Protein 2HFQ (pdb70)

InterPro domains:
  IPR018592 Protein of unknown function DUF2024 [PF09630] (1-81)
  IPR023122 NE1680-like superfamily [G3DSA:3.10.510.10] (1-85)
  IPR023122 NE1680-like superfamily [SSF160766] (1-85)

Foldseek 3Di:
DWWFWWFFWFDDPPLFIFTWTKTAPDDDQVVSLVLVLVVCCVVPVNDTDTDCVGTDGDDIDDDDPVLVVVCVPSVIDTGGDPSGD

Secondary structure (DSSP, 8-state):
-EEEEEEEEE--SSS--EEEEEEES---HHHHHHHHHHHHHHHT---S---TTTB---EEEE--HHHHHHHHHHSEEEE--SS--

Nearest PDB structures (foldseek):
  2hfq-assembly1_A  TM=9.223E-01  e=8.300E-12  Nitrosomonas europaea
  6p5j-assembly1_AS  TM=4.724E-01  e=3.957E+00  Oryctolagus cuniculus
  2hfq-assembly1_A  TM=9.350E-01  e=4.585E-13  Nitrosomonas europaea
  7z4k-assembly1_B  TM=2.691E-01  e=2.960E+00  Streptococcus pyogenes
  6k4s-assembly1_B  TM=2.774E-01  e=6.949E+00  Streptococcus pyogenes serotype M1

Structure (mmCIF, N/CA/C/O backbone):
data_2HFQ
#
_entry.id   2HFQ
#
_cell.length_a   1.000
_cell.length_b   1.000
_cell.length_c   1.000
_cell.angle_alpha   90.00
_cell.angle_beta   90.00
_cell.angle_gamma   90.00
#
_symmetry.space_group_name_H-M   'P 1'
#
loop_
_atom_site.group_PDB
_atom_site.id
_atom_site.type_symbol
_atom_site.label_atom_id
_atom_site.label_alt_id
_atom_site.label_comp_id
_atom_site.label_asym_id
_atom_site.label_entity_id
_atom_site.label_seq_id
_atom_site.pdbx_PDB_ins_code
_atom_site.Cartn_x
_atom_site.Cartn_y
_atom_site.Cartn_z
_atom_site.occupancy
_atom_site.B_iso_or_equiv
_atom_site.auth_seq_id
_atom_site.auth_comp_id
_atom_site.auth_asym_id
_atom_site.auth_atom_id
_atom_site.pdbx_PDB_model_num
ATOM 1 N N . MET A 1 23 ? 14.322 -0.371 -9.745 1.00 0.00 1 MET A N 1
ATOM 2 C CA . MET A 1 23 ? 12.866 -0.201 -9.543 1.00 0.00 1 MET A CA 1
ATOM 3 C C . MET A 1 23 ? 12.616 0.700 -8.341 1.00 0.00 1 MET A C 1
ATOM 4 O O . MET A 1 23 ? 13.230 0.524 -7.289 1.00 0.00 1 MET A O 1
ATOM 18 N N . GLN A 1 24 ? 11.730 1.672 -8.499 1.00 0.00 2 GLN A N 1
ATOM 19 C CA . GLN A 1 24 ? 11.443 2.613 -7.428 1.00 0.00 2 GLN A CA 1
ATOM 20 C C . GLN A 1 24 ? 10.139 2.242 -6.729 1.00 0.00 2 GLN A C 1
ATOM 21 O O . GLN A 1 24 ? 9.069 2.242 -7.338 1.00 0.00 2 GLN A O 1
ATOM 35 N N . ILE A 1 25 ? 10.233 1.907 -5.456 1.00 0.00 3 ILE A N 1
ATOM 36 C CA . ILE A 1 25 ? 9.050 1.568 -4.686 1.00 0.00 3 ILE A CA 1
ATOM 37 C C . ILE A 1 25 ? 8.351 2.825 -4.199 1.00 0.00 3 ILE A C 1
ATOM 38 O O . ILE A 1 25 ? 8.959 3.681 -3.549 1.00 0.00 3 ILE A O 1
ATOM 54 N N . HIS A 1 26 ? 7.082 2.946 -4.542 1.00 0.00 4 HIS A N 1
ATOM 55 C CA . HIS A 1 26 ? 6.283 4.074 -4.102 1.00 0.00 4 HIS A CA 1
ATOM 56 C C . HIS A 1 26 ? 5.635 3.727 -2.777 1.00 0.00 4 HIS A C 1
ATOM 57 O O . HIS A 1 26 ? 4.770 2.852 -2.715 1.00 0.00 4 HIS A O 1
ATOM 72 N N . VAL A 1 27 ? 6.082 4.386 -1.721 1.00 0.00 5 VAL A N 1
ATOM 73 C CA . VAL A 1 27 ? 5.603 4.100 -0.380 1.00 0.00 5 VAL A CA 1
ATOM 74 C C . VAL A 1 27 ? 4.322 4.875 -0.090 1.00 0.00 5 VAL A C 1
ATOM 75 O O . VAL A 1 27 ? 4.355 6.093 0.122 1.00 0.00 5 VAL A O 1
ATOM 88 N N . TYR A 1 28 ? 3.198 4.174 -0.112 1.00 0.00 6 TYR A N 1
ATOM 89 C CA . TYR A 1 28 ? 1.916 4.785 0.199 1.00 0.00 6 TYR A CA 1
ATOM 90 C C . TYR A 1 28 ? 1.485 4.458 1.622 1.00 0.00 6 TYR A C 1
ATOM 91 O O . TYR A 1 28 ? 0.972 3.373 1.897 1.00 0.00 6 TYR A O 1
ATOM 109 N N . ASP A 1 29 ? 1.721 5.406 2.515 1.00 0.00 7 ASP A N 1
ATOM 110 C CA . ASP A 1 29 ? 1.336 5.286 3.915 1.00 0.00 7 ASP A CA 1
ATOM 111 C C . ASP A 1 29 ? -0.185 5.300 4.033 1.00 0.00 7 ASP A C 1
ATOM 112 O O . ASP A 1 29 ? -0.824 6.308 3.757 1.00 0.00 7 ASP A O 1
ATOM 121 N N . THR A 1 30 ? -0.767 4.179 4.416 1.00 0.00 8 THR A N 1
ATOM 122 C CA . THR A 1 30 ? -2.214 4.051 4.423 1.00 0.00 8 THR A CA 1
ATOM 123 C C . THR A 1 30 ? -2.771 4.006 5.845 1.00 0.00 8 THR A C 1
ATOM 124 O O . THR A 1 30 ? -2.298 3.242 6.692 1.00 0.00 8 THR A O 1
ATOM 135 N N . TYR A 1 31 ? -3.766 4.846 6.102 1.00 0.00 9 TYR A N 1
ATOM 136 C CA . TYR A 1 31 ? -4.465 4.848 7.376 1.00 0.00 9 TYR A CA 1
ATOM 137 C C . TYR A 1 31 ? -5.790 4.103 7.258 1.00 0.00 9 TYR A C 1
ATOM 138 O O . TYR A 1 31 ? -6.700 4.547 6.565 1.00 0.00 9 TYR A O 1
ATOM 156 N N . VAL A 1 32 ? -5.879 2.960 7.915 1.00 0.00 10 VAL A N 1
ATOM 157 C CA . VAL A 1 32 ? -7.127 2.217 7.973 1.00 0.00 10 VAL A CA 1
ATOM 158 C C . VAL A 1 32 ? -7.580 2.093 9.424 1.00 0.00 10 VAL A C 1
ATOM 159 O O . VAL A 1 32 ? -6.973 1.388 10.221 1.00 0.00 10 VAL A O 1
ATOM 172 N N . LYS A 1 33 ? -8.645 2.795 9.765 1.00 0.00 11 LYS A N 1
ATOM 173 C CA . LYS A 1 33 ? -9.099 2.866 11.145 1.00 0.00 11 LYS A CA 1
ATOM 174 C C . LYS A 1 33 ? -9.989 1.685 11.508 1.00 0.00 11 LYS A C 1
ATOM 175 O O . LYS A 1 33 ? -11.149 1.619 11.098 1.00 0.00 11 LYS A O 1
ATOM 194 N N . ALA A 1 34 ? -9.434 0.748 12.262 1.00 0.00 12 ALA A N 1
ATOM 195 C CA . ALA A 1 34 ? -10.225 -0.317 12.854 1.00 0.00 12 ALA A CA 1
ATOM 196 C C . ALA A 1 34 ? -10.865 0.203 14.135 1.00 0.00 12 ALA A C 1
ATOM 197 O O . ALA A 1 34 ? -10.346 1.139 14.750 1.00 0.00 12 ALA A O 1
ATOM 204 N N . LYS A 1 35 ? -11.981 -0.384 14.534 1.00 0.00 13 LYS A N 1
ATOM 205 C CA . LYS A 1 35 ? -12.726 0.127 15.674 1.00 0.00 13 LYS A CA 1
ATOM 206 C C . LYS A 1 35 ? -11.975 -0.102 16.984 1.00 0.00 13 LYS A C 1
ATOM 207 O O . LYS A 1 35 ? -11.517 0.850 17.615 1.00 0.00 13 LYS A O 1
ATOM 226 N N . ASP A 1 36 ? -11.829 -1.358 17.379 1.00 0.00 14 ASP A N 1
ATOM 227 C CA . ASP A 1 36 ? -11.223 -1.674 18.670 1.00 0.00 14 ASP A CA 1
ATOM 228 C C . ASP A 1 36 ? -9.957 -2.500 18.504 1.00 0.00 14 ASP A C 1
ATOM 229 O O . ASP A 1 36 ? -9.207 -2.686 19.459 1.00 0.00 14 ASP A O 1
ATOM 238 N N . GLY A 1 37 ? -9.728 -3.004 17.298 1.00 0.00 15 GLY A N 1
ATOM 239 C CA . GLY A 1 37 ? -8.523 -3.769 17.037 1.00 0.00 15 GLY A CA 1
ATOM 240 C C . GLY A 1 37 ? -7.283 -2.906 17.149 1.00 0.00 15 GLY A C 1
ATOM 241 O O . GLY A 1 37 ? -6.567 -2.963 18.149 1.00 0.00 15 GLY A O 1
ATOM 245 N N . HIS A 1 38 ? -7.042 -2.109 16.116 1.00 0.00 16 HIS A N 1
ATOM 246 C CA . HIS A 1 38 ? -5.944 -1.146 16.099 1.00 0.00 16 HIS A CA 1
ATOM 247 C C . HIS A 1 38 ? -5.972 -0.359 14.798 1.00 0.00 16 HIS A C 1
ATOM 248 O O . HIS A 1 38 ? -6.366 -0.890 13.761 1.00 0.00 16 HIS A O 1
ATOM 263 N N . VAL A 1 39 ? -5.596 0.911 14.861 1.00 0.00 17 VAL A N 1
ATOM 264 C CA . VAL A 1 39 ? -5.421 1.703 13.658 1.00 0.00 17 VAL A CA 1
ATOM 265 C C . VAL A 1 39 ? -4.396 1.031 12.758 1.00 0.00 17 VAL A C 1
ATOM 266 O O . VAL A 1 39 ? -3.222 0.906 13.110 1.00 0.00 17 VAL A O 1
ATOM 279 N N . MET A 1 40 ? -4.856 0.585 11.607 1.00 0.00 18 MET A N 1
ATOM 280 C CA . MET A 1 40 ? -4.016 -0.123 10.670 1.00 0.00 18 MET A CA 1
ATOM 281 C C . MET A 1 40 ? -3.171 0.862 9.891 1.00 0.00 18 MET A C 1
ATOM 282 O O . MET A 1 40 ? -3.593 1.395 8.865 1.00 0.00 18 MET A O 1
ATOM 296 N N . HIS A 1 41 ? -1.997 1.138 10.421 1.00 0.00 19 HIS A N 1
ATOM 297 C CA . HIS A 1 41 ? -1.067 2.039 9.781 1.00 0.00 19 HIS A CA 1
ATOM 298 C C . HIS A 1 41 ? -0.028 1.225 9.033 1.00 0.00 19 HIS A C 1
ATOM 299 O O . HIS A 1 41 ? 0.948 0.757 9.618 1.00 0.00 19 HIS A O 1
ATOM 314 N N . PHE A 1 42 ? -0.266 1.024 7.755 1.00 0.00 20 PHE A N 1
ATOM 315 C CA . PHE A 1 42 ? 0.614 0.210 6.939 1.00 0.00 20 PHE A CA 1
ATOM 316 C C . PHE A 1 42 ? 0.950 0.941 5.654 1.00 0.00 20 PHE A C 1
ATOM 317 O O . PHE A 1 42 ? 0.162 1.752 5.175 1.00 0.00 20 PHE A O 1
ATOM 334 N N . ASP A 1 43 ? 2.119 0.671 5.108 1.00 0.00 21 ASP A N 1
ATOM 335 C CA . ASP A 1 43 ? 2.527 1.297 3.867 1.00 0.00 21 ASP A CA 1
ATOM 336 C C . ASP A 1 43 ? 2.435 0.306 2.717 1.00 0.00 21 ASP A C 1
ATOM 337 O O . ASP A 1 43 ? 2.796 -0.868 2.847 1.00 0.00 21 ASP A O 1
ATOM 346 N N . VAL A 1 44 ? 1.900 0.778 1.604 1.00 0.00 22 VAL A N 1
ATOM 347 C CA . VAL A 1 44 ? 1.733 -0.046 0.422 1.00 0.00 22 VAL A CA 1
ATOM 348 C C . VAL A 1 44 ? 2.877 0.191 -0.550 1.00 0.00 22 VAL A C 1
ATOM 349 O O . VAL A 1 44 ? 3.039 1.294 -1.070 1.00 0.00 22 VAL A O 1
ATOM 362 N N . PHE A 1 45 ? 3.683 -0.837 -0.771 1.00 0.00 23 PHE A N 1
ATOM 363 C CA . PHE A 1 45 ? 4.745 -0.769 -1.757 1.00 0.00 23 PHE A CA 1
ATOM 364 C C . PHE A 1 45 ? 4.185 -1.098 -3.129 1.00 0.00 23 PHE A C 1
ATOM 365 O O . PHE A 1 45 ? 3.772 -2.233 -3.383 1.00 0.00 23 PHE A O 1
ATOM 382 N N . THR A 1 46 ? 4.142 -0.116 -4.008 1.00 0.00 24 THR A N 1
ATOM 383 C CA . THR A 1 46 ? 3.669 -0.355 -5.355 1.00 0.00 24 THR A CA 1
ATOM 384 C C . THR A 1 46 ? 4.508 0.403 -6.376 1.00 0.00 24 THR A C 1
ATOM 385 O O . THR A 1 46 ? 5.233 1.343 -6.038 1.00 0.00 24 THR A O 1
ATOM 396 N N . ASP A 1 47 ? 4.415 -0.038 -7.618 1.00 0.00 25 ASP A N 1
ATOM 397 C CA . ASP A 1 47 ? 5.119 0.588 -8.727 1.00 0.00 25 ASP A CA 1
ATOM 398 C C . ASP A 1 47 ? 4.219 1.625 -9.392 1.00 0.00 25 ASP A C 1
ATOM 399 O O . ASP A 1 47 ? 4.682 2.496 -10.126 1.00 0.00 25 ASP A O 1
ATOM 408 N N . VAL A 1 48 ? 2.927 1.540 -9.099 1.00 0.00 26 VAL A N 1
ATOM 409 C CA . VAL A 1 48 ? 1.944 2.456 -9.662 1.00 0.00 26 VAL A CA 1
ATOM 410 C C . VAL A 1 48 ? 2.041 3.820 -8.975 1.00 0.00 26 VAL A C 1
ATOM 411 O O . VAL A 1 48 ? 2.314 3.899 -7.777 1.00 0.00 26 VAL A O 1
ATOM 424 N N . ARG A 1 49 ? 1.852 4.889 -9.736 1.00 0.00 27 ARG A N 1
ATOM 425 C CA . ARG A 1 49 ? 1.951 6.240 -9.192 1.00 0.00 27 ARG A CA 1
ATOM 426 C C . ARG A 1 49 ? 0.573 6.859 -8.989 1.00 0.00 27 ARG A C 1
ATOM 427 O O . ARG A 1 49 ? 0.431 8.082 -8.905 1.00 0.00 27 ARG A O 1
ATOM 448 N N . ASP A 1 50 ? -0.431 6.012 -8.875 1.00 0.00 28 ASP A N 1
ATOM 449 C CA . ASP A 1 50 ? -1.802 6.483 -8.751 1.00 0.00 28 ASP A CA 1
ATOM 450 C C . ASP A 1 50 ? -2.299 6.353 -7.320 1.00 0.00 28 ASP A C 1
ATOM 451 O O . ASP A 1 50 ? -2.307 5.263 -6.744 1.00 0.00 28 ASP A O 1
ATOM 460 N N . ASP A 1 51 ? -2.716 7.478 -6.759 1.00 0.00 29 ASP A N 1
ATOM 461 C CA . ASP A 1 51 ? -3.246 7.529 -5.399 1.00 0.00 29 ASP A CA 1
ATOM 462 C C . ASP A 1 51 ? -4.551 6.749 -5.285 1.00 0.00 29 ASP A C 1
ATOM 463 O O . ASP A 1 51 ? -4.812 6.105 -4.268 1.00 0.00 29 ASP A O 1
ATOM 472 N N . LYS A 1 52 ? -5.363 6.799 -6.333 1.00 0.00 30 LYS A N 1
ATOM 473 C CA . LYS A 1 52 ? -6.604 6.037 -6.373 1.00 0.00 30 LYS A CA 1
ATOM 474 C C . LYS A 1 52 ? -6.307 4.542 -6.340 1.00 0.00 30 LYS A C 1
ATOM 475 O O . LYS A 1 52 ? -6.961 3.785 -5.625 1.00 0.00 30 LYS A O 1
ATOM 494 N N . LYS A 1 53 ? -5.317 4.127 -7.122 1.00 0.00 31 LYS A N 1
ATOM 495 C CA . LYS A 1 53 ? -4.864 2.744 -7.124 1.00 0.00 31 LYS A CA 1
ATOM 496 C C . LYS A 1 53 ? -4.353 2.331 -5.753 1.00 0.00 31 LYS A C 1
ATOM 497 O O . LYS A 1 53 ? -4.583 1.208 -5.317 1.00 0.00 31 LYS A O 1
ATOM 516 N N . ALA A 1 54 ? -3.669 3.243 -5.073 1.00 0.00 32 ALA A N 1
ATOM 517 C CA . ALA A 1 54 ? -3.210 2.991 -3.712 1.00 0.00 32 ALA A CA 1
ATOM 518 C C . ALA A 1 54 ? -4.393 2.671 -2.806 1.00 0.00 32 ALA A C 1
ATOM 519 O O . ALA A 1 54 ? -4.353 1.717 -2.028 1.00 0.00 32 ALA A O 1
ATOM 526 N N . ILE A 1 55 ? -5.450 3.469 -2.926 1.00 0.00 33 ILE A N 1
ATOM 527 C CA . ILE A 1 55 ? -6.687 3.225 -2.193 1.00 0.00 33 ILE A CA 1
ATOM 528 C C . ILE A 1 55 ? -7.291 1.885 -2.600 1.00 0.00 33 ILE A C 1
ATOM 529 O O . ILE A 1 55 ? -7.639 1.060 -1.753 1.00 0.00 33 ILE A O 1
ATOM 545 N N . GLU A 1 56 ? -7.395 1.675 -3.905 1.00 0.00 34 GLU A N 1
ATOM 546 C CA . GLU A 1 56 ? -8.013 0.478 -4.457 1.00 0.00 34 GLU A CA 1
ATOM 547 C C . GLU A 1 56 ? -7.289 -0.787 -3.999 1.00 0.00 34 GLU A C 1
ATOM 548 O O . GLU A 1 56 ? -7.924 -1.728 -3.521 1.00 0.00 34 GLU A O 1
ATOM 560 N N . PHE A 1 57 ? -5.961 -0.796 -4.110 1.00 0.00 35 PHE A N 1
ATOM 561 C CA . PHE A 1 57 ? -5.172 -1.964 -3.731 1.00 0.00 35 PHE A CA 1
ATOM 562 C C . PHE A 1 57 ? -5.321 -2.256 -2.245 1.00 0.00 35 PHE A C 1
ATOM 563 O O . PHE A 1 57 ? -5.408 -3.414 -1.836 1.00 0.00 35 PHE A O 1
ATOM 580 N N . ALA A 1 58 ? -5.361 -1.198 -1.442 1.00 0.00 36 ALA A N 1
ATOM 581 C CA . ALA A 1 58 ? -5.528 -1.339 -0.003 1.00 0.00 36 ALA A CA 1
ATOM 582 C C . ALA A 1 58 ? -6.889 -1.941 0.324 1.00 0.00 36 ALA A C 1
ATOM 583 O O . ALA A 1 58 ? -6.995 -2.833 1.162 1.00 0.00 36 ALA A O 1
ATOM 590 N N . LYS A 1 59 ? -7.925 -1.465 -0.359 1.00 0.00 37 LYS A N 1
ATOM 591 C CA . LYS A 1 59 ? -9.282 -1.947 -0.121 1.00 0.00 37 LYS A CA 1
ATOM 592 C C . LYS A 1 59 ? -9.432 -3.403 -0.545 1.00 0.00 37 LYS A C 1
ATOM 593 O O . LYS A 1 59 ? -10.052 -4.195 0.164 1.00 0.00 37 LYS A O 1
ATOM 612 N N . GLN A 1 60 ? -8.854 -3.758 -1.691 1.00 0.00 38 GLN A N 1
ATOM 613 C CA . GLN A 1 60 ? -8.869 -5.145 -2.152 1.00 0.00 38 GLN A CA 1
ATOM 614 C C . GLN A 1 60 ? -8.170 -6.040 -1.135 1.00 0.00 38 GLN A C 1
ATOM 615 O O . GLN A 1 60 ? -8.612 -7.159 -0.860 1.00 0.00 38 GLN A O 1
ATOM 629 N N . TRP A 1 61 ? -7.080 -5.528 -0.577 1.00 0.00 39 TRP A N 1
ATOM 630 C CA . TRP A 1 61 ? -6.312 -6.245 0.428 1.00 0.00 39 TRP A CA 1
ATOM 631 C C . TRP A 1 61 ? -7.114 -6.391 1.722 1.00 0.00 39 TRP A C 1
ATOM 632 O O . TRP A 1 61 ? -7.135 -7.462 2.331 1.00 0.00 39 TRP A O 1
ATOM 653 N N . LEU A 1 62 ? -7.782 -5.315 2.130 1.00 0.00 40 LEU A N 1
ATOM 654 C CA . LEU A 1 62 ? -8.621 -5.336 3.326 1.00 0.00 40 LEU A CA 1
ATOM 655 C C . LEU A 1 62 ? -9.725 -6.379 3.200 1.00 0.00 40 LEU A C 1
ATOM 656 O O . LEU A 1 62 ? -9.949 -7.172 4.115 1.00 0.00 40 LEU A O 1
ATOM 672 N N . SER A 1 63 ? -10.404 -6.379 2.058 1.00 0.00 41 SER A N 1
ATOM 673 C CA . SER A 1 63 ? -11.454 -7.354 1.789 1.00 0.00 41 SER A CA 1
ATOM 674 C C . SER A 1 63 ? -10.886 -8.771 1.753 1.00 0.00 41 SER A C 1
ATOM 675 O O . SER A 1 63 ? -11.573 -9.737 2.088 1.00 0.00 41 SER A O 1
ATOM 683 N N . SER A 1 64 ? -9.623 -8.882 1.361 1.00 0.00 42 SER A N 1
ATOM 684 C CA . SER A 1 64 ? -8.952 -10.168 1.271 1.00 0.00 42 SER A CA 1
ATOM 685 C C . SER A 1 64 ? -8.679 -10.732 2.667 1.00 0.00 42 SER A C 1
ATOM 686 O O . SER A 1 64 ? -9.039 -11.871 2.965 1.00 0.00 42 SER A O 1
ATOM 694 N N . ILE A 1 65 ? -8.065 -9.922 3.527 1.00 0.00 43 ILE A N 1
ATOM 695 C CA . ILE A 1 65 ? -7.687 -10.374 4.864 1.00 0.00 43 ILE A CA 1
ATOM 696 C C . ILE A 1 65 ? -8.884 -10.412 5.818 1.00 0.00 43 ILE A C 1
ATOM 697 O O . ILE A 1 65 ? -8.890 -11.182 6.780 1.00 0.00 43 ILE A O 1
ATOM 713 N N . GLY A 1 66 ? -9.890 -9.583 5.556 1.00 0.00 44 GLY A N 1
ATOM 714 C CA . GLY A 1 66 ? -11.092 -9.598 6.374 1.00 0.00 44 GLY A CA 1
ATOM 715 C C . GLY A 1 66 ? -11.289 -8.317 7.164 1.00 0.00 44 GLY A C 1
ATOM 716 O O . GLY A 1 66 ? -12.266 -8.174 7.897 1.00 0.00 44 GLY A O 1
ATOM 720 N N . GLU A 1 67 ? -10.372 -7.377 7.007 1.00 0.00 45 GLU A N 1
ATOM 721 C CA . GLU A 1 67 ? -10.449 -6.106 7.717 1.00 0.00 45 GLU A CA 1
ATOM 722 C C . GLU A 1 67 ? -11.020 -5.028 6.797 1.00 0.00 45 GLU A C 1
ATOM 723 O O . GLU A 1 67 ? -10.522 -3.907 6.737 1.00 0.00 45 GLU A O 1
ATOM 735 N N . GLU A 1 68 ? -12.097 -5.385 6.107 1.00 0.00 46 GLU A N 1
ATOM 736 C CA . GLU A 1 68 ? -12.737 -4.507 5.131 1.00 0.00 46 GLU A CA 1
ATOM 737 C C . GLU A 1 68 ? -13.553 -3.409 5.819 1.00 0.00 46 GLU A C 1
ATOM 738 O O . GLU A 1 68 ? -13.965 -2.436 5.187 1.00 0.00 46 GLU A O 1
ATOM 750 N N . GLY A 1 69 ? -13.772 -3.562 7.119 1.00 0.00 47 GLY A N 1
ATOM 751 C CA . GLY A 1 69 ? -14.619 -2.633 7.847 1.00 0.00 47 GLY A CA 1
ATOM 752 C C . GLY A 1 69 ? -13.933 -1.323 8.179 1.00 0.00 47 GLY A C 1
ATOM 753 O O . GLY A 1 69 ? -13.716 -1.009 9.351 1.00 0.00 47 GLY A O 1
ATOM 757 N N . ALA A 1 70 ? -13.598 -0.566 7.149 1.00 0.00 48 ALA A N 1
ATOM 758 C CA . ALA A 1 70 ? -13.001 0.750 7.309 1.00 0.00 48 ALA A CA 1
ATOM 759 C C . ALA A 1 70 ? -13.236 1.594 6.064 1.00 0.00 48 ALA A C 1
ATOM 760 O O . ALA A 1 70 ? -13.419 1.061 4.968 1.00 0.00 48 ALA A O 1
ATOM 767 N N . THR A 1 71 ? -13.240 2.903 6.239 1.00 0.00 49 THR A N 1
ATOM 768 C CA . THR A 1 71 ? -13.440 3.821 5.131 1.00 0.00 49 THR A CA 1
ATOM 769 C C . THR A 1 71 ? -12.117 4.462 4.727 1.00 0.00 49 THR A C 1
ATOM 770 O O . THR A 1 71 ? -11.458 5.107 5.544 1.00 0.00 49 THR A O 1
ATOM 781 N N . VAL A 1 72 ? -11.723 4.267 3.476 1.00 0.00 50 VAL A N 1
ATOM 782 C CA . VAL A 1 72 ? -10.474 4.826 2.976 1.00 0.00 50 VAL A CA 1
ATOM 783 C C . VAL A 1 72 ? -10.750 5.992 2.035 1.00 0.00 50 VAL A C 1
ATOM 784 O O . VAL A 1 72 ? -11.269 5.808 0.932 1.00 0.00 50 VAL A O 1
ATOM 797 N N . THR A 1 73 ? -10.422 7.190 2.488 1.00 0.00 51 THR A N 1
ATOM 798 C CA . THR A 1 73 ? -10.609 8.392 1.695 1.00 0.00 51 THR A CA 1
ATOM 799 C C . THR A 1 73 ? -9.261 8.940 1.237 1.00 0.00 51 THR A C 1
ATOM 800 O O . THR A 1 73 ? -8.220 8.320 1.473 1.00 0.00 51 THR A O 1
ATOM 811 N N . SER A 1 74 ? -9.279 10.108 0.604 1.00 0.00 52 SER A N 1
ATOM 812 C CA . SER A 1 74 ? -8.052 10.777 0.194 1.00 0.00 52 SER A CA 1
ATOM 813 C C . SER A 1 74 ? -7.236 11.198 1.412 1.00 0.00 52 SER A C 1
ATOM 814 O O . SER A 1 74 ? -6.035 11.454 1.315 1.00 0.00 52 SER A O 1
ATOM 822 N N . GLU A 1 75 ? -7.896 11.264 2.559 1.00 0.00 53 GLU A N 1
ATOM 823 C CA . GLU A 1 75 ? -7.242 11.613 3.805 1.00 0.00 53 GLU A CA 1
ATOM 824 C C . GLU A 1 75 ? -6.550 10.403 4.407 1.00 0.00 53 GLU A C 1
ATOM 825 O O . GLU A 1 75 ? -5.527 10.533 5.083 1.00 0.00 53 GLU A O 1
ATOM 837 N N . GLU A 1 76 ? -7.105 9.230 4.137 1.00 0.00 54 GLU A N 1
ATOM 838 C CA . GLU A 1 76 ? -6.569 7.989 4.671 1.00 0.00 54 GLU A CA 1
ATOM 839 C C . GLU A 1 76 ? -5.405 7.501 3.817 1.00 0.00 54 GLU A C 1
ATOM 840 O O . GLU A 1 76 ? -4.469 6.881 4.318 1.00 0.00 54 GLU A O 1
ATOM 852 N N . CYS A 1 77 ? -5.470 7.777 2.521 1.00 0.00 55 CYS A N 1
ATOM 853 C CA . CYS A 1 77 ? -4.381 7.431 1.625 1.00 0.00 55 CYS A CA 1
ATOM 854 C C . CYS A 1 77 ? -3.332 8.535 1.641 1.00 0.00 55 CYS A C 1
ATOM 855 O O . CYS A 1 77 ? -3.657 9.718 1.526 1.00 0.00 55 CYS A O 1
ATOM 863 N N . ARG A 1 78 ? -2.082 8.149 1.800 1.00 0.00 56 ARG A N 1
ATOM 864 C CA . ARG A 1 78 ? -0.995 9.101 1.937 1.00 0.00 56 ARG A CA 1
ATOM 865 C C . ARG A 1 78 ? 0.219 8.620 1.153 1.00 0.00 56 ARG A C 1
ATOM 866 O O . ARG A 1 78 ? 0.476 7.425 1.073 1.00 0.00 56 ARG A O 1
ATOM 887 N N . PHE A 1 79 ? 0.945 9.544 0.550 1.00 0.00 57 PHE A N 1
ATOM 888 C CA . PHE A 1 79 ? 2.160 9.197 -0.168 1.00 0.00 57 PHE A CA 1
ATOM 889 C C . PHE A 1 79 ? 3.374 9.729 0.578 1.00 0.00 57 PHE A C 1
ATOM 890 O O . PHE A 1 79 ? 3.477 10.929 0.831 1.00 0.00 57 PHE A O 1
ATOM 907 N N . CYS A 1 80 ? 4.281 8.837 0.941 1.00 0.00 58 CYS A N 1
ATOM 908 C CA . CYS A 1 80 ? 5.491 9.235 1.641 1.00 0.00 58 CYS A CA 1
ATOM 909 C C . CYS A 1 80 ? 6.557 9.684 0.651 1.00 0.00 58 CYS A C 1
ATOM 910 O O . CYS A 1 80 ? 6.903 10.865 0.589 1.00 0.00 58 CYS A O 1
ATOM 918 N N . HIS A 1 81 ? 7.057 8.737 -0.136 1.00 0.00 59 HIS A N 1
ATOM 919 C CA . HIS A 1 81 ? 8.145 9.004 -1.067 1.00 0.00 59 HIS A CA 1
ATOM 920 C C . HIS A 1 81 ? 8.464 7.762 -1.882 1.00 0.00 59 HIS A C 1
ATOM 921 O O . HIS A 1 81 ? 7.832 6.717 -1.715 1.00 0.00 59 HIS A O 1
ATOM 936 N N . SER A 1 82 ? 9.452 7.889 -2.748 1.00 0.00 60 SER A N 1
ATOM 937 C CA . SER A 1 82 ? 9.966 6.759 -3.502 1.00 0.00 60 SER A CA 1
ATOM 938 C C . SER A 1 82 ? 11.432 6.539 -3.147 1.00 0.00 60 SER A C 1
ATOM 939 O O . SER A 1 82 ? 12.220 7.485 -3.144 1.00 0.00 60 SER A O 1
ATOM 947 N N . GLU A 1 83 ? 11.792 5.305 -2.827 1.00 0.00 61 GLU A N 1
ATOM 948 C CA . GLU A 1 83 ? 13.149 5.002 -2.394 1.00 0.00 61 GLU A CA 1
ATOM 949 C C . GLU A 1 83 ? 13.681 3.755 -3.093 1.00 0.00 61 GLU A C 1
ATOM 950 O O . GLU A 1 83 ? 12.978 3.142 -3.902 1.00 0.00 61 GLU A O 1
ATOM 962 N N . LYS A 1 84 ? 14.926 3.401 -2.786 1.00 0.00 62 LYS A N 1
ATOM 963 C CA . LYS A 1 84 ? 15.544 2.198 -3.333 1.00 0.00 62 LYS A CA 1
ATOM 964 C C . LYS A 1 84 ? 14.814 0.956 -2.848 1.00 0.00 62 LYS A C 1
ATOM 965 O O . LYS A 1 84 ? 14.295 0.924 -1.732 1.00 0.00 62 LYS A O 1
ATOM 984 N N . ALA A 1 85 ? 14.793 -0.069 -3.677 1.00 0.00 63 ALA A N 1
ATOM 985 C CA . ALA A 1 85 ? 14.009 -1.253 -3.390 1.00 0.00 63 ALA A CA 1
ATOM 986 C C . ALA A 1 85 ? 14.883 -2.493 -3.252 1.00 0.00 63 ALA A C 1
ATOM 987 O O . ALA A 1 85 ? 15.671 -2.812 -4.144 1.00 0.00 63 ALA A O 1
ATOM 994 N N . PRO A 1 86 ? 14.769 -3.192 -2.112 1.00 0.00 64 PRO A N 1
ATOM 995 C CA . PRO A 1 86 ? 15.434 -4.480 -1.897 1.00 0.00 64 PRO A CA 1
ATOM 996 C C . PRO A 1 86 ? 14.877 -5.561 -2.823 1.00 0.00 64 PRO A C 1
ATOM 997 O O . PRO A 1 86 ? 13.729 -5.472 -3.266 1.00 0.00 64 PRO A O 1
ATOM 1008 N N . ASP A 1 87 ? 15.685 -6.584 -3.090 1.00 0.00 65 ASP A N 1
ATOM 1009 C CA . ASP A 1 87 ? 15.327 -7.655 -4.019 1.00 0.00 65 ASP A CA 1
ATOM 1010 C C . ASP A 1 87 ? 13.980 -8.279 -3.666 1.00 0.00 65 ASP A C 1
ATOM 1011 O O . ASP A 1 87 ? 13.203 -8.643 -4.550 1.00 0.00 65 ASP A O 1
ATOM 1020 N N . GLU A 1 88 ? 13.723 -8.394 -2.370 1.00 0.00 66 GLU A N 1
ATOM 1021 C CA . GLU A 1 88 ? 12.490 -8.983 -1.858 1.00 0.00 66 GLU A CA 1
ATOM 1022 C C . GLU A 1 88 ? 11.247 -8.299 -2.432 1.00 0.00 66 GLU A C 1
ATOM 1023 O O . GLU A 1 88 ? 10.386 -8.953 -3.025 1.00 0.00 66 GLU A O 1
ATOM 1035 N N . VAL A 1 89 ? 11.161 -6.983 -2.275 1.00 0.00 67 VAL A N 1
ATOM 1036 C CA . VAL A 1 89 ? 9.974 -6.251 -2.705 1.00 0.00 67 VAL A CA 1
ATOM 1037 C C . VAL A 1 89 ? 9.891 -6.178 -4.225 1.00 0.00 67 VAL A C 1
ATOM 1038 O O . VAL A 1 89 ? 8.804 -6.039 -4.783 1.00 0.00 67 VAL A O 1
ATOM 1051 N N . ILE A 1 90 ? 11.043 -6.284 -4.888 1.00 0.00 68 ILE A N 1
ATOM 1052 C CA . ILE A 1 90 ? 11.087 -6.308 -6.347 1.00 0.00 68 ILE A CA 1
ATOM 1053 C C . ILE A 1 90 ? 10.236 -7.456 -6.871 1.00 0.00 68 ILE A C 1
ATOM 1054 O O . ILE A 1 90 ? 9.376 -7.271 -7.731 1.00 0.00 68 ILE A O 1
ATOM 1070 N N . GLU A 1 91 ? 10.470 -8.637 -6.317 1.00 0.00 69 GLU A N 1
ATOM 1071 C CA . GLU A 1 91 ? 9.745 -9.831 -6.717 1.00 0.00 69 GLU A CA 1
ATOM 1072 C C . GLU A 1 91 ? 8.267 -9.698 -6.372 1.00 0.00 69 GLU A C 1
ATOM 1073 O O . GLU A 1 91 ? 7.400 -9.977 -7.198 1.00 0.00 69 GLU A O 1
ATOM 1085 N N . ALA A 1 92 ? 7.994 -9.243 -5.154 1.00 0.00 70 ALA A N 1
ATOM 1086 C CA . ALA A 1 92 ? 6.629 -9.123 -4.658 1.00 0.00 70 ALA A CA 1
ATOM 1087 C C . ALA A 1 92 ? 5.769 -8.237 -5.559 1.00 0.00 70 ALA A C 1
ATOM 1088 O O . ALA A 1 92 ? 4.702 -8.653 -6.015 1.00 0.00 70 ALA A O 1
ATOM 1095 N N . ILE A 1 93 ? 6.244 -7.025 -5.830 1.00 0.00 71 ILE A N 1
ATOM 1096 C CA . ILE A 1 93 ? 5.480 -6.063 -6.619 1.00 0.00 71 ILE A CA 1
ATOM 1097 C C . ILE A 1 93 ? 5.415 -6.484 -8.088 1.00 0.00 71 ILE A C 1
ATOM 1098 O O . ILE A 1 93 ? 4.434 -6.218 -8.779 1.00 0.00 71 ILE A O 1
ATOM 1114 N N . LYS A 1 94 ? 6.458 -7.151 -8.555 1.00 0.00 72 LYS A N 1
ATOM 1115 C CA . LYS A 1 94 ? 6.506 -7.634 -9.932 1.00 0.00 72 LYS A CA 1
ATOM 1116 C C . LYS A 1 94 ? 5.484 -8.749 -10.164 1.00 0.00 72 LYS A C 1
ATOM 1117 O O . LYS A 1 94 ? 4.897 -8.857 -11.242 1.00 0.00 72 LYS A O 1
ATOM 1136 N N . GLN A 1 95 ? 5.266 -9.564 -9.141 1.00 0.00 73 GLN A N 1
ATOM 1137 C CA . GLN A 1 95 ? 4.381 -10.715 -9.257 1.00 0.00 73 GLN A CA 1
ATOM 1138 C C . GLN A 1 95 ? 2.940 -10.376 -8.872 1.00 0.00 73 GLN A C 1
ATOM 1139 O O . GLN A 1 95 ? 2.005 -10.737 -9.584 1.00 0.00 73 GLN A O 1
ATOM 1153 N N . ASN A 1 96 ? 2.759 -9.680 -7.753 1.00 0.00 74 ASN A N 1
ATOM 1154 C CA . ASN A 1 96 ? 1.413 -9.404 -7.240 1.00 0.00 74 ASN A CA 1
ATOM 1155 C C . ASN A 1 96 ? 0.908 -8.029 -7.664 1.00 0.00 74 ASN A C 1
ATOM 1156 O O . ASN A 1 96 ? -0.293 -7.753 -7.601 1.00 0.00 74 ASN A O 1
ATOM 1167 N N . GLY A 1 97 ? 1.818 -7.165 -8.083 1.00 0.00 75 GLY A N 1
ATOM 1168 C CA . GLY A 1 97 ? 1.440 -5.816 -8.462 1.00 0.00 75 GLY A CA 1
ATOM 1169 C C . GLY A 1 97 ? 1.625 -4.830 -7.325 1.00 0.00 75 GLY A C 1
ATOM 1170 O O . GLY A 1 97 ? 1.884 -3.645 -7.548 1.00 0.00 75 GLY A O 1
ATOM 1174 N N . TYR A 1 98 ? 1.499 -5.323 -6.101 1.00 0.00 76 TYR A N 1
ATOM 1175 C CA . TYR A 1 98 ? 1.649 -4.490 -4.918 1.00 0.00 76 TYR A CA 1
ATOM 1176 C C . TYR A 1 98 ? 2.004 -5.349 -3.711 1.00 0.00 76 TYR A C 1
ATOM 1177 O O . TYR A 1 98 ? 1.757 -6.556 -3.705 1.00 0.00 76 TYR A O 1
ATOM 1195 N N . PHE A 1 99 ? 2.595 -4.728 -2.701 1.00 0.00 77 PHE A N 1
ATOM 1196 C CA . PHE A 1 99 ? 2.951 -5.423 -1.473 1.00 0.00 77 PHE A CA 1
ATOM 1197 C C . PHE A 1 99 ? 2.658 -4.546 -0.263 1.00 0.00 77 PHE A C 1
ATOM 1198 O O . PHE A 1 99 ? 3.154 -3.427 -0.165 1.00 0.00 77 PHE A O 1
ATOM 1215 N N . ILE A 1 100 ? 1.836 -5.048 0.644 1.00 0.00 78 ILE A N 1
ATOM 1216 C CA . ILE A 1 100 ? 1.514 -4.321 1.864 1.00 0.00 78 ILE A CA 1
ATOM 1217 C C . ILE A 1 100 ? 2.389 -4.808 3.014 1.00 0.00 78 ILE A C 1
ATOM 1218 O O . ILE A 1 100 ? 2.511 -6.012 3.243 1.00 0.00 78 ILE A O 1
ATOM 1234 N N . TYR A 1 101 ? 3.005 -3.873 3.720 1.00 0.00 79 TYR A N 1
ATOM 1235 C CA . TYR A 1 101 ? 3.798 -4.207 4.891 1.00 0.00 79 TYR A CA 1
ATOM 1236 C C . TYR A 1 101 ? 3.081 -3.752 6.158 1.00 0.00 79 TYR A C 1
ATOM 1237 O O . TYR A 1 101 ? 2.582 -2.629 6.228 1.00 0.00 79 TYR A O 1
ATOM 1255 N N . LYS A 1 102 ? 3.016 -4.627 7.155 1.00 0.00 80 LYS A N 1
ATOM 1256 C CA . LYS A 1 102 ? 2.410 -4.277 8.434 1.00 0.00 80 LYS A CA 1
ATOM 1257 C C . LYS A 1 102 ? 3.360 -3.399 9.242 1.00 0.00 80 LYS A C 1
ATOM 1258 O O . LYS A 1 102 ? 4.175 -3.901 10.018 1.00 0.00 80 LYS A O 1
ATOM 1277 N N . MET A 1 103 ? 3.277 -2.093 9.024 1.00 0.00 81 MET A N 1
ATOM 1278 C CA . MET A 1 103 ? 4.107 -1.143 9.751 1.00 0.00 81 MET A CA 1
ATOM 1279 C C . MET A 1 103 ? 3.712 -1.116 11.223 1.00 0.00 81 MET A C 1
ATOM 1280 O O . MET A 1 103 ? 4.492 -1.504 12.096 1.00 0.00 81 MET A O 1
ATOM 1294 N N . GLU A 1 104 ? 2.496 -0.666 11.493 1.00 0.00 82 GLU A N 1
ATOM 1295 C CA . GLU A 1 104 ? 1.981 -0.645 12.849 1.00 0.00 82 GLU A CA 1
ATOM 1296 C C . GLU A 1 104 ? 1.069 -1.843 13.071 1.00 0.00 82 GLU A C 1
ATOM 1297 O O . GLU A 1 104 ? 0.495 -2.381 12.121 1.00 0.00 82 GLU A O 1
ATOM 1309 N N . GLY A 1 105 ? 0.942 -2.256 14.321 1.00 0.00 83 GLY A N 1
ATOM 1310 C CA . GLY A 1 105 ? 0.162 -3.435 14.634 1.00 0.00 83 GLY A CA 1
ATOM 1311 C C . GLY A 1 105 ? 1.002 -4.688 14.556 1.00 0.00 83 GLY A C 1
ATOM 1312 O O . GLY A 1 105 ? 0.483 -5.803 14.566 1.00 0.00 83 GLY A O 1
ATOM 1316 N N . CYS A 1 106 ? 2.312 -4.495 14.473 1.00 0.00 84 CYS A N 1
ATOM 1317 C CA . CYS A 1 106 ? 3.249 -5.601 14.375 1.00 0.00 84 CYS A CA 1
ATOM 1318 C C . CYS A 1 106 ? 3.559 -6.176 15.752 1.00 0.00 84 CYS A C 1
ATOM 1319 O O . CYS A 1 106 ? 3.602 -7.394 15.927 1.00 0.00 84 CYS A O 1
ATOM 1327 N N . ASN A 1 107 ? 3.766 -5.298 16.725 1.00 0.00 85 ASN A N 1
ATOM 1328 C CA . ASN A 1 107 ? 4.045 -5.716 18.092 1.00 0.00 85 ASN A CA 1
ATOM 1329 C C . ASN A 1 107 ? 3.854 -4.548 19.044 1.00 0.00 85 ASN A C 1
ATOM 1330 O O . ASN A 1 107 ? 3.717 -3.405 18.557 1.00 0.00 85 ASN A O 1
ATOM 1341 N N . MET A 1 23 ? 14.313 1.584 -10.800 1.00 0.00 1 MET A N 2
ATOM 1342 C CA . MET A 1 23 ? 13.115 1.088 -10.091 1.00 0.00 1 MET A CA 2
ATOM 1343 C C . MET A 1 23 ? 13.227 1.405 -8.609 1.00 0.00 1 MET A C 2
ATOM 1344 O O . MET A 1 23 ? 14.150 0.954 -7.929 1.00 0.00 1 MET A O 2
ATOM 1358 N N . GLN A 1 24 ? 12.292 2.201 -8.126 1.00 0.00 2 GLN A N 2
ATOM 1359 C CA . GLN A 1 24 ? 12.221 2.557 -6.725 1.00 0.00 2 GLN A CA 2
ATOM 1360 C C . GLN A 1 24 ? 10.779 2.435 -6.256 1.00 0.00 2 GLN A C 2
ATOM 1361 O O . GLN A 1 24 ? 9.848 2.695 -7.020 1.00 0.00 2 GLN A O 2
ATOM 1375 N N . ILE A 1 25 ? 10.589 2.025 -5.013 1.00 0.00 3 ILE A N 2
ATOM 1376 C CA . ILE A 1 25 ? 9.253 1.762 -4.511 1.00 0.00 3 ILE A CA 2
ATOM 1377 C C . ILE A 1 25 ? 8.544 3.040 -4.114 1.00 0.00 3 ILE A C 2
ATOM 1378 O O . ILE A 1 25 ? 9.096 3.895 -3.415 1.00 0.00 3 ILE A O 2
ATOM 1394 N N . HIS A 1 26 ? 7.320 3.166 -4.583 1.00 0.00 4 HIS A N 2
ATOM 1395 C CA . HIS A 1 26 ? 6.483 4.290 -4.234 1.00 0.00 4 HIS A CA 2
ATOM 1396 C C . HIS A 1 26 ? 5.711 3.916 -2.981 1.00 0.00 4 HIS A C 2
ATOM 1397 O O . HIS A 1 26 ? 4.810 3.074 -3.024 1.00 0.00 4 HIS A O 2
ATOM 1412 N N . VAL A 1 27 ? 6.116 4.502 -1.863 1.00 0.00 5 VAL A N 2
ATOM 1413 C CA . VAL A 1 27 ? 5.596 4.124 -0.556 1.00 0.00 5 VAL A CA 2
ATOM 1414 C C . VAL A 1 27 ? 4.322 4.886 -0.231 1.00 0.00 5 VAL A C 2
ATOM 1415 O O . VAL A 1 27 ? 4.321 6.118 -0.183 1.00 0.00 5 VAL A O 2
ATOM 1428 N N . TYR A 1 28 ? 3.242 4.156 -0.013 1.00 0.00 6 TYR A N 2
ATOM 1429 C CA . TYR A 1 28 ? 1.984 4.768 0.373 1.00 0.00 6 TYR A CA 2
ATOM 1430 C C . TYR A 1 28 ? 1.685 4.510 1.840 1.00 0.00 6 TYR A C 2
ATOM 1431 O O . TYR A 1 28 ? 1.490 3.371 2.268 1.00 0.00 6 TYR A O 2
ATOM 1449 N N . ASP A 1 29 ? 1.663 5.592 2.595 1.00 0.00 7 ASP A N 2
ATOM 1450 C CA . ASP A 1 29 ? 1.378 5.561 4.016 1.00 0.00 7 ASP A CA 2
ATOM 1451 C C . ASP A 1 29 ? -0.123 5.450 4.227 1.00 0.00 7 ASP A C 2
ATOM 1452 O O . ASP A 1 29 ? -0.854 6.428 4.060 1.00 0.00 7 ASP A O 2
ATOM 1461 N N . THR A 1 30 ? -0.582 4.254 4.553 1.00 0.00 8 THR A N 2
ATOM 1462 C CA . THR A 1 30 ? -2.007 3.992 4.637 1.00 0.00 8 THR A CA 2
ATOM 1463 C C . THR A 1 30 ? -2.460 3.820 6.085 1.00 0.00 8 THR A C 2
ATOM 1464 O O . THR A 1 30 ? -2.016 2.908 6.785 1.00 0.00 8 THR A O 2
ATOM 1475 N N . TYR A 1 31 ? -3.334 4.715 6.525 1.00 0.00 9 TYR A N 2
ATOM 1476 C CA . TYR A 1 31 ? -3.946 4.621 7.841 1.00 0.00 9 TYR A CA 2
ATOM 1477 C C . TYR A 1 31 ? -5.359 4.073 7.732 1.00 0.00 9 TYR A C 2
ATOM 1478 O O . TYR A 1 31 ? -6.263 4.752 7.248 1.00 0.00 9 TYR A O 2
ATOM 1496 N N . VAL A 1 32 ? -5.547 2.839 8.165 1.00 0.00 10 VAL A N 2
ATOM 1497 C CA . VAL A 1 32 ? -6.863 2.225 8.170 1.00 0.00 10 VAL A CA 2
ATOM 1498 C C . VAL A 1 32 ? -7.377 2.123 9.594 1.00 0.00 10 VAL A C 2
ATOM 1499 O O . VAL A 1 32 ? -6.874 1.335 10.391 1.00 0.00 10 VAL A O 2
ATOM 1512 N N . LYS A 1 33 ? -8.372 2.922 9.914 1.00 0.00 11 LYS A N 2
ATOM 1513 C CA . LYS A 1 33 ? -8.916 2.946 11.257 1.00 0.00 11 LYS A CA 2
ATOM 1514 C C . LYS A 1 33 ? -10.038 1.927 11.389 1.00 0.00 11 LYS A C 2
ATOM 1515 O O . LYS A 1 33 ? -11.181 2.197 11.028 1.00 0.00 11 LYS A O 2
ATOM 1534 N N . ALA A 1 34 ? -9.691 0.747 11.875 1.00 0.00 12 ALA A N 2
ATOM 1535 C CA . ALA A 1 34 ? -10.658 -0.327 12.050 1.00 0.00 12 ALA A CA 2
ATOM 1536 C C . ALA A 1 34 ? -11.406 -0.157 13.366 1.00 0.00 12 ALA A C 2
ATOM 1537 O O . ALA A 1 34 ? -10.875 0.437 14.306 1.00 0.00 12 ALA A O 2
ATOM 1544 N N . LYS A 1 35 ? -12.630 -0.680 13.430 1.00 0.00 13 LYS A N 2
ATOM 1545 C CA . LYS A 1 35 ? -13.465 -0.563 14.626 1.00 0.00 13 LYS A CA 2
ATOM 1546 C C . LYS A 1 35 ? -12.724 -1.044 15.867 1.00 0.00 13 LYS A C 2
ATOM 1547 O O . LYS A 1 35 ? -12.392 -0.259 16.758 1.00 0.00 13 LYS A O 2
ATOM 1566 N N . ASP A 1 36 ? -12.455 -2.339 15.903 1.00 0.00 14 ASP A N 2
ATOM 1567 C CA . ASP A 1 36 ? -11.847 -2.967 17.065 1.00 0.00 14 ASP A CA 2
ATOM 1568 C C . ASP A 1 36 ? -10.581 -3.694 16.649 1.00 0.00 14 ASP A C 2
ATOM 1569 O O . ASP A 1 36 ? -10.009 -4.465 17.419 1.00 0.00 14 ASP A O 2
ATOM 1578 N N . GLY A 1 37 ? -10.159 -3.442 15.421 1.00 0.00 15 GLY A N 2
ATOM 1579 C CA . GLY A 1 37 ? -8.975 -4.082 14.897 1.00 0.00 15 GLY A CA 2
ATOM 1580 C C . GLY A 1 37 ? -7.772 -3.172 14.944 1.00 0.00 15 GLY A C 2
ATOM 1581 O O . GLY A 1 37 ? -6.766 -3.447 14.289 1.00 0.00 15 GLY A O 2
ATOM 1585 N N . HIS A 1 38 ? -7.892 -2.083 15.715 1.00 0.00 16 HIS A N 2
ATOM 1586 C CA . HIS A 1 38 ? -6.798 -1.126 15.914 1.00 0.00 16 HIS A CA 2
ATOM 1587 C C . HIS A 1 38 ? -6.589 -0.268 14.663 1.00 0.00 16 HIS A C 2
ATOM 1588 O O . HIS A 1 38 ? -6.914 -0.684 13.550 1.00 0.00 16 HIS A O 2
ATOM 1603 N N . VAL A 1 39 ? -6.085 0.947 14.849 1.00 0.00 17 VAL A N 2
ATOM 1604 C CA . VAL A 1 39 ? -5.732 1.796 13.720 1.00 0.00 17 VAL A CA 2
ATOM 1605 C C . VAL A 1 39 ? -4.517 1.215 13.009 1.00 0.00 17 VAL A C 2
ATOM 1606 O O . VAL A 1 39 ? -3.385 1.320 13.485 1.00 0.00 17 VAL A O 2
ATOM 1619 N N . MET A 1 40 ? -4.772 0.585 11.881 1.00 0.00 18 MET A N 2
ATOM 1620 C CA . MET A 1 40 ? -3.757 -0.134 11.137 1.00 0.00 18 MET A CA 2
ATOM 1621 C C . MET A 1 40 ? -3.076 0.785 10.137 1.00 0.00 18 MET A C 2
ATOM 1622 O O . MET A 1 40 ? -3.664 1.153 9.124 1.00 0.00 18 MET A O 2
ATOM 1636 N N . HIS A 1 41 ? -1.846 1.174 10.430 1.00 0.00 19 HIS A N 2
ATOM 1637 C CA . HIS A 1 41 ? -1.075 1.974 9.491 1.00 0.00 19 HIS A CA 2
ATOM 1638 C C . HIS A 1 41 ? 0.122 1.186 8.992 1.00 0.00 19 HIS A C 2
ATOM 1639 O O . HIS A 1 41 ? 0.922 0.674 9.781 1.00 0.00 19 HIS A O 2
ATOM 1654 N N . PHE A 1 42 ? 0.224 1.079 7.677 1.00 0.00 20 PHE A N 2
ATOM 1655 C CA . PHE A 1 42 ? 1.235 0.249 7.044 1.00 0.00 20 PHE A CA 2
ATOM 1656 C C . PHE A 1 42 ? 1.753 0.897 5.764 1.00 0.00 20 PHE A C 2
ATOM 1657 O O . PHE A 1 42 ? 1.209 1.904 5.305 1.00 0.00 20 PHE A O 2
ATOM 1674 N N . ASP A 1 43 ? 2.800 0.310 5.199 1.00 0.00 21 ASP A N 2
ATOM 1675 C CA . ASP A 1 43 ? 3.436 0.842 4.003 1.00 0.00 21 ASP A CA 2
ATOM 1676 C C . ASP A 1 43 ? 3.040 0.024 2.785 1.00 0.00 21 ASP A C 2
ATOM 1677 O O . ASP A 1 43 ? 3.359 -1.162 2.695 1.00 0.00 21 ASP A O 2
ATOM 1686 N N . VAL A 1 44 ? 2.336 0.643 1.856 1.00 0.00 22 VAL A N 2
ATOM 1687 C CA . VAL A 1 44 ? 2.008 -0.018 0.604 1.00 0.00 22 VAL A CA 2
ATOM 1688 C C . VAL A 1 44 ? 3.078 0.287 -0.435 1.00 0.00 22 VAL A C 2
ATOM 1689 O O . VAL A 1 44 ? 3.230 1.430 -0.865 1.00 0.00 22 VAL A O 2
ATOM 1702 N N . PHE A 1 45 ? 3.835 -0.731 -0.810 1.00 0.00 23 PHE A N 2
ATOM 1703 C CA . PHE A 1 45 ? 4.884 -0.569 -1.803 1.00 0.00 23 PHE A CA 2
ATOM 1704 C C . PHE A 1 45 ? 4.375 -0.967 -3.179 1.00 0.00 23 PHE A C 2
ATOM 1705 O O . PHE A 1 45 ? 3.971 -2.113 -3.392 1.00 0.00 23 PHE A O 2
ATOM 1722 N N . THR A 1 46 ? 4.377 -0.023 -4.107 1.00 0.00 24 THR A N 2
ATOM 1723 C CA . THR A 1 46 ? 4.005 -0.322 -5.478 1.00 0.00 24 THR A CA 2
ATOM 1724 C C . THR A 1 46 ? 4.718 0.620 -6.444 1.00 0.00 24 THR A C 2
ATOM 1725 O O . THR A 1 46 ? 5.419 1.541 -6.021 1.00 0.00 24 THR A O 2
ATOM 1736 N N . ASP A 1 47 ? 4.550 0.370 -7.733 1.00 0.00 25 ASP A N 2
ATOM 1737 C CA . ASP A 1 47 ? 5.187 1.174 -8.768 1.00 0.00 25 ASP A CA 2
ATOM 1738 C C . ASP A 1 47 ? 4.220 2.232 -9.283 1.00 0.00 25 ASP A C 2
ATOM 1739 O O . ASP A 1 47 ? 4.624 3.326 -9.680 1.00 0.00 25 ASP A O 2
ATOM 1748 N N . VAL A 1 48 ? 2.936 1.904 -9.245 1.00 0.00 26 VAL A N 2
ATOM 1749 C CA . VAL A 1 48 ? 1.901 2.778 -9.777 1.00 0.00 26 VAL A CA 2
ATOM 1750 C C . VAL A 1 48 ? 1.740 4.024 -8.910 1.00 0.00 26 VAL A C 2
ATOM 1751 O O . VAL A 1 48 ? 1.464 3.933 -7.712 1.00 0.00 26 VAL A O 2
ATOM 1764 N N . ARG A 1 49 ? 1.913 5.187 -9.519 1.00 0.00 27 ARG A N 2
ATOM 1765 C CA . ARG A 1 49 ? 1.749 6.448 -8.814 1.00 0.00 27 ARG A CA 2
ATOM 1766 C C . ARG A 1 49 ? 0.399 7.066 -9.155 1.00 0.00 27 ARG A C 2
ATOM 1767 O O . ARG A 1 49 ? 0.313 8.144 -9.748 1.00 0.00 27 ARG A O 2
ATOM 1788 N N . ASP A 1 50 ? -0.655 6.353 -8.784 1.00 0.00 28 ASP A N 2
ATOM 1789 C CA . ASP A 1 50 ? -2.020 6.791 -9.035 1.00 0.00 28 ASP A CA 2
ATOM 1790 C C . ASP A 1 50 ? -2.793 6.846 -7.727 1.00 0.00 28 ASP A C 2
ATOM 1791 O O . ASP A 1 50 ? -2.750 5.898 -6.939 1.00 0.00 28 ASP A O 2
ATOM 1800 N N . ASP A 1 51 ? -3.486 7.957 -7.509 1.00 0.00 29 ASP A N 2
ATOM 1801 C CA . ASP A 1 51 ? -4.241 8.193 -6.278 1.00 0.00 29 ASP A CA 2
ATOM 1802 C C . ASP A 1 51 ? -5.157 7.021 -5.928 1.00 0.00 29 ASP A C 2
ATOM 1803 O O . ASP A 1 51 ? -4.954 6.344 -4.921 1.00 0.00 29 ASP A O 2
ATOM 1812 N N . LYS A 1 52 ? -6.140 6.766 -6.777 1.00 0.00 30 LYS A N 2
ATOM 1813 C CA . LYS A 1 52 ? -7.181 5.798 -6.465 1.00 0.00 30 LYS A CA 2
ATOM 1814 C C . LYS A 1 52 ? -6.683 4.364 -6.611 1.00 0.00 30 LYS A C 2
ATOM 1815 O O . LYS A 1 52 ? -7.078 3.485 -5.842 1.00 0.00 30 LYS A O 2
ATOM 1834 N N . LYS A 1 53 ? -5.807 4.136 -7.581 1.00 0.00 31 LYS A N 2
ATOM 1835 C CA . LYS A 1 53 ? -5.310 2.794 -7.857 1.00 0.00 31 LYS A CA 2
ATOM 1836 C C . LYS A 1 53 ? -4.583 2.218 -6.643 1.00 0.00 31 LYS A C 2
ATOM 1837 O O . LYS A 1 53 ? -4.796 1.064 -6.276 1.00 0.00 31 LYS A O 2
ATOM 1856 N N . ALA A 1 54 ? -3.740 3.033 -6.017 1.00 0.00 32 ALA A N 2
ATOM 1857 C CA . ALA A 1 54 ? -2.979 2.597 -4.853 1.00 0.00 32 ALA A CA 2
ATOM 1858 C C . ALA A 1 54 ? -3.904 2.281 -3.682 1.00 0.00 32 ALA A C 2
ATOM 1859 O O . ALA A 1 54 ? -3.720 1.287 -2.975 1.00 0.00 32 ALA A O 2
ATOM 1866 N N . ILE A 1 55 ? -4.911 3.125 -3.496 1.00 0.00 33 ILE A N 2
ATOM 1867 C CA . ILE A 1 55 ? -5.873 2.943 -2.418 1.00 0.00 33 ILE A CA 2
ATOM 1868 C C . ILE A 1 55 ? -6.664 1.654 -2.621 1.00 0.00 33 ILE A C 2
ATOM 1869 O O . ILE A 1 55 ? -6.965 0.937 -1.667 1.00 0.00 33 ILE A O 2
ATOM 1885 N N . GLU A 1 56 ? -6.979 1.358 -3.876 1.00 0.00 34 GLU A N 2
ATOM 1886 C CA . GLU A 1 56 ? -7.731 0.159 -4.214 1.00 0.00 34 GLU A CA 2
ATOM 1887 C C . GLU A 1 56 ? -6.921 -1.092 -3.877 1.00 0.00 34 GLU A C 2
ATOM 1888 O O . GLU A 1 56 ? -7.477 -2.106 -3.452 1.00 0.00 34 GLU A O 2
ATOM 1900 N N . PHE A 1 57 ? -5.602 -1.011 -4.055 1.00 0.00 35 PHE A N 2
ATOM 1901 C CA . PHE A 1 57 ? -4.713 -2.112 -3.693 1.00 0.00 35 PHE A CA 2
ATOM 1902 C C . PHE A 1 57 ? -4.790 -2.388 -2.196 1.00 0.00 35 PHE A C 2
ATOM 1903 O O . PHE A 1 57 ? -4.840 -3.541 -1.766 1.00 0.00 35 PHE A O 2
ATOM 1920 N N . ALA A 1 58 ? -4.813 -1.318 -1.409 1.00 0.00 36 ALA A N 2
ATOM 1921 C CA . ALA A 1 58 ? -4.887 -1.434 0.042 1.00 0.00 36 ALA A CA 2
ATOM 1922 C C . ALA A 1 58 ? -6.199 -2.084 0.473 1.00 0.00 36 ALA A C 2
ATOM 1923 O O . ALA A 1 58 ? -6.227 -2.902 1.393 1.00 0.00 36 ALA A O 2
ATOM 1930 N N . LYS A 1 59 ? -7.284 -1.732 -0.210 1.00 0.00 37 LYS A N 2
ATOM 1931 C CA . LYS A 1 59 ? -8.597 -2.288 0.104 1.00 0.00 37 LYS A CA 2
ATOM 1932 C C . LYS A 1 59 ? -8.633 -3.788 -0.152 1.00 0.00 37 LYS A C 2
ATOM 1933 O O . LYS A 1 59 ? -9.315 -4.527 0.555 1.00 0.00 37 LYS A O 2
ATOM 1952 N N . GLN A 1 60 ? -7.898 -4.234 -1.165 1.00 0.00 38 GLN A N 2
ATOM 1953 C CA . GLN A 1 60 ? -7.809 -5.660 -1.473 1.00 0.00 38 GLN A CA 2
ATOM 1954 C C . GLN A 1 60 ? -7.266 -6.430 -0.272 1.00 0.00 38 GLN A C 2
ATOM 1955 O O . GLN A 1 60 ? -7.749 -7.515 0.060 1.00 0.00 38 GLN A O 2
ATOM 1969 N N . TRP A 1 61 ? -6.271 -5.849 0.384 1.00 0.00 39 TRP A N 2
ATOM 1970 C CA . TRP A 1 61 ? -5.678 -6.450 1.569 1.00 0.00 39 TRP A CA 2
ATOM 1971 C C . TRP A 1 61 ? -6.671 -6.409 2.728 1.00 0.00 39 TRP A C 2
ATOM 1972 O O . TRP A 1 61 ? -6.868 -7.401 3.429 1.00 0.00 39 TRP A O 2
ATOM 1993 N N . LEU A 1 62 ? -7.319 -5.261 2.896 1.00 0.00 40 LEU A N 2
ATOM 1994 C CA . LEU A 1 62 ? -8.318 -5.078 3.948 1.00 0.00 40 LEU A CA 2
ATOM 1995 C C . LEU A 1 62 ? -9.485 -6.043 3.775 1.00 0.00 40 LEU A C 2
ATOM 1996 O O . LEU A 1 62 ? -10.003 -6.590 4.746 1.00 0.00 40 LEU A O 2
ATOM 2012 N N . SER A 1 63 ? -9.893 -6.246 2.533 1.00 0.00 41 SER A N 2
ATOM 2013 C CA . SER A 1 63 ? -10.989 -7.149 2.222 1.00 0.00 41 SER A CA 2
ATOM 2014 C C . SER A 1 63 ? -10.602 -8.585 2.566 1.00 0.00 41 SER A C 2
ATOM 2015 O O . SER A 1 63 ? -11.437 -9.384 2.990 1.00 0.00 41 SER A O 2
ATOM 2023 N N . SER A 1 64 ? -9.320 -8.893 2.416 1.00 0.00 42 SER A N 2
ATOM 2024 C CA . SER A 1 64 ? -8.816 -10.232 2.682 1.00 0.00 42 SER A CA 2
ATOM 2025 C C . SER A 1 64 ? -8.745 -10.510 4.185 1.00 0.00 42 SER A C 2
ATOM 2026 O O . SER A 1 64 ? -8.845 -11.660 4.616 1.00 0.00 42 SER A O 2
ATOM 2034 N N . ILE A 1 65 ? -8.579 -9.457 4.980 1.00 0.00 43 ILE A N 2
ATOM 2035 C CA . ILE A 1 65 ? -8.522 -9.605 6.431 1.00 0.00 43 ILE A CA 2
ATOM 2036 C C . ILE A 1 65 ? -9.876 -9.298 7.068 1.00 0.00 43 ILE A C 2
ATOM 2037 O O . ILE A 1 65 ? -10.027 -9.354 8.287 1.00 0.00 43 ILE A O 2
ATOM 2053 N N . GLY A 1 66 ? -10.851 -8.951 6.235 1.00 0.00 44 GLY A N 2
ATOM 2054 C CA . GLY A 1 66 ? -12.208 -8.752 6.713 1.00 0.00 44 GLY A CA 2
ATOM 2055 C C . GLY A 1 66 ? -12.518 -7.311 7.075 1.00 0.00 44 GLY A C 2
ATOM 2056 O O . GLY A 1 66 ? -13.680 -6.905 7.074 1.00 0.00 44 GLY A O 2
ATOM 2060 N N . GLU A 1 67 ? -11.484 -6.525 7.346 1.00 0.00 45 GLU A N 2
ATOM 2061 C CA . GLU A 1 67 ? -11.658 -5.166 7.855 1.00 0.00 45 GLU A CA 2
ATOM 2062 C C . GLU A 1 67 ? -11.947 -4.152 6.746 1.00 0.00 45 GLU A C 2
ATOM 2063 O O . GLU A 1 67 ? -11.647 -2.965 6.886 1.00 0.00 45 GLU A O 2
ATOM 2075 N N . GLU A 1 68 ? -12.553 -4.602 5.654 1.00 0.00 46 GLU A N 2
ATOM 2076 C CA . GLU A 1 68 ? -12.982 -3.687 4.608 1.00 0.00 46 GLU A CA 2
ATOM 2077 C C . GLU A 1 68 ? -14.319 -3.058 4.997 1.00 0.00 46 GLU A C 2
ATOM 2078 O O . GLU A 1 68 ? -15.376 -3.439 4.488 1.00 0.00 46 GLU A O 2
ATOM 2090 N N . GLY A 1 69 ? -14.264 -2.138 5.948 1.00 0.00 47 GLY A N 2
ATOM 2091 C CA . GLY A 1 69 ? -15.455 -1.440 6.383 1.00 0.00 47 GLY A CA 2
ATOM 2092 C C . GLY A 1 69 ? -15.151 -0.022 6.814 1.00 0.00 47 GLY A C 2
ATOM 2093 O O . GLY A 1 69 ? -15.966 0.633 7.466 1.00 0.00 47 GLY A O 2
ATOM 2097 N N . ALA A 1 70 ? -13.971 0.449 6.446 1.00 0.00 48 ALA A N 2
ATOM 2098 C CA . ALA A 1 70 ? -13.540 1.793 6.785 1.00 0.00 48 ALA A CA 2
ATOM 2099 C C . ALA A 1 70 ? -13.465 2.648 5.531 1.00 0.00 48 ALA A C 2
ATOM 2100 O O . ALA A 1 70 ? -13.247 2.129 4.435 1.00 0.00 48 ALA A O 2
ATOM 2107 N N . THR A 1 71 ? -13.649 3.948 5.688 1.00 0.00 49 THR A N 2
ATOM 2108 C CA . THR A 1 71 ? -13.587 4.863 4.563 1.00 0.00 49 THR A CA 2
ATOM 2109 C C . THR A 1 71 ? -12.134 5.217 4.255 1.00 0.00 49 THR A C 2
ATOM 2110 O O . THR A 1 71 ? -11.577 6.144 4.840 1.00 0.00 49 THR A O 2
ATOM 2121 N N . VAL A 1 72 ? -11.516 4.461 3.357 1.00 0.00 50 VAL A N 2
ATOM 2122 C CA . VAL A 1 72 ? -10.117 4.673 3.023 1.00 0.00 50 VAL A CA 2
ATOM 2123 C C . VAL A 1 72 ? -9.998 5.500 1.750 1.00 0.00 50 VAL A C 2
ATOM 2124 O O . VAL A 1 72 ? -10.235 5.002 0.649 1.00 0.00 50 VAL A O 2
ATOM 2137 N N . THR A 1 73 ? -9.660 6.769 1.907 1.00 0.00 51 THR A N 2
ATOM 2138 C CA . THR A 1 73 ? -9.510 7.666 0.775 1.00 0.00 51 THR A CA 2
ATOM 2139 C C . THR A 1 73 ? -8.098 8.264 0.767 1.00 0.00 51 THR A C 2
ATOM 2140 O O . THR A 1 73 ? -7.197 7.732 1.417 1.00 0.00 51 THR A O 2
ATOM 2151 N N . SER A 1 74 ? -7.907 9.363 0.042 1.00 0.00 52 SER A N 2
ATOM 2152 C CA . SER A 1 74 ? -6.596 9.991 -0.096 1.00 0.00 52 SER A CA 2
ATOM 2153 C C . SER A 1 74 ? -6.070 10.518 1.243 1.00 0.00 52 SER A C 2
ATOM 2154 O O . SER A 1 74 ? -4.867 10.718 1.412 1.00 0.00 52 SER A O 2
ATOM 2162 N N . GLU A 1 75 ? -6.969 10.741 2.190 1.00 0.00 53 GLU A N 2
ATOM 2163 C CA . GLU A 1 75 ? -6.580 11.252 3.498 1.00 0.00 53 GLU A CA 2
ATOM 2164 C C . GLU A 1 75 ? -6.154 10.102 4.408 1.00 0.00 53 GLU A C 2
ATOM 2165 O O . GLU A 1 75 ? -5.499 10.304 5.430 1.00 0.00 53 GLU A O 2
ATOM 2177 N N . GLU A 1 76 ? -6.538 8.894 4.025 1.00 0.00 54 GLU A N 2
ATOM 2178 C CA . GLU A 1 76 ? -6.146 7.697 4.751 1.00 0.00 54 GLU A CA 2
ATOM 2179 C C . GLU A 1 76 ? -4.903 7.095 4.111 1.00 0.00 54 GLU A C 2
ATOM 2180 O O . GLU A 1 76 ? -3.952 6.728 4.795 1.00 0.00 54 GLU A O 2
ATOM 2192 N N . CYS A 1 77 ? -4.920 7.009 2.790 1.00 0.00 55 CYS A N 2
ATOM 2193 C CA . CYS A 1 77 ? -3.776 6.526 2.038 1.00 0.00 55 CYS A CA 2
ATOM 2194 C C . CYS A 1 77 ? -3.026 7.704 1.432 1.00 0.00 55 CYS A C 2
ATOM 2195 O O . CYS A 1 77 ? -3.480 8.316 0.462 1.00 0.00 55 CYS A O 2
ATOM 2203 N N . ARG A 1 78 ? -1.891 8.039 2.022 1.00 0.00 56 ARG A N 2
ATOM 2204 C CA . ARG A 1 78 ? -1.108 9.180 1.575 1.00 0.00 56 ARG A CA 2
ATOM 2205 C C . ARG A 1 78 ? 0.176 8.718 0.911 1.00 0.00 56 ARG A C 2
ATOM 2206 O O . ARG A 1 78 ? 0.750 7.709 1.303 1.00 0.00 56 ARG A O 2
ATOM 2227 N N . PHE A 1 79 ? 0.633 9.447 -0.094 1.00 0.00 57 PHE A N 2
ATOM 2228 C CA . PHE A 1 79 ? 1.927 9.158 -0.681 1.00 0.00 57 PHE A CA 2
ATOM 2229 C C . PHE A 1 79 ? 3.014 9.583 0.294 1.00 0.00 57 PHE A C 2
ATOM 2230 O O . PHE A 1 79 ? 3.191 10.772 0.556 1.00 0.00 57 PHE A O 2
ATOM 2247 N N . CYS A 1 80 ? 3.714 8.610 0.850 1.00 0.00 58 CYS A N 2
ATOM 2248 C CA . CYS A 1 80 ? 4.719 8.883 1.861 1.00 0.00 58 CYS A CA 2
ATOM 2249 C C . CYS A 1 80 ? 5.969 9.467 1.211 1.00 0.00 58 CYS A C 2
ATOM 2250 O O . CYS A 1 80 ? 6.330 10.614 1.467 1.00 0.00 58 CYS A O 2
ATOM 2258 N N . HIS A 1 81 ? 6.609 8.675 0.353 1.00 0.00 59 HIS A N 2
ATOM 2259 C CA . HIS A 1 81 ? 7.808 9.102 -0.366 1.00 0.00 59 HIS A CA 2
ATOM 2260 C C . HIS A 1 81 ? 8.300 7.988 -1.276 1.00 0.00 59 HIS A C 2
ATOM 2261 O O . HIS A 1 81 ? 7.731 6.895 -1.295 1.00 0.00 59 HIS A O 2
ATOM 2276 N N . SER A 1 82 ? 9.350 8.272 -2.023 1.00 0.00 60 SER A N 2
ATOM 2277 C CA . SER A 1 82 ? 9.982 7.274 -2.869 1.00 0.00 60 SER A CA 2
ATOM 2278 C C . SER A 1 82 ? 11.159 6.663 -2.120 1.00 0.00 60 SER A C 2
ATOM 2279 O O . SER A 1 82 ? 11.928 7.382 -1.480 1.00 0.00 60 SER A O 2
ATOM 2287 N N . GLU A 1 83 ? 11.295 5.348 -2.173 1.00 0.00 61 GLU A N 2
ATOM 2288 C CA . GLU A 1 83 ? 12.328 4.679 -1.402 1.00 0.00 61 GLU A CA 2
ATOM 2289 C C . GLU A 1 83 ? 13.045 3.627 -2.243 1.00 0.00 61 GLU A C 2
ATOM 2290 O O . GLU A 1 83 ? 12.525 3.165 -3.259 1.00 0.00 61 GLU A O 2
ATOM 2302 N N . LYS A 1 84 ? 14.250 3.281 -1.816 1.00 0.00 62 LYS A N 2
ATOM 2303 C CA . LYS A 1 84 ? 15.028 2.226 -2.441 1.00 0.00 62 LYS A CA 2
ATOM 2304 C C . LYS A 1 84 ? 14.266 0.907 -2.367 1.00 0.00 62 LYS A C 2
ATOM 2305 O O . LYS A 1 84 ? 13.768 0.525 -1.304 1.00 0.00 62 LYS A O 2
ATOM 2324 N N . ALA A 1 85 ? 14.170 0.224 -3.496 1.00 0.00 63 ALA A N 2
ATOM 2325 C CA . ALA A 1 85 ? 13.350 -0.973 -3.600 1.00 0.00 63 ALA A CA 2
ATOM 2326 C C . ALA A 1 85 ? 14.153 -2.239 -3.325 1.00 0.00 63 ALA A C 2
ATOM 2327 O O . ALA A 1 85 ? 15.095 -2.553 -4.052 1.00 0.00 63 ALA A O 2
ATOM 2334 N N . PRO A 1 86 ? 13.796 -2.974 -2.264 1.00 0.00 64 PRO A N 2
ATOM 2335 C CA . PRO A 1 86 ? 14.395 -4.271 -1.960 1.00 0.00 64 PRO A CA 2
ATOM 2336 C C . PRO A 1 86 ? 13.924 -5.344 -2.938 1.00 0.00 64 PRO A C 2
ATOM 2337 O O . PRO A 1 86 ? 12.790 -5.299 -3.419 1.00 0.00 64 PRO A O 2
ATOM 2348 N N . ASP A 1 87 ? 14.788 -6.313 -3.217 1.00 0.00 65 ASP A N 2
ATOM 2349 C CA . ASP A 1 87 ? 14.474 -7.393 -4.147 1.00 0.00 65 ASP A CA 2
ATOM 2350 C C . ASP A 1 87 ? 13.220 -8.155 -3.715 1.00 0.00 65 ASP A C 2
ATOM 2351 O O . ASP A 1 87 ? 12.495 -8.694 -4.551 1.00 0.00 65 ASP A O 2
ATOM 2360 N N . GLU A 1 88 ? 12.966 -8.165 -2.409 1.00 0.00 66 GLU A N 2
ATOM 2361 C CA . GLU A 1 88 ? 11.788 -8.819 -1.839 1.00 0.00 66 GLU A CA 2
ATOM 2362 C C . GLU A 1 88 ? 10.501 -8.332 -2.494 1.00 0.00 66 GLU A C 2
ATOM 2363 O O . GLU A 1 88 ? 9.581 -9.110 -2.740 1.00 0.00 66 GLU A O 2
ATOM 2375 N N . VAL A 1 89 ? 10.445 -7.041 -2.778 1.00 0.00 67 VAL A N 2
ATOM 2376 C CA . VAL A 1 89 ? 9.213 -6.427 -3.239 1.00 0.00 67 VAL A CA 2
ATOM 2377 C C . VAL A 1 89 ? 9.183 -6.305 -4.759 1.00 0.00 67 VAL A C 2
ATOM 2378 O O . VAL A 1 89 ? 8.123 -6.103 -5.348 1.00 0.00 67 VAL A O 2
ATOM 2391 N N . ILE A 1 90 ? 10.344 -6.450 -5.389 1.00 0.00 68 ILE A N 2
ATOM 2392 C CA . ILE A 1 90 ? 10.445 -6.325 -6.838 1.00 0.00 68 ILE A CA 2
ATOM 2393 C C . ILE A 1 90 ? 9.653 -7.426 -7.538 1.00 0.00 68 ILE A C 2
ATOM 2394 O O . ILE A 1 90 ? 8.805 -7.149 -8.388 1.00 0.00 68 ILE A O 2
ATOM 2410 N N . GLU A 1 91 ? 9.906 -8.674 -7.162 1.00 0.00 69 GLU A N 2
ATOM 2411 C CA . GLU A 1 91 ? 9.227 -9.798 -7.793 1.00 0.00 69 GLU A CA 2
ATOM 2412 C C . GLU A 1 91 ? 7.799 -9.923 -7.263 1.00 0.00 69 GLU A C 2
ATOM 2413 O O . GLU A 1 91 ? 6.943 -10.550 -7.891 1.00 0.00 69 GLU A O 2
ATOM 2425 N N . ALA A 1 92 ? 7.548 -9.300 -6.116 1.00 0.00 70 ALA A N 2
ATOM 2426 C CA . ALA A 1 92 ? 6.213 -9.260 -5.536 1.00 0.00 70 ALA A CA 2
ATOM 2427 C C . ALA A 1 92 ? 5.306 -8.364 -6.369 1.00 0.00 70 ALA A C 2
ATOM 2428 O O . ALA A 1 92 ? 4.218 -8.770 -6.768 1.00 0.00 70 ALA A O 2
ATOM 2435 N N . ILE A 1 93 ? 5.775 -7.152 -6.654 1.00 0.00 71 ILE A N 2
ATOM 2436 C CA . ILE A 1 93 ? 5.030 -6.216 -7.493 1.00 0.00 71 ILE A CA 2
ATOM 2437 C C . ILE A 1 93 ? 4.936 -6.751 -8.924 1.00 0.00 71 ILE A C 2
ATOM 2438 O O . ILE A 1 93 ? 4.018 -6.420 -9.674 1.00 0.00 71 ILE A O 2
ATOM 2454 N N . LYS A 1 94 ? 5.887 -7.596 -9.288 1.00 0.00 72 LYS A N 2
ATOM 2455 C CA . LYS A 1 94 ? 5.867 -8.265 -10.583 1.00 0.00 72 LYS A CA 2
ATOM 2456 C C . LYS A 1 94 ? 4.762 -9.323 -10.616 1.00 0.00 72 LYS A C 2
ATOM 2457 O O . LYS A 1 94 ? 4.243 -9.672 -11.678 1.00 0.00 72 LYS A O 2
ATOM 2476 N N . GLN A 1 95 ? 4.407 -9.823 -9.443 1.00 0.00 73 GLN A N 2
ATOM 2477 C CA . GLN A 1 95 ? 3.391 -10.856 -9.317 1.00 0.00 73 GLN A CA 2
ATOM 2478 C C . GLN A 1 95 ? 2.010 -10.243 -9.082 1.00 0.00 73 GLN A C 2
ATOM 2479 O O . GLN A 1 95 ? 1.111 -10.375 -9.912 1.00 0.00 73 GLN A O 2
ATOM 2493 N N . ASN A 1 96 ? 1.852 -9.567 -7.950 1.00 0.00 74 ASN A N 2
ATOM 2494 C CA . ASN A 1 96 ? 0.557 -9.016 -7.568 1.00 0.00 74 ASN A CA 2
ATOM 2495 C C . ASN A 1 96 ? 0.458 -7.529 -7.903 1.00 0.00 74 ASN A C 2
ATOM 2496 O O . ASN A 1 96 ? -0.598 -7.045 -8.313 1.00 0.00 74 ASN A O 2
ATOM 2507 N N . GLY A 1 97 ? 1.558 -6.811 -7.741 1.00 0.00 75 GLY A N 2
ATOM 2508 C CA . GLY A 1 97 ? 1.580 -5.400 -8.071 1.00 0.00 75 GLY A CA 2
ATOM 2509 C C . GLY A 1 97 ? 1.461 -4.506 -6.852 1.00 0.00 75 GLY A C 2
ATOM 2510 O O . GLY A 1 97 ? 1.465 -3.281 -6.975 1.00 0.00 75 GLY A O 2
ATOM 2514 N N . TYR A 1 98 ? 1.369 -5.111 -5.674 1.00 0.00 76 TYR A N 2
ATOM 2515 C CA . TYR A 1 98 ? 1.194 -4.357 -4.439 1.00 0.00 76 TYR A CA 2
ATOM 2516 C C . TYR A 1 98 ? 1.710 -5.148 -3.239 1.00 0.00 76 TYR A C 2
ATOM 2517 O O . TYR A 1 98 ? 1.202 -6.222 -2.919 1.00 0.00 76 TYR A O 2
ATOM 2535 N N . PHE A 1 99 ? 2.734 -4.620 -2.587 1.00 0.00 77 PHE A N 2
ATOM 2536 C CA . PHE A 1 99 ? 3.305 -5.270 -1.419 1.00 0.00 77 PHE A CA 2
ATOM 2537 C C . PHE A 1 99 ? 2.958 -4.489 -0.159 1.00 0.00 77 PHE A C 2
ATOM 2538 O O . PHE A 1 99 ? 3.356 -3.334 -0.005 1.00 0.00 77 PHE A O 2
ATOM 2555 N N . ILE A 1 100 ? 2.205 -5.115 0.730 1.00 0.00 78 ILE A N 2
ATOM 2556 C CA . ILE A 1 100 ? 1.834 -4.482 1.985 1.00 0.00 78 ILE A CA 2
ATOM 2557 C C . ILE A 1 100 ? 2.869 -4.793 3.059 1.00 0.00 78 ILE A C 2
ATOM 2558 O O . ILE A 1 100 ? 2.995 -5.932 3.511 1.00 0.00 78 ILE A O 2
ATOM 2574 N N . TYR A 1 101 ? 3.627 -3.781 3.436 1.00 0.00 79 TYR A N 2
ATOM 2575 C CA . TYR A 1 101 ? 4.577 -3.898 4.525 1.00 0.00 79 TYR A CA 2
ATOM 2576 C C . TYR A 1 101 ? 3.924 -3.431 5.813 1.00 0.00 79 TYR A C 2
ATOM 2577 O O . TYR A 1 101 ? 3.432 -2.306 5.897 1.00 0.00 79 TYR A O 2
ATOM 2595 N N . LYS A 1 102 ? 3.902 -4.298 6.810 1.00 0.00 80 LYS A N 2
ATOM 2596 C CA . LYS A 1 102 ? 3.270 -3.970 8.074 1.00 0.00 80 LYS A CA 2
ATOM 2597 C C . LYS A 1 102 ? 4.153 -3.027 8.880 1.00 0.00 80 LYS A C 2
ATOM 2598 O O . LYS A 1 102 ? 5.065 -3.459 9.586 1.00 0.00 80 LYS A O 2
ATOM 2617 N N . MET A 1 103 ? 3.897 -1.733 8.714 1.00 0.00 81 MET A N 2
ATOM 2618 C CA . MET A 1 103 ? 4.609 -0.687 9.439 1.00 0.00 81 MET A CA 2
ATOM 2619 C C . MET A 1 103 ? 4.538 -0.939 10.938 1.00 0.00 81 MET A C 2
ATOM 2620 O O . MET A 1 103 ? 5.525 -1.314 11.563 1.00 0.00 81 MET A O 2
ATOM 2634 N N . GLU A 1 104 ? 3.359 -0.737 11.501 1.00 0.00 82 GLU A N 2
ATOM 2635 C CA . GLU A 1 104 ? 3.124 -1.030 12.903 1.00 0.00 82 GLU A CA 2
ATOM 2636 C C . GLU A 1 104 ? 1.761 -1.703 13.039 1.00 0.00 82 GLU A C 2
ATOM 2637 O O . GLU A 1 104 ? 1.276 -1.965 14.141 1.00 0.00 82 GLU A O 2
ATOM 2649 N N . GLY A 1 105 ? 1.161 -1.994 11.890 1.00 0.00 83 GLY A N 2
ATOM 2650 C CA . GLY A 1 105 ? -0.161 -2.576 11.858 1.00 0.00 83 GLY A CA 2
ATOM 2651 C C . GLY A 1 105 ? -0.121 -4.075 11.674 1.00 0.00 83 GLY A C 2
ATOM 2652 O O . GLY A 1 105 ? -0.151 -4.573 10.549 1.00 0.00 83 GLY A O 2
ATOM 2656 N N . CYS A 1 106 ? -0.028 -4.786 12.780 1.00 0.00 84 CYS A N 2
ATOM 2657 C CA . CYS A 1 106 ? -0.049 -6.238 12.771 1.00 0.00 84 CYS A CA 2
ATOM 2658 C C . CYS A 1 106 ? -0.804 -6.743 13.992 1.00 0.00 84 CYS A C 2
ATOM 2659 O O . CYS A 1 106 ? -0.488 -7.794 14.550 1.00 0.00 84 CYS A O 2
ATOM 2667 N N . ASN A 1 107 ? -1.815 -5.982 14.389 1.00 0.00 85 ASN A N 2
ATOM 2668 C CA . ASN A 1 107 ? -2.587 -6.288 15.583 1.00 0.00 85 ASN A CA 2
ATOM 2669 C C . ASN A 1 107 ? -3.586 -7.402 15.293 1.00 0.00 85 ASN A C 2
ATOM 2670 O O . ASN A 1 107 ? -3.426 -8.506 15.849 1.00 0.00 85 ASN A O 2
ATOM 2681 N N . MET A 1 23 ? 12.292 -0.188 -11.235 1.00 0.00 1 MET A N 3
ATOM 2682 C CA . MET A 1 23 ? 11.016 0.174 -10.583 1.00 0.00 1 MET A CA 3
ATOM 2683 C C . MET A 1 23 ? 11.279 0.860 -9.252 1.00 0.00 1 MET A C 3
ATOM 2684 O O . MET A 1 23 ? 12.026 0.351 -8.417 1.00 0.00 1 MET A O 3
ATOM 2698 N N . GLN A 1 24 ? 10.667 2.014 -9.059 1.00 0.00 2 GLN A N 3
ATOM 2699 C CA . GLN A 1 24 ? 10.807 2.755 -7.817 1.00 0.00 2 GLN A CA 3
ATOM 2700 C C . GLN A 1 24 ? 9.554 2.579 -6.975 1.00 0.00 2 GLN A C 3
ATOM 2701 O O . GLN A 1 24 ? 8.440 2.721 -7.475 1.00 0.00 2 GLN A O 3
ATOM 2715 N N . ILE A 1 25 ? 9.738 2.257 -5.704 1.00 0.00 3 ILE A N 3
ATOM 2716 C CA . ILE A 1 25 ? 8.611 1.975 -4.831 1.00 0.00 3 ILE A CA 3
ATOM 2717 C C . ILE A 1 25 ? 7.981 3.247 -4.294 1.00 0.00 3 ILE A C 3
ATOM 2718 O O . ILE A 1 25 ? 8.660 4.121 -3.748 1.00 0.00 3 ILE A O 3
ATOM 2734 N N . HIS A 1 26 ? 6.678 3.346 -4.474 1.00 0.00 4 HIS A N 3
ATOM 2735 C CA . HIS A 1 26 ? 5.912 4.456 -3.948 1.00 0.00 4 HIS A CA 3
ATOM 2736 C C . HIS A 1 26 ? 5.423 4.098 -2.557 1.00 0.00 4 HIS A C 3
ATOM 2737 O O . HIS A 1 26 ? 4.694 3.118 -2.382 1.00 0.00 4 HIS A O 3
ATOM 2752 N N . VAL A 1 27 ? 5.846 4.874 -1.571 1.00 0.00 5 VAL A N 3
ATOM 2753 C CA . VAL A 1 27 ? 5.506 4.596 -0.186 1.00 0.00 5 VAL A CA 3
ATOM 2754 C C . VAL A 1 27 ? 4.219 5.306 0.212 1.00 0.00 5 VAL A C 3
ATOM 2755 O O . VAL A 1 27 ? 4.193 6.531 0.370 1.00 0.00 5 VAL A O 3
ATOM 2768 N N . TYR A 1 28 ? 3.151 4.536 0.341 1.00 0.00 6 TYR A N 3
ATOM 2769 C CA . TYR A 1 28 ? 1.880 5.067 0.802 1.00 0.00 6 TYR A CA 3
ATOM 2770 C C . TYR A 1 28 ? 1.626 4.638 2.242 1.00 0.00 6 TYR A C 3
ATOM 2771 O O . TYR A 1 28 ? 1.155 3.524 2.493 1.00 0.00 6 TYR A O 3
ATOM 2789 N N . ASP A 1 29 ? 1.976 5.506 3.182 1.00 0.00 7 ASP A N 3
ATOM 2790 C CA . ASP A 1 29 ? 1.699 5.272 4.589 1.00 0.00 7 ASP A CA 3
ATOM 2791 C C . ASP A 1 29 ? 0.201 5.177 4.800 1.00 0.00 7 ASP A C 3
ATOM 2792 O O . ASP A 1 29 ? -0.506 6.180 4.716 1.00 0.00 7 ASP A O 3
ATOM 2801 N N . THR A 1 30 ? -0.286 3.976 5.050 1.00 0.00 8 THR A N 3
ATOM 2802 C CA . THR A 1 30 ? -1.712 3.747 5.143 1.00 0.00 8 THR A CA 3
ATOM 2803 C C . THR A 1 30 ? -2.141 3.539 6.593 1.00 0.00 8 THR A C 3
ATOM 2804 O O . THR A 1 30 ? -1.668 2.627 7.272 1.00 0.00 8 THR A O 3
ATOM 2815 N N . TYR A 1 31 ? -3.022 4.412 7.062 1.00 0.00 9 TYR A N 3
ATOM 2816 C CA . TYR A 1 31 ? -3.524 4.347 8.425 1.00 0.00 9 TYR A CA 3
ATOM 2817 C C . TYR A 1 31 ? -5.002 3.980 8.425 1.00 0.00 9 TYR A C 3
ATOM 2818 O O . TYR A 1 31 ? -5.864 4.853 8.545 1.00 0.00 9 TYR A O 3
ATOM 2836 N N . VAL A 1 32 ? -5.294 2.696 8.271 1.00 0.00 10 VAL A N 3
ATOM 2837 C CA . VAL A 1 32 ? -6.677 2.235 8.234 1.00 0.00 10 VAL A CA 3
ATOM 2838 C C . VAL A 1 32 ? -7.244 2.173 9.645 1.00 0.00 10 VAL A C 3
ATOM 2839 O O . VAL A 1 32 ? -6.738 1.447 10.501 1.00 0.00 10 VAL A O 3
ATOM 2852 N N . LYS A 1 33 ? -8.284 2.948 9.889 1.00 0.00 11 LYS A N 3
ATOM 2853 C CA . LYS A 1 33 ? -8.865 3.033 11.215 1.00 0.00 11 LYS A CA 3
ATOM 2854 C C . LYS A 1 33 ? -10.002 2.027 11.361 1.00 0.00 11 LYS A C 3
ATOM 2855 O O . LYS A 1 33 ? -11.146 2.307 11.003 1.00 0.00 11 LYS A O 3
ATOM 2874 N N . ALA A 1 34 ? -9.667 0.842 11.851 1.00 0.00 12 ALA A N 3
ATOM 2875 C CA . ALA A 1 34 ? -10.647 -0.214 12.037 1.00 0.00 12 ALA A CA 3
ATOM 2876 C C . ALA A 1 34 ? -11.504 0.062 13.265 1.00 0.00 12 ALA A C 3
ATOM 2877 O O . ALA A 1 34 ? -10.979 0.347 14.343 1.00 0.00 12 ALA A O 3
ATOM 2884 N N . LYS A 1 35 ? -12.819 -0.029 13.086 1.00 0.00 13 LYS A N 3
ATOM 2885 C CA . LYS A 1 35 ? -13.778 0.282 14.144 1.00 0.00 13 LYS A CA 3
ATOM 2886 C C . LYS A 1 35 ? -13.517 -0.553 15.390 1.00 0.00 13 LYS A C 3
ATOM 2887 O O . LYS A 1 35 ? -13.158 -0.027 16.445 1.00 0.00 13 LYS A O 3
ATOM 2906 N N . ASP A 1 36 ? -13.690 -1.858 15.263 1.00 0.00 14 ASP A N 3
ATOM 2907 C CA . ASP A 1 36 ? -13.474 -2.762 16.380 1.00 0.00 14 ASP A CA 3
ATOM 2908 C C . ASP A 1 36 ? -12.191 -3.544 16.174 1.00 0.00 14 ASP A C 3
ATOM 2909 O O . ASP A 1 36 ? -12.180 -4.778 16.174 1.00 0.00 14 ASP A O 3
ATOM 2918 N N . GLY A 1 37 ? -11.114 -2.807 15.969 1.00 0.00 15 GLY A N 3
ATOM 2919 C CA . GLY A 1 37 ? -9.815 -3.415 15.816 1.00 0.00 15 GLY A CA 3
ATOM 2920 C C . GLY A 1 37 ? -8.717 -2.519 16.337 1.00 0.00 15 GLY A C 3
ATOM 2921 O O . GLY A 1 37 ? -8.466 -2.467 17.540 1.00 0.00 15 GLY A O 3
ATOM 2925 N N . HIS A 1 38 ? -8.072 -1.808 15.431 1.00 0.00 16 HIS A N 3
ATOM 2926 C CA . HIS A 1 38 ? -6.986 -0.899 15.776 1.00 0.00 16 HIS A CA 3
ATOM 2927 C C . HIS A 1 38 ? -6.621 -0.068 14.560 1.00 0.00 16 HIS A C 3
ATOM 2928 O O . HIS A 1 38 ? -7.085 -0.352 13.455 1.00 0.00 16 HIS A O 3
ATOM 2943 N N . VAL A 1 39 ? -5.803 0.953 14.752 1.00 0.00 17 VAL A N 3
ATOM 2944 C CA . VAL A 1 39 ? -5.313 1.733 13.628 1.00 0.00 17 VAL A CA 3
ATOM 2945 C C . VAL A 1 39 ? -4.229 0.953 12.904 1.00 0.00 17 VAL A C 3
ATOM 2946 O O . VAL A 1 39 ? -3.099 0.833 13.385 1.00 0.00 17 VAL A O 3
ATOM 2959 N N . MET A 1 40 ? -4.597 0.400 11.766 1.00 0.00 18 MET A N 3
ATOM 2960 C CA . MET A 1 40 ? -3.704 -0.427 10.981 1.00 0.00 18 MET A CA 3
ATOM 2961 C C . MET A 1 40 ? -2.601 0.425 10.370 1.00 0.00 18 MET A C 3
ATOM 2962 O O . MET A 1 40 ? -2.809 1.112 9.372 1.00 0.00 18 MET A O 3
ATOM 2976 N N . HIS A 1 41 ? -1.443 0.416 11.018 1.00 0.00 19 HIS A N 3
ATOM 2977 C CA . HIS A 1 41 ? -0.282 1.147 10.535 1.00 0.00 19 HIS A CA 3
ATOM 2978 C C . HIS A 1 41 ? 0.554 0.263 9.624 1.00 0.00 19 HIS A C 3
ATOM 2979 O O . HIS A 1 41 ? 1.280 -0.616 10.102 1.00 0.00 19 HIS A O 3
ATOM 2994 N N . PHE A 1 42 ? 0.443 0.477 8.322 1.00 0.00 20 PHE A N 3
ATOM 2995 C CA . PHE A 1 42 ? 1.214 -0.297 7.363 1.00 0.00 20 PHE A CA 3
ATOM 2996 C C . PHE A 1 42 ? 1.520 0.524 6.114 1.00 0.00 20 PHE A C 3
ATOM 2997 O O . PHE A 1 42 ? 0.838 1.507 5.822 1.00 0.00 20 PHE A O 3
ATOM 3014 N N . ASP A 1 43 ? 2.556 0.118 5.397 1.00 0.00 21 ASP A N 3
ATOM 3015 C CA . ASP A 1 43 ? 2.972 0.803 4.181 1.00 0.00 21 ASP A CA 3
ATOM 3016 C C . ASP A 1 43 ? 2.486 0.037 2.962 1.00 0.00 21 ASP A C 3
ATOM 3017 O O . ASP A 1 43 ? 2.708 -1.172 2.852 1.00 0.00 21 ASP A O 3
ATOM 3026 N N . VAL A 1 44 ? 1.821 0.727 2.050 1.00 0.00 22 VAL A N 3
ATOM 3027 C CA . VAL A 1 44 ? 1.439 0.121 0.786 1.00 0.00 22 VAL A CA 3
ATOM 3028 C C . VAL A 1 44 ? 2.450 0.489 -0.290 1.00 0.00 22 VAL A C 3
ATOM 3029 O O . VAL A 1 44 ? 2.456 1.612 -0.798 1.00 0.00 22 VAL A O 3
ATOM 3042 N N . PHE A 1 45 ? 3.322 -0.451 -0.610 1.00 0.00 23 PHE A N 3
ATOM 3043 C CA . PHE A 1 45 ? 4.324 -0.241 -1.639 1.00 0.00 23 PHE A CA 3
ATOM 3044 C C . PHE A 1 45 ? 3.758 -0.612 -2.999 1.00 0.00 23 PHE A C 3
ATOM 3045 O O . PHE A 1 45 ? 3.398 -1.766 -3.239 1.00 0.00 23 PHE A O 3
ATOM 3062 N N . THR A 1 46 ? 3.658 0.374 -3.873 1.00 0.00 24 THR A N 3
ATOM 3063 C CA . THR A 1 46 ? 3.172 0.150 -5.224 1.00 0.00 24 THR A CA 3
ATOM 3064 C C . THR A 1 46 ? 4.038 0.891 -6.234 1.00 0.00 24 THR A C 3
ATOM 3065 O O . THR A 1 46 ? 4.772 1.813 -5.875 1.00 0.00 24 THR A O 3
ATOM 3076 N N . ASP A 1 47 ? 3.970 0.473 -7.487 1.00 0.00 25 ASP A N 3
ATOM 3077 C CA . ASP A 1 47 ? 4.604 1.213 -8.569 1.00 0.00 25 ASP A CA 3
ATOM 3078 C C . ASP A 1 47 ? 3.633 2.249 -9.115 1.00 0.00 25 ASP A C 3
ATOM 3079 O O . ASP A 1 47 ? 4.033 3.280 -9.654 1.00 0.00 25 ASP A O 3
ATOM 3088 N N . VAL A 1 48 ? 2.349 1.962 -8.947 1.00 0.00 26 VAL A N 3
ATOM 3089 C CA . VAL A 1 48 ? 1.290 2.808 -9.474 1.00 0.00 26 VAL A CA 3
ATOM 3090 C C . VAL A 1 48 ? 1.307 4.184 -8.817 1.00 0.00 26 VAL A C 3
ATOM 3091 O O . VAL A 1 48 ? 1.279 4.308 -7.592 1.00 0.00 26 VAL A O 3
ATOM 3104 N N . ARG A 1 49 ? 1.353 5.216 -9.647 1.00 0.00 27 ARG A N 3
ATOM 3105 C CA . ARG A 1 49 ? 1.405 6.593 -9.173 1.00 0.00 27 ARG A CA 3
ATOM 3106 C C . ARG A 1 49 ? 0.019 7.218 -9.165 1.00 0.00 27 ARG A C 3
ATOM 3107 O O . ARG A 1 49 ? -0.132 8.439 -9.152 1.00 0.00 27 ARG A O 3
ATOM 3128 N N . ASP A 1 50 ? -0.984 6.367 -9.146 1.00 0.00 28 ASP A N 3
ATOM 3129 C CA . ASP A 1 50 ? -2.368 6.812 -9.171 1.00 0.00 28 ASP A CA 3
ATOM 3130 C C . ASP A 1 50 ? -2.997 6.616 -7.798 1.00 0.00 28 ASP A C 3
ATOM 3131 O O . ASP A 1 50 ? -2.958 5.514 -7.244 1.00 0.00 28 ASP A O 3
ATOM 3140 N N . ASP A 1 51 ? -3.575 7.683 -7.259 1.00 0.00 29 ASP A N 3
ATOM 3141 C CA . ASP A 1 51 ? -4.100 7.670 -5.894 1.00 0.00 29 ASP A CA 3
ATOM 3142 C C . ASP A 1 51 ? -5.267 6.698 -5.744 1.00 0.00 29 ASP A C 3
ATOM 3143 O O . ASP A 1 51 ? -5.460 6.116 -4.682 1.00 0.00 29 ASP A O 3
ATOM 3152 N N . LYS A 1 52 ? -6.033 6.511 -6.809 1.00 0.00 30 LYS A N 3
ATOM 3153 C CA . LYS A 1 52 ? -7.181 5.619 -6.761 1.00 0.00 30 LYS A CA 3
ATOM 3154 C C . LYS A 1 52 ? -6.735 4.166 -6.806 1.00 0.00 30 LYS A C 3
ATOM 3155 O O . LYS A 1 52 ? -7.137 3.360 -5.970 1.00 0.00 30 LYS A O 3
ATOM 3174 N N . LYS A 1 53 ? -5.882 3.845 -7.764 1.00 0.00 31 LYS A N 3
ATOM 3175 C CA . LYS A 1 53 ? -5.477 2.467 -7.986 1.00 0.00 31 LYS A CA 3
ATOM 3176 C C . LYS A 1 53 ? -4.638 1.942 -6.823 1.00 0.00 31 LYS A C 3
ATOM 3177 O O . LYS A 1 53 ? -4.722 0.765 -6.473 1.00 0.00 31 LYS A O 3
ATOM 3196 N N . ALA A 1 54 ? -3.844 2.817 -6.213 1.00 0.00 32 ALA A N 3
ATOM 3197 C CA . ALA A 1 54 ? -3.109 2.461 -5.006 1.00 0.00 32 ALA A CA 3
ATOM 3198 C C . ALA A 1 54 ? -4.075 2.049 -3.898 1.00 0.00 32 ALA A C 3
ATOM 3199 O O . ALA A 1 54 ? -3.855 1.052 -3.207 1.00 0.00 32 ALA A O 3
ATOM 3206 N N . ILE A 1 55 ? -5.154 2.810 -3.752 1.00 0.00 33 ILE A N 3
ATOM 3207 C CA . ILE A 1 55 ? -6.190 2.495 -2.776 1.00 0.00 33 ILE A CA 3
ATOM 3208 C C . ILE A 1 55 ? -6.884 1.188 -3.138 1.00 0.00 33 ILE A C 3
ATOM 3209 O O . ILE A 1 55 ? -7.187 0.376 -2.265 1.00 0.00 33 ILE A O 3
ATOM 3225 N N . GLU A 1 56 ? -7.121 0.985 -4.428 1.00 0.00 34 GLU A N 3
ATOM 3226 C CA . GLU A 1 56 ? -7.757 -0.236 -4.905 1.00 0.00 34 GLU A CA 3
ATOM 3227 C C . GLU A 1 56 ? -6.977 -1.464 -4.451 1.00 0.00 34 GLU A C 3
ATOM 3228 O O . GLU A 1 56 ? -7.559 -2.402 -3.910 1.00 0.00 34 GLU A O 3
ATOM 3240 N N . PHE A 1 57 ? -5.658 -1.438 -4.633 1.00 0.00 35 PHE A N 3
ATOM 3241 C CA . PHE A 1 57 ? -4.811 -2.558 -4.224 1.00 0.00 35 PHE A CA 3
ATOM 3242 C C . PHE A 1 57 ? -4.830 -2.734 -2.709 1.00 0.00 35 PHE A C 3
ATOM 3243 O O . PHE A 1 57 ? -4.778 -3.857 -2.205 1.00 0.00 35 PHE A O 3
ATOM 3260 N N . ALA A 1 58 ? -4.917 -1.624 -1.988 1.00 0.00 36 ALA A N 3
ATOM 3261 C CA . ALA A 1 58 ? -5.033 -1.665 -0.536 1.00 0.00 36 ALA A CA 3
ATOM 3262 C C . ALA A 1 58 ? -6.356 -2.310 -0.127 1.00 0.00 36 ALA A C 3
ATOM 3263 O O . ALA A 1 58 ? -6.404 -3.133 0.789 1.00 0.00 36 ALA A O 3
ATOM 3270 N N . LYS A 1 59 ? -7.424 -1.946 -0.829 1.00 0.00 37 LYS A N 3
ATOM 3271 C CA . LYS A 1 59 ? -8.749 -2.488 -0.548 1.00 0.00 37 LYS A CA 3
ATOM 3272 C C . LYS A 1 59 ? -8.840 -3.947 -0.975 1.00 0.00 37 LYS A C 3
ATOM 3273 O O . LYS A 1 59 ? -9.624 -4.711 -0.418 1.00 0.00 37 LYS A O 3
ATOM 3292 N N . GLN A 1 60 ? -8.041 -4.328 -1.966 1.00 0.00 38 GLN A N 3
ATOM 3293 C CA . GLN A 1 60 ? -7.945 -5.725 -2.381 1.00 0.00 38 GLN A CA 3
ATOM 3294 C C . GLN A 1 60 ? -7.487 -6.585 -1.209 1.00 0.00 38 GLN A C 3
ATOM 3295 O O . GLN A 1 60 ? -8.024 -7.663 -0.965 1.00 0.00 38 GLN A O 3
ATOM 3309 N N . TRP A 1 61 ? -6.506 -6.085 -0.472 1.00 0.00 39 TRP A N 3
ATOM 3310 C CA . TRP A 1 61 ? -6.003 -6.783 0.698 1.00 0.00 39 TRP A CA 3
ATOM 3311 C C . TRP A 1 61 ? -7.023 -6.719 1.836 1.00 0.00 39 TRP A C 3
ATOM 3312 O O . TRP A 1 61 ? -7.266 -7.715 2.519 1.00 0.00 39 TRP A O 3
ATOM 3333 N N . LEU A 1 62 ? -7.639 -5.553 2.012 1.00 0.00 40 LEU A N 3
ATOM 3334 C CA . LEU A 1 62 ? -8.651 -5.361 3.049 1.00 0.00 40 LEU A CA 3
ATOM 3335 C C . LEU A 1 62 ? -9.833 -6.310 2.856 1.00 0.00 40 LEU A C 3
ATOM 3336 O O . LEU A 1 62 ? -10.299 -6.938 3.806 1.00 0.00 40 LEU A O 3
ATOM 3352 N N . SER A 1 63 ? -10.310 -6.425 1.627 1.00 0.00 41 SER A N 3
ATOM 3353 C CA . SER A 1 63 ? -11.423 -7.316 1.330 1.00 0.00 41 SER A CA 3
ATOM 3354 C C . SER A 1 63 ? -11.005 -8.780 1.479 1.00 0.00 41 SER A C 3
ATOM 3355 O O . SER A 1 63 ? -11.839 -9.650 1.732 1.00 0.00 41 SER A O 3
ATOM 3363 N N . SER A 1 64 ? -9.709 -9.039 1.347 1.00 0.00 42 SER A N 3
ATOM 3364 C CA . SER A 1 64 ? -9.178 -10.386 1.500 1.00 0.00 42 SER A CA 3
ATOM 3365 C C . SER A 1 64 ? -9.094 -10.782 2.975 1.00 0.00 42 SER A C 3
ATOM 3366 O O . SER A 1 64 ? -9.308 -11.941 3.327 1.00 0.00 42 SER A O 3
ATOM 3374 N N . ILE A 1 65 ? -8.796 -9.818 3.839 1.00 0.00 43 ILE A N 3
ATOM 3375 C CA . ILE A 1 65 ? -8.716 -10.087 5.272 1.00 0.00 43 ILE A CA 3
ATOM 3376 C C . ILE A 1 65 ? -10.074 -9.891 5.941 1.00 0.00 43 ILE A C 3
ATOM 3377 O O . ILE A 1 65 ? -10.172 -9.799 7.165 1.00 0.00 43 ILE A O 3
ATOM 3393 N N . GLY A 1 66 ? -11.121 -9.823 5.121 1.00 0.00 44 GLY A N 3
ATOM 3394 C CA . GLY A 1 66 ? -12.475 -9.738 5.635 1.00 0.00 44 GLY A CA 3
ATOM 3395 C C . GLY A 1 66 ? -12.799 -8.390 6.252 1.00 0.00 44 GLY A C 3
ATOM 3396 O O . GLY A 1 66 ? -13.764 -8.263 7.006 1.00 0.00 44 GLY A O 3
ATOM 3400 N N . GLU A 1 67 ? -12.012 -7.375 5.925 1.00 0.00 45 GLU A N 3
ATOM 3401 C CA . GLU A 1 67 ? -12.211 -6.053 6.502 1.00 0.00 45 GLU A CA 3
ATOM 3402 C C . GLU A 1 67 ? -13.127 -5.218 5.607 1.00 0.00 45 GLU A C 3
ATOM 3403 O O . GLU A 1 67 ? -13.579 -4.138 5.996 1.00 0.00 45 GLU A O 3
ATOM 3415 N N . GLU A 1 68 ? -13.392 -5.742 4.409 1.00 0.00 46 GLU A N 3
ATOM 3416 C CA . GLU A 1 68 ? -14.306 -5.115 3.453 1.00 0.00 46 GLU A CA 3
ATOM 3417 C C . GLU A 1 68 ? -13.770 -3.772 2.961 1.00 0.00 46 GLU A C 3
ATOM 3418 O O . GLU A 1 68 ? -12.571 -3.492 3.060 1.00 0.00 46 GLU A O 3
ATOM 3430 N N . GLY A 1 69 ? -14.662 -2.953 2.421 1.00 0.00 47 GLY A N 3
ATOM 3431 C CA . GLY A 1 69 ? -14.272 -1.661 1.908 1.00 0.00 47 GLY A CA 3
ATOM 3432 C C . GLY A 1 69 ? -14.339 -0.585 2.968 1.00 0.00 47 GLY A C 3
ATOM 3433 O O . GLY A 1 69 ? -15.282 0.206 3.006 1.00 0.00 47 GLY A O 3
ATOM 3437 N N . ALA A 1 70 ? -13.339 -0.567 3.836 1.00 0.00 48 ALA A N 3
ATOM 3438 C CA . ALA A 1 70 ? -13.254 0.433 4.889 1.00 0.00 48 ALA A CA 3
ATOM 3439 C C . ALA A 1 70 ? -13.029 1.822 4.303 1.00 0.00 48 ALA A C 3
ATOM 3440 O O . ALA A 1 70 ? -12.672 1.962 3.131 1.00 0.00 48 ALA A O 3
ATOM 3447 N N . THR A 1 71 ? -13.252 2.845 5.118 1.00 0.00 49 THR A N 3
ATOM 3448 C CA . THR A 1 71 ? -13.042 4.221 4.701 1.00 0.00 49 THR A CA 3
ATOM 3449 C C . THR A 1 71 ? -11.560 4.483 4.435 1.00 0.00 49 THR A C 3
ATOM 3450 O O . THR A 1 71 ? -10.785 4.723 5.363 1.00 0.00 49 THR A O 3
ATOM 3461 N N . VAL A 1 72 ? -11.166 4.386 3.174 1.00 0.00 50 VAL A N 3
ATOM 3462 C CA . VAL A 1 72 ? -9.785 4.608 2.782 1.00 0.00 50 VAL A CA 3
ATOM 3463 C C . VAL A 1 72 ? -9.707 5.588 1.620 1.00 0.00 50 VAL A C 3
ATOM 3464 O O . VAL A 1 72 ? -10.127 5.277 0.503 1.00 0.00 50 VAL A O 3
ATOM 3477 N N . THR A 1 73 ? -9.204 6.778 1.895 1.00 0.00 51 THR A N 3
ATOM 3478 C CA . THR A 1 73 ? -8.919 7.748 0.857 1.00 0.00 51 THR A CA 3
ATOM 3479 C C . THR A 1 73 ? -7.507 8.302 1.049 1.00 0.00 51 THR A C 3
ATOM 3480 O O . THR A 1 73 ? -6.692 7.716 1.764 1.00 0.00 51 THR A O 3
ATOM 3491 N N . SER A 1 74 ? -7.239 9.425 0.413 1.00 0.00 52 SER A N 3
ATOM 3492 C CA . SER A 1 74 ? -5.939 10.072 0.429 1.00 0.00 52 SER A CA 3
ATOM 3493 C C . SER A 1 74 ? -5.467 10.439 1.846 1.00 0.00 52 SER A C 3
ATOM 3494 O O . SER A 1 74 ? -4.283 10.704 2.066 1.00 0.00 52 SER A O 3
ATOM 3502 N N . GLU A 1 75 ? -6.389 10.450 2.801 1.00 0.00 53 GLU A N 3
ATOM 3503 C CA . GLU A 1 75 ? -6.059 10.755 4.183 1.00 0.00 53 GLU A CA 3
ATOM 3504 C C . GLU A 1 75 ? -5.510 9.525 4.896 1.00 0.00 53 GLU A C 3
ATOM 3505 O O . GLU A 1 75 ? -4.699 9.635 5.817 1.00 0.00 53 GLU A O 3
ATOM 3517 N N . GLU A 1 76 ? -5.964 8.355 4.470 1.00 0.00 54 GLU A N 3
ATOM 3518 C CA . GLU A 1 76 ? -5.534 7.105 5.070 1.00 0.00 54 GLU A CA 3
ATOM 3519 C C . GLU A 1 76 ? -4.214 6.661 4.465 1.00 0.00 54 GLU A C 3
ATOM 3520 O O . GLU A 1 76 ? -3.264 6.383 5.184 1.00 0.00 54 GLU A O 3
ATOM 3532 N N . CYS A 1 77 ? -4.161 6.607 3.141 1.00 0.00 55 CYS A N 3
ATOM 3533 C CA . CYS A 1 77 ? -2.945 6.218 2.444 1.00 0.00 55 CYS A CA 3
ATOM 3534 C C . CYS A 1 77 ? -2.230 7.452 1.905 1.00 0.00 55 CYS A C 3
ATOM 3535 O O . CYS A 1 77 ? -2.598 8.002 0.866 1.00 0.00 55 CYS A O 3
ATOM 3543 N N . ARG A 1 78 ? -1.221 7.899 2.632 1.00 0.00 56 ARG A N 3
ATOM 3544 C CA . ARG A 1 78 ? -0.498 9.106 2.268 1.00 0.00 56 ARG A CA 3
ATOM 3545 C C . ARG A 1 78 ? 0.758 8.770 1.475 1.00 0.00 56 ARG A C 3
ATOM 3546 O O . ARG A 1 78 ? 1.625 8.043 1.956 1.00 0.00 56 ARG A O 3
ATOM 3567 N N . PHE A 1 79 ? 0.850 9.294 0.263 1.00 0.00 57 PHE A N 3
ATOM 3568 C CA . PHE A 1 79 ? 2.067 9.169 -0.519 1.00 0.00 57 PHE A CA 3
ATOM 3569 C C . PHE A 1 79 ? 3.115 10.128 0.025 1.00 0.00 57 PHE A C 3
ATOM 3570 O O . PHE A 1 79 ? 3.079 11.328 -0.250 1.00 0.00 57 PHE A O 3
ATOM 3587 N N . CYS A 1 80 ? 4.025 9.605 0.827 1.00 0.00 58 CYS A N 3
ATOM 3588 C CA . CYS A 1 80 ? 5.038 10.435 1.449 1.00 0.00 58 CYS A CA 3
ATOM 3589 C C . CYS A 1 80 ? 6.240 10.611 0.531 1.00 0.00 58 CYS A C 3
ATOM 3590 O O . CYS A 1 80 ? 6.730 11.727 0.351 1.00 0.00 58 CYS A O 3
ATOM 3598 N N . HIS A 1 81 ? 6.707 9.516 -0.064 1.00 0.00 59 HIS A N 3
ATOM 3599 C CA . HIS A 1 81 ? 7.884 9.574 -0.922 1.00 0.00 59 HIS A CA 3
ATOM 3600 C C . HIS A 1 81 ? 8.066 8.297 -1.728 1.00 0.00 59 HIS A C 3
ATOM 3601 O O . HIS A 1 81 ? 7.260 7.370 -1.653 1.00 0.00 59 HIS A O 3
ATOM 3616 N N . SER A 1 82 ? 9.137 8.280 -2.497 1.00 0.00 60 SER A N 3
ATOM 3617 C CA . SER A 1 82 ? 9.595 7.090 -3.189 1.00 0.00 60 SER A CA 3
ATOM 3618 C C . SER A 1 82 ? 11.075 6.905 -2.877 1.00 0.00 60 SER A C 3
ATOM 3619 O O . SER A 1 82 ? 11.793 7.889 -2.708 1.00 0.00 60 SER A O 3
ATOM 3627 N N . GLU A 1 83 ? 11.528 5.667 -2.772 1.00 0.00 61 GLU A N 3
ATOM 3628 C CA . GLU A 1 83 ? 12.893 5.405 -2.324 1.00 0.00 61 GLU A CA 3
ATOM 3629 C C . GLU A 1 83 ? 13.503 4.226 -3.071 1.00 0.00 61 GLU A C 3
ATOM 3630 O O . GLU A 1 83 ? 12.884 3.672 -3.986 1.00 0.00 61 GLU A O 3
ATOM 3642 N N . LYS A 1 84 ? 14.723 3.860 -2.684 1.00 0.00 62 LYS A N 3
ATOM 3643 C CA . LYS A 1 84 ? 15.398 2.706 -3.260 1.00 0.00 62 LYS A CA 3
ATOM 3644 C C . LYS A 1 84 ? 14.590 1.444 -2.997 1.00 0.00 62 LYS A C 3
ATOM 3645 O O . LYS A 1 84 ? 14.254 1.137 -1.851 1.00 0.00 62 LYS A O 3
ATOM 3664 N N . ALA A 1 85 ? 14.280 0.722 -4.058 1.00 0.00 63 ALA A N 3
ATOM 3665 C CA . ALA A 1 85 ? 13.468 -0.473 -3.951 1.00 0.00 63 ALA A CA 3
ATOM 3666 C C . ALA A 1 85 ? 14.328 -1.712 -3.725 1.00 0.00 63 ALA A C 3
ATOM 3667 O O . ALA A 1 85 ? 15.118 -2.094 -4.590 1.00 0.00 63 ALA A O 3
ATOM 3674 N N . PRO A 1 86 ? 14.210 -2.334 -2.541 1.00 0.00 64 PRO A N 3
ATOM 3675 C CA . PRO A 1 86 ? 14.876 -3.601 -2.241 1.00 0.00 64 PRO A CA 3
ATOM 3676 C C . PRO A 1 86 ? 14.276 -4.748 -3.048 1.00 0.00 64 PRO A C 3
ATOM 3677 O O . PRO A 1 86 ? 13.116 -4.685 -3.455 1.00 0.00 64 PRO A O 3
ATOM 3688 N N . ASP A 1 87 ? 15.058 -5.796 -3.257 1.00 0.00 65 ASP A N 3
ATOM 3689 C CA . ASP A 1 87 ? 14.629 -6.931 -4.076 1.00 0.00 65 ASP A CA 3
ATOM 3690 C C . ASP A 1 87 ? 13.359 -7.570 -3.511 1.00 0.00 65 ASP A C 3
ATOM 3691 O O . ASP A 1 87 ? 12.514 -8.057 -4.262 1.00 0.00 65 ASP A O 3
ATOM 3700 N N . GLU A 1 88 ? 13.226 -7.537 -2.186 1.00 0.00 66 GLU A N 3
ATOM 3701 C CA . GLU A 1 88 ? 12.041 -8.068 -1.507 1.00 0.00 66 GLU A CA 3
ATOM 3702 C C . GLU A 1 88 ? 10.756 -7.457 -2.057 1.00 0.00 66 GLU A C 3
ATOM 3703 O O . GLU A 1 88 ? 9.830 -8.171 -2.443 1.00 0.00 66 GLU A O 3
ATOM 3715 N N . VAL A 1 89 ? 10.707 -6.132 -2.098 1.00 0.00 67 VAL A N 3
ATOM 3716 C CA . VAL A 1 89 ? 9.505 -5.438 -2.532 1.00 0.00 67 VAL A CA 3
ATOM 3717 C C . VAL A 1 89 ? 9.346 -5.538 -4.043 1.00 0.00 67 VAL A C 3
ATOM 3718 O O . VAL A 1 89 ? 8.233 -5.469 -4.563 1.00 0.00 67 VAL A O 3
ATOM 3731 N N . ILE A 1 90 ? 10.465 -5.718 -4.741 1.00 0.00 68 ILE A N 3
ATOM 3732 C CA . ILE A 1 90 ? 10.435 -5.929 -6.179 1.00 0.00 68 ILE A CA 3
ATOM 3733 C C . ILE A 1 90 ? 9.651 -7.195 -6.491 1.00 0.00 68 ILE A C 3
ATOM 3734 O O . ILE A 1 90 ? 8.768 -7.195 -7.342 1.00 0.00 68 ILE A O 3
ATOM 3750 N N . GLU A 1 91 ? 9.967 -8.258 -5.758 1.00 0.00 69 GLU A N 3
ATOM 3751 C CA . GLU A 1 91 ? 9.317 -9.548 -5.936 1.00 0.00 69 GLU A CA 3
ATOM 3752 C C . GLU A 1 91 ? 7.804 -9.421 -5.759 1.00 0.00 69 GLU A C 3
ATOM 3753 O O . GLU A 1 91 ? 7.025 -9.861 -6.606 1.00 0.00 69 GLU A O 3
ATOM 3765 N N . ALA A 1 92 ? 7.404 -8.796 -4.660 1.00 0.00 70 ALA A N 3
ATOM 3766 C CA . ALA A 1 92 ? 5.996 -8.666 -4.312 1.00 0.00 70 ALA A CA 3
ATOM 3767 C C . ALA A 1 92 ? 5.220 -7.882 -5.368 1.00 0.00 70 ALA A C 3
ATOM 3768 O O . ALA A 1 92 ? 4.178 -8.331 -5.840 1.00 0.00 70 ALA A O 3
ATOM 3775 N N . ILE A 1 93 ? 5.734 -6.720 -5.751 1.00 0.00 71 ILE A N 3
ATOM 3776 C CA . ILE A 1 93 ? 5.048 -5.867 -6.718 1.00 0.00 71 ILE A CA 3
ATOM 3777 C C . ILE A 1 93 ? 5.112 -6.473 -8.125 1.00 0.00 71 ILE A C 3
ATOM 3778 O O . ILE A 1 93 ? 4.304 -6.150 -8.995 1.00 0.00 71 ILE A O 3
ATOM 3794 N N . LYS A 1 94 ? 6.059 -7.375 -8.332 1.00 0.00 72 LYS A N 3
ATOM 3795 C CA . LYS A 1 94 ? 6.231 -8.027 -9.624 1.00 0.00 72 LYS A CA 3
ATOM 3796 C C . LYS A 1 94 ? 5.262 -9.200 -9.784 1.00 0.00 72 LYS A C 3
ATOM 3797 O O . LYS A 1 94 ? 4.872 -9.544 -10.899 1.00 0.00 72 LYS A O 3
ATOM 3816 N N . GLN A 1 95 ? 4.863 -9.807 -8.673 1.00 0.00 73 GLN A N 3
ATOM 3817 C CA . GLN A 1 95 ? 3.971 -10.962 -8.725 1.00 0.00 73 GLN A CA 3
ATOM 3818 C C . GLN A 1 95 ? 2.548 -10.619 -8.287 1.00 0.00 73 GLN A C 3
ATOM 3819 O O . GLN A 1 95 ? 1.585 -11.172 -8.812 1.00 0.00 73 GLN A O 3
ATOM 3833 N N . ASN A 1 96 ? 2.411 -9.718 -7.326 1.00 0.00 74 ASN A N 3
ATOM 3834 C CA . ASN A 1 96 ? 1.092 -9.365 -6.805 1.00 0.00 74 ASN A CA 3
ATOM 3835 C C . ASN A 1 96 ? 0.634 -8.018 -7.342 1.00 0.00 74 ASN A C 3
ATOM 3836 O O . ASN A 1 96 ? -0.563 -7.750 -7.441 1.00 0.00 74 ASN A O 3
ATOM 3847 N N . GLY A 1 97 ? 1.593 -7.168 -7.679 1.00 0.00 75 GLY A N 3
ATOM 3848 C CA . GLY A 1 97 ? 1.275 -5.823 -8.118 1.00 0.00 75 GLY A CA 3
ATOM 3849 C C . GLY A 1 97 ? 1.264 -4.845 -6.961 1.00 0.00 75 GLY A C 3
ATOM 3850 O O . GLY A 1 97 ? 1.243 -3.631 -7.159 1.00 0.00 75 GLY A O 3
ATOM 3854 N N . TYR A 1 98 ? 1.293 -5.383 -5.750 1.00 0.00 76 TYR A N 3
ATOM 3855 C CA . TYR A 1 98 ? 1.268 -4.575 -4.542 1.00 0.00 76 TYR A CA 3
ATOM 3856 C C . TYR A 1 98 ? 2.048 -5.265 -3.433 1.00 0.00 76 TYR A C 3
ATOM 3857 O O . TYR A 1 98 ? 2.254 -6.480 -3.475 1.00 0.00 76 TYR A O 3
ATOM 3875 N N . PHE A 1 99 ? 2.490 -4.489 -2.456 1.00 0.00 77 PHE A N 3
ATOM 3876 C CA . PHE A 1 99 ? 3.145 -5.041 -1.283 1.00 0.00 77 PHE A CA 3
ATOM 3877 C C . PHE A 1 99 ? 2.710 -4.294 -0.029 1.00 0.00 77 PHE A C 3
ATOM 3878 O O . PHE A 1 99 ? 2.995 -3.107 0.128 1.00 0.00 77 PHE A O 3
ATOM 3895 N N . ILE A 1 100 ? 2.006 -4.991 0.850 1.00 0.00 78 ILE A N 3
ATOM 3896 C CA . ILE A 1 100 ? 1.605 -4.422 2.126 1.00 0.00 78 ILE A CA 3
ATOM 3897 C C . ILE A 1 100 ? 2.630 -4.790 3.192 1.00 0.00 78 ILE A C 3
ATOM 3898 O O . ILE A 1 100 ? 2.763 -5.959 3.568 1.00 0.00 78 ILE A O 3
ATOM 3914 N N . TYR A 1 101 ? 3.378 -3.803 3.649 1.00 0.00 79 TYR A N 3
ATOM 3915 C CA . TYR A 1 101 ? 4.325 -4.014 4.728 1.00 0.00 79 TYR A CA 3
ATOM 3916 C C . TYR A 1 101 ? 3.719 -3.557 6.041 1.00 0.00 79 TYR A C 3
ATOM 3917 O O . TYR A 1 101 ? 3.446 -2.371 6.229 1.00 0.00 79 TYR A O 3
ATOM 3935 N N . LYS A 1 102 ? 3.492 -4.501 6.936 1.00 0.00 80 LYS A N 3
ATOM 3936 C CA . LYS A 1 102 ? 2.963 -4.185 8.247 1.00 0.00 80 LYS A CA 3
ATOM 3937 C C . LYS A 1 102 ? 4.020 -3.478 9.079 1.00 0.00 80 LYS A C 3
ATOM 3938 O O . LYS A 1 102 ? 4.951 -4.093 9.597 1.00 0.00 80 LYS A O 3
ATOM 3957 N N . MET A 1 103 ? 3.874 -2.164 9.151 1.00 0.00 81 MET A N 3
ATOM 3958 C CA . MET A 1 103 ? 4.816 -1.298 9.840 1.00 0.00 81 MET A CA 3
ATOM 3959 C C . MET A 1 103 ? 4.794 -1.558 11.339 1.00 0.00 81 MET A C 3
ATOM 3960 O O . MET A 1 103 ? 5.839 -1.667 11.979 1.00 0.00 81 MET A O 3
ATOM 3974 N N . GLU A 1 104 ? 3.592 -1.666 11.881 1.00 0.00 82 GLU A N 3
ATOM 3975 C CA . GLU A 1 104 ? 3.407 -1.773 13.319 1.00 0.00 82 GLU A CA 3
ATOM 3976 C C . GLU A 1 104 ? 2.389 -2.852 13.660 1.00 0.00 82 GLU A C 3
ATOM 3977 O O . GLU A 1 104 ? 2.680 -3.786 14.408 1.00 0.00 82 GLU A O 3
ATOM 3989 N N . GLY A 1 105 ? 1.190 -2.708 13.114 1.00 0.00 83 GLY A N 3
ATOM 3990 C CA . GLY A 1 105 ? 0.126 -3.643 13.412 1.00 0.00 83 GLY A CA 3
ATOM 3991 C C . GLY A 1 105 ? 0.348 -4.987 12.757 1.00 0.00 83 GLY A C 3
ATOM 3992 O O . GLY A 1 105 ? 0.836 -5.058 11.631 1.00 0.00 83 GLY A O 3
ATOM 3996 N N . CYS A 1 106 ? -0.009 -6.054 13.460 1.00 0.00 84 CYS A N 3
ATOM 3997 C CA . CYS A 1 106 ? 0.148 -7.405 12.933 1.00 0.00 84 CYS A CA 3
ATOM 3998 C C . CYS A 1 106 ? -0.974 -7.730 11.957 1.00 0.00 84 CYS A C 3
ATOM 3999 O O . CYS A 1 106 ? -0.979 -8.786 11.326 1.00 0.00 84 CYS A O 3
ATOM 4007 N N . ASN A 1 107 ? -1.920 -6.813 11.848 1.00 0.00 85 ASN A N 3
ATOM 4008 C CA . ASN A 1 107 ? -3.029 -6.940 10.916 1.00 0.00 85 ASN A CA 3
ATOM 4009 C C . ASN A 1 107 ? -3.663 -5.574 10.718 1.00 0.00 85 ASN A C 3
ATOM 4010 O O . ASN A 1 107 ? -4.603 -5.240 11.471 1.00 0.00 85 ASN A O 3
ATOM 4021 N N . MET A 1 23 ? 13.163 0.997 -10.361 1.00 0.00 1 MET A N 4
ATOM 4022 C CA . MET A 1 23 ? 11.727 0.874 -10.038 1.00 0.00 1 MET A CA 4
ATOM 4023 C C . MET A 1 23 ? 11.405 1.692 -8.797 1.00 0.00 1 MET A C 4
ATOM 4024 O O . MET A 1 23 ? 11.924 1.423 -7.714 1.00 0.00 1 MET A O 4
ATOM 4038 N N . GLN A 1 24 ? 10.567 2.704 -8.966 1.00 0.00 2 GLN A N 4
ATOM 4039 C CA . GLN A 1 24 ? 10.194 3.586 -7.871 1.00 0.00 2 GLN A CA 4
ATOM 4040 C C . GLN A 1 24 ? 9.152 2.926 -6.978 1.00 0.00 2 GLN A C 4
ATOM 4041 O O . GLN A 1 24 ? 8.006 2.739 -7.390 1.00 0.00 2 GLN A O 4
ATOM 4055 N N . ILE A 1 25 ? 9.541 2.561 -5.763 1.00 0.00 3 ILE A N 4
ATOM 4056 C CA . ILE A 1 25 ? 8.573 2.052 -4.807 1.00 0.00 3 ILE A CA 4
ATOM 4057 C C . ILE A 1 25 ? 7.787 3.196 -4.196 1.00 0.00 3 ILE A C 4
ATOM 4058 O O . ILE A 1 25 ? 8.302 3.972 -3.388 1.00 0.00 3 ILE A O 4
ATOM 4074 N N . HIS A 1 26 ? 6.544 3.315 -4.613 1.00 0.00 4 HIS A N 4
ATOM 4075 C CA . HIS A 1 26 ? 5.652 4.302 -4.051 1.00 0.00 4 HIS A CA 4
ATOM 4076 C C . HIS A 1 26 ? 5.191 3.846 -2.681 1.00 0.00 4 HIS A C 4
ATOM 4077 O O . HIS A 1 26 ? 4.342 2.961 -2.567 1.00 0.00 4 HIS A O 4
ATOM 4092 N N . VAL A 1 27 ? 5.784 4.426 -1.649 1.00 0.00 5 VAL A N 4
ATOM 4093 C CA . VAL A 1 27 ? 5.446 4.077 -0.282 1.00 0.00 5 VAL A CA 4
ATOM 4094 C C . VAL A 1 27 ? 4.208 4.842 0.162 1.00 0.00 5 VAL A C 4
ATOM 4095 O O . VAL A 1 27 ? 4.281 6.030 0.497 1.00 0.00 5 VAL A O 4
ATOM 4108 N N . TYR A 1 28 ? 3.069 4.170 0.119 1.00 0.00 6 TYR A N 4
ATOM 4109 C CA . TYR A 1 28 ? 1.821 4.766 0.559 1.00 0.00 6 TYR A CA 4
ATOM 4110 C C . TYR A 1 28 ? 1.522 4.374 1.994 1.00 0.00 6 TYR A C 4
ATOM 4111 O O . TYR A 1 28 ? 1.077 3.259 2.277 1.00 0.00 6 TYR A O 4
ATOM 4129 N N . ASP A 1 29 ? 1.803 5.301 2.889 1.00 0.00 7 ASP A N 4
ATOM 4130 C CA . ASP A 1 29 ? 1.576 5.121 4.312 1.00 0.00 7 ASP A CA 4
ATOM 4131 C C . ASP A 1 29 ? 0.086 5.238 4.595 1.00 0.00 7 ASP A C 4
ATOM 4132 O O . ASP A 1 29 ? -0.487 6.325 4.518 1.00 0.00 7 ASP A O 4
ATOM 4141 N N . THR A 1 30 ? -0.548 4.120 4.889 1.00 0.00 8 THR A N 4
ATOM 4142 C CA . THR A 1 30 ? -1.998 4.072 4.964 1.00 0.00 8 THR A CA 4
ATOM 4143 C C . THR A 1 30 ? -2.492 4.002 6.410 1.00 0.00 8 THR A C 4
ATOM 4144 O O . THR A 1 30 ? -2.027 3.176 7.203 1.00 0.00 8 THR A O 4
ATOM 4155 N N . TYR A 1 31 ? -3.418 4.894 6.746 1.00 0.00 9 TYR A N 4
ATOM 4156 C CA . TYR A 1 31 ? -4.072 4.885 8.051 1.00 0.00 9 TYR A CA 4
ATOM 4157 C C . TYR A 1 31 ? -5.470 4.288 7.936 1.00 0.00 9 TYR A C 4
ATOM 4158 O O . TYR A 1 31 ? -6.436 5.007 7.681 1.00 0.00 9 TYR A O 4
ATOM 4176 N N . VAL A 1 32 ? -5.584 2.979 8.107 1.00 0.00 10 VAL A N 4
ATOM 4177 C CA . VAL A 1 32 ? -6.879 2.323 7.999 1.00 0.00 10 VAL A CA 4
ATOM 4178 C C . VAL A 1 32 ? -7.534 2.215 9.366 1.00 0.00 10 VAL A C 4
ATOM 4179 O O . VAL A 1 32 ? -7.139 1.399 10.198 1.00 0.00 10 VAL A O 4
ATOM 4192 N N . LYS A 1 33 ? -8.517 3.065 9.600 1.00 0.00 11 LYS A N 4
ATOM 4193 C CA . LYS A 1 33 ? -9.247 3.059 10.855 1.00 0.00 11 LYS A CA 4
ATOM 4194 C C . LYS A 1 33 ? -10.141 1.824 10.917 1.00 0.00 11 LYS A C 4
ATOM 4195 O O . LYS A 1 33 ? -11.169 1.762 10.246 1.00 0.00 11 LYS A O 4
ATOM 4214 N N . ALA A 1 34 ? -9.726 0.835 11.698 1.00 0.00 12 ALA A N 4
ATOM 4215 C CA . ALA A 1 34 ? -10.448 -0.423 11.787 1.00 0.00 12 ALA A CA 4
ATOM 4216 C C . ALA A 1 34 ? -11.682 -0.286 12.665 1.00 0.00 12 ALA A C 4
ATOM 4217 O O . ALA A 1 34 ? -11.923 0.771 13.251 1.00 0.00 12 ALA A O 4
ATOM 4224 N N . LYS A 1 35 ? -12.456 -1.360 12.755 1.00 0.00 13 LYS A N 4
ATOM 4225 C CA . LYS A 1 35 ? -13.668 -1.362 13.560 1.00 0.00 13 LYS A CA 4
ATOM 4226 C C . LYS A 1 35 ? -13.314 -1.198 15.032 1.00 0.00 13 LYS A C 4
ATOM 4227 O O . LYS A 1 35 ? -13.733 -0.239 15.677 1.00 0.00 13 LYS A O 4
ATOM 4246 N N . ASP A 1 36 ? -12.535 -2.131 15.553 1.00 0.00 14 ASP A N 4
ATOM 4247 C CA . ASP A 1 36 ? -12.066 -2.049 16.931 1.00 0.00 14 ASP A CA 4
ATOM 4248 C C . ASP A 1 36 ? -10.640 -2.573 17.042 1.00 0.00 14 ASP A C 4
ATOM 4249 O O . ASP A 1 36 ? -10.009 -2.469 18.095 1.00 0.00 14 ASP A O 4
ATOM 4258 N N . GLY A 1 37 ? -10.128 -3.114 15.945 1.00 0.00 15 GLY A N 4
ATOM 4259 C CA . GLY A 1 37 ? -8.829 -3.757 15.960 1.00 0.00 15 GLY A CA 4
ATOM 4260 C C . GLY A 1 37 ? -7.683 -2.793 15.741 1.00 0.00 15 GLY A C 4
ATOM 4261 O O . GLY A 1 37 ? -6.701 -3.144 15.092 1.00 0.00 15 GLY A O 4
ATOM 4265 N N . HIS A 1 38 ? -7.823 -1.573 16.275 1.00 0.00 16 HIS A N 4
ATOM 4266 C CA . HIS A 1 38 ? -6.764 -0.560 16.232 1.00 0.00 16 HIS A CA 4
ATOM 4267 C C . HIS A 1 38 ? -6.635 0.033 14.827 1.00 0.00 16 HIS A C 4
ATOM 4268 O O . HIS A 1 38 ? -6.944 -0.619 13.834 1.00 0.00 16 HIS A O 4
ATOM 4283 N N . VAL A 1 39 ? -6.217 1.288 14.751 1.00 0.00 17 VAL A N 4
ATOM 4284 C CA . VAL A 1 39 ? -5.969 1.924 13.466 1.00 0.00 17 VAL A CA 4
ATOM 4285 C C . VAL A 1 39 ? -4.790 1.250 12.774 1.00 0.00 17 VAL A C 4
ATOM 4286 O O . VAL A 1 39 ? -3.640 1.401 13.190 1.00 0.00 17 VAL A O 4
ATOM 4299 N N . MET A 1 40 ? -5.096 0.487 11.737 1.00 0.00 18 MET A N 4
ATOM 4300 C CA . MET A 1 40 ? -4.090 -0.259 11.003 1.00 0.00 18 MET A CA 4
ATOM 4301 C C . MET A 1 40 ? -3.165 0.700 10.273 1.00 0.00 18 MET A C 4
ATOM 4302 O O . MET A 1 40 ? -3.536 1.286 9.253 1.00 0.00 18 MET A O 4
ATOM 4316 N N . HIS A 1 41 ? -1.978 0.891 10.818 1.00 0.00 19 HIS A N 4
ATOM 4317 C CA . HIS A 1 41 ? -1.001 1.763 10.202 1.00 0.00 19 HIS A CA 4
ATOM 4318 C C . HIS A 1 41 ? 0.067 0.932 9.516 1.00 0.00 19 HIS A C 4
ATOM 4319 O O . HIS A 1 41 ? 0.938 0.353 10.167 1.00 0.00 19 HIS A O 4
ATOM 4334 N N . PHE A 1 42 ? -0.023 0.860 8.204 1.00 0.00 20 PHE A N 4
ATOM 4335 C CA . PHE A 1 42 ? 0.903 0.077 7.410 1.00 0.00 20 PHE A CA 4
ATOM 4336 C C . PHE A 1 42 ? 1.211 0.814 6.118 1.00 0.00 20 PHE A C 4
ATOM 4337 O O . PHE A 1 42 ? 0.478 1.727 5.734 1.00 0.00 20 PHE A O 4
ATOM 4354 N N . ASP A 1 43 ? 2.288 0.440 5.457 1.00 0.00 21 ASP A N 4
ATOM 4355 C CA . ASP A 1 43 ? 2.643 1.065 4.196 1.00 0.00 21 ASP A CA 4
ATOM 4356 C C . ASP A 1 43 ? 2.527 0.071 3.053 1.00 0.00 21 ASP A C 4
ATOM 4357 O O . ASP A 1 43 ? 2.835 -1.114 3.200 1.00 0.00 21 ASP A O 4
ATOM 4366 N N . VAL A 1 44 ? 2.040 0.557 1.924 1.00 0.00 22 VAL A N 4
ATOM 4367 C CA . VAL A 1 44 ? 1.824 -0.280 0.757 1.00 0.00 22 VAL A CA 4
ATOM 4368 C C . VAL A 1 44 ? 2.848 0.035 -0.326 1.00 0.00 22 VAL A C 4
ATOM 4369 O O . VAL A 1 44 ? 2.895 1.153 -0.842 1.00 0.00 22 VAL A O 4
ATOM 4382 N N . PHE A 1 45 ? 3.669 -0.950 -0.657 1.00 0.00 23 PHE A N 4
ATOM 4383 C CA . PHE A 1 45 ? 4.640 -0.811 -1.728 1.00 0.00 23 PHE A CA 4
ATOM 4384 C C . PHE A 1 45 ? 3.975 -1.054 -3.074 1.00 0.00 23 PHE A C 4
ATOM 4385 O O . PHE A 1 45 ? 3.544 -2.172 -3.377 1.00 0.00 23 PHE A O 4
ATOM 4402 N N . THR A 1 46 ? 3.870 -0.001 -3.865 1.00 0.00 24 THR A N 4
ATOM 4403 C CA . THR A 1 46 ? 3.300 -0.095 -5.199 1.00 0.00 24 THR A CA 4
ATOM 4404 C C . THR A 1 46 ? 4.184 0.631 -6.208 1.00 0.00 24 THR A C 4
ATOM 4405 O O . THR A 1 46 ? 4.960 1.510 -5.837 1.00 0.00 24 THR A O 4
ATOM 4416 N N . ASP A 1 47 ? 4.087 0.248 -7.473 1.00 0.00 25 ASP A N 4
ATOM 4417 C CA . ASP A 1 47 ? 4.817 0.937 -8.535 1.00 0.00 25 ASP A CA 4
ATOM 4418 C C . ASP A 1 47 ? 3.890 1.913 -9.241 1.00 0.00 25 ASP A C 4
ATOM 4419 O O . ASP A 1 47 ? 4.303 2.667 -10.122 1.00 0.00 25 ASP A O 4
ATOM 4428 N N . VAL A 1 48 ? 2.632 1.888 -8.834 1.00 0.00 26 VAL A N 4
ATOM 4429 C CA . VAL A 1 48 ? 1.609 2.723 -9.427 1.00 0.00 26 VAL A CA 4
ATOM 4430 C C . VAL A 1 48 ? 1.796 4.178 -9.009 1.00 0.00 26 VAL A C 4
ATOM 4431 O O . VAL A 1 48 ? 2.201 4.467 -7.884 1.00 0.00 26 VAL A O 4
ATOM 4444 N N . ARG A 1 49 ? 1.495 5.088 -9.920 1.00 0.00 27 ARG A N 4
ATOM 4445 C CA . ARG A 1 49 ? 1.703 6.508 -9.684 1.00 0.00 27 ARG A CA 4
ATOM 4446 C C . ARG A 1 49 ? 0.404 7.178 -9.269 1.00 0.00 27 ARG A C 4
ATOM 4447 O O . ARG A 1 49 ? 0.287 8.407 -9.271 1.00 0.00 27 ARG A O 4
ATOM 4468 N N . ASP A 1 50 ? -0.542 6.360 -8.867 1.00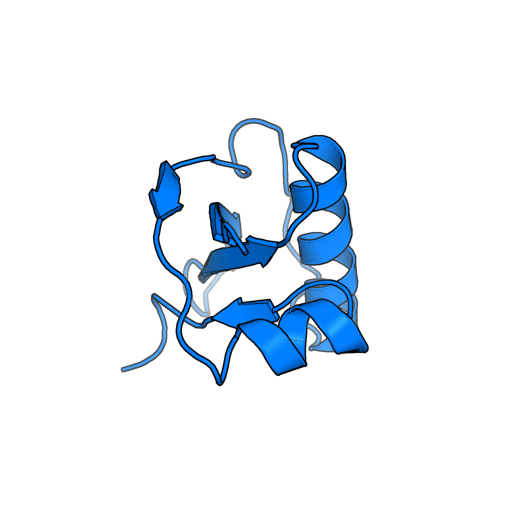 0.00 28 ASP A N 4
ATOM 4469 C CA . ASP A 1 50 ? -1.894 6.814 -8.584 1.00 0.00 28 ASP A CA 4
ATOM 4470 C C . ASP A 1 50 ? -2.259 6.536 -7.135 1.00 0.00 28 ASP A C 4
ATOM 4471 O O . ASP A 1 50 ? -2.209 5.389 -6.685 1.00 0.00 28 ASP A O 4
ATOM 4480 N N . ASP A 1 51 ? -2.639 7.583 -6.415 1.00 0.00 29 ASP A N 4
ATOM 4481 C CA . ASP A 1 51 ? -3.042 7.455 -5.018 1.00 0.00 29 ASP A CA 4
ATOM 4482 C C . ASP A 1 51 ? -4.332 6.654 -4.925 1.00 0.00 29 ASP A C 4
ATOM 4483 O O . ASP A 1 51 ? -4.463 5.751 -4.101 1.00 0.00 29 ASP A O 4
ATOM 4492 N N . LYS A 1 52 ? -5.270 6.978 -5.805 1.00 0.00 30 LYS A N 4
ATOM 4493 C CA . LYS A 1 52 ? -6.577 6.333 -5.831 1.00 0.00 30 LYS A CA 4
ATOM 4494 C C . LYS A 1 52 ? -6.436 4.855 -6.188 1.00 0.00 30 LYS A C 4
ATOM 4495 O O . LYS A 1 52 ? -7.178 4.001 -5.690 1.00 0.00 30 LYS A O 4
ATOM 4514 N N . LYS A 1 53 ? -5.466 4.556 -7.040 1.00 0.00 31 LYS A N 4
ATOM 4515 C CA . LYS A 1 53 ? -5.207 3.185 -7.447 1.00 0.00 31 LYS A CA 4
ATOM 4516 C C . LYS A 1 53 ? -4.519 2.429 -6.316 1.00 0.00 31 LYS A C 4
ATOM 4517 O O . LYS A 1 53 ? -4.810 1.257 -6.078 1.00 0.00 31 LYS A O 4
ATOM 4536 N N . ALA A 1 54 ? -3.617 3.108 -5.613 1.00 0.00 32 ALA A N 4
ATOM 4537 C CA . ALA A 1 54 ? -2.965 2.533 -4.444 1.00 0.00 32 ALA A CA 4
ATOM 4538 C C . ALA A 1 54 ? -4.001 2.171 -3.385 1.00 0.00 32 ALA A C 4
ATOM 4539 O O . ALA A 1 54 ? -3.910 1.121 -2.746 1.00 0.00 32 ALA A O 4
ATOM 4546 N N . ILE A 1 55 ? -4.990 3.050 -3.216 1.00 0.00 33 ILE A N 4
ATOM 4547 C CA . ILE A 1 55 ? -6.127 2.781 -2.342 1.00 0.00 33 ILE A CA 4
ATOM 4548 C C . ILE A 1 55 ? -6.772 1.455 -2.715 1.00 0.00 33 ILE A C 4
ATOM 4549 O O . ILE A 1 55 ? -7.036 0.615 -1.857 1.00 0.00 33 ILE A O 4
ATOM 4565 N N . GLU A 1 56 ? -6.996 1.269 -4.010 1.00 0.00 34 GLU A N 4
ATOM 4566 C CA . GLU A 1 56 ? -7.624 0.056 -4.520 1.00 0.00 34 GLU A CA 4
ATOM 4567 C C . GLU A 1 56 ? -6.811 -1.184 -4.142 1.00 0.00 34 GLU A C 4
ATOM 4568 O O . GLU A 1 56 ? -7.377 -2.206 -3.758 1.00 0.00 34 GLU A O 4
ATOM 4580 N N . PHE A 1 57 ? -5.486 -1.087 -4.236 1.00 0.00 35 PHE A N 4
ATOM 4581 C CA . PHE A 1 57 ? -4.610 -2.198 -3.868 1.00 0.00 35 PHE A CA 4
ATOM 4582 C C . PHE A 1 57 ? -4.665 -2.460 -2.367 1.00 0.00 35 PHE A C 4
ATOM 4583 O O . PHE A 1 57 ? -4.706 -3.612 -1.932 1.00 0.00 35 PHE A O 4
ATOM 4600 N N . ALA A 1 58 ? -4.676 -1.389 -1.581 1.00 0.00 36 ALA A N 4
ATOM 4601 C CA . ALA A 1 58 ? -4.788 -1.508 -0.134 1.00 0.00 36 ALA A CA 4
ATOM 4602 C C . ALA A 1 58 ? -6.128 -2.125 0.250 1.00 0.00 36 ALA A C 4
ATOM 4603 O O . ALA A 1 58 ? -6.202 -2.995 1.117 1.00 0.00 36 ALA A O 4
ATOM 4610 N N . LYS A 1 59 ? -7.185 -1.684 -0.421 1.00 0.00 37 LYS A N 4
ATOM 4611 C CA . LYS A 1 59 ? -8.525 -2.186 -0.153 1.00 0.00 37 LYS A CA 4
ATOM 4612 C C . LYS A 1 59 ? -8.670 -3.636 -0.587 1.00 0.00 37 LYS A C 4
ATOM 4613 O O . LYS A 1 59 ? -9.451 -4.381 -0.006 1.00 0.00 37 LYS A O 4
ATOM 4632 N N . GLN A 1 60 ? -7.923 -4.033 -1.609 1.00 0.00 38 GLN A N 4
ATOM 4633 C CA . GLN A 1 60 ? -7.893 -5.433 -2.026 1.00 0.00 38 GLN A CA 4
ATOM 4634 C C . GLN A 1 60 ? -7.401 -6.314 -0.883 1.00 0.00 38 GLN A C 4
ATOM 4635 O O . GLN A 1 60 ? -7.940 -7.393 -0.636 1.00 0.00 38 GLN A O 4
ATOM 4649 N N . TRP A 1 61 ? -6.387 -5.834 -0.178 1.00 0.00 39 TRP A N 4
ATOM 4650 C CA . TRP A 1 61 ? -5.869 -6.533 0.987 1.00 0.00 39 TRP A CA 4
ATOM 4651 C C . TRP A 1 61 ? -6.899 -6.497 2.113 1.00 0.00 39 TRP A C 4
ATOM 4652 O O . TRP A 1 61 ? -7.217 -7.525 2.712 1.00 0.00 39 TRP A O 4
ATOM 4673 N N . LEU A 1 62 ? -7.438 -5.310 2.365 1.00 0.00 40 LEU A N 4
ATOM 4674 C CA . LEU A 1 62 ? -8.430 -5.114 3.417 1.00 0.00 40 LEU A CA 4
ATOM 4675 C C . LEU A 1 62 ? -9.656 -6.005 3.211 1.00 0.00 40 LEU A C 4
ATOM 4676 O O . LEU A 1 62 ? -10.053 -6.739 4.114 1.00 0.00 40 LEU A O 4
ATOM 4692 N N . SER A 1 63 ? -10.238 -5.951 2.019 1.00 0.00 41 SER A N 4
ATOM 4693 C CA . SER A 1 63 ? -11.461 -6.691 1.721 1.00 0.00 41 SER A CA 4
ATOM 4694 C C . SER A 1 63 ? -11.257 -8.194 1.895 1.00 0.00 41 SER A C 4
ATOM 4695 O O . SER A 1 63 ? -12.191 -8.923 2.228 1.00 0.00 41 SER A O 4
ATOM 4703 N N . SER A 1 64 ? -10.029 -8.647 1.686 1.00 0.00 42 SER A N 4
ATOM 4704 C CA . SER A 1 64 ? -9.707 -10.057 1.823 1.00 0.00 42 SER A CA 4
ATOM 4705 C C . SER A 1 64 ? -9.566 -10.449 3.295 1.00 0.00 42 SER A C 4
ATOM 4706 O O . SER A 1 64 ? -10.031 -11.513 3.706 1.00 0.00 42 SER A O 4
ATOM 4714 N N . ILE A 1 65 ? -8.943 -9.583 4.096 1.00 0.00 43 ILE A N 4
ATOM 4715 C CA . ILE A 1 65 ? -8.706 -9.893 5.504 1.00 0.00 43 ILE A CA 4
ATOM 4716 C C . ILE A 1 65 ? -9.963 -9.693 6.350 1.00 0.00 43 ILE A C 4
ATOM 4717 O O . ILE A 1 65 ? -10.073 -10.253 7.440 1.00 0.00 43 ILE A O 4
ATOM 4733 N N . GLY A 1 66 ? -10.909 -8.899 5.851 1.00 0.00 44 GLY A N 4
ATOM 4734 C CA . GLY A 1 66 ? -12.155 -8.702 6.574 1.00 0.00 44 GLY A CA 4
ATOM 4735 C C . GLY A 1 66 ? -12.701 -7.292 6.449 1.00 0.00 44 GLY A C 4
ATOM 4736 O O . GLY A 1 66 ? -13.899 -7.066 6.622 1.00 0.00 44 GLY A O 4
ATOM 4740 N N . GLU A 1 67 ? -11.831 -6.346 6.133 1.00 0.00 45 GLU A N 4
ATOM 4741 C CA . GLU A 1 67 ? -12.223 -4.947 6.027 1.00 0.00 45 GLU A CA 4
ATOM 4742 C C . GLU A 1 67 ? -12.738 -4.632 4.632 1.00 0.00 45 GLU A C 4
ATOM 4743 O O . GLU A 1 67 ? -12.136 -3.865 3.882 1.00 0.00 45 GLU A O 4
ATOM 4755 N N . GLU A 1 68 ? -13.851 -5.254 4.289 1.00 0.00 46 GLU A N 4
ATOM 4756 C CA . GLU A 1 68 ? -14.537 -4.985 3.032 1.00 0.00 46 GLU A CA 4
ATOM 4757 C C . GLU A 1 68 ? -15.471 -3.788 3.187 1.00 0.00 46 GLU A C 4
ATOM 4758 O O . GLU A 1 68 ? -16.366 -3.563 2.369 1.00 0.00 46 GLU A O 4
ATOM 4770 N N . GLY A 1 69 ? -15.250 -3.031 4.249 1.00 0.00 47 GLY A N 4
ATOM 4771 C CA . GLY A 1 69 ? -16.029 -1.843 4.510 1.00 0.00 47 GLY A CA 4
ATOM 4772 C C . GLY A 1 69 ? -15.286 -0.900 5.428 1.00 0.00 47 GLY A C 4
ATOM 4773 O O . GLY A 1 69 ? -15.558 -0.845 6.627 1.00 0.00 47 GLY A O 4
ATOM 4777 N N . ALA A 1 70 ? -14.323 -0.187 4.870 1.00 0.00 48 ALA A N 4
ATOM 4778 C CA . ALA A 1 70 ? -13.510 0.742 5.638 1.00 0.00 48 ALA A CA 4
ATOM 4779 C C . ALA A 1 70 ? -13.339 2.051 4.883 1.00 0.00 48 ALA A C 4
ATOM 4780 O O . ALA A 1 70 ? -13.377 2.081 3.651 1.00 0.00 48 ALA A O 4
ATOM 4787 N N . THR A 1 71 ? -13.155 3.132 5.620 1.00 0.00 49 THR A N 4
ATOM 4788 C CA . THR A 1 71 ? -13.003 4.440 5.015 1.00 0.00 49 THR A CA 4
ATOM 4789 C C . THR A 1 71 ? -11.542 4.730 4.699 1.00 0.00 49 THR A C 4
ATOM 4790 O O . THR A 1 71 ? -10.764 5.097 5.578 1.00 0.00 49 THR A O 4
ATOM 4801 N N . VAL A 1 72 ? -11.173 4.518 3.443 1.00 0.00 50 VAL A N 4
ATOM 4802 C CA . VAL A 1 72 ? -9.846 4.861 2.960 1.00 0.00 50 VAL A CA 4
ATOM 4803 C C . VAL A 1 72 ? -9.963 5.770 1.743 1.00 0.00 50 VAL A C 4
ATOM 4804 O O . VAL A 1 72 ? -10.244 5.311 0.635 1.00 0.00 50 VAL A O 4
ATOM 4817 N N . THR A 1 73 ? -9.800 7.061 1.967 1.00 0.00 51 THR A N 4
ATOM 4818 C CA . THR A 1 73 ? -9.839 8.028 0.888 1.00 0.00 51 THR A CA 4
ATOM 4819 C C . THR A 1 73 ? -8.427 8.521 0.587 1.00 0.00 51 THR A C 4
ATOM 4820 O O . THR A 1 73 ? -7.452 7.961 1.095 1.00 0.00 51 THR A O 4
ATOM 4831 N N . SER A 1 74 ? -8.313 9.578 -0.213 1.00 0.00 52 SER A N 4
ATOM 4832 C CA . SER A 1 74 ? -7.014 10.157 -0.541 1.00 0.00 52 SER A CA 4
ATOM 4833 C C . SER A 1 74 ? -6.411 10.832 0.696 1.00 0.00 52 SER A C 4
ATOM 4834 O O . SER A 1 74 ? -5.294 11.350 0.660 1.00 0.00 52 SER A O 4
ATOM 4842 N N . GLU A 1 75 ? -7.171 10.816 1.787 1.00 0.00 53 GLU A N 4
ATOM 4843 C CA . GLU A 1 75 ? -6.726 11.364 3.057 1.00 0.00 53 GLU A CA 4
ATOM 4844 C C . GLU A 1 75 ? -6.016 10.285 3.877 1.00 0.00 53 GLU A C 4
ATOM 4845 O O . GLU A 1 75 ? -5.052 10.560 4.588 1.00 0.00 53 GLU A O 4
ATOM 4857 N N . GLU A 1 76 ? -6.496 9.051 3.757 1.00 0.00 54 GLU A N 4
ATOM 4858 C CA . GLU A 1 76 ? -5.954 7.937 4.533 1.00 0.00 54 GLU A CA 4
ATOM 4859 C C . GLU A 1 76 ? -4.678 7.395 3.902 1.00 0.00 54 GLU A C 4
ATOM 4860 O O . GLU A 1 76 ? -3.806 6.875 4.598 1.00 0.00 54 GLU A O 4
ATOM 4872 N N . CYS A 1 77 ? -4.576 7.507 2.587 1.00 0.00 55 CYS A N 4
ATOM 4873 C CA . CYS A 1 77 ? -3.396 7.039 1.880 1.00 0.00 55 CYS A CA 4
ATOM 4874 C C . CYS A 1 77 ? -2.379 8.170 1.732 1.00 0.00 55 CYS A C 4
ATOM 4875 O O . CYS A 1 77 ? -2.537 9.066 0.900 1.00 0.00 55 CYS A O 4
ATOM 4883 N N . ARG A 1 78 ? -1.346 8.134 2.558 1.00 0.00 56 ARG A N 4
ATOM 4884 C CA . ARG A 1 78 ? -0.326 9.169 2.550 1.00 0.00 56 ARG A CA 4
ATOM 4885 C C . ARG A 1 78 ? 0.894 8.748 1.741 1.00 0.00 56 ARG A C 4
ATOM 4886 O O . ARG A 1 78 ? 1.657 7.877 2.153 1.00 0.00 56 ARG A O 4
ATOM 4907 N N . PHE A 1 79 ? 1.067 9.358 0.580 1.00 0.00 57 PHE A N 4
ATOM 4908 C CA . PHE A 1 79 ? 2.272 9.157 -0.205 1.00 0.00 57 PHE A CA 4
ATOM 4909 C C . PHE A 1 79 ? 3.450 9.814 0.503 1.00 0.00 57 PHE A C 4
ATOM 4910 O O . PHE A 1 79 ? 3.579 11.041 0.506 1.00 0.00 57 PHE A O 4
ATOM 4927 N N . CYS A 1 80 ? 4.280 9.000 1.134 1.00 0.00 58 CYS A N 4
ATOM 4928 C CA . CYS A 1 80 ? 5.436 9.509 1.850 1.00 0.00 58 CYS A CA 4
ATOM 4929 C C . CYS A 1 80 ? 6.577 9.804 0.890 1.00 0.00 58 CYS A C 4
ATOM 4930 O O . CYS A 1 80 ? 7.108 10.915 0.873 1.00 0.00 58 CYS A O 4
ATOM 4938 N N . HIS A 1 81 ? 6.951 8.815 0.087 1.00 0.00 59 HIS A N 4
ATOM 4939 C CA . HIS A 1 81 ? 8.076 8.972 -0.823 1.00 0.00 59 HIS A CA 4
ATOM 4940 C C . HIS A 1 81 ? 8.182 7.805 -1.792 1.00 0.00 59 HIS A C 4
ATOM 4941 O O . HIS A 1 81 ? 7.384 6.866 -1.757 1.00 0.00 59 HIS A O 4
ATOM 4956 N N . SER A 1 82 ? 9.178 7.892 -2.650 1.00 0.00 60 SER A N 4
ATOM 4957 C CA . SER A 1 82 ? 9.559 6.804 -3.532 1.00 0.00 60 SER A CA 4
ATOM 4958 C C . SER A 1 82 ? 11.078 6.748 -3.604 1.00 0.00 60 SER A C 4
ATOM 4959 O O . SER A 1 82 ? 11.710 7.667 -4.119 1.00 0.00 60 SER A O 4
ATOM 4967 N N . GLU A 1 83 ? 11.662 5.692 -3.062 1.00 0.00 61 GLU A N 4
ATOM 4968 C CA . GLU A 1 83 ? 13.110 5.611 -2.946 1.00 0.00 61 GLU A CA 4
ATOM 4969 C C . GLU A 1 83 ? 13.638 4.350 -3.614 1.00 0.00 61 GLU A C 4
ATOM 4970 O O . GLU A 1 83 ? 12.910 3.687 -4.357 1.00 0.00 61 GLU A O 4
ATOM 4982 N N . LYS A 1 84 ? 14.904 4.037 -3.359 1.00 0.00 62 LYS A N 4
ATOM 4983 C CA . LYS A 1 84 ? 15.531 2.853 -3.920 1.00 0.00 62 LYS A CA 4
ATOM 4984 C C . LYS A 1 84 ? 14.821 1.589 -3.454 1.00 0.00 62 LYS A C 4
ATOM 4985 O O . LYS A 1 84 ? 14.786 1.278 -2.263 1.00 0.00 62 LYS A O 4
ATOM 5004 N N . ALA A 1 85 ? 14.259 0.870 -4.408 1.00 0.00 63 ALA A N 4
ATOM 5005 C CA . ALA A 1 85 ? 13.524 -0.346 -4.121 1.00 0.00 63 ALA A CA 4
ATOM 5006 C C . ALA A 1 85 ? 14.461 -1.517 -3.861 1.00 0.00 63 ALA A C 4
ATOM 5007 O O . ALA A 1 85 ? 15.344 -1.803 -4.670 1.00 0.00 63 ALA A O 4
ATOM 5014 N N . PRO A 1 86 ? 14.290 -2.195 -2.719 1.00 0.00 64 PRO A N 4
ATOM 5015 C CA . PRO A 1 86 ? 15.018 -3.426 -2.426 1.00 0.00 64 PRO A CA 4
ATOM 5016 C C . PRO A 1 86 ? 14.549 -4.569 -3.320 1.00 0.00 64 PRO A C 4
ATOM 5017 O O . PRO A 1 86 ? 13.353 -4.705 -3.591 1.00 0.00 64 PRO A O 4
ATOM 5028 N N . ASP A 1 87 ? 15.486 -5.398 -3.763 1.00 0.00 65 ASP A N 4
ATOM 5029 C CA . ASP A 1 87 ? 15.187 -6.496 -4.674 1.00 0.00 65 ASP A CA 4
ATOM 5030 C C . ASP A 1 87 ? 14.185 -7.476 -4.066 1.00 0.00 65 ASP A C 4
ATOM 5031 O O . ASP A 1 87 ? 13.513 -8.215 -4.786 1.00 0.00 65 ASP A O 4
ATOM 5040 N N . GLU A 1 88 ? 14.085 -7.462 -2.743 1.00 0.00 66 GLU A N 4
ATOM 5041 C CA . GLU A 1 88 ? 13.126 -8.292 -2.023 1.00 0.00 66 GLU A CA 4
ATOM 5042 C C . GLU A 1 88 ? 11.692 -7.993 -2.475 1.00 0.00 66 GLU A C 4
ATOM 5043 O O . GLU A 1 88 ? 10.954 -8.892 -2.878 1.00 0.00 66 GLU A O 4
ATOM 5055 N N . VAL A 1 89 ? 11.311 -6.719 -2.434 1.00 0.00 67 VAL A N 4
ATOM 5056 C CA . VAL A 1 89 ? 9.937 -6.329 -2.736 1.00 0.00 67 VAL A CA 4
ATOM 5057 C C . VAL A 1 89 ? 9.661 -6.377 -4.235 1.00 0.00 67 VAL A C 4
ATOM 5058 O O . VAL A 1 89 ? 8.511 -6.497 -4.652 1.00 0.00 67 VAL A O 4
ATOM 5071 N N . ILE A 1 90 ? 10.720 -6.299 -5.035 1.00 0.00 68 ILE A N 4
ATOM 5072 C CA . ILE A 1 90 ? 10.591 -6.337 -6.490 1.00 0.00 68 ILE A CA 4
ATOM 5073 C C . ILE A 1 90 ? 9.894 -7.618 -6.932 1.00 0.00 68 ILE A C 4
ATOM 5074 O O . ILE A 1 90 ? 8.971 -7.589 -7.747 1.00 0.00 68 ILE A O 4
ATOM 5090 N N . GLU A 1 91 ? 10.325 -8.736 -6.364 1.00 0.00 69 GLU A N 4
ATOM 5091 C CA . GLU A 1 91 ? 9.754 -10.031 -6.696 1.00 0.00 69 GLU A CA 4
ATOM 5092 C C . GLU A 1 91 ? 8.301 -10.109 -6.232 1.00 0.00 69 GLU A C 4
ATOM 5093 O O . GLU A 1 91 ? 7.431 -10.589 -6.956 1.00 0.00 69 GLU A O 4
ATOM 5105 N N . ALA A 1 92 ? 8.048 -9.602 -5.030 1.00 0.00 70 ALA A N 4
ATOM 5106 C CA . ALA A 1 92 ? 6.713 -9.641 -4.440 1.00 0.00 70 ALA A CA 4
ATOM 5107 C C . ALA A 1 92 ? 5.720 -8.814 -5.254 1.00 0.00 70 ALA A C 4
ATOM 5108 O O . ALA A 1 92 ? 4.623 -9.280 -5.576 1.00 0.00 70 ALA A O 4
ATOM 5115 N N . ILE A 1 93 ? 6.114 -7.594 -5.601 1.00 0.00 71 ILE A N 4
ATOM 5116 C CA . ILE A 1 93 ? 5.252 -6.696 -6.364 1.00 0.00 71 ILE A CA 4
ATOM 5117 C C . ILE A 1 93 ? 5.031 -7.227 -7.782 1.00 0.00 71 ILE A C 4
ATOM 5118 O O . ILE A 1 93 ? 3.999 -6.972 -8.398 1.00 0.00 71 ILE A O 4
ATOM 5134 N N . LYS A 1 94 ? 5.992 -7.985 -8.287 1.00 0.00 72 LYS A N 4
ATOM 5135 C CA . LYS A 1 94 ? 5.880 -8.567 -9.620 1.00 0.00 72 LYS A CA 4
ATOM 5136 C C . LYS A 1 94 ? 4.844 -9.689 -9.634 1.00 0.00 72 LYS A C 4
ATOM 5137 O O . LYS A 1 94 ? 4.178 -9.924 -10.641 1.00 0.00 72 LYS A O 4
ATOM 5156 N N . GLN A 1 95 ? 4.714 -10.371 -8.505 1.00 0.00 73 GLN A N 4
ATOM 5157 C CA . GLN A 1 95 ? 3.802 -11.499 -8.393 1.00 0.00 73 GLN A CA 4
ATOM 5158 C C . GLN A 1 95 ? 2.391 -11.050 -8.023 1.00 0.00 73 GLN A C 4
ATOM 5159 O O . GLN A 1 95 ? 1.414 -11.486 -8.629 1.00 0.00 73 GLN A O 4
ATOM 5173 N N . ASN A 1 96 ? 2.288 -10.177 -7.029 1.00 0.00 74 ASN A N 4
ATOM 5174 C CA . ASN A 1 96 ? 0.985 -9.779 -6.501 1.00 0.00 74 ASN A CA 4
ATOM 5175 C C . ASN A 1 96 ? 0.483 -8.489 -7.134 1.00 0.00 74 ASN A C 4
ATOM 5176 O O . ASN A 1 96 ? -0.722 -8.265 -7.232 1.00 0.00 74 ASN A O 4
ATOM 5187 N N . GLY A 1 97 ? 1.405 -7.642 -7.563 1.00 0.00 75 GLY A N 4
ATOM 5188 C CA . GLY A 1 97 ? 1.027 -6.336 -8.074 1.00 0.00 75 GLY A CA 4
ATOM 5189 C C . GLY A 1 97 ? 1.077 -5.284 -6.987 1.00 0.00 75 GLY A C 4
ATOM 5190 O O . GLY A 1 97 ? 0.956 -4.088 -7.251 1.00 0.00 75 GLY A O 4
ATOM 5194 N N . TYR A 1 98 ? 1.269 -5.743 -5.760 1.00 0.00 76 TYR A N 4
ATOM 5195 C CA . TYR A 1 98 ? 1.313 -4.875 -4.596 1.00 0.00 76 TYR A CA 4
ATOM 5196 C C . TYR A 1 98 ? 2.009 -5.596 -3.450 1.00 0.00 76 TYR A C 4
ATOM 5197 O O . TYR A 1 98 ? 2.167 -6.819 -3.487 1.00 0.00 76 TYR A O 4
ATOM 5215 N N . PHE A 1 99 ? 2.434 -4.847 -2.445 1.00 0.00 77 PHE A N 4
ATOM 5216 C CA . PHE A 1 99 ? 3.020 -5.440 -1.254 1.00 0.00 77 PHE A CA 4
ATOM 5217 C C . PHE A 1 99 ? 2.678 -4.605 -0.024 1.00 0.00 77 PHE A C 4
ATOM 5218 O O . PHE A 1 99 ? 3.200 -3.509 0.156 1.00 0.00 77 PHE A O 4
ATOM 5235 N N . ILE A 1 100 ? 1.778 -5.117 0.801 1.00 0.00 78 ILE A N 4
ATOM 5236 C CA . ILE A 1 100 ? 1.425 -4.459 2.051 1.00 0.00 78 ILE A CA 4
ATOM 5237 C C . ILE A 1 100 ? 2.399 -4.876 3.144 1.00 0.00 78 ILE A C 4
ATOM 5238 O O . ILE A 1 100 ? 2.500 -6.059 3.476 1.00 0.00 78 ILE A O 4
ATOM 5254 N N . TYR A 1 101 ? 3.132 -3.918 3.686 1.00 0.00 79 TYR A N 4
ATOM 5255 C CA . TYR A 1 101 ? 4.019 -4.211 4.790 1.00 0.00 79 TYR A CA 4
ATOM 5256 C C . TYR A 1 101 ? 3.310 -3.936 6.107 1.00 0.00 79 TYR A C 4
ATOM 5257 O O . TYR A 1 101 ? 2.862 -2.820 6.363 1.00 0.00 79 TYR A O 4
ATOM 5275 N N . LYS A 1 102 ? 3.198 -4.965 6.927 1.00 0.00 80 LYS A N 4
ATOM 5276 C CA . LYS A 1 102 ? 2.568 -4.841 8.230 1.00 0.00 80 LYS A CA 4
ATOM 5277 C C . LYS A 1 102 ? 3.481 -4.069 9.177 1.00 0.00 80 LYS A C 4
ATOM 5278 O O . LYS A 1 102 ? 4.414 -4.631 9.754 1.00 0.00 80 LYS A O 4
ATOM 5297 N N . MET A 1 103 ? 3.225 -2.770 9.301 1.00 0.00 81 MET A N 4
ATOM 5298 C CA . MET A 1 103 ? 4.091 -1.888 10.073 1.00 0.00 81 MET A CA 4
ATOM 5299 C C . MET A 1 103 ? 3.824 -2.005 11.575 1.00 0.00 81 MET A C 4
ATOM 5300 O O . MET A 1 103 ? 4.533 -2.717 12.284 1.00 0.00 81 MET A O 4
ATOM 5314 N N . GLU A 1 104 ? 2.792 -1.321 12.055 1.00 0.00 82 GLU A N 4
ATOM 5315 C CA . GLU A 1 104 ? 2.504 -1.294 13.483 1.00 0.00 82 GLU A CA 4
ATOM 5316 C C . GLU A 1 104 ? 1.058 -1.682 13.748 1.00 0.00 82 GLU A C 4
ATOM 5317 O O . GLU A 1 104 ? 0.187 -1.486 12.897 1.00 0.00 82 GLU A O 4
ATOM 5329 N N . GLY A 1 105 ? 0.810 -2.245 14.925 1.00 0.00 83 GLY A N 4
ATOM 5330 C CA . GLY A 1 105 ? -0.525 -2.701 15.271 1.00 0.00 83 GLY A CA 4
ATOM 5331 C C . GLY A 1 105 ? -0.937 -3.916 14.463 1.00 0.00 83 GLY A C 4
ATOM 5332 O O . GLY A 1 105 ? -2.068 -4.385 14.561 1.00 0.00 83 GLY A O 4
ATOM 5336 N N . CYS A 1 106 ? -0.003 -4.428 13.676 1.00 0.00 84 CYS A N 4
ATOM 5337 C CA . CYS A 1 106 ? -0.267 -5.540 12.786 1.00 0.00 84 CYS A CA 4
ATOM 5338 C C . CYS A 1 106 ? 0.436 -6.788 13.293 1.00 0.00 84 CYS A C 4
ATOM 5339 O O . CYS A 1 106 ? 1.668 -6.850 13.316 1.00 0.00 84 CYS A O 4
ATOM 5347 N N . ASN A 1 107 ? -0.338 -7.763 13.725 1.00 0.00 85 ASN A N 4
ATOM 5348 C CA . ASN A 1 107 ? 0.217 -9.009 14.222 1.00 0.00 85 ASN A CA 4
ATOM 5349 C C . ASN A 1 107 ? -0.045 -10.128 13.225 1.00 0.00 85 ASN A C 4
ATOM 5350 O O . ASN A 1 107 ? -1.056 -10.843 13.377 1.00 0.00 85 ASN A O 4
ATOM 5361 N N . MET A 1 23 ? 12.987 -0.546 -10.564 1.00 0.00 1 MET A N 5
ATOM 5362 C CA . MET A 1 23 ? 11.636 -0.166 -10.088 1.00 0.00 1 MET A CA 5
ATOM 5363 C C . MET A 1 23 ? 11.737 0.772 -8.893 1.00 0.00 1 MET A C 5
ATOM 5364 O O . MET A 1 23 ? 12.578 0.584 -8.017 1.00 0.00 1 MET A O 5
ATOM 5378 N N . GLN A 1 24 ? 10.883 1.782 -8.865 1.00 0.00 2 GLN A N 5
ATOM 5379 C CA . GLN A 1 24 ? 10.841 2.716 -7.754 1.00 0.00 2 GLN A CA 5
ATOM 5380 C C . GLN A 1 24 ? 9.574 2.498 -6.945 1.00 0.00 2 GLN A C 5
ATOM 5381 O O . GLN A 1 24 ? 8.465 2.691 -7.447 1.00 0.00 2 GLN A O 5
ATOM 5395 N N . ILE A 1 25 ? 9.738 2.082 -5.698 1.00 0.00 3 ILE A N 5
ATOM 5396 C CA . ILE A 1 25 ? 8.597 1.811 -4.841 1.00 0.00 3 ILE A CA 5
ATOM 5397 C C . ILE A 1 25 ? 8.026 3.100 -4.270 1.00 0.00 3 ILE A C 5
ATOM 5398 O O . ILE A 1 25 ? 8.752 3.931 -3.715 1.00 0.00 3 ILE A O 5
ATOM 5414 N N . HIS A 1 26 ? 6.727 3.270 -4.436 1.00 0.00 4 HIS A N 5
ATOM 5415 C CA . HIS A 1 26 ? 6.034 4.424 -3.892 1.00 0.00 4 HIS A CA 5
ATOM 5416 C C . HIS A 1 26 ? 5.505 4.072 -2.513 1.00 0.00 4 HIS A C 5
ATOM 5417 O O . HIS A 1 26 ? 4.653 3.194 -2.374 1.00 0.00 4 HIS A O 5
ATOM 5432 N N . VAL A 1 27 ? 6.032 4.739 -1.501 1.00 0.00 5 VAL A N 5
ATOM 5433 C CA . VAL A 1 27 ? 5.707 4.416 -0.120 1.00 0.00 5 VAL A CA 5
ATOM 5434 C C . VAL A 1 27 ? 4.430 5.125 0.316 1.00 0.00 5 VAL A C 5
ATOM 5435 O O . VAL A 1 27 ? 4.394 6.353 0.408 1.00 0.00 5 VAL A O 5
ATOM 5448 N N . TYR A 1 28 ? 3.379 4.352 0.562 1.00 0.00 6 TYR A N 5
ATOM 5449 C CA . TYR A 1 28 ? 2.119 4.907 1.039 1.00 0.00 6 TYR A CA 5
ATOM 5450 C C . TYR A 1 28 ? 1.846 4.504 2.486 1.00 0.00 6 TYR A C 5
ATOM 5451 O O . TYR A 1 28 ? 1.759 3.317 2.805 1.00 0.00 6 TYR A O 5
ATOM 5469 N N . ASP A 1 29 ? 1.709 5.503 3.347 1.00 0.00 7 ASP A N 5
ATOM 5470 C CA . ASP A 1 29 ? 1.348 5.288 4.746 1.00 0.00 7 ASP A CA 5
ATOM 5471 C C . ASP A 1 29 ? -0.164 5.379 4.888 1.00 0.00 7 ASP A C 5
ATOM 5472 O O . ASP A 1 29 ? -0.739 6.470 4.860 1.00 0.00 7 ASP A O 5
ATOM 5481 N N . THR A 1 30 ? -0.810 4.233 4.996 1.00 0.00 8 THR A N 5
ATOM 5482 C CA . THR A 1 30 ? -2.260 4.185 4.999 1.00 0.00 8 THR A CA 5
ATOM 5483 C C . THR A 1 30 ? -2.810 4.096 6.419 1.00 0.00 8 THR A C 5
ATOM 5484 O O . THR A 1 30 ? -2.456 3.195 7.183 1.00 0.00 8 THR A O 5
ATOM 5495 N N . TYR A 1 31 ? -3.665 5.047 6.768 1.00 0.00 9 TYR A N 5
ATOM 5496 C CA . TYR A 1 31 ? -4.269 5.094 8.089 1.00 0.00 9 TYR A CA 5
ATOM 5497 C C . TYR A 1 31 ? -5.587 4.339 8.104 1.00 0.00 9 TYR A C 5
ATOM 5498 O O . TYR A 1 31 ? -6.645 4.929 7.900 1.00 0.00 9 TYR A O 5
ATOM 5516 N N . VAL A 1 32 ? -5.528 3.039 8.326 1.00 0.00 10 VAL A N 5
ATOM 5517 C CA . VAL A 1 32 ? -6.741 2.245 8.409 1.00 0.00 10 VAL A CA 5
ATOM 5518 C C . VAL A 1 32 ? -7.133 2.050 9.863 1.00 0.00 10 VAL A C 5
ATOM 5519 O O . VAL A 1 32 ? -6.530 1.250 10.581 1.00 0.00 10 VAL A O 5
ATOM 5532 N N . LYS A 1 33 ? -8.121 2.808 10.307 1.00 0.00 11 LYS A N 5
ATOM 5533 C CA . LYS A 1 33 ? -8.605 2.681 11.668 1.00 0.00 11 LYS A CA 5
ATOM 5534 C C . LYS A 1 33 ? -9.509 1.464 11.761 1.00 0.00 11 LYS A C 5
ATOM 5535 O O . LYS A 1 33 ? -10.702 1.538 11.466 1.00 0.00 11 LYS A O 5
ATOM 5554 N N . ALA A 1 34 ? -8.913 0.341 12.135 1.00 0.00 12 ALA A N 5
ATOM 5555 C CA . ALA A 1 34 ? -9.617 -0.929 12.182 1.00 0.00 12 ALA A CA 5
ATOM 5556 C C . ALA A 1 34 ? -10.693 -0.916 13.257 1.00 0.00 12 ALA A C 5
ATOM 5557 O O . ALA A 1 34 ? -10.547 -0.241 14.280 1.00 0.00 12 ALA A O 5
ATOM 5564 N N . LYS A 1 35 ? -11.759 -1.684 13.037 1.00 0.00 13 LYS A N 5
ATOM 5565 C CA . LYS A 1 35 ? -12.888 -1.727 13.966 1.00 0.00 13 LYS A CA 5
ATOM 5566 C C . LYS A 1 35 ? -12.484 -2.313 15.319 1.00 0.00 13 LYS A C 5
ATOM 5567 O O . LYS A 1 35 ? -13.269 -2.309 16.269 1.00 0.00 13 LYS A O 5
ATOM 5586 N N . ASP A 1 36 ? -11.263 -2.825 15.395 1.00 0.00 14 ASP A N 5
ATOM 5587 C CA . ASP A 1 36 ? -10.686 -3.266 16.662 1.00 0.00 14 ASP A CA 5
ATOM 5588 C C . ASP A 1 36 ? -10.496 -2.075 17.598 1.00 0.00 14 ASP A C 5
ATOM 5589 O O . ASP A 1 36 ? -10.633 -2.192 18.816 1.00 0.00 14 ASP A O 5
ATOM 5598 N N . GLY A 1 37 ? -10.190 -0.924 17.012 1.00 0.00 15 GLY A N 5
ATOM 5599 C CA . GLY A 1 37 ? -9.988 0.276 17.794 1.00 0.00 15 GLY A CA 5
ATOM 5600 C C . GLY A 1 37 ? -8.701 0.988 17.435 1.00 0.00 15 GLY A C 5
ATOM 5601 O O . GLY A 1 37 ? -8.670 2.211 17.335 1.00 0.00 15 GLY A O 5
ATOM 5605 N N . HIS A 1 38 ? -7.637 0.222 17.229 1.00 0.00 16 HIS A N 5
ATOM 5606 C CA . HIS A 1 38 ? -6.329 0.805 16.946 1.00 0.00 16 HIS A CA 5
ATOM 5607 C C . HIS A 1 38 ? -6.198 1.158 15.468 1.00 0.00 16 HIS A C 5
ATOM 5608 O O . HIS A 1 38 ? -6.782 0.497 14.603 1.00 0.00 16 HIS A O 5
ATOM 5623 N N . VAL A 1 39 ? -5.431 2.200 15.186 1.00 0.00 17 VAL A N 5
ATOM 5624 C CA . VAL A 1 39 ? -5.186 2.611 13.817 1.00 0.00 17 VAL A CA 5
ATOM 5625 C C . VAL A 1 39 ? -4.058 1.776 13.228 1.00 0.00 17 VAL A C 5
ATOM 5626 O O . VAL A 1 39 ? -2.902 1.895 13.633 1.00 0.00 17 VAL A O 5
ATOM 5639 N N . MET A 1 40 ? -4.411 0.921 12.288 1.00 0.00 18 MET A N 5
ATOM 5640 C CA . MET A 1 40 ? -3.459 0.013 11.677 1.00 0.00 18 MET A CA 5
ATOM 5641 C C . MET A 1 40 ? -2.649 0.739 10.610 1.00 0.00 18 MET A C 5
ATOM 5642 O O . MET A 1 40 ? -3.204 1.270 9.647 1.00 0.00 18 MET A O 5
ATOM 5656 N N . HIS A 1 41 ? -1.337 0.780 10.801 1.00 0.00 19 HIS A N 5
ATOM 5657 C CA . HIS A 1 41 ? -0.447 1.461 9.870 1.00 0.00 19 HIS A CA 5
ATOM 5658 C C . HIS A 1 41 ? 0.387 0.446 9.106 1.00 0.00 19 HIS A C 5
ATOM 5659 O O . HIS A 1 41 ? 1.040 -0.409 9.705 1.00 0.00 19 HIS A O 5
ATOM 5674 N N . PHE A 1 42 ? 0.363 0.535 7.791 1.00 0.00 20 PHE A N 5
ATOM 5675 C CA . PHE A 1 42 ? 1.144 -0.366 6.964 1.00 0.00 20 PHE A CA 5
ATOM 5676 C C . PHE A 1 42 ? 1.620 0.342 5.704 1.00 0.00 20 PHE A C 5
ATOM 5677 O O . PHE A 1 42 ? 0.935 1.223 5.181 1.00 0.00 20 PHE A O 5
ATOM 5694 N N . ASP A 1 43 ? 2.801 -0.043 5.242 1.00 0.00 21 ASP A N 5
ATOM 5695 C CA . ASP A 1 43 ? 3.394 0.542 4.052 1.00 0.00 21 ASP A CA 5
ATOM 5696 C C . ASP A 1 43 ? 2.866 -0.151 2.814 1.00 0.00 21 ASP A C 5
ATOM 5697 O O . ASP A 1 43 ? 3.081 -1.352 2.623 1.00 0.00 21 ASP A O 5
ATOM 5706 N N . VAL A 1 44 ? 2.154 0.594 1.993 1.00 0.00 22 VAL A N 5
ATOM 5707 C CA . VAL A 1 44 ? 1.705 0.081 0.717 1.00 0.00 22 VAL A CA 5
ATOM 5708 C C . VAL A 1 44 ? 2.734 0.415 -0.349 1.00 0.00 22 VAL A C 5
ATOM 5709 O O . VAL A 1 44 ? 2.791 1.544 -0.839 1.00 0.00 22 VAL A O 5
ATOM 5722 N N . PHE A 1 45 ? 3.579 -0.553 -0.662 1.00 0.00 23 PHE A N 5
ATOM 5723 C CA . PHE A 1 45 ? 4.594 -0.367 -1.682 1.00 0.00 23 PHE A CA 5
ATOM 5724 C C . PHE A 1 45 ? 4.011 -0.646 -3.053 1.00 0.00 23 PHE A C 5
ATOM 5725 O O . PHE A 1 45 ? 3.602 -1.768 -3.351 1.00 0.00 23 PHE A O 5
ATOM 5742 N N . THR A 1 46 ? 3.952 0.384 -3.874 1.00 0.00 24 THR A N 5
ATOM 5743 C CA . THR A 1 46 ? 3.399 0.260 -5.208 1.00 0.00 24 THR A CA 5
ATOM 5744 C C . THR A 1 46 ? 4.433 0.624 -6.262 1.00 0.00 24 THR A C 5
ATOM 5745 O O . THR A 1 46 ? 5.346 1.413 -6.003 1.00 0.00 24 THR A O 5
ATOM 5756 N N . ASP A 1 47 ? 4.302 0.029 -7.438 1.00 0.00 25 ASP A N 5
ATOM 5757 C CA . ASP A 1 47 ? 5.161 0.367 -8.566 1.00 0.00 25 ASP A CA 5
ATOM 5758 C C . ASP A 1 47 ? 4.537 1.485 -9.389 1.00 0.00 25 ASP A C 5
ATOM 5759 O O . ASP A 1 47 ? 5.222 2.419 -9.810 1.00 0.00 25 ASP A O 5
ATOM 5768 N N . VAL A 1 48 ? 3.234 1.388 -9.609 1.00 0.00 26 VAL A N 5
ATOM 5769 C CA . VAL A 1 48 ? 2.511 2.388 -10.376 1.00 0.00 26 VAL A CA 5
ATOM 5770 C C . VAL A 1 48 ? 2.525 3.738 -9.656 1.00 0.00 26 VAL A C 5
ATOM 5771 O O . VAL A 1 48 ? 2.384 3.808 -8.435 1.00 0.00 26 VAL A O 5
ATOM 5784 N N . ARG A 1 49 ? 2.714 4.807 -10.419 1.00 0.00 27 ARG A N 5
ATOM 5785 C CA . ARG A 1 49 ? 2.737 6.157 -9.862 1.00 0.00 27 ARG A CA 5
ATOM 5786 C C . ARG A 1 49 ? 1.332 6.751 -9.815 1.00 0.00 27 ARG A C 5
ATOM 5787 O O . ARG A 1 49 ? 1.143 7.950 -10.011 1.00 0.00 27 ARG A O 5
ATOM 5808 N N . ASP A 1 50 ? 0.361 5.901 -9.528 1.00 0.00 28 ASP A N 5
ATOM 5809 C CA . ASP A 1 50 ? -1.033 6.311 -9.457 1.00 0.00 28 ASP A CA 5
ATOM 5810 C C . ASP A 1 50 ? -1.519 6.199 -8.017 1.00 0.00 28 ASP A C 5
ATOM 5811 O O . ASP A 1 50 ? -1.264 5.194 -7.350 1.00 0.00 28 ASP A O 5
ATOM 5820 N N . ASP A 1 51 ? -2.200 7.227 -7.534 1.00 0.00 29 ASP A N 5
ATOM 5821 C CA . ASP A 1 51 ? -2.626 7.268 -6.141 1.00 0.00 29 ASP A CA 5
ATOM 5822 C C . ASP A 1 51 ? -3.946 6.533 -5.933 1.00 0.00 29 ASP A C 5
ATOM 5823 O O . ASP A 1 51 ? -4.184 5.974 -4.866 1.00 0.00 29 ASP A O 5
ATOM 5832 N N . LYS A 1 52 ? -4.785 6.509 -6.958 1.00 0.00 30 LYS A N 5
ATOM 5833 C CA . LYS A 1 52 ? -6.102 5.894 -6.842 1.00 0.00 30 LYS A CA 5
ATOM 5834 C C . LYS A 1 52 ? -5.984 4.378 -6.928 1.00 0.00 30 LYS A C 5
ATOM 5835 O O . LYS A 1 52 ? -6.587 3.655 -6.141 1.00 0.00 30 LYS A O 5
ATOM 5854 N N . LYS A 1 53 ? -5.178 3.911 -7.875 1.00 0.00 31 LYS A N 5
ATOM 5855 C CA . LYS A 1 53 ? -4.972 2.481 -8.072 1.00 0.00 31 LYS A CA 5
ATOM 5856 C C . LYS A 1 53 ? -4.355 1.866 -6.819 1.00 0.00 31 LYS A C 5
ATOM 5857 O O . LYS A 1 53 ? -4.618 0.711 -6.486 1.00 0.00 31 LYS A O 5
ATOM 5876 N N . ALA A 1 54 ? -3.547 2.662 -6.120 1.00 0.00 32 ALA A N 5
ATOM 5877 C CA . ALA A 1 54 ? -2.941 2.237 -4.865 1.00 0.00 32 ALA A CA 5
ATOM 5878 C C . ALA A 1 54 ? -4.008 2.052 -3.791 1.00 0.00 32 ALA A C 5
ATOM 5879 O O . ALA A 1 54 ? -3.903 1.167 -2.939 1.00 0.00 32 ALA A O 5
ATOM 5886 N N . ILE A 1 55 ? -5.037 2.889 -3.848 1.00 0.00 33 ILE A N 5
ATOM 5887 C CA . ILE A 1 55 ? -6.161 2.794 -2.928 1.00 0.00 33 ILE A CA 5
ATOM 5888 C C . ILE A 1 55 ? -6.890 1.466 -3.116 1.00 0.00 33 ILE A C 5
ATOM 5889 O O . ILE A 1 55 ? -7.208 0.779 -2.143 1.00 0.00 33 ILE A O 5
ATOM 5905 N N . GLU A 1 56 ? -7.131 1.101 -4.373 1.00 0.00 34 GLU A N 5
ATOM 5906 C CA . GLU A 1 56 ? -7.754 -0.180 -4.695 1.00 0.00 34 GLU A CA 5
ATOM 5907 C C . GLU A 1 56 ? -6.965 -1.335 -4.093 1.00 0.00 34 GLU A C 5
ATOM 5908 O O . GLU A 1 56 ? -7.546 -2.280 -3.563 1.00 0.00 34 GLU A O 5
ATOM 5920 N N . PHE A 1 57 ? -5.641 -1.248 -4.169 1.00 0.00 35 PHE A N 5
ATOM 5921 C CA . PHE A 1 57 ? -4.771 -2.282 -3.617 1.00 0.00 35 PHE A CA 5
ATOM 5922 C C . PHE A 1 57 ? -5.018 -2.455 -2.124 1.00 0.00 35 PHE A C 5
ATOM 5923 O O . PHE A 1 57 ? -5.164 -3.576 -1.636 1.00 0.00 35 PHE A O 5
ATOM 5940 N N . ALA A 1 58 ? -5.078 -1.338 -1.411 1.00 0.00 36 ALA A N 5
ATOM 5941 C CA . ALA A 1 58 ? -5.311 -1.359 0.025 1.00 0.00 36 ALA A CA 5
ATOM 5942 C C . ALA A 1 58 ? -6.696 -1.915 0.346 1.00 0.00 36 ALA A C 5
ATOM 5943 O O . ALA A 1 58 ? -6.856 -2.715 1.269 1.00 0.00 36 ALA A O 5
ATOM 5950 N N . LYS A 1 59 ? -7.691 -1.501 -0.434 1.00 0.00 37 LYS A N 5
ATOM 5951 C CA . LYS A 1 59 ? -9.065 -1.934 -0.211 1.00 0.00 37 LYS A CA 5
ATOM 5952 C C . LYS A 1 59 ? -9.218 -3.432 -0.451 1.00 0.00 37 LYS A C 5
ATOM 5953 O O . LYS A 1 59 ? -9.973 -4.101 0.253 1.00 0.00 37 LYS A O 5
ATOM 5972 N N . GLN A 1 60 ? -8.495 -3.958 -1.433 1.00 0.00 38 GLN A N 5
ATOM 5973 C CA . GLN A 1 60 ? -8.528 -5.390 -1.719 1.00 0.00 38 GLN A CA 5
ATOM 5974 C C . GLN A 1 60 ? -8.012 -6.189 -0.526 1.00 0.00 38 GLN A C 5
ATOM 5975 O O . GLN A 1 60 ? -8.588 -7.215 -0.160 1.00 0.00 38 GLN A O 5
ATOM 5989 N N . TRP A 1 61 ? -6.938 -5.702 0.085 1.00 0.00 39 TRP A N 5
ATOM 5990 C CA . TRP A 1 61 ? -6.346 -6.366 1.239 1.00 0.00 39 TRP A CA 5
ATOM 5991 C C . TRP A 1 61 ? -7.283 -6.283 2.444 1.00 0.00 39 TRP A C 5
ATOM 5992 O O . TRP A 1 61 ? -7.421 -7.244 3.204 1.00 0.00 39 TRP A O 5
ATOM 6013 N N . LEU A 1 62 ? -7.939 -5.137 2.606 1.00 0.00 40 LEU A N 5
ATOM 6014 C CA . LEU A 1 62 ? -8.909 -4.961 3.681 1.00 0.00 40 LEU A CA 5
ATOM 6015 C C . LEU A 1 62 ? -10.045 -5.967 3.549 1.00 0.00 40 LEU A C 5
ATOM 6016 O O . LEU A 1 62 ? -10.505 -6.530 4.541 1.00 0.00 40 LEU A O 5
ATOM 6032 N N . SER A 1 63 ? -10.487 -6.197 2.320 1.00 0.00 41 SER A N 5
ATOM 6033 C CA . SER A 1 63 ? -11.524 -7.181 2.055 1.00 0.00 41 SER A CA 5
ATOM 6034 C C . SER A 1 63 ? -11.044 -8.583 2.430 1.00 0.00 41 SER A C 5
ATOM 6035 O O . SER A 1 63 ? -11.820 -9.407 2.910 1.00 0.00 41 SER A O 5
ATOM 6043 N N . SER A 1 64 ? -9.756 -8.837 2.230 1.00 0.00 42 SER A N 5
ATOM 6044 C CA . SER A 1 64 ? -9.175 -10.137 2.530 1.00 0.00 42 SER A CA 5
ATOM 6045 C C . SER A 1 64 ? -9.189 -10.419 4.031 1.00 0.00 42 SER A C 5
ATOM 6046 O O . SER A 1 64 ? -9.595 -11.497 4.465 1.00 0.00 42 SER A O 5
ATOM 6054 N N . ILE A 1 65 ? -8.754 -9.440 4.821 1.00 0.00 43 ILE A N 5
ATOM 6055 C CA . ILE A 1 65 ? -8.642 -9.617 6.265 1.00 0.00 43 ILE A CA 5
ATOM 6056 C C . ILE A 1 65 ? -9.995 -9.468 6.959 1.00 0.00 43 ILE A C 5
ATOM 6057 O O . ILE A 1 65 ? -10.211 -10.015 8.044 1.00 0.00 43 ILE A O 5
ATOM 6073 N N . GLY A 1 66 ? -10.904 -8.737 6.329 1.00 0.00 44 GLY A N 5
ATOM 6074 C CA . GLY A 1 66 ? -12.219 -8.538 6.903 1.00 0.00 44 GLY A CA 5
ATOM 6075 C C . GLY A 1 66 ? -12.353 -7.186 7.573 1.00 0.00 44 GLY A C 5
ATOM 6076 O O . GLY A 1 66 ? -12.984 -7.062 8.623 1.00 0.00 44 GLY A O 5
ATOM 6080 N N . GLU A 1 67 ? -11.767 -6.169 6.961 1.00 0.00 45 GLU A N 5
ATOM 6081 C CA . GLU A 1 67 ? -11.798 -4.822 7.507 1.00 0.00 45 GLU A CA 5
ATOM 6082 C C . GLU A 1 67 ? -12.282 -3.843 6.434 1.00 0.00 45 GLU A C 5
ATOM 6083 O O . GLU A 1 67 ? -11.906 -2.669 6.414 1.00 0.00 45 GLU A O 5
ATOM 6095 N N . GLU A 1 68 ? -13.128 -4.332 5.535 1.00 0.00 46 GLU A N 5
ATOM 6096 C CA . GLU A 1 68 ? -13.708 -3.478 4.514 1.00 0.00 46 GLU A CA 5
ATOM 6097 C C . GLU A 1 68 ? -14.802 -2.614 5.128 1.00 0.00 46 GLU A C 5
ATOM 6098 O O . GLU A 1 68 ? -15.982 -2.968 5.121 1.00 0.00 46 GLU A O 5
ATOM 6110 N N . GLY A 1 69 ? -14.378 -1.514 5.712 1.00 0.00 47 GLY A N 5
ATOM 6111 C CA . GLY A 1 69 ? -15.293 -0.553 6.273 1.00 0.00 47 GLY A CA 5
ATOM 6112 C C . GLY A 1 69 ? -14.711 0.829 6.185 1.00 0.00 47 GLY A C 5
ATOM 6113 O O . GLY A 1 69 ? -15.380 1.776 5.770 1.00 0.00 47 GLY A O 5
ATOM 6117 N N . ALA A 1 70 ? -13.446 0.929 6.566 1.00 0.00 48 ALA A N 5
ATOM 6118 C CA . ALA A 1 70 ? -12.696 2.164 6.444 1.00 0.00 48 ALA A CA 5
ATOM 6119 C C . ALA A 1 70 ? -12.626 2.606 4.989 1.00 0.00 48 ALA A C 5
ATOM 6120 O O . ALA A 1 70 ? -12.123 1.881 4.127 1.00 0.00 48 ALA A O 5
ATOM 6127 N N . THR A 1 71 ? -13.155 3.786 4.717 1.00 0.00 49 THR A N 5
ATOM 6128 C CA . THR A 1 71 ? -13.137 4.336 3.379 1.00 0.00 49 THR A CA 5
ATOM 6129 C C . THR A 1 71 ? -11.740 4.844 3.041 1.00 0.00 49 THR A C 5
ATOM 6130 O O . THR A 1 71 ? -11.367 5.961 3.403 1.00 0.00 49 THR A O 5
ATOM 6141 N N . VAL A 1 72 ? -10.952 3.997 2.397 1.00 0.00 50 VAL A N 5
ATOM 6142 C CA . VAL A 1 72 ? -9.609 4.370 1.999 1.00 0.00 50 VAL A CA 5
ATOM 6143 C C . VAL A 1 72 ? -9.664 5.393 0.875 1.00 0.00 50 VAL A C 5
ATOM 6144 O O . VAL A 1 72 ? -10.247 5.147 -0.178 1.00 0.00 50 VAL A O 5
ATOM 6157 N N . THR A 1 73 ? -9.086 6.549 1.126 1.00 0.00 51 THR A N 5
ATOM 6158 C CA . THR A 1 73 ? -9.044 7.613 0.146 1.00 0.00 51 THR A CA 5
ATOM 6159 C C . THR A 1 73 ? -7.730 8.376 0.269 1.00 0.00 51 THR A C 5
ATOM 6160 O O . THR A 1 73 ? -6.811 7.934 0.962 1.00 0.00 51 THR A O 5
ATOM 6171 N N . SER A 1 74 ? -7.663 9.507 -0.407 1.00 0.00 52 SER A N 5
ATOM 6172 C CA . SER A 1 74 ? -6.503 10.378 -0.415 1.00 0.00 52 SER A CA 5
ATOM 6173 C C . SER A 1 74 ? -6.012 10.721 0.995 1.00 0.00 52 SER A C 5
ATOM 6174 O O . SER A 1 74 ? -4.809 10.744 1.252 1.00 0.00 52 SER A O 5
ATOM 6182 N N . GLU A 1 75 ? -6.945 10.982 1.905 1.00 0.00 53 GLU A N 5
ATOM 6183 C CA . GLU A 1 75 ? -6.594 11.365 3.271 1.00 0.00 53 GLU A CA 5
ATOM 6184 C C . GLU A 1 75 ? -6.086 10.162 4.065 1.00 0.00 53 GLU A C 5
ATOM 6185 O O . GLU A 1 75 ? -5.290 10.309 4.994 1.00 0.00 53 GLU A O 5
ATOM 6197 N N . GLU A 1 76 ? -6.535 8.975 3.683 1.00 0.00 54 GLU A N 5
ATOM 6198 C CA . GLU A 1 76 ? -6.180 7.759 4.404 1.00 0.00 54 GLU A CA 5
ATOM 6199 C C . GLU A 1 76 ? -4.848 7.209 3.922 1.00 0.00 54 GLU A C 5
ATOM 6200 O O . GLU A 1 76 ? -3.979 6.872 4.722 1.00 0.00 54 GLU A O 5
ATOM 6212 N N . CYS A 1 77 ? -4.696 7.109 2.614 1.00 0.00 55 CYS A N 5
ATOM 6213 C CA . CYS A 1 77 ? -3.472 6.593 2.034 1.00 0.00 55 CYS A CA 5
ATOM 6214 C C . CYS A 1 77 ? -2.539 7.751 1.704 1.00 0.00 55 CYS A C 5
ATOM 6215 O O . CYS A 1 77 ? -2.632 8.358 0.633 1.00 0.00 55 CYS A O 5
ATOM 6223 N N . ARG A 1 78 ? -1.667 8.075 2.647 1.00 0.00 56 ARG A N 5
ATOM 6224 C CA . ARG A 1 78 ? -0.797 9.231 2.522 1.00 0.00 56 ARG A CA 5
ATOM 6225 C C . ARG A 1 78 ? 0.513 8.854 1.847 1.00 0.00 56 ARG A C 5
ATOM 6226 O O . ARG A 1 78 ? 1.202 7.934 2.282 1.00 0.00 56 ARG A O 5
ATOM 6247 N N . PHE A 1 79 ? 0.845 9.559 0.780 1.00 0.00 57 PHE A N 5
ATOM 6248 C CA . PHE A 1 79 ? 2.101 9.330 0.086 1.00 0.00 57 PHE A CA 5
ATOM 6249 C C . PHE A 1 79 ? 3.270 9.851 0.914 1.00 0.00 57 PHE A C 5
ATOM 6250 O O . PHE A 1 79 ? 3.281 11.012 1.328 1.00 0.00 57 PHE A O 5
ATOM 6267 N N . CYS A 1 80 ? 4.244 8.988 1.162 1.00 0.00 58 CYS A N 5
ATOM 6268 C CA . CYS A 1 80 ? 5.418 9.367 1.931 1.00 0.00 58 CYS A CA 5
ATOM 6269 C C . CYS A 1 80 ? 6.601 9.673 1.018 1.00 0.00 58 CYS A C 5
ATOM 6270 O O . CYS A 1 80 ? 6.970 10.833 0.837 1.00 0.00 58 CYS A O 5
ATOM 6278 N N . HIS A 1 81 ? 7.191 8.634 0.439 1.00 0.00 59 HIS A N 5
ATOM 6279 C CA . HIS A 1 81 ? 8.415 8.789 -0.345 1.00 0.00 59 HIS A CA 5
ATOM 6280 C C . HIS A 1 81 ? 8.423 7.888 -1.569 1.00 0.00 59 HIS A C 5
ATOM 6281 O O . HIS A 1 81 ? 7.519 7.079 -1.782 1.00 0.00 59 HIS A O 5
ATOM 6296 N N . SER A 1 82 ? 9.478 8.042 -2.344 1.00 0.00 60 SER A N 5
ATOM 6297 C CA . SER A 1 82 ? 9.805 7.141 -3.432 1.00 0.00 60 SER A CA 5
ATOM 6298 C C . SER A 1 82 ? 11.213 6.622 -3.174 1.00 0.00 60 SER A C 5
ATOM 6299 O O . SER A 1 82 ? 12.191 7.358 -3.323 1.00 0.00 60 SER A O 5
ATOM 6307 N N . GLU A 1 83 ? 11.316 5.368 -2.780 1.00 0.00 61 GLU A N 5
ATOM 6308 C CA . GLU A 1 83 ? 12.548 4.862 -2.198 1.00 0.00 61 GLU A CA 5
ATOM 6309 C C . GLU A 1 83 ? 13.140 3.743 -3.051 1.00 0.00 61 GLU A C 5
ATOM 6310 O O . GLU A 1 83 ? 12.470 3.194 -3.930 1.00 0.00 61 GLU A O 5
ATOM 6322 N N . LYS A 1 84 ? 14.414 3.449 -2.811 1.00 0.00 62 LYS A N 5
ATOM 6323 C CA . LYS A 1 84 ? 15.083 2.330 -3.457 1.00 0.00 62 LYS A CA 5
ATOM 6324 C C . LYS A 1 84 ? 14.359 1.033 -3.119 1.00 0.00 62 LYS A C 5
ATOM 6325 O O . LYS A 1 84 ? 14.029 0.772 -1.962 1.00 0.00 62 LYS A O 5
ATOM 6344 N N . ALA A 1 85 ? 14.099 0.237 -4.137 1.00 0.00 63 ALA A N 5
ATOM 6345 C CA . ALA A 1 85 ? 13.297 -0.963 -3.976 1.00 0.00 63 ALA A CA 5
ATOM 6346 C C . ALA A 1 85 ? 14.154 -2.162 -3.596 1.00 0.00 63 ALA A C 5
ATOM 6347 O O . ALA A 1 85 ? 15.076 -2.534 -4.326 1.00 0.00 63 ALA A O 5
ATOM 6354 N N . PRO A 1 86 ? 13.872 -2.763 -2.427 1.00 0.00 64 PRO A N 5
ATOM 6355 C CA . PRO A 1 86 ? 14.519 -4.003 -1.990 1.00 0.00 64 PRO A CA 5
ATOM 6356 C C . PRO A 1 86 ? 14.229 -5.154 -2.948 1.00 0.00 64 PRO A C 5
ATOM 6357 O O . PRO A 1 86 ? 13.145 -5.229 -3.530 1.00 0.00 64 PRO A O 5
ATOM 6368 N N . ASP A 1 87 ? 15.198 -6.051 -3.093 1.00 0.00 65 ASP A N 5
ATOM 6369 C CA . ASP A 1 87 ? 15.115 -7.153 -4.055 1.00 0.00 65 ASP A CA 5
ATOM 6370 C C . ASP A 1 87 ? 13.843 -7.981 -3.869 1.00 0.00 65 ASP A C 5
ATOM 6371 O O . ASP A 1 87 ? 13.214 -8.399 -4.842 1.00 0.00 65 ASP A O 5
ATOM 6380 N N . GLU A 1 88 ? 13.461 -8.194 -2.618 1.00 0.00 66 GLU A N 5
ATOM 6381 C CA . GLU A 1 88 ? 12.298 -9.015 -2.298 1.00 0.00 66 GLU A CA 5
ATOM 6382 C C . GLU A 1 88 ? 11.004 -8.417 -2.857 1.00 0.00 66 GLU A C 5
ATOM 6383 O O . GLU A 1 88 ? 10.221 -9.111 -3.510 1.00 0.00 66 GLU A O 5
ATOM 6395 N N . VAL A 1 89 ? 10.787 -7.127 -2.616 1.00 0.00 67 VAL A N 5
ATOM 6396 C CA . VAL A 1 89 ? 9.518 -6.500 -2.964 1.00 0.00 67 VAL A CA 5
ATOM 6397 C C . VAL A 1 89 ? 9.354 -6.355 -4.475 1.00 0.00 67 VAL A C 5
ATOM 6398 O O . VAL A 1 89 ? 8.243 -6.173 -4.960 1.00 0.00 67 VAL A O 5
ATOM 6411 N N . ILE A 1 90 ? 10.461 -6.459 -5.213 1.00 0.00 68 ILE A N 5
ATOM 6412 C CA . ILE A 1 90 ? 10.429 -6.356 -6.672 1.00 0.00 68 ILE A CA 5
ATOM 6413 C C . ILE A 1 90 ? 9.418 -7.336 -7.257 1.00 0.00 68 ILE A C 5
ATOM 6414 O O . ILE A 1 90 ? 8.440 -6.945 -7.902 1.00 0.00 68 ILE A O 5
ATOM 6430 N N . GLU A 1 91 ? 9.650 -8.613 -6.997 1.00 0.00 69 GLU A N 5
ATOM 6431 C CA . GLU A 1 91 ? 8.816 -9.671 -7.541 1.00 0.00 69 GLU A CA 5
ATOM 6432 C C . GLU A 1 91 ? 7.446 -9.676 -6.876 1.00 0.00 69 GLU A C 5
ATOM 6433 O O . GLU A 1 91 ? 6.435 -9.928 -7.528 1.00 0.00 69 GLU A O 5
ATOM 6445 N N . ALA A 1 92 ? 7.420 -9.365 -5.584 1.00 0.00 70 ALA A N 5
ATOM 6446 C CA . ALA A 1 92 ? 6.176 -9.351 -4.821 1.00 0.00 70 ALA A CA 5
ATOM 6447 C C . ALA A 1 92 ? 5.186 -8.340 -5.395 1.00 0.00 70 ALA A C 5
ATOM 6448 O O . ALA A 1 92 ? 4.002 -8.647 -5.575 1.00 0.00 70 ALA A O 5
ATOM 6455 N N . ILE A 1 93 ? 5.676 -7.141 -5.697 1.00 0.00 71 ILE A N 5
ATOM 6456 C CA . ILE A 1 93 ? 4.833 -6.095 -6.262 1.00 0.00 71 ILE A CA 5
ATOM 6457 C C . ILE A 1 93 ? 4.380 -6.466 -7.670 1.00 0.00 71 ILE A C 5
ATOM 6458 O O . ILE A 1 93 ? 3.248 -6.203 -8.047 1.00 0.00 71 ILE A O 5
ATOM 6474 N N . LYS A 1 94 ? 5.254 -7.103 -8.434 1.00 0.00 72 LYS A N 5
ATOM 6475 C CA . LYS A 1 94 ? 4.909 -7.517 -9.792 1.00 0.00 72 LYS A CA 5
ATOM 6476 C C . LYS A 1 94 ? 3.752 -8.512 -9.804 1.00 0.00 72 LYS A C 5
ATOM 6477 O O . LYS A 1 94 ? 2.922 -8.503 -10.712 1.00 0.00 72 LYS A O 5
ATOM 6496 N N . GLN A 1 95 ? 3.701 -9.360 -8.792 1.00 0.00 73 GLN A N 5
ATOM 6497 C CA . GLN A 1 95 ? 2.695 -10.417 -8.733 1.00 0.00 73 GLN A CA 5
ATOM 6498 C C . GLN A 1 95 ? 1.307 -9.871 -8.391 1.00 0.00 73 GLN A C 5
ATOM 6499 O O . GLN A 1 95 ? 0.305 -10.308 -8.960 1.00 0.00 73 GLN A O 5
ATOM 6513 N N . ASN A 1 96 ? 1.241 -8.921 -7.467 1.00 0.00 74 ASN A N 5
ATOM 6514 C CA . ASN A 1 96 ? -0.054 -8.450 -6.970 1.00 0.00 74 ASN A CA 5
ATOM 6515 C C . ASN A 1 96 ? -0.366 -7.032 -7.433 1.00 0.00 74 ASN A C 5
ATOM 6516 O O . ASN A 1 96 ? -1.528 -6.638 -7.521 1.00 0.00 74 ASN A O 5
ATOM 6527 N N . GLY A 1 97 ? 0.671 -6.276 -7.736 1.00 0.00 75 GLY A N 5
ATOM 6528 C CA . GLY A 1 97 ? 0.505 -4.873 -8.055 1.00 0.00 75 GLY A CA 5
ATOM 6529 C C . GLY A 1 97 ? 0.893 -4.000 -6.881 1.00 0.00 75 GLY A C 5
ATOM 6530 O O . GLY A 1 97 ? 1.005 -2.780 -7.005 1.00 0.00 75 GLY A O 5
ATOM 6534 N N . TYR A 1 98 ? 1.122 -4.643 -5.742 1.00 0.00 76 TYR A N 5
ATOM 6535 C CA . TYR A 1 98 ? 1.439 -3.946 -4.508 1.00 0.00 76 TYR A CA 5
ATOM 6536 C C . TYR A 1 98 ? 2.143 -4.882 -3.533 1.00 0.00 76 TYR A C 5
ATOM 6537 O O . TYR A 1 98 ? 2.195 -6.095 -3.750 1.00 0.00 76 TYR A O 5
ATOM 6555 N N . PHE A 1 99 ? 2.684 -4.308 -2.471 1.00 0.00 77 PHE A N 5
ATOM 6556 C CA . PHE A 1 99 ? 3.266 -5.077 -1.384 1.00 0.00 77 PHE A CA 5
ATOM 6557 C C . PHE A 1 99 ? 2.835 -4.480 -0.048 1.00 0.00 77 PHE A C 5
ATOM 6558 O O . PHE A 1 99 ? 3.033 -3.290 0.201 1.00 0.00 77 PHE A O 5
ATOM 6575 N N . ILE A 1 100 ? 2.228 -5.302 0.797 1.00 0.00 78 ILE A N 5
ATOM 6576 C CA . ILE A 1 100 ? 1.757 -4.847 2.096 1.00 0.00 78 ILE A CA 5
ATOM 6577 C C . ILE A 1 100 ? 2.784 -5.158 3.179 1.00 0.00 78 ILE A C 5
ATOM 6578 O O . ILE A 1 100 ? 2.980 -6.316 3.554 1.00 0.00 78 ILE A O 5
ATOM 6594 N N . TYR A 1 101 ? 3.450 -4.120 3.658 1.00 0.00 79 TYR A N 5
ATOM 6595 C CA . TYR A 1 101 ? 4.399 -4.256 4.752 1.00 0.00 79 TYR A CA 5
ATOM 6596 C C . TYR A 1 101 ? 3.790 -3.688 6.027 1.00 0.00 79 TYR A C 5
ATOM 6597 O O . TYR A 1 101 ? 3.465 -2.505 6.091 1.00 0.00 79 TYR A O 5
ATOM 6615 N N . LYS A 1 102 ? 3.615 -4.532 7.033 1.00 0.00 80 LYS A N 5
ATOM 6616 C CA . LYS A 1 102 ? 3.016 -4.089 8.280 1.00 0.00 80 LYS A CA 5
ATOM 6617 C C . LYS A 1 102 ? 4.010 -3.287 9.108 1.00 0.00 80 LYS A C 5
ATOM 6618 O O . LYS A 1 102 ? 4.800 -3.846 9.867 1.00 0.00 80 LYS A O 5
ATOM 6637 N N . MET A 1 103 ? 3.980 -1.975 8.914 1.00 0.00 81 MET A N 5
ATOM 6638 C CA . MET A 1 103 ? 4.799 -1.052 9.691 1.00 0.00 81 MET A CA 5
ATOM 6639 C C . MET A 1 103 ? 4.395 -1.097 11.156 1.00 0.00 81 MET A C 5
ATOM 6640 O O . MET A 1 103 ? 5.230 -1.249 12.047 1.00 0.00 81 MET A O 5
ATOM 6654 N N . GLU A 1 104 ? 3.101 -0.958 11.391 1.00 0.00 82 GLU A N 5
ATOM 6655 C CA . GLU A 1 104 ? 2.553 -0.937 12.731 1.00 0.00 82 GLU A CA 5
ATOM 6656 C C . GLU A 1 104 ? 1.125 -1.471 12.712 1.00 0.00 82 GLU A C 5
ATOM 6657 O O . GLU A 1 104 ? 0.154 -0.713 12.699 1.00 0.00 82 GLU A O 5
ATOM 6669 N N . GLY A 1 105 ? 1.012 -2.786 12.649 1.00 0.00 83 GLY A N 5
ATOM 6670 C CA . GLY A 1 105 ? -0.285 -3.425 12.641 1.00 0.00 83 GLY A CA 5
ATOM 6671 C C . GLY A 1 105 ? -0.189 -4.873 13.057 1.00 0.00 83 GLY A C 5
ATOM 6672 O O . GLY A 1 105 ? -0.887 -5.732 12.524 1.00 0.00 83 GLY A O 5
ATOM 6676 N N . CYS A 1 106 ? 0.699 -5.136 14.003 1.00 0.00 84 CYS A N 5
ATOM 6677 C CA . CYS A 1 106 ? 0.895 -6.480 14.527 1.00 0.00 84 CYS A CA 5
ATOM 6678 C C . CYS A 1 106 ? 0.379 -6.544 15.961 1.00 0.00 84 CYS A C 5
ATOM 6679 O O . CYS A 1 106 ? 0.386 -7.594 16.601 1.00 0.00 84 CYS A O 5
ATOM 6687 N N . ASN A 1 107 ? -0.087 -5.407 16.449 1.00 0.00 85 ASN A N 5
ATOM 6688 C CA . ASN A 1 107 ? -0.601 -5.300 17.804 1.00 0.00 85 ASN A CA 5
ATOM 6689 C C . ASN A 1 107 ? -2.055 -4.883 17.763 1.00 0.00 85 ASN A C 5
ATOM 6690 O O . ASN A 1 107 ? -2.894 -5.566 18.386 1.00 0.00 85 ASN A O 5
ATOM 6701 N N . MET A 1 23 ? 12.950 0.705 -11.470 1.00 0.00 1 MET A N 6
ATOM 6702 C CA . MET A 1 23 ? 11.708 0.494 -10.692 1.00 0.00 1 MET A CA 6
ATOM 6703 C C . MET A 1 23 ? 11.853 1.118 -9.310 1.00 0.00 1 MET A C 6
ATOM 6704 O O . MET A 1 23 ? 12.806 0.832 -8.586 1.00 0.00 1 MET A O 6
ATOM 6718 N N . GLN A 1 24 ? 10.901 1.961 -8.948 1.00 0.00 2 GLN A N 6
ATOM 6719 C CA . GLN A 1 24 ? 10.992 2.742 -7.725 1.00 0.00 2 GLN A CA 6
ATOM 6720 C C . GLN A 1 24 ? 9.738 2.558 -6.886 1.00 0.00 2 GLN A C 6
ATOM 6721 O O . GLN A 1 24 ? 8.626 2.800 -7.355 1.00 0.00 2 GLN A O 6
ATOM 6735 N N . ILE A 1 25 ? 9.912 2.129 -5.643 1.00 0.00 3 ILE A N 6
ATOM 6736 C CA . ILE A 1 25 ? 8.775 1.901 -4.769 1.00 0.00 3 ILE A CA 6
ATOM 6737 C C . ILE A 1 25 ? 8.249 3.204 -4.202 1.00 0.00 3 ILE A C 6
ATOM 6738 O O . ILE A 1 25 ? 8.979 3.974 -3.574 1.00 0.00 3 ILE A O 6
ATOM 6754 N N . HIS A 1 26 ? 6.984 3.459 -4.460 1.00 0.00 4 HIS A N 6
ATOM 6755 C CA . HIS A 1 26 ? 6.296 4.576 -3.857 1.00 0.00 4 HIS A CA 6
ATOM 6756 C C . HIS A 1 26 ? 5.678 4.121 -2.554 1.00 0.00 4 HIS A C 6
ATOM 6757 O O . HIS A 1 26 ? 4.989 3.100 -2.511 1.00 0.00 4 HIS A O 6
ATOM 6772 N N . VAL A 1 27 ? 5.953 4.860 -1.499 1.00 0.00 5 VAL A N 6
ATOM 6773 C CA . VAL A 1 27 ? 5.491 4.504 -0.175 1.00 0.00 5 VAL A CA 6
ATOM 6774 C C . VAL A 1 27 ? 4.182 5.208 0.134 1.00 0.00 5 VAL A C 6
ATOM 6775 O O . VAL A 1 27 ? 4.157 6.417 0.401 1.00 0.00 5 VAL A O 6
ATOM 6788 N N . TYR A 1 28 ? 3.094 4.461 0.064 1.00 0.00 6 TYR A N 6
ATOM 6789 C CA . TYR A 1 28 ? 1.786 5.001 0.372 1.00 0.00 6 TYR A CA 6
ATOM 6790 C C . TYR A 1 28 ? 1.400 4.660 1.803 1.00 0.00 6 TYR A C 6
ATOM 6791 O O . TYR A 1 28 ? 1.017 3.527 2.110 1.00 0.00 6 TYR A O 6
ATOM 6809 N N . ASP A 1 29 ? 1.536 5.652 2.669 1.00 0.00 7 ASP A N 6
ATOM 6810 C CA . ASP A 1 29 ? 1.226 5.509 4.081 1.00 0.00 7 ASP A CA 6
ATOM 6811 C C . ASP A 1 29 ? -0.281 5.371 4.248 1.00 0.00 7 ASP A C 6
ATOM 6812 O O . ASP A 1 29 ? -1.030 6.305 3.961 1.00 0.00 7 ASP A O 6
ATOM 6821 N N . THR A 1 30 ? -0.726 4.204 4.675 1.00 0.00 8 THR A N 6
ATOM 6822 C CA . THR A 1 30 ? -2.148 3.926 4.723 1.00 0.00 8 THR A CA 6
ATOM 6823 C C . THR A 1 30 ? -2.653 3.793 6.159 1.00 0.00 8 THR A C 6
ATOM 6824 O O . THR A 1 30 ? -2.235 2.900 6.901 1.00 0.00 8 THR A O 6
ATOM 6835 N N . TYR A 1 31 ? -3.541 4.704 6.540 1.00 0.00 9 TYR A N 6
ATOM 6836 C CA . TYR A 1 31 ? -4.202 4.653 7.834 1.00 0.00 9 TYR A CA 6
ATOM 6837 C C . TYR A 1 31 ? -5.565 3.984 7.696 1.00 0.00 9 TYR A C 6
ATOM 6838 O O . TYR A 1 31 ? -6.490 4.560 7.127 1.00 0.00 9 TYR A O 6
ATOM 6856 N N . VAL A 1 32 ? -5.693 2.779 8.219 1.00 0.00 10 VAL A N 6
ATOM 6857 C CA . VAL A 1 32 ? -6.957 2.065 8.142 1.00 0.00 10 VAL A CA 6
ATOM 6858 C C . VAL A 1 32 ? -7.617 2.023 9.509 1.00 0.00 10 VAL A C 6
ATOM 6859 O O . VAL A 1 32 ? -7.163 1.337 10.421 1.00 0.00 10 VAL A O 6
ATOM 6872 N N . LYS A 1 33 ? -8.700 2.768 9.636 1.00 0.00 11 LYS A N 6
ATOM 6873 C CA . LYS A 1 33 ? -9.358 2.956 10.917 1.00 0.00 11 LYS A CA 6
ATOM 6874 C C . LYS A 1 33 ? -10.371 1.850 11.174 1.00 0.00 11 LYS A C 6
ATOM 6875 O O . LYS A 1 33 ? -11.562 2.023 10.924 1.00 0.00 11 LYS A O 6
ATOM 6894 N N . ALA A 1 34 ? -9.895 0.704 11.628 1.00 0.00 12 ALA A N 6
ATOM 6895 C CA . ALA A 1 34 ? -10.784 -0.379 12.012 1.00 0.00 12 ALA A CA 6
ATOM 6896 C C . ALA A 1 34 ? -11.251 -0.162 13.444 1.00 0.00 12 ALA A C 6
ATOM 6897 O O . ALA A 1 34 ? -10.470 -0.290 14.387 1.00 0.00 12 ALA A O 6
ATOM 6904 N N . LYS A 1 35 ? -12.523 0.188 13.593 1.00 0.00 13 LYS A N 6
ATOM 6905 C CA . LYS A 1 35 ? -13.081 0.563 14.887 1.00 0.00 13 LYS A CA 6
ATOM 6906 C C . LYS A 1 35 ? -12.983 -0.574 15.898 1.00 0.00 13 LYS A C 6
ATOM 6907 O O . LYS A 1 35 ? -12.362 -0.427 16.952 1.00 0.00 13 LYS A O 6
ATOM 6926 N N . ASP A 1 36 ? -13.597 -1.704 15.578 1.00 0.00 14 ASP A N 6
ATOM 6927 C CA . ASP A 1 36 ? -13.621 -2.834 16.495 1.00 0.00 14 ASP A CA 6
ATOM 6928 C C . ASP A 1 36 ? -12.296 -3.579 16.449 1.00 0.00 14 ASP A C 6
ATOM 6929 O O . ASP A 1 36 ? -11.854 -4.144 17.449 1.00 0.00 14 ASP A O 6
ATOM 6938 N N . GLY A 1 37 ? -11.668 -3.568 15.283 1.00 0.00 15 GLY A N 6
ATOM 6939 C CA . GLY A 1 37 ? -10.366 -4.175 15.137 1.00 0.00 15 GLY A CA 6
ATOM 6940 C C . GLY A 1 37 ? -9.277 -3.288 15.698 1.00 0.00 15 GLY A C 6
ATOM 6941 O O . GLY A 1 37 ? -9.118 -3.184 16.914 1.00 0.00 15 GLY A O 6
ATOM 6945 N N . HIS A 1 38 ? -8.540 -2.628 14.817 1.00 0.00 16 HIS A N 6
ATOM 6946 C CA . HIS A 1 38 ? -7.479 -1.727 15.239 1.00 0.00 16 HIS A CA 6
ATOM 6947 C C . HIS A 1 38 ? -7.058 -0.813 14.093 1.00 0.00 16 HIS A C 6
ATOM 6948 O O . HIS A 1 38 ? -7.179 -1.181 12.925 1.00 0.00 16 HIS A O 6
ATOM 6963 N N . VAL A 1 39 ? -6.580 0.378 14.432 1.00 0.00 17 VAL A N 6
ATOM 6964 C CA . VAL A 1 39 ? -6.102 1.328 13.433 1.00 0.00 17 VAL A CA 6
ATOM 6965 C C . VAL A 1 39 ? -4.827 0.791 12.799 1.00 0.00 17 VAL A C 6
ATOM 6966 O O . VAL A 1 39 ? -3.760 0.799 13.413 1.00 0.00 17 VAL A O 6
ATOM 6979 N N . MET A 1 40 ? -4.953 0.297 11.582 1.00 0.00 18 MET A N 6
ATOM 6980 C CA . MET A 1 40 ? -3.840 -0.336 10.906 1.00 0.00 18 MET A CA 6
ATOM 6981 C C . MET A 1 40 ? -2.994 0.698 10.196 1.00 0.00 18 MET A C 6
ATOM 6982 O O . MET A 1 40 ? -3.511 1.563 9.487 1.00 0.00 18 MET A O 6
ATOM 6996 N N . HIS A 1 41 ? -1.695 0.611 10.401 1.00 0.00 19 HIS A N 6
ATOM 6997 C CA . HIS A 1 41 ? -0.761 1.491 9.732 1.00 0.00 19 HIS A CA 6
ATOM 6998 C C . HIS A 1 41 ? 0.280 0.660 9.001 1.00 0.00 19 HIS A C 6
ATOM 6999 O O . HIS A 1 41 ? 1.222 0.154 9.603 1.00 0.00 19 HIS A O 6
ATOM 7014 N N . PHE A 1 42 ? 0.091 0.499 7.710 1.00 0.00 20 PHE A N 6
ATOM 7015 C CA . PHE A 1 42 ? 1.001 -0.290 6.904 1.00 0.00 20 PHE A CA 6
ATOM 7016 C C . PHE A 1 42 ? 1.396 0.486 5.665 1.00 0.00 20 PHE A C 6
ATOM 7017 O O . PHE A 1 42 ? 0.608 1.280 5.143 1.00 0.00 20 PHE A O 6
ATOM 7034 N N . ASP A 1 43 ? 2.615 0.271 5.208 1.00 0.00 21 ASP A N 6
ATOM 7035 C CA . ASP A 1 43 ? 3.110 0.982 4.039 1.00 0.00 21 ASP A CA 6
ATOM 7036 C C . ASP A 1 43 ? 2.936 0.150 2.783 1.00 0.00 21 ASP A C 6
ATOM 7037 O O . ASP A 1 43 ? 3.453 -0.964 2.678 1.00 0.00 21 ASP A O 6
ATOM 7046 N N . VAL A 1 44 ? 2.180 0.690 1.840 1.00 0.00 22 VAL A N 6
ATOM 7047 C CA . VAL A 1 44 ? 1.956 0.030 0.568 1.00 0.00 22 VAL A CA 6
ATOM 7048 C C . VAL A 1 44 ? 3.050 0.413 -0.417 1.00 0.00 22 VAL A C 6
ATOM 7049 O O . VAL A 1 44 ? 3.123 1.561 -0.861 1.00 0.00 22 VAL A O 6
ATOM 7062 N N . PHE A 1 45 ? 3.908 -0.541 -0.738 1.00 0.00 23 PHE A N 6
ATOM 7063 C CA . PHE A 1 45 ? 4.977 -0.312 -1.694 1.00 0.00 23 PHE A CA 6
ATOM 7064 C C . PHE A 1 45 ? 4.540 -0.744 -3.082 1.00 0.00 23 PHE A C 6
ATOM 7065 O O . PHE A 1 45 ? 4.201 -1.911 -3.300 1.00 0.00 23 PHE A O 6
ATOM 7082 N N . THR A 1 46 ? 4.511 0.197 -4.008 1.00 0.00 24 THR A N 6
ATOM 7083 C CA . THR A 1 46 ? 4.230 -0.123 -5.397 1.00 0.00 24 THR A CA 6
ATOM 7084 C C . THR A 1 46 ? 4.910 0.884 -6.320 1.00 0.00 24 THR A C 6
ATOM 7085 O O . THR A 1 46 ? 5.240 1.992 -5.899 1.00 0.00 24 THR A O 6
ATOM 7096 N N . ASP A 1 47 ? 5.136 0.492 -7.569 1.00 0.00 25 ASP A N 6
ATOM 7097 C CA . ASP A 1 47 ? 5.754 1.384 -8.547 1.00 0.00 25 ASP A CA 6
ATOM 7098 C C . ASP A 1 47 ? 4.690 2.293 -9.151 1.00 0.00 25 ASP A C 6
ATOM 7099 O O . ASP A 1 47 ? 4.995 3.350 -9.701 1.00 0.00 25 ASP A O 6
ATOM 7108 N N . VAL A 1 48 ? 3.431 1.872 -9.016 1.00 0.00 26 VAL A N 6
ATOM 7109 C CA . VAL A 1 48 ? 2.295 2.635 -9.520 1.00 0.00 26 VAL A CA 6
ATOM 7110 C C . VAL A 1 48 ? 2.274 4.029 -8.902 1.00 0.00 26 VAL A C 6
ATOM 7111 O O . VAL A 1 48 ? 2.294 4.183 -7.679 1.00 0.00 26 VAL A O 6
ATOM 7124 N N . ARG A 1 49 ? 2.224 5.040 -9.752 1.00 0.00 27 ARG A N 6
ATOM 7125 C CA . ARG A 1 49 ? 2.352 6.420 -9.314 1.00 0.00 27 ARG A CA 6
ATOM 7126 C C . ARG A 1 49 ? 0.986 7.074 -9.167 1.00 0.00 27 ARG A C 6
ATOM 7127 O O . ARG A 1 49 ? 0.860 8.298 -9.196 1.00 0.00 27 ARG A O 6
ATOM 7148 N N . ASP A 1 50 ? -0.023 6.248 -8.974 1.00 0.00 28 ASP A N 6
ATOM 7149 C CA . ASP A 1 50 ? -1.395 6.720 -8.848 1.00 0.00 28 ASP A CA 6
ATOM 7150 C C . ASP A 1 50 ? -1.908 6.490 -7.430 1.00 0.00 28 ASP A C 6
ATOM 7151 O O . ASP A 1 50 ? -1.636 5.450 -6.828 1.00 0.00 28 ASP A O 6
ATOM 7160 N N . ASP A 1 51 ? -2.647 7.460 -6.905 1.00 0.00 29 ASP A N 6
ATOM 7161 C CA . ASP A 1 51 ? -3.106 7.407 -5.519 1.00 0.00 29 ASP A CA 6
ATOM 7162 C C . ASP A 1 51 ? -4.273 6.437 -5.339 1.00 0.00 29 ASP A C 6
ATOM 7163 O O . ASP A 1 51 ? -4.253 5.608 -4.432 1.00 0.00 29 ASP A O 6
ATOM 7172 N N . LYS A 1 52 ? -5.273 6.515 -6.210 1.00 0.00 30 LYS A N 6
ATOM 7173 C CA . LYS A 1 52 ? -6.480 5.716 -6.038 1.00 0.00 30 LYS A CA 6
ATOM 7174 C C . LYS A 1 52 ? -6.211 4.258 -6.382 1.00 0.00 30 LYS A C 6
ATOM 7175 O O . LYS A 1 52 ? -6.885 3.359 -5.879 1.00 0.00 30 LYS A O 6
ATOM 7194 N N . LYS A 1 53 ? -5.223 4.029 -7.239 1.00 0.00 31 LYS A N 6
ATOM 7195 C CA . LYS A 1 53 ? -4.771 2.679 -7.536 1.00 0.00 31 LYS A CA 6
ATOM 7196 C C . LYS A 1 53 ? -4.146 2.050 -6.300 1.00 0.00 31 LYS A C 6
ATOM 7197 O O . LYS A 1 53 ? -4.419 0.895 -5.979 1.00 0.00 31 LYS A O 6
ATOM 7216 N N . ALA A 1 54 ? -3.322 2.824 -5.600 1.00 0.00 32 ALA A N 6
ATOM 7217 C CA . ALA A 1 54 ? -2.723 2.369 -4.354 1.00 0.00 32 ALA A CA 6
ATOM 7218 C C . ALA A 1 54 ? -3.807 2.107 -3.316 1.00 0.00 32 ALA A C 6
ATOM 7219 O O . ALA A 1 54 ? -3.732 1.147 -2.546 1.00 0.00 32 ALA A O 6
ATOM 7226 N N . ILE A 1 55 ? -4.821 2.966 -3.318 1.00 0.00 33 ILE A N 6
ATOM 7227 C CA . ILE A 1 55 ? -5.984 2.791 -2.459 1.00 0.00 33 ILE A CA 6
ATOM 7228 C C . ILE A 1 55 ? -6.656 1.448 -2.738 1.00 0.00 33 ILE A C 6
ATOM 7229 O O . ILE A 1 55 ? -6.944 0.688 -1.812 1.00 0.00 33 ILE A O 6
ATOM 7245 N N . GLU A 1 56 ? -6.887 1.156 -4.020 1.00 0.00 34 GLU A N 6
ATOM 7246 C CA . GLU A 1 56 ? -7.493 -0.112 -4.422 1.00 0.00 34 GLU A CA 6
ATOM 7247 C C . GLU A 1 56 ? -6.678 -1.285 -3.900 1.00 0.00 34 GLU A C 6
ATOM 7248 O O . GLU A 1 56 ? -7.231 -2.236 -3.351 1.00 0.00 34 GLU A O 6
ATOM 7260 N N . PHE A 1 57 ? -5.361 -1.197 -4.059 1.00 0.00 35 PHE A N 6
ATOM 7261 C CA . PHE A 1 57 ? -4.457 -2.253 -3.616 1.00 0.00 35 PHE A CA 6
ATOM 7262 C C . PHE A 1 57 ? -4.642 -2.549 -2.130 1.00 0.00 35 PHE A C 6
ATOM 7263 O O . PHE A 1 57 ? -4.707 -3.708 -1.722 1.00 0.00 35 PHE A O 6
ATOM 7280 N N . ALA A 1 58 ? -4.741 -1.497 -1.328 1.00 0.00 36 ALA A N 6
ATOM 7281 C CA . ALA A 1 58 ? -4.944 -1.648 0.106 1.00 0.00 36 ALA A CA 6
ATOM 7282 C C . ALA A 1 58 ? -6.327 -2.220 0.402 1.00 0.00 36 ALA A C 6
ATOM 7283 O O . ALA A 1 58 ? -6.479 -3.109 1.241 1.00 0.00 36 ALA A O 6
ATOM 7290 N N . LYS A 1 59 ? -7.330 -1.717 -0.309 1.00 0.00 37 LYS A N 6
ATOM 7291 C CA . LYS A 1 59 ? -8.711 -2.151 -0.118 1.00 0.00 37 LYS A CA 6
ATOM 7292 C C . LYS A 1 59 ? -8.876 -3.634 -0.432 1.00 0.00 37 LYS A C 6
ATOM 7293 O O . LYS A 1 59 ? -9.643 -4.335 0.233 1.00 0.00 37 LYS A O 6
ATOM 7312 N N . GLN A 1 60 ? -8.156 -4.101 -1.443 1.00 0.00 38 GLN A N 6
ATOM 7313 C CA . GLN A 1 60 ? -8.175 -5.514 -1.824 1.00 0.00 38 GLN A CA 6
ATOM 7314 C C . GLN A 1 60 ? -7.724 -6.400 -0.667 1.00 0.00 38 GLN A C 6
ATOM 7315 O O . GLN A 1 60 ? -8.234 -7.506 -0.479 1.00 0.00 38 GLN A O 6
ATOM 7329 N N . TRP A 1 61 ? -6.769 -5.903 0.101 1.00 0.00 39 TRP A N 6
ATOM 7330 C CA . TRP A 1 61 ? -6.200 -6.656 1.207 1.00 0.00 39 TRP A CA 6
ATOM 7331 C C . TRP A 1 61 ? -7.079 -6.540 2.454 1.00 0.00 39 TRP A C 6
ATOM 7332 O O . TRP A 1 61 ? -7.334 -7.529 3.140 1.00 0.00 39 TRP A O 6
ATOM 7353 N N . LEU A 1 62 ? -7.559 -5.332 2.727 1.00 0.00 40 LEU A N 6
ATOM 7354 C CA . LEU A 1 62 ? -8.409 -5.080 3.891 1.00 0.00 40 LEU A CA 6
ATOM 7355 C C . LEU A 1 62 ? -9.669 -5.938 3.866 1.00 0.00 40 LEU A C 6
ATOM 7356 O O . LEU A 1 62 ? -10.042 -6.546 4.871 1.00 0.00 40 LEU A O 6
ATOM 7372 N N . SER A 1 63 ? -10.310 -5.997 2.710 1.00 0.00 41 SER A N 6
ATOM 7373 C CA . SER A 1 63 ? -11.577 -6.702 2.576 1.00 0.00 41 SER A CA 6
ATOM 7374 C C . SER A 1 63 ? -11.399 -8.214 2.709 1.00 0.00 41 SER A C 6
ATOM 7375 O O . SER A 1 63 ? -12.326 -8.922 3.098 1.00 0.00 41 SER A O 6
ATOM 7383 N N . SER A 1 64 ? -10.204 -8.705 2.406 1.00 0.00 42 SER A N 6
ATOM 7384 C CA . SER A 1 64 ? -9.949 -10.135 2.458 1.00 0.00 42 SER A CA 6
ATOM 7385 C C . SER A 1 64 ? -9.486 -10.570 3.851 1.00 0.00 42 SER A C 6
ATOM 7386 O O . SER A 1 64 ? -9.723 -11.708 4.260 1.00 0.00 42 SER A O 6
ATOM 7394 N N . ILE A 1 65 ? -8.833 -9.669 4.585 1.00 0.00 43 ILE A N 6
ATOM 7395 C CA . ILE A 1 65 ? -8.405 -9.983 5.947 1.00 0.00 43 ILE A CA 6
ATOM 7396 C C . ILE A 1 65 ? -9.562 -9.826 6.933 1.00 0.00 43 ILE A C 6
ATOM 7397 O O . ILE A 1 65 ? -9.645 -10.552 7.923 1.00 0.00 43 ILE A O 6
ATOM 7413 N N . GLY A 1 66 ? -10.464 -8.891 6.658 1.00 0.00 44 GLY A N 6
ATOM 7414 C CA . GLY A 1 66 ? -11.657 -8.765 7.473 1.00 0.00 44 GLY A CA 6
ATOM 7415 C C . GLY A 1 66 ? -11.693 -7.502 8.312 1.00 0.00 44 GLY A C 6
ATOM 7416 O O . GLY A 1 66 ? -12.630 -7.303 9.087 1.00 0.00 44 GLY A O 6
ATOM 7420 N N . GLU A 1 67 ? -10.692 -6.639 8.158 1.00 0.00 45 GLU A N 6
ATOM 7421 C CA . GLU A 1 67 ? -10.661 -5.367 8.878 1.00 0.00 45 GLU A CA 6
ATOM 7422 C C . GLU A 1 67 ? -11.584 -4.361 8.195 1.00 0.00 45 GLU A C 6
ATOM 7423 O O . GLU A 1 67 ? -11.161 -3.290 7.757 1.00 0.00 45 GLU A O 6
ATOM 7435 N N . GLU A 1 68 ? -12.848 -4.736 8.100 1.00 0.00 46 GLU A N 6
ATOM 7436 C CA . GLU A 1 68 ? -13.850 -3.939 7.419 1.00 0.00 46 GLU A CA 6
ATOM 7437 C C . GLU A 1 68 ? -14.470 -2.941 8.396 1.00 0.00 46 GLU A C 6
ATOM 7438 O O . GLU A 1 68 ? -14.392 -3.120 9.615 1.00 0.00 46 GLU A O 6
ATOM 7450 N N . GLY A 1 69 ? -15.076 -1.895 7.861 1.00 0.00 47 GLY A N 6
ATOM 7451 C CA . GLY A 1 69 ? -15.651 -0.858 8.690 1.00 0.00 47 GLY A CA 6
ATOM 7452 C C . GLY A 1 69 ? -15.028 0.490 8.404 1.00 0.00 47 GLY A C 6
ATOM 7453 O O . GLY A 1 69 ? -15.580 1.531 8.762 1.00 0.00 47 GLY A O 6
ATOM 7457 N N . ALA A 1 70 ? -13.881 0.466 7.741 1.00 0.00 48 ALA A N 6
ATOM 7458 C CA . ALA A 1 70 ? -13.149 1.681 7.439 1.00 0.00 48 ALA A CA 6
ATOM 7459 C C . ALA A 1 70 ? -13.330 2.085 5.983 1.00 0.00 48 ALA A C 6
ATOM 7460 O O . ALA A 1 70 ? -13.396 1.236 5.093 1.00 0.00 48 ALA A O 6
ATOM 7467 N N . THR A 1 71 ? -13.426 3.384 5.753 1.00 0.00 49 THR A N 6
ATOM 7468 C CA . THR A 1 71 ? -13.495 3.920 4.407 1.00 0.00 49 THR A CA 6
ATOM 7469 C C . THR A 1 71 ? -12.137 4.500 4.023 1.00 0.00 49 THR A C 6
ATOM 7470 O O . THR A 1 71 ? -11.587 5.327 4.749 1.00 0.00 49 THR A O 6
ATOM 7481 N N . VAL A 1 72 ? -11.591 4.055 2.902 1.00 0.00 50 VAL A N 6
ATOM 7482 C CA . VAL A 1 72 ? -10.240 4.438 2.520 1.00 0.00 50 VAL A CA 6
ATOM 7483 C C . VAL A 1 72 ? -10.240 5.398 1.333 1.00 0.00 50 VAL A C 6
ATOM 7484 O O . VAL A 1 72 ? -10.534 5.011 0.199 1.00 0.00 50 VAL A O 6
ATOM 7497 N N . THR A 1 73 ? -9.932 6.654 1.611 1.00 0.00 51 THR A N 6
ATOM 7498 C CA . THR A 1 73 ? -9.762 7.657 0.574 1.00 0.00 51 THR A CA 6
ATOM 7499 C C . THR A 1 73 ? -8.294 8.070 0.496 1.00 0.00 51 THR A C 6
ATOM 7500 O O . THR A 1 73 ? -7.424 7.395 1.054 1.00 0.00 51 THR A O 6
ATOM 7511 N N . SER A 1 74 ? -8.020 9.186 -0.169 1.00 0.00 52 SER A N 6
ATOM 7512 C CA . SER A 1 74 ? -6.660 9.695 -0.274 1.00 0.00 52 SER A CA 6
ATOM 7513 C C . SER A 1 74 ? -6.241 10.366 1.034 1.00 0.00 52 SER A C 6
ATOM 7514 O O . SER A 1 74 ? -5.106 10.818 1.181 1.00 0.00 52 SER A O 6
ATOM 7522 N N . GLU A 1 75 ? -7.177 10.445 1.977 1.00 0.00 53 GLU A N 6
ATOM 7523 C CA . GLU A 1 75 ? -6.873 10.931 3.313 1.00 0.00 53 GLU A CA 6
ATOM 7524 C C . GLU A 1 75 ? -6.349 9.781 4.166 1.00 0.00 53 GLU A C 6
ATOM 7525 O O . GLU A 1 75 ? -5.545 9.978 5.080 1.00 0.00 53 GLU A O 6
ATOM 7537 N N . GLU A 1 76 ? -6.809 8.575 3.854 1.00 0.00 54 GLU A N 6
ATOM 7538 C CA . GLU A 1 76 ? -6.369 7.380 4.559 1.00 0.00 54 GLU A CA 6
ATOM 7539 C C . GLU A 1 76 ? -5.066 6.869 3.965 1.00 0.00 54 GLU A C 6
ATOM 7540 O O . GLU A 1 76 ? -4.106 6.612 4.684 1.00 0.00 54 GLU A O 6
ATOM 7552 N N . CYS A 1 77 ? -5.038 6.731 2.648 1.00 0.00 55 CYS A N 6
ATOM 7553 C CA . CYS A 1 77 ? -3.836 6.292 1.960 1.00 0.00 55 CYS A CA 6
ATOM 7554 C C . CYS A 1 77 ? -3.143 7.496 1.332 1.00 0.00 55 CYS A C 6
ATOM 7555 O O . CYS A 1 77 ? -3.648 8.092 0.378 1.00 0.00 55 CYS A O 6
ATOM 7563 N N . ARG A 1 78 ? -1.996 7.863 1.884 1.00 0.00 56 ARG A N 6
ATOM 7564 C CA . ARG A 1 78 ? -1.308 9.076 1.473 1.00 0.00 56 ARG A CA 6
ATOM 7565 C C . ARG A 1 78 ? 0.071 8.773 0.905 1.00 0.00 56 ARG A C 6
ATOM 7566 O O . ARG A 1 78 ? 0.847 8.028 1.497 1.00 0.00 56 ARG A O 6
ATOM 7587 N N . PHE A 1 79 ? 0.371 9.361 -0.241 1.00 0.00 57 PHE A N 6
ATOM 7588 C CA . PHE A 1 79 ? 1.708 9.277 -0.804 1.00 0.00 57 PHE A CA 6
ATOM 7589 C C . PHE A 1 79 ? 2.658 10.149 0.005 1.00 0.00 57 PHE A C 6
ATOM 7590 O O . PHE A 1 79 ? 2.518 11.372 0.033 1.00 0.00 57 PHE A O 6
ATOM 7607 N N . CYS A 1 80 ? 3.607 9.524 0.682 1.00 0.00 58 CYS A N 6
ATOM 7608 C CA . CYS A 1 80 ? 4.542 10.261 1.516 1.00 0.00 58 CYS A CA 6
ATOM 7609 C C . CYS A 1 80 ? 5.917 10.350 0.865 1.00 0.00 58 CYS A C 6
ATOM 7610 O O . CYS A 1 80 ? 6.386 11.444 0.539 1.00 0.00 58 CYS A O 6
ATOM 7618 N N . HIS A 1 81 ? 6.567 9.212 0.655 1.00 0.00 59 HIS A N 6
ATOM 7619 C CA . HIS A 1 81 ? 7.897 9.224 0.060 1.00 0.00 59 HIS A CA 6
ATOM 7620 C C . HIS A 1 81 ? 8.101 8.045 -0.872 1.00 0.00 59 HIS A C 6
ATOM 7621 O O . HIS A 1 81 ? 7.214 7.218 -1.057 1.00 0.00 59 HIS A O 6
ATOM 7636 N N . SER A 1 82 ? 9.284 7.995 -1.445 1.00 0.00 60 SER A N 6
ATOM 7637 C CA . SER A 1 82 ? 9.703 6.892 -2.295 1.00 0.00 60 SER A CA 6
ATOM 7638 C C . SER A 1 82 ? 11.157 6.567 -1.979 1.00 0.00 60 SER A C 6
ATOM 7639 O O . SER A 1 82 ? 11.860 7.401 -1.402 1.00 0.00 60 SER A O 6
ATOM 7647 N N . GLU A 1 83 ? 11.614 5.374 -2.327 1.00 0.00 61 GLU A N 6
ATOM 7648 C CA . GLU A 1 83 ? 12.984 4.990 -2.016 1.00 0.00 61 GLU A CA 6
ATOM 7649 C C . GLU A 1 83 ? 13.458 3.848 -2.904 1.00 0.00 61 GLU A C 6
ATOM 7650 O O . GLU A 1 83 ? 12.702 3.342 -3.740 1.00 0.00 61 GLU A O 6
ATOM 7662 N N . LYS A 1 84 ? 14.725 3.472 -2.734 1.00 0.00 62 LYS A N 6
ATOM 7663 C CA . LYS A 1 84 ? 15.308 2.347 -3.453 1.00 0.00 62 LYS A CA 6
ATOM 7664 C C . LYS A 1 84 ? 14.511 1.076 -3.184 1.00 0.00 62 LYS A C 6
ATOM 7665 O O . LYS A 1 84 ? 14.059 0.833 -2.062 1.00 0.00 62 LYS A O 6
ATOM 7684 N N . ALA A 1 85 ? 14.348 0.270 -4.211 1.00 0.00 63 ALA A N 6
ATOM 7685 C CA . ALA A 1 85 ? 13.552 -0.934 -4.107 1.00 0.00 63 ALA A CA 6
ATOM 7686 C C . ALA A 1 85 ? 14.409 -2.184 -4.254 1.00 0.00 63 ALA A C 6
ATOM 7687 O O . ALA A 1 85 ? 14.903 -2.481 -5.345 1.00 0.00 63 ALA A O 6
ATOM 7694 N N . PRO A 1 86 ? 14.619 -2.920 -3.152 1.00 0.00 64 PRO A N 6
ATOM 7695 C CA . PRO A 1 86 ? 15.319 -4.205 -3.189 1.00 0.00 64 PRO A CA 6
ATOM 7696 C C . PRO A 1 86 ? 14.538 -5.241 -3.995 1.00 0.00 64 PRO A C 6
ATOM 7697 O O . PRO A 1 86 ? 13.308 -5.198 -4.041 1.00 0.00 64 PRO A O 6
ATOM 7708 N N . ASP A 1 87 ? 15.252 -6.177 -4.608 1.00 0.00 65 ASP A N 6
ATOM 7709 C CA . ASP A 1 87 ? 14.646 -7.175 -5.481 1.00 0.00 65 ASP A CA 6
ATOM 7710 C C . ASP A 1 87 ? 13.585 -7.992 -4.748 1.00 0.00 65 ASP A C 6
ATOM 7711 O O . ASP A 1 87 ? 12.651 -8.503 -5.365 1.00 0.00 65 ASP A O 6
ATOM 7720 N N . GLU A 1 88 ? 13.727 -8.088 -3.432 1.00 0.00 66 GLU A N 6
ATOM 7721 C CA . GLU A 1 88 ? 12.781 -8.829 -2.610 1.00 0.00 66 GLU A CA 6
ATOM 7722 C C . GLU A 1 88 ? 11.382 -8.217 -2.709 1.00 0.00 66 GLU A C 6
ATOM 7723 O O . GLU A 1 88 ? 10.393 -8.933 -2.871 1.00 0.00 66 GLU A O 6
ATOM 7735 N N . VAL A 1 89 ? 11.295 -6.893 -2.635 1.00 0.00 67 VAL A N 6
ATOM 7736 C CA . VAL A 1 89 ? 10.004 -6.223 -2.727 1.00 0.00 67 VAL A CA 6
ATOM 7737 C C . VAL A 1 89 ? 9.593 -6.061 -4.187 1.00 0.00 67 VAL A C 6
ATOM 7738 O O . VAL A 1 89 ? 8.407 -5.949 -4.497 1.00 0.00 67 VAL A O 6
ATOM 7751 N N . ILE A 1 90 ? 10.582 -6.068 -5.079 1.00 0.00 68 ILE A N 6
ATOM 7752 C CA . ILE A 1 90 ? 10.327 -6.000 -6.515 1.00 0.00 68 ILE A CA 6
ATOM 7753 C C . ILE A 1 90 ? 9.455 -7.165 -6.950 1.00 0.00 68 ILE A C 6
ATOM 7754 O O . ILE A 1 90 ? 8.410 -6.972 -7.567 1.00 0.00 68 ILE A O 6
ATOM 7770 N N . GLU A 1 91 ? 9.887 -8.369 -6.597 1.00 0.00 69 GLU A N 6
ATOM 7771 C CA . GLU A 1 91 ? 9.179 -9.585 -6.970 1.00 0.00 69 GLU A CA 6
ATOM 7772 C C . GLU A 1 91 ? 7.769 -9.591 -6.379 1.00 0.00 69 GLU A C 6
ATOM 7773 O O . GLU A 1 91 ? 6.837 -10.122 -6.979 1.00 0.00 69 GLU A O 6
ATOM 7785 N N . ALA A 1 92 ? 7.616 -8.979 -5.210 1.00 0.00 70 ALA A N 6
ATOM 7786 C CA . ALA A 1 92 ? 6.318 -8.900 -4.554 1.00 0.00 70 ALA A CA 6
ATOM 7787 C C . ALA A 1 92 ? 5.351 -8.030 -5.352 1.00 0.00 70 ALA A C 6
ATOM 7788 O O . ALA A 1 92 ? 4.202 -8.414 -5.582 1.00 0.00 70 ALA A O 6
ATOM 7795 N N . ILE A 1 93 ? 5.824 -6.865 -5.779 1.00 0.00 71 ILE A N 6
ATOM 7796 C CA . ILE A 1 93 ? 5.011 -5.948 -6.572 1.00 0.00 71 ILE A CA 6
ATOM 7797 C C . ILE A 1 93 ? 4.801 -6.513 -7.973 1.00 0.00 71 ILE A C 6
ATOM 7798 O O . ILE A 1 93 ? 3.727 -6.395 -8.555 1.00 0.00 71 ILE A O 6
ATOM 7814 N N . LYS A 1 94 ? 5.840 -7.136 -8.495 1.00 0.00 72 LYS A N 6
ATOM 7815 C CA . LYS A 1 94 ? 5.793 -7.799 -9.790 1.00 0.00 72 LYS A CA 6
ATOM 7816 C C . LYS A 1 94 ? 4.744 -8.912 -9.796 1.00 0.00 72 LYS A C 6
ATOM 7817 O O . LYS A 1 94 ? 4.094 -9.173 -10.810 1.00 0.00 72 LYS A O 6
ATOM 7836 N N . GLN A 1 95 ? 4.575 -9.556 -8.650 1.00 0.00 73 GLN A N 6
ATOM 7837 C CA . GLN A 1 95 ? 3.656 -10.676 -8.529 1.00 0.00 73 GLN A CA 6
ATOM 7838 C C . GLN A 1 95 ? 2.240 -10.213 -8.179 1.00 0.00 73 GLN A C 6
ATOM 7839 O O . GLN A 1 95 ? 1.279 -10.553 -8.867 1.00 0.00 73 GLN A O 6
ATOM 7853 N N . ASN A 1 96 ? 2.118 -9.433 -7.112 1.00 0.00 74 ASN A N 6
ATOM 7854 C CA . ASN A 1 96 ? 0.805 -9.083 -6.569 1.00 0.00 74 ASN A CA 6
ATOM 7855 C C . ASN A 1 96 ? 0.329 -7.720 -7.052 1.00 0.00 74 ASN A C 6
ATOM 7856 O O . ASN A 1 96 ? -0.853 -7.402 -6.956 1.00 0.00 74 ASN A O 6
ATOM 7867 N N . GLY A 1 97 ? 1.244 -6.914 -7.562 1.00 0.00 75 GLY A N 6
ATOM 7868 C CA . GLY A 1 97 ? 0.898 -5.564 -7.970 1.00 0.00 75 GLY A CA 6
ATOM 7869 C C . GLY A 1 97 ? 1.170 -4.561 -6.867 1.00 0.00 75 GLY A C 6
ATOM 7870 O O . GLY A 1 97 ? 1.324 -3.363 -7.118 1.00 0.00 75 GLY A O 6
ATOM 7874 N N . TYR A 1 98 ? 1.246 -5.062 -5.643 1.00 0.00 76 TYR A N 6
ATOM 7875 C CA . TYR A 1 98 ? 1.472 -4.230 -4.475 1.00 0.00 76 TYR A CA 6
ATOM 7876 C C . TYR A 1 98 ? 2.126 -5.046 -3.371 1.00 0.00 76 TYR A C 6
ATOM 7877 O O . TYR A 1 98 ? 1.899 -6.253 -3.266 1.00 0.00 76 TYR A O 6
ATOM 7895 N N . PHE A 1 99 ? 2.955 -4.398 -2.573 1.00 0.00 77 PHE A N 6
ATOM 7896 C CA . PHE A 1 99 ? 3.546 -5.041 -1.414 1.00 0.00 77 PHE A CA 6
ATOM 7897 C C . PHE A 1 99 ? 3.060 -4.365 -0.141 1.00 0.00 77 PHE A C 6
ATOM 7898 O O . PHE A 1 99 ? 3.351 -3.193 0.103 1.00 0.00 77 PHE A O 6
ATOM 7915 N N . ILE A 1 100 ? 2.300 -5.102 0.652 1.00 0.00 78 ILE A N 6
ATOM 7916 C CA . ILE A 1 100 ? 1.792 -4.586 1.909 1.00 0.00 78 ILE A CA 6
ATOM 7917 C C . ILE A 1 100 ? 2.818 -4.791 3.016 1.00 0.00 78 ILE A C 6
ATOM 7918 O O . ILE A 1 100 ? 2.941 -5.887 3.569 1.00 0.00 78 ILE A O 6
ATOM 7934 N N . TYR A 1 101 ? 3.573 -3.747 3.315 1.00 0.00 79 TYR A N 6
ATOM 7935 C CA . TYR A 1 101 ? 4.536 -3.798 4.398 1.00 0.00 79 TYR A CA 6
ATOM 7936 C C . TYR A 1 101 ? 3.835 -3.488 5.712 1.00 0.00 79 TYR A C 6
ATOM 7937 O O . TYR A 1 101 ? 3.574 -2.329 6.042 1.00 0.00 79 TYR A O 6
ATOM 7955 N N . LYS A 1 102 ? 3.504 -4.543 6.437 1.00 0.00 80 LYS A N 6
ATOM 7956 C CA . LYS A 1 102 ? 2.753 -4.430 7.676 1.00 0.00 80 LYS A CA 6
ATOM 7957 C C . LYS A 1 102 ? 3.627 -3.800 8.755 1.00 0.00 80 LYS A C 6
ATOM 7958 O O . LYS A 1 102 ? 4.477 -4.468 9.340 1.00 0.00 80 LYS A O 6
ATOM 7977 N N . MET A 1 103 ? 3.440 -2.510 8.994 1.00 0.00 81 MET A N 6
ATOM 7978 C CA . MET A 1 103 ? 4.298 -1.791 9.920 1.00 0.00 81 MET A CA 6
ATOM 7979 C C . MET A 1 103 ? 3.730 -1.782 11.334 1.00 0.00 81 MET A C 6
ATOM 7980 O O . MET A 1 103 ? 4.341 -2.306 12.267 1.00 0.00 81 MET A O 6
ATOM 7994 N N . GLU A 1 104 ? 2.558 -1.186 11.484 1.00 0.00 82 GLU A N 6
ATOM 7995 C CA . GLU A 1 104 ? 1.968 -0.974 12.794 1.00 0.00 82 GLU A CA 6
ATOM 7996 C C . GLU A 1 104 ? 0.717 -1.826 12.971 1.00 0.00 82 GLU A C 6
ATOM 7997 O O . GLU A 1 104 ? -0.133 -1.892 12.076 1.00 0.00 82 GLU A O 6
ATOM 8009 N N . GLY A 1 105 ? 0.611 -2.476 14.120 1.00 0.00 83 GLY A N 6
ATOM 8010 C CA . GLY A 1 105 ? -0.587 -3.223 14.442 1.00 0.00 83 GLY A CA 6
ATOM 8011 C C . GLY A 1 105 ? -0.438 -4.707 14.198 1.00 0.00 83 GLY A C 6
ATOM 8012 O O . GLY A 1 105 ? -1.424 -5.445 14.256 1.00 0.00 83 GLY A O 6
ATOM 8016 N N . CYS A 1 106 ? 0.788 -5.137 13.911 1.00 0.00 84 CYS A N 6
ATOM 8017 C CA . CYS A 1 106 ? 1.085 -6.548 13.693 1.00 0.00 84 CYS A CA 6
ATOM 8018 C C . CYS A 1 106 ? 2.564 -6.743 13.387 1.00 0.00 84 CYS A C 6
ATOM 8019 O O . CYS A 1 106 ? 3.120 -6.082 12.505 1.00 0.00 84 CYS A O 6
ATOM 8027 N N . ASN A 1 107 ? 3.196 -7.638 14.128 1.00 0.00 85 ASN A N 6
ATOM 8028 C CA . ASN A 1 107 ? 4.571 -8.031 13.864 1.00 0.00 85 ASN A CA 6
ATOM 8029 C C . ASN A 1 107 ? 4.725 -9.526 14.096 1.00 0.00 85 ASN A C 6
ATOM 8030 O O . ASN A 1 107 ? 4.712 -9.949 15.270 1.00 0.00 85 ASN A O 6
ATOM 8041 N N . MET A 1 23 ? 15.463 0.101 -8.662 1.00 0.00 1 MET A N 7
ATOM 8042 C CA . MET A 1 23 ? 14.076 0.527 -8.949 1.00 0.00 1 MET A CA 7
ATOM 8043 C C . MET A 1 23 ? 13.557 1.375 -7.798 1.00 0.00 1 MET A C 7
ATOM 8044 O O . MET A 1 23 ? 14.087 1.307 -6.689 1.00 0.00 1 MET A O 7
ATOM 8058 N N . GLN A 1 24 ? 12.536 2.173 -8.059 1.00 0.00 2 GLN A N 7
ATOM 8059 C CA . GLN A 1 24 ? 11.920 2.984 -7.019 1.00 0.00 2 GLN A CA 7
ATOM 8060 C C . GLN A 1 24 ? 10.621 2.344 -6.551 1.00 0.00 2 GLN A C 7
ATOM 8061 O O . GLN A 1 24 ? 10.052 1.505 -7.247 1.00 0.00 2 GLN A O 7
ATOM 8075 N N . ILE A 1 25 ? 10.184 2.720 -5.362 1.00 0.00 3 ILE A N 7
ATOM 8076 C CA . ILE A 1 25 ? 8.904 2.272 -4.831 1.00 0.00 3 ILE A CA 7
ATOM 8077 C C . ILE A 1 25 ? 8.182 3.411 -4.135 1.00 0.00 3 ILE A C 7
ATOM 8078 O O . ILE A 1 25 ? 8.792 4.186 -3.393 1.00 0.00 3 ILE A O 7
ATOM 8094 N N . HIS A 1 26 ? 6.889 3.518 -4.387 1.00 0.00 4 HIS A N 7
ATOM 8095 C CA . HIS A 1 26 ? 6.057 4.482 -3.690 1.00 0.00 4 HIS A CA 7
ATOM 8096 C C . HIS A 1 26 ? 5.619 3.895 -2.360 1.00 0.00 4 HIS A C 7
ATOM 8097 O O . HIS A 1 26 ? 4.944 2.865 -2.318 1.00 0.00 4 HIS A O 7
ATOM 8112 N N . VAL A 1 27 ? 6.026 4.537 -1.282 1.00 0.00 5 VAL A N 7
ATOM 8113 C CA . VAL A 1 27 ? 5.671 4.086 0.050 1.00 0.00 5 VAL A CA 7
ATOM 8114 C C . VAL A 1 27 ? 4.410 4.796 0.523 1.00 0.00 5 VAL A C 7
ATOM 8115 O O . VAL A 1 27 ? 4.416 6.009 0.751 1.00 0.00 5 VAL A O 7
ATOM 8128 N N . TYR A 1 28 ? 3.324 4.049 0.636 1.00 0.00 6 TYR A N 7
ATOM 8129 C CA . TYR A 1 28 ? 2.070 4.606 1.113 1.00 0.00 6 TYR A CA 7
ATOM 8130 C C . TYR A 1 28 ? 1.755 4.089 2.510 1.00 0.00 6 TYR A C 7
ATOM 8131 O O . TYR A 1 28 ? 1.277 2.963 2.666 1.00 0.00 6 TYR A O 7
ATOM 8149 N N . ASP A 1 29 ? 2.043 4.902 3.520 1.00 0.00 7 ASP A N 7
ATOM 8150 C CA . ASP A 1 29 ? 1.698 4.567 4.901 1.00 0.00 7 ASP A CA 7
ATOM 8151 C C . ASP A 1 29 ? 0.201 4.763 5.086 1.00 0.00 7 ASP A C 7
ATOM 8152 O O . ASP A 1 29 ? -0.266 5.853 5.416 1.00 0.00 7 ASP A O 7
ATOM 8161 N N . THR A 1 30 ? -0.547 3.708 4.810 1.00 0.00 8 THR A N 7
ATOM 8162 C CA . THR A 1 30 ? -1.995 3.786 4.748 1.00 0.00 8 THR A CA 7
ATOM 8163 C C . THR A 1 30 ? -2.611 3.657 6.132 1.00 0.00 8 THR A C 7
ATOM 8164 O O . THR A 1 30 ? -2.450 2.638 6.799 1.00 0.00 8 THR A O 7
ATOM 8175 N N . TYR A 1 31 ? -3.308 4.701 6.551 1.00 0.00 9 TYR A N 7
ATOM 8176 C CA . TYR A 1 31 ? -3.934 4.738 7.862 1.00 0.00 9 TYR A CA 7
ATOM 8177 C C . TYR A 1 31 ? -5.349 4.176 7.787 1.00 0.00 9 TYR A C 7
ATOM 8178 O O . TYR A 1 31 ? -6.250 4.816 7.251 1.00 0.00 9 TYR A O 7
ATOM 8196 N N . VAL A 1 32 ? -5.546 2.986 8.327 1.00 0.00 10 VAL A N 7
ATOM 8197 C CA . VAL A 1 32 ? -6.858 2.357 8.306 1.00 0.00 10 VAL A CA 7
ATOM 8198 C C . VAL A 1 32 ? -7.473 2.381 9.698 1.00 0.00 10 VAL A C 7
ATOM 8199 O O . VAL A 1 32 ? -6.948 1.784 10.636 1.00 0.00 10 VAL A O 7
ATOM 8212 N N . LYS A 1 33 ? -8.577 3.096 9.828 1.00 0.00 11 LYS A N 7
ATOM 8213 C CA . LYS A 1 33 ? -9.232 3.255 11.116 1.00 0.00 11 LYS A CA 7
ATOM 8214 C C . LYS A 1 33 ? -10.160 2.075 11.388 1.00 0.00 11 LYS A C 7
ATOM 8215 O O . LYS A 1 33 ? -11.258 1.993 10.831 1.00 0.00 11 LYS A O 7
ATOM 8234 N N . ALA A 1 34 ? -9.696 1.160 12.230 1.00 0.00 12 ALA A N 7
ATOM 8235 C CA . ALA A 1 34 ? -10.460 -0.031 12.577 1.00 0.00 12 ALA A CA 7
ATOM 8236 C C . ALA A 1 34 ? -11.685 0.325 13.410 1.00 0.00 12 ALA A C 7
ATOM 8237 O O . ALA A 1 34 ? -11.727 1.376 14.051 1.00 0.00 12 ALA A O 7
ATOM 8244 N N . LYS A 1 35 ? -12.666 -0.570 13.417 1.00 0.00 13 LYS A N 7
ATOM 8245 C CA . LYS A 1 35 ? -13.933 -0.326 14.101 1.00 0.00 13 LYS A CA 7
ATOM 8246 C C . LYS A 1 35 ? -13.742 -0.309 15.611 1.00 0.00 13 LYS A C 7
ATOM 8247 O O . LYS A 1 35 ? -14.476 0.366 16.331 1.00 0.00 13 LYS A O 7
ATOM 8266 N N . ASP A 1 36 ? -12.751 -1.055 16.082 1.00 0.00 14 ASP A N 7
ATOM 8267 C CA . ASP A 1 36 ? -12.452 -1.131 17.511 1.00 0.00 14 ASP A CA 7
ATOM 8268 C C . ASP A 1 36 ? -11.861 0.181 18.013 1.00 0.00 14 ASP A C 7
ATOM 8269 O O . ASP A 1 36 ? -12.015 0.541 19.180 1.00 0.00 14 ASP A O 7
ATOM 8278 N N . GLY A 1 37 ? -11.205 0.906 17.120 1.00 0.00 15 GLY A N 7
ATOM 8279 C CA . GLY A 1 37 ? -10.570 2.148 17.503 1.00 0.00 15 GLY A CA 7
ATOM 8280 C C . GLY A 1 37 ? -9.063 2.033 17.501 1.00 0.00 15 GLY A C 7
ATOM 8281 O O . GLY A 1 37 ? -8.418 2.186 18.537 1.00 0.00 15 GLY A O 7
ATOM 8285 N N . HIS A 1 38 ? -8.505 1.744 16.336 1.00 0.00 16 HIS A N 7
ATOM 8286 C CA . HIS A 1 38 ? -7.063 1.617 16.181 1.00 0.00 16 HIS A CA 7
ATOM 8287 C C . HIS A 1 38 ? -6.664 2.053 14.783 1.00 0.00 16 HIS A C 7
ATOM 8288 O O . HIS A 1 38 ? -7.372 1.778 13.812 1.00 0.00 16 HIS A O 7
ATOM 8303 N N . VAL A 1 39 ? -5.539 2.734 14.685 1.00 0.00 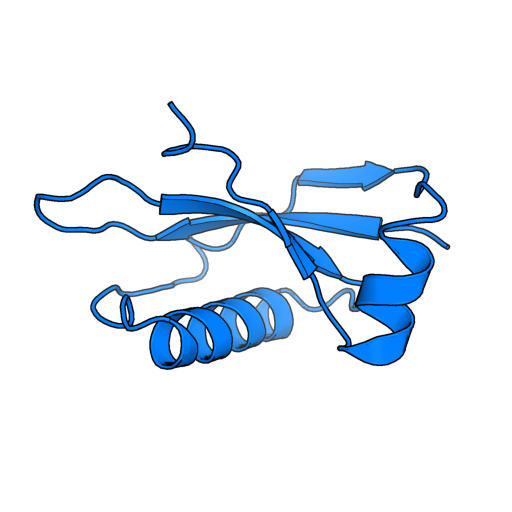17 VAL A N 7
ATOM 8304 C CA . VAL A 1 39 ? -5.056 3.222 13.406 1.00 0.00 17 VAL A CA 7
ATOM 8305 C C . VAL A 1 39 ? -4.089 2.220 12.792 1.00 0.00 17 VAL A C 7
ATOM 8306 O O . VAL A 1 39 ? -2.903 2.186 13.126 1.00 0.00 17 VAL A O 7
ATOM 8319 N N . MET A 1 40 ? -4.613 1.381 11.919 1.00 0.00 18 MET A N 7
ATOM 8320 C CA . MET A 1 40 ? -3.808 0.390 11.239 1.00 0.00 18 MET A CA 7
ATOM 8321 C C . MET A 1 40 ? -3.077 1.031 10.073 1.00 0.00 18 MET A C 7
ATOM 8322 O O . MET A 1 40 ? -3.609 1.111 8.972 1.00 0.00 18 MET A O 7
ATOM 8336 N N . HIS A 1 41 ? -1.878 1.526 10.330 1.00 0.00 19 HIS A N 7
ATOM 8337 C CA . HIS A 1 41 ? -1.073 2.119 9.276 1.00 0.00 19 HIS A CA 7
ATOM 8338 C C . HIS A 1 41 ? 0.061 1.177 8.889 1.00 0.00 19 HIS A C 7
ATOM 8339 O O . HIS A 1 41 ? 0.782 0.657 9.747 1.00 0.00 19 HIS A O 7
ATOM 8354 N N . PHE A 1 42 ? 0.188 0.948 7.600 1.00 0.00 20 PHE A N 7
ATOM 8355 C CA . PHE A 1 42 ? 1.156 0.007 7.067 1.00 0.00 20 PHE A CA 7
ATOM 8356 C C . PHE A 1 42 ? 1.725 0.529 5.758 1.00 0.00 20 PHE A C 7
ATOM 8357 O O . PHE A 1 42 ? 1.169 1.452 5.164 1.00 0.00 20 PHE A O 7
ATOM 8374 N N . ASP A 1 43 ? 2.803 -0.084 5.295 1.00 0.00 21 ASP A N 7
ATOM 8375 C CA . ASP A 1 43 ? 3.486 0.399 4.105 1.00 0.00 21 ASP A CA 7
ATOM 8376 C C . ASP A 1 43 ? 3.018 -0.361 2.879 1.00 0.00 21 ASP A C 7
ATOM 8377 O O . ASP A 1 43 ? 3.329 -1.542 2.709 1.00 0.00 21 ASP A O 7
ATOM 8386 N N . VAL A 1 44 ? 2.247 0.310 2.042 1.00 0.00 22 VAL A N 7
ATOM 8387 C CA . VAL A 1 44 ? 1.865 -0.250 0.761 1.00 0.00 22 VAL A CA 7
ATOM 8388 C C . VAL A 1 44 ? 2.960 0.035 -0.255 1.00 0.00 22 VAL A C 7
ATOM 8389 O O . VAL A 1 44 ? 3.058 1.140 -0.785 1.00 0.00 22 VAL A O 7
ATOM 8402 N N . PHE A 1 45 ? 3.809 -0.952 -0.480 1.00 0.00 23 PHE A N 7
ATOM 8403 C CA . PHE A 1 45 ? 4.890 -0.817 -1.436 1.00 0.00 23 PHE A CA 7
ATOM 8404 C C . PHE A 1 45 ? 4.398 -1.125 -2.838 1.00 0.00 23 PHE A C 7
ATOM 8405 O O . PHE A 1 45 ? 4.099 -2.273 -3.165 1.00 0.00 23 PHE A O 7
ATOM 8422 N N . THR A 1 46 ? 4.271 -0.089 -3.646 1.00 0.00 24 THR A N 7
ATOM 8423 C CA . THR A 1 46 ? 3.942 -0.253 -5.048 1.00 0.00 24 THR A CA 7
ATOM 8424 C C . THR A 1 46 ? 4.528 0.903 -5.840 1.00 0.00 24 THR A C 7
ATOM 8425 O O . THR A 1 46 ? 4.640 2.013 -5.329 1.00 0.00 24 THR A O 7
ATOM 8436 N N . ASP A 1 47 ? 4.934 0.649 -7.070 1.00 0.00 25 ASP A N 7
ATOM 8437 C CA . ASP A 1 47 ? 5.479 1.711 -7.901 1.00 0.00 25 ASP A CA 7
ATOM 8438 C C . ASP A 1 47 ? 4.551 1.979 -9.076 1.00 0.00 25 ASP A C 7
ATOM 8439 O O . ASP A 1 47 ? 4.878 2.731 -9.993 1.00 0.00 25 ASP A O 7
ATOM 8448 N N . VAL A 1 48 ? 3.376 1.361 -9.037 1.00 0.00 26 VAL A N 7
ATOM 8449 C CA . VAL A 1 48 ? 2.352 1.622 -10.036 1.00 0.00 26 VAL A CA 7
ATOM 8450 C C . VAL A 1 48 ? 1.865 3.058 -9.887 1.00 0.00 26 VAL A C 7
ATOM 8451 O O . VAL A 1 48 ? 1.236 3.407 -8.886 1.00 0.00 26 VAL A O 7
ATOM 8464 N N . ARG A 1 49 ? 2.186 3.895 -10.864 1.00 0.00 27 ARG A N 7
ATOM 8465 C CA . ARG A 1 49 ? 1.869 5.312 -10.780 1.00 0.00 27 ARG A CA 7
ATOM 8466 C C . ARG A 1 49 ? 0.389 5.575 -11.042 1.00 0.00 27 ARG A C 7
ATOM 8467 O O . ARG A 1 49 ? -0.006 5.985 -12.138 1.00 0.00 27 ARG A O 7
ATOM 8488 N N . ASP A 1 50 ? -0.418 5.281 -10.035 1.00 0.00 28 ASP A N 7
ATOM 8489 C CA . ASP A 1 50 ? -1.826 5.639 -10.021 1.00 0.00 28 ASP A CA 7
ATOM 8490 C C . ASP A 1 50 ? -2.239 5.864 -8.579 1.00 0.00 28 ASP A C 7
ATOM 8491 O O . ASP A 1 50 ? -2.226 4.935 -7.768 1.00 0.00 28 ASP A O 7
ATOM 8500 N N . ASP A 1 51 ? -2.581 7.101 -8.268 1.00 0.00 29 ASP A N 7
ATOM 8501 C CA . ASP A 1 51 ? -2.863 7.518 -6.900 1.00 0.00 29 ASP A CA 7
ATOM 8502 C C . ASP A 1 51 ? -3.971 6.686 -6.276 1.00 0.00 29 ASP A C 7
ATOM 8503 O O . ASP A 1 51 ? -3.932 6.380 -5.086 1.00 0.00 29 ASP A O 7
ATOM 8512 N N . LYS A 1 52 ? -4.950 6.297 -7.080 1.00 0.00 30 LYS A N 7
ATOM 8513 C CA . LYS A 1 52 ? -6.085 5.565 -6.550 1.00 0.00 30 LYS A CA 7
ATOM 8514 C C . LYS A 1 52 ? -5.809 4.061 -6.529 1.00 0.00 30 LYS A C 7
ATOM 8515 O O . LYS A 1 52 ? -6.520 3.308 -5.869 1.00 0.00 30 LYS A O 7
ATOM 8534 N N . LYS A 1 53 ? -4.757 3.627 -7.226 1.00 0.00 31 LYS A N 7
ATOM 8535 C CA . LYS A 1 53 ? -4.365 2.216 -7.204 1.00 0.00 31 LYS A CA 7
ATOM 8536 C C . LYS A 1 53 ? -3.871 1.833 -5.827 1.00 0.00 31 LYS A C 7
ATOM 8537 O O . LYS A 1 53 ? -4.125 0.728 -5.359 1.00 0.00 31 LYS A O 7
ATOM 8556 N N . ALA A 1 54 ? -3.175 2.757 -5.181 1.00 0.00 32 ALA A N 7
ATOM 8557 C CA . ALA A 1 54 ? -2.702 2.547 -3.822 1.00 0.00 32 ALA A CA 7
ATOM 8558 C C . ALA A 1 54 ? -3.877 2.220 -2.905 1.00 0.00 32 ALA A C 7
ATOM 8559 O O . ALA A 1 54 ? -3.785 1.356 -2.031 1.00 0.00 32 ALA A O 7
ATOM 8566 N N . ILE A 1 55 ? -4.990 2.898 -3.147 1.00 0.00 33 ILE A N 7
ATOM 8567 C CA . ILE A 1 55 ? -6.221 2.664 -2.410 1.00 0.00 33 ILE A CA 7
ATOM 8568 C C . ILE A 1 55 ? -6.836 1.321 -2.798 1.00 0.00 33 ILE A C 7
ATOM 8569 O O . ILE A 1 55 ? -7.198 0.521 -1.935 1.00 0.00 33 ILE A O 7
ATOM 8585 N N . GLU A 1 56 ? -6.937 1.078 -4.102 1.00 0.00 34 GLU A N 7
ATOM 8586 C CA . GLU A 1 56 ? -7.559 -0.139 -4.617 1.00 0.00 34 GLU A CA 7
ATOM 8587 C C . GLU A 1 56 ? -6.791 -1.389 -4.183 1.00 0.00 34 GLU A C 7
ATOM 8588 O O . GLU A 1 56 ? -7.393 -2.397 -3.816 1.00 0.00 34 GLU A O 7
ATOM 8600 N N . PHE A 1 57 ? -5.464 -1.314 -4.206 1.00 0.00 35 PHE A N 7
ATOM 8601 C CA . PHE A 1 57 ? -4.632 -2.432 -3.772 1.00 0.00 35 PHE A CA 7
ATOM 8602 C C . PHE A 1 57 ? -4.788 -2.673 -2.274 1.00 0.00 35 PHE A C 7
ATOM 8603 O O . PHE A 1 57 ? -4.813 -3.819 -1.819 1.00 0.00 35 PHE A O 7
ATOM 8620 N N . ALA A 1 58 ? -4.895 -1.589 -1.511 1.00 0.00 36 ALA A N 7
ATOM 8621 C CA . ALA A 1 58 ? -5.123 -1.688 -0.077 1.00 0.00 36 ALA A CA 7
ATOM 8622 C C . ALA A 1 58 ? -6.480 -2.323 0.200 1.00 0.00 36 ALA A C 7
ATOM 8623 O O . ALA A 1 58 ? -6.616 -3.156 1.097 1.00 0.00 36 ALA A O 7
ATOM 8630 N N . LYS A 1 59 ? -7.477 -1.935 -0.593 1.00 0.00 37 LYS A N 7
ATOM 8631 C CA . LYS A 1 59 ? -8.819 -2.496 -0.484 1.00 0.00 37 LYS A CA 7
ATOM 8632 C C . LYS A 1 59 ? -8.797 -4.010 -0.656 1.00 0.00 37 LYS A C 7
ATOM 8633 O O . LYS A 1 59 ? -9.540 -4.723 0.012 1.00 0.00 37 LYS A O 7
ATOM 8652 N N . GLN A 1 60 ? -7.941 -4.495 -1.551 1.00 0.00 38 GLN A N 7
ATOM 8653 C CA . GLN A 1 60 ? -7.810 -5.933 -1.778 1.00 0.00 38 GLN A CA 7
ATOM 8654 C C . GLN A 1 60 ? -7.366 -6.650 -0.503 1.00 0.00 38 GLN A C 7
ATOM 8655 O O . GLN A 1 60 ? -7.983 -7.632 -0.087 1.00 0.00 38 GLN A O 7
ATOM 8669 N N . TRP A 1 61 ? -6.310 -6.145 0.128 1.00 0.00 39 TRP A N 7
ATOM 8670 C CA . TRP A 1 61 ? -5.801 -6.742 1.360 1.00 0.00 39 TRP A CA 7
ATOM 8671 C C . TRP A 1 61 ? -6.821 -6.586 2.486 1.00 0.00 39 TRP A C 7
ATOM 8672 O O . TRP A 1 61 ? -7.025 -7.501 3.286 1.00 0.00 39 TRP A O 7
ATOM 8693 N N . LEU A 1 62 ? -7.473 -5.431 2.528 1.00 0.00 40 LEU A N 7
ATOM 8694 C CA . LEU A 1 62 ? -8.513 -5.179 3.514 1.00 0.00 40 LEU A CA 7
ATOM 8695 C C . LEU A 1 62 ? -9.672 -6.153 3.336 1.00 0.00 40 LEU A C 7
ATOM 8696 O O . LEU A 1 62 ? -10.207 -6.675 4.310 1.00 0.00 40 LEU A O 7
ATOM 8712 N N . SER A 1 63 ? -10.041 -6.413 2.088 1.00 0.00 41 SER A N 7
ATOM 8713 C CA . SER A 1 63 ? -11.111 -7.357 1.793 1.00 0.00 41 SER A CA 7
ATOM 8714 C C . SER A 1 63 ? -10.725 -8.765 2.240 1.00 0.00 41 SER A C 7
ATOM 8715 O O . SER A 1 63 ? -11.579 -9.558 2.637 1.00 0.00 41 SER A O 7
ATOM 8723 N N . SER A 1 64 ? -9.432 -9.058 2.192 1.00 0.00 42 SER A N 7
ATOM 8724 C CA . SER A 1 64 ? -8.927 -10.356 2.605 1.00 0.00 42 SER A CA 7
ATOM 8725 C C . SER A 1 64 ? -9.057 -10.532 4.121 1.00 0.00 42 SER A C 7
ATOM 8726 O O . SER A 1 64 ? -9.519 -11.571 4.596 1.00 0.00 42 SER A O 7
ATOM 8734 N N . ILE A 1 65 ? -8.671 -9.509 4.878 1.00 0.00 43 ILE A N 7
ATOM 8735 C CA . ILE A 1 65 ? -8.717 -9.591 6.336 1.00 0.00 43 ILE A CA 7
ATOM 8736 C C . ILE A 1 65 ? -10.136 -9.386 6.866 1.00 0.00 43 ILE A C 7
ATOM 8737 O O . ILE A 1 65 ? -10.460 -9.821 7.973 1.00 0.00 43 ILE A O 7
ATOM 8753 N N . GLY A 1 66 ? -10.975 -8.718 6.083 1.00 0.00 44 GLY A N 7
ATOM 8754 C CA . GLY A 1 66 ? -12.362 -8.539 6.468 1.00 0.00 44 GLY A CA 7
ATOM 8755 C C . GLY A 1 66 ? -12.792 -7.086 6.449 1.00 0.00 44 GLY A C 7
ATOM 8756 O O . GLY A 1 66 ? -13.983 -6.787 6.319 1.00 0.00 44 GLY A O 7
ATOM 8760 N N . GLU A 1 67 ? -11.824 -6.182 6.547 1.00 0.00 45 GLU A N 7
ATOM 8761 C CA . GLU A 1 67 ? -12.100 -4.748 6.593 1.00 0.00 45 GLU A CA 7
ATOM 8762 C C . GLU A 1 67 ? -12.264 -4.175 5.187 1.00 0.00 45 GLU A C 7
ATOM 8763 O O . GLU A 1 67 ? -11.704 -3.131 4.859 1.00 0.00 45 GLU A O 7
ATOM 8775 N N . GLU A 1 68 ? -13.051 -4.859 4.369 1.00 0.00 46 GLU A N 7
ATOM 8776 C CA . GLU A 1 68 ? -13.311 -4.428 2.999 1.00 0.00 46 GLU A CA 7
ATOM 8777 C C . GLU A 1 68 ? -13.970 -3.052 2.976 1.00 0.00 46 GLU A C 7
ATOM 8778 O O . GLU A 1 68 ? -13.727 -2.247 2.077 1.00 0.00 46 GLU A O 7
ATOM 8790 N N . GLY A 1 69 ? -14.779 -2.781 3.992 1.00 0.00 47 GLY A N 7
ATOM 8791 C CA . GLY A 1 69 ? -15.483 -1.520 4.060 1.00 0.00 47 GLY A CA 7
ATOM 8792 C C . GLY A 1 69 ? -14.788 -0.512 4.952 1.00 0.00 47 GLY A C 7
ATOM 8793 O O . GLY A 1 69 ? -15.434 0.360 5.531 1.00 0.00 47 GLY A O 7
ATOM 8797 N N . ALA A 1 70 ? -13.472 -0.631 5.071 1.00 0.00 48 ALA A N 7
ATOM 8798 C CA . ALA A 1 70 ? -12.696 0.313 5.861 1.00 0.00 48 ALA A CA 7
ATOM 8799 C C . ALA A 1 70 ? -12.507 1.614 5.093 1.00 0.00 48 ALA A C 7
ATOM 8800 O O . ALA A 1 70 ? -12.303 1.599 3.875 1.00 0.00 48 ALA A O 7
ATOM 8807 N N . THR A 1 71 ? -12.580 2.731 5.804 1.00 0.00 49 THR A N 7
ATOM 8808 C CA . THR A 1 71 ? -12.461 4.043 5.188 1.00 0.00 49 THR A CA 7
ATOM 8809 C C . THR A 1 71 ? -11.055 4.274 4.647 1.00 0.00 49 THR A C 7
ATOM 8810 O O . THR A 1 71 ? -10.113 4.462 5.414 1.00 0.00 49 THR A O 7
ATOM 8821 N N . VAL A 1 72 ? -10.912 4.213 3.330 1.00 0.00 50 VAL A N 7
ATOM 8822 C CA . VAL A 1 72 ? -9.639 4.504 2.689 1.00 0.00 50 VAL A CA 7
ATOM 8823 C C . VAL A 1 72 ? -9.830 5.503 1.552 1.00 0.00 50 VAL A C 7
ATOM 8824 O O . VAL A 1 72 ? -10.224 5.129 0.446 1.00 0.00 50 VAL A O 7
ATOM 8837 N N . THR A 1 73 ? -9.607 6.772 1.839 1.00 0.00 51 THR A N 7
ATOM 8838 C CA . THR A 1 73 ? -9.612 7.796 0.809 1.00 0.00 51 THR A CA 7
ATOM 8839 C C . THR A 1 73 ? -8.194 8.307 0.589 1.00 0.00 51 THR A C 7
ATOM 8840 O O . THR A 1 73 ? -7.232 7.705 1.076 1.00 0.00 51 THR A O 7
ATOM 8851 N N . SER A 1 74 ? -8.066 9.420 -0.121 1.00 0.00 52 SER A N 7
ATOM 8852 C CA . SER A 1 74 ? -6.765 10.010 -0.401 1.00 0.00 52 SER A CA 7
ATOM 8853 C C . SER A 1 74 ? -6.123 10.568 0.874 1.00 0.00 52 SER A C 7
ATOM 8854 O O . SER A 1 74 ? -4.959 10.956 0.873 1.00 0.00 52 SER A O 7
ATOM 8862 N N . GLU A 1 75 ? -6.894 10.613 1.959 1.00 0.00 53 GLU A N 7
ATOM 8863 C CA . GLU A 1 75 ? -6.382 11.053 3.245 1.00 0.00 53 GLU A CA 7
ATOM 8864 C C . GLU A 1 75 ? -5.796 9.884 4.027 1.00 0.00 53 GLU A C 7
ATOM 8865 O O . GLU A 1 75 ? -4.842 10.049 4.787 1.00 0.00 53 GLU A O 7
ATOM 8877 N N . GLU A 1 76 ? -6.373 8.707 3.838 1.00 0.00 54 GLU A N 7
ATOM 8878 C CA . GLU A 1 76 ? -5.921 7.518 4.546 1.00 0.00 54 GLU A CA 7
ATOM 8879 C C . GLU A 1 76 ? -4.691 6.932 3.870 1.00 0.00 54 GLU A C 7
ATOM 8880 O O . GLU A 1 76 ? -3.707 6.599 4.527 1.00 0.00 54 GLU A O 7
ATOM 8892 N N . CYS A 1 77 ? -4.752 6.808 2.557 1.00 0.00 55 CYS A N 7
ATOM 8893 C CA . CYS A 1 77 ? -3.622 6.314 1.799 1.00 0.00 55 CYS A CA 7
ATOM 8894 C C . CYS A 1 77 ? -2.901 7.490 1.155 1.00 0.00 55 CYS A C 7
ATOM 8895 O O . CYS A 1 77 ? -3.246 7.916 0.054 1.00 0.00 55 CYS A O 7
ATOM 8903 N N . ARG A 1 78 ? -1.930 8.039 1.869 1.00 0.00 56 ARG A N 7
ATOM 8904 C CA . ARG A 1 78 ? -1.218 9.216 1.398 1.00 0.00 56 ARG A CA 7
ATOM 8905 C C . ARG A 1 78 ? 0.188 8.873 0.939 1.00 0.00 56 ARG A C 7
ATOM 8906 O O . ARG A 1 78 ? 0.787 7.894 1.390 1.00 0.00 56 ARG A O 7
ATOM 8927 N N . PHE A 1 79 ? 0.708 9.694 0.041 1.00 0.00 57 PHE A N 7
ATOM 8928 C CA . PHE A 1 79 ? 2.026 9.480 -0.526 1.00 0.00 57 PHE A CA 7
ATOM 8929 C C . PHE A 1 79 ? 3.104 9.943 0.446 1.00 0.00 57 PHE A C 7
ATOM 8930 O O . PHE A 1 79 ? 3.308 11.144 0.644 1.00 0.00 57 PHE A O 7
ATOM 8947 N N . CYS A 1 80 ? 3.774 8.985 1.069 1.00 0.00 58 CYS A N 7
ATOM 8948 C CA . CYS A 1 80 ? 4.840 9.288 2.007 1.00 0.00 58 CYS A CA 7
ATOM 8949 C C . CYS A 1 80 ? 6.087 9.736 1.247 1.00 0.00 58 CYS A C 7
ATOM 8950 O O . CYS A 1 80 ? 6.567 10.853 1.434 1.00 0.00 58 CYS A O 7
ATOM 8958 N N . HIS A 1 81 ? 6.589 8.860 0.375 1.00 0.00 59 HIS A N 7
ATOM 8959 C CA . HIS A 1 81 ? 7.763 9.160 -0.444 1.00 0.00 59 HIS A CA 7
ATOM 8960 C C . HIS A 1 81 ? 8.080 7.996 -1.370 1.00 0.00 59 HIS A C 7
ATOM 8961 O O . HIS A 1 81 ? 7.400 6.969 -1.348 1.00 0.00 59 HIS A O 7
ATOM 8976 N N . SER A 1 82 ? 9.123 8.165 -2.165 1.00 0.00 60 SER A N 7
ATOM 8977 C CA . SER A 1 82 ? 9.644 7.093 -2.997 1.00 0.00 60 SER A CA 7
ATOM 8978 C C . SER A 1 82 ? 11.086 6.793 -2.602 1.00 0.00 60 SER A C 7
ATOM 8979 O O . SER A 1 82 ? 11.886 7.711 -2.416 1.00 0.00 60 SER A O 7
ATOM 8987 N N . GLU A 1 83 ? 11.409 5.520 -2.452 1.00 0.00 61 GLU A N 7
ATOM 8988 C CA . GLU A 1 83 ? 12.764 5.118 -2.101 1.00 0.00 61 GLU A CA 7
ATOM 8989 C C . GLU A 1 83 ? 13.217 3.958 -2.976 1.00 0.00 61 GLU A C 7
ATOM 8990 O O . GLU A 1 83 ? 12.502 3.557 -3.897 1.00 0.00 61 GLU A O 7
ATOM 9002 N N . LYS A 1 84 ? 14.403 3.430 -2.701 1.00 0.00 62 LYS A N 7
ATOM 9003 C CA . LYS A 1 84 ? 14.960 2.351 -3.502 1.00 0.00 62 LYS A CA 7
ATOM 9004 C C . LYS A 1 84 ? 14.318 1.019 -3.139 1.00 0.00 62 LYS A C 7
ATOM 9005 O O . LYS A 1 84 ? 14.147 0.696 -1.964 1.00 0.00 62 LYS A O 7
ATOM 9024 N N . ALA A 1 85 ? 13.965 0.258 -4.163 1.00 0.00 63 ALA A N 7
ATOM 9025 C CA . ALA A 1 85 ? 13.220 -0.977 -3.990 1.00 0.00 63 ALA A CA 7
ATOM 9026 C C . ALA A 1 85 ? 14.127 -2.168 -3.712 1.00 0.00 63 ALA A C 7
ATOM 9027 O O . ALA A 1 85 ? 14.974 -2.521 -4.538 1.00 0.00 63 ALA A O 7
ATOM 9034 N N . PRO A 1 86 ? 13.968 -2.799 -2.543 1.00 0.00 64 PRO A N 7
ATOM 9035 C CA . PRO A 1 86 ? 14.622 -4.068 -2.244 1.00 0.00 64 PRO A CA 7
ATOM 9036 C C . PRO A 1 86 ? 14.055 -5.182 -3.116 1.00 0.00 64 PRO A C 7
ATOM 9037 O O . PRO A 1 86 ? 12.878 -5.151 -3.483 1.00 0.00 64 PRO A O 7
ATOM 9048 N N . ASP A 1 87 ? 14.879 -6.170 -3.436 1.00 0.00 65 ASP A N 7
ATOM 9049 C CA . ASP A 1 87 ? 14.478 -7.255 -4.325 1.00 0.00 65 ASP A CA 7
ATOM 9050 C C . ASP A 1 87 ? 13.352 -8.093 -3.729 1.00 0.00 65 ASP A C 7
ATOM 9051 O O . ASP A 1 87 ? 12.738 -8.905 -4.420 1.00 0.00 65 ASP A O 7
ATOM 9060 N N . GLU A 1 88 ? 13.076 -7.882 -2.450 1.00 0.00 66 GLU A N 7
ATOM 9061 C CA . GLU A 1 88 ? 11.995 -8.581 -1.772 1.00 0.00 66 GLU A CA 7
ATOM 9062 C C . GLU A 1 88 ? 10.638 -8.145 -2.319 1.00 0.00 66 GLU A C 7
ATOM 9063 O O . GLU A 1 88 ? 9.726 -8.955 -2.459 1.00 0.00 66 GLU A O 7
ATOM 9075 N N . VAL A 1 89 ? 10.513 -6.862 -2.644 1.00 0.00 67 VAL A N 7
ATOM 9076 C CA . VAL A 1 89 ? 9.224 -6.310 -3.047 1.00 0.00 67 VAL A CA 7
ATOM 9077 C C . VAL A 1 89 ? 9.066 -6.276 -4.566 1.00 0.00 67 VAL A C 7
ATOM 9078 O O . VAL A 1 89 ? 7.970 -6.034 -5.069 1.00 0.00 67 VAL A O 7
ATOM 9091 N N . ILE A 1 90 ? 10.151 -6.530 -5.291 1.00 0.00 68 ILE A N 7
ATOM 9092 C CA . ILE A 1 90 ? 10.116 -6.486 -6.753 1.00 0.00 68 ILE A CA 7
ATOM 9093 C C . ILE A 1 90 ? 9.109 -7.497 -7.300 1.00 0.00 68 ILE A C 7
ATOM 9094 O O . ILE A 1 90 ? 8.185 -7.131 -8.029 1.00 0.00 68 ILE A O 7
ATOM 9110 N N . GLU A 1 91 ? 9.288 -8.763 -6.929 1.00 0.00 69 GLU A N 7
ATOM 9111 C CA . GLU A 1 91 ? 8.360 -9.829 -7.310 1.00 0.00 69 GLU A CA 7
ATOM 9112 C C . GLU A 1 91 ? 6.925 -9.474 -6.930 1.00 0.00 69 GLU A C 7
ATOM 9113 O O . GLU A 1 91 ? 6.001 -9.657 -7.719 1.00 0.00 69 GLU A O 7
ATOM 9125 N N . ALA A 1 92 ? 6.750 -8.939 -5.727 1.00 0.00 70 ALA A N 7
ATOM 9126 C CA . ALA A 1 92 ? 5.424 -8.634 -5.203 1.00 0.00 70 ALA A CA 7
ATOM 9127 C C . ALA A 1 92 ? 4.703 -7.588 -6.051 1.00 0.00 70 ALA A C 7
ATOM 9128 O O . ALA A 1 92 ? 3.561 -7.795 -6.466 1.00 0.00 70 ALA A O 7
ATOM 9135 N N . ILE A 1 93 ? 5.376 -6.476 -6.318 1.00 0.00 71 ILE A N 7
ATOM 9136 C CA . ILE A 1 93 ? 4.776 -5.377 -7.073 1.00 0.00 71 ILE A CA 7
ATOM 9137 C C . ILE A 1 93 ? 4.608 -5.750 -8.544 1.00 0.00 71 ILE A C 7
ATOM 9138 O O . ILE A 1 93 ? 3.662 -5.327 -9.201 1.00 0.00 71 ILE A O 7
ATOM 9154 N N . LYS A 1 94 ? 5.524 -6.553 -9.049 1.00 0.00 72 LYS A N 7
ATOM 9155 C CA . LYS A 1 94 ? 5.487 -6.976 -10.441 1.00 0.00 72 LYS A CA 7
ATOM 9156 C C . LYS A 1 94 ? 4.361 -7.983 -10.675 1.00 0.00 72 LYS A C 7
ATOM 9157 O O . LYS A 1 94 ? 3.658 -7.930 -11.686 1.00 0.00 72 LYS A O 7
ATOM 9176 N N . GLN A 1 95 ? 4.196 -8.891 -9.724 1.00 0.00 73 GLN A N 7
ATOM 9177 C CA . GLN A 1 95 ? 3.222 -9.968 -9.846 1.00 0.00 73 GLN A CA 7
ATOM 9178 C C . GLN A 1 95 ? 1.839 -9.532 -9.371 1.00 0.00 73 GLN A C 7
ATOM 9179 O O . GLN A 1 95 ? 0.879 -9.537 -10.140 1.00 0.00 73 GLN A O 7
ATOM 9193 N N . ASN A 1 96 ? 1.742 -9.148 -8.106 1.00 0.00 74 ASN A N 7
ATOM 9194 C CA . ASN A 1 96 ? 0.454 -8.811 -7.511 1.00 0.00 74 ASN A CA 7
ATOM 9195 C C . ASN A 1 96 ? 0.138 -7.336 -7.701 1.00 0.00 74 ASN A C 7
ATOM 9196 O O . ASN A 1 96 ? -1.026 -6.946 -7.771 1.00 0.00 74 ASN A O 7
ATOM 9207 N N . GLY A 1 97 ? 1.177 -6.521 -7.785 1.00 0.00 75 GLY A N 7
ATOM 9208 C CA . GLY A 1 97 ? 0.987 -5.099 -7.984 1.00 0.00 75 GLY A CA 7
ATOM 9209 C C . GLY A 1 97 ? 1.128 -4.317 -6.698 1.00 0.00 75 GLY A C 7
ATOM 9210 O O . GLY A 1 97 ? 1.129 -3.087 -6.709 1.00 0.00 75 GLY A O 7
ATOM 9214 N N . TYR A 1 98 ? 1.265 -5.030 -5.588 1.00 0.00 76 TYR A N 7
ATOM 9215 C CA . TYR A 1 98 ? 1.331 -4.397 -4.282 1.00 0.00 76 TYR A CA 7
ATOM 9216 C C . TYR A 1 98 ? 2.056 -5.286 -3.280 1.00 0.00 76 TYR A C 7
ATOM 9217 O O . TYR A 1 98 ? 2.089 -6.509 -3.429 1.00 0.00 76 TYR A O 7
ATOM 9235 N N . PHE A 1 99 ? 2.648 -4.660 -2.277 1.00 0.00 77 PHE A N 7
ATOM 9236 C CA . PHE A 1 99 ? 3.237 -5.378 -1.160 1.00 0.00 77 PHE A CA 7
ATOM 9237 C C . PHE A 1 99 ? 2.911 -4.647 0.136 1.00 0.00 77 PHE A C 7
ATOM 9238 O O . PHE A 1 99 ? 3.371 -3.529 0.356 1.00 0.00 77 PHE A O 7
ATOM 9255 N N . ILE A 1 100 ? 2.095 -5.264 0.972 1.00 0.00 78 ILE A N 7
ATOM 9256 C CA . ILE A 1 100 ? 1.721 -4.664 2.243 1.00 0.00 78 ILE A CA 7
ATOM 9257 C C . ILE A 1 100 ? 2.694 -5.089 3.332 1.00 0.00 78 ILE A C 7
ATOM 9258 O O . ILE A 1 100 ? 2.777 -6.268 3.687 1.00 0.00 78 ILE A O 7
ATOM 9274 N N . TYR A 1 101 ? 3.455 -4.132 3.829 1.00 0.00 79 TYR A N 7
ATOM 9275 C CA . TYR A 1 101 ? 4.324 -4.371 4.961 1.00 0.00 79 TYR A CA 7
ATOM 9276 C C . TYR A 1 101 ? 3.624 -3.934 6.236 1.00 0.00 79 TYR A C 7
ATOM 9277 O O . TYR A 1 101 ? 3.282 -2.760 6.398 1.00 0.00 79 TYR A O 7
ATOM 9295 N N . LYS A 1 102 ? 3.385 -4.884 7.122 1.00 0.00 80 LYS A N 7
ATOM 9296 C CA . LYS A 1 102 ? 2.742 -4.597 8.394 1.00 0.00 80 LYS A CA 7
ATOM 9297 C C . LYS A 1 102 ? 3.717 -3.869 9.316 1.00 0.00 80 LYS A C 7
ATOM 9298 O O . LYS A 1 102 ? 4.377 -4.489 10.148 1.00 0.00 80 LYS A O 7
ATOM 9317 N N . MET A 1 103 ? 3.826 -2.558 9.125 1.00 0.00 81 MET A N 7
ATOM 9318 C CA . MET A 1 103 ? 4.757 -1.735 9.889 1.00 0.00 81 MET A CA 7
ATOM 9319 C C . MET A 1 103 ? 4.458 -1.805 11.379 1.00 0.00 81 MET A C 7
ATOM 9320 O O . MET A 1 103 ? 5.163 -2.468 12.134 1.00 0.00 81 MET A O 7
ATOM 9334 N N . GLU A 1 104 ? 3.406 -1.108 11.793 1.00 0.00 82 GLU A N 7
ATOM 9335 C CA . GLU A 1 104 ? 3.029 -1.061 13.198 1.00 0.00 82 GLU A CA 7
ATOM 9336 C C . GLU A 1 104 ? 1.510 -0.991 13.339 1.00 0.00 82 GLU A C 7
ATOM 9337 O O . GLU A 1 104 ? 0.967 -1.078 14.438 1.00 0.00 82 GLU A O 7
ATOM 9349 N N . GLY A 1 105 ? 0.826 -0.845 12.210 1.00 0.00 83 GLY A N 7
ATOM 9350 C CA . GLY A 1 105 ? -0.616 -0.708 12.226 1.00 0.00 83 GLY A CA 7
ATOM 9351 C C . GLY A 1 105 ? -1.323 -1.954 12.708 1.00 0.00 83 GLY A C 7
ATOM 9352 O O . GLY A 1 105 ? -2.384 -1.872 13.319 1.00 0.00 83 GLY A O 7
ATOM 9356 N N . CYS A 1 106 ? -0.743 -3.108 12.432 1.00 0.00 84 CYS A N 7
ATOM 9357 C CA . CYS A 1 106 ? -1.336 -4.362 12.855 1.00 0.00 84 CYS A CA 7
ATOM 9358 C C . CYS A 1 106 ? -0.532 -4.960 14.005 1.00 0.00 84 CYS A C 7
ATOM 9359 O O . CYS A 1 106 ? -0.686 -4.549 15.152 1.00 0.00 84 CYS A O 7
ATOM 9367 N N . ASN A 1 107 ? 0.340 -5.904 13.681 1.00 0.00 85 ASN A N 7
ATOM 9368 C CA . ASN A 1 107 ? 1.209 -6.537 14.662 1.00 0.00 85 ASN A CA 7
ATOM 9369 C C . ASN A 1 107 ? 2.578 -6.745 14.047 1.00 0.00 85 ASN A C 7
ATOM 9370 O O . ASN A 1 107 ? 2.835 -7.853 13.542 1.00 0.00 85 ASN A O 7
ATOM 9381 N N . MET A 1 23 ? 14.403 0.527 -9.891 1.00 0.00 1 MET A N 8
ATOM 9382 C CA . MET A 1 23 ? 13.033 0.300 -9.382 1.00 0.00 1 MET A CA 8
ATOM 9383 C C . MET A 1 23 ? 12.767 1.237 -8.210 1.00 0.00 1 MET A C 8
ATOM 9384 O O . MET A 1 23 ? 13.446 1.171 -7.183 1.00 0.00 1 MET A O 8
ATOM 9398 N N . GLN A 1 24 ? 11.788 2.114 -8.376 1.00 0.00 2 GLN A N 8
ATOM 9399 C CA . GLN A 1 24 ? 11.439 3.085 -7.349 1.00 0.00 2 GLN A CA 8
ATOM 9400 C C . GLN A 1 24 ? 10.055 2.794 -6.795 1.00 0.00 2 GLN A C 8
ATOM 9401 O O . GLN A 1 24 ? 9.050 2.941 -7.494 1.00 0.00 2 GLN A O 8
ATOM 9415 N N . ILE A 1 25 ? 10.007 2.372 -5.543 1.00 0.00 3 ILE A N 8
ATOM 9416 C CA . ILE A 1 25 ? 8.747 2.060 -4.896 1.00 0.00 3 ILE A CA 8
ATOM 9417 C C . ILE A 1 25 ? 8.091 3.310 -4.348 1.00 0.00 3 ILE A C 8
ATOM 9418 O O . ILE A 1 25 ? 8.715 4.098 -3.631 1.00 0.00 3 ILE A O 8
ATOM 9434 N N . HIS A 1 26 ? 6.837 3.491 -4.701 1.00 0.00 4 HIS A N 8
ATOM 9435 C CA . HIS A 1 26 ? 6.049 4.577 -4.167 1.00 0.00 4 HIS A CA 8
ATOM 9436 C C . HIS A 1 26 ? 5.358 4.090 -2.910 1.00 0.00 4 HIS A C 8
ATOM 9437 O O . HIS A 1 26 ? 4.442 3.269 -2.971 1.00 0.00 4 HIS A O 8
ATOM 9452 N N . VAL A 1 27 ? 5.835 4.566 -1.777 1.00 0.00 5 VAL A N 8
ATOM 9453 C CA . VAL A 1 27 ? 5.343 4.116 -0.490 1.00 0.00 5 VAL A CA 8
ATOM 9454 C C . VAL A 1 27 ? 4.135 4.935 -0.077 1.00 0.00 5 VAL A C 8
ATOM 9455 O O . VAL A 1 27 ? 4.242 6.137 0.176 1.00 0.00 5 VAL A O 8
ATOM 9468 N N . TYR A 1 28 ? 2.985 4.294 -0.041 1.00 0.00 6 TYR A N 8
ATOM 9469 C CA . TYR A 1 28 ? 1.774 4.958 0.387 1.00 0.00 6 TYR A CA 8
ATOM 9470 C C . TYR A 1 28 ? 1.540 4.750 1.874 1.00 0.00 6 TYR A C 8
ATOM 9471 O O . TYR A 1 28 ? 1.287 3.635 2.335 1.00 0.00 6 TYR A O 8
ATOM 9489 N N . ASP A 1 29 ? 1.642 5.848 2.607 1.00 0.00 7 ASP A N 8
ATOM 9490 C CA . ASP A 1 29 ? 1.469 5.854 4.050 1.00 0.00 7 ASP A CA 8
ATOM 9491 C C . ASP A 1 29 ? -0.008 5.710 4.385 1.00 0.00 7 ASP A C 8
ATOM 9492 O O . ASP A 1 29 ? -0.755 6.683 4.369 1.00 0.00 7 ASP A O 8
ATOM 9501 N N . THR A 1 30 ? -0.437 4.494 4.656 1.00 0.00 8 THR A N 8
ATOM 9502 C CA . THR A 1 30 ? -1.853 4.232 4.813 1.00 0.00 8 THR A CA 8
ATOM 9503 C C . THR A 1 30 ? -2.234 3.984 6.269 1.00 0.00 8 THR A C 8
ATOM 9504 O O . THR A 1 30 ? -1.668 3.113 6.938 1.00 0.00 8 THR A O 8
ATOM 9515 N N . TYR A 1 31 ? -3.177 4.781 6.754 1.00 0.00 9 TYR A N 8
ATOM 9516 C CA . TYR A 1 31 ? -3.782 4.565 8.057 1.00 0.00 9 TYR A CA 8
ATOM 9517 C C . TYR A 1 31 ? -5.187 4.009 7.878 1.00 0.00 9 TYR A C 8
ATOM 9518 O O . TYR A 1 31 ? -6.063 4.681 7.334 1.00 0.00 9 TYR A O 8
ATOM 9536 N N . VAL A 1 32 ? -5.404 2.788 8.329 1.00 0.00 10 VAL A N 8
ATOM 9537 C CA . VAL A 1 32 ? -6.708 2.160 8.206 1.00 0.00 10 VAL A CA 8
ATOM 9538 C C . VAL A 1 32 ? -7.384 2.093 9.563 1.00 0.00 10 VAL A C 8
ATOM 9539 O O . VAL A 1 32 ? -6.940 1.374 10.457 1.00 0.00 10 VAL A O 8
ATOM 9552 N N . LYS A 1 33 ? -8.448 2.868 9.712 1.00 0.00 11 LYS A N 8
ATOM 9553 C CA . LYS A 1 33 ? -9.153 2.965 10.978 1.00 0.00 11 LYS A CA 8
ATOM 9554 C C . LYS A 1 33 ? -10.129 1.807 11.129 1.00 0.00 11 LYS A C 8
ATOM 9555 O O . LYS A 1 33 ? -11.321 1.943 10.851 1.00 0.00 11 LYS A O 8
ATOM 9574 N N . ALA A 1 34 ? -9.607 0.663 11.534 1.00 0.00 12 ALA A N 8
ATOM 9575 C CA . ALA A 1 34 ? -10.432 -0.507 11.768 1.00 0.00 12 ALA A CA 8
ATOM 9576 C C . ALA A 1 34 ? -11.031 -0.445 13.164 1.00 0.00 12 ALA A C 8
ATOM 9577 O O . ALA A 1 34 ? -10.309 -0.270 14.147 1.00 0.00 12 ALA A O 8
ATOM 9584 N N . LYS A 1 35 ? -12.347 -0.583 13.248 1.00 0.00 13 LYS A N 8
ATOM 9585 C CA . LYS A 1 35 ? -13.052 -0.440 14.516 1.00 0.00 13 LYS A CA 8
ATOM 9586 C C . LYS A 1 35 ? -12.640 -1.521 15.512 1.00 0.00 13 LYS A C 8
ATOM 9587 O O . LYS A 1 35 ? -12.627 -1.286 16.720 1.00 0.00 13 LYS A O 8
ATOM 9606 N N . ASP A 1 36 ? -12.303 -2.698 15.007 1.00 0.00 14 ASP A N 8
ATOM 9607 C CA . ASP A 1 36 ? -11.917 -3.805 15.874 1.00 0.00 14 ASP A CA 8
ATOM 9608 C C . ASP A 1 36 ? -10.462 -4.171 15.658 1.00 0.00 14 ASP A C 8
ATOM 9609 O O . ASP A 1 36 ? -9.824 -4.777 16.523 1.00 0.00 14 ASP A O 8
ATOM 9618 N N . GLY A 1 37 ? -9.936 -3.799 14.501 1.00 0.00 15 GLY A N 8
ATOM 9619 C CA . GLY A 1 37 ? -8.584 -4.173 14.152 1.00 0.00 15 GLY A CA 8
ATOM 9620 C C . GLY A 1 37 ? -7.566 -3.098 14.466 1.00 0.00 15 GLY A C 8
ATOM 9621 O O . GLY A 1 37 ? -6.407 -3.226 14.069 1.00 0.00 15 GLY A O 8
ATOM 9625 N N . HIS A 1 38 ? -7.999 -2.036 15.166 1.00 0.00 16 HIS A N 8
ATOM 9626 C CA . HIS A 1 38 ? -7.107 -0.940 15.569 1.00 0.00 16 HIS A CA 8
ATOM 9627 C C . HIS A 1 38 ? -6.717 -0.101 14.343 1.00 0.00 16 HIS A C 8
ATOM 9628 O O . HIS A 1 38 ? -6.789 -0.577 13.208 1.00 0.00 16 HIS A O 8
ATOM 9643 N N . VAL A 1 39 ? -6.346 1.157 14.558 1.00 0.00 17 VAL A N 8
ATOM 9644 C CA . VAL A 1 39 ? -5.868 1.995 13.465 1.00 0.00 17 VAL A CA 8
ATOM 9645 C C . VAL A 1 39 ? -4.546 1.443 12.937 1.00 0.00 17 VAL A C 8
ATOM 9646 O O . VAL A 1 39 ? -3.489 1.642 13.535 1.00 0.00 17 VAL A O 8
ATOM 9659 N N . MET A 1 40 ? -4.627 0.723 11.829 1.00 0.00 18 MET A N 8
ATOM 9660 C CA . MET A 1 40 ? -3.477 0.023 11.282 1.00 0.00 18 MET A CA 8
ATOM 9661 C C . MET A 1 40 ? -2.635 0.939 10.413 1.00 0.00 18 MET A C 8
ATOM 9662 O O . MET A 1 40 ? -3.146 1.606 9.512 1.00 0.00 18 MET A O 8
ATOM 9676 N N . HIS A 1 41 ? -1.344 0.974 10.701 1.00 0.00 19 HIS A N 8
ATOM 9677 C CA . HIS A 1 41 ? -0.392 1.716 9.894 1.00 0.00 19 HIS A CA 8
ATOM 9678 C C . HIS A 1 41 ? 0.550 0.731 9.214 1.00 0.00 19 HIS A C 8
ATOM 9679 O O . HIS A 1 41 ? 1.134 -0.132 9.870 1.00 0.00 19 HIS A O 8
ATOM 9694 N N . PHE A 1 42 ? 0.682 0.849 7.904 1.00 0.00 20 PHE A N 8
ATOM 9695 C CA . PHE A 1 42 ? 1.491 -0.080 7.134 1.00 0.00 20 PHE A CA 8
ATOM 9696 C C . PHE A 1 42 ? 2.011 0.583 5.867 1.00 0.00 20 PHE A C 8
ATOM 9697 O O . PHE A 1 42 ? 1.472 1.603 5.427 1.00 0.00 20 PHE A O 8
ATOM 9714 N N . ASP A 1 43 ? 3.052 -0.001 5.292 1.00 0.00 21 ASP A N 8
ATOM 9715 C CA . ASP A 1 43 ? 3.673 0.541 4.091 1.00 0.00 21 ASP A CA 8
ATOM 9716 C C . ASP A 1 43 ? 3.116 -0.146 2.856 1.00 0.00 21 ASP A C 8
ATOM 9717 O O . ASP A 1 43 ? 3.245 -1.364 2.700 1.00 0.00 21 ASP A O 8
ATOM 9726 N N . VAL A 1 44 ? 2.474 0.627 1.995 1.00 0.00 22 VAL A N 8
ATOM 9727 C CA . VAL A 1 44 ? 2.003 0.110 0.719 1.00 0.00 22 VAL A CA 8
ATOM 9728 C C . VAL A 1 44 ? 3.040 0.391 -0.357 1.00 0.00 22 VAL A C 8
ATOM 9729 O O . VAL A 1 44 ? 3.175 1.524 -0.820 1.00 0.00 22 VAL A O 8
ATOM 9742 N N . PHE A 1 45 ? 3.794 -0.632 -0.727 1.00 0.00 23 PHE A N 8
ATOM 9743 C CA . PHE A 1 45 ? 4.821 -0.485 -1.745 1.00 0.00 23 PHE A CA 8
ATOM 9744 C C . PHE A 1 45 ? 4.261 -0.835 -3.116 1.00 0.00 23 PHE A C 8
ATOM 9745 O O . PHE A 1 45 ? 3.877 -1.981 -3.362 1.00 0.00 23 PHE A O 8
ATOM 9762 N N . THR A 1 46 ? 4.199 0.147 -4.000 1.00 0.00 24 THR A N 8
ATOM 9763 C CA . THR A 1 46 ? 3.786 -0.106 -5.370 1.00 0.00 24 THR A CA 8
ATOM 9764 C C . THR A 1 46 ? 4.595 0.751 -6.344 1.00 0.00 24 THR A C 8
ATOM 9765 O O . THR A 1 46 ? 5.116 1.806 -5.978 1.00 0.00 24 THR A O 8
ATOM 9776 N N . ASP A 1 47 ? 4.713 0.282 -7.576 1.00 0.00 25 ASP A N 8
ATOM 9777 C CA . ASP A 1 47 ? 5.444 1.002 -8.607 1.00 0.00 25 ASP A CA 8
ATOM 9778 C C . ASP A 1 47 ? 4.521 1.971 -9.334 1.00 0.00 25 ASP A C 8
ATOM 9779 O O . ASP A 1 47 ? 4.975 2.855 -10.062 1.00 0.00 25 ASP A O 8
ATOM 9788 N N . VAL A 1 48 ? 3.225 1.807 -9.119 1.00 0.00 26 VAL A N 8
ATOM 9789 C CA . VAL A 1 48 ? 2.231 2.643 -9.771 1.00 0.00 26 VAL A CA 8
ATOM 9790 C C . VAL A 1 48 ? 1.806 3.779 -8.852 1.00 0.00 26 VAL A C 8
ATOM 9791 O O . VAL A 1 48 ? 1.128 3.555 -7.850 1.00 0.00 26 VAL A O 8
ATOM 9804 N N . ARG A 1 49 ? 2.208 4.997 -9.181 1.00 0.00 27 ARG A N 8
ATOM 9805 C CA . ARG A 1 49 ? 1.806 6.150 -8.395 1.00 0.00 27 ARG A CA 8
ATOM 9806 C C . ARG A 1 49 ? 0.458 6.654 -8.884 1.00 0.00 27 ARG A C 8
ATOM 9807 O O . ARG A 1 49 ? 0.384 7.534 -9.743 1.00 0.00 27 ARG A O 8
ATOM 9828 N N . ASP A 1 50 ? -0.598 6.065 -8.364 1.00 0.00 28 ASP A N 8
ATOM 9829 C CA . ASP A 1 50 ? -1.946 6.430 -8.763 1.00 0.00 28 ASP A CA 8
ATOM 9830 C C . ASP A 1 50 ? -2.840 6.533 -7.540 1.00 0.00 28 ASP A C 8
ATOM 9831 O O . ASP A 1 50 ? -2.897 5.613 -6.723 1.00 0.00 28 ASP A O 8
ATOM 9840 N N . ASP A 1 51 ? -3.531 7.658 -7.426 1.00 0.00 29 ASP A N 8
ATOM 9841 C CA . ASP A 1 51 ? -4.359 7.959 -6.257 1.00 0.00 29 ASP A CA 8
ATOM 9842 C C . ASP A 1 51 ? -5.427 6.891 -6.024 1.00 0.00 29 ASP A C 8
ATOM 9843 O O . ASP A 1 51 ? -5.695 6.510 -4.886 1.00 0.00 29 ASP A O 8
ATOM 9852 N N . LYS A 1 52 ? -6.013 6.390 -7.102 1.00 0.00 30 LYS A N 8
ATOM 9853 C CA . LYS A 1 52 ? -7.098 5.425 -6.993 1.00 0.00 30 LYS A CA 8
ATOM 9854 C C . LYS A 1 52 ? -6.572 4.007 -6.822 1.00 0.00 30 LYS A C 8
ATOM 9855 O O . LYS A 1 52 ? -7.120 3.229 -6.042 1.00 0.00 30 LYS A O 8
ATOM 9874 N N . LYS A 1 53 ? -5.512 3.668 -7.546 1.00 0.00 31 LYS A N 8
ATOM 9875 C CA . LYS A 1 53 ? -4.940 2.328 -7.453 1.00 0.00 31 LYS A CA 8
ATOM 9876 C C . LYS A 1 53 ? -4.352 2.070 -6.074 1.00 0.00 31 LYS A C 8
ATOM 9877 O O . LYS A 1 53 ? -4.441 0.956 -5.564 1.00 0.00 31 LYS A O 8
ATOM 9896 N N . ALA A 1 54 ? -3.769 3.098 -5.470 1.00 0.00 32 ALA A N 8
ATOM 9897 C CA . ALA A 1 54 ? -3.227 2.981 -4.121 1.00 0.00 32 ALA A CA 8
ATOM 9898 C C . ALA A 1 54 ? -4.316 2.546 -3.148 1.00 0.00 32 ALA A C 8
ATOM 9899 O O . ALA A 1 54 ? -4.142 1.599 -2.378 1.00 0.00 32 ALA A O 8
ATOM 9906 N N . ILE A 1 55 ? -5.447 3.236 -3.213 1.00 0.00 33 ILE A N 8
ATOM 9907 C CA . ILE A 1 55 ? -6.601 2.911 -2.387 1.00 0.00 33 ILE A CA 8
ATOM 9908 C C . ILE A 1 55 ? -7.137 1.524 -2.729 1.00 0.00 33 ILE A C 8
ATOM 9909 O O . ILE A 1 55 ? -7.443 0.726 -1.840 1.00 0.00 33 ILE A O 8
ATOM 9925 N N . GLU A 1 56 ? -7.240 1.248 -4.025 1.00 0.00 34 GLU A N 8
ATOM 9926 C CA . GLU A 1 56 ? -7.735 -0.033 -4.509 1.00 0.00 34 GLU A CA 8
ATOM 9927 C C . GLU A 1 56 ? -6.920 -1.183 -3.924 1.00 0.00 34 GLU A C 8
ATOM 9928 O O . GLU A 1 56 ? -7.479 -2.124 -3.364 1.00 0.00 34 GLU A O 8
ATOM 9940 N N . PHE A 1 57 ? -5.596 -1.083 -4.022 1.00 0.00 35 PHE A N 8
ATOM 9941 C CA . PHE A 1 57 ? -4.714 -2.138 -3.532 1.00 0.00 35 PHE A CA 8
ATOM 9942 C C . PHE A 1 57 ? -4.884 -2.335 -2.030 1.00 0.00 35 PHE A C 8
ATOM 9943 O O . PHE A 1 57 ? -4.917 -3.466 -1.542 1.00 0.00 35 PHE A O 8
ATOM 9960 N N . ALA A 1 58 ? -5.006 -1.229 -1.306 1.00 0.00 36 ALA A N 8
ATOM 9961 C CA . ALA A 1 58 ? -5.173 -1.278 0.138 1.00 0.00 36 ALA A CA 8
ATOM 9962 C C . ALA A 1 58 ? -6.487 -1.956 0.511 1.00 0.00 36 ALA A C 8
ATOM 9963 O O . ALA A 1 58 ? -6.534 -2.786 1.419 1.00 0.00 36 ALA A O 8
ATOM 9970 N N . LYS A 1 59 ? -7.552 -1.620 -0.207 1.00 0.00 37 LYS A N 8
ATOM 9971 C CA . LYS A 1 59 ? -8.863 -2.177 0.091 1.00 0.00 37 LYS A CA 8
ATOM 9972 C C . LYS A 1 59 ? -8.995 -3.609 -0.415 1.00 0.00 37 LYS A C 8
ATOM 9973 O O . LYS A 1 59 ? -9.814 -4.373 0.097 1.00 0.00 37 LYS A O 8
ATOM 9992 N N . GLN A 1 60 ? -8.198 -3.980 -1.412 1.00 0.00 38 GLN A N 8
ATOM 9993 C CA . GLN A 1 60 ? -8.145 -5.373 -1.842 1.00 0.00 38 GLN A CA 8
ATOM 9994 C C . GLN A 1 60 ? -7.637 -6.237 -0.699 1.00 0.00 38 GLN A C 8
ATOM 9995 O O . GLN A 1 60 ? -8.154 -7.325 -0.448 1.00 0.00 38 GLN A O 8
ATOM 10009 N N . TRP A 1 61 ? -6.637 -5.729 0.010 1.00 0.00 39 TRP A N 8
ATOM 10010 C CA . TRP A 1 61 ? -6.117 -6.406 1.188 1.00 0.00 39 TRP A CA 8
ATOM 10011 C C . TRP A 1 61 ? -7.171 -6.418 2.294 1.00 0.00 39 TRP A C 8
ATOM 10012 O O . TRP A 1 61 ? -7.402 -7.446 2.931 1.00 0.00 39 TRP A O 8
ATOM 10033 N N . LEU A 1 62 ? -7.829 -5.279 2.496 1.00 0.00 40 LEU A N 8
ATOM 10034 C CA . LEU A 1 62 ? -8.889 -5.166 3.496 1.00 0.00 40 LEU A CA 8
ATOM 10035 C C . LEU A 1 62 ? -10.003 -6.176 3.235 1.00 0.00 40 LEU A C 8
ATOM 10036 O O . LEU A 1 62 ? -10.519 -6.798 4.163 1.00 0.00 40 LEU A O 8
ATOM 10052 N N . SER A 1 63 ? -10.357 -6.349 1.969 1.00 0.00 41 SER A N 8
ATOM 10053 C CA . SER A 1 63 ? -11.403 -7.290 1.593 1.00 0.00 41 SER A CA 8
ATOM 10054 C C . SER A 1 63 ? -10.933 -8.733 1.776 1.00 0.00 41 SER A C 8
ATOM 10055 O O . SER A 1 63 ? -11.743 -9.639 1.980 1.00 0.00 41 SER A O 8
ATOM 10063 N N . SER A 1 64 ? -9.622 -8.937 1.730 1.00 0.00 42 SER A N 8
ATOM 10064 C CA . SER A 1 64 ? -9.049 -10.270 1.862 1.00 0.00 42 SER A CA 8
ATOM 10065 C C . SER A 1 64 ? -8.958 -10.687 3.330 1.00 0.00 42 SER A C 8
ATOM 10066 O O . SER A 1 64 ? -9.022 -11.872 3.652 1.00 0.00 42 SER A O 8
ATOM 10074 N N . ILE A 1 65 ? -8.809 -9.709 4.220 1.00 0.00 43 ILE A N 8
ATOM 10075 C CA . ILE A 1 65 ? -8.732 -9.992 5.649 1.00 0.00 43 ILE A CA 8
ATOM 10076 C C . ILE A 1 65 ? -10.106 -9.873 6.305 1.00 0.00 43 ILE A C 8
ATOM 10077 O O . ILE A 1 65 ? -10.249 -10.067 7.513 1.00 0.00 43 ILE A O 8
ATOM 10093 N N . GLY A 1 66 ? -11.110 -9.546 5.500 1.00 0.00 44 GLY A N 8
ATOM 10094 C CA . GLY A 1 66 ? -12.470 -9.477 5.997 1.00 0.00 44 GLY A CA 8
ATOM 10095 C C . GLY A 1 66 ? -12.753 -8.214 6.785 1.00 0.00 44 GLY A C 8
ATOM 10096 O O . GLY A 1 66 ? -13.655 -8.192 7.620 1.00 0.00 44 GLY A O 8
ATOM 10100 N N . GLU A 1 67 ? -11.986 -7.163 6.529 1.00 0.00 45 GLU A N 8
ATOM 10101 C CA . GLU A 1 67 ? -12.206 -5.889 7.199 1.00 0.00 45 GLU A CA 8
ATOM 10102 C C . GLU A 1 67 ? -13.392 -5.189 6.534 1.00 0.00 45 GLU A C 8
ATOM 10103 O O . GLU A 1 67 ? -14.495 -5.174 7.083 1.00 0.00 45 GLU A O 8
ATOM 10115 N N . GLU A 1 68 ? -13.154 -4.633 5.346 1.00 0.00 46 GLU A N 8
ATOM 10116 C CA . GLU A 1 68 ? -14.220 -4.133 4.465 1.00 0.00 46 GLU A CA 8
ATOM 10117 C C . GLU A 1 68 ? -15.059 -3.020 5.101 1.00 0.00 46 GLU A C 8
ATOM 10118 O O . GLU A 1 68 ? -16.132 -2.686 4.595 1.00 0.00 46 GLU A O 8
ATOM 10130 N N . GLY A 1 69 ? -14.572 -2.429 6.180 1.00 0.00 47 GLY A N 8
ATOM 10131 C CA . GLY A 1 69 ? -15.356 -1.435 6.884 1.00 0.00 47 GLY A CA 8
ATOM 10132 C C . GLY A 1 69 ? -14.749 -0.054 6.806 1.00 0.00 47 GLY A C 8
ATOM 10133 O O . GLY A 1 69 ? -15.457 0.933 6.606 1.00 0.00 47 GLY A O 8
ATOM 10137 N N . ALA A 1 70 ? -13.438 0.016 6.959 1.00 0.00 48 ALA A N 8
ATOM 10138 C CA . ALA A 1 70 ? -12.732 1.286 6.947 1.00 0.00 48 ALA A CA 8
ATOM 10139 C C . ALA A 1 70 ? -12.761 1.926 5.563 1.00 0.00 48 ALA A C 8
ATOM 10140 O O . ALA A 1 70 ? -12.231 1.374 4.595 1.00 0.00 48 ALA A O 8
ATOM 10147 N N . THR A 1 71 ? -13.401 3.081 5.478 1.00 0.00 49 THR A N 8
ATOM 10148 C CA . THR A 1 71 ? -13.439 3.846 4.246 1.00 0.00 49 THR A CA 8
ATOM 10149 C C . THR A 1 71 ? -12.093 4.523 4.011 1.00 0.00 49 THR A C 8
ATOM 10150 O O . THR A 1 71 ? -11.694 5.416 4.762 1.00 0.00 49 THR A O 8
ATOM 10161 N N . VAL A 1 72 ? -11.388 4.079 2.984 1.00 0.00 50 VAL A N 8
ATOM 10162 C CA . VAL A 1 72 ? -10.066 4.601 2.692 1.00 0.00 50 VAL A CA 8
ATOM 10163 C C . VAL A 1 72 ? -10.118 5.612 1.556 1.00 0.00 50 VAL A C 8
ATOM 10164 O O . VAL A 1 72 ? -10.404 5.261 0.413 1.00 0.00 50 VAL A O 8
ATOM 10177 N N . THR A 1 73 ? -9.878 6.870 1.881 1.00 0.00 51 THR A N 8
ATOM 10178 C CA . THR A 1 73 ? -9.736 7.900 0.872 1.00 0.00 51 THR A CA 8
ATOM 10179 C C . THR A 1 73 ? -8.263 8.270 0.733 1.00 0.00 51 THR A C 8
ATOM 10180 O O . THR A 1 73 ? -7.397 7.589 1.290 1.00 0.00 51 THR A O 8
ATOM 10191 N N . SER A 1 74 ? -7.977 9.347 0.018 1.00 0.00 52 SER A N 8
ATOM 10192 C CA . SER A 1 74 ? -6.605 9.790 -0.174 1.00 0.00 52 SER A CA 8
ATOM 10193 C C . SER A 1 74 ? -6.055 10.389 1.125 1.00 0.00 52 SER A C 8
ATOM 10194 O O . SER A 1 74 ? -4.857 10.638 1.258 1.00 0.00 52 SER A O 8
ATOM 10202 N N . GLU A 1 75 ? -6.944 10.617 2.085 1.00 0.00 53 GLU A N 8
ATOM 10203 C CA . GLU A 1 75 ? -6.545 11.101 3.391 1.00 0.00 53 GLU A CA 8
ATOM 10204 C C . GLU A 1 75 ? -6.082 9.946 4.277 1.00 0.00 53 GLU A C 8
ATOM 10205 O O . GLU A 1 75 ? -5.180 10.108 5.099 1.00 0.00 53 GLU A O 8
ATOM 10217 N N . GLU A 1 76 ? -6.703 8.784 4.107 1.00 0.00 54 GLU A N 8
ATOM 10218 C CA . GLU A 1 76 ? -6.281 7.586 4.823 1.00 0.00 54 GLU A CA 8
ATOM 10219 C C . GLU A 1 76 ? -5.037 7.005 4.167 1.00 0.00 54 GLU A C 8
ATOM 10220 O O . GLU A 1 76 ? -4.071 6.654 4.843 1.00 0.00 54 GLU A O 8
ATOM 10232 N N . CYS A 1 77 ? -5.071 6.909 2.846 1.00 0.00 55 CYS A N 8
ATOM 10233 C CA . CYS A 1 77 ? -3.929 6.434 2.089 1.00 0.00 55 CYS A CA 8
ATOM 10234 C C . CYS A 1 77 ? -3.099 7.627 1.632 1.00 0.00 55 CYS A C 8
ATOM 10235 O O . CYS A 1 77 ? -3.353 8.218 0.584 1.00 0.00 55 CYS A O 8
ATOM 10243 N N . ARG A 1 78 ? -2.129 7.991 2.449 1.00 0.00 56 ARG A N 8
ATOM 10244 C CA . ARG A 1 78 ? -1.310 9.166 2.207 1.00 0.00 56 ARG A CA 8
ATOM 10245 C C . ARG A 1 78 ? -0.114 8.792 1.342 1.00 0.00 56 ARG A C 8
ATOM 10246 O O . ARG A 1 78 ? 0.163 7.613 1.133 1.00 0.00 56 ARG A O 8
ATOM 10267 N N . PHE A 1 79 ? 0.593 9.784 0.832 1.00 0.00 57 PHE A N 8
ATOM 10268 C CA . PHE A 1 79 ? 1.805 9.517 0.081 1.00 0.00 57 PHE A CA 8
ATOM 10269 C C . PHE A 1 79 ? 3.018 9.758 0.969 1.00 0.00 57 PHE A C 8
ATOM 10270 O O . PHE A 1 79 ? 3.299 10.890 1.363 1.00 0.00 57 PHE A O 8
ATOM 10287 N N . CYS A 1 80 ? 3.722 8.685 1.294 1.00 0.00 58 CYS A N 8
ATOM 10288 C CA . CYS A 1 80 ? 4.854 8.763 2.200 1.00 0.00 58 CYS A CA 8
ATOM 10289 C C . CYS A 1 80 ? 6.088 9.270 1.459 1.00 0.00 58 CYS A C 8
ATOM 10290 O O . CYS A 1 80 ? 6.567 10.375 1.718 1.00 0.00 58 CYS A O 8
ATOM 10298 N N . HIS A 1 81 ? 6.578 8.472 0.513 1.00 0.00 59 HIS A N 8
ATOM 10299 C CA . HIS A 1 81 ? 7.759 8.836 -0.268 1.00 0.00 59 HIS A CA 8
ATOM 10300 C C . HIS A 1 81 ? 8.011 7.816 -1.369 1.00 0.00 59 HIS A C 8
ATOM 10301 O O . HIS A 1 81 ? 7.267 6.849 -1.508 1.00 0.00 59 HIS A O 8
ATOM 10316 N N . SER A 1 82 ? 9.073 8.034 -2.123 1.00 0.00 60 SER A N 8
ATOM 10317 C CA . SER A 1 82 ? 9.506 7.095 -3.147 1.00 0.00 60 SER A CA 8
ATOM 10318 C C . SER A 1 82 ? 10.996 6.812 -2.977 1.00 0.00 60 SER A C 8
ATOM 10319 O O . SER A 1 82 ? 11.794 7.741 -2.830 1.00 0.00 60 SER A O 8
ATOM 10327 N N . GLU A 1 83 ? 11.377 5.544 -2.971 1.00 0.00 61 GLU A N 8
ATOM 10328 C CA . GLU A 1 83 ? 12.776 5.186 -2.774 1.00 0.00 61 GLU A CA 8
ATOM 10329 C C . GLU A 1 83 ? 13.149 3.959 -3.595 1.00 0.00 61 GLU A C 8
ATOM 10330 O O . GLU A 1 83 ? 12.287 3.308 -4.186 1.00 0.00 61 GLU A O 8
ATOM 10342 N N . LYS A 1 84 ? 14.440 3.663 -3.636 1.00 0.00 62 LYS A N 8
ATOM 10343 C CA . LYS A 1 84 ? 14.945 2.512 -4.366 1.00 0.00 62 LYS A CA 8
ATOM 10344 C C . LYS A 1 84 ? 14.542 1.230 -3.650 1.00 0.00 62 LYS A C 8
ATOM 10345 O O . LYS A 1 84 ? 14.835 1.049 -2.467 1.00 0.00 62 LYS A O 8
ATOM 10364 N N . ALA A 1 85 ? 13.871 0.352 -4.374 1.00 0.00 63 ALA A N 8
ATOM 10365 C CA . ALA A 1 85 ? 13.288 -0.842 -3.787 1.00 0.00 63 ALA A CA 8
ATOM 10366 C C . ALA A 1 85 ? 14.314 -1.945 -3.574 1.00 0.00 63 ALA A C 8
ATOM 10367 O O . ALA A 1 85 ? 15.143 -2.216 -4.444 1.00 0.00 63 ALA A O 8
ATOM 10374 N N . PRO A 1 86 ? 14.271 -2.589 -2.400 1.00 0.00 64 PRO A N 8
ATOM 10375 C CA . PRO A 1 86 ? 15.069 -3.778 -2.128 1.00 0.00 64 PRO A CA 8
ATOM 10376 C C . PRO A 1 86 ? 14.488 -5.005 -2.831 1.00 0.00 64 PRO A C 8
ATOM 10377 O O . PRO A 1 86 ? 13.274 -5.102 -3.023 1.00 0.00 64 PRO A O 8
ATOM 10388 N N . ASP A 1 87 ? 15.359 -5.939 -3.202 1.00 0.00 65 ASP A N 8
ATOM 10389 C CA . ASP A 1 87 ? 14.957 -7.142 -3.940 1.00 0.00 65 ASP A CA 8
ATOM 10390 C C . ASP A 1 87 ? 13.860 -7.917 -3.211 1.00 0.00 65 ASP A C 8
ATOM 10391 O O . ASP A 1 87 ? 13.049 -8.599 -3.838 1.00 0.00 65 ASP A O 8
ATOM 10400 N N . GLU A 1 88 ? 13.834 -7.778 -1.888 1.00 0.00 66 GLU A N 8
ATOM 10401 C CA . GLU A 1 88 ? 12.854 -8.454 -1.038 1.00 0.00 66 GLU A CA 8
ATOM 10402 C C . GLU A 1 88 ? 11.421 -8.202 -1.520 1.00 0.00 66 GLU A C 8
ATOM 10403 O O . GLU A 1 88 ? 10.592 -9.113 -1.535 1.00 0.00 66 GLU A O 8
ATOM 10415 N N . VAL A 1 89 ? 11.136 -6.970 -1.927 1.00 0.00 67 VAL A N 8
ATOM 10416 C CA . VAL A 1 89 ? 9.783 -6.601 -2.323 1.00 0.00 67 VAL A CA 8
ATOM 10417 C C . VAL A 1 89 ? 9.610 -6.652 -3.839 1.00 0.00 67 VAL A C 8
ATOM 10418 O O . VAL A 1 89 ? 8.486 -6.604 -4.341 1.00 0.00 67 VAL A O 8
ATOM 10431 N N . ILE A 1 90 ? 10.721 -6.770 -4.559 1.00 0.00 68 ILE A N 8
ATOM 10432 C CA . ILE A 1 90 ? 10.695 -6.757 -6.019 1.00 0.00 68 ILE A CA 8
ATOM 10433 C C . ILE A 1 90 ? 9.880 -7.923 -6.563 1.00 0.00 68 ILE A C 8
ATOM 10434 O O . ILE A 1 90 ? 8.997 -7.736 -7.400 1.00 0.00 68 ILE A O 8
ATOM 10450 N N . GLU A 1 91 ? 10.165 -9.114 -6.060 1.00 0.00 69 GLU A N 8
ATOM 10451 C CA . GLU A 1 91 ? 9.511 -10.329 -6.532 1.00 0.00 69 GLU A CA 8
ATOM 10452 C C . GLU A 1 91 ? 7.998 -10.278 -6.316 1.00 0.00 69 GLU A C 8
ATOM 10453 O O . GLU A 1 91 ? 7.234 -10.874 -7.074 1.00 0.00 69 GLU A O 8
ATOM 10465 N N . ALA A 1 92 ? 7.572 -9.540 -5.299 1.00 0.00 70 ALA A N 8
ATOM 10466 C CA . ALA A 1 92 ? 6.157 -9.434 -4.976 1.00 0.00 70 ALA A CA 8
ATOM 10467 C C . ALA A 1 92 ? 5.473 -8.375 -5.834 1.00 0.00 70 ALA A C 8
ATOM 10468 O O . ALA A 1 92 ? 4.490 -8.658 -6.520 1.00 0.00 70 ALA A O 8
ATOM 10475 N N . ILE A 1 93 ? 6.010 -7.160 -5.811 1.00 0.00 71 ILE A N 8
ATOM 10476 C CA . ILE A 1 93 ? 5.400 -6.034 -6.517 1.00 0.00 71 ILE A CA 8
ATOM 10477 C C . ILE A 1 93 ? 5.409 -6.259 -8.027 1.00 0.00 71 ILE A C 8
ATOM 10478 O O . ILE A 1 93 ? 4.489 -5.847 -8.731 1.00 0.00 71 ILE A O 8
ATOM 10494 N N . LYS A 1 94 ? 6.439 -6.930 -8.516 1.00 0.00 72 LYS A N 8
ATOM 10495 C CA . LYS A 1 94 ? 6.566 -7.198 -9.942 1.00 0.00 72 LYS A CA 8
ATOM 10496 C C . LYS A 1 94 ? 5.590 -8.295 -10.374 1.00 0.00 72 LYS A C 8
ATOM 10497 O O . LYS A 1 94 ? 5.346 -8.495 -11.563 1.00 0.00 72 LYS A O 8
ATOM 10516 N N . GLN A 1 95 ? 5.015 -8.986 -9.400 1.00 0.00 73 GLN A N 8
ATOM 10517 C CA . GLN A 1 95 ? 4.067 -10.054 -9.680 1.00 0.00 73 GLN A CA 8
ATOM 10518 C C . GLN A 1 95 ? 2.629 -9.551 -9.565 1.00 0.00 73 GLN A C 8
ATOM 10519 O O . GLN A 1 95 ? 1.895 -9.502 -10.554 1.00 0.00 73 GLN A O 8
ATOM 10533 N N . ASN A 1 96 ? 2.235 -9.174 -8.355 1.00 0.00 74 ASN A N 8
ATOM 10534 C CA . ASN A 1 96 ? 0.868 -8.732 -8.101 1.00 0.00 74 ASN A CA 8
ATOM 10535 C C . ASN A 1 96 ? 0.715 -7.235 -8.333 1.00 0.00 74 ASN A C 8
ATOM 10536 O O . ASN A 1 96 ? -0.236 -6.798 -8.977 1.00 0.00 74 ASN A O 8
ATOM 10547 N N . GLY A 1 97 ? 1.645 -6.450 -7.807 1.00 0.00 75 GLY A N 8
ATOM 10548 C CA . GLY A 1 97 ? 1.607 -5.020 -8.041 1.00 0.00 75 GLY A CA 8
ATOM 10549 C C . GLY A 1 97 ? 1.589 -4.201 -6.766 1.00 0.00 75 GLY A C 8
ATOM 10550 O O . GLY A 1 97 ? 1.689 -2.974 -6.818 1.00 0.00 75 GLY A O 8
ATOM 10554 N N . TYR A 1 98 ? 1.468 -4.860 -5.621 1.00 0.00 76 TYR A N 8
ATOM 10555 C CA . TYR A 1 98 ? 1.410 -4.150 -4.350 1.00 0.00 76 TYR A CA 8
ATOM 10556 C C . TYR A 1 98 ? 1.959 -5.006 -3.214 1.00 0.00 76 TYR A C 8
ATOM 10557 O O . TYR A 1 98 ? 1.532 -6.142 -3.009 1.00 0.00 76 TYR A O 8
ATOM 10575 N N . PHE A 1 99 ? 2.916 -4.464 -2.484 1.00 0.00 77 PHE A N 8
ATOM 10576 C CA . PHE A 1 99 ? 3.452 -5.147 -1.320 1.00 0.00 77 PHE A CA 8
ATOM 10577 C C . PHE A 1 99 ? 2.981 -4.448 -0.055 1.00 0.00 77 PHE A C 8
ATOM 10578 O O . PHE A 1 99 ? 3.311 -3.284 0.181 1.00 0.00 77 PHE A O 8
ATOM 10595 N N . ILE A 1 100 ? 2.187 -5.147 0.739 1.00 0.00 78 ILE A N 8
ATOM 10596 C CA . ILE A 1 100 ? 1.698 -4.600 1.993 1.00 0.00 78 ILE A CA 8
ATOM 10597 C C . ILE A 1 100 ? 2.615 -5.010 3.136 1.00 0.00 78 ILE A C 8
ATOM 10598 O O . ILE A 1 100 ? 2.697 -6.186 3.488 1.00 0.00 78 ILE A O 8
ATOM 10614 N N . TYR A 1 101 ? 3.323 -4.043 3.689 1.00 0.00 79 TYR A N 8
ATOM 10615 C CA . TYR A 1 101 ? 4.188 -4.295 4.829 1.00 0.00 79 TYR A CA 8
ATOM 10616 C C . TYR A 1 101 ? 3.526 -3.794 6.105 1.00 0.00 79 TYR A C 8
ATOM 10617 O O . TYR A 1 101 ? 3.426 -2.588 6.325 1.00 0.00 79 TYR A O 8
ATOM 10635 N N . LYS A 1 102 ? 3.061 -4.717 6.938 1.00 0.00 80 LYS A N 8
ATOM 10636 C CA . LYS A 1 102 ? 2.370 -4.349 8.167 1.00 0.00 80 LYS A CA 8
ATOM 10637 C C . LYS A 1 102 ? 3.354 -3.792 9.190 1.00 0.00 80 LYS A C 8
ATOM 10638 O O . LYS A 1 102 ? 4.073 -4.542 9.849 1.00 0.00 80 LYS A O 8
ATOM 10657 N N . MET A 1 103 ? 3.391 -2.472 9.298 1.00 0.00 81 MET A N 8
ATOM 10658 C CA . MET A 1 103 ? 4.258 -1.810 10.260 1.00 0.00 81 MET A CA 8
ATOM 10659 C C . MET A 1 103 ? 3.755 -2.076 11.669 1.00 0.00 81 MET A C 8
ATOM 10660 O O . MET A 1 103 ? 4.399 -2.764 12.462 1.00 0.00 81 MET A O 8
ATOM 10674 N N . GLU A 1 104 ? 2.580 -1.534 11.959 1.00 0.00 82 GLU A N 8
ATOM 10675 C CA . GLU A 1 104 ? 1.959 -1.691 13.259 1.00 0.00 82 GLU A CA 8
ATOM 10676 C C . GLU A 1 104 ? 0.468 -1.383 13.177 1.00 0.00 82 GLU A C 8
ATOM 10677 O O . GLU A 1 104 ? 0.061 -0.283 12.799 1.00 0.00 82 GLU A O 8
ATOM 10689 N N . GLY A 1 105 ? -0.340 -2.374 13.494 1.00 0.00 83 GLY A N 8
ATOM 10690 C CA . GLY A 1 105 ? -1.773 -2.194 13.484 1.00 0.00 83 GLY A CA 8
ATOM 10691 C C . GLY A 1 105 ? -2.465 -3.170 14.403 1.00 0.00 83 GLY A C 8
ATOM 10692 O O . GLY A 1 105 ? -3.320 -2.790 15.195 1.00 0.00 83 GLY A O 8
ATOM 10696 N N . CYS A 1 106 ? -2.075 -4.429 14.315 1.00 0.00 84 CYS A N 8
ATOM 10697 C CA . CYS A 1 106 ? -2.667 -5.465 15.138 1.00 0.00 84 CYS A CA 8
ATOM 10698 C C . CYS A 1 106 ? -2.003 -5.493 16.512 1.00 0.00 84 CYS A C 8
ATOM 10699 O O . CYS A 1 106 ? -1.074 -6.265 16.752 1.00 0.00 84 CYS A O 8
ATOM 10707 N N . ASN A 1 107 ? -2.453 -4.610 17.392 1.00 0.00 85 ASN A N 8
ATOM 10708 C CA . ASN A 1 107 ? -1.945 -4.549 18.755 1.00 0.00 85 ASN A CA 8
ATOM 10709 C C . ASN A 1 107 ? -3.010 -3.988 19.685 1.00 0.00 85 ASN A C 8
ATOM 10710 O O . ASN A 1 107 ? -3.331 -4.659 20.688 1.00 0.00 85 ASN A O 8
ATOM 10721 N N . MET A 1 23 ? 12.196 -1.457 -9.738 1.00 0.00 1 MET A N 9
ATOM 10722 C CA . MET A 1 23 ? 11.055 -0.515 -9.771 1.00 0.00 1 MET A CA 9
ATOM 10723 C C . MET A 1 23 ? 11.141 0.467 -8.609 1.00 0.00 1 MET A C 9
ATOM 10724 O O . MET A 1 23 ? 12.002 0.330 -7.737 1.00 0.00 1 MET A O 9
ATOM 10738 N N . GLN A 1 24 ? 10.261 1.462 -8.604 1.00 0.00 2 GLN A N 9
ATOM 10739 C CA . GLN A 1 24 ? 10.287 2.496 -7.579 1.00 0.00 2 GLN A CA 9
ATOM 10740 C C . GLN A 1 24 ? 9.110 2.319 -6.638 1.00 0.00 2 GLN A C 9
ATOM 10741 O O . GLN A 1 24 ? 7.956 2.346 -7.066 1.00 0.00 2 GLN A O 9
ATOM 10755 N N . ILE A 1 25 ? 9.394 2.137 -5.360 1.00 0.00 3 ILE A N 9
ATOM 10756 C CA . ILE A 1 25 ? 8.339 1.930 -4.386 1.00 0.00 3 ILE A CA 9
ATOM 10757 C C . ILE A 1 25 ? 7.734 3.251 -3.932 1.00 0.00 3 ILE A C 9
ATOM 10758 O O . ILE A 1 25 ? 8.345 4.007 -3.174 1.00 0.00 3 ILE A O 9
ATOM 10774 N N . HIS A 1 26 ? 6.547 3.543 -4.441 1.00 0.00 4 HIS A N 9
ATOM 10775 C CA . HIS A 1 26 ? 5.745 4.634 -3.920 1.00 0.00 4 HIS A CA 9
ATOM 10776 C C . HIS A 1 26 ? 5.199 4.211 -2.572 1.00 0.00 4 HIS A C 9
ATOM 10777 O O . HIS A 1 26 ? 4.331 3.340 -2.499 1.00 0.00 4 HIS A O 9
ATOM 10792 N N . VAL A 1 27 ? 5.740 4.788 -1.514 1.00 0.00 5 VAL A N 9
ATOM 10793 C CA . VAL A 1 27 ? 5.360 4.401 -0.170 1.00 0.00 5 VAL A CA 9
ATOM 10794 C C . VAL A 1 27 ? 4.114 5.158 0.264 1.00 0.00 5 VAL A C 9
ATOM 10795 O O . VAL A 1 27 ? 4.096 6.392 0.282 1.00 0.00 5 VAL A O 9
ATOM 10808 N N . TYR A 1 28 ? 3.070 4.414 0.573 1.00 0.00 6 TYR A N 9
ATOM 10809 C CA . TYR A 1 28 ? 1.834 5.000 1.050 1.00 0.00 6 TYR A CA 9
ATOM 10810 C C . TYR A 1 28 ? 1.575 4.602 2.495 1.00 0.00 6 TYR A C 9
ATOM 10811 O O . TYR A 1 28 ? 1.226 3.453 2.779 1.00 0.00 6 TYR A O 9
ATOM 10829 N N . ASP A 1 29 ? 1.763 5.550 3.400 1.00 0.00 7 ASP A N 9
ATOM 10830 C CA . ASP A 1 29 ? 1.438 5.353 4.800 1.00 0.00 7 ASP A CA 9
ATOM 10831 C C . ASP A 1 29 ? -0.071 5.337 4.968 1.00 0.00 7 ASP A C 9
ATOM 10832 O O . ASP A 1 29 ? -0.700 6.381 5.142 1.00 0.00 7 ASP A O 9
ATOM 10841 N N . THR A 1 30 ? -0.654 4.157 4.877 1.00 0.00 8 THR A N 9
ATOM 10842 C CA . THR A 1 30 ? -2.098 4.025 4.897 1.00 0.00 8 THR A CA 9
ATOM 10843 C C . THR A 1 30 ? -2.603 3.744 6.308 1.00 0.00 8 THR A C 9
ATOM 10844 O O . THR A 1 30 ? -2.280 2.714 6.904 1.00 0.00 8 THR A O 9
ATOM 10855 N N . TYR A 1 31 ? -3.374 4.682 6.840 1.00 0.00 9 TYR A N 9
ATOM 10856 C CA . TYR A 1 31 ? -3.936 4.553 8.174 1.00 0.00 9 TYR A CA 9
ATOM 10857 C C . TYR A 1 31 ? -5.393 4.118 8.107 1.00 0.00 9 TYR A C 9
ATOM 10858 O O . TYR A 1 31 ? -6.286 4.933 7.883 1.00 0.00 9 TYR A O 9
ATOM 10876 N N . VAL A 1 32 ? -5.625 2.827 8.286 1.00 0.00 10 VAL A N 9
ATOM 10877 C CA . VAL A 1 32 ? -6.975 2.285 8.272 1.00 0.00 10 VAL A CA 9
ATOM 10878 C C . VAL A 1 32 ? -7.470 2.084 9.697 1.00 0.00 10 VAL A C 9
ATOM 10879 O O . VAL A 1 32 ? -6.936 1.264 10.440 1.00 0.00 10 VAL A O 9
ATOM 10892 N N . LYS A 1 33 ? -8.479 2.842 10.082 1.00 0.00 11 LYS A N 9
ATOM 10893 C CA . LYS A 1 33 ? -8.999 2.771 11.436 1.00 0.00 11 LYS A CA 9
ATOM 10894 C C . LYS A 1 33 ? -10.030 1.657 11.555 1.00 0.00 11 LYS A C 9
ATOM 10895 O O . LYS A 1 33 ? -11.000 1.613 10.798 1.00 0.00 11 LYS A O 9
ATOM 10914 N N . ALA A 1 34 ? -9.801 0.750 12.499 1.00 0.00 12 ALA A N 9
ATOM 10915 C CA . ALA A 1 34 ? -10.701 -0.371 12.719 1.00 0.00 12 ALA A CA 9
ATOM 10916 C C . ALA A 1 34 ? -11.999 0.094 13.366 1.00 0.00 12 ALA A C 9
ATOM 10917 O O . ALA A 1 34 ? -12.125 1.252 13.767 1.00 0.00 12 ALA A O 9
ATOM 10924 N N . LYS A 1 35 ? -12.949 -0.818 13.485 1.00 0.00 13 LYS A N 9
ATOM 10925 C CA . LYS A 1 35 ? -14.279 -0.483 13.969 1.00 0.00 13 LYS A CA 9
ATOM 10926 C C . LYS A 1 35 ? -14.260 -0.128 15.454 1.00 0.00 13 LYS A C 9
ATOM 10927 O O . LYS A 1 35 ? -14.835 0.879 15.874 1.00 0.00 13 LYS A O 9
ATOM 10946 N N . ASP A 1 36 ? -13.596 -0.958 16.246 1.00 0.00 14 ASP A N 9
ATOM 10947 C CA . ASP A 1 36 ? -13.511 -0.740 17.688 1.00 0.00 14 ASP A CA 9
ATOM 10948 C C . ASP A 1 36 ? -12.142 -1.145 18.222 1.00 0.00 14 ASP A C 9
ATOM 10949 O O . ASP A 1 36 ? -11.916 -1.161 19.432 1.00 0.00 14 ASP A O 9
ATOM 10958 N N . GLY A 1 37 ? -11.229 -1.458 17.313 1.00 0.00 15 GLY A N 9
ATOM 10959 C CA . GLY A 1 37 ? -9.903 -1.878 17.714 1.00 0.00 15 GLY A CA 9
ATOM 10960 C C . GLY A 1 37 ? -8.917 -0.729 17.740 1.00 0.00 15 GLY A C 9
ATOM 10961 O O . GLY A 1 37 ? -9.018 0.170 18.576 1.00 0.00 15 GLY A O 9
ATOM 10965 N N . HIS A 1 38 ? -7.974 -0.751 16.814 1.00 0.00 16 HIS A N 9
ATOM 10966 C CA . HIS A 1 38 ? -6.933 0.270 16.743 1.00 0.00 16 HIS A CA 9
ATOM 10967 C C . HIS A 1 38 ? -6.736 0.737 15.303 1.00 0.00 16 HIS A C 9
ATOM 10968 O O . HIS A 1 38 ? -7.496 0.358 14.411 1.00 0.00 16 HIS A O 9
ATOM 10983 N N . VAL A 1 39 ? -5.715 1.550 15.079 1.00 0.00 17 VAL A N 9
ATOM 10984 C CA . VAL A 1 39 ? -5.437 2.074 13.752 1.00 0.00 17 VAL A CA 9
ATOM 10985 C C . VAL A 1 39 ? -4.414 1.201 13.037 1.00 0.00 17 VAL A C 9
ATOM 10986 O O . VAL A 1 39 ? -3.252 1.124 13.437 1.00 0.00 17 VAL A O 9
ATOM 10999 N N . MET A 1 40 ? -4.855 0.538 11.982 1.00 0.00 18 MET A N 9
ATOM 11000 C CA . MET A 1 40 ? -3.985 -0.324 11.205 1.00 0.00 18 MET A CA 9
ATOM 11001 C C . MET A 1 40 ? -3.217 0.499 10.183 1.00 0.00 18 MET A C 9
ATOM 11002 O O . MET A 1 40 ? -3.757 0.890 9.148 1.00 0.00 18 MET A O 9
ATOM 11016 N N . HIS A 1 41 ? -1.968 0.794 10.497 1.00 0.00 19 HIS A N 9
ATOM 11017 C CA . HIS A 1 41 ? -1.113 1.531 9.583 1.00 0.00 19 HIS A CA 9
ATOM 11018 C C . HIS A 1 41 ? -0.010 0.629 9.060 1.00 0.00 19 HIS A C 9
ATOM 11019 O O . HIS A 1 41 ? 0.825 0.138 9.820 1.00 0.00 19 HIS A O 9
ATOM 11034 N N . PHE A 1 42 ? -0.032 0.403 7.760 1.00 0.00 20 PHE A N 9
ATOM 11035 C CA . PHE A 1 42 ? 0.908 -0.500 7.115 1.00 0.00 20 PHE A CA 9
ATOM 11036 C C . PHE A 1 42 ? 1.510 0.153 5.879 1.00 0.00 20 PHE A C 9
ATOM 11037 O O . PHE A 1 42 ? 0.922 1.076 5.306 1.00 0.00 20 PHE A O 9
ATOM 11054 N N . ASP A 1 43 ? 2.681 -0.321 5.480 1.00 0.00 21 ASP A N 9
ATOM 11055 C CA . ASP A 1 43 ? 3.401 0.259 4.352 1.00 0.00 21 ASP A CA 9
ATOM 11056 C C . ASP A 1 43 ? 2.909 -0.335 3.042 1.00 0.00 21 ASP A C 9
ATOM 11057 O O . ASP A 1 43 ? 3.097 -1.524 2.779 1.00 0.00 21 ASP A O 9
ATOM 11066 N N . VAL A 1 44 ? 2.264 0.488 2.231 1.00 0.00 22 VAL A N 9
ATOM 11067 C CA . VAL A 1 44 ? 1.823 0.060 0.912 1.00 0.00 22 VAL A CA 9
ATOM 11068 C C . VAL A 1 44 ? 2.843 0.476 -0.137 1.00 0.00 22 VAL A C 9
ATOM 11069 O O . VAL A 1 44 ? 3.055 1.666 -0.372 1.00 0.00 22 VAL A O 9
ATOM 11082 N N . PHE A 1 45 ? 3.483 -0.507 -0.749 1.00 0.00 23 PHE A N 9
ATOM 11083 C CA . PHE A 1 45 ? 4.486 -0.252 -1.772 1.00 0.00 23 PHE A CA 9
ATOM 11084 C C . PHE A 1 45 ? 3.923 -0.545 -3.156 1.00 0.00 23 PHE A C 9
ATOM 11085 O O . PHE A 1 45 ? 3.509 -1.670 -3.440 1.00 0.00 23 PHE A O 9
ATOM 11102 N N . THR A 1 46 ? 3.896 0.470 -4.006 1.00 0.00 24 THR A N 9
ATOM 11103 C CA . THR A 1 46 ? 3.424 0.307 -5.374 1.00 0.00 24 THR A CA 9
ATOM 11104 C C . THR A 1 46 ? 4.334 1.042 -6.351 1.00 0.00 24 THR A C 9
ATOM 11105 O O . THR A 1 46 ? 4.925 2.063 -6.008 1.00 0.00 24 THR A O 9
ATOM 11116 N N . ASP A 1 47 ? 4.468 0.511 -7.559 1.00 0.00 25 ASP A N 9
ATOM 11117 C CA . ASP A 1 47 ? 5.254 1.175 -8.596 1.00 0.00 25 ASP A CA 9
ATOM 11118 C C . ASP A 1 47 ? 4.360 2.074 -9.437 1.00 0.00 25 ASP A C 9
ATOM 11119 O O . ASP A 1 47 ? 4.793 3.110 -9.941 1.00 0.00 25 ASP A O 9
ATOM 11128 N N . VAL A 1 48 ? 3.104 1.670 -9.568 1.00 0.00 26 VAL A N 9
ATOM 11129 C CA . VAL A 1 48 ? 2.136 2.400 -10.373 1.00 0.00 26 VAL A CA 9
ATOM 11130 C C . VAL A 1 48 ? 1.932 3.815 -9.840 1.00 0.00 26 VAL A C 9
ATOM 11131 O O . VAL A 1 48 ? 1.613 4.011 -8.666 1.00 0.00 26 VAL A O 9
ATOM 11144 N N . ARG A 1 49 ? 2.131 4.799 -10.709 1.00 0.00 27 ARG A N 9
ATOM 11145 C CA . ARG A 1 49 ? 1.906 6.190 -10.348 1.00 0.00 27 ARG A CA 9
ATOM 11146 C C . ARG A 1 49 ? 0.417 6.505 -10.403 1.00 0.00 27 ARG A C 9
ATOM 11147 O O . ARG A 1 49 ? -0.077 7.040 -11.400 1.00 0.00 27 ARG A O 9
ATOM 11168 N N . ASP A 1 50 ? -0.301 6.139 -9.352 1.00 0.00 28 ASP A N 9
ATOM 11169 C CA . ASP A 1 50 ? -1.743 6.339 -9.305 1.00 0.00 28 ASP A CA 9
ATOM 11170 C C . ASP A 1 50 ? -2.237 6.281 -7.865 1.00 0.00 28 ASP A C 9
ATOM 11171 O O . ASP A 1 50 ? -1.847 5.392 -7.103 1.00 0.00 28 ASP A O 9
ATOM 11180 N N . ASP A 1 51 ? -3.082 7.235 -7.493 1.00 0.00 29 ASP A N 9
ATOM 11181 C CA . ASP A 1 51 ? -3.618 7.294 -6.134 1.00 0.00 29 ASP A CA 9
ATOM 11182 C C . ASP A 1 51 ? -4.712 6.255 -5.950 1.00 0.00 29 ASP A C 9
ATOM 11183 O O . ASP A 1 51 ? -4.811 5.617 -4.900 1.00 0.00 29 ASP A O 9
ATOM 11192 N N . LYS A 1 52 ? -5.527 6.080 -6.986 1.00 0.00 30 LYS A N 9
ATOM 11193 C CA . LYS A 1 52 ? -6.629 5.127 -6.944 1.00 0.00 30 LYS A CA 9
ATOM 11194 C C . LYS A 1 52 ? -6.098 3.708 -6.805 1.00 0.00 30 LYS A C 9
ATOM 11195 O O . LYS A 1 52 ? -6.615 2.929 -6.015 1.00 0.00 30 LYS A O 9
ATOM 11214 N N . LYS A 1 53 ? -5.060 3.386 -7.570 1.00 0.00 31 LYS A N 9
ATOM 11215 C CA . LYS A 1 53 ? -4.437 2.067 -7.512 1.00 0.00 31 LYS A CA 9
ATOM 11216 C C . LYS A 1 53 ? -3.961 1.738 -6.101 1.00 0.00 31 LYS A C 9
ATOM 11217 O O . LYS A 1 53 ? -4.154 0.621 -5.627 1.00 0.00 31 LYS A O 9
ATOM 11236 N N . ALA A 1 54 ? -3.355 2.713 -5.435 1.00 0.00 32 ALA A N 9
ATOM 11237 C CA . ALA A 1 54 ? -2.873 2.522 -4.071 1.00 0.00 32 ALA A CA 9
ATOM 11238 C C . ALA A 1 54 ? -4.012 2.108 -3.148 1.00 0.00 32 ALA A C 9
ATOM 11239 O O . ALA A 1 54 ? -3.920 1.104 -2.439 1.00 0.00 32 ALA A O 9
ATOM 11246 N N . ILE A 1 55 ? -5.091 2.879 -3.182 1.00 0.00 33 ILE A N 9
ATOM 11247 C CA . ILE A 1 55 ? -6.272 2.595 -2.377 1.00 0.00 33 ILE A CA 9
ATOM 11248 C C . ILE A 1 55 ? -6.906 1.273 -2.801 1.00 0.00 33 ILE A C 9
ATOM 11249 O O . ILE A 1 55 ? -7.303 0.460 -1.964 1.00 0.00 33 ILE A O 9
ATOM 11265 N N . GLU A 1 56 ? -6.987 1.077 -4.112 1.00 0.00 34 GLU A N 9
ATOM 11266 C CA . GLU A 1 56 ? -7.567 -0.123 -4.700 1.00 0.00 34 GLU A CA 9
ATOM 11267 C C . GLU A 1 56 ? -6.900 -1.369 -4.132 1.00 0.00 34 GLU A C 9
ATOM 11268 O O . GLU A 1 56 ? -7.566 -2.265 -3.608 1.00 0.00 34 GLU A O 9
ATOM 11280 N N . PHE A 1 57 ? -5.575 -1.393 -4.209 1.00 0.00 35 PHE A N 9
ATOM 11281 C CA . PHE A 1 57 ? -4.798 -2.553 -3.794 1.00 0.00 35 PHE A CA 9
ATOM 11282 C C . PHE A 1 57 ? -4.880 -2.754 -2.289 1.00 0.00 35 PHE A C 9
ATOM 11283 O O . PHE A 1 57 ? -4.987 -3.886 -1.810 1.00 0.00 35 PHE A O 9
ATOM 11300 N N . ALA A 1 58 ? -4.842 -1.654 -1.550 1.00 0.00 36 ALA A N 9
ATOM 11301 C CA . ALA A 1 58 ? -4.950 -1.707 -0.100 1.00 0.00 36 ALA A CA 9
ATOM 11302 C C . ALA A 1 58 ? -6.304 -2.266 0.317 1.00 0.00 36 ALA A C 9
ATOM 11303 O O . ALA A 1 58 ? -6.388 -3.141 1.176 1.00 0.00 36 ALA A O 9
ATOM 11310 N N . LYS A 1 59 ? -7.362 -1.777 -0.318 1.00 0.00 37 LYS A N 9
ATOM 11311 C CA . LYS A 1 59 ? -8.713 -2.210 0.008 1.00 0.00 37 LYS A CA 9
ATOM 11312 C C . LYS A 1 59 ? -8.953 -3.660 -0.381 1.00 0.00 37 LYS A C 9
ATOM 11313 O O . LYS A 1 59 ? -9.703 -4.363 0.289 1.00 0.00 37 LYS A O 9
ATOM 11332 N N . GLN A 1 60 ? -8.324 -4.103 -1.456 1.00 0.00 38 GLN A N 9
ATOM 11333 C CA . GLN A 1 60 ? -8.395 -5.510 -1.848 1.00 0.00 38 GLN A CA 9
ATOM 11334 C C . GLN A 1 60 ? -7.834 -6.398 -0.739 1.00 0.00 38 GLN A C 9
ATOM 11335 O O . GLN A 1 60 ? -8.366 -7.471 -0.456 1.00 0.00 38 GLN A O 9
ATOM 11349 N N . TRP A 1 61 ? -6.773 -5.932 -0.096 1.00 0.00 39 TRP A N 9
ATOM 11350 C CA . TRP A 1 61 ? -6.190 -6.641 1.034 1.00 0.00 39 TRP A CA 9
ATOM 11351 C C . TRP A 1 61 ? -7.116 -6.543 2.247 1.00 0.00 39 TRP A C 9
ATOM 11352 O O . TRP A 1 61 ? -7.405 -7.538 2.912 1.00 0.00 39 TRP A O 9
ATOM 11373 N N . LEU A 1 62 ? -7.603 -5.336 2.499 1.00 0.00 40 LEU A N 9
ATOM 11374 C CA . LEU A 1 62 ? -8.477 -5.065 3.636 1.00 0.00 40 LEU A CA 9
ATOM 11375 C C . LEU A 1 62 ? -9.803 -5.824 3.534 1.00 0.00 40 LEU A C 9
ATOM 11376 O O . LEU A 1 62 ? -10.392 -6.203 4.545 1.00 0.00 40 LEU A O 9
ATOM 11392 N N . SER A 1 63 ? -10.281 -6.042 2.320 1.00 0.00 41 SER A N 9
ATOM 11393 C CA . SER A 1 63 ? -11.504 -6.805 2.121 1.00 0.00 41 SER A CA 9
ATOM 11394 C C . SER A 1 63 ? -11.233 -8.300 2.270 1.00 0.00 41 SER A C 9
ATOM 11395 O O . SER A 1 63 ? -12.102 -9.057 2.695 1.00 0.00 41 SER A O 9
ATOM 11403 N N . SER A 1 64 ? -10.013 -8.714 1.941 1.00 0.00 42 SER A N 9
ATOM 11404 C CA . SER A 1 64 ? -9.616 -10.109 2.077 1.00 0.00 42 SER A CA 9
ATOM 11405 C C . SER A 1 64 ? -9.575 -10.520 3.547 1.00 0.00 42 SER A C 9
ATOM 11406 O O . SER A 1 64 ? -9.970 -11.630 3.901 1.00 0.00 42 SER A O 9
ATOM 11414 N N . ILE A 1 65 ? -9.112 -9.612 4.405 1.00 0.00 43 ILE A N 9
ATOM 11415 C CA . ILE A 1 65 ? -9.039 -9.888 5.837 1.00 0.00 43 ILE A CA 9
ATOM 11416 C C . ILE A 1 65 ? -10.401 -9.691 6.506 1.00 0.00 43 ILE A C 9
ATOM 11417 O O . ILE A 1 65 ? -10.559 -9.937 7.703 1.00 0.00 43 ILE A O 9
ATOM 11433 N N . GLY A 1 66 ? -11.378 -9.249 5.722 1.00 0.00 44 GLY A N 9
ATOM 11434 C CA . GLY A 1 66 ? -12.734 -9.110 6.221 1.00 0.00 44 GLY A CA 9
ATOM 11435 C C . GLY A 1 66 ? -12.975 -7.809 6.959 1.00 0.00 44 GLY A C 9
ATOM 11436 O O . GLY A 1 66 ? -13.664 -7.788 7.977 1.00 0.00 44 GLY A O 9
ATOM 11440 N N . GLU A 1 67 ? -12.396 -6.724 6.468 1.00 0.00 45 GLU A N 9
ATOM 11441 C CA . GLU A 1 67 ? -12.626 -5.414 7.066 1.00 0.00 45 GLU A CA 9
ATOM 11442 C C . GLU A 1 67 ? -13.331 -4.497 6.066 1.00 0.00 45 GLU A C 9
ATOM 11443 O O . GLU A 1 67 ? -14.196 -3.708 6.445 1.00 0.00 45 GLU A O 9
ATOM 11455 N N . GLU A 1 68 ? -12.951 -4.639 4.788 1.00 0.00 46 GLU A N 9
ATOM 11456 C CA . GLU A 1 68 ? -13.384 -3.752 3.692 1.00 0.00 46 GLU A CA 9
ATOM 11457 C C . GLU A 1 68 ? -12.513 -2.499 3.648 1.00 0.00 46 GLU A C 9
ATOM 11458 O O . GLU A 1 68 ? -12.400 -1.840 2.609 1.00 0.00 46 GLU A O 9
ATOM 11470 N N . GLY A 1 69 ? -11.902 -2.170 4.777 1.00 0.00 47 GLY A N 9
ATOM 11471 C CA . GLY A 1 69 ? -10.897 -1.133 4.799 1.00 0.00 47 GLY A CA 9
ATOM 11472 C C . GLY A 1 69 ? -11.435 0.217 5.201 1.00 0.00 47 GLY A C 9
ATOM 11473 O O . GLY A 1 69 ? -10.750 1.221 5.035 1.00 0.00 47 GLY A O 9
ATOM 11477 N N . ALA A 1 70 ? -12.658 0.243 5.720 1.00 0.00 48 ALA A N 9
ATOM 11478 C CA . ALA A 1 70 ? -13.272 1.482 6.184 1.00 0.00 48 ALA A CA 9
ATOM 11479 C C . ALA A 1 70 ? -13.234 2.562 5.099 1.00 0.00 48 ALA A C 9
ATOM 11480 O O . ALA A 1 70 ? -13.250 2.257 3.899 1.00 0.00 48 ALA A O 9
ATOM 11487 N N . THR A 1 71 ? -13.205 3.816 5.518 1.00 0.00 49 THR A N 9
ATOM 11488 C CA . THR A 1 71 ? -13.098 4.926 4.591 1.00 0.00 49 THR A CA 9
ATOM 11489 C C . THR A 1 71 ? -11.634 5.270 4.343 1.00 0.00 49 THR A C 9
ATOM 11490 O O . THR A 1 71 ? -10.961 5.814 5.216 1.00 0.00 49 THR A O 9
ATOM 11501 N N . VAL A 1 72 ? -11.142 4.925 3.163 1.00 0.00 50 VAL A N 9
ATOM 11502 C CA . VAL A 1 72 ? -9.770 5.231 2.788 1.00 0.00 50 VAL A CA 9
ATOM 11503 C C . VAL A 1 72 ? -9.736 6.056 1.512 1.00 0.00 50 VAL A C 9
ATOM 11504 O O . VAL A 1 72 ? -10.072 5.567 0.432 1.00 0.00 50 VAL A O 9
ATOM 11517 N N . THR A 1 73 ? -9.372 7.314 1.655 1.00 0.00 51 THR A N 9
ATOM 11518 C CA . THR A 1 73 ? -9.162 8.186 0.519 1.00 0.00 51 THR A CA 9
ATOM 11519 C C . THR A 1 73 ? -7.682 8.572 0.466 1.00 0.00 51 THR A C 9
ATOM 11520 O O . THR A 1 73 ? -6.853 7.935 1.125 1.00 0.00 51 THR A O 9
ATOM 11531 N N . SER A 1 74 ? -7.346 9.607 -0.294 1.00 0.00 52 SER A N 9
ATOM 11532 C CA . SER A 1 74 ? -5.965 10.063 -0.400 1.00 0.00 52 SER A CA 9
ATOM 11533 C C . SER A 1 74 ? -5.507 10.711 0.909 1.00 0.00 52 SER A C 9
ATOM 11534 O O . SER A 1 74 ? -4.341 11.077 1.066 1.00 0.00 52 SER A O 9
ATOM 11542 N N . GLU A 1 75 ? -6.440 10.855 1.846 1.00 0.00 53 GLU A N 9
ATOM 11543 C CA . GLU A 1 75 ? -6.143 11.405 3.151 1.00 0.00 53 GLU A CA 9
ATOM 11544 C C . GLU A 1 75 ? -5.616 10.315 4.075 1.00 0.00 53 GLU A C 9
ATOM 11545 O O . GLU A 1 75 ? -4.588 10.481 4.731 1.00 0.00 53 GLU A O 9
ATOM 11557 N N . GLU A 1 76 ? -6.334 9.200 4.120 1.00 0.00 54 GLU A N 9
ATOM 11558 C CA . GLU A 1 76 ? -5.960 8.068 4.958 1.00 0.00 54 GLU A CA 9
ATOM 11559 C C . GLU A 1 76 ? -4.726 7.381 4.392 1.00 0.00 54 GLU A C 9
ATOM 11560 O O . GLU A 1 76 ? -3.867 6.905 5.134 1.00 0.00 54 GLU A O 9
ATOM 11572 N N . CYS A 1 77 ? -4.652 7.329 3.073 1.00 0.00 55 CYS A N 9
ATOM 11573 C CA . CYS A 1 77 ? -3.500 6.770 2.397 1.00 0.00 55 CYS A CA 9
ATOM 11574 C C . CYS A 1 77 ? -2.506 7.888 2.097 1.00 0.00 55 CYS A C 9
ATOM 11575 O O . CYS A 1 77 ? -2.665 8.629 1.127 1.00 0.00 55 CYS A O 9
ATOM 11583 N N . ARG A 1 78 ? -1.505 8.030 2.955 1.00 0.00 56 ARG A N 9
ATOM 11584 C CA . ARG A 1 78 ? -0.559 9.133 2.855 1.00 0.00 56 ARG A CA 9
ATOM 11585 C C . ARG A 1 78 ? 0.603 8.795 1.936 1.00 0.00 56 ARG A C 9
ATOM 11586 O O . ARG A 1 78 ? 1.409 7.920 2.241 1.00 0.00 56 ARG A O 9
ATOM 11607 N N . PHE A 1 79 ? 0.697 9.484 0.815 1.00 0.00 57 PHE A N 9
ATOM 11608 C CA . PHE A 1 79 ? 1.855 9.350 -0.045 1.00 0.00 57 PHE A CA 9
ATOM 11609 C C . PHE A 1 79 ? 3.012 10.150 0.533 1.00 0.00 57 PHE A C 9
ATOM 11610 O O . PHE A 1 79 ? 2.925 11.371 0.666 1.00 0.00 57 PHE A O 9
ATOM 11627 N N . CYS A 1 80 ? 4.079 9.467 0.905 1.00 0.00 58 CYS A N 9
ATOM 11628 C CA . CYS A 1 80 ? 5.226 10.141 1.481 1.00 0.00 58 CYS A CA 9
ATOM 11629 C C . CYS A 1 80 ? 6.324 10.357 0.442 1.00 0.00 58 CYS A C 9
ATOM 11630 O O . CYS A 1 80 ? 6.716 11.493 0.182 1.00 0.00 58 CYS A O 9
ATOM 11638 N N . HIS A 1 81 ? 6.806 9.281 -0.168 1.00 0.00 59 HIS A N 9
ATOM 11639 C CA . HIS A 1 81 ? 7.881 9.399 -1.146 1.00 0.00 59 HIS A CA 9
ATOM 11640 C C . HIS A 1 81 ? 7.991 8.154 -2.017 1.00 0.00 59 HIS A C 9
ATOM 11641 O O . HIS A 1 81 ? 7.252 7.185 -1.841 1.00 0.00 59 HIS A O 9
ATOM 11656 N N . SER A 1 82 ? 8.940 8.199 -2.940 1.00 0.00 60 SER A N 9
ATOM 11657 C CA . SER A 1 82 ? 9.219 7.088 -3.836 1.00 0.00 60 SER A CA 9
ATOM 11658 C C . SER A 1 82 ? 10.724 6.862 -3.892 1.00 0.00 60 SER A C 9
ATOM 11659 O O . SER A 1 82 ? 11.475 7.769 -4.249 1.00 0.00 60 SER A O 9
ATOM 11667 N N . GLU A 1 83 ? 11.171 5.675 -3.525 1.00 0.00 61 GLU A N 9
ATOM 11668 C CA . GLU A 1 83 ? 12.600 5.406 -3.467 1.00 0.00 61 GLU A CA 9
ATOM 11669 C C . GLU A 1 83 ? 12.955 4.122 -4.207 1.00 0.00 61 GLU A C 9
ATOM 11670 O O . GLU A 1 83 ? 12.073 3.346 -4.588 1.00 0.00 61 GLU A O 9
ATOM 11682 N N . LYS A 1 84 ? 14.251 3.923 -4.420 1.00 0.00 62 LYS A N 9
ATOM 11683 C CA . LYS A 1 84 ? 14.754 2.722 -5.068 1.00 0.00 62 LYS A CA 9
ATOM 11684 C C . LYS A 1 84 ? 14.488 1.511 -4.181 1.00 0.00 62 LYS A C 9
ATOM 11685 O O . LYS A 1 84 ? 15.043 1.391 -3.087 1.00 0.00 62 LYS A O 9
ATOM 11704 N N . ALA A 1 85 ? 13.634 0.628 -4.667 1.00 0.00 63 ALA A N 9
ATOM 11705 C CA . ALA A 1 85 ? 13.132 -0.484 -3.877 1.00 0.00 63 ALA A CA 9
ATOM 11706 C C . ALA A 1 85 ? 14.196 -1.540 -3.603 1.00 0.00 63 ALA A C 9
ATOM 11707 O O . ALA A 1 85 ? 15.060 -1.799 -4.442 1.00 0.00 63 ALA A O 9
ATOM 11714 N N . PRO A 1 86 ? 14.145 -2.156 -2.409 1.00 0.00 64 PRO A N 9
ATOM 11715 C CA . PRO A 1 86 ? 14.975 -3.316 -2.082 1.00 0.00 64 PRO A CA 9
ATOM 11716 C C . PRO A 1 86 ? 14.622 -4.500 -2.974 1.00 0.00 64 PRO A C 9
ATOM 11717 O O . PRO A 1 86 ? 13.453 -4.709 -3.300 1.00 0.00 64 PRO A O 9
ATOM 11728 N N . ASP A 1 87 ? 15.628 -5.277 -3.349 1.00 0.00 65 ASP A N 9
ATOM 11729 C CA . ASP A 1 87 ? 15.453 -6.354 -4.322 1.00 0.00 65 ASP A CA 9
ATOM 11730 C C . ASP A 1 87 ? 14.469 -7.409 -3.818 1.00 0.00 65 ASP A C 9
ATOM 11731 O O . ASP A 1 87 ? 13.821 -8.101 -4.607 1.00 0.00 65 ASP A O 9
ATOM 11740 N N . GLU A 1 88 ? 14.354 -7.510 -2.500 1.00 0.00 66 GLU A N 9
ATOM 11741 C CA . GLU A 1 88 ? 13.445 -8.457 -1.863 1.00 0.00 66 GLU A CA 9
ATOM 11742 C C . GLU A 1 88 ? 11.987 -8.190 -2.247 1.00 0.00 66 GLU A C 9
ATOM 11743 O O . GLU A 1 88 ? 11.247 -9.114 -2.582 1.00 0.00 66 GLU A O 9
ATOM 11755 N N . VAL A 1 89 ? 11.580 -6.925 -2.218 1.00 0.00 67 VAL A N 9
ATOM 11756 C CA . VAL A 1 89 ? 10.184 -6.581 -2.475 1.00 0.00 67 VAL A CA 9
ATOM 11757 C C . VAL A 1 89 ? 9.893 -6.534 -3.970 1.00 0.00 67 VAL A C 9
ATOM 11758 O O . VAL A 1 89 ? 8.734 -6.513 -4.384 1.00 0.00 67 VAL A O 9
ATOM 11771 N N . ILE A 1 90 ? 10.949 -6.540 -4.773 1.00 0.00 68 ILE A N 9
ATOM 11772 C CA . ILE A 1 90 ? 10.815 -6.469 -6.221 1.00 0.00 68 ILE A CA 9
ATOM 11773 C C . ILE A 1 90 ? 10.024 -7.662 -6.753 1.00 0.00 68 ILE A C 9
ATOM 11774 O O . ILE A 1 90 ? 9.076 -7.495 -7.517 1.00 0.00 68 ILE A O 9
ATOM 11790 N N . GLU A 1 91 ? 10.398 -8.861 -6.320 1.00 0.00 69 GLU A N 9
ATOM 11791 C CA . GLU A 1 91 ? 9.750 -10.074 -6.803 1.00 0.00 69 GLU A CA 9
ATOM 11792 C C . GLU A 1 91 ? 8.337 -10.203 -6.233 1.00 0.00 69 GLU A C 9
ATOM 11793 O O . GLU A 1 91 ? 7.473 -10.855 -6.824 1.00 0.00 69 GLU A O 9
ATOM 11805 N N . ALA A 1 92 ? 8.101 -9.558 -5.098 1.00 0.00 70 ALA A N 9
ATOM 11806 C CA . ALA A 1 92 ? 6.788 -9.573 -4.468 1.00 0.00 70 ALA A CA 9
ATOM 11807 C C . ALA A 1 92 ? 5.819 -8.685 -5.240 1.00 0.00 70 ALA A C 9
ATOM 11808 O O . ALA A 1 92 ? 4.732 -9.118 -5.632 1.00 0.00 70 ALA A O 9
ATOM 11815 N N . ILE A 1 93 ? 6.240 -7.449 -5.481 1.00 0.00 71 ILE A N 9
ATOM 11816 C CA . ILE A 1 93 ? 5.435 -6.493 -6.230 1.00 0.00 71 ILE A CA 9
ATOM 11817 C C . ILE A 1 93 ? 5.305 -6.940 -7.684 1.00 0.00 71 ILE A C 9
ATOM 11818 O O . ILE A 1 93 ? 4.323 -6.635 -8.354 1.00 0.00 71 ILE A O 9
ATOM 11834 N N . LYS A 1 94 ? 6.291 -7.694 -8.150 1.00 0.00 72 LYS A N 9
ATOM 11835 C CA . LYS A 1 94 ? 6.281 -8.244 -9.502 1.00 0.00 72 LYS A CA 9
ATOM 11836 C C . LYS A 1 94 ? 5.043 -9.107 -9.744 1.00 0.00 72 LYS A C 9
ATOM 11837 O O . LYS A 1 94 ? 4.445 -9.070 -10.820 1.00 0.00 72 LYS A O 9
ATOM 11856 N N . GLN A 1 95 ? 4.666 -9.882 -8.740 1.00 0.00 73 GLN A N 9
ATOM 11857 C CA . GLN A 1 95 ? 3.589 -10.847 -8.895 1.00 0.00 73 GLN A CA 9
ATOM 11858 C C . GLN A 1 95 ? 2.237 -10.250 -8.526 1.00 0.00 73 GLN A C 9
ATOM 11859 O O . GLN A 1 95 ? 1.245 -10.477 -9.217 1.00 0.00 73 GLN A O 9
ATOM 11873 N N . ASN A 1 96 ? 2.200 -9.490 -7.441 1.00 0.00 74 ASN A N 9
ATOM 11874 C CA . ASN A 1 96 ? 0.941 -8.937 -6.948 1.00 0.00 74 ASN A CA 9
ATOM 11875 C C . ASN A 1 96 ? 0.597 -7.631 -7.651 1.00 0.00 74 ASN A C 9
ATOM 11876 O O . ASN A 1 96 ? -0.572 -7.330 -7.891 1.00 0.00 74 ASN A O 9
ATOM 11887 N N . GLY A 1 97 ? 1.622 -6.865 -7.991 1.00 0.00 75 GLY A N 9
ATOM 11888 C CA . GLY A 1 97 ? 1.413 -5.525 -8.504 1.00 0.00 75 GLY A CA 9
ATOM 11889 C C . GLY A 1 97 ? 1.502 -4.508 -7.388 1.00 0.00 75 GLY A C 9
ATOM 11890 O O . GLY A 1 97 ? 1.485 -3.300 -7.620 1.00 0.00 75 GLY A O 9
ATOM 11894 N N . TYR A 1 98 ? 1.618 -5.021 -6.170 1.00 0.00 76 TYR A N 9
ATOM 11895 C CA . TYR A 1 98 ? 1.671 -4.202 -4.971 1.00 0.00 76 TYR A CA 9
ATOM 11896 C C . TYR A 1 98 ? 2.281 -5.008 -3.831 1.00 0.00 76 TYR A C 9
ATOM 11897 O O . TYR A 1 98 ? 2.476 -6.219 -3.961 1.00 0.00 76 TYR A O 9
ATOM 11915 N N . PHE A 1 99 ? 2.585 -4.344 -2.729 1.00 0.00 77 PHE A N 9
ATOM 11916 C CA . PHE A 1 99 ? 3.084 -5.028 -1.548 1.00 0.00 77 PHE A CA 9
ATOM 11917 C C . PHE A 1 99 ? 2.605 -4.328 -0.286 1.00 0.00 77 PHE A C 9
ATOM 11918 O O . PHE A 1 99 ? 2.798 -3.122 -0.122 1.00 0.00 77 PHE A O 9
ATOM 11935 N N . ILE A 1 100 ? 1.962 -5.087 0.586 1.00 0.00 78 ILE A N 9
ATOM 11936 C CA . ILE A 1 100 ? 1.546 -4.589 1.885 1.00 0.00 78 ILE A CA 9
ATOM 11937 C C . ILE A 1 100 ? 2.479 -5.139 2.955 1.00 0.00 78 ILE A C 9
ATOM 11938 O O . ILE A 1 100 ? 2.511 -6.347 3.206 1.00 0.00 78 ILE A O 9
ATOM 11954 N N . TYR A 1 101 ? 3.268 -4.265 3.550 1.00 0.00 79 TYR A N 9
ATOM 11955 C CA . TYR A 1 101 ? 4.111 -4.659 4.658 1.00 0.00 79 TYR A CA 9
ATOM 11956 C C . TYR A 1 101 ? 3.370 -4.446 5.963 1.00 0.00 79 TYR A C 9
ATOM 11957 O O . TYR A 1 101 ? 2.957 -3.329 6.280 1.00 0.00 79 TYR A O 9
ATOM 11975 N N . LYS A 1 102 ? 3.181 -5.527 6.701 1.00 0.00 80 LYS A N 9
ATOM 11976 C CA . LYS A 1 102 ? 2.528 -5.461 7.996 1.00 0.00 80 LYS A CA 9
ATOM 11977 C C . LYS A 1 102 ? 3.443 -4.777 9.007 1.00 0.00 80 LYS A C 9
ATOM 11978 O O . LYS A 1 102 ? 4.240 -5.433 9.680 1.00 0.00 80 LYS A O 9
ATOM 11997 N N . MET A 1 103 ? 3.353 -3.450 9.060 1.00 0.00 81 MET A N 9
ATOM 11998 C CA . MET A 1 103 ? 4.158 -2.648 9.973 1.00 0.00 81 MET A CA 9
ATOM 11999 C C . MET A 1 103 ? 3.860 -3.027 11.418 1.00 0.00 81 MET A C 9
ATOM 12000 O O . MET A 1 103 ? 4.725 -3.541 12.127 1.00 0.00 81 MET A O 9
ATOM 12014 N N . GLU A 1 104 ? 2.629 -2.769 11.838 1.00 0.00 82 GLU A N 9
ATOM 12015 C CA . GLU A 1 104 ? 2.179 -3.109 13.179 1.00 0.00 82 GLU A CA 9
ATOM 12016 C C . GLU A 1 104 ? 0.680 -2.881 13.290 1.00 0.00 82 GLU A C 9
ATOM 12017 O O . GLU A 1 104 ? 0.081 -2.214 12.440 1.00 0.00 82 GLU A O 9
ATOM 12029 N N . GLY A 1 105 ? 0.075 -3.450 14.321 1.00 0.00 83 GLY A N 9
ATOM 12030 C CA . GLY A 1 105 ? -1.358 -3.352 14.487 1.00 0.00 83 GLY A CA 9
ATOM 12031 C C . GLY A 1 105 ? -2.085 -4.195 13.463 1.00 0.00 83 GLY A C 9
ATOM 12032 O O . GLY A 1 105 ? -3.270 -3.996 13.199 1.00 0.00 83 GLY A O 9
ATOM 12036 N N . CYS A 1 106 ? -1.368 -5.149 12.896 1.00 0.00 84 CYS A N 9
ATOM 12037 C CA . CYS A 1 106 ? -1.894 -5.977 11.829 1.00 0.00 84 CYS A CA 9
ATOM 12038 C C . CYS A 1 106 ? -1.788 -7.449 12.207 1.00 0.00 84 CYS A C 9
ATOM 12039 O O . CYS A 1 106 ? -1.265 -7.789 13.268 1.00 0.00 84 CYS A O 9
ATOM 12047 N N . ASN A 1 107 ? -2.301 -8.314 11.351 1.00 0.00 85 ASN A N 9
ATOM 12048 C CA . ASN A 1 107 ? -2.241 -9.751 11.584 1.00 0.00 85 ASN A CA 9
ATOM 12049 C C . ASN A 1 107 ? -1.470 -10.426 10.463 1.00 0.00 85 ASN A C 9
ATOM 12050 O O . ASN A 1 107 ? -0.239 -10.558 10.586 1.00 0.00 85 ASN A O 9
ATOM 12061 N N . MET A 1 23 ? 14.568 -0.737 -8.793 1.00 0.00 1 MET A N 10
ATOM 12062 C CA . MET A 1 23 ? 13.153 -0.342 -8.949 1.00 0.00 1 MET A CA 10
ATOM 12063 C C . MET A 1 23 ? 12.798 0.719 -7.921 1.00 0.00 1 MET A C 10
ATOM 12064 O O . MET A 1 23 ? 13.308 0.700 -6.800 1.00 0.00 1 MET A O 10
ATOM 12078 N N . GLN A 1 24 ? 11.940 1.649 -8.300 1.00 0.00 2 GLN A N 10
ATOM 12079 C CA . GLN A 1 24 ? 11.489 2.674 -7.377 1.00 0.00 2 GLN A CA 10
ATOM 12080 C C . GLN A 1 24 ? 10.223 2.207 -6.671 1.00 0.00 2 GLN A C 10
ATOM 12081 O O . GLN A 1 24 ? 9.311 1.672 -7.300 1.00 0.00 2 GLN A O 10
ATOM 12095 N N . ILE A 1 25 ? 10.177 2.372 -5.364 1.00 0.00 3 ILE A N 10
ATOM 12096 C CA . ILE A 1 25 ? 8.976 2.033 -4.622 1.00 0.00 3 ILE A CA 10
ATOM 12097 C C . ILE A 1 25 ? 8.279 3.277 -4.124 1.00 0.00 3 ILE A C 10
ATOM 12098 O O . ILE A 1 25 ? 8.886 4.144 -3.491 1.00 0.00 3 ILE A O 10
ATOM 12114 N N . HIS A 1 26 ? 7.005 3.370 -4.446 1.00 0.00 4 HIS A N 10
ATOM 12115 C CA . HIS A 1 26 ? 6.176 4.455 -3.972 1.00 0.00 4 HIS A CA 10
ATOM 12116 C C . HIS A 1 26 ? 5.560 4.051 -2.650 1.00 0.00 4 HIS A C 10
ATOM 12117 O O . HIS A 1 26 ? 4.679 3.192 -2.605 1.00 0.00 4 HIS A O 10
ATOM 12132 N N . VAL A 1 27 ? 6.058 4.636 -1.576 1.00 0.00 5 VAL A N 10
ATOM 12133 C CA . VAL A 1 27 ? 5.607 4.285 -0.243 1.00 0.00 5 VAL A CA 10
ATOM 12134 C C . VAL A 1 27 ? 4.299 4.993 0.077 1.00 0.00 5 VAL A C 10
ATOM 12135 O O . VAL A 1 27 ? 4.286 6.199 0.339 1.00 0.00 5 VAL A O 10
ATOM 12148 N N . TYR A 1 28 ? 3.203 4.257 0.011 1.00 0.00 6 TYR A N 10
ATOM 12149 C CA . TYR A 1 28 ? 1.902 4.802 0.354 1.00 0.00 6 TYR A CA 10
ATOM 12150 C C . TYR A 1 28 ? 1.552 4.499 1.803 1.00 0.00 6 TYR A C 10
ATOM 12151 O O . TYR A 1 28 ? 1.224 3.361 2.154 1.00 0.00 6 TYR A O 10
ATOM 12169 N N . ASP A 1 29 ? 1.650 5.525 2.637 1.00 0.00 7 ASP A N 10
ATOM 12170 C CA . ASP A 1 29 ? 1.294 5.419 4.043 1.00 0.00 7 ASP A CA 10
ATOM 12171 C C . ASP A 1 29 ? -0.213 5.303 4.169 1.00 0.00 7 ASP A C 10
ATOM 12172 O O . ASP A 1 29 ? -0.938 6.286 4.006 1.00 0.00 7 ASP A O 10
ATOM 12181 N N . THR A 1 30 ? -0.682 4.103 4.430 1.00 0.00 8 THR A N 10
ATOM 12182 C CA . THR A 1 30 ? -2.102 3.860 4.518 1.00 0.00 8 THR A CA 10
ATOM 12183 C C . THR A 1 30 ? -2.539 3.729 5.969 1.00 0.00 8 THR A C 10
ATOM 12184 O O . THR A 1 30 ? -2.311 2.698 6.607 1.00 0.00 8 THR A O 10
ATOM 12195 N N . TYR A 1 31 ? -3.139 4.788 6.493 1.00 0.00 9 TYR A N 10
ATOM 12196 C CA . TYR A 1 31 ? -3.691 4.765 7.833 1.00 0.00 9 TYR A CA 10
ATOM 12197 C C . TYR A 1 31 ? -5.085 4.162 7.789 1.00 0.00 9 TYR A C 10
ATOM 12198 O O . TYR A 1 31 ? -6.027 4.800 7.322 1.00 0.00 9 TYR A O 10
ATOM 12216 N N . VAL A 1 32 ? -5.229 2.946 8.270 1.00 0.00 10 VAL A N 10
ATOM 12217 C CA . VAL A 1 32 ? -6.527 2.306 8.290 1.00 0.00 10 VAL A CA 10
ATOM 12218 C C . VAL A 1 32 ? -7.048 2.248 9.713 1.00 0.00 10 VAL A C 10
ATOM 12219 O O . VAL A 1 32 ? -6.525 1.521 10.559 1.00 0.00 10 VAL A O 10
ATOM 12232 N N . LYS A 1 33 ? -8.064 3.048 9.976 1.00 0.00 11 LYS A N 10
ATOM 12233 C CA . LYS A 1 33 ? -8.636 3.142 11.301 1.00 0.00 11 LYS A CA 10
ATOM 12234 C C . LYS A 1 33 ? -9.546 1.958 11.559 1.00 0.00 11 LYS A C 10
ATOM 12235 O O . LYS A 1 33 ? -10.672 1.914 11.066 1.00 0.00 11 LYS A O 10
ATOM 12254 N N . ALA A 1 34 ? -9.037 0.987 12.298 1.00 0.00 12 ALA A N 10
ATOM 12255 C CA . ALA A 1 34 ? -9.837 -0.153 12.691 1.00 0.00 12 ALA A CA 10
ATOM 12256 C C . ALA A 1 34 ? -10.994 0.323 13.550 1.00 0.00 12 ALA A C 10
ATOM 12257 O O . ALA A 1 34 ? -10.840 1.260 14.337 1.00 0.00 12 ALA A O 10
ATOM 12264 N N . LYS A 1 35 ? -12.139 -0.322 13.404 1.00 0.00 13 LYS A N 10
ATOM 12265 C CA . LYS A 1 35 ? -13.344 0.070 14.125 1.00 0.00 13 LYS A CA 10
ATOM 12266 C C . LYS A 1 35 ? -13.139 -0.096 15.628 1.00 0.00 13 LYS A C 10
ATOM 12267 O O . LYS A 1 35 ? -13.853 0.493 16.438 1.00 0.00 13 LYS A O 10
ATOM 12286 N N . ASP A 1 36 ? -12.148 -0.904 15.979 1.00 0.00 14 ASP A N 10
ATOM 12287 C CA . ASP A 1 36 ? -11.701 -1.057 17.362 1.00 0.00 14 ASP A CA 10
ATOM 12288 C C . ASP A 1 36 ? -11.189 0.267 17.928 1.00 0.00 14 ASP A C 10
ATOM 12289 O O . ASP A 1 36 ? -11.211 0.490 19.136 1.00 0.00 14 ASP A O 10
ATOM 12298 N N . GLY A 1 37 ? -10.746 1.148 17.045 1.00 0.00 15 GLY A N 10
ATOM 12299 C CA . GLY A 1 37 ? -10.113 2.374 17.475 1.00 0.00 15 GLY A CA 10
ATOM 12300 C C . GLY A 1 37 ? -8.609 2.229 17.493 1.00 0.00 15 GLY A C 10
ATOM 12301 O O . GLY A 1 37 ? -7.943 2.628 18.447 1.00 0.00 15 GLY A O 10
ATOM 12305 N N . HIS A 1 38 ? -8.077 1.627 16.439 1.00 0.00 16 HIS A N 10
ATOM 12306 C CA . HIS A 1 38 ? -6.649 1.372 16.335 1.00 0.00 16 HIS A CA 10
ATOM 12307 C C . HIS A 1 38 ? -6.189 1.713 14.925 1.00 0.00 16 HIS A C 10
ATOM 12308 O O . HIS A 1 38 ? -6.884 1.411 13.956 1.00 0.00 16 HIS A O 10
ATOM 12323 N N . VAL A 1 39 ? -5.033 2.338 14.804 1.00 0.00 17 VAL A N 10
ATOM 12324 C CA . VAL A 1 39 ? -4.564 2.795 13.506 1.00 0.00 17 VAL A CA 10
ATOM 12325 C C . VAL A 1 39 ? -3.653 1.756 12.863 1.00 0.00 17 VAL A C 10
ATOM 12326 O O . VAL A 1 39 ? -2.522 1.539 13.297 1.00 0.00 17 VAL A O 10
ATOM 12339 N N . MET A 1 40 ? -4.173 1.103 11.836 1.00 0.00 18 MET A N 10
ATOM 12340 C CA . MET A 1 40 ? -3.418 0.119 11.080 1.00 0.00 18 MET A CA 10
ATOM 12341 C C . MET A 1 40 ? -2.580 0.811 10.015 1.00 0.00 18 MET A C 10
ATOM 12342 O O . MET A 1 40 ? -3.101 1.220 8.978 1.00 0.00 18 MET A O 10
ATOM 12356 N N . HIS A 1 41 ? -1.294 0.968 10.281 1.00 0.00 19 HIS A N 10
ATOM 12357 C CA . HIS A 1 41 ? -0.395 1.558 9.306 1.00 0.00 19 HIS A CA 10
ATOM 12358 C C . HIS A 1 41 ? 0.402 0.468 8.607 1.00 0.00 19 HIS A C 10
ATOM 12359 O O . HIS A 1 41 ? 1.361 -0.083 9.153 1.00 0.00 19 HIS A O 10
ATOM 12374 N N . PHE A 1 42 ? -0.008 0.163 7.401 1.00 0.00 20 PHE A N 10
ATOM 12375 C CA . PHE A 1 42 ? 0.758 -0.698 6.531 1.00 0.00 20 PHE A CA 10
ATOM 12376 C C . PHE A 1 42 ? 1.152 0.099 5.303 1.00 0.00 20 PHE A C 10
ATOM 12377 O O . PHE A 1 42 ? 0.371 0.919 4.816 1.00 0.00 20 PHE A O 10
ATOM 12394 N N . ASP A 1 43 ? 2.360 -0.106 4.826 1.00 0.00 21 ASP A N 10
ATOM 12395 C CA . ASP A 1 43 ? 2.860 0.682 3.716 1.00 0.00 21 ASP A CA 10
ATOM 12396 C C . ASP A 1 43 ? 2.653 -0.063 2.412 1.00 0.00 21 ASP A C 10
ATOM 12397 O O . ASP A 1 43 ? 3.158 -1.172 2.226 1.00 0.00 21 ASP A O 10
ATOM 12406 N N . VAL A 1 44 ? 1.877 0.537 1.527 1.00 0.00 22 VAL A N 10
ATOM 12407 C CA . VAL A 1 44 ? 1.604 -0.053 0.233 1.00 0.00 22 VAL A CA 10
ATOM 12408 C C . VAL A 1 44 ? 2.709 0.315 -0.742 1.00 0.00 22 VAL A C 10
ATOM 12409 O O . VAL A 1 44 ? 2.761 1.437 -1.247 1.00 0.00 22 VAL A O 10
ATOM 12422 N N . PHE A 1 45 ? 3.611 -0.620 -0.978 1.00 0.00 23 PHE A N 10
ATOM 12423 C CA . PHE A 1 45 ? 4.705 -0.398 -1.903 1.00 0.00 23 PHE A CA 10
ATOM 12424 C C . PHE A 1 45 ? 4.245 -0.684 -3.321 1.00 0.00 23 PHE A C 10
ATOM 12425 O O . PHE A 1 45 ? 3.874 -1.813 -3.652 1.00 0.00 23 PHE A O 10
ATOM 12442 N N . THR A 1 46 ? 4.238 0.349 -4.148 1.00 0.00 24 THR A N 10
ATOM 12443 C CA . THR A 1 46 ? 3.824 0.214 -5.532 1.00 0.00 24 THR A CA 10
ATOM 12444 C C . THR A 1 46 ? 4.825 0.877 -6.474 1.00 0.00 24 THR A C 10
ATOM 12445 O O . THR A 1 46 ? 5.446 1.880 -6.127 1.00 0.00 24 THR A O 10
ATOM 12456 N N . ASP A 1 47 ? 5.002 0.292 -7.648 1.00 0.00 25 ASP A N 10
ATOM 12457 C CA . ASP A 1 47 ? 5.827 0.898 -8.690 1.00 0.00 25 ASP A CA 10
ATOM 12458 C C . ASP A 1 47 ? 4.965 1.816 -9.552 1.00 0.00 25 ASP A C 10
ATOM 12459 O O . ASP A 1 47 ? 5.453 2.757 -10.179 1.00 0.00 25 ASP A O 10
ATOM 12468 N N . VAL A 1 48 ? 3.667 1.539 -9.553 1.00 0.00 26 VAL A N 10
ATOM 12469 C CA . VAL A 1 48 ? 2.699 2.356 -10.273 1.00 0.00 26 VAL A CA 10
ATOM 12470 C C . VAL A 1 48 ? 2.527 3.701 -9.567 1.00 0.00 26 VAL A C 10
ATOM 12471 O O . VAL A 1 48 ? 2.571 3.774 -8.340 1.00 0.00 26 VAL A O 10
ATOM 12484 N N . ARG A 1 49 ? 2.347 4.762 -10.340 1.00 0.00 27 ARG A N 10
ATOM 12485 C CA . ARG A 1 49 ? 2.196 6.100 -9.777 1.00 0.00 27 ARG A CA 10
ATOM 12486 C C . ARG A 1 49 ? 0.727 6.511 -9.716 1.00 0.00 27 ARG A C 10
ATOM 12487 O O . ARG A 1 49 ? 0.385 7.678 -9.912 1.00 0.00 27 ARG A O 10
ATOM 12508 N N . ASP A 1 50 ? -0.131 5.548 -9.419 1.00 0.00 28 ASP A N 10
ATOM 12509 C CA . ASP A 1 50 ? -1.563 5.803 -9.315 1.00 0.00 28 ASP A CA 10
ATOM 12510 C C . ASP A 1 50 ? -1.974 5.794 -7.851 1.00 0.00 28 ASP A C 10
ATOM 12511 O O . ASP A 1 50 ? -1.806 4.789 -7.156 1.00 0.00 28 ASP A O 10
ATOM 12520 N N . ASP A 1 51 ? -2.515 6.911 -7.391 1.00 0.00 29 ASP A N 10
ATOM 12521 C CA . ASP A 1 51 ? -2.818 7.091 -5.977 1.00 0.00 29 ASP A CA 10
ATOM 12522 C C . ASP A 1 51 ? -4.022 6.266 -5.548 1.00 0.00 29 ASP A C 10
ATOM 12523 O O . ASP A 1 51 ? -3.992 5.613 -4.504 1.00 0.00 29 ASP A O 10
ATOM 12532 N N . LYS A 1 52 ? -5.077 6.280 -6.351 1.00 0.00 30 LYS A N 10
ATOM 12533 C CA . LYS A 1 52 ? -6.315 5.624 -5.958 1.00 0.00 30 LYS A CA 10
ATOM 12534 C C . LYS A 1 52 ? -6.185 4.110 -6.091 1.00 0.00 30 LYS A C 10
ATOM 12535 O O . LYS A 1 52 ? -6.852 3.365 -5.377 1.00 0.00 30 LYS A O 10
ATOM 12554 N N . LYS A 1 53 ? -5.316 3.661 -6.995 1.00 0.00 31 LYS A N 10
ATOM 12555 C CA . LYS A 1 53 ? -5.017 2.238 -7.124 1.00 0.00 31 LYS A CA 10
ATOM 12556 C C . LYS A 1 53 ? -4.498 1.684 -5.808 1.00 0.00 31 LYS A C 10
ATOM 12557 O O . LYS A 1 53 ? -4.953 0.639 -5.344 1.00 0.00 31 LYS A O 10
ATOM 12576 N N . ALA A 1 54 ? -3.558 2.401 -5.203 1.00 0.00 32 ALA A N 10
ATOM 12577 C CA . ALA A 1 54 ? -2.985 1.994 -3.926 1.00 0.00 32 ALA A CA 10
ATOM 12578 C C . ALA A 1 54 ? -4.066 1.915 -2.853 1.00 0.00 32 ALA A C 10
ATOM 12579 O O . ALA A 1 54 ? -4.063 1.010 -2.018 1.00 0.00 32 ALA A O 10
ATOM 12586 N N . ILE A 1 55 ? -4.998 2.860 -2.901 1.00 0.00 33 ILE A N 10
ATOM 12587 C CA . ILE A 1 55 ? -6.131 2.874 -1.985 1.00 0.00 33 ILE A CA 10
ATOM 12588 C C . ILE A 1 55 ? -7.011 1.644 -2.200 1.00 0.00 33 ILE A C 10
ATOM 12589 O O . ILE A 1 55 ? -7.405 0.973 -1.243 1.00 0.00 33 ILE A O 10
ATOM 12605 N N . GLU A 1 56 ? -7.303 1.343 -3.462 1.00 0.00 34 GLU A N 10
ATOM 12606 C CA . GLU A 1 56 ? -8.119 0.183 -3.802 1.00 0.00 34 GLU A CA 10
ATOM 12607 C C . GLU A 1 56 ? -7.427 -1.110 -3.394 1.00 0.00 34 GLU A C 10
ATOM 12608 O O . GLU A 1 56 ? -8.080 -2.050 -2.951 1.00 0.00 34 GLU A O 10
ATOM 12620 N N . PHE A 1 57 ? -6.106 -1.152 -3.542 1.00 0.00 35 PHE A N 10
ATOM 12621 C CA . PHE A 1 57 ? -5.332 -2.318 -3.129 1.00 0.00 35 PHE A CA 10
ATOM 12622 C C . PHE A 1 57 ? -5.451 -2.530 -1.625 1.00 0.00 35 PHE A C 10
ATOM 12623 O O . PHE A 1 57 ? -5.587 -3.660 -1.156 1.00 0.00 35 PHE A O 10
ATOM 12640 N N . ALA A 1 58 ? -5.415 -1.433 -0.876 1.00 0.00 36 ALA A N 10
ATOM 12641 C CA . ALA A 1 58 ? -5.583 -1.486 0.569 1.00 0.00 36 ALA A CA 10
ATOM 12642 C C . ALA A 1 58 ? -6.972 -2.001 0.929 1.00 0.00 36 ALA A C 10
ATOM 12643 O O . ALA A 1 58 ? -7.124 -2.865 1.792 1.00 0.00 36 ALA A O 10
ATOM 12650 N N . LYS A 1 59 ? -7.987 -1.476 0.250 1.00 0.00 37 LYS A N 10
ATOM 12651 C CA . LYS A 1 59 ? -9.363 -1.901 0.481 1.00 0.00 37 LYS A CA 10
ATOM 12652 C C . LYS A 1 59 ? -9.568 -3.341 0.023 1.00 0.00 37 LYS A C 10
ATOM 12653 O O . LYS A 1 59 ? -10.375 -4.076 0.590 1.00 0.00 37 LYS A O 10
ATOM 12672 N N . GLN A 1 60 ? -8.828 -3.737 -1.002 1.00 0.00 38 GLN A N 10
ATOM 12673 C CA . GLN A 1 60 ? -8.892 -5.096 -1.520 1.00 0.00 38 GLN A CA 10
ATOM 12674 C C . GLN A 1 60 ? -8.336 -6.065 -0.481 1.00 0.00 38 GLN A C 10
ATOM 12675 O O . GLN A 1 60 ? -8.839 -7.179 -0.311 1.00 0.00 38 GLN A O 10
ATOM 12689 N N . TRP A 1 61 ? -7.301 -5.620 0.221 1.00 0.00 39 TRP A N 10
ATOM 12690 C CA . TRP A 1 61 ? -6.734 -6.376 1.326 1.00 0.00 39 TRP A CA 10
ATOM 12691 C C . TRP A 1 61 ? -7.733 -6.435 2.482 1.00 0.00 39 TRP A C 10
ATOM 12692 O O . TRP A 1 61 ? -7.920 -7.478 3.106 1.00 0.00 39 TRP A O 10
ATOM 12713 N N . LEU A 1 62 ? -8.402 -5.314 2.737 1.00 0.00 40 LEU A N 10
ATOM 12714 C CA . LEU A 1 62 ? -9.439 -5.252 3.764 1.00 0.00 40 LEU A CA 10
ATOM 12715 C C . LEU A 1 62 ? -10.602 -6.181 3.420 1.00 0.00 40 LEU A C 10
ATOM 12716 O O . LEU A 1 62 ? -11.291 -6.690 4.307 1.00 0.00 40 LEU A O 10
ATOM 12732 N N . SER A 1 63 ? -10.813 -6.401 2.131 1.00 0.00 41 SER A N 10
ATOM 12733 C CA . SER A 1 63 ? -11.889 -7.260 1.671 1.00 0.00 41 SER A CA 10
ATOM 12734 C C . SER A 1 63 ? -11.540 -8.729 1.901 1.00 0.00 41 SER A C 10
ATOM 12735 O O . SER A 1 63 ? -12.400 -9.527 2.274 1.00 0.00 41 SER A O 10
ATOM 12743 N N . SER A 1 64 ? -10.272 -9.073 1.719 1.00 0.00 42 SER A N 10
ATOM 12744 C CA . SER A 1 64 ? -9.834 -10.456 1.847 1.00 0.00 42 SER A CA 10
ATOM 12745 C C . SER A 1 64 ? -9.630 -10.864 3.308 1.00 0.00 42 SER A C 10
ATOM 12746 O O . SER A 1 64 ? -9.673 -12.049 3.637 1.00 0.00 42 SER A O 10
ATOM 12754 N N . ILE A 1 65 ? -9.411 -9.889 4.186 1.00 0.00 43 ILE A N 10
ATOM 12755 C CA . ILE A 1 65 ? -9.286 -10.182 5.613 1.00 0.00 43 ILE A CA 10
ATOM 12756 C C . ILE A 1 65 ? -10.657 -10.182 6.286 1.00 0.00 43 ILE A C 10
ATOM 12757 O O . ILE A 1 65 ? -10.786 -10.524 7.463 1.00 0.00 43 ILE A O 10
ATOM 12773 N N . GLY A 1 66 ? -11.675 -9.782 5.533 1.00 0.00 44 GLY A N 10
ATOM 12774 C CA . GLY A 1 66 ? -13.032 -9.811 6.037 1.00 0.00 44 GLY A CA 10
ATOM 12775 C C . GLY A 1 66 ? -13.357 -8.628 6.927 1.00 0.00 44 GLY A C 10
ATOM 12776 O O . GLY A 1 66 ? -14.002 -8.784 7.963 1.00 0.00 44 GLY A O 10
ATOM 12780 N N . GLU A 1 67 ? -12.902 -7.447 6.534 1.00 0.00 45 GLU A N 10
ATOM 12781 C CA . GLU A 1 67 ? -13.210 -6.233 7.274 1.00 0.00 45 GLU A CA 10
ATOM 12782 C C . GLU A 1 67 ? -14.239 -5.412 6.488 1.00 0.00 45 GLU A C 10
ATOM 12783 O O . GLU A 1 67 ? -15.432 -5.451 6.797 1.00 0.00 45 GLU A O 10
ATOM 12795 N N . GLU A 1 68 ? -13.767 -4.703 5.462 1.00 0.00 46 GLU A N 10
ATOM 12796 C CA . GLU A 1 68 ? -14.634 -3.984 4.516 1.00 0.00 46 GLU A CA 10
ATOM 12797 C C . GLU A 1 68 ? -15.508 -2.919 5.192 1.00 0.00 46 GLU A C 10
ATOM 12798 O O . GLU A 1 68 ? -16.585 -2.590 4.692 1.00 0.00 46 GLU A O 10
ATOM 12810 N N . GLY A 1 69 ? -15.041 -2.358 6.298 1.00 0.00 47 GLY A N 10
ATOM 12811 C CA . GLY A 1 69 ? -15.813 -1.342 6.988 1.00 0.00 47 GLY A CA 10
ATOM 12812 C C . GLY A 1 69 ? -15.091 -0.014 7.062 1.00 0.00 47 GLY A C 10
ATOM 12813 O O . GLY A 1 69 ? -15.703 1.044 6.913 1.00 0.00 47 GLY A O 10
ATOM 12817 N N . ALA A 1 70 ? -13.788 -0.072 7.292 1.00 0.00 48 ALA A N 10
ATOM 12818 C CA . ALA A 1 70 ? -12.966 1.126 7.408 1.00 0.00 48 ALA A CA 10
ATOM 12819 C C . ALA A 1 70 ? -12.980 1.946 6.120 1.00 0.00 48 ALA A C 10
ATOM 12820 O O . ALA A 1 70 ? -12.633 1.450 5.046 1.00 0.00 48 ALA A O 10
ATOM 12827 N N . THR A 1 71 ? -13.398 3.199 6.236 1.00 0.00 49 THR A N 10
ATOM 12828 C CA . THR A 1 71 ? -13.412 4.112 5.106 1.00 0.00 49 THR A CA 10
ATOM 12829 C C . THR A 1 71 ? -12.005 4.628 4.817 1.00 0.00 49 THR A C 10
ATOM 12830 O O . THR A 1 71 ? -11.436 5.385 5.609 1.00 0.00 49 THR A O 10
ATOM 12841 N N . VAL A 1 72 ? -11.445 4.198 3.694 1.00 0.00 50 VAL A N 10
ATOM 12842 C CA . VAL A 1 72 ? -10.100 4.599 3.306 1.00 0.00 50 VAL A CA 10
ATOM 12843 C C . VAL A 1 72 ? -10.135 5.446 2.038 1.00 0.00 50 VAL A C 10
ATOM 12844 O O . VAL A 1 72 ? -10.635 5.008 1.000 1.00 0.00 50 VAL A O 10
ATOM 12857 N N . THR A 1 73 ? -9.627 6.665 2.139 1.00 0.00 51 THR A N 10
ATOM 12858 C CA . THR A 1 73 ? -9.521 7.554 0.994 1.00 0.00 51 THR A CA 10
ATOM 12859 C C . THR A 1 73 ? -8.127 8.174 0.941 1.00 0.00 51 THR A C 10
ATOM 12860 O O . THR A 1 73 ? -7.198 7.672 1.575 1.00 0.00 51 THR A O 10
ATOM 12871 N N . SER A 1 74 ? -7.988 9.268 0.200 1.00 0.00 52 SER A N 10
ATOM 12872 C CA . SER A 1 74 ? -6.701 9.936 0.028 1.00 0.00 52 SER A CA 10
ATOM 12873 C C . SER A 1 74 ? -6.221 10.618 1.316 1.00 0.00 52 SER A C 10
ATOM 12874 O O . SER A 1 74 ? -5.076 11.058 1.405 1.00 0.00 52 SER A O 10
ATOM 12882 N N . GLU A 1 75 ? -7.101 10.716 2.305 1.00 0.00 53 GLU A N 10
ATOM 12883 C CA . GLU A 1 75 ? -6.730 11.282 3.596 1.00 0.00 53 GLU A CA 10
ATOM 12884 C C . GLU A 1 75 ? -6.047 10.204 4.430 1.00 0.00 53 GLU A C 10
ATOM 12885 O O . GLU A 1 75 ? -5.009 10.438 5.053 1.00 0.00 53 GLU A O 10
ATOM 12897 N N . GLU A 1 76 ? -6.633 9.016 4.409 1.00 0.00 54 GLU A N 10
ATOM 12898 C CA . GLU A 1 76 ? -6.101 7.869 5.127 1.00 0.00 54 GLU A CA 10
ATOM 12899 C C . GLU A 1 76 ? -4.862 7.314 4.427 1.00 0.00 54 GLU A C 10
ATOM 12900 O O . GLU A 1 76 ? -3.851 7.043 5.065 1.00 0.00 54 GLU A O 10
ATOM 12912 N N . CYS A 1 77 ? -4.949 7.142 3.117 1.00 0.00 55 CYS A N 10
ATOM 12913 C CA . CYS A 1 77 ? -3.833 6.615 2.345 1.00 0.00 55 CYS A CA 10
ATOM 12914 C C . CYS A 1 77 ? -3.104 7.756 1.644 1.00 0.00 55 CYS A C 10
ATOM 12915 O O . CYS A 1 77 ? -3.631 8.365 0.714 1.00 0.00 55 CYS A O 10
ATOM 12923 N N . ARG A 1 78 ? -1.899 8.050 2.107 1.00 0.00 56 ARG A N 10
ATOM 12924 C CA . ARG A 1 78 ? -1.130 9.167 1.580 1.00 0.00 56 ARG A CA 10
ATOM 12925 C C . ARG A 1 78 ? 0.160 8.682 0.934 1.00 0.00 56 ARG A C 10
ATOM 12926 O O . ARG A 1 78 ? 0.553 7.531 1.092 1.00 0.00 56 ARG A O 10
ATOM 12947 N N . PHE A 1 79 ? 0.814 9.568 0.205 1.00 0.00 57 PHE A N 10
ATOM 12948 C CA . PHE A 1 79 ? 2.081 9.249 -0.428 1.00 0.00 57 PHE A CA 10
ATOM 12949 C C . PHE A 1 79 ? 3.234 9.818 0.392 1.00 0.00 57 PHE A C 10
ATOM 12950 O O . PHE A 1 79 ? 3.301 11.024 0.628 1.00 0.00 57 PHE A O 10
ATOM 12967 N N . CYS A 1 80 ? 4.124 8.949 0.846 1.00 0.00 58 CYS A N 10
ATOM 12968 C CA . CYS A 1 80 ? 5.284 9.382 1.610 1.00 0.00 58 CYS A CA 10
ATOM 12969 C C . CYS A 1 80 ? 6.363 9.907 0.674 1.00 0.00 58 CYS A C 10
ATOM 12970 O O . CYS A 1 80 ? 6.640 11.106 0.635 1.00 0.00 58 CYS A O 10
ATOM 12978 N N . HIS A 1 81 ? 6.957 8.998 -0.090 1.00 0.00 59 HIS A N 10
ATOM 12979 C CA . HIS A 1 81 ? 8.003 9.348 -1.040 1.00 0.00 59 HIS A CA 10
ATOM 12980 C C . HIS A 1 81 ? 8.385 8.134 -1.869 1.00 0.00 59 HIS A C 10
ATOM 12981 O O . HIS A 1 81 ? 7.838 7.046 -1.682 1.00 0.00 59 HIS A O 10
ATOM 12996 N N . SER A 1 82 ? 9.330 8.331 -2.766 1.00 0.00 60 SER A N 10
ATOM 12997 C CA . SER A 1 82 ? 9.859 7.250 -3.579 1.00 0.00 60 SER A CA 10
ATOM 12998 C C . SER A 1 82 ? 11.281 6.931 -3.136 1.00 0.00 60 SER A C 10
ATOM 12999 O O . SER A 1 82 ? 12.109 7.833 -3.007 1.00 0.00 60 SER A O 10
ATOM 13007 N N . GLU A 1 83 ? 11.562 5.665 -2.878 1.00 0.00 61 GLU A N 10
ATOM 13008 C CA . GLU A 1 83 ? 12.897 5.263 -2.459 1.00 0.00 61 GLU A CA 10
ATOM 13009 C C . GLU A 1 83 ? 13.355 4.033 -3.231 1.00 0.00 61 GLU A C 10
ATOM 13010 O O . GLU A 1 83 ? 12.587 3.459 -4.008 1.00 0.00 61 GLU A O 10
ATOM 13022 N N . LYS A 1 84 ? 14.608 3.645 -3.031 1.00 0.00 62 LYS A N 10
ATOM 13023 C CA . LYS A 1 84 ? 15.177 2.515 -3.745 1.00 0.00 62 LYS A CA 10
ATOM 13024 C C . LYS A 1 84 ? 14.730 1.210 -3.101 1.00 0.00 62 LYS A C 10
ATOM 13025 O O . LYS A 1 84 ? 14.894 1.001 -1.897 1.00 0.00 62 LYS A O 10
ATOM 13044 N N . ALA A 1 85 ? 14.160 0.341 -3.918 1.00 0.00 63 ALA A N 10
ATOM 13045 C CA . ALA A 1 85 ? 13.500 -0.859 -3.433 1.00 0.00 63 ALA A CA 10
ATOM 13046 C C . ALA A 1 85 ? 14.479 -1.971 -3.083 1.00 0.00 63 ALA A C 10
ATOM 13047 O O . ALA A 1 85 ? 15.455 -2.201 -3.798 1.00 0.00 63 ALA A O 10
ATOM 13054 N N . PRO A 1 86 ? 14.232 -2.657 -1.959 1.00 0.00 64 PRO A N 10
ATOM 13055 C CA . PRO A 1 86 ? 14.927 -3.896 -1.617 1.00 0.00 64 PRO A CA 10
ATOM 13056 C C . PRO A 1 86 ? 14.463 -5.040 -2.516 1.00 0.00 64 PRO A C 10
ATOM 13057 O O . PRO A 1 86 ? 13.306 -5.068 -2.941 1.00 0.00 64 PRO A O 10
ATOM 13068 N N . ASP A 1 87 ? 15.354 -5.986 -2.789 1.00 0.00 65 ASP A N 10
ATOM 13069 C CA . ASP A 1 87 ? 15.082 -7.076 -3.722 1.00 0.00 65 ASP A CA 10
ATOM 13070 C C . ASP A 1 87 ? 13.845 -7.887 -3.328 1.00 0.00 65 ASP A C 10
ATOM 13071 O O . ASP A 1 87 ? 13.132 -8.403 -4.193 1.00 0.00 65 ASP A O 10
ATOM 13080 N N . GLU A 1 88 ? 13.582 -7.980 -2.030 1.00 0.00 66 GLU A N 10
ATOM 13081 C CA . GLU A 1 88 ? 12.446 -8.747 -1.532 1.00 0.00 66 GLU A CA 10
ATOM 13082 C C . GLU A 1 88 ? 11.124 -8.153 -2.021 1.00 0.00 66 GLU A C 10
ATOM 13083 O O . GLU A 1 88 ? 10.201 -8.878 -2.393 1.00 0.00 66 GLU A O 10
ATOM 13095 N N . VAL A 1 89 ? 11.042 -6.832 -2.050 1.00 0.00 67 VAL A N 10
ATOM 13096 C CA . VAL A 1 89 ? 9.797 -6.171 -2.414 1.00 0.00 67 VAL A CA 10
ATOM 13097 C C . VAL A 1 89 ? 9.650 -6.100 -3.931 1.00 0.00 67 VAL A C 10
ATOM 13098 O O . VAL A 1 89 ? 8.542 -6.068 -4.455 1.00 0.00 67 VAL A O 10
ATOM 13111 N N . ILE A 1 90 ? 10.778 -6.122 -4.628 1.00 0.00 68 ILE A N 10
ATOM 13112 C CA . ILE A 1 90 ? 10.795 -5.914 -6.069 1.00 0.00 68 ILE A CA 10
ATOM 13113 C C . ILE A 1 90 ? 10.092 -7.040 -6.816 1.00 0.00 68 ILE A C 10
ATOM 13114 O O . ILE A 1 90 ? 9.194 -6.786 -7.618 1.00 0.00 68 ILE A O 10
ATOM 13130 N N . GLU A 1 91 ? 10.469 -8.283 -6.542 1.00 0.00 69 GLU A N 10
ATOM 13131 C CA . GLU A 1 91 ? 9.838 -9.415 -7.210 1.00 0.00 69 GLU A CA 10
ATOM 13132 C C . GLU A 1 91 ? 8.419 -9.635 -6.692 1.00 0.00 69 GLU A C 10
ATOM 13133 O O . GLU A 1 91 ? 7.584 -10.217 -7.379 1.00 0.00 69 GLU A O 10
ATOM 13145 N N . ALA A 1 92 ? 8.144 -9.140 -5.491 1.00 0.00 70 ALA A N 10
ATOM 13146 C CA . ALA A 1 92 ? 6.810 -9.243 -4.915 1.00 0.00 70 ALA A CA 10
ATOM 13147 C C . ALA A 1 92 ? 5.845 -8.291 -5.621 1.00 0.00 70 ALA A C 10
ATOM 13148 O O . ALA A 1 92 ? 4.732 -8.676 -5.991 1.00 0.00 70 ALA A O 10
ATOM 13155 N N . ILE A 1 93 ? 6.285 -7.050 -5.812 1.00 0.00 71 ILE A N 10
ATOM 13156 C CA . ILE A 1 93 ? 5.488 -6.051 -6.516 1.00 0.00 71 ILE A CA 10
ATOM 13157 C C . ILE A 1 93 ? 5.387 -6.400 -7.997 1.00 0.00 71 ILE A C 10
ATOM 13158 O O . ILE A 1 93 ? 4.337 -6.247 -8.609 1.00 0.00 71 ILE A O 10
ATOM 13174 N N . LYS A 1 94 ? 6.482 -6.889 -8.557 1.00 0.00 72 LYS A N 10
ATOM 13175 C CA . LYS A 1 94 ? 6.525 -7.276 -9.961 1.00 0.00 72 LYS A CA 10
ATOM 13176 C C . LYS A 1 94 ? 5.564 -8.435 -10.233 1.00 0.00 72 LYS A C 10
ATOM 13177 O O . LYS A 1 94 ? 5.086 -8.616 -11.353 1.00 0.00 72 LYS A O 10
ATOM 13196 N N . GLN A 1 95 ? 5.281 -9.208 -9.194 1.00 0.00 73 GLN A N 10
ATOM 13197 C CA . GLN A 1 95 ? 4.388 -10.354 -9.300 1.00 0.00 73 GLN A CA 10
ATOM 13198 C C . GLN A 1 95 ? 2.922 -9.943 -9.150 1.00 0.00 73 GLN A C 10
ATOM 13199 O O . GLN A 1 95 ? 2.092 -10.260 -10.001 1.00 0.00 73 GLN A O 10
ATOM 13213 N N . ASN A 1 96 ? 2.611 -9.236 -8.070 1.00 0.00 74 ASN A N 10
ATOM 13214 C CA . ASN A 1 96 ? 1.217 -8.958 -7.716 1.00 0.00 74 ASN A CA 10
ATOM 13215 C C . ASN A 1 96 ? 0.770 -7.575 -8.171 1.00 0.00 74 ASN A C 10
ATOM 13216 O O . ASN A 1 96 ? -0.426 -7.306 -8.291 1.00 0.00 74 ASN A O 10
ATOM 13227 N N . GLY A 1 97 ? 1.725 -6.694 -8.412 1.00 0.00 75 GLY A N 10
ATOM 13228 C CA . GLY A 1 97 ? 1.400 -5.327 -8.768 1.00 0.00 75 GLY A CA 10
ATOM 13229 C C . GLY A 1 97 ? 1.509 -4.394 -7.579 1.00 0.00 75 GLY A C 10
ATOM 13230 O O . GLY A 1 97 ? 1.749 -3.197 -7.735 1.00 0.00 75 GLY A O 10
ATOM 13234 N N . TYR A 1 98 ? 1.344 -4.950 -6.387 1.00 0.00 76 TYR A N 10
ATOM 13235 C CA . TYR A 1 98 ? 1.404 -4.171 -5.162 1.00 0.00 76 TYR A CA 10
ATOM 13236 C C . TYR A 1 98 ? 1.925 -5.027 -4.016 1.00 0.00 76 TYR A C 10
ATOM 13237 O O . TYR A 1 98 ? 1.763 -6.250 -4.024 1.00 0.00 76 TYR A O 10
ATOM 13255 N N . PHE A 1 99 ? 2.559 -4.387 -3.045 1.00 0.00 77 PHE A N 10
ATOM 13256 C CA . PHE A 1 99 ? 3.066 -5.086 -1.877 1.00 0.00 77 PHE A CA 10
ATOM 13257 C C . PHE A 1 99 ? 2.490 -4.472 -0.604 1.00 0.00 77 PHE A C 10
ATOM 13258 O O . PHE A 1 99 ? 2.779 -3.321 -0.270 1.00 0.00 77 PHE A O 10
ATOM 13275 N N . ILE A 1 100 ? 1.658 -5.238 0.086 1.00 0.00 78 ILE A N 10
ATOM 13276 C CA . ILE A 1 100 ? 1.062 -4.792 1.337 1.00 0.00 78 ILE A CA 10
ATOM 13277 C C . ILE A 1 100 ? 1.951 -5.188 2.510 1.00 0.00 78 ILE A C 10
ATOM 13278 O O . ILE A 1 100 ? 1.925 -6.331 2.971 1.00 0.00 78 ILE A O 10
ATOM 13294 N N . TYR A 1 101 ? 2.754 -4.248 2.971 1.00 0.00 79 TYR A N 10
ATOM 13295 C CA . TYR A 1 101 ? 3.652 -4.501 4.081 1.00 0.00 79 TYR A CA 10
ATOM 13296 C C . TYR A 1 101 ? 3.039 -4.010 5.384 1.00 0.00 79 TYR A C 10
ATOM 13297 O O . TYR A 1 101 ? 2.998 -2.807 5.644 1.00 0.00 79 TYR A O 10
ATOM 13315 N N . LYS A 1 102 ? 2.532 -4.942 6.186 1.00 0.00 80 LYS A N 10
ATOM 13316 C CA . LYS A 1 102 ? 2.006 -4.602 7.501 1.00 0.00 80 LYS A CA 10
ATOM 13317 C C . LYS A 1 102 ? 3.145 -4.150 8.404 1.00 0.00 80 LYS A C 10
ATOM 13318 O O . LYS A 1 102 ? 3.923 -4.964 8.904 1.00 0.00 80 LYS A O 10
ATOM 13337 N N . MET A 1 103 ? 3.241 -2.845 8.594 1.00 0.00 81 MET A N 10
ATOM 13338 C CA . MET A 1 103 ? 4.384 -2.256 9.264 1.00 0.00 81 MET A CA 10
ATOM 13339 C C . MET A 1 103 ? 4.116 -2.066 10.757 1.00 0.00 81 MET A C 10
ATOM 13340 O O . MET A 1 103 ? 4.897 -2.517 11.593 1.00 0.00 81 MET A O 10
ATOM 13354 N N . GLU A 1 104 ? 3.010 -1.411 11.095 1.00 0.00 82 GLU A N 10
ATOM 13355 C CA . GLU A 1 104 ? 2.683 -1.157 12.494 1.00 0.00 82 GLU A CA 10
ATOM 13356 C C . GLU A 1 104 ? 1.173 -1.044 12.676 1.00 0.00 82 GLU A C 10
ATOM 13357 O O . GLU A 1 104 ? 0.465 -0.593 11.780 1.00 0.00 82 GLU A O 10
ATOM 13369 N N . GLY A 1 105 ? 0.683 -1.465 13.833 1.00 0.00 83 GLY A N 10
ATOM 13370 C CA . GLY A 1 105 ? -0.731 -1.347 14.128 1.00 0.00 83 GLY A CA 10
ATOM 13371 C C . GLY A 1 105 ? -1.406 -2.696 14.238 1.00 0.00 83 GLY A C 10
ATOM 13372 O O . GLY A 1 105 ? -2.534 -2.797 14.717 1.00 0.00 83 GLY A O 10
ATOM 13376 N N . CYS A 1 106 ? -0.705 -3.737 13.813 1.00 0.00 84 CYS A N 10
ATOM 13377 C CA . CYS A 1 106 ? -1.248 -5.085 13.832 1.00 0.00 84 CYS A CA 10
ATOM 13378 C C . CYS A 1 106 ? -1.114 -5.703 15.219 1.00 0.00 84 CYS A C 10
ATOM 13379 O O . CYS A 1 106 ? -0.581 -5.080 16.138 1.00 0.00 84 CYS A O 10
ATOM 13387 N N . ASN A 1 107 ? -1.601 -6.924 15.363 1.00 0.00 85 ASN A N 10
ATOM 13388 C CA . ASN A 1 107 ? -1.525 -7.632 16.630 1.00 0.00 85 ASN A CA 10
ATOM 13389 C C . ASN A 1 107 ? -0.761 -8.934 16.457 1.00 0.00 85 ASN A C 10
ATOM 13390 O O . ASN A 1 107 ? 0.386 -9.021 16.940 1.00 0.00 85 ASN A O 10
ATOM 13401 N N . MET A 1 23 ? 15.494 -1.102 -7.167 1.00 0.00 1 MET A N 11
ATOM 13402 C CA . MET A 1 23 ? 14.369 -0.375 -7.799 1.00 0.00 1 MET A CA 11
ATOM 13403 C C . MET A 1 23 ? 13.687 0.514 -6.768 1.00 0.00 1 MET A C 11
ATOM 13404 O O . MET A 1 23 ? 13.673 0.188 -5.584 1.00 0.00 1 MET A O 11
ATOM 13418 N N . GLN A 1 24 ? 13.144 1.642 -7.210 1.00 0.00 2 GLN A N 11
ATOM 13419 C CA . GLN A 1 24 ? 12.428 2.539 -6.316 1.00 0.00 2 GLN A CA 11
ATOM 13420 C C . GLN A 1 24 ? 10.970 2.119 -6.169 1.00 0.00 2 GLN A C 11
ATOM 13421 O O . GLN A 1 24 ? 10.368 1.587 -7.102 1.00 0.00 2 GLN A O 11
ATOM 13435 N N . ILE A 1 25 ? 10.414 2.362 -4.991 1.00 0.00 3 ILE A N 11
ATOM 13436 C CA . ILE A 1 25 ? 9.027 2.016 -4.703 1.00 0.00 3 ILE A CA 11
ATOM 13437 C C . ILE A 1 25 ? 8.227 3.237 -4.296 1.00 0.00 3 ILE A C 11
ATOM 13438 O O . ILE A 1 25 ? 8.784 4.213 -3.807 1.00 0.00 3 ILE A O 11
ATOM 13454 N N . HIS A 1 26 ? 6.924 3.179 -4.515 1.00 0.00 4 HIS A N 11
ATOM 13455 C CA . HIS A 1 26 ? 6.024 4.226 -4.062 1.00 0.00 4 HIS A CA 11
ATOM 13456 C C . HIS A 1 26 ? 5.428 3.827 -2.723 1.00 0.00 4 HIS A C 11
ATOM 13457 O O . HIS A 1 26 ? 4.609 2.908 -2.654 1.00 0.00 4 HIS A O 11
ATOM 13472 N N . VAL A 1 27 ? 5.855 4.492 -1.664 1.00 0.00 5 VAL A N 11
ATOM 13473 C CA . VAL A 1 27 ? 5.383 4.167 -0.325 1.00 0.00 5 VAL A CA 11
ATOM 13474 C C . VAL A 1 27 ? 4.133 4.965 0.021 1.00 0.00 5 VAL A C 11
ATOM 13475 O O . VAL A 1 27 ? 4.175 6.193 0.154 1.00 0.00 5 VAL A O 11
ATOM 13488 N N . TYR A 1 28 ? 3.019 4.260 0.143 1.00 0.00 6 TYR A N 11
ATOM 13489 C CA . TYR A 1 28 ? 1.769 4.874 0.551 1.00 0.00 6 TYR A CA 11
ATOM 13490 C C . TYR A 1 28 ? 1.479 4.546 2.008 1.00 0.00 6 TYR A C 11
ATOM 13491 O O . TYR A 1 28 ? 1.048 3.437 2.335 1.00 0.00 6 TYR A O 11
ATOM 13509 N N . ASP A 1 29 ? 1.756 5.508 2.877 1.00 0.00 7 ASP A N 11
ATOM 13510 C CA . ASP A 1 29 ? 1.493 5.371 4.305 1.00 0.00 7 ASP A CA 11
ATOM 13511 C C . ASP A 1 29 ? -0.012 5.331 4.534 1.00 0.00 7 ASP A C 11
ATOM 13512 O O . ASP A 1 29 ? -0.688 6.353 4.434 1.00 0.00 7 ASP A O 11
ATOM 13521 N N . THR A 1 30 ? -0.540 4.154 4.813 1.00 0.00 8 THR A N 11
ATOM 13522 C CA . THR A 1 30 ? -1.978 3.978 4.881 1.00 0.00 8 THR A CA 11
ATOM 13523 C C . THR A 1 30 ? -2.475 3.914 6.326 1.00 0.00 8 THR A C 11
ATOM 13524 O O . THR A 1 30 ? -1.992 3.110 7.130 1.00 0.00 8 THR A O 11
ATOM 13535 N N . TYR A 1 31 ? -3.430 4.780 6.651 1.00 0.00 9 TYR A N 11
ATOM 13536 C CA . TYR A 1 31 ? -4.050 4.785 7.966 1.00 0.00 9 TYR A CA 11
ATOM 13537 C C . TYR A 1 31 ? -5.437 4.154 7.903 1.00 0.00 9 TYR A C 11
ATOM 13538 O O . TYR A 1 31 ? -6.434 4.855 7.736 1.00 0.00 9 TYR A O 11
ATOM 13556 N N . VAL A 1 32 ? -5.510 2.835 8.007 1.00 0.00 10 VAL A N 11
ATOM 13557 C CA . VAL A 1 32 ? -6.804 2.167 8.040 1.00 0.00 10 VAL A CA 11
ATOM 13558 C C . VAL A 1 32 ? -7.253 2.004 9.487 1.00 0.00 10 VAL A C 11
ATOM 13559 O O . VAL A 1 32 ? -6.927 1.025 10.159 1.00 0.00 10 VAL A O 11
ATOM 13572 N N . LYS A 1 33 ? -7.963 3.001 9.971 1.00 0.00 11 LYS A N 11
ATOM 13573 C CA . LYS A 1 33 ? -8.365 3.053 11.363 1.00 0.00 11 LYS A CA 11
ATOM 13574 C C . LYS A 1 33 ? -9.625 2.231 11.601 1.00 0.00 11 LYS A C 11
ATOM 13575 O O . LYS A 1 33 ? -10.700 2.573 11.107 1.00 0.00 11 LYS A O 11
ATOM 13594 N N . ALA A 1 34 ? -9.481 1.139 12.343 1.00 0.00 12 ALA A N 11
ATOM 13595 C CA . ALA A 1 34 ? -10.626 0.332 12.730 1.00 0.00 12 ALA A CA 11
ATOM 13596 C C . ALA A 1 34 ? -11.506 1.122 13.686 1.00 0.00 12 ALA A C 11
ATOM 13597 O O . ALA A 1 34 ? -11.000 1.834 14.557 1.00 0.00 12 ALA A O 11
ATOM 13604 N N . LYS A 1 35 ? -12.812 0.988 13.531 1.00 0.00 13 LYS A N 11
ATOM 13605 C CA . LYS A 1 35 ? -13.757 1.837 14.241 1.00 0.00 13 LYS A CA 11
ATOM 13606 C C . LYS A 1 35 ? -13.768 1.534 15.732 1.00 0.00 13 LYS A C 11
ATOM 13607 O O . LYS A 1 35 ? -13.901 2.439 16.553 1.00 0.00 13 LYS A O 11
ATOM 13626 N N . ASP A 1 36 ? -13.616 0.265 16.079 1.00 0.00 14 ASP A N 11
ATOM 13627 C CA . ASP A 1 36 ? -13.545 -0.137 17.482 1.00 0.00 14 ASP A CA 11
ATOM 13628 C C . ASP A 1 36 ? -12.393 -1.116 17.683 1.00 0.00 14 ASP A C 11
ATOM 13629 O O . ASP A 1 36 ? -12.508 -2.112 18.400 1.00 0.00 14 ASP A O 11
ATOM 13638 N N . GLY A 1 37 ? -11.276 -0.827 17.041 1.00 0.00 15 GLY A N 11
ATOM 13639 C CA . GLY A 1 37 ? -10.120 -1.686 17.158 1.00 0.00 15 GLY A CA 11
ATOM 13640 C C . GLY A 1 37 ? -8.837 -0.899 17.293 1.00 0.00 15 GLY A C 11
ATOM 13641 O O . GLY A 1 37 ? -8.566 -0.316 18.339 1.00 0.00 15 GLY A O 11
ATOM 13645 N N . HIS A 1 38 ? -8.055 -0.871 16.228 1.00 0.00 16 HIS A N 11
ATOM 13646 C CA . HIS A 1 38 ? -6.793 -0.149 16.225 1.00 0.00 16 HIS A CA 11
ATOM 13647 C C . HIS A 1 38 ? -6.514 0.405 14.838 1.00 0.00 16 HIS A C 11
ATOM 13648 O O . HIS A 1 38 ? -7.129 -0.017 13.859 1.00 0.00 16 HIS A O 11
ATOM 13663 N N . VAL A 1 39 ? -5.592 1.347 14.756 1.00 0.00 17 VAL A N 11
ATOM 13664 C CA . VAL A 1 39 ? -5.195 1.901 13.475 1.00 0.00 17 VAL A CA 11
ATOM 13665 C C . VAL A 1 39 ? -4.284 0.919 12.752 1.00 0.00 17 VAL A C 11
ATOM 13666 O O . VAL A 1 39 ? -3.155 0.674 13.180 1.00 0.00 17 VAL A O 11
ATOM 13679 N N . MET A 1 40 ? -4.794 0.332 11.680 1.00 0.00 18 MET A N 11
ATOM 13680 C CA . MET A 1 40 ? -4.003 -0.565 10.853 1.00 0.00 18 MET A CA 11
ATOM 13681 C C . MET A 1 40 ? -2.984 0.252 10.078 1.00 0.00 18 MET A C 11
ATOM 13682 O O . MET A 1 40 ? -3.265 0.734 8.980 1.00 0.00 18 MET A O 11
ATOM 13696 N N . HIS A 1 41 ? -1.823 0.464 10.678 1.00 0.00 19 HIS A N 11
ATOM 13697 C CA . HIS A 1 41 ? -0.785 1.247 10.040 1.00 0.00 19 HIS A CA 11
ATOM 13698 C C . HIS A 1 41 ? 0.214 0.330 9.361 1.00 0.00 19 HIS A C 11
ATOM 13699 O O . HIS A 1 41 ? 0.913 -0.446 10.018 1.00 0.00 19 HIS A O 11
ATOM 13714 N N . PHE A 1 42 ? 0.261 0.418 8.048 1.00 0.00 20 PHE A N 11
ATOM 13715 C CA . PHE A 1 42 ? 1.155 -0.396 7.253 1.00 0.00 20 PHE A CA 11
ATOM 13716 C C . PHE A 1 42 ? 1.581 0.376 6.019 1.00 0.00 20 PHE A C 11
ATOM 13717 O O . PHE A 1 42 ? 0.856 1.259 5.552 1.00 0.00 20 PHE A O 11
ATOM 13734 N N . ASP A 1 43 ? 2.759 0.066 5.511 1.00 0.00 21 ASP A N 11
ATOM 13735 C CA . ASP A 1 43 ? 3.266 0.747 4.329 1.00 0.00 21 ASP A CA 11
ATOM 13736 C C . ASP A 1 43 ? 2.964 -0.064 3.079 1.00 0.00 21 ASP A C 11
ATOM 13737 O O . ASP A 1 43 ? 3.390 -1.214 2.950 1.00 0.00 21 ASP A O 11
ATOM 13746 N N . VAL A 1 44 ? 2.214 0.533 2.171 1.00 0.00 22 VAL A N 11
ATOM 13747 C CA . VAL A 1 44 ? 1.886 -0.110 0.910 1.00 0.00 22 VAL A CA 11
ATOM 13748 C C . VAL A 1 44 ? 2.925 0.248 -0.140 1.00 0.00 22 VAL A C 11
ATOM 13749 O O . VAL A 1 44 ? 2.987 1.388 -0.606 1.00 0.00 22 VAL A O 11
ATOM 13762 N N . PHE A 1 45 ? 3.753 -0.721 -0.492 1.00 0.00 23 PHE A N 11
ATOM 13763 C CA . PHE A 1 45 ? 4.772 -0.515 -1.505 1.00 0.00 23 PHE A CA 11
ATOM 13764 C C . PHE A 1 45 ? 4.215 -0.874 -2.874 1.00 0.00 23 PHE A C 11
ATOM 13765 O O . PHE A 1 45 ? 3.835 -2.020 -3.118 1.00 0.00 23 PHE A O 11
ATOM 13782 N N . THR A 1 46 ? 4.144 0.107 -3.755 1.00 0.00 24 THR A N 11
ATOM 13783 C CA . THR A 1 46 ? 3.639 -0.116 -5.099 1.00 0.00 24 THR A CA 11
ATOM 13784 C C . THR A 1 46 ? 4.578 0.481 -6.138 1.00 0.00 24 THR A C 11
ATOM 13785 O O . THR A 1 46 ? 5.439 1.302 -5.813 1.00 0.00 24 THR A O 11
ATOM 13796 N N . ASP A 1 47 ? 4.423 0.055 -7.382 1.00 0.00 25 ASP A N 11
ATOM 13797 C CA . ASP A 1 47 ? 5.200 0.609 -8.483 1.00 0.00 25 ASP A CA 11
ATOM 13798 C C . ASP A 1 47 ? 4.312 1.495 -9.349 1.00 0.00 25 ASP A C 11
ATOM 13799 O O . ASP A 1 47 ? 4.777 2.149 -10.282 1.00 0.00 25 ASP A O 11
ATOM 13808 N N . VAL A 1 48 ? 3.029 1.520 -9.010 1.00 0.00 26 VAL A N 11
ATOM 13809 C CA . VAL A 1 48 ? 2.028 2.231 -9.795 1.00 0.00 26 VAL A CA 11
ATOM 13810 C C . VAL A 1 48 ? 2.073 3.732 -9.514 1.00 0.00 26 VAL A C 11
ATOM 13811 O O . VAL A 1 48 ? 2.374 4.158 -8.398 1.00 0.00 26 VAL A O 11
ATOM 13824 N N . ARG A 1 49 ? 1.783 4.530 -10.535 1.00 0.00 27 ARG A N 11
ATOM 13825 C CA . ARG A 1 49 ? 1.794 5.984 -10.406 1.00 0.00 27 ARG A CA 11
ATOM 13826 C C . ARG A 1 49 ? 0.390 6.532 -10.200 1.00 0.00 27 ARG A C 11
ATOM 13827 O O . ARG A 1 49 ? 0.129 7.710 -10.440 1.00 0.00 27 ARG A O 11
ATOM 13848 N N . ASP A 1 50 ? -0.499 5.686 -9.728 1.00 0.00 28 ASP A N 11
ATOM 13849 C CA . ASP A 1 50 ? -1.894 6.067 -9.569 1.00 0.00 28 ASP A CA 11
ATOM 13850 C C . ASP A 1 50 ? -2.327 5.913 -8.120 1.00 0.00 28 ASP A C 11
ATOM 13851 O O . ASP A 1 50 ? -2.219 4.830 -7.540 1.00 0.00 28 ASP A O 11
ATOM 13860 N N . ASP A 1 51 ? -2.807 7.009 -7.546 1.00 0.00 29 ASP A N 11
ATOM 13861 C CA . ASP A 1 51 ? -3.203 7.043 -6.142 1.00 0.00 29 ASP A CA 11
ATOM 13862 C C . ASP A 1 51 ? -4.335 6.067 -5.856 1.00 0.00 29 ASP A C 11
ATOM 13863 O O . ASP A 1 51 ? -4.270 5.298 -4.899 1.00 0.00 29 ASP A O 11
ATOM 13872 N N . LYS A 1 52 ? -5.366 6.087 -6.696 1.00 0.00 30 LYS A N 11
ATOM 13873 C CA . LYS A 1 52 ? -6.541 5.261 -6.462 1.00 0.00 30 LYS A CA 11
ATOM 13874 C C . LYS A 1 52 ? -6.197 3.786 -6.602 1.00 0.00 30 LYS A C 11
ATOM 13875 O O . LYS A 1 52 ? -6.730 2.953 -5.877 1.00 0.00 30 LYS A O 11
ATOM 13894 N N . LYS A 1 53 ? -5.307 3.468 -7.533 1.00 0.00 31 LYS A N 11
ATOM 13895 C CA . LYS A 1 53 ? -4.826 2.102 -7.691 1.00 0.00 31 LYS A CA 11
ATOM 13896 C C . LYS A 1 53 ? -4.210 1.609 -6.390 1.00 0.00 31 LYS A C 11
ATOM 13897 O O . LYS A 1 53 ? -4.533 0.521 -5.916 1.00 0.00 31 LYS A O 11
ATOM 13916 N N . ALA A 1 54 ? -3.339 2.427 -5.807 1.00 0.00 32 ALA A N 11
ATOM 13917 C CA . ALA A 1 54 ? -2.705 2.095 -4.536 1.00 0.00 32 ALA A CA 11
ATOM 13918 C C . ALA A 1 54 ? -3.754 1.918 -3.446 1.00 0.00 32 ALA A C 11
ATOM 13919 O O . ALA A 1 54 ? -3.674 0.993 -2.635 1.00 0.00 32 ALA A O 11
ATOM 13926 N N . ILE A 1 55 ? -4.741 2.810 -3.443 1.00 0.00 33 ILE A N 11
ATOM 13927 C CA . ILE A 1 55 ? -5.870 2.709 -2.527 1.00 0.00 33 ILE A CA 11
ATOM 13928 C C . ILE A 1 55 ? -6.590 1.375 -2.719 1.00 0.00 33 ILE A C 11
ATOM 13929 O O . ILE A 1 55 ? -6.831 0.643 -1.761 1.00 0.00 33 ILE A O 11
ATOM 13945 N N . GLU A 1 56 ? -6.907 1.060 -3.971 1.00 0.00 34 GLU A N 11
ATOM 13946 C CA . GLU A 1 56 ? -7.605 -0.174 -4.305 1.00 0.00 34 GLU A CA 11
ATOM 13947 C C . GLU A 1 56 ? -6.779 -1.399 -3.930 1.00 0.00 34 GLU A C 11
ATOM 13948 O O . GLU A 1 56 ? -7.334 -2.424 -3.556 1.00 0.00 34 GLU A O 11
ATOM 13960 N N . PHE A 1 57 ? -5.458 -1.298 -4.031 1.00 0.00 35 PHE A N 11
ATOM 13961 C CA . PHE A 1 57 ? -4.583 -2.401 -3.638 1.00 0.00 35 PHE A CA 11
ATOM 13962 C C . PHE A 1 57 ? -4.735 -2.704 -2.151 1.00 0.00 35 PHE A C 11
ATOM 13963 O O . PHE A 1 57 ? -4.853 -3.864 -1.753 1.00 0.00 35 PHE A O 11
ATOM 13980 N N . ALA A 1 58 ? -4.744 -1.657 -1.336 1.00 0.00 36 ALA A N 11
ATOM 13981 C CA . ALA A 1 58 ? -4.957 -1.812 0.098 1.00 0.00 36 ALA A CA 11
ATOM 13982 C C . ALA A 1 58 ? -6.386 -2.271 0.371 1.00 0.00 36 ALA A C 11
ATOM 13983 O O . ALA A 1 58 ? -6.630 -3.100 1.247 1.00 0.00 36 ALA A O 11
ATOM 13990 N N . LYS A 1 59 ? -7.321 -1.734 -0.402 1.00 0.00 37 LYS A N 11
ATOM 13991 C CA . LYS A 1 59 ? -8.726 -2.108 -0.292 1.00 0.00 37 LYS A CA 11
ATOM 13992 C C . LYS A 1 59 ? -8.936 -3.579 -0.627 1.00 0.00 37 LYS A C 11
ATOM 13993 O O . LYS A 1 59 ? -9.670 -4.275 0.062 1.00 0.00 37 LYS A O 11
ATOM 14012 N N . GLN A 1 60 ? -8.289 -4.045 -1.686 1.00 0.00 38 GLN A N 11
ATOM 14013 C CA . GLN A 1 60 ? -8.368 -5.449 -2.082 1.00 0.00 38 GLN A CA 11
ATOM 14014 C C . GLN A 1 60 ? -7.793 -6.350 -0.997 1.00 0.00 38 GLN A C 11
ATOM 14015 O O . GLN A 1 60 ? -8.268 -7.468 -0.789 1.00 0.00 38 GLN A O 11
ATOM 14029 N N . TRP A 1 61 ? -6.771 -5.859 -0.307 1.00 0.00 39 TRP A N 11
ATOM 14030 C CA . TRP A 1 61 ? -6.212 -6.567 0.833 1.00 0.00 39 TRP A CA 11
ATOM 14031 C C . TRP A 1 61 ? -7.250 -6.638 1.951 1.00 0.00 39 TRP A C 11
ATOM 14032 O O . TRP A 1 61 ? -7.442 -7.684 2.574 1.00 0.00 39 TRP A O 11
ATOM 14053 N N . LEU A 1 62 ? -7.936 -5.523 2.175 1.00 0.00 40 LEU A N 11
ATOM 14054 C CA . LEU A 1 62 ? -9.010 -5.460 3.160 1.00 0.00 40 LEU A CA 11
ATOM 14055 C C . LEU A 1 62 ? -10.165 -6.373 2.761 1.00 0.00 40 LEU A C 11
ATOM 14056 O O . LEU A 1 62 ? -10.756 -7.037 3.606 1.00 0.00 40 LEU A O 11
ATOM 14072 N N . SER A 1 63 ? -10.476 -6.403 1.469 1.00 0.00 41 SER A N 11
ATOM 14073 C CA . SER A 1 63 ? -11.546 -7.245 0.946 1.00 0.00 41 SER A CA 11
ATOM 14074 C C . SER A 1 63 ? -11.282 -8.719 1.229 1.00 0.00 41 SER A C 11
ATOM 14075 O O . SER A 1 63 ? -12.174 -9.450 1.655 1.00 0.00 41 SER A O 11
ATOM 14083 N N . SER A 1 64 ? -10.050 -9.146 1.008 1.00 0.00 42 SER A N 11
ATOM 14084 C CA . SER A 1 64 ? -9.699 -10.547 1.150 1.00 0.00 42 SER A CA 11
ATOM 14085 C C . SER A 1 64 ? -9.625 -10.973 2.618 1.00 0.00 42 SER A C 11
ATOM 14086 O O . SER A 1 64 ? -9.828 -12.146 2.936 1.00 0.00 42 SER A O 11
ATOM 14094 N N . ILE A 1 65 ? -9.346 -10.030 3.514 1.00 0.00 43 ILE A N 11
ATOM 14095 C CA . ILE A 1 65 ? -9.317 -10.345 4.940 1.00 0.00 43 ILE A CA 11
ATOM 14096 C C . ILE A 1 65 ? -10.681 -10.106 5.595 1.00 0.00 43 ILE A C 11
ATOM 14097 O O . ILE A 1 65 ? -11.038 -10.788 6.553 1.00 0.00 43 ILE A O 11
ATOM 14113 N N . GLY A 1 66 ? -11.440 -9.151 5.071 1.00 0.00 44 GLY A N 11
ATOM 14114 C CA . GLY A 1 66 ? -12.771 -8.887 5.592 1.00 0.00 44 GLY A CA 11
ATOM 14115 C C . GLY A 1 66 ? -12.829 -7.627 6.434 1.00 0.00 44 GLY A C 11
ATOM 14116 O O . GLY A 1 66 ? -13.824 -7.367 7.115 1.00 0.00 44 GLY A O 11
ATOM 14120 N N . GLU A 1 67 ? -11.772 -6.833 6.372 1.00 0.00 45 GLU A N 11
ATOM 14121 C CA . GLU A 1 67 ? -11.662 -5.634 7.191 1.00 0.00 45 GLU A CA 11
ATOM 14122 C C . GLU A 1 67 ? -12.023 -4.378 6.400 1.00 0.00 45 GLU A C 11
ATOM 14123 O O . GLU A 1 67 ? -11.497 -3.297 6.665 1.00 0.00 45 GLU A O 11
ATOM 14135 N N . GLU A 1 68 ? -12.929 -4.513 5.438 1.00 0.00 46 GLU A N 11
ATOM 14136 C CA . GLU A 1 68 ? -13.418 -3.353 4.702 1.00 0.00 46 GLU A CA 11
ATOM 14137 C C . GLU A 1 68 ? -14.430 -2.565 5.527 1.00 0.00 46 GLU A C 11
ATOM 14138 O O . GLU A 1 68 ? -14.632 -2.834 6.714 1.00 0.00 46 GLU A O 11
ATOM 14150 N N . GLY A 1 69 ? -15.065 -1.592 4.892 1.00 0.00 47 GLY A N 11
ATOM 14151 C CA . GLY A 1 69 ? -15.965 -0.706 5.597 1.00 0.00 47 GLY A CA 11
ATOM 14152 C C . GLY A 1 69 ? -15.301 0.614 5.907 1.00 0.00 47 GLY A C 11
ATOM 14153 O O . GLY A 1 69 ? -15.952 1.657 5.954 1.00 0.00 47 GLY A O 11
ATOM 14157 N N . ALA A 1 70 ? -13.991 0.565 6.114 1.00 0.00 48 ALA A N 11
ATOM 14158 C CA . ALA A 1 70 ? -13.208 1.765 6.352 1.00 0.00 48 ALA A CA 11
ATOM 14159 C C . ALA A 1 70 ? -13.064 2.556 5.061 1.00 0.00 48 ALA A C 11
ATOM 14160 O O . ALA A 1 70 ? -12.616 2.026 4.042 1.00 0.00 48 ALA A O 11
ATOM 14167 N N . THR A 1 71 ? -13.459 3.816 5.102 1.00 0.00 49 THR A N 11
ATOM 14168 C CA . THR A 1 71 ? -13.417 4.661 3.925 1.00 0.00 49 THR A CA 11
ATOM 14169 C C . THR A 1 71 ? -11.995 5.135 3.647 1.00 0.00 49 THR A C 11
ATOM 14170 O O . THR A 1 71 ? -11.561 6.174 4.148 1.00 0.00 49 THR A O 11
ATOM 14181 N N . VAL A 1 72 ? -11.266 4.345 2.872 1.00 0.00 50 VAL A N 11
ATOM 14182 C CA . VAL A 1 72 ? -9.903 4.686 2.500 1.00 0.00 50 VAL A CA 11
ATOM 14183 C C . VAL A 1 72 ? -9.901 5.682 1.346 1.00 0.00 50 VAL A C 11
ATOM 14184 O O . VAL A 1 72 ? -10.171 5.327 0.197 1.00 0.00 50 VAL A O 11
ATOM 14197 N N . THR A 1 73 ? -9.633 6.934 1.671 1.00 0.00 51 THR A N 11
ATOM 14198 C CA . THR A 1 73 ? -9.547 7.985 0.674 1.00 0.00 51 THR A CA 11
ATOM 14199 C C . THR A 1 73 ? -8.114 8.487 0.577 1.00 0.00 51 THR A C 11
ATOM 14200 O O . THR A 1 73 ? -7.220 7.950 1.236 1.00 0.00 51 THR A O 11
ATOM 14211 N N . SER A 1 74 ? -7.903 9.532 -0.212 1.00 0.00 52 SER A N 11
ATOM 14212 C CA . SER A 1 74 ? -6.598 10.170 -0.312 1.00 0.00 52 SER A CA 11
ATOM 14213 C C . SER A 1 74 ? -6.259 10.936 0.971 1.00 0.00 52 SER A C 11
ATOM 14214 O O . SER A 1 74 ? -5.213 11.575 1.071 1.00 0.00 52 SER A O 11
ATOM 14222 N N . GLU A 1 75 ? -7.164 10.879 1.943 1.00 0.00 53 GLU A N 11
ATOM 14223 C CA . GLU A 1 75 ? -6.913 11.438 3.262 1.00 0.00 53 GLU A CA 11
ATOM 14224 C C . GLU A 1 75 ? -6.341 10.356 4.172 1.00 0.00 53 GLU A C 11
ATOM 14225 O O . GLU A 1 75 ? -5.559 10.636 5.078 1.00 0.00 53 GLU A O 11
ATOM 14237 N N . GLU A 1 76 ? -6.721 9.112 3.895 1.00 0.00 54 GLU A N 11
ATOM 14238 C CA . GLU A 1 76 ? -6.296 7.979 4.705 1.00 0.00 54 GLU A CA 11
ATOM 14239 C C . GLU A 1 76 ? -4.968 7.424 4.196 1.00 0.00 54 GLU A C 11
ATOM 14240 O O . GLU A 1 76 ? -4.211 6.813 4.949 1.00 0.00 54 GLU A O 11
ATOM 14252 N N . CYS A 1 77 ? -4.696 7.620 2.912 1.00 0.00 55 CYS A N 11
ATOM 14253 C CA . CYS A 1 77 ? -3.448 7.153 2.325 1.00 0.00 55 CYS A CA 11
ATOM 14254 C C . CYS A 1 77 ? -2.494 8.322 2.090 1.00 0.00 55 CYS A C 11
ATOM 14255 O O . CYS A 1 77 ? -2.738 9.190 1.248 1.00 0.00 55 CYS A O 11
ATOM 14263 N N . ARG A 1 78 ? -1.412 8.344 2.847 1.00 0.00 56 ARG A N 11
ATOM 14264 C CA . ARG A 1 78 ? -0.421 9.399 2.744 1.00 0.00 56 ARG A CA 11
ATOM 14265 C C . ARG A 1 78 ? 0.738 8.957 1.858 1.00 0.00 56 ARG A C 11
ATOM 14266 O O . ARG A 1 78 ? 1.608 8.202 2.291 1.00 0.00 56 ARG A O 11
ATOM 14287 N N . PHE A 1 79 ? 0.735 9.397 0.610 1.00 0.00 57 PHE A N 11
ATOM 14288 C CA . PHE A 1 79 ? 1.840 9.103 -0.289 1.00 0.00 57 PHE A CA 11
ATOM 14289 C C . PHE A 1 79 ? 3.083 9.859 0.161 1.00 0.00 57 PHE A C 11
ATOM 14290 O O . PHE A 1 79 ? 3.128 11.088 0.105 1.00 0.00 57 PHE A O 11
ATOM 14307 N N . CYS A 1 80 ? 4.073 9.121 0.635 1.00 0.00 58 CYS A N 11
ATOM 14308 C CA . CYS A 1 80 ? 5.303 9.725 1.119 1.00 0.00 58 CYS A CA 11
ATOM 14309 C C . CYS A 1 80 ? 6.180 10.156 -0.051 1.00 0.00 58 CYS A C 11
ATOM 14310 O O . CYS A 1 80 ? 6.383 11.351 -0.280 1.00 0.00 58 CYS A O 11
ATOM 14318 N N . HIS A 1 81 ? 6.684 9.173 -0.792 1.00 0.00 59 HIS A N 11
ATOM 14319 C CA . HIS A 1 81 ? 7.520 9.418 -1.964 1.00 0.00 59 HIS A CA 11
ATOM 14320 C C . HIS A 1 81 ? 7.977 8.087 -2.547 1.00 0.00 59 HIS A C 11
ATOM 14321 O O . HIS A 1 81 ? 7.397 7.041 -2.241 1.00 0.00 59 HIS A O 11
ATOM 14336 N N . SER A 1 82 ? 8.982 8.133 -3.404 1.00 0.00 60 SER A N 11
ATOM 14337 C CA . SER A 1 82 ? 9.593 6.926 -3.918 1.00 0.00 60 SER A CA 11
ATOM 14338 C C . SER A 1 82 ? 11.020 6.795 -3.391 1.00 0.00 60 SER A C 11
ATOM 14339 O O . SER A 1 82 ? 11.839 7.697 -3.567 1.00 0.00 60 SER A O 11
ATOM 14347 N N . GLU A 1 83 ? 11.311 5.678 -2.735 1.00 0.00 61 GLU A N 11
ATOM 14348 C CA . GLU A 1 83 ? 12.642 5.437 -2.193 1.00 0.00 61 GLU A CA 11
ATOM 14349 C C . GLU A 1 83 ? 13.202 4.117 -2.708 1.00 0.00 61 GLU A C 11
ATOM 14350 O O . GLU A 1 83 ? 12.513 3.378 -3.416 1.00 0.00 61 GLU A O 11
ATOM 14362 N N . LYS A 1 84 ? 14.446 3.824 -2.350 1.00 0.00 62 LYS A N 11
ATOM 14363 C CA . LYS A 1 84 ? 15.121 2.632 -2.841 1.00 0.00 62 LYS A CA 11
ATOM 14364 C C . LYS A 1 84 ? 14.633 1.393 -2.110 1.00 0.00 62 LYS A C 11
ATOM 14365 O O . LYS A 1 84 ? 14.711 1.305 -0.884 1.00 0.00 62 LYS A O 11
ATOM 14384 N N . ALA A 1 85 ? 14.131 0.443 -2.872 1.00 0.00 63 ALA A N 11
ATOM 14385 C CA . ALA A 1 85 ? 13.613 -0.795 -2.315 1.00 0.00 63 ALA A CA 11
ATOM 14386 C C . ALA A 1 85 ? 14.544 -1.959 -2.613 1.00 0.00 63 ALA A C 11
ATOM 14387 O O . ALA A 1 85 ? 15.281 -1.934 -3.603 1.00 0.00 63 ALA A O 11
ATOM 14394 N N . PRO A 1 86 ? 14.527 -2.990 -1.760 1.00 0.00 64 PRO A N 11
ATOM 14395 C CA . PRO A 1 86 ? 15.237 -4.238 -2.020 1.00 0.00 64 PRO A CA 11
ATOM 14396 C C . PRO A 1 86 ? 14.520 -5.062 -3.084 1.00 0.00 64 PRO A C 11
ATOM 14397 O O . PRO A 1 86 ? 13.288 -5.044 -3.167 1.00 0.00 64 PRO A O 11
ATOM 14408 N N . ASP A 1 87 ? 15.289 -5.787 -3.884 1.00 0.00 65 ASP A N 11
ATOM 14409 C CA . ASP A 1 87 ? 14.742 -6.621 -4.952 1.00 0.00 65 ASP A CA 11
ATOM 14410 C C . ASP A 1 87 ? 13.799 -7.682 -4.396 1.00 0.00 65 ASP A C 11
ATOM 14411 O O . ASP A 1 87 ? 12.949 -8.208 -5.117 1.00 0.00 65 ASP A O 11
ATOM 14420 N N . GLU A 1 88 ? 13.957 -7.978 -3.110 1.00 0.00 66 GLU A N 11
ATOM 14421 C CA . GLU A 1 88 ? 13.123 -8.957 -2.424 1.00 0.00 66 GLU A CA 11
ATOM 14422 C C . GLU A 1 88 ? 11.643 -8.614 -2.565 1.00 0.00 66 GLU A C 11
ATOM 14423 O O . GLU A 1 88 ? 10.824 -9.472 -2.895 1.00 0.00 66 GLU A O 11
ATOM 14435 N N . VAL A 1 89 ? 11.308 -7.350 -2.323 1.00 0.00 67 VAL A N 11
ATOM 14436 C CA . VAL A 1 89 ? 9.914 -6.923 -2.325 1.00 0.00 67 VAL A CA 11
ATOM 14437 C C . VAL A 1 89 ? 9.464 -6.503 -3.719 1.00 0.00 67 VAL A C 11
ATOM 14438 O O . VAL A 1 89 ? 8.269 -6.451 -4.003 1.00 0.00 67 VAL A O 11
ATOM 14451 N N . ILE A 1 90 ? 10.429 -6.222 -4.588 1.00 0.00 68 ILE A N 11
ATOM 14452 C CA . ILE A 1 90 ? 10.133 -5.793 -5.952 1.00 0.00 68 ILE A CA 11
ATOM 14453 C C . ILE A 1 90 ? 9.335 -6.862 -6.687 1.00 0.00 68 ILE A C 11
ATOM 14454 O O . ILE A 1 90 ? 8.297 -6.574 -7.286 1.00 0.00 68 ILE A O 11
ATOM 14470 N N . GLU A 1 91 ? 9.810 -8.099 -6.611 1.00 0.00 69 GLU A N 11
ATOM 14471 C CA . GLU A 1 91 ? 9.149 -9.223 -7.260 1.00 0.00 69 GLU A CA 11
ATOM 14472 C C . GLU A 1 91 ? 7.720 -9.401 -6.746 1.00 0.00 69 GLU A C 11
ATOM 14473 O O . GLU A 1 91 ? 6.824 -9.783 -7.501 1.00 0.00 69 GLU A O 11
ATOM 14485 N N . ALA A 1 92 ? 7.511 -9.108 -5.468 1.00 0.00 70 ALA A N 11
ATOM 14486 C CA . ALA A 1 92 ? 6.192 -9.228 -4.861 1.00 0.00 70 ALA A CA 11
ATOM 14487 C C . ALA A 1 92 ? 5.236 -8.185 -5.433 1.00 0.00 70 ALA A C 11
ATOM 14488 O O . ALA A 1 92 ? 4.075 -8.479 -5.713 1.00 0.00 70 ALA A O 11
ATOM 14495 N N . ILE A 1 93 ? 5.741 -6.973 -5.624 1.00 0.00 71 ILE A N 11
ATOM 14496 C CA . ILE A 1 93 ? 4.946 -5.891 -6.197 1.00 0.00 71 ILE A CA 11
ATOM 14497 C C . ILE A 1 93 ? 4.620 -6.188 -7.657 1.00 0.00 71 ILE A C 11
ATOM 14498 O O . ILE A 1 93 ? 3.562 -5.821 -8.161 1.00 0.00 71 ILE A O 11
ATOM 14514 N N . LYS A 1 94 ? 5.534 -6.866 -8.325 1.00 0.00 72 LYS A N 11
ATOM 14515 C CA . LYS A 1 94 ? 5.340 -7.258 -9.714 1.00 0.00 72 LYS A CA 11
ATOM 14516 C C . LYS A 1 94 ? 4.314 -8.377 -9.831 1.00 0.00 72 LYS A C 11
ATOM 14517 O O . LYS A 1 94 ? 3.556 -8.446 -10.799 1.00 0.00 72 LYS A O 11
ATOM 14536 N N . GLN A 1 95 ? 4.298 -9.250 -8.839 1.00 0.00 73 GLN A N 11
ATOM 14537 C CA . GLN A 1 95 ? 3.399 -10.395 -8.844 1.00 0.00 73 GLN A CA 11
ATOM 14538 C C . GLN A 1 95 ? 2.012 -10.022 -8.324 1.00 0.00 73 GLN A C 11
ATOM 14539 O O . GLN A 1 95 ? 1.011 -10.203 -9.014 1.00 0.00 73 GLN A O 11
ATOM 14553 N N . ASN A 1 96 ? 1.961 -9.485 -7.110 1.00 0.00 74 ASN A N 11
ATOM 14554 C CA . ASN A 1 96 ? 0.686 -9.179 -6.464 1.00 0.00 74 ASN A CA 11
ATOM 14555 C C . ASN A 1 96 ? 0.139 -7.853 -6.964 1.00 0.00 74 ASN A C 11
ATOM 14556 O O . ASN A 1 96 ? -1.076 -7.675 -7.083 1.00 0.00 74 ASN A O 11
ATOM 14567 N N . GLY A 1 97 ? 1.040 -6.937 -7.267 1.00 0.00 75 GLY A N 11
ATOM 14568 C CA . GLY A 1 97 ? 0.647 -5.594 -7.631 1.00 0.00 75 GLY A CA 11
ATOM 14569 C C . GLY A 1 97 ? 0.958 -4.615 -6.522 1.00 0.00 75 GLY A C 11
ATOM 14570 O O . GLY A 1 97 ? 0.946 -3.400 -6.723 1.00 0.00 75 GLY A O 11
ATOM 14574 N N . TYR A 1 98 ? 1.259 -5.161 -5.351 1.00 0.00 76 TYR A N 11
ATOM 14575 C CA . TYR A 1 98 ? 1.513 -4.365 -4.163 1.00 0.00 76 TYR A CA 11
ATOM 14576 C C . TYR A 1 98 ? 2.233 -5.206 -3.117 1.00 0.00 76 TYR A C 11
ATOM 14577 O O . TYR A 1 98 ? 2.198 -6.437 -3.173 1.00 0.00 76 TYR A O 11
ATOM 14595 N N . PHE A 1 99 ? 2.891 -4.544 -2.183 1.00 0.00 77 PHE A N 11
ATOM 14596 C CA . PHE A 1 99 ? 3.484 -5.219 -1.041 1.00 0.00 77 PHE A CA 11
ATOM 14597 C C . PHE A 1 99 ? 3.000 -4.560 0.242 1.00 0.00 77 PHE A C 11
ATOM 14598 O O . PHE A 1 99 ? 3.115 -3.342 0.402 1.00 0.00 77 PHE A O 11
ATOM 14615 N N . ILE A 1 100 ? 2.449 -5.356 1.143 1.00 0.00 78 ILE A N 11
ATOM 14616 C CA . ILE A 1 100 ? 1.910 -4.835 2.387 1.00 0.00 78 ILE A CA 11
ATOM 14617 C C . ILE A 1 100 ? 2.922 -4.993 3.514 1.00 0.00 78 ILE A C 11
ATOM 14618 O O . ILE A 1 100 ? 3.118 -6.090 4.042 1.00 0.00 78 ILE A O 11
ATOM 14634 N N . TYR A 1 101 ? 3.582 -3.901 3.859 1.00 0.00 79 TYR A N 11
ATOM 14635 C CA . TYR A 1 101 ? 4.509 -3.899 4.976 1.00 0.00 79 TYR A CA 11
ATOM 14636 C C . TYR A 1 101 ? 3.743 -3.653 6.268 1.00 0.00 79 TYR A C 11
ATOM 14637 O O . TYR A 1 101 ? 3.479 -2.508 6.639 1.00 0.00 79 TYR A O 11
ATOM 14655 N N . LYS A 1 102 ? 3.341 -4.735 6.919 1.00 0.00 80 LYS A N 11
ATOM 14656 C CA . LYS A 1 102 ? 2.613 -4.642 8.175 1.00 0.00 80 LYS A CA 11
ATOM 14657 C C . LYS A 1 102 ? 3.515 -4.078 9.260 1.00 0.00 80 LYS A C 11
ATOM 14658 O O . LYS A 1 102 ? 4.326 -4.798 9.839 1.00 0.00 80 LYS A O 11
ATOM 14677 N N . MET A 1 103 ? 3.391 -2.781 9.508 1.00 0.00 81 MET A N 11
ATOM 14678 C CA . MET A 1 103 ? 4.229 -2.112 10.488 1.00 0.00 81 MET A CA 11
ATOM 14679 C C . MET A 1 103 ? 3.874 -2.557 11.904 1.00 0.00 81 MET A C 11
ATOM 14680 O O . MET A 1 103 ? 4.678 -3.180 12.593 1.00 0.00 81 MET A O 11
ATOM 14694 N N . GLU A 1 104 ? 2.658 -2.235 12.330 1.00 0.00 82 GLU A N 11
ATOM 14695 C CA . GLU A 1 104 ? 2.208 -2.572 13.674 1.00 0.00 82 GLU A CA 11
ATOM 14696 C C . GLU A 1 104 ? 0.693 -2.779 13.672 1.00 0.00 82 GLU A C 11
ATOM 14697 O O . GLU A 1 104 ? 0.021 -2.659 14.692 1.00 0.00 82 GLU A O 11
ATOM 14709 N N . GLY A 1 105 ? 0.165 -3.138 12.509 1.00 0.00 83 GLY A N 11
ATOM 14710 C CA . GLY A 1 105 ? -1.271 -3.296 12.363 1.00 0.00 83 GLY A CA 11
ATOM 14711 C C . GLY A 1 105 ? -1.765 -4.660 12.811 1.00 0.00 83 GLY A C 11
ATOM 14712 O O . GLY A 1 105 ? -2.929 -4.997 12.613 1.00 0.00 83 GLY A O 11
ATOM 14716 N N . CYS A 1 106 ? -0.888 -5.437 13.427 1.00 0.00 84 CYS A N 11
ATOM 14717 C CA . CYS A 1 106 ? -1.238 -6.785 13.861 1.00 0.00 84 CYS A CA 11
ATOM 14718 C C . CYS A 1 106 ? -1.679 -6.802 15.323 1.00 0.00 84 CYS A C 11
ATOM 14719 O O . CYS A 1 106 ? -2.034 -7.851 15.863 1.00 0.00 84 CYS A O 11
ATOM 14727 N N . ASN A 1 107 ? -1.663 -5.638 15.958 1.00 0.00 85 ASN A N 11
ATOM 14728 C CA . ASN A 1 107 ? -2.035 -5.527 17.364 1.00 0.00 85 ASN A CA 11
ATOM 14729 C C . ASN A 1 107 ? -3.167 -4.525 17.540 1.00 0.00 85 ASN A C 11
ATOM 14730 O O . ASN A 1 107 ? -4.288 -4.945 17.902 1.00 0.00 85 ASN A O 11
ATOM 14741 N N . MET A 1 23 ? 11.644 0.650 -11.947 1.00 0.00 1 MET A N 12
ATOM 14742 C CA . MET A 1 23 ? 10.667 0.187 -10.943 1.00 0.00 1 MET A CA 12
ATOM 14743 C C . MET A 1 23 ? 10.888 0.934 -9.635 1.00 0.00 1 MET A C 12
ATOM 14744 O O . MET A 1 23 ? 11.929 0.789 -8.994 1.00 0.00 1 MET A O 12
ATOM 14758 N N . GLN A 1 24 ? 9.908 1.736 -9.252 1.00 0.00 2 GLN A N 12
ATOM 14759 C CA . GLN A 1 24 ? 10.052 2.645 -8.124 1.00 0.00 2 GLN A CA 12
ATOM 14760 C C . GLN A 1 24 ? 8.837 2.555 -7.213 1.00 0.00 2 GLN A C 12
ATOM 14761 O O . GLN A 1 24 ? 7.699 2.614 -7.675 1.00 0.00 2 GLN A O 12
ATOM 14775 N N . ILE A 1 25 ? 9.080 2.401 -5.920 1.00 0.00 3 ILE A N 12
ATOM 14776 C CA . ILE A 1 25 ? 7.993 2.235 -4.972 1.00 0.00 3 ILE A CA 12
ATOM 14777 C C . ILE A 1 25 ? 7.565 3.561 -4.361 1.00 0.00 3 ILE A C 12
ATOM 14778 O O . ILE A 1 25 ? 8.370 4.281 -3.764 1.00 0.00 3 ILE A O 12
ATOM 14794 N N . HIS A 1 26 ? 6.297 3.883 -4.540 1.00 0.00 4 HIS A N 12
ATOM 14795 C CA . HIS A 1 26 ? 5.695 5.013 -3.859 1.00 0.00 4 HIS A CA 12
ATOM 14796 C C . HIS A 1 26 ? 5.186 4.553 -2.504 1.00 0.00 4 HIS A C 12
ATOM 14797 O O . HIS A 1 26 ? 4.273 3.729 -2.427 1.00 0.00 4 HIS A O 12
ATOM 14812 N N . VAL A 1 27 ? 5.802 5.057 -1.447 1.00 0.00 5 VAL A N 12
ATOM 14813 C CA . VAL A 1 27 ? 5.465 4.645 -0.093 1.00 0.00 5 VAL A CA 12
ATOM 14814 C C . VAL A 1 27 ? 4.262 5.423 0.424 1.00 0.00 5 VAL A C 12
ATOM 14815 O O . VAL A 1 27 ? 4.342 6.637 0.642 1.00 0.00 5 VAL A O 12
ATOM 14828 N N . TYR A 1 28 ? 3.146 4.729 0.587 1.00 0.00 6 TYR A N 12
ATOM 14829 C CA . TYR A 1 28 ? 1.944 5.336 1.132 1.00 0.00 6 TYR A CA 12
ATOM 14830 C C . TYR A 1 28 ? 1.751 4.934 2.587 1.00 0.00 6 TYR A C 12
ATOM 14831 O O . TYR A 1 28 ? 1.547 3.758 2.900 1.00 0.00 6 TYR A O 12
ATOM 14849 N N . ASP A 1 29 ? 1.825 5.921 3.465 1.00 0.00 7 ASP A N 12
ATOM 14850 C CA . ASP A 1 29 ? 1.611 5.722 4.891 1.00 0.00 7 ASP A CA 12
ATOM 14851 C C . ASP A 1 29 ? 0.116 5.636 5.152 1.00 0.00 7 ASP A C 12
ATOM 14852 O O . ASP A 1 29 ? -0.565 6.652 5.281 1.00 0.00 7 ASP A O 12
ATOM 14861 N N . THR A 1 30 ? -0.401 4.424 5.179 1.00 0.00 8 THR A N 12
ATOM 14862 C CA . THR A 1 30 ? -1.836 4.219 5.219 1.00 0.00 8 THR A CA 12
ATOM 14863 C C . THR A 1 30 ? -2.336 4.018 6.644 1.00 0.00 8 THR A C 12
ATOM 14864 O O . THR A 1 30 ? -2.026 3.017 7.285 1.00 0.00 8 THR A O 12
ATOM 14875 N N . TYR A 1 31 ? -3.101 4.986 7.132 1.00 0.00 9 TYR A N 12
ATOM 14876 C CA . TYR A 1 31 ? -3.700 4.911 8.458 1.00 0.00 9 TYR A CA 12
ATOM 14877 C C . TYR A 1 31 ? -5.199 4.685 8.351 1.00 0.00 9 TYR A C 12
ATOM 14878 O O . TYR A 1 31 ? -5.949 5.599 8.009 1.00 0.00 9 TYR A O 12
ATOM 14896 N N . VAL A 1 32 ? -5.630 3.464 8.623 1.00 0.00 10 VAL A N 12
ATOM 14897 C CA . VAL A 1 32 ? -7.044 3.131 8.600 1.00 0.00 10 VAL A CA 12
ATOM 14898 C C . VAL A 1 32 ? -7.545 2.876 10.017 1.00 0.00 10 VAL A C 12
ATOM 14899 O O . VAL A 1 32 ? -7.129 1.916 10.667 1.00 0.00 10 VAL A O 12
ATOM 14912 N N . LYS A 1 33 ? -8.411 3.749 10.500 1.00 0.00 11 LYS A N 12
ATOM 14913 C CA . LYS A 1 33 ? -9.012 3.574 11.810 1.00 0.00 11 LYS A CA 12
ATOM 14914 C C . LYS A 1 33 ? -10.227 2.663 11.691 1.00 0.00 11 LYS A C 12
ATOM 14915 O O . LYS A 1 33 ? -11.290 3.080 11.221 1.00 0.00 11 LYS A O 12
ATOM 14934 N N . ALA A 1 34 ? -10.055 1.417 12.101 1.00 0.00 12 ALA A N 12
ATOM 14935 C CA . ALA A 1 34 ? -11.081 0.403 11.924 1.00 0.00 12 ALA A CA 12
ATOM 14936 C C . ALA A 1 34 ? -12.173 0.512 12.981 1.00 0.00 12 ALA A C 12
ATOM 14937 O O . ALA A 1 34 ? -12.037 1.245 13.963 1.00 0.00 12 ALA A O 12
ATOM 14944 N N . LYS A 1 35 ? -13.242 -0.254 12.781 1.00 0.00 13 LYS A N 12
ATOM 14945 C CA . LYS A 1 35 ? -14.408 -0.224 13.660 1.00 0.00 13 LYS A CA 12
ATOM 14946 C C . LYS A 1 35 ? -14.046 -0.687 15.070 1.00 0.00 13 LYS A C 12
ATOM 14947 O O . LYS A 1 35 ? -14.688 -0.306 16.048 1.00 0.00 13 LYS A O 12
ATOM 14966 N N . ASP A 1 36 ? -13.006 -1.506 15.160 1.00 0.00 14 ASP A N 12
ATOM 14967 C CA . ASP A 1 36 ? -12.520 -2.022 16.441 1.00 0.00 14 ASP A CA 12
ATOM 14968 C C . ASP A 1 36 ? -11.964 -0.913 17.328 1.00 0.00 14 ASP A C 12
ATOM 14969 O O . ASP A 1 36 ? -11.720 -1.125 18.516 1.00 0.00 14 ASP A O 12
ATOM 14978 N N . GLY A 1 37 ? -11.764 0.266 16.755 1.00 0.00 15 GLY A N 12
ATOM 14979 C CA . GLY A 1 37 ? -11.029 1.300 17.451 1.00 0.00 15 GLY A CA 12
ATOM 14980 C C . GLY A 1 37 ? -9.549 1.002 17.396 1.00 0.00 15 GLY A C 12
ATOM 14981 O O . GLY A 1 37 ? -8.780 1.367 18.286 1.00 0.00 15 GLY A O 12
ATOM 14985 N N . HIS A 1 38 ? -9.168 0.309 16.336 1.00 0.00 16 HIS A N 12
ATOM 14986 C CA . HIS A 1 38 ? -7.801 -0.135 16.142 1.00 0.00 16 HIS A CA 12
ATOM 14987 C C . HIS A 1 38 ? -7.213 0.564 14.929 1.00 0.00 16 HIS A C 12
ATOM 14988 O O . HIS A 1 38 ? -7.887 0.736 13.911 1.00 0.00 16 HIS A O 12
ATOM 15003 N N . VAL A 1 39 ? -5.966 0.964 15.042 1.00 0.00 17 VAL A N 12
ATOM 15004 C CA . VAL A 1 39 ? -5.316 1.730 13.996 1.00 0.00 17 VAL A CA 12
ATOM 15005 C C . VAL A 1 39 ? -4.524 0.813 13.075 1.00 0.00 17 VAL A C 12
ATOM 15006 O O . VAL A 1 39 ? -3.451 0.324 13.433 1.00 0.00 17 VAL A O 12
ATOM 15019 N N . MET A 1 40 ? -5.073 0.571 11.900 1.00 0.00 18 MET A N 12
ATOM 15020 C CA . MET A 1 40 ? -4.410 -0.241 10.898 1.00 0.00 18 MET A CA 12
ATOM 15021 C C . MET A 1 40 ? -3.504 0.639 10.053 1.00 0.00 18 MET A C 12
ATOM 15022 O O . MET A 1 40 ? -3.966 1.315 9.135 1.00 0.00 18 MET A O 12
ATOM 15036 N N . HIS A 1 41 ? -2.221 0.664 10.379 1.00 0.00 19 HIS A N 12
ATOM 15037 C CA . HIS A 1 41 ? -1.286 1.496 9.639 1.00 0.00 19 HIS A CA 12
ATOM 15038 C C . HIS A 1 41 ? -0.107 0.685 9.136 1.00 0.00 19 HIS A C 12
ATOM 15039 O O . HIS A 1 41 ? 0.635 0.074 9.908 1.00 0.00 19 HIS A O 12
ATOM 15054 N N . PHE A 1 42 ? 0.048 0.685 7.828 1.00 0.00 20 PHE A N 12
ATOM 15055 C CA . PHE A 1 42 ? 1.066 -0.103 7.165 1.00 0.00 20 PHE A CA 12
ATOM 15056 C C . PHE A 1 42 ? 1.592 0.646 5.951 1.00 0.00 20 PHE A C 12
ATOM 15057 O O . PHE A 1 42 ? 0.967 1.606 5.490 1.00 0.00 20 PHE A O 12
ATOM 15074 N N . ASP A 1 43 ? 2.734 0.213 5.441 1.00 0.00 21 ASP A N 12
ATOM 15075 C CA . ASP A 1 43 ? 3.357 0.870 4.300 1.00 0.00 21 ASP A CA 12
ATOM 15076 C C . ASP A 1 43 ? 2.979 0.167 3.013 1.00 0.00 21 ASP A C 12
ATOM 15077 O O . ASP A 1 43 ? 3.333 -0.998 2.802 1.00 0.00 21 ASP A O 12
ATOM 15086 N N . VAL A 1 44 ? 2.246 0.861 2.163 1.00 0.00 22 VAL A N 12
ATOM 15087 C CA . VAL A 1 44 ? 1.861 0.316 0.875 1.00 0.00 22 VAL A CA 12
ATOM 15088 C C . VAL A 1 44 ? 2.889 0.699 -0.181 1.00 0.00 22 VAL A C 12
ATOM 15089 O O . VAL A 1 44 ? 2.955 1.854 -0.608 1.00 0.00 22 VAL A O 12
ATOM 15102 N N . PHE A 1 45 ? 3.707 -0.265 -0.574 1.00 0.00 23 PHE A N 12
ATOM 15103 C CA . PHE A 1 45 ? 4.703 -0.036 -1.607 1.00 0.00 23 PHE A CA 12
ATOM 15104 C C . PHE A 1 45 ? 4.102 -0.294 -2.979 1.00 0.00 23 PHE A C 12
ATOM 15105 O O . PHE A 1 45 ? 3.751 -1.429 -3.313 1.00 0.00 23 PHE A O 12
ATOM 15122 N N . THR A 1 46 ? 3.966 0.764 -3.763 1.00 0.00 24 THR A N 12
ATOM 15123 C CA . THR A 1 46 ? 3.376 0.653 -5.086 1.00 0.00 24 THR A CA 12
ATOM 15124 C C . THR A 1 46 ? 4.361 1.069 -6.174 1.00 0.00 24 THR A C 12
ATOM 15125 O O . THR A 1 46 ? 4.884 2.183 -6.157 1.00 0.00 24 THR A O 12
ATOM 15136 N N . ASP A 1 47 ? 4.633 0.157 -7.098 1.00 0.00 25 ASP A N 12
ATOM 15137 C CA . ASP A 1 47 ? 5.437 0.474 -8.275 1.00 0.00 25 ASP A CA 12
ATOM 15138 C C . ASP A 1 47 ? 4.567 1.156 -9.319 1.00 0.00 25 ASP A C 12
ATOM 15139 O O . ASP A 1 47 ? 5.036 1.979 -10.108 1.00 0.00 25 ASP A O 12
ATOM 15148 N N . VAL A 1 48 ? 3.288 0.809 -9.308 1.00 0.00 26 VAL A N 12
ATOM 15149 C CA . VAL A 1 48 ? 2.324 1.410 -10.211 1.00 0.00 26 VAL A CA 12
ATOM 15150 C C . VAL A 1 48 ? 2.086 2.865 -9.829 1.00 0.00 26 VAL A C 12
ATOM 15151 O O . VAL A 1 48 ? 1.579 3.156 -8.744 1.00 0.00 26 VAL A O 12
ATOM 15164 N N . ARG A 1 49 ? 2.469 3.776 -10.710 1.00 0.00 27 ARG A N 12
ATOM 15165 C CA . ARG A 1 49 ? 2.293 5.192 -10.448 1.00 0.00 27 ARG A CA 12
ATOM 15166 C C . ARG A 1 49 ? 0.854 5.605 -10.732 1.00 0.00 27 ARG A C 12
ATOM 15167 O O . ARG A 1 49 ? 0.507 5.977 -11.858 1.00 0.00 27 ARG A O 12
ATOM 15188 N N . ASP A 1 50 ? 0.021 5.482 -9.714 1.00 0.00 28 ASP A N 12
ATOM 15189 C CA . ASP A 1 50 ? -1.375 5.879 -9.792 1.00 0.00 28 ASP A CA 12
ATOM 15190 C C . ASP A 1 50 ? -1.919 6.044 -8.378 1.00 0.00 28 ASP A C 12
ATOM 15191 O O . ASP A 1 50 ? -1.661 5.208 -7.509 1.00 0.00 28 ASP A O 12
ATOM 15200 N N . ASP A 1 51 ? -2.659 7.118 -8.142 1.00 0.00 29 ASP A N 12
ATOM 15201 C CA . ASP A 1 51 ? -3.097 7.455 -6.791 1.00 0.00 29 ASP A CA 12
ATOM 15202 C C . ASP A 1 51 ? -4.317 6.642 -6.365 1.00 0.00 29 ASP A C 12
ATOM 15203 O O . ASP A 1 51 ? -4.517 6.398 -5.177 1.00 0.00 29 ASP A O 12
ATOM 15212 N N . LYS A 1 52 ? -5.121 6.198 -7.325 1.00 0.00 30 LYS A N 12
ATOM 15213 C CA . LYS A 1 52 ? -6.325 5.439 -6.997 1.00 0.00 30 LYS A CA 12
ATOM 15214 C C . LYS A 1 52 ? -6.010 3.948 -6.955 1.00 0.00 30 LYS A C 12
ATOM 15215 O O . LYS A 1 52 ? -6.611 3.200 -6.186 1.00 0.00 30 LYS A O 12
ATOM 15234 N N . LYS A 1 53 ? -5.050 3.526 -7.773 1.00 0.00 31 LYS A N 12
ATOM 15235 C CA . LYS A 1 53 ? -4.610 2.134 -7.787 1.00 0.00 31 LYS A CA 12
ATOM 15236 C C . LYS A 1 53 ? -4.048 1.742 -6.430 1.00 0.00 31 LYS A C 12
ATOM 15237 O O . LYS A 1 53 ? -4.343 0.664 -5.920 1.00 0.00 31 LYS A O 12
ATOM 15256 N N . ALA A 1 54 ? -3.252 2.632 -5.845 1.00 0.00 32 ALA A N 12
ATOM 15257 C CA . ALA A 1 54 ? -2.657 2.391 -4.535 1.00 0.00 32 ALA A CA 12
ATOM 15258 C C . ALA A 1 54 ? -3.736 2.174 -3.480 1.00 0.00 32 ALA A C 12
ATOM 15259 O O . ALA A 1 54 ? -3.615 1.297 -2.623 1.00 0.00 32 ALA A O 12
ATOM 15266 N N . ILE A 1 55 ? -4.789 2.980 -3.557 1.00 0.00 33 ILE A N 12
ATOM 15267 C CA . ILE A 1 55 ? -5.917 2.871 -2.642 1.00 0.00 33 ILE A CA 12
ATOM 15268 C C . ILE A 1 55 ? -6.579 1.504 -2.762 1.00 0.00 33 ILE A C 12
ATOM 15269 O O . ILE A 1 55 ? -6.816 0.822 -1.760 1.00 0.00 33 ILE A O 12
ATOM 15285 N N . GLU A 1 56 ? -6.853 1.102 -3.995 1.00 0.00 34 GLU A N 12
ATOM 15286 C CA . GLU A 1 56 ? -7.516 -0.165 -4.254 1.00 0.00 34 GLU A CA 12
ATOM 15287 C C . GLU A 1 56 ? -6.635 -1.336 -3.823 1.00 0.00 34 GLU A C 12
ATOM 15288 O O . GLU A 1 56 ? -7.135 -2.330 -3.302 1.00 0.00 34 GLU A O 12
ATOM 15300 N N . PHE A 1 57 ? -5.323 -1.205 -4.027 1.00 0.00 35 PHE A N 12
ATOM 15301 C CA . PHE A 1 57 ? -4.374 -2.238 -3.611 1.00 0.00 35 PHE A CA 12
ATOM 15302 C C . PHE A 1 57 ? -4.475 -2.504 -2.112 1.00 0.00 35 PHE A C 12
ATOM 15303 O O . PHE A 1 57 ? -4.477 -3.657 -1.678 1.00 0.00 35 PHE A O 12
ATOM 15320 N N . ALA A 1 58 ? -4.566 -1.436 -1.326 1.00 0.00 36 ALA A N 12
ATOM 15321 C CA . ALA A 1 58 ? -4.697 -1.559 0.123 1.00 0.00 36 ALA A CA 12
ATOM 15322 C C . ALA A 1 58 ? -6.030 -2.202 0.486 1.00 0.00 36 ALA A C 12
ATOM 15323 O O . ALA A 1 58 ? -6.112 -3.025 1.399 1.00 0.00 36 ALA A O 12
ATOM 15330 N N . LYS A 1 59 ? -7.069 -1.831 -0.250 1.00 0.00 37 LYS A N 12
ATOM 15331 C CA . LYS A 1 59 ? -8.404 -2.375 -0.037 1.00 0.00 37 LYS A CA 12
ATOM 15332 C C . LYS A 1 59 ? -8.453 -3.859 -0.354 1.00 0.00 37 LYS A C 12
ATOM 15333 O O . LYS A 1 59 ? -9.179 -4.613 0.284 1.00 0.00 37 LYS A O 12
ATOM 15352 N N . GLN A 1 60 ? -7.671 -4.273 -1.338 1.00 0.00 38 GLN A N 12
ATOM 15353 C CA . GLN A 1 60 ? -7.571 -5.685 -1.705 1.00 0.00 38 GLN A CA 12
ATOM 15354 C C . GLN A 1 60 ? -7.111 -6.529 -0.518 1.00 0.00 38 GLN A C 12
ATOM 15355 O O . GLN A 1 60 ? -7.547 -7.668 -0.342 1.00 0.00 38 GLN A O 12
ATOM 15369 N N . TRP A 1 61 ? -6.237 -5.963 0.305 1.00 0.00 39 TRP A N 12
ATOM 15370 C CA . TRP A 1 61 ? -5.769 -6.651 1.498 1.00 0.00 39 TRP A CA 12
ATOM 15371 C C . TRP A 1 61 ? -6.860 -6.658 2.566 1.00 0.00 39 TRP A C 12
ATOM 15372 O O . TRP A 1 61 ? -7.051 -7.647 3.272 1.00 0.00 39 TRP A O 12
ATOM 15393 N N . LEU A 1 62 ? -7.593 -5.557 2.662 1.00 0.00 40 LEU A N 12
ATOM 15394 C CA . LEU A 1 62 ? -8.706 -5.460 3.598 1.00 0.00 40 LEU A CA 12
ATOM 15395 C C . LEU A 1 62 ? -9.837 -6.398 3.183 1.00 0.00 40 LEU A C 12
ATOM 15396 O O . LEU A 1 62 ? -10.489 -7.014 4.023 1.00 0.00 40 LEU A O 12
ATOM 15412 N N . SER A 1 63 ? -10.054 -6.506 1.883 1.00 0.00 41 SER A N 12
ATOM 15413 C CA . SER A 1 63 ? -11.095 -7.362 1.342 1.00 0.00 41 SER A CA 12
ATOM 15414 C C . SER A 1 63 ? -10.772 -8.836 1.581 1.00 0.00 41 SER A C 12
ATOM 15415 O O . SER A 1 63 ? -11.657 -9.623 1.916 1.00 0.00 41 SER A O 12
ATOM 15423 N N . SER A 1 64 ? -9.505 -9.206 1.437 1.00 0.00 42 SER A N 12
ATOM 15424 C CA . SER A 1 64 ? -9.100 -10.594 1.613 1.00 0.00 42 SER A CA 12
ATOM 15425 C C . SER A 1 64 ? -9.191 -11.021 3.080 1.00 0.00 42 SER A C 12
ATOM 15426 O O . SER A 1 64 ? -9.618 -12.138 3.378 1.00 0.00 42 SER A O 12
ATOM 15434 N N . ILE A 1 65 ? -8.814 -10.130 3.997 1.00 0.00 43 ILE A N 12
ATOM 15435 C CA . ILE A 1 65 ? -8.941 -10.424 5.423 1.00 0.00 43 ILE A CA 12
ATOM 15436 C C . ILE A 1 65 ? -10.399 -10.302 5.871 1.00 0.00 43 ILE A C 12
ATOM 15437 O O . ILE A 1 65 ? -10.804 -10.883 6.878 1.00 0.00 43 ILE A O 12
ATOM 15453 N N . GLY A 1 66 ? -11.184 -9.542 5.112 1.00 0.00 44 GLY A N 12
ATOM 15454 C CA . GLY A 1 66 ? -12.611 -9.460 5.364 1.00 0.00 44 GLY A CA 12
ATOM 15455 C C . GLY A 1 66 ? -13.029 -8.173 6.049 1.00 0.00 44 GLY A C 12
ATOM 15456 O O . GLY A 1 66 ? -14.215 -7.953 6.289 1.00 0.00 44 GLY A O 12
ATOM 15460 N N . GLU A 1 67 ? -12.067 -7.310 6.343 1.00 0.00 45 GLU A N 12
ATOM 15461 C CA . GLU A 1 67 ? -12.345 -6.074 7.068 1.00 0.00 45 GLU A CA 12
ATOM 15462 C C . GLU A 1 67 ? -12.726 -4.950 6.107 1.00 0.00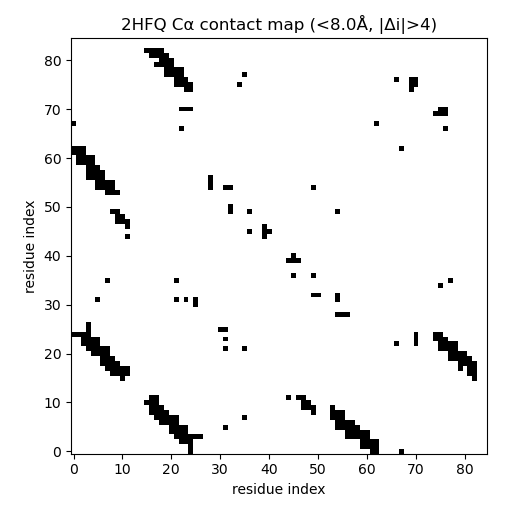 45 GLU A C 12
ATOM 15463 O O . GLU A 1 67 ? -12.789 -3.782 6.493 1.00 0.00 45 GLU A O 12
ATOM 15475 N N . GLU A 1 68 ? -12.981 -5.317 4.857 1.00 0.00 46 GLU A N 12
ATOM 15476 C CA . GLU A 1 68 ? -13.419 -4.362 3.847 1.00 0.00 46 GLU A CA 12
ATOM 15477 C C . GLU A 1 68 ? -14.740 -3.717 4.262 1.00 0.00 46 GLU A C 12
ATOM 15478 O O . GLU A 1 68 ? -15.570 -4.344 4.928 1.00 0.00 46 GLU A O 12
ATOM 15490 N N . GLY A 1 69 ? -14.925 -2.469 3.868 1.00 0.00 47 GLY A N 12
ATOM 15491 C CA . GLY A 1 69 ? -16.101 -1.725 4.264 1.00 0.00 47 GLY A CA 12
ATOM 15492 C C . GLY A 1 69 ? -15.721 -0.405 4.891 1.00 0.00 47 GLY A C 12
ATOM 15493 O O . GLY A 1 69 ? -16.527 0.523 4.958 1.00 0.00 47 GLY A O 12
ATOM 15497 N N . ALA A 1 70 ? -14.479 -0.329 5.353 1.00 0.00 48 ALA A N 12
ATOM 15498 C CA . ALA A 1 70 ? -13.948 0.898 5.916 1.00 0.00 48 ALA A CA 12
ATOM 15499 C C . ALA A 1 70 ? -13.642 1.890 4.805 1.00 0.00 48 ALA A C 12
ATOM 15500 O O . ALA A 1 70 ? -13.279 1.498 3.695 1.00 0.00 48 ALA A O 12
ATOM 15507 N N . THR A 1 71 ? -13.802 3.168 5.094 1.00 0.00 49 THR A N 12
ATOM 15508 C CA . THR A 1 71 ? -13.576 4.197 4.100 1.00 0.00 49 THR A CA 12
ATOM 15509 C C . THR A 1 71 ? -12.085 4.463 3.928 1.00 0.00 49 THR A C 12
ATOM 15510 O O . THR A 1 71 ? -11.450 5.071 4.789 1.00 0.00 49 THR A O 12
ATOM 15521 N N . VAL A 1 72 ? -11.527 3.975 2.831 1.00 0.00 50 VAL A N 12
ATOM 15522 C CA . VAL A 1 72 ? -10.132 4.220 2.513 1.00 0.00 50 VAL A CA 12
ATOM 15523 C C . VAL A 1 72 ? -10.023 5.221 1.373 1.00 0.00 50 VAL A C 12
ATOM 15524 O O . VAL A 1 72 ? -10.205 4.876 0.205 1.00 0.00 50 VAL A O 12
ATOM 15537 N N . THR A 1 73 ? -9.774 6.470 1.723 1.00 0.00 51 THR A N 12
ATOM 15538 C CA . THR A 1 73 ? -9.561 7.508 0.732 1.00 0.00 51 THR A CA 12
ATOM 15539 C C . THR A 1 73 ? -8.131 8.023 0.825 1.00 0.00 51 THR A C 12
ATOM 15540 O O . THR A 1 73 ? -7.316 7.474 1.573 1.00 0.00 51 THR A O 12
ATOM 15551 N N . SER A 1 74 ? -7.826 9.074 0.078 1.00 0.00 52 SER A N 12
ATOM 15552 C CA . SER A 1 74 ? -6.500 9.677 0.102 1.00 0.00 52 SER A CA 12
ATOM 15553 C C . SER A 1 74 ? -6.214 10.309 1.467 1.00 0.00 52 SER A C 12
ATOM 15554 O O . SER A 1 74 ? -5.074 10.647 1.783 1.00 0.00 52 SER A O 12
ATOM 15562 N N . GLU A 1 75 ? -7.263 10.459 2.269 1.00 0.00 53 GLU A N 12
ATOM 15563 C CA . GLU A 1 75 ? -7.138 10.973 3.621 1.00 0.00 53 GLU A CA 12
ATOM 15564 C C . GLU A 1 75 ? -6.526 9.920 4.538 1.00 0.00 53 GLU A C 12
ATOM 15565 O O . GLU A 1 75 ? -5.917 10.240 5.561 1.00 0.00 53 GLU A O 12
ATOM 15577 N N . GLU A 1 76 ? -6.703 8.662 4.162 1.00 0.00 54 GLU A N 12
ATOM 15578 C CA . GLU A 1 76 ? -6.177 7.544 4.928 1.00 0.00 54 GLU A CA 12
ATOM 15579 C C . GLU A 1 76 ? -4.818 7.126 4.382 1.00 0.00 54 GLU A C 12
ATOM 15580 O O . GLU A 1 76 ? -3.887 6.848 5.138 1.00 0.00 54 GLU A O 12
ATOM 15592 N N . CYS A 1 77 ? -4.714 7.091 3.061 1.00 0.00 55 CYS A N 12
ATOM 15593 C CA . CYS A 1 77 ? -3.475 6.715 2.402 1.00 0.00 55 CYS A CA 12
ATOM 15594 C C . CYS A 1 77 ? -2.704 7.960 1.962 1.00 0.00 55 CYS A C 12
ATOM 15595 O O . CYS A 1 77 ? -2.975 8.543 0.910 1.00 0.00 55 CYS A O 12
ATOM 15603 N N . ARG A 1 78 ? -1.761 8.382 2.789 1.00 0.00 56 ARG A N 12
ATOM 15604 C CA . ARG A 1 78 ? -0.979 9.581 2.505 1.00 0.00 56 ARG A CA 12
ATOM 15605 C C . ARG A 1 78 ? 0.384 9.207 1.934 1.00 0.00 56 ARG A C 12
ATOM 15606 O O . ARG A 1 78 ? 0.959 8.186 2.299 1.00 0.00 56 ARG A O 12
ATOM 15627 N N . PHE A 1 79 ? 0.891 10.028 1.030 1.00 0.00 57 PHE A N 12
ATOM 15628 C CA . PHE A 1 79 ? 2.163 9.752 0.382 1.00 0.00 57 PHE A CA 12
ATOM 15629 C C . PHE A 1 79 ? 3.332 10.215 1.246 1.00 0.00 57 PHE A C 12
ATOM 15630 O O . PHE A 1 79 ? 3.311 11.319 1.796 1.00 0.00 57 PHE A O 12
ATOM 15647 N N . CYS A 1 80 ? 4.339 9.358 1.379 1.00 0.00 58 CYS A N 12
ATOM 15648 C CA . CYS A 1 80 ? 5.561 9.715 2.083 1.00 0.00 58 CYS A CA 12
ATOM 15649 C C . CYS A 1 80 ? 6.669 10.066 1.093 1.00 0.00 58 CYS A C 12
ATOM 15650 O O . CYS A 1 80 ? 7.049 11.228 0.962 1.00 0.00 58 CYS A O 12
ATOM 15658 N N . HIS A 1 81 ? 7.176 9.061 0.386 1.00 0.00 59 HIS A N 12
ATOM 15659 C CA . HIS A 1 81 ? 8.263 9.270 -0.565 1.00 0.00 59 HIS A CA 12
ATOM 15660 C C . HIS A 1 81 ? 8.387 8.091 -1.515 1.00 0.00 59 HIS A C 12
ATOM 15661 O O . HIS A 1 81 ? 7.666 7.101 -1.390 1.00 0.00 59 HIS A O 12
ATOM 15676 N N . SER A 1 82 ? 9.312 8.208 -2.447 1.00 0.00 60 SER A N 12
ATOM 15677 C CA . SER A 1 82 ? 9.617 7.134 -3.378 1.00 0.00 60 SER A CA 12
ATOM 15678 C C . SER A 1 82 ? 11.099 6.793 -3.278 1.00 0.00 60 SER A C 12
ATOM 15679 O O . SER A 1 82 ? 11.948 7.684 -3.316 1.00 0.00 60 SER A O 12
ATOM 15687 N N . GLU A 1 83 ? 11.414 5.516 -3.139 1.00 0.00 61 GLU A N 12
ATOM 15688 C CA . GLU A 1 83 ? 12.792 5.105 -2.916 1.00 0.00 61 GLU A CA 12
ATOM 15689 C C . GLU A 1 83 ? 13.129 3.857 -3.723 1.00 0.00 61 GLU A C 12
ATOM 15690 O O . GLU A 1 83 ? 12.255 3.270 -4.369 1.00 0.00 61 GLU A O 12
ATOM 15702 N N . LYS A 1 84 ? 14.398 3.469 -3.688 1.00 0.00 62 LYS A N 12
ATOM 15703 C CA . LYS A 1 84 ? 14.850 2.249 -4.336 1.00 0.00 62 LYS A CA 12
ATOM 15704 C C . LYS A 1 84 ? 14.288 1.042 -3.600 1.00 0.00 62 LYS A C 12
ATOM 15705 O O . LYS A 1 84 ? 14.496 0.884 -2.397 1.00 0.00 62 LYS A O 12
ATOM 15724 N N . ALA A 1 85 ? 13.568 0.205 -4.321 1.00 0.00 63 ALA A N 12
ATOM 15725 C CA . ALA A 1 85 ? 12.929 -0.949 -3.724 1.00 0.00 63 ALA A CA 12
ATOM 15726 C C . ALA A 1 85 ? 13.874 -2.142 -3.693 1.00 0.00 63 ALA A C 12
ATOM 15727 O O . ALA A 1 85 ? 14.488 -2.481 -4.706 1.00 0.00 63 ALA A O 12
ATOM 15734 N N . PRO A 1 86 ? 14.020 -2.776 -2.519 1.00 0.00 64 PRO A N 12
ATOM 15735 C CA . PRO A 1 86 ? 14.796 -4.009 -2.383 1.00 0.00 64 PRO A CA 12
ATOM 15736 C C . PRO A 1 86 ? 14.301 -5.078 -3.349 1.00 0.00 64 PRO A C 12
ATOM 15737 O O . PRO A 1 86 ? 13.098 -5.200 -3.584 1.00 0.00 64 PRO A O 12
ATOM 15748 N N . ASP A 1 87 ? 15.224 -5.857 -3.895 1.00 0.00 65 ASP A N 12
ATOM 15749 C CA . ASP A 1 87 ? 14.896 -6.836 -4.922 1.00 0.00 65 ASP A CA 12
ATOM 15750 C C . ASP A 1 87 ? 13.886 -7.861 -4.409 1.00 0.00 65 ASP A C 12
ATOM 15751 O O . ASP A 1 87 ? 13.194 -8.513 -5.193 1.00 0.00 65 ASP A O 12
ATOM 15760 N N . GLU A 1 88 ? 13.811 -8.004 -3.093 1.00 0.00 66 GLU A N 12
ATOM 15761 C CA . GLU A 1 88 ? 12.840 -8.894 -2.469 1.00 0.00 66 GLU A CA 12
ATOM 15762 C C . GLU A 1 88 ? 11.413 -8.413 -2.735 1.00 0.00 66 GLU A C 12
ATOM 15763 O O . GLU A 1 88 ? 10.575 -9.169 -3.227 1.00 0.00 66 GLU A O 12
ATOM 15775 N N . VAL A 1 89 ? 11.147 -7.143 -2.442 1.00 0.00 67 VAL A N 12
ATOM 15776 C CA . VAL A 1 89 ? 9.807 -6.596 -2.627 1.00 0.00 67 VAL A CA 12
ATOM 15777 C C . VAL A 1 89 ? 9.497 -6.436 -4.112 1.00 0.00 67 VAL A C 12
ATOM 15778 O O . VAL A 1 89 ? 8.334 -6.372 -4.506 1.00 0.00 67 VAL A O 12
ATOM 15791 N N . ILE A 1 90 ? 10.547 -6.387 -4.929 1.00 0.00 68 ILE A N 12
ATOM 15792 C CA . ILE A 1 90 ? 10.393 -6.329 -6.376 1.00 0.00 68 ILE A CA 12
ATOM 15793 C C . ILE A 1 90 ? 9.621 -7.547 -6.870 1.00 0.00 68 ILE A C 12
ATOM 15794 O O . ILE A 1 90 ? 8.694 -7.431 -7.672 1.00 0.00 68 ILE A O 12
ATOM 15810 N N . GLU A 1 91 ? 9.992 -8.712 -6.355 1.00 0.00 69 GLU A N 12
ATOM 15811 C CA . GLU A 1 91 ? 9.360 -9.963 -6.748 1.00 0.00 69 GLU A CA 12
ATOM 15812 C C . GLU A 1 91 ? 7.936 -10.043 -6.197 1.00 0.00 69 GLU A C 12
ATOM 15813 O O . GLU A 1 91 ? 7.043 -10.611 -6.831 1.00 0.00 69 GLU A O 12
ATOM 15825 N N . ALA A 1 92 ? 7.728 -9.465 -5.023 1.00 0.00 70 ALA A N 12
ATOM 15826 C CA . ALA A 1 92 ? 6.405 -9.436 -4.411 1.00 0.00 70 ALA A CA 12
ATOM 15827 C C . ALA A 1 92 ? 5.452 -8.558 -5.220 1.00 0.00 70 ALA A C 12
ATOM 15828 O O . ALA A 1 92 ? 4.307 -8.941 -5.484 1.00 0.00 70 ALA A O 12
ATOM 15835 N N . ILE A 1 93 ? 5.934 -7.387 -5.626 1.00 0.00 71 ILE A N 12
ATOM 15836 C CA . ILE A 1 93 ? 5.150 -6.476 -6.454 1.00 0.00 71 ILE A CA 12
ATOM 15837 C C . ILE A 1 93 ? 4.984 -7.050 -7.860 1.00 0.00 71 ILE A C 12
ATOM 15838 O O . ILE A 1 93 ? 3.954 -6.859 -8.497 1.00 0.00 71 ILE A O 12
ATOM 15854 N N . LYS A 1 94 ? 6.002 -7.767 -8.324 1.00 0.00 72 LYS A N 12
ATOM 15855 C CA . LYS A 1 94 ? 5.943 -8.475 -9.602 1.00 0.00 72 LYS A CA 12
ATOM 15856 C C . LYS A 1 94 ? 4.682 -9.335 -9.695 1.00 0.00 72 LYS A C 12
ATOM 15857 O O . LYS A 1 94 ? 4.036 -9.408 -10.740 1.00 0.00 72 LYS A O 12
ATOM 15876 N N . GLN A 1 95 ? 4.332 -9.964 -8.585 1.00 0.00 73 GLN A N 12
ATOM 15877 C CA . GLN A 1 95 ? 3.211 -10.890 -8.547 1.00 0.00 73 GLN A CA 12
ATOM 15878 C C . GLN A 1 95 ? 1.888 -10.185 -8.255 1.00 0.00 73 GLN A C 12
ATOM 15879 O O . GLN A 1 95 ? 0.890 -10.417 -8.936 1.00 0.00 73 GLN A O 12
ATOM 15893 N N . ASN A 1 96 ? 1.880 -9.321 -7.247 1.00 0.00 74 ASN A N 12
ATOM 15894 C CA . ASN A 1 96 ? 0.630 -8.734 -6.765 1.00 0.00 74 ASN A CA 12
ATOM 15895 C C . ASN A 1 96 ? 0.359 -7.361 -7.369 1.00 0.00 74 ASN A C 12
ATOM 15896 O O . ASN A 1 96 ? -0.794 -6.968 -7.542 1.00 0.00 74 ASN A O 12
ATOM 15907 N N . GLY A 1 97 ? 1.417 -6.640 -7.700 1.00 0.00 75 GLY A N 12
ATOM 15908 C CA . GLY A 1 97 ? 1.269 -5.270 -8.160 1.00 0.00 75 GLY A CA 12
ATOM 15909 C C . GLY A 1 97 ? 1.506 -4.282 -7.038 1.00 0.00 75 GLY A C 12
ATOM 15910 O O . GLY A 1 97 ? 1.560 -3.071 -7.256 1.00 0.00 75 GLY A O 12
ATOM 15914 N N . TYR A 1 98 ? 1.666 -4.810 -5.832 1.00 0.00 76 TYR A N 12
ATOM 15915 C CA . TYR A 1 98 ? 1.863 -3.999 -4.641 1.00 0.00 76 TYR A CA 12
ATOM 15916 C C . TYR A 1 98 ? 2.502 -4.841 -3.546 1.00 0.00 76 TYR A C 12
ATOM 15917 O O . TYR A 1 98 ? 2.550 -6.070 -3.652 1.00 0.00 76 TYR A O 12
ATOM 15935 N N . PHE A 1 99 ? 2.993 -4.186 -2.508 1.00 0.00 77 PHE A N 12
ATOM 15936 C CA . PHE A 1 99 ? 3.515 -4.881 -1.343 1.00 0.00 77 PHE A CA 12
ATOM 15937 C C . PHE A 1 99 ? 3.033 -4.197 -0.073 1.00 0.00 77 PHE A C 12
ATOM 15938 O O . PHE A 1 99 ? 3.190 -2.986 0.089 1.00 0.00 77 PHE A O 12
ATOM 15955 N N . ILE A 1 100 ? 2.431 -4.975 0.812 1.00 0.00 78 ILE A N 12
ATOM 15956 C CA . ILE A 1 100 ? 1.929 -4.452 2.071 1.00 0.00 78 ILE A CA 12
ATOM 15957 C C . ILE A 1 100 ? 2.918 -4.735 3.195 1.00 0.00 78 ILE A C 12
ATOM 15958 O O . ILE A 1 100 ? 3.009 -5.862 3.690 1.00 0.00 78 ILE A O 12
ATOM 15974 N N . TYR A 1 101 ? 3.680 -3.721 3.576 1.00 0.00 79 TYR A N 12
ATOM 15975 C CA . TYR A 1 101 ? 4.599 -3.849 4.691 1.00 0.00 79 TYR A CA 12
ATOM 15976 C C . TYR A 1 101 ? 3.841 -3.594 5.981 1.00 0.00 79 TYR A C 12
ATOM 15977 O O . TYR A 1 101 ? 3.416 -2.472 6.253 1.00 0.00 79 TYR A O 12
ATOM 15995 N N . LYS A 1 102 ? 3.653 -4.642 6.760 1.00 0.00 80 LYS A N 12
ATOM 15996 C CA . LYS A 1 102 ? 2.824 -4.568 7.950 1.00 0.00 80 LYS A CA 12
ATOM 15997 C C . LYS A 1 102 ? 3.559 -3.870 9.089 1.00 0.00 80 LYS A C 12
ATOM 15998 O O . LYS A 1 102 ? 4.263 -4.507 9.869 1.00 0.00 80 LYS A O 12
ATOM 16017 N N . MET A 1 103 ? 3.419 -2.551 9.147 1.00 0.00 81 MET A N 12
ATOM 16018 C CA . MET A 1 103 ? 4.016 -1.758 10.215 1.00 0.00 81 MET A CA 12
ATOM 16019 C C . MET A 1 103 ? 3.364 -2.099 11.549 1.00 0.00 81 MET A C 12
ATOM 16020 O O . MET A 1 103 ? 4.033 -2.528 12.493 1.00 0.00 81 MET A O 12
ATOM 16034 N N . GLU A 1 104 ? 2.053 -1.900 11.617 1.00 0.00 82 GLU A N 12
ATOM 16035 C CA . GLU A 1 104 ? 1.287 -2.199 12.817 1.00 0.00 82 GLU A CA 12
ATOM 16036 C C . GLU A 1 104 ? -0.201 -2.245 12.489 1.00 0.00 82 GLU A C 12
ATOM 16037 O O . GLU A 1 104 ? -0.762 -1.286 11.955 1.00 0.00 82 GLU A O 12
ATOM 16049 N N . GLY A 1 105 ? -0.832 -3.363 12.808 1.00 0.00 83 GLY A N 12
ATOM 16050 C CA . GLY A 1 105 ? -2.239 -3.530 12.517 1.00 0.00 83 GLY A CA 12
ATOM 16051 C C . GLY A 1 105 ? -2.735 -4.909 12.886 1.00 0.00 83 GLY A C 12
ATOM 16052 O O . GLY A 1 105 ? -3.689 -5.048 13.648 1.00 0.00 83 GLY A O 12
ATOM 16056 N N . CYS A 1 106 ? -2.075 -5.931 12.353 1.00 0.00 84 CYS A N 12
ATOM 16057 C CA . CYS A 1 106 ? -2.457 -7.316 12.608 1.00 0.00 84 CYS A CA 12
ATOM 16058 C C . CYS A 1 106 ? -2.378 -7.637 14.099 1.00 0.00 84 CYS A C 12
ATOM 16059 O O . CYS A 1 106 ? -3.183 -8.407 14.627 1.00 0.00 84 CYS A O 12
ATOM 16067 N N . ASN A 1 107 ? -1.404 -7.039 14.767 1.00 0.00 85 ASN A N 12
ATOM 16068 C CA . ASN A 1 107 ? -1.242 -7.201 16.201 1.00 0.00 85 ASN A CA 12
ATOM 16069 C C . ASN A 1 107 ? -1.543 -5.882 16.889 1.00 0.00 85 ASN A C 12
ATOM 16070 O O . ASN A 1 107 ? -2.638 -5.744 17.469 1.00 0.00 85 ASN A O 12
ATOM 16081 N N . MET A 1 23 ? 13.905 0.207 -10.552 1.00 0.00 1 MET A N 13
ATOM 16082 C CA . MET A 1 23 ? 12.509 0.583 -10.244 1.00 0.00 1 MET A CA 13
ATOM 16083 C C . MET A 1 23 ? 12.376 0.941 -8.774 1.00 0.00 1 MET A C 13
ATOM 16084 O O . MET A 1 23 ? 12.955 0.283 -7.911 1.00 0.00 1 MET A O 13
ATOM 16098 N N . GLN A 1 24 ? 11.631 1.998 -8.493 1.00 0.00 2 GLN A N 13
ATOM 16099 C CA . GLN A 1 24 ? 11.509 2.491 -7.132 1.00 0.00 2 GLN A CA 13
ATOM 16100 C C . GLN A 1 24 ? 10.190 2.068 -6.510 1.00 0.00 2 GLN A C 13
ATOM 16101 O O . GLN A 1 24 ? 9.211 1.804 -7.211 1.00 0.00 2 GLN A O 13
ATOM 16115 N N . ILE A 1 25 ? 10.171 2.017 -5.191 1.00 0.00 3 ILE A N 13
ATOM 16116 C CA . ILE A 1 25 ? 8.948 1.770 -4.459 1.00 0.00 3 ILE A CA 13
ATOM 16117 C C . ILE A 1 25 ? 8.333 3.082 -4.016 1.00 0.00 3 ILE A C 13
ATOM 16118 O O . ILE A 1 25 ? 8.987 3.908 -3.372 1.00 0.00 3 ILE A O 13
ATOM 16134 N N . HIS A 1 26 ? 7.092 3.286 -4.390 1.00 0.00 4 HIS A N 13
ATOM 16135 C CA . HIS A 1 26 ? 6.353 4.446 -3.946 1.00 0.00 4 HIS A CA 13
ATOM 16136 C C . HIS A 1 26 ? 5.655 4.086 -2.649 1.00 0.00 4 HIS A C 13
ATOM 16137 O O . HIS A 1 26 ? 4.909 3.102 -2.595 1.00 0.00 4 HIS A O 13
ATOM 16152 N N . VAL A 1 27 ? 5.944 4.853 -1.606 1.00 0.00 5 VAL A N 13
ATOM 16153 C CA . VAL A 1 27 ? 5.483 4.532 -0.265 1.00 0.00 5 VAL A CA 13
ATOM 16154 C C . VAL A 1 27 ? 4.183 5.254 0.056 1.00 0.00 5 VAL A C 13
ATOM 16155 O O . VAL A 1 27 ? 4.154 6.482 0.197 1.00 0.00 5 VAL A O 13
ATOM 16168 N N . TYR A 1 28 ? 3.111 4.488 0.147 1.00 0.00 6 TYR A N 13
ATOM 16169 C CA . TYR A 1 28 ? 1.826 5.026 0.548 1.00 0.00 6 TYR A CA 13
ATOM 16170 C C . TYR A 1 28 ? 1.468 4.540 1.946 1.00 0.00 6 TYR A C 13
ATOM 16171 O O . TYR A 1 28 ? 0.999 3.410 2.120 1.00 0.00 6 TYR A O 13
ATOM 16189 N N . ASP A 1 29 ? 1.722 5.381 2.939 1.00 0.00 7 ASP A N 13
ATOM 16190 C CA . ASP A 1 29 ? 1.358 5.086 4.312 1.00 0.00 7 ASP A CA 13
ATOM 16191 C C . ASP A 1 29 ? -0.151 4.997 4.431 1.00 0.00 7 ASP A C 13
ATOM 16192 O O . ASP A 1 29 ? -0.847 6.013 4.392 1.00 0.00 7 ASP A O 13
ATOM 16201 N N . THR A 1 30 ? -0.663 3.790 4.555 1.00 0.00 8 THR A N 13
ATOM 16202 C CA . THR A 1 30 ? -2.094 3.594 4.611 1.00 0.00 8 THR A CA 13
ATOM 16203 C C . THR A 1 30 ? -2.573 3.488 6.053 1.00 0.00 8 THR A C 13
ATOM 16204 O O . THR A 1 30 ? -2.168 2.586 6.791 1.00 0.00 8 THR A O 13
ATOM 16215 N N . TYR A 1 31 ? -3.402 4.439 6.453 1.00 0.00 9 TYR A N 13
ATOM 16216 C CA . TYR A 1 31 ? -3.999 4.432 7.775 1.00 0.00 9 TYR A CA 13
ATOM 16217 C C . TYR A 1 31 ? -5.428 3.919 7.696 1.00 0.00 9 TYR A C 13
ATOM 16218 O O . TYR A 1 31 ? -6.301 4.577 7.137 1.00 0.00 9 TYR A O 13
ATOM 16236 N N . VAL A 1 32 ? -5.659 2.738 8.242 1.00 0.00 10 VAL A N 13
ATOM 16237 C CA . VAL A 1 32 ? -6.987 2.146 8.236 1.00 0.00 10 VAL A CA 13
ATOM 16238 C C . VAL A 1 32 ? -7.584 2.189 9.635 1.00 0.00 10 VAL A C 13
ATOM 16239 O O . VAL A 1 32 ? -7.074 1.565 10.567 1.00 0.00 10 VAL A O 13
ATOM 16252 N N . LYS A 1 33 ? -8.655 2.951 9.774 1.00 0.00 11 LYS A N 13
ATOM 16253 C CA . LYS A 1 33 ? -9.318 3.122 11.055 1.00 0.00 11 LYS A CA 13
ATOM 16254 C C . LYS A 1 33 ? -10.144 1.890 11.411 1.00 0.00 11 LYS A C 13
ATOM 16255 O O . LYS A 1 33 ? -11.342 1.829 11.134 1.00 0.00 11 LYS A O 13
ATOM 16274 N N . ALA A 1 34 ? -9.491 0.891 11.994 1.00 0.00 12 ALA A N 13
ATOM 16275 C CA . ALA A 1 34 ? -10.194 -0.286 12.477 1.00 0.00 12 ALA A CA 13
ATOM 16276 C C . ALA A 1 34 ? -10.837 0.021 13.818 1.00 0.00 12 ALA A C 13
ATOM 16277 O O . ALA A 1 34 ? -10.194 -0.056 14.865 1.00 0.00 12 ALA A O 13
ATOM 16284 N N . LYS A 1 35 ? -12.109 0.386 13.761 1.00 0.00 13 LYS A N 13
ATOM 16285 C CA . LYS A 1 35 ? -12.865 0.835 14.928 1.00 0.00 13 LYS A CA 13
ATOM 16286 C C . LYS A 1 35 ? -12.812 -0.147 16.106 1.00 0.00 13 LYS A C 13
ATOM 16287 O O . LYS A 1 35 ? -12.791 0.276 17.259 1.00 0.00 13 LYS A O 13
ATOM 16306 N N . ASP A 1 36 ? -12.784 -1.441 15.829 1.00 0.00 14 ASP A N 13
ATOM 16307 C CA . ASP A 1 36 ? -12.833 -2.435 16.900 1.00 0.00 14 ASP A CA 13
ATOM 16308 C C . ASP A 1 36 ? -11.456 -3.032 17.164 1.00 0.00 14 ASP A C 13
ATOM 16309 O O . ASP A 1 36 ? -11.283 -3.842 18.076 1.00 0.00 14 ASP A O 13
ATOM 16318 N N . GLY A 1 37 ? -10.479 -2.620 16.378 1.00 0.00 15 GLY A N 13
ATOM 16319 C CA . GLY A 1 37 ? -9.145 -3.158 16.524 1.00 0.00 15 GLY A CA 13
ATOM 16320 C C . GLY A 1 37 ? -8.146 -2.094 16.908 1.00 0.00 15 GLY A C 13
ATOM 16321 O O . GLY A 1 37 ? -7.937 -1.820 18.090 1.00 0.00 15 GLY A O 13
ATOM 16325 N N . HIS A 1 38 ? -7.541 -1.484 15.903 1.00 0.00 16 HIS A N 13
ATOM 16326 C CA . HIS A 1 38 ? -6.553 -0.443 16.116 1.00 0.00 16 HIS A CA 13
ATOM 16327 C C . HIS A 1 38 ? -6.331 0.307 14.814 1.00 0.00 16 HIS A C 13
ATOM 16328 O O . HIS A 1 38 ? -6.459 -0.275 13.735 1.00 0.00 16 HIS A O 13
ATOM 16343 N N . VAL A 1 39 ? -6.034 1.594 14.910 1.00 0.00 17 VAL A N 13
ATOM 16344 C CA . VAL A 1 39 ? -5.698 2.388 13.735 1.00 0.00 17 VAL A CA 13
ATOM 16345 C C . VAL A 1 39 ? -4.489 1.779 13.034 1.00 0.00 17 VAL A C 13
ATOM 16346 O O . VAL A 1 39 ? -3.366 1.847 13.536 1.00 0.00 17 VAL A O 13
ATOM 16359 N N . MET A 1 40 ? -4.730 1.171 11.887 1.00 0.00 18 MET A N 13
ATOM 16360 C CA . MET A 1 40 ? -3.689 0.452 11.175 1.00 0.00 18 MET A CA 13
ATOM 16361 C C . MET A 1 40 ? -2.797 1.397 10.405 1.00 0.00 18 MET A C 13
ATOM 16362 O O . MET A 1 40 ? -3.273 2.228 9.640 1.00 0.00 18 MET A O 13
ATOM 16376 N N . HIS A 1 41 ? -1.504 1.274 10.625 1.00 0.00 19 HIS A N 13
ATOM 16377 C CA . HIS A 1 41 ? -0.532 1.945 9.791 1.00 0.00 19 HIS A CA 13
ATOM 16378 C C . HIS A 1 41 ? 0.344 0.891 9.140 1.00 0.00 19 HIS A C 13
ATOM 16379 O O . HIS A 1 41 ? 1.104 0.210 9.817 1.00 0.00 19 HIS A O 13
ATOM 16394 N N . PHE A 1 42 ? 0.197 0.732 7.840 1.00 0.00 20 PHE A N 13
ATOM 16395 C CA . PHE A 1 42 ? 1.032 -0.183 7.087 1.00 0.00 20 PHE A CA 13
ATOM 16396 C C . PHE A 1 42 ? 1.454 0.479 5.790 1.00 0.00 20 PHE A C 13
ATOM 16397 O O . PHE A 1 42 ? 0.700 1.269 5.215 1.00 0.00 20 PHE A O 13
ATOM 16414 N N . ASP A 1 43 ? 2.658 0.175 5.342 1.00 0.00 21 ASP A N 13
ATOM 16415 C CA . ASP A 1 43 ? 3.202 0.832 4.164 1.00 0.00 21 ASP A CA 13
ATOM 16416 C C . ASP A 1 43 ? 2.978 -0.008 2.920 1.00 0.00 21 ASP A C 13
ATOM 16417 O O . ASP A 1 43 ? 3.432 -1.150 2.835 1.00 0.00 21 ASP A O 13
ATOM 16426 N N . VAL A 1 44 ? 2.261 0.553 1.963 1.00 0.00 22 VAL A N 13
ATOM 16427 C CA . VAL A 1 44 ? 2.034 -0.120 0.697 1.00 0.00 22 VAL A CA 13
ATOM 16428 C C . VAL A 1 44 ? 3.107 0.280 -0.303 1.00 0.00 22 VAL A C 13
ATOM 16429 O O . VAL A 1 44 ? 3.133 1.415 -0.780 1.00 0.00 22 VAL A O 13
ATOM 16442 N N . PHE A 1 45 ? 4.010 -0.645 -0.591 1.00 0.00 23 PHE A N 13
ATOM 16443 C CA . PHE A 1 45 ? 5.063 -0.402 -1.562 1.00 0.00 23 PHE A CA 13
ATOM 16444 C C . PHE A 1 45 ? 4.614 -0.849 -2.942 1.00 0.00 23 PHE A C 13
ATOM 16445 O O . PHE A 1 45 ? 4.220 -2.001 -3.130 1.00 0.00 23 PHE A O 13
ATOM 16462 N N . THR A 1 46 ? 4.648 0.061 -3.900 1.00 0.00 24 THR A N 13
ATOM 16463 C CA . THR A 1 46 ? 4.328 -0.293 -5.276 1.00 0.00 24 THR A CA 13
ATOM 16464 C C . THR A 1 46 ? 5.070 0.617 -6.252 1.00 0.00 24 THR A C 13
ATOM 16465 O O . THR A 1 46 ? 5.455 1.731 -5.897 1.00 0.00 24 THR A O 13
ATOM 16476 N N . ASP A 1 47 ? 5.290 0.135 -7.472 1.00 0.00 25 ASP A N 13
ATOM 16477 C CA . ASP A 1 47 ? 5.954 0.937 -8.493 1.00 0.00 25 ASP A CA 13
ATOM 16478 C C . ASP A 1 47 ? 4.914 1.724 -9.277 1.00 0.00 25 ASP A C 13
ATOM 16479 O O . ASP A 1 47 ? 5.239 2.644 -10.030 1.00 0.00 25 ASP A O 13
ATOM 16488 N N . VAL A 1 48 ? 3.655 1.369 -9.075 1.00 0.00 26 VAL A N 13
ATOM 16489 C CA . VAL A 1 48 ? 2.553 2.071 -9.701 1.00 0.00 26 VAL A CA 13
ATOM 16490 C C . VAL A 1 48 ? 2.132 3.245 -8.825 1.00 0.00 26 VAL A C 13
ATOM 16491 O O . VAL A 1 48 ? 1.435 3.069 -7.827 1.00 0.00 26 VAL A O 13
ATOM 16504 N N . ARG A 1 49 ? 2.577 4.442 -9.186 1.00 0.00 27 ARG A N 13
ATOM 16505 C CA . ARG A 1 49 ? 2.293 5.623 -8.384 1.00 0.00 27 ARG A CA 13
ATOM 16506 C C . ARG A 1 49 ? 0.946 6.229 -8.761 1.00 0.00 27 ARG A C 13
ATOM 16507 O O . ARG A 1 49 ? 0.860 7.355 -9.254 1.00 0.00 27 ARG A O 13
ATOM 16528 N N . ASP A 1 50 ? -0.099 5.459 -8.533 1.00 0.00 28 ASP A N 13
ATOM 16529 C CA . ASP A 1 50 ? -1.456 5.911 -8.773 1.00 0.00 28 ASP A CA 13
ATOM 16530 C C . ASP A 1 50 ? -2.186 6.029 -7.450 1.00 0.00 28 ASP A C 13
ATOM 16531 O O . ASP A 1 50 ? -2.298 5.050 -6.707 1.00 0.00 28 ASP A O 13
ATOM 16540 N N . ASP A 1 51 ? -2.683 7.222 -7.159 1.00 0.00 29 ASP A N 13
ATOM 16541 C CA . ASP A 1 51 ? -3.364 7.483 -5.896 1.00 0.00 29 ASP A CA 13
ATOM 16542 C C . ASP A 1 51 ? -4.589 6.587 -5.756 1.00 0.00 29 ASP A C 13
ATOM 16543 O O . ASP A 1 51 ? -4.903 6.105 -4.666 1.00 0.00 29 ASP A O 13
ATOM 16552 N N . LYS A 1 52 ? -5.266 6.348 -6.874 1.00 0.00 30 LYS A N 13
ATOM 16553 C CA . LYS A 1 52 ? -6.411 5.447 -6.901 1.00 0.00 30 LYS A CA 13
ATOM 16554 C C . LYS A 1 52 ? -5.980 4.013 -6.620 1.00 0.00 30 LYS A C 13
ATOM 16555 O O . LYS A 1 52 ? -6.648 3.293 -5.880 1.00 0.00 30 LYS A O 13
ATOM 16574 N N . LYS A 1 53 ? -4.857 3.608 -7.201 1.00 0.00 31 LYS A N 13
ATOM 16575 C CA . LYS A 1 53 ? -4.370 2.243 -7.040 1.00 0.00 31 LYS A CA 13
ATOM 16576 C C . LYS A 1 53 ? -3.967 1.968 -5.601 1.00 0.00 31 LYS A C 13
ATOM 16577 O O . LYS A 1 53 ? -4.215 0.883 -5.089 1.00 0.00 31 LYS A O 13
ATOM 16596 N N . ALA A 1 54 ? -3.364 2.956 -4.950 1.00 0.00 32 ALA A N 13
ATOM 16597 C CA . ALA A 1 54 ? -2.989 2.825 -3.547 1.00 0.00 32 ALA A CA 13
ATOM 16598 C C . ALA A 1 54 ? -4.207 2.477 -2.700 1.00 0.00 32 ALA A C 13
ATOM 16599 O O . ALA A 1 54 ? -4.185 1.532 -1.910 1.00 0.00 32 ALA A O 13
ATOM 16606 N N . ILE A 1 55 ? -5.272 3.243 -2.891 1.00 0.00 33 ILE A N 13
ATOM 16607 C CA . ILE A 1 55 ? -6.531 3.006 -2.202 1.00 0.00 33 ILE A CA 13
ATOM 16608 C C . ILE A 1 55 ? -7.136 1.670 -2.624 1.00 0.00 33 ILE A C 13
ATOM 16609 O O . ILE A 1 55 ? -7.624 0.901 -1.793 1.00 0.00 33 ILE A O 13
ATOM 16625 N N . GLU A 1 56 ? -7.086 1.406 -3.921 1.00 0.00 34 GLU A N 13
ATOM 16626 C CA . GLU A 1 56 ? -7.655 0.196 -4.492 1.00 0.00 34 GLU A CA 13
ATOM 16627 C C . GLU A 1 56 ? -6.987 -1.045 -3.901 1.00 0.00 34 GLU A C 13
ATOM 16628 O O . GLU A 1 56 ? -7.669 -1.966 -3.456 1.00 0.00 34 GLU A O 13
ATOM 16640 N N . PHE A 1 57 ? -5.657 -1.042 -3.861 1.00 0.00 35 PHE A N 13
ATOM 16641 C CA . PHE A 1 57 ? -4.899 -2.173 -3.326 1.00 0.00 35 PHE A CA 13
ATOM 16642 C C . PHE A 1 57 ? -5.208 -2.382 -1.849 1.00 0.00 35 PHE A C 13
ATOM 16643 O O . PHE A 1 57 ? -5.318 -3.518 -1.384 1.00 0.00 35 PHE A O 13
ATOM 16660 N N . ALA A 1 58 ? -5.354 -1.283 -1.118 1.00 0.00 36 ALA A N 13
ATOM 16661 C CA . ALA A 1 58 ? -5.692 -1.350 0.297 1.00 0.00 36 ALA A CA 13
ATOM 16662 C C . ALA A 1 58 ? -7.046 -2.024 0.495 1.00 0.00 36 ALA A C 13
ATOM 16663 O O . ALA A 1 58 ? -7.211 -2.863 1.380 1.00 0.00 36 ALA A O 13
ATOM 16670 N N . LYS A 1 59 ? -8.006 -1.667 -0.350 1.00 0.00 37 LYS A N 13
ATOM 16671 C CA . LYS A 1 59 ? -9.340 -2.251 -0.278 1.00 0.00 37 LYS A CA 13
ATOM 16672 C C . LYS A 1 59 ? -9.325 -3.706 -0.736 1.00 0.00 37 LYS A C 13
ATOM 16673 O O . LYS A 1 59 ? -10.132 -4.517 -0.280 1.00 0.00 37 LYS A O 13
ATOM 16692 N N . GLN A 1 60 ? -8.408 -4.032 -1.636 1.00 0.00 38 GLN A N 13
ATOM 16693 C CA . GLN A 1 60 ? -8.223 -5.413 -2.068 1.00 0.00 38 GLN A CA 13
ATOM 16694 C C . GLN A 1 60 ? -7.737 -6.265 -0.902 1.00 0.00 38 GLN A C 13
ATOM 16695 O O . GLN A 1 60 ? -8.250 -7.359 -0.659 1.00 0.00 38 GLN A O 13
ATOM 16709 N N . TRP A 1 61 ? -6.756 -5.746 -0.173 1.00 0.00 39 TRP A N 13
ATOM 16710 C CA . TRP A 1 61 ? -6.211 -6.438 0.987 1.00 0.00 39 TRP A CA 13
ATOM 16711 C C . TRP A 1 61 ? -7.272 -6.562 2.080 1.00 0.00 39 TRP A C 13
ATOM 16712 O O . TRP A 1 61 ? -7.450 -7.631 2.668 1.00 0.00 39 TRP A O 13
ATOM 16733 N N . LEU A 1 62 ? -7.989 -5.468 2.334 1.00 0.00 40 LEU A N 13
ATOM 16734 C CA . LEU A 1 62 ? -9.077 -5.469 3.310 1.00 0.00 40 LEU A CA 13
ATOM 16735 C C . LEU A 1 62 ? -10.139 -6.500 2.941 1.00 0.00 40 LEU A C 13
ATOM 16736 O O . LEU A 1 62 ? -10.702 -7.164 3.810 1.00 0.00 40 LEU A O 13
ATOM 16752 N N . SER A 1 63 ? -10.403 -6.633 1.649 1.00 0.00 41 SER A N 13
ATOM 16753 C CA . SER A 1 63 ? -11.375 -7.598 1.165 1.00 0.00 41 SER A CA 13
ATOM 16754 C C . SER A 1 63 ? -10.928 -9.017 1.514 1.00 0.00 41 SER A C 13
ATOM 16755 O O . SER A 1 63 ? -11.719 -9.824 2.002 1.00 0.00 41 SER A O 13
ATOM 16763 N N . SER A 1 64 ? -9.646 -9.296 1.292 1.00 0.00 42 SER A N 13
ATOM 16764 C CA . SER A 1 64 ? -9.083 -10.616 1.545 1.00 0.00 42 SER A CA 13
ATOM 16765 C C . SER A 1 64 ? -9.100 -10.963 3.034 1.00 0.00 42 SER A C 13
ATOM 16766 O O . SER A 1 64 ? -9.482 -12.069 3.416 1.00 0.00 42 SER A O 13
ATOM 16774 N N . ILE A 1 65 ? -8.699 -10.014 3.877 1.00 0.00 43 ILE A N 13
ATOM 16775 C CA . ILE A 1 65 ? -8.641 -10.259 5.317 1.00 0.00 43 ILE A CA 13
ATOM 16776 C C . ILE A 1 65 ? -10.038 -10.272 5.932 1.00 0.00 43 ILE A C 13
ATOM 16777 O O . ILE A 1 65 ? -10.210 -10.636 7.097 1.00 0.00 43 ILE A O 13
ATOM 16793 N N . GLY A 1 66 ? -11.031 -9.878 5.145 1.00 0.00 44 GLY A N 13
ATOM 16794 C CA . GLY A 1 66 ? -12.406 -9.927 5.600 1.00 0.00 44 GLY A CA 13
ATOM 16795 C C . GLY A 1 66 ? -12.810 -8.697 6.384 1.00 0.00 44 GLY A C 13
ATOM 16796 O O . GLY A 1 66 ? -13.607 -8.782 7.316 1.00 0.00 44 GLY A O 13
ATOM 16800 N N . GLU A 1 67 ? -12.261 -7.551 6.011 1.00 0.00 45 GLU A N 13
ATOM 16801 C CA . GLU A 1 67 ? -12.595 -6.299 6.675 1.00 0.00 45 GLU A CA 13
ATOM 16802 C C . GLU A 1 67 ? -12.924 -5.212 5.659 1.00 0.00 45 GLU A C 13
ATOM 16803 O O . GLU A 1 67 ? -12.723 -4.024 5.920 1.00 0.00 45 GLU A O 13
ATOM 16815 N N . GLU A 1 68 ? -13.449 -5.619 4.509 1.00 0.00 46 GLU A N 13
ATOM 16816 C CA . GLU A 1 68 ? -13.879 -4.665 3.499 1.00 0.00 46 GLU A CA 13
ATOM 16817 C C . GLU A 1 68 ? -15.060 -3.875 4.048 1.00 0.00 46 GLU A C 13
ATOM 16818 O O . GLU A 1 68 ? -16.083 -4.449 4.425 1.00 0.00 46 GLU A O 13
ATOM 16830 N N . GLY A 1 69 ? -14.899 -2.567 4.104 1.00 0.00 47 GLY A N 13
ATOM 16831 C CA . GLY A 1 69 ? -15.894 -1.716 4.715 1.00 0.00 47 GLY A CA 13
ATOM 16832 C C . GLY A 1 69 ? -15.289 -0.411 5.165 1.00 0.00 47 GLY A C 13
ATOM 16833 O O . GLY A 1 69 ? -15.972 0.609 5.251 1.00 0.00 47 GLY A O 13
ATOM 16837 N N . ALA A 1 70 ? -13.992 -0.447 5.452 1.00 0.00 48 ALA A N 13
ATOM 16838 C CA . ALA A 1 70 ? -13.258 0.752 5.818 1.00 0.00 48 ALA A CA 13
ATOM 16839 C C . ALA A 1 70 ? -13.176 1.702 4.630 1.00 0.00 48 ALA A C 13
ATOM 16840 O O . ALA A 1 70 ? -12.840 1.294 3.514 1.00 0.00 48 ALA A O 13
ATOM 16847 N N . THR A 1 71 ? -13.494 2.961 4.872 1.00 0.00 49 THR A N 13
ATOM 16848 C CA . THR A 1 71 ? -13.538 3.959 3.819 1.00 0.00 49 THR A CA 13
ATOM 16849 C C . THR A 1 71 ? -12.149 4.537 3.574 1.00 0.00 49 THR A C 13
ATOM 16850 O O . THR A 1 71 ? -11.736 5.485 4.237 1.00 0.00 49 THR A O 13
ATOM 16861 N N . VAL A 1 72 ? -11.422 3.939 2.641 1.00 0.00 50 VAL A N 13
ATOM 16862 C CA . VAL A 1 72 ? -10.083 4.402 2.312 1.00 0.00 50 VAL A CA 13
ATOM 16863 C C . VAL A 1 72 ? -10.160 5.574 1.340 1.00 0.00 50 VAL A C 13
ATOM 16864 O O . VAL A 1 72 ? -10.690 5.446 0.236 1.00 0.00 50 VAL A O 13
ATOM 16877 N N . THR A 1 73 ? -9.649 6.715 1.767 1.00 0.00 51 THR A N 13
ATOM 16878 C CA . THR A 1 73 ? -9.708 7.936 0.980 1.00 0.00 51 THR A CA 13
ATOM 16879 C C . THR A 1 73 ? -8.352 8.631 0.983 1.00 0.00 51 THR A C 13
ATOM 16880 O O . THR A 1 73 ? -7.366 8.075 1.474 1.00 0.00 51 THR A O 13
ATOM 16891 N N . SER A 1 74 ? -8.316 9.858 0.472 1.00 0.00 52 SER A N 13
ATOM 16892 C CA . SER A 1 74 ? -7.097 10.656 0.474 1.00 0.00 52 SER A CA 13
ATOM 16893 C C . SER A 1 74 ? -6.710 11.053 1.901 1.00 0.00 52 SER A C 13
ATOM 16894 O O . SER A 1 74 ? -5.595 11.512 2.148 1.00 0.00 52 SER A O 13
ATOM 16902 N N . GLU A 1 75 ? -7.643 10.875 2.832 1.00 0.00 53 GLU A N 13
ATOM 16903 C CA . GLU A 1 75 ? -7.392 11.168 4.234 1.00 0.00 53 GLU A CA 13
ATOM 16904 C C . GLU A 1 75 ? -6.665 10.002 4.895 1.00 0.00 53 GLU A C 13
ATOM 16905 O O . GLU A 1 75 ? -5.817 10.195 5.770 1.00 0.00 53 GLU A O 13
ATOM 16917 N N . GLU A 1 76 ? -6.989 8.799 4.449 1.00 0.00 54 GLU A N 13
ATOM 16918 C CA . GLU A 1 76 ? -6.472 7.585 5.062 1.00 0.00 54 GLU A CA 13
ATOM 16919 C C . GLU A 1 76 ? -5.074 7.258 4.532 1.00 0.00 54 GLU A C 13
ATOM 16920 O O . GLU A 1 76 ? -4.149 6.997 5.302 1.00 0.00 54 GLU A O 13
ATOM 16932 N N . CYS A 1 77 ? -4.921 7.276 3.212 1.00 0.00 55 CYS A N 13
ATOM 16933 C CA . CYS A 1 77 ? -3.646 6.938 2.588 1.00 0.00 55 CYS A CA 13
ATOM 16934 C C . CYS A 1 77 ? -2.815 8.196 2.343 1.00 0.00 55 CYS A C 13
ATOM 16935 O O . CYS A 1 77 ? -3.302 9.167 1.763 1.00 0.00 55 CYS A O 13
ATOM 16943 N N . ARG A 1 78 ? -1.565 8.179 2.790 1.00 0.00 56 ARG A N 13
ATOM 16944 C CA . ARG A 1 78 ? -0.685 9.327 2.621 1.00 0.00 56 ARG A CA 13
ATOM 16945 C C . ARG A 1 78 ? 0.543 8.952 1.798 1.00 0.00 56 ARG A C 13
ATOM 16946 O O . ARG A 1 78 ? 1.307 8.067 2.178 1.00 0.00 56 ARG A O 13
ATOM 16967 N N . PHE A 1 79 ? 0.728 9.620 0.669 1.00 0.00 57 PHE A N 13
ATOM 16968 C CA . PHE A 1 79 ? 1.912 9.410 -0.153 1.00 0.00 57 PHE A CA 13
ATOM 16969 C C . PHE A 1 79 ? 3.054 10.282 0.350 1.00 0.00 57 PHE A C 13
ATOM 16970 O O . PHE A 1 79 ? 3.044 11.502 0.168 1.00 0.00 57 PHE A O 13
ATOM 16987 N N . CYS A 1 80 ? 4.025 9.660 0.996 1.00 0.00 58 CYS A N 13
ATOM 16988 C CA . CYS A 1 80 ? 5.128 10.398 1.589 1.00 0.00 58 CYS A CA 13
ATOM 16989 C C . CYS A 1 80 ? 6.293 10.554 0.618 1.00 0.00 58 CYS A C 13
ATOM 16990 O O . CYS A 1 80 ? 6.701 11.674 0.312 1.00 0.00 58 CYS A O 13
ATOM 16998 N N . HIS A 1 81 ? 6.826 9.441 0.127 1.00 0.00 59 HIS A N 13
ATOM 16999 C CA . HIS A 1 81 ? 7.991 9.499 -0.750 1.00 0.00 59 HIS A CA 13
ATOM 17000 C C . HIS A 1 81 ? 8.135 8.238 -1.584 1.00 0.00 59 HIS A C 13
ATOM 17001 O O . HIS A 1 81 ? 7.342 7.303 -1.474 1.00 0.00 59 HIS A O 13
ATOM 17016 N N . SER A 1 82 ? 9.172 8.231 -2.401 1.00 0.00 60 SER A N 13
ATOM 17017 C CA . SER A 1 82 ? 9.544 7.072 -3.193 1.00 0.00 60 SER A CA 13
ATOM 17018 C C . SER A 1 82 ? 11.041 6.838 -3.035 1.00 0.00 60 SER A C 13
ATOM 17019 O O . SER A 1 82 ? 11.797 7.793 -2.859 1.00 0.00 60 SER A O 13
ATOM 17027 N N . GLU A 1 83 ? 11.471 5.587 -3.067 1.00 0.00 61 GLU A N 13
ATOM 17028 C CA . GLU A 1 83 ? 12.880 5.277 -2.872 1.00 0.00 61 GLU A CA 13
ATOM 17029 C C . GLU A 1 83 ? 13.271 4.035 -3.654 1.00 0.00 61 GLU A C 13
ATOM 17030 O O . GLU A 1 83 ? 12.403 3.309 -4.140 1.00 0.00 61 GLU A O 13
ATOM 17042 N N . LYS A 1 84 ? 14.576 3.797 -3.782 1.00 0.00 62 LYS A N 13
ATOM 17043 C CA . LYS A 1 84 ? 15.063 2.622 -4.486 1.00 0.00 62 LYS A CA 13
ATOM 17044 C C . LYS A 1 84 ? 14.580 1.365 -3.780 1.00 0.00 62 LYS A C 13
ATOM 17045 O O . LYS A 1 84 ? 14.424 1.344 -2.555 1.00 0.00 62 LYS A O 13
ATOM 17064 N N . ALA A 1 85 ? 14.350 0.322 -4.546 1.00 0.00 63 ALA A N 13
ATOM 17065 C CA . ALA A 1 85 ? 13.659 -0.840 -4.031 1.00 0.00 63 ALA A CA 13
ATOM 17066 C C . ALA A 1 85 ? 14.523 -2.086 -4.069 1.00 0.00 63 ALA A C 13
ATOM 17067 O O . ALA A 1 85 ? 15.148 -2.390 -5.085 1.00 0.00 63 ALA A O 13
ATOM 17074 N N . PRO A 1 86 ? 14.578 -2.817 -2.948 1.00 0.00 64 PRO A N 13
ATOM 17075 C CA . PRO A 1 86 ? 15.211 -4.130 -2.898 1.00 0.00 64 PRO A CA 13
ATOM 17076 C C . PRO A 1 86 ? 14.483 -5.114 -3.806 1.00 0.00 64 PRO A C 13
ATOM 17077 O O . PRO A 1 86 ? 13.252 -5.121 -3.863 1.00 0.00 64 PRO A O 13
ATOM 17088 N N . ASP A 1 87 ? 15.238 -5.947 -4.505 1.00 0.00 65 ASP A N 13
ATOM 17089 C CA . ASP A 1 87 ? 14.665 -6.880 -5.473 1.00 0.00 65 ASP A CA 13
ATOM 17090 C C . ASP A 1 87 ? 13.701 -7.847 -4.788 1.00 0.00 65 ASP A C 13
ATOM 17091 O O . ASP A 1 87 ? 12.756 -8.344 -5.404 1.00 0.00 65 ASP A O 13
ATOM 17100 N N . GLU A 1 88 ? 13.936 -8.085 -3.502 1.00 0.00 66 GLU A N 13
ATOM 17101 C CA . GLU A 1 88 ? 13.083 -8.956 -2.703 1.00 0.00 66 GLU A CA 13
ATOM 17102 C C . GLU A 1 88 ? 11.633 -8.470 -2.694 1.00 0.00 66 GLU A C 13
ATOM 17103 O O . GLU A 1 88 ? 10.709 -9.259 -2.889 1.00 0.00 66 GLU A O 13
ATOM 17115 N N . VAL A 1 89 ? 11.427 -7.173 -2.481 1.00 0.00 67 VAL A N 13
ATOM 17116 C CA . VAL A 1 89 ? 10.072 -6.632 -2.450 1.00 0.00 67 VAL A CA 13
ATOM 17117 C C . VAL A 1 89 ? 9.529 -6.492 -3.867 1.00 0.00 67 VAL A C 13
ATOM 17118 O O . VAL A 1 89 ? 8.323 -6.577 -4.091 1.00 0.00 67 VAL A O 13
ATOM 17131 N N . ILE A 1 90 ? 10.435 -6.306 -4.823 1.00 0.00 68 ILE A N 13
ATOM 17132 C CA . ILE A 1 90 ? 10.065 -6.224 -6.230 1.00 0.00 68 ILE A CA 13
ATOM 17133 C C . ILE A 1 90 ? 9.429 -7.534 -6.684 1.00 0.00 68 ILE A C 13
ATOM 17134 O O . ILE A 1 90 ? 8.472 -7.539 -7.462 1.00 0.00 68 ILE A O 13
ATOM 17150 N N . GLU A 1 91 ? 9.961 -8.637 -6.167 1.00 0.00 69 GLU A N 13
ATOM 17151 C CA . GLU A 1 91 ? 9.471 -9.972 -6.495 1.00 0.00 69 GLU A CA 13
ATOM 17152 C C . GLU A 1 91 ? 7.966 -10.075 -6.248 1.00 0.00 69 GLU A C 13
ATOM 17153 O O . GLU A 1 91 ? 7.239 -10.698 -7.023 1.00 0.00 69 GLU A O 13
ATOM 17165 N N . ALA A 1 92 ? 7.505 -9.443 -5.176 1.00 0.00 70 ALA A N 13
ATOM 17166 C CA . ALA A 1 92 ? 6.097 -9.483 -4.815 1.00 0.00 70 ALA A CA 13
ATOM 17167 C C . ALA A 1 92 ? 5.295 -8.455 -5.608 1.00 0.00 70 ALA A C 13
ATOM 17168 O O . ALA A 1 92 ? 4.180 -8.734 -6.045 1.00 0.00 70 ALA A O 13
ATOM 17175 N N . ILE A 1 93 ? 5.873 -7.274 -5.804 1.00 0.00 71 ILE A N 13
ATOM 17176 C CA . ILE A 1 93 ? 5.186 -6.187 -6.501 1.00 0.00 71 ILE A CA 13
ATOM 17177 C C . ILE A 1 93 ? 4.838 -6.575 -7.939 1.00 0.00 71 ILE A C 13
ATOM 17178 O O . ILE A 1 93 ? 3.752 -6.268 -8.421 1.00 0.00 71 ILE A O 13
ATOM 17194 N N . LYS A 1 94 ? 5.752 -7.268 -8.606 1.00 0.00 72 LYS A N 13
ATOM 17195 C CA . LYS A 1 94 ? 5.543 -7.667 -9.998 1.00 0.00 72 LYS A CA 13
ATOM 17196 C C . LYS A 1 94 ? 4.314 -8.556 -10.150 1.00 0.00 72 LYS A C 13
ATOM 17197 O O . LYS A 1 94 ? 3.556 -8.427 -11.111 1.00 0.00 72 LYS A O 13
ATOM 17216 N N . GLN A 1 95 ? 4.124 -9.449 -9.194 1.00 0.00 73 GLN A N 13
ATOM 17217 C CA . GLN A 1 95 ? 3.044 -10.426 -9.264 1.00 0.00 73 GLN A CA 13
ATOM 17218 C C . GLN A 1 95 ? 1.768 -9.904 -8.607 1.00 0.00 73 GLN A C 13
ATOM 17219 O O . GLN A 1 95 ? 0.685 -9.991 -9.185 1.00 0.00 73 GLN A O 13
ATOM 17233 N N . ASN A 1 96 ? 1.897 -9.364 -7.401 1.00 0.00 74 ASN A N 13
ATOM 17234 C CA . ASN A 1 96 ? 0.736 -8.933 -6.627 1.00 0.00 74 ASN A CA 13
ATOM 17235 C C . ASN A 1 96 ? 0.254 -7.559 -7.069 1.00 0.00 74 ASN A C 13
ATOM 17236 O O . ASN A 1 96 ? -0.941 -7.265 -7.024 1.00 0.00 74 ASN A O 13
ATOM 17247 N N . GLY A 1 97 ? 1.190 -6.720 -7.487 1.00 0.00 75 GLY A N 13
ATOM 17248 C CA . GLY A 1 97 ? 0.869 -5.347 -7.828 1.00 0.00 75 GLY A CA 13
ATOM 17249 C C . GLY A 1 97 ? 1.120 -4.414 -6.661 1.00 0.00 75 GLY A C 13
ATOM 17250 O O . GLY A 1 97 ? 1.126 -3.191 -6.812 1.00 0.00 75 GLY A O 13
ATOM 17254 N N . TYR A 1 98 ? 1.346 -5.003 -5.494 1.00 0.00 76 TYR A N 13
ATOM 17255 C CA . TYR A 1 98 ? 1.562 -4.243 -4.277 1.00 0.00 76 TYR A CA 13
ATOM 17256 C C . TYR A 1 98 ? 2.334 -5.080 -3.267 1.00 0.00 76 TYR A C 13
ATOM 17257 O O . TYR A 1 98 ? 2.377 -6.308 -3.369 1.00 0.00 76 TYR A O 13
ATOM 17275 N N . PHE A 1 99 ? 2.953 -4.412 -2.309 1.00 0.00 77 PHE A N 13
ATOM 17276 C CA . PHE A 1 99 ? 3.601 -5.088 -1.199 1.00 0.00 77 PHE A CA 13
ATOM 17277 C C . PHE A 1 99 ? 3.119 -4.479 0.111 1.00 0.00 77 PHE A C 13
ATOM 17278 O O . PHE A 1 99 ? 3.436 -3.330 0.425 1.00 0.00 77 PHE A O 13
ATOM 17295 N N . ILE A 1 100 ? 2.329 -5.239 0.854 1.00 0.00 78 ILE A N 13
ATOM 17296 C CA . ILE A 1 100 ? 1.804 -4.773 2.128 1.00 0.00 78 ILE A CA 13
ATOM 17297 C C . ILE A 1 100 ? 2.835 -4.965 3.229 1.00 0.00 78 ILE A C 13
ATOM 17298 O O . ILE A 1 100 ? 2.992 -6.063 3.771 1.00 0.00 78 ILE A O 13
ATOM 17314 N N . TYR A 1 101 ? 3.560 -3.901 3.531 1.00 0.00 79 TYR A N 13
ATOM 17315 C CA . TYR A 1 101 ? 4.486 -3.909 4.643 1.00 0.00 79 TYR A CA 13
ATOM 17316 C C . TYR A 1 101 ? 3.715 -3.709 5.936 1.00 0.00 79 TYR A C 13
ATOM 17317 O O . TYR A 1 101 ? 3.336 -2.586 6.278 1.00 0.00 79 TYR A O 13
ATOM 17335 N N . LYS A 1 102 ? 3.443 -4.808 6.622 1.00 0.00 80 LYS A N 13
ATOM 17336 C CA . LYS A 1 102 ? 2.708 -4.757 7.874 1.00 0.00 80 LYS A CA 13
ATOM 17337 C C . LYS A 1 102 ? 3.531 -4.054 8.941 1.00 0.00 80 LYS A C 13
ATOM 17338 O O . LYS A 1 102 ? 4.404 -4.659 9.567 1.00 0.00 80 LYS A O 13
ATOM 17357 N N . MET A 1 103 ? 3.273 -2.770 9.113 1.00 0.00 81 MET A N 13
ATOM 17358 C CA . MET A 1 103 ? 3.934 -1.995 10.143 1.00 0.00 81 MET A CA 13
ATOM 17359 C C . MET A 1 103 ? 3.236 -2.223 11.482 1.00 0.00 81 MET A C 13
ATOM 17360 O O . MET A 1 103 ? 2.060 -2.599 11.517 1.00 0.00 81 MET A O 13
ATOM 17374 N N . GLU A 1 104 ? 3.963 -2.015 12.570 1.00 0.00 82 GLU A N 13
ATOM 17375 C CA . GLU A 1 104 ? 3.401 -2.125 13.908 1.00 0.00 82 GLU A CA 13
ATOM 17376 C C . GLU A 1 104 ? 2.193 -1.206 14.060 1.00 0.00 82 GLU A C 13
ATOM 17377 O O . GLU A 1 104 ? 2.216 -0.051 13.629 1.00 0.00 82 GLU A O 13
ATOM 17389 N N . GLY A 1 105 ? 1.145 -1.727 14.674 1.00 0.00 83 GLY A N 13
ATOM 17390 C CA . GLY A 1 105 ? -0.106 -1.005 14.762 1.00 0.00 83 GLY A CA 13
ATOM 17391 C C . GLY A 1 105 ? -1.260 -1.861 14.300 1.00 0.00 83 GLY A C 13
ATOM 17392 O O . GLY A 1 105 ? -2.402 -1.674 14.720 1.00 0.00 83 GLY A O 13
ATOM 17396 N N . CYS A 1 106 ? -0.952 -2.814 13.429 1.00 0.00 84 CYS A N 13
ATOM 17397 C CA . CYS A 1 106 ? -1.936 -3.779 12.960 1.00 0.00 84 CYS A CA 13
ATOM 17398 C C . CYS A 1 106 ? -1.733 -5.113 13.674 1.00 0.00 84 CYS A C 13
ATOM 17399 O O . CYS A 1 106 ? -2.232 -6.155 13.245 1.00 0.00 84 CYS A O 13
ATOM 17407 N N . ASN A 1 107 ? -1.003 -5.062 14.778 1.00 0.00 85 ASN A N 13
ATOM 17408 C CA . ASN A 1 107 ? -0.683 -6.253 15.548 1.00 0.00 85 ASN A CA 13
ATOM 17409 C C . ASN A 1 107 ? -1.196 -6.100 16.973 1.00 0.00 85 ASN A C 13
ATOM 17410 O O . ASN A 1 107 ? -0.429 -5.638 17.841 1.00 0.00 85 ASN A O 13
ATOM 17421 N N . MET A 1 23 ? 14.106 0.990 -9.754 1.00 0.00 1 MET A N 14
ATOM 17422 C CA . MET A 1 23 ? 12.681 0.824 -9.404 1.00 0.00 1 MET A CA 14
ATOM 17423 C C . MET A 1 23 ? 12.407 1.437 -8.037 1.00 0.00 1 MET A C 14
ATOM 17424 O O . MET A 1 23 ? 12.731 0.853 -7.001 1.00 0.00 1 MET A O 14
ATOM 17438 N N . GLN A 1 24 ? 11.839 2.632 -8.046 1.00 0.00 2 GLN A N 14
ATOM 17439 C CA . GLN A 1 24 ? 11.535 3.347 -6.818 1.00 0.00 2 GLN A CA 14
ATOM 17440 C C . GLN A 1 24 ? 10.066 3.172 -6.465 1.00 0.00 2 GLN A C 14
ATOM 17441 O O . GLN A 1 24 ? 9.174 3.548 -7.228 1.00 0.00 2 GLN A O 14
ATOM 17455 N N . ILE A 1 25 ? 9.823 2.587 -5.309 1.00 0.00 3 ILE A N 14
ATOM 17456 C CA . ILE A 1 25 ? 8.476 2.241 -4.906 1.00 0.00 3 ILE A CA 14
ATOM 17457 C C . ILE A 1 25 ? 7.713 3.448 -4.390 1.00 0.00 3 ILE A C 14
ATOM 17458 O O . ILE A 1 25 ? 8.205 4.213 -3.556 1.00 0.00 3 ILE A O 14
ATOM 17474 N N . HIS A 1 26 ? 6.516 3.618 -4.916 1.00 0.00 4 HIS A N 14
ATOM 17475 C CA . HIS A 1 26 ? 5.603 4.631 -4.430 1.00 0.00 4 HIS A CA 14
ATOM 17476 C C . HIS A 1 26 ? 4.904 4.073 -3.210 1.00 0.00 4 HIS A C 14
ATOM 17477 O O . HIS A 1 26 ? 4.095 3.148 -3.319 1.00 0.00 4 HIS A O 14
ATOM 17492 N N . VAL A 1 27 ? 5.258 4.591 -2.046 1.00 0.00 5 VAL A N 14
ATOM 17493 C CA . VAL A 1 27 ? 4.760 4.040 -0.804 1.00 0.00 5 VAL A CA 14
ATOM 17494 C C . VAL A 1 27 ? 3.574 4.829 -0.281 1.00 0.00 5 VAL A C 14
ATOM 17495 O O . VAL A 1 27 ? 3.710 5.990 0.123 1.00 0.00 5 VAL A O 14
ATOM 17508 N N . TYR A 1 28 ? 2.420 4.192 -0.289 1.00 0.00 6 TYR A N 14
ATOM 17509 C CA . TYR A 1 28 ? 1.224 4.777 0.279 1.00 0.00 6 TYR A CA 14
ATOM 17510 C C . TYR A 1 28 ? 0.955 4.172 1.652 1.00 0.00 6 TYR A C 14
ATOM 17511 O O . TYR A 1 28 ? 0.271 3.156 1.769 1.00 0.00 6 TYR A O 14
ATOM 17529 N N . ASP A 1 29 ? 1.537 4.773 2.683 1.00 0.00 7 ASP A N 14
ATOM 17530 C CA . ASP A 1 29 ? 1.339 4.304 4.052 1.00 0.00 7 ASP A CA 14
ATOM 17531 C C . ASP A 1 29 ? -0.071 4.647 4.497 1.00 0.00 7 ASP A C 14
ATOM 17532 O O . ASP A 1 29 ? -0.367 5.786 4.861 1.00 0.00 7 ASP A O 14
ATOM 17541 N N . THR A 1 30 ? -0.941 3.658 4.426 1.00 0.00 8 THR A N 14
ATOM 17542 C CA . THR A 1 30 ? -2.355 3.862 4.664 1.00 0.00 8 THR A CA 14
ATOM 17543 C C . THR A 1 30 ? -2.684 3.716 6.143 1.00 0.00 8 THR A C 14
ATOM 17544 O O . THR A 1 30 ? -2.547 2.636 6.717 1.00 0.00 8 THR A O 14
ATOM 17555 N N . TYR A 1 31 ? -3.104 4.815 6.755 1.00 0.00 9 TYR A N 14
ATOM 17556 C CA . TYR A 1 31 ? -3.437 4.826 8.169 1.00 0.00 9 TYR A CA 14
ATOM 17557 C C . TYR A 1 31 ? -4.868 4.358 8.378 1.00 0.00 9 TYR A C 14
ATOM 17558 O O . TYR A 1 31 ? -5.796 5.163 8.409 1.00 0.00 9 TYR A O 14
ATOM 17576 N N . VAL A 1 32 ? -5.040 3.052 8.501 1.00 0.00 10 VAL A N 14
ATOM 17577 C CA . VAL A 1 32 ? -6.362 2.463 8.648 1.00 0.00 10 VAL A CA 14
ATOM 17578 C C . VAL A 1 32 ? -6.739 2.349 10.117 1.00 0.00 10 VAL A C 14
ATOM 17579 O O . VAL A 1 32 ? -6.193 1.524 10.845 1.00 0.00 10 VAL A O 14
ATOM 17592 N N . LYS A 1 33 ? -7.655 3.188 10.560 1.00 0.00 11 LYS A N 14
ATOM 17593 C CA . LYS A 1 33 ? -8.149 3.095 11.922 1.00 0.00 11 LYS A CA 14
ATOM 17594 C C . LYS A 1 33 ? -9.065 1.883 12.043 1.00 0.00 11 LYS A C 14
ATOM 17595 O O . LYS A 1 33 ? -10.217 1.910 11.605 1.00 0.00 11 LYS A O 14
ATOM 17614 N N . ALA A 1 34 ? -8.526 0.808 12.613 1.00 0.00 12 ALA A N 14
ATOM 17615 C CA . ALA A 1 34 ? -9.229 -0.468 12.684 1.00 0.00 12 ALA A CA 14
ATOM 17616 C C . ALA A 1 34 ? -10.445 -0.381 13.592 1.00 0.00 12 ALA A C 14
ATOM 17617 O O . ALA A 1 34 ? -10.589 0.574 14.357 1.00 0.00 12 ALA A O 14
ATOM 17624 N N . LYS A 1 35 ? -11.297 -1.402 13.522 1.00 0.00 13 LYS A N 14
ATOM 17625 C CA . LYS A 1 35 ? -12.537 -1.438 14.295 1.00 0.00 13 LYS A CA 14
ATOM 17626 C C . LYS A 1 35 ? -12.266 -1.292 15.792 1.00 0.00 13 LYS A C 14
ATOM 17627 O O . LYS A 1 35 ? -13.062 -0.707 16.523 1.00 0.00 13 LYS A O 14
ATOM 17646 N N . ASP A 1 36 ? -11.130 -1.819 16.234 1.00 0.00 14 ASP A N 14
ATOM 17647 C CA . ASP A 1 36 ? -10.742 -1.766 17.640 1.00 0.00 14 ASP A CA 14
ATOM 17648 C C . ASP A 1 36 ? -10.439 -0.337 18.074 1.00 0.00 14 ASP A C 14
ATOM 17649 O O . ASP A 1 36 ? -10.495 -0.011 19.259 1.00 0.00 14 ASP A O 14
ATOM 17658 N N . GLY A 1 37 ? -10.104 0.510 17.112 1.00 0.00 15 GLY A N 14
ATOM 17659 C CA . GLY A 1 37 ? -9.769 1.883 17.422 1.00 0.00 15 GLY A CA 14
ATOM 17660 C C . GLY A 1 37 ? -8.279 2.151 17.340 1.00 0.00 15 GLY A C 14
ATOM 17661 O O . GLY A 1 37 ? -7.842 3.292 17.481 1.00 0.00 15 GLY A O 14
ATOM 17665 N N . HIS A 1 38 ? -7.492 1.105 17.110 1.00 0.00 16 HIS A N 14
ATOM 17666 C CA . HIS A 1 38 ? -6.048 1.272 16.998 1.00 0.00 16 HIS A CA 14
ATOM 17667 C C . HIS A 1 38 ? -5.654 1.503 15.542 1.00 0.00 16 HIS A C 14
ATOM 17668 O O . HIS A 1 38 ? -6.331 1.031 14.624 1.00 0.00 16 HIS A O 14
ATOM 17683 N N . VAL A 1 39 ? -4.565 2.229 15.338 1.00 0.00 17 VAL A N 14
ATOM 17684 C CA . VAL A 1 39 ? -4.151 2.631 14.002 1.00 0.00 17 VAL A CA 14
ATOM 17685 C C . VAL A 1 39 ? -3.388 1.517 13.300 1.00 0.00 17 VAL A C 14
ATOM 17686 O O . VAL A 1 39 ? -2.251 1.206 13.652 1.00 0.00 17 VAL A O 14
ATOM 17699 N N . MET A 1 40 ? -4.030 0.914 12.316 1.00 0.00 18 MET A N 14
ATOM 17700 C CA . MET A 1 40 ? -3.401 -0.095 11.490 1.00 0.00 18 MET A CA 14
ATOM 17701 C C . MET A 1 40 ? -2.874 0.533 10.217 1.00 0.00 18 MET A C 14
ATOM 17702 O O . MET A 1 40 ? -3.593 0.644 9.227 1.00 0.00 18 MET A O 14
ATOM 17716 N N . HIS A 1 41 ? -1.634 0.978 10.244 1.00 0.00 19 HIS A N 14
ATOM 17717 C CA . HIS A 1 41 ? -1.044 1.569 9.061 1.00 0.00 19 HIS A CA 14
ATOM 17718 C C . HIS A 1 41 ? 0.031 0.651 8.507 1.00 0.00 19 HIS A C 14
ATOM 17719 O O . HIS A 1 41 ? 0.678 -0.088 9.251 1.00 0.00 19 HIS A O 14
ATOM 17734 N N . PHE A 1 42 ? 0.210 0.711 7.204 1.00 0.00 20 PHE A N 14
ATOM 17735 C CA . PHE A 1 42 ? 1.072 -0.214 6.501 1.00 0.00 20 PHE A CA 14
ATOM 17736 C C . PHE A 1 42 ? 1.560 0.421 5.212 1.00 0.00 20 PHE A C 14
ATOM 17737 O O . PHE A 1 42 ? 0.916 1.329 4.679 1.00 0.00 20 PHE A O 14
ATOM 17754 N N . ASP A 1 43 ? 2.668 -0.076 4.699 1.00 0.00 21 ASP A N 14
ATOM 17755 C CA . ASP A 1 43 ? 3.295 0.520 3.536 1.00 0.00 21 ASP A CA 14
ATOM 17756 C C . ASP A 1 43 ? 2.863 -0.206 2.272 1.00 0.00 21 ASP A C 14
ATOM 17757 O O . ASP A 1 43 ? 3.241 -1.356 2.035 1.00 0.00 21 ASP A O 14
ATOM 17766 N N . VAL A 1 44 ? 2.030 0.459 1.482 1.00 0.00 22 VAL A N 14
ATOM 17767 C CA . VAL A 1 44 ? 1.626 -0.066 0.187 1.00 0.00 22 VAL A CA 14
ATOM 17768 C C . VAL A 1 44 ? 2.708 0.226 -0.841 1.00 0.00 22 VAL A C 14
ATOM 17769 O O . VAL A 1 44 ? 2.858 1.363 -1.290 1.00 0.00 22 VAL A O 14
ATOM 17782 N N . PHE A 1 45 ? 3.479 -0.793 -1.181 1.00 0.00 23 PHE A N 14
ATOM 17783 C CA . PHE A 1 45 ? 4.561 -0.642 -2.136 1.00 0.00 23 PHE A CA 14
ATOM 17784 C C . PHE A 1 45 ? 4.084 -0.941 -3.550 1.00 0.00 23 PHE A C 14
ATOM 17785 O O . PHE A 1 45 ? 3.635 -2.052 -3.838 1.00 0.00 23 PHE A O 14
ATOM 17802 N N . THR A 1 46 ? 4.164 0.048 -4.425 1.00 0.00 24 THR A N 14
ATOM 17803 C CA . THR A 1 46 ? 3.913 -0.184 -5.836 1.00 0.00 24 THR A CA 14
ATOM 17804 C C . THR A 1 46 ? 4.755 0.762 -6.690 1.00 0.00 24 THR A C 14
ATOM 17805 O O . THR A 1 46 ? 4.976 1.914 -6.325 1.00 0.00 24 THR A O 14
ATOM 17816 N N . ASP A 1 47 ? 5.248 0.260 -7.811 1.00 0.00 25 ASP A N 14
ATOM 17817 C CA . ASP A 1 47 ? 6.049 1.068 -8.725 1.00 0.00 25 ASP A CA 14
ATOM 17818 C C . ASP A 1 47 ? 5.137 1.780 -9.715 1.00 0.00 25 ASP A C 14
ATOM 17819 O O . ASP A 1 47 ? 5.529 2.750 -10.368 1.00 0.00 25 ASP A O 14
ATOM 17828 N N . VAL A 1 48 ? 3.905 1.300 -9.802 1.00 0.00 26 VAL A N 14
ATOM 17829 C CA . VAL A 1 48 ? 2.912 1.884 -10.688 1.00 0.00 26 VAL A CA 14
ATOM 17830 C C . VAL A 1 48 ? 2.561 3.293 -10.224 1.00 0.00 26 VAL A C 14
ATOM 17831 O O . VAL A 1 48 ? 2.465 3.557 -9.023 1.00 0.00 26 VAL A O 14
ATOM 17844 N N . ARG A 1 49 ? 2.402 4.208 -11.168 1.00 0.00 27 ARG A N 14
ATOM 17845 C CA . ARG A 1 49 ? 2.033 5.571 -10.835 1.00 0.00 27 ARG A CA 14
ATOM 17846 C C . ARG A 1 49 ? 0.532 5.764 -11.000 1.00 0.00 27 ARG A C 14
ATOM 17847 O O . ARG A 1 49 ? 0.050 6.129 -12.076 1.00 0.00 27 ARG A O 14
ATOM 17868 N N . ASP A 1 50 ? -0.202 5.474 -9.941 1.00 0.00 28 ASP A N 14
ATOM 17869 C CA . ASP A 1 50 ? -1.642 5.677 -9.929 1.00 0.00 28 ASP A CA 14
ATOM 17870 C C . ASP A 1 50 ? -2.145 5.667 -8.497 1.00 0.00 28 ASP A C 14
ATOM 17871 O O . ASP A 1 50 ? -2.218 4.614 -7.859 1.00 0.00 28 ASP A O 14
ATOM 17880 N N . ASP A 1 51 ? -2.474 6.846 -7.997 1.00 0.00 29 ASP A N 14
ATOM 17881 C CA . ASP A 1 51 ? -2.893 7.011 -6.610 1.00 0.00 29 ASP A CA 14
ATOM 17882 C C . ASP A 1 51 ? -4.202 6.274 -6.341 1.00 0.00 29 ASP A C 14
ATOM 17883 O O . ASP A 1 51 ? -4.369 5.644 -5.297 1.00 0.00 29 ASP A O 14
ATOM 17892 N N . LYS A 1 52 ? -5.112 6.329 -7.303 1.00 0.00 30 LYS A N 14
ATOM 17893 C CA . LYS A 1 52 ? -6.421 5.712 -7.157 1.00 0.00 30 LYS A CA 14
ATOM 17894 C C . LYS A 1 52 ? -6.299 4.191 -7.192 1.00 0.00 30 LYS A C 14
ATOM 17895 O O . LYS A 1 52 ? -7.044 3.483 -6.517 1.00 0.00 30 LYS A O 14
ATOM 17914 N N . LYS A 1 53 ? -5.341 3.700 -7.969 1.00 0.00 31 LYS A N 14
ATOM 17915 C CA . LYS A 1 53 ? -5.103 2.267 -8.085 1.00 0.00 31 LYS A CA 14
ATOM 17916 C C . LYS A 1 53 ? -4.541 1.713 -6.780 1.00 0.00 31 LYS A C 14
ATOM 17917 O O . LYS A 1 53 ? -4.902 0.616 -6.355 1.00 0.00 31 LYS A O 14
ATOM 17936 N N . ALA A 1 54 ? -3.659 2.480 -6.146 1.00 0.00 32 ALA A N 14
ATOM 17937 C CA . ALA A 1 54 ? -3.111 2.101 -4.850 1.00 0.00 32 ALA A CA 14
ATOM 17938 C C . ALA A 1 54 ? -4.224 2.029 -3.813 1.00 0.00 32 ALA A C 14
ATOM 17939 O O . ALA A 1 54 ? -4.295 1.088 -3.019 1.00 0.00 32 ALA A O 14
ATOM 17946 N N . ILE A 1 55 ? -5.097 3.031 -3.844 1.00 0.00 33 ILE A N 14
ATOM 17947 C CA . ILE A 1 55 ? -6.283 3.056 -2.997 1.00 0.00 33 ILE A CA 14
ATOM 17948 C C . ILE A 1 55 ? -7.156 1.832 -3.268 1.00 0.00 33 ILE A C 14
ATOM 17949 O O . ILE A 1 55 ? -7.671 1.197 -2.343 1.00 0.00 33 ILE A O 14
ATOM 17965 N N . GLU A 1 56 ? -7.303 1.506 -4.548 1.00 0.00 34 GLU A N 14
ATOM 17966 C CA . GLU A 1 56 ? -8.056 0.334 -4.972 1.00 0.00 34 GLU A CA 14
ATOM 17967 C C . GLU A 1 56 ? -7.504 -0.925 -4.305 1.00 0.00 34 GLU A C 14
ATOM 17968 O O . GLU A 1 56 ? -8.256 -1.706 -3.719 1.00 0.00 34 GLU A O 14
ATOM 17980 N N . PHE A 1 57 ? -6.187 -1.097 -4.376 1.00 0.00 35 PHE A N 14
ATOM 17981 C CA . PHE A 1 57 ? -5.531 -2.270 -3.807 1.00 0.00 35 PHE A CA 14
ATOM 17982 C C . PHE A 1 57 ? -5.723 -2.335 -2.296 1.00 0.00 35 PHE A C 14
ATOM 17983 O O . PHE A 1 57 ? -6.032 -3.393 -1.750 1.00 0.00 35 PHE A O 14
ATOM 18000 N N . ALA A 1 58 ? -5.551 -1.198 -1.630 1.00 0.00 36 ALA A N 14
ATOM 18001 C CA . ALA A 1 58 ? -5.668 -1.129 -0.176 1.00 0.00 36 ALA A CA 14
ATOM 18002 C C . ALA A 1 58 ? -7.037 -1.615 0.300 1.00 0.00 36 ALA A C 14
ATOM 18003 O O . ALA A 1 58 ? -7.137 -2.354 1.281 1.00 0.00 36 ALA A O 14
ATOM 18010 N N . LYS A 1 59 ? -8.087 -1.215 -0.410 1.00 0.00 37 LYS A N 14
ATOM 18011 C CA . LYS A 1 59 ? -9.445 -1.620 -0.055 1.00 0.00 37 LYS A CA 14
ATOM 18012 C C . LYS A 1 59 ? -9.621 -3.128 -0.204 1.00 0.00 37 LYS A C 14
ATOM 18013 O O . LYS A 1 59 ? -10.356 -3.756 0.558 1.00 0.00 37 LYS A O 14
ATOM 18032 N N . GLN A 1 60 ? -8.927 -3.704 -1.177 1.00 0.00 38 GLN A N 14
ATOM 18033 C CA . GLN A 1 60 ? -9.031 -5.132 -1.444 1.00 0.00 38 GLN A CA 14
ATOM 18034 C C . GLN A 1 60 ? -8.338 -5.936 -0.349 1.00 0.00 38 GLN A C 14
ATOM 18035 O O . GLN A 1 60 ? -8.742 -7.055 -0.037 1.00 0.00 38 GLN A O 14
ATOM 18049 N N . TRP A 1 61 ? -7.309 -5.355 0.251 1.00 0.00 39 TRP A N 14
ATOM 18050 C CA . TRP A 1 61 ? -6.601 -6.014 1.339 1.00 0.00 39 TRP A CA 14
ATOM 18051 C C . TRP A 1 61 ? -7.418 -5.929 2.630 1.00 0.00 39 TRP A C 14
ATOM 18052 O O . TRP A 1 61 ? -7.566 -6.917 3.353 1.00 0.00 39 TRP A O 14
ATOM 18073 N N . LEU A 1 62 ? -7.975 -4.752 2.896 1.00 0.00 40 LEU A N 14
ATOM 18074 C CA . LEU A 1 62 ? -8.749 -4.519 4.115 1.00 0.00 40 LEU A CA 14
ATOM 18075 C C . LEU A 1 62 ? -9.999 -5.392 4.164 1.00 0.00 40 LEU A C 14
ATOM 18076 O O . LEU A 1 62 ? -10.424 -5.825 5.237 1.00 0.00 40 LEU A O 14
ATOM 18092 N N . SER A 1 63 ? -10.583 -5.653 3.005 1.00 0.00 41 SER A N 14
ATOM 18093 C CA . SER A 1 63 ? -11.759 -6.505 2.924 1.00 0.00 41 SER A CA 14
ATOM 18094 C C . SER A 1 63 ? -11.381 -7.970 3.123 1.00 0.00 41 SER A C 14
ATOM 18095 O O . SER A 1 63 ? -12.167 -8.758 3.648 1.00 0.00 41 SER A O 14
ATOM 18103 N N . SER A 1 64 ? -10.162 -8.318 2.729 1.00 0.00 42 SER A N 14
ATOM 18104 C CA . SER A 1 64 ? -9.678 -9.685 2.850 1.00 0.00 42 SER A CA 14
ATOM 18105 C C . SER A 1 64 ? -9.328 -10.026 4.300 1.00 0.00 42 SER A C 14
ATOM 18106 O O . SER A 1 64 ? -9.547 -11.151 4.748 1.00 0.00 42 SER A O 14
ATOM 18114 N N . ILE A 1 65 ? -8.792 -9.055 5.036 1.00 0.00 43 ILE A N 14
ATOM 18115 C CA . ILE A 1 65 ? -8.427 -9.284 6.432 1.00 0.00 43 ILE A CA 14
ATOM 18116 C C . ILE A 1 65 ? -9.648 -9.183 7.345 1.00 0.00 43 ILE A C 14
ATOM 18117 O O . ILE A 1 65 ? -9.622 -9.648 8.487 1.00 0.00 43 ILE A O 14
ATOM 18133 N N . GLY A 1 66 ? -10.713 -8.573 6.837 1.00 0.00 44 GLY A N 14
ATOM 18134 C CA . GLY A 1 66 ? -11.959 -8.516 7.578 1.00 0.00 44 GLY A CA 14
ATOM 18135 C C . GLY A 1 66 ? -12.145 -7.224 8.356 1.00 0.00 44 GLY A C 14
ATOM 18136 O O . GLY A 1 66 ? -12.744 -7.226 9.432 1.00 0.00 44 GLY A O 14
ATOM 18140 N N . GLU A 1 67 ? -11.636 -6.120 7.824 1.00 0.00 45 GLU A N 14
ATOM 18141 C CA . GLU A 1 67 ? -11.834 -4.824 8.461 1.00 0.00 45 GLU A CA 14
ATOM 18142 C C . GLU A 1 67 ? -12.942 -4.046 7.767 1.00 0.00 45 GLU A C 14
ATOM 18143 O O . GLU A 1 67 ? -14.068 -3.997 8.258 1.00 0.00 45 GLU A O 14
ATOM 18155 N N . GLU A 1 68 ? -12.605 -3.434 6.632 1.00 0.00 46 GLU A N 14
ATOM 18156 C CA . GLU A 1 68 ? -13.569 -2.689 5.806 1.00 0.00 46 GLU A CA 14
ATOM 18157 C C . GLU A 1 68 ? -14.111 -1.446 6.521 1.00 0.00 46 GLU A C 14
ATOM 18158 O O . GLU A 1 68 ? -14.916 -0.705 5.963 1.00 0.00 46 GLU A O 14
ATOM 18170 N N . GLY A 1 69 ? -13.654 -1.212 7.745 1.00 0.00 47 GLY A N 14
ATOM 18171 C CA . GLY A 1 69 ? -14.151 -0.095 8.524 1.00 0.00 47 GLY A CA 14
ATOM 18172 C C . GLY A 1 69 ? -13.301 1.142 8.355 1.00 0.00 47 GLY A C 14
ATOM 18173 O O . GLY A 1 69 ? -12.948 1.804 9.331 1.00 0.00 47 GLY A O 14
ATOM 18177 N N . ALA A 1 70 ? -12.975 1.451 7.115 1.00 0.00 48 ALA A N 14
ATOM 18178 C CA . ALA A 1 70 ? -12.129 2.587 6.801 1.00 0.00 48 ALA A CA 14
ATOM 18179 C C . ALA A 1 70 ? -12.461 3.121 5.419 1.00 0.00 48 ALA A C 14
ATOM 18180 O O . ALA A 1 70 ? -12.519 2.359 4.449 1.00 0.00 48 ALA A O 14
ATOM 18187 N N . THR A 1 71 ? -12.700 4.417 5.328 1.00 0.00 49 THR A N 14
ATOM 18188 C CA . THR A 1 71 ? -12.944 5.039 4.046 1.00 0.00 49 THR A CA 14
ATOM 18189 C C . THR A 1 71 ? -11.614 5.292 3.348 1.00 0.00 49 THR A C 14
ATOM 18190 O O . THR A 1 71 ? -11.012 6.363 3.485 1.00 0.00 49 THR A O 14
ATOM 18201 N N . VAL A 1 72 ? -11.163 4.297 2.598 1.00 0.00 50 VAL A N 14
ATOM 18202 C CA . VAL A 1 72 ? -9.858 4.355 1.970 1.00 0.00 50 VAL A CA 14
ATOM 18203 C C . VAL A 1 72 ? -9.853 5.372 0.848 1.00 0.00 50 VAL A C 14
ATOM 18204 O O . VAL A 1 72 ? -10.341 5.114 -0.249 1.00 0.00 50 VAL A O 14
ATOM 18217 N N . THR A 1 73 ? -9.336 6.543 1.157 1.00 0.00 51 THR A N 14
ATOM 18218 C CA . THR A 1 73 ? -9.206 7.615 0.193 1.00 0.00 51 THR A CA 14
ATOM 18219 C C . THR A 1 73 ? -7.875 8.315 0.408 1.00 0.00 51 THR A C 14
ATOM 18220 O O . THR A 1 73 ? -7.039 7.830 1.170 1.00 0.00 51 THR A O 14
ATOM 18231 N N . SER A 1 74 ? -7.691 9.462 -0.231 1.00 0.00 52 SER A N 14
ATOM 18232 C CA . SER A 1 74 ? -6.465 10.242 -0.085 1.00 0.00 52 SER A CA 14
ATOM 18233 C C . SER A 1 74 ? -6.337 10.821 1.330 1.00 0.00 52 SER A C 14
ATOM 18234 O O . SER A 1 74 ? -5.378 11.526 1.638 1.00 0.00 52 SER A O 14
ATOM 18242 N N . GLU A 1 75 ? -7.314 10.526 2.180 1.00 0.00 53 GLU A N 14
ATOM 18243 C CA . GLU A 1 75 ? -7.286 10.951 3.564 1.00 0.00 53 GLU A CA 14
ATOM 18244 C C . GLU A 1 75 ? -6.443 9.994 4.403 1.00 0.00 53 GLU A C 14
ATOM 18245 O O . GLU A 1 75 ? -5.556 10.417 5.146 1.00 0.00 53 GLU A O 14
ATOM 18257 N N . GLU A 1 76 ? -6.728 8.704 4.274 1.00 0.00 54 GLU A N 14
ATOM 18258 C CA . GLU A 1 76 ? -6.016 7.684 5.033 1.00 0.00 54 GLU A CA 14
ATOM 18259 C C . GLU A 1 76 ? -4.851 7.131 4.222 1.00 0.00 54 GLU A C 14
ATOM 18260 O O . GLU A 1 76 ? -3.818 6.756 4.773 1.00 0.00 54 GLU A O 14
ATOM 18272 N N . CYS A 1 77 ? -5.025 7.090 2.910 1.00 0.00 55 CYS A N 14
ATOM 18273 C CA . CYS A 1 77 ? -4.000 6.575 2.019 1.00 0.00 55 CYS A CA 14
ATOM 18274 C C . CYS A 1 77 ? -3.304 7.732 1.309 1.00 0.00 55 CYS A C 14
ATOM 18275 O O . CYS A 1 77 ? -3.884 8.376 0.435 1.00 0.00 55 CYS A O 14
ATOM 18283 N N . ARG A 1 78 ? -2.072 8.009 1.712 1.00 0.00 56 ARG A N 14
ATOM 18284 C CA . ARG A 1 78 ? -1.314 9.119 1.150 1.00 0.00 56 ARG A CA 14
ATOM 18285 C C . ARG A 1 78 ? 0.073 8.665 0.720 1.00 0.00 56 ARG A C 14
ATOM 18286 O O . ARG A 1 78 ? 0.538 7.600 1.120 1.00 0.00 56 ARG A O 14
ATOM 18307 N N . PHE A 1 79 ? 0.732 9.479 -0.089 1.00 0.00 57 PHE A N 14
ATOM 18308 C CA . PHE A 1 79 ? 2.100 9.206 -0.486 1.00 0.00 57 PHE A CA 14
ATOM 18309 C C . PHE A 1 79 ? 3.037 9.743 0.586 1.00 0.00 57 PHE A C 14
ATOM 18310 O O . PHE A 1 79 ? 3.306 10.943 0.648 1.00 0.00 57 PHE A O 14
ATOM 18327 N N . CYS A 1 80 ? 3.500 8.855 1.449 1.00 0.00 58 CYS A N 14
ATOM 18328 C CA . CYS A 1 80 ? 4.285 9.259 2.603 1.00 0.00 58 CYS A CA 14
ATOM 18329 C C . CYS A 1 80 ? 5.770 9.369 2.277 1.00 0.00 58 CYS A C 14
ATOM 18330 O O . CYS A 1 80 ? 6.423 10.333 2.677 1.00 0.00 58 CYS A O 14
ATOM 18338 N N . HIS A 1 81 ? 6.310 8.398 1.548 1.00 0.00 59 HIS A N 14
ATOM 18339 C CA . HIS A 1 81 ? 7.735 8.416 1.237 1.00 0.00 59 HIS A CA 14
ATOM 18340 C C . HIS A 1 81 ? 8.064 7.668 -0.037 1.00 0.00 59 HIS A C 14
ATOM 18341 O O . HIS A 1 81 ? 7.259 6.899 -0.562 1.00 0.00 59 HIS A O 14
ATOM 18356 N N . SER A 1 82 ? 9.263 7.925 -0.511 1.00 0.00 60 SER A N 14
ATOM 18357 C CA . SER A 1 82 ? 9.846 7.195 -1.620 1.00 0.00 60 SER A CA 14
ATOM 18358 C C . SER A 1 82 ? 10.965 6.340 -1.058 1.00 0.00 60 SER A C 14
ATOM 18359 O O . SER A 1 82 ? 11.919 6.865 -0.487 1.00 0.00 60 SER A O 14
ATOM 18367 N N . GLU A 1 83 ? 10.848 5.035 -1.188 1.00 0.00 61 GLU A N 14
ATOM 18368 C CA . GLU A 1 83 ? 11.749 4.155 -0.479 1.00 0.00 61 GLU A CA 14
ATOM 18369 C C . GLU A 1 83 ? 12.568 3.320 -1.454 1.00 0.00 61 GLU A C 14
ATOM 18370 O O . GLU A 1 83 ? 12.099 2.984 -2.543 1.00 0.00 61 GLU A O 14
ATOM 18382 N N . LYS A 1 84 ? 13.801 3.016 -1.071 1.00 0.00 62 LYS A N 14
ATOM 18383 C CA . LYS A 1 84 ? 14.657 2.168 -1.882 1.00 0.00 62 LYS A CA 14
ATOM 18384 C C . LYS A 1 84 ? 14.246 0.715 -1.706 1.00 0.00 62 LYS A C 14
ATOM 18385 O O . LYS A 1 84 ? 14.535 0.092 -0.681 1.00 0.00 62 LYS A O 14
ATOM 18404 N N . ALA A 1 85 ? 13.558 0.193 -2.703 1.00 0.00 63 ALA A N 14
ATOM 18405 C CA . ALA A 1 85 ? 12.995 -1.140 -2.630 1.00 0.00 63 ALA A CA 14
ATOM 18406 C C . ALA A 1 85 ? 14.067 -2.218 -2.724 1.00 0.00 63 ALA A C 14
ATOM 18407 O O . ALA A 1 85 ? 14.836 -2.259 -3.685 1.00 0.00 63 ALA A O 14
ATOM 18414 N N . PRO A 1 86 ? 14.134 -3.100 -1.717 1.00 0.00 64 PRO A N 14
ATOM 18415 C CA . PRO A 1 86 ? 15.011 -4.268 -1.755 1.00 0.00 64 PRO A CA 14
ATOM 18416 C C . PRO A 1 86 ? 14.516 -5.303 -2.762 1.00 0.00 64 PRO A C 14
ATOM 18417 O O . PRO A 1 86 ? 13.336 -5.314 -3.122 1.00 0.00 64 PRO A O 14
ATOM 18428 N N . ASP A 1 87 ? 15.415 -6.179 -3.191 1.00 0.00 65 ASP A N 14
ATOM 18429 C CA . ASP A 1 87 ? 15.119 -7.165 -4.234 1.00 0.00 65 ASP A CA 14
ATOM 18430 C C . ASP A 1 87 ? 13.899 -8.016 -3.880 1.00 0.00 65 ASP A C 14
ATOM 18431 O O . ASP A 1 87 ? 13.132 -8.415 -4.758 1.00 0.00 65 ASP A O 14
ATOM 18440 N N . GLU A 1 88 ? 13.726 -8.273 -2.589 1.00 0.00 66 GLU A N 14
ATOM 18441 C CA . GLU A 1 88 ? 12.609 -9.070 -2.091 1.00 0.00 66 GLU A CA 14
ATOM 18442 C C . GLU A 1 88 ? 11.265 -8.507 -2.548 1.00 0.00 66 GLU A C 14
ATOM 18443 O O . GLU A 1 88 ? 10.450 -9.222 -3.141 1.00 0.00 66 GLU A O 14
ATOM 18455 N N . VAL A 1 89 ? 11.036 -7.226 -2.282 1.00 0.00 67 VAL A N 14
ATOM 18456 C CA . VAL A 1 89 ? 9.755 -6.613 -2.601 1.00 0.00 67 VAL A CA 14
ATOM 18457 C C . VAL A 1 89 ? 9.625 -6.365 -4.099 1.00 0.00 67 VAL A C 14
ATOM 18458 O O . VAL A 1 89 ? 8.517 -6.302 -4.625 1.00 0.00 67 VAL A O 14
ATOM 18471 N N . ILE A 1 90 ? 10.762 -6.243 -4.785 1.00 0.00 68 ILE A N 14
ATOM 18472 C CA . ILE A 1 90 ? 10.767 -6.085 -6.235 1.00 0.00 68 ILE A CA 14
ATOM 18473 C C . ILE A 1 90 ? 10.052 -7.262 -6.884 1.00 0.00 68 ILE A C 14
ATOM 18474 O O . ILE A 1 90 ? 9.189 -7.085 -7.745 1.00 0.00 68 ILE A O 14
ATOM 18490 N N . GLU A 1 91 ? 10.400 -8.460 -6.433 1.00 0.00 69 GLU A N 14
ATOM 18491 C CA . GLU A 1 91 ? 9.777 -9.683 -6.917 1.00 0.00 69 GLU A CA 14
ATOM 18492 C C . GLU A 1 91 ? 8.273 -9.661 -6.656 1.00 0.00 69 GLU A C 14
ATOM 18493 O O . GLU A 1 91 ? 7.470 -9.926 -7.551 1.00 0.00 69 GLU A O 14
ATOM 18505 N N . ALA A 1 92 ? 7.905 -9.324 -5.425 1.00 0.00 70 ALA A N 14
ATOM 18506 C CA . ALA A 1 92 ? 6.508 -9.334 -5.003 1.00 0.00 70 ALA A CA 14
ATOM 18507 C C . ALA A 1 92 ? 5.667 -8.339 -5.801 1.00 0.00 70 ALA A C 14
ATOM 18508 O O . ALA A 1 92 ? 4.575 -8.673 -6.272 1.00 0.00 70 ALA A O 14
ATOM 18515 N N . ILE A 1 93 ? 6.178 -7.124 -5.960 1.00 0.00 71 ILE A N 14
ATOM 18516 C CA . ILE A 1 93 ? 5.457 -6.078 -6.679 1.00 0.00 71 ILE A CA 14
ATOM 18517 C C . ILE A 1 93 ? 5.366 -6.401 -8.167 1.00 0.00 71 ILE A C 14
ATOM 18518 O O . ILE A 1 93 ? 4.337 -6.182 -8.795 1.00 0.00 71 ILE A O 14
ATOM 18534 N N . LYS A 1 94 ? 6.440 -6.938 -8.721 1.00 0.00 72 LYS A N 14
ATOM 18535 C CA . LYS A 1 94 ? 6.464 -7.317 -10.128 1.00 0.00 72 LYS A CA 14
ATOM 18536 C C . LYS A 1 94 ? 5.463 -8.440 -10.405 1.00 0.00 72 LYS A C 14
ATOM 18537 O O . LYS A 1 94 ? 4.896 -8.532 -11.494 1.00 0.00 72 LYS A O 14
ATOM 18556 N N . GLN A 1 95 ? 5.243 -9.280 -9.403 1.00 0.00 73 GLN A N 14
ATOM 18557 C CA . GLN A 1 95 ? 4.347 -10.421 -9.531 1.00 0.00 73 GLN A CA 14
ATOM 18558 C C . GLN A 1 95 ? 2.884 -10.022 -9.325 1.00 0.00 73 GLN A C 14
ATOM 18559 O O . GLN A 1 95 ? 2.020 -10.364 -10.130 1.00 0.00 73 GLN A O 14
ATOM 18573 N N . ASN A 1 96 ? 2.614 -9.301 -8.246 1.00 0.00 74 ASN A N 14
ATOM 18574 C CA . ASN A 1 96 ? 1.238 -9.006 -7.852 1.00 0.00 74 ASN A CA 14
ATOM 18575 C C . ASN A 1 96 ? 0.774 -7.649 -8.368 1.00 0.00 74 ASN A C 14
ATOM 18576 O O . ASN A 1 96 ? -0.417 -7.440 -8.597 1.00 0.00 74 ASN A O 14
ATOM 18587 N N . GLY A 1 97 ? 1.714 -6.739 -8.556 1.00 0.00 75 GLY A N 14
ATOM 18588 C CA . GLY A 1 97 ? 1.374 -5.377 -8.925 1.00 0.00 75 GLY A CA 14
ATOM 18589 C C . GLY A 1 97 ? 1.518 -4.435 -7.747 1.00 0.00 75 GLY A C 14
ATOM 18590 O O . GLY A 1 97 ? 1.720 -3.230 -7.913 1.00 0.00 75 GLY A O 14
ATOM 18594 N N . TYR A 1 98 ? 1.424 -5.000 -6.550 1.00 0.00 76 TYR A N 14
ATOM 18595 C CA . TYR A 1 98 ? 1.541 -4.237 -5.318 1.00 0.00 76 TYR A CA 14
ATOM 18596 C C . TYR A 1 98 ? 1.987 -5.150 -4.185 1.00 0.00 76 TYR A C 14
ATOM 18597 O O . TYR A 1 98 ? 1.801 -6.365 -4.253 1.00 0.00 76 TYR A O 14
ATOM 18615 N N . PHE A 1 99 ? 2.586 -4.570 -3.160 1.00 0.00 77 PHE A N 14
ATOM 18616 C CA . PHE A 1 99 ? 2.987 -5.325 -1.986 1.00 0.00 77 PHE A CA 14
ATOM 18617 C C . PHE A 1 99 ? 2.550 -4.599 -0.723 1.00 0.00 77 PHE A C 14
ATOM 18618 O O . PHE A 1 99 ? 2.945 -3.457 -0.486 1.00 0.00 77 PHE A O 14
ATOM 18635 N N . ILE A 1 100 ? 1.715 -5.253 0.069 1.00 0.00 78 ILE A N 14
ATOM 18636 C CA . ILE A 1 100 ? 1.264 -4.685 1.327 1.00 0.00 78 ILE A CA 14
ATOM 18637 C C . ILE A 1 100 ? 2.206 -5.096 2.448 1.00 0.00 78 ILE A C 14
ATOM 18638 O O . ILE A 1 100 ? 2.240 -6.260 2.851 1.00 0.00 78 ILE A O 14
ATOM 18654 N N . TYR A 1 101 ? 2.985 -4.150 2.933 1.00 0.00 79 TYR A N 14
ATOM 18655 C CA . TYR A 1 101 ? 3.912 -4.420 4.012 1.00 0.00 79 TYR A CA 14
ATOM 18656 C C . TYR A 1 101 ? 3.385 -3.849 5.318 1.00 0.00 79 TYR A C 14
ATOM 18657 O O . TYR A 1 101 ? 3.266 -2.636 5.472 1.00 0.00 79 TYR A O 14
ATOM 18675 N N . LYS A 1 102 ? 3.055 -4.725 6.254 1.00 0.00 80 LYS A N 14
ATOM 18676 C CA . LYS A 1 102 ? 2.591 -4.277 7.553 1.00 0.00 80 LYS A CA 14
ATOM 18677 C C . LYS A 1 102 ? 3.777 -3.858 8.405 1.00 0.00 80 LYS A C 14
ATOM 18678 O O . LYS A 1 102 ? 4.574 -4.700 8.827 1.00 0.00 80 LYS A O 14
ATOM 18697 N N . MET A 1 103 ? 3.911 -2.554 8.624 1.00 0.00 81 MET A N 14
ATOM 18698 C CA . MET A 1 103 ? 4.997 -2.022 9.438 1.00 0.00 81 MET A CA 14
ATOM 18699 C C . MET A 1 103 ? 4.926 -2.606 10.843 1.00 0.00 81 MET A C 14
ATOM 18700 O O . MET A 1 103 ? 5.929 -3.059 11.397 1.00 0.00 81 MET A O 14
ATOM 18714 N N . GLU A 1 104 ? 3.726 -2.594 11.402 1.00 0.00 82 GLU A N 14
ATOM 18715 C CA . GLU A 1 104 ? 3.471 -3.187 12.702 1.00 0.00 82 GLU A CA 14
ATOM 18716 C C . GLU A 1 104 ? 1.967 -3.370 12.872 1.00 0.00 82 GLU A C 14
ATOM 18717 O O . GLU A 1 104 ? 1.210 -3.183 11.916 1.00 0.00 82 GLU A O 14
ATOM 18729 N N . GLY A 1 105 ? 1.534 -3.745 14.068 1.00 0.00 83 GLY A N 14
ATOM 18730 C CA . GLY A 1 105 ? 0.121 -3.986 14.306 1.00 0.00 83 GLY A CA 14
ATOM 18731 C C . GLY A 1 105 ? -0.264 -5.414 13.984 1.00 0.00 83 GLY A C 14
ATOM 18732 O O . GLY A 1 105 ? -0.906 -6.092 14.786 1.00 0.00 83 GLY A O 14
ATOM 18736 N N . CYS A 1 106 ? 0.124 -5.864 12.803 1.00 0.00 84 CYS A N 14
ATOM 18737 C CA . CYS A 1 106 ? -0.082 -7.239 12.388 1.00 0.00 84 CYS A CA 14
ATOM 18738 C C . CYS A 1 106 ? 1.204 -7.781 11.771 1.00 0.00 84 CYS A C 14
ATOM 18739 O O . CYS A 1 106 ? 2.133 -7.017 11.501 1.00 0.00 84 CYS A O 14
ATOM 18747 N N . ASN A 1 107 ? 1.261 -9.085 11.555 1.00 0.00 85 ASN A N 14
ATOM 18748 C CA . ASN A 1 107 ? 2.474 -9.721 11.057 1.00 0.00 85 ASN A CA 14
ATOM 18749 C C . ASN A 1 107 ? 2.255 -10.274 9.660 1.00 0.00 85 ASN A C 14
ATOM 18750 O O . ASN A 1 107 ? 1.580 -11.313 9.536 1.00 0.00 85 ASN A O 14
ATOM 18761 N N . MET A 1 23 ? 14.090 0.014 -9.319 1.00 0.00 1 MET A N 15
ATOM 18762 C CA . MET A 1 23 ? 12.643 0.319 -9.352 1.00 0.00 1 MET A CA 15
ATOM 18763 C C . MET A 1 23 ? 12.284 1.239 -8.194 1.00 0.00 1 MET A C 15
ATOM 18764 O O . MET A 1 23 ? 12.636 0.966 -7.048 1.00 0.00 1 MET A O 15
ATOM 18778 N N . GLN A 1 24 ? 11.597 2.330 -8.491 1.00 0.00 2 GLN A N 15
ATOM 18779 C CA . GLN A 1 24 ? 11.175 3.266 -7.461 1.00 0.00 2 GLN A CA 15
ATOM 18780 C C . GLN A 1 24 ? 9.835 2.852 -6.875 1.00 0.00 2 GLN A C 15
ATOM 18781 O O . GLN A 1 24 ? 8.819 2.822 -7.573 1.00 0.00 2 GLN A O 15
ATOM 18795 N N . ILE A 1 25 ? 9.837 2.526 -5.594 1.00 0.00 3 ILE A N 15
ATOM 18796 C CA . ILE A 1 25 ? 8.615 2.141 -4.910 1.00 0.00 3 ILE A CA 15
ATOM 18797 C C . ILE A 1 25 ? 7.912 3.352 -4.334 1.00 0.00 3 ILE A C 15
ATOM 18798 O O . ILE A 1 25 ? 8.532 4.215 -3.711 1.00 0.00 3 ILE A O 15
ATOM 18814 N N . HIS A 1 26 ? 6.615 3.406 -4.561 1.00 0.00 4 HIS A N 15
ATOM 18815 C CA . HIS A 1 26 ? 5.787 4.474 -4.042 1.00 0.00 4 HIS A CA 15
ATOM 18816 C C . HIS A 1 26 ? 5.270 4.055 -2.677 1.00 0.00 4 HIS A C 15
ATOM 18817 O O . HIS A 1 26 ? 4.422 3.171 -2.575 1.00 0.00 4 HIS A O 15
ATOM 18832 N N . VAL A 1 27 ? 5.817 4.664 -1.634 1.00 0.00 5 VAL A N 15
ATOM 18833 C CA . VAL A 1 27 ? 5.496 4.272 -0.271 1.00 0.00 5 VAL A CA 15
ATOM 18834 C C . VAL A 1 27 ? 4.283 5.038 0.241 1.00 0.00 5 VAL A C 15
ATOM 18835 O O . VAL A 1 27 ? 4.368 6.234 0.544 1.00 0.00 5 VAL A O 15
ATOM 18848 N N . TYR A 1 28 ? 3.153 4.353 0.308 1.00 0.00 6 TYR A N 15
ATOM 18849 C CA . TYR A 1 28 ? 1.935 4.940 0.838 1.00 0.00 6 TYR A CA 15
ATOM 18850 C C . TYR A 1 28 ? 1.725 4.499 2.279 1.00 0.00 6 TYR A C 15
ATOM 18851 O O . TYR A 1 28 ? 1.344 3.356 2.537 1.00 0.00 6 TYR A O 15
ATOM 18869 N N . ASP A 1 29 ? 1.991 5.402 3.208 1.00 0.00 7 ASP A N 15
ATOM 18870 C CA . ASP A 1 29 ? 1.807 5.119 4.625 1.00 0.00 7 ASP A CA 15
ATOM 18871 C C . ASP A 1 29 ? 0.319 5.186 4.943 1.00 0.00 7 ASP A C 15
ATOM 18872 O O . ASP A 1 29 ? -0.239 6.262 5.127 1.00 0.00 7 ASP A O 15
ATOM 18881 N N . THR A 1 30 ? -0.331 4.038 4.959 1.00 0.00 8 THR A N 15
ATOM 18882 C CA . THR A 1 30 ? -1.782 4.003 4.992 1.00 0.00 8 THR A CA 15
ATOM 18883 C C . THR A 1 30 ? -2.323 3.913 6.416 1.00 0.00 8 THR A C 15
ATOM 18884 O O . THR A 1 30 ? -1.969 3.010 7.179 1.00 0.00 8 THR A O 15
ATOM 18895 N N . TYR A 1 31 ? -3.178 4.866 6.766 1.00 0.00 9 TYR A N 15
ATOM 18896 C CA . TYR A 1 31 ? -3.836 4.873 8.062 1.00 0.00 9 TYR A CA 15
ATOM 18897 C C . TYR A 1 31 ? -5.280 4.412 7.931 1.00 0.00 9 TYR A C 15
ATOM 18898 O O . TYR A 1 31 ? -6.145 5.171 7.495 1.00 0.00 9 TYR A O 15
ATOM 18916 N N . VAL A 1 32 ? -5.541 3.172 8.300 1.00 0.00 10 VAL A N 15
ATOM 18917 C CA . VAL A 1 32 ? -6.897 2.651 8.289 1.00 0.00 10 VAL A CA 15
ATOM 18918 C C . VAL A 1 32 ? -7.331 2.311 9.705 1.00 0.00 10 VAL A C 15
ATOM 18919 O O . VAL A 1 32 ? -6.836 1.359 10.303 1.00 0.00 10 VAL A O 15
ATOM 18932 N N . LYS A 1 33 ? -8.242 3.096 10.250 1.00 0.00 11 LYS A N 15
ATOM 18933 C CA . LYS A 1 33 ? -8.701 2.871 11.605 1.00 0.00 11 LYS A CA 15
ATOM 18934 C C . LYS A 1 33 ? -9.899 1.940 11.622 1.00 0.00 11 LYS A C 15
ATOM 18935 O O . LYS A 1 33 ? -10.893 2.182 10.938 1.00 0.00 11 LYS A O 15
ATOM 18954 N N . ALA A 1 34 ? -9.799 0.874 12.400 1.00 0.00 12 ALA A N 15
ATOM 18955 C CA . ALA A 1 34 ? -10.931 0.001 12.625 1.00 0.00 12 ALA A CA 15
ATOM 18956 C C . ALA A 1 34 ? -11.938 0.710 13.520 1.00 0.00 12 ALA A C 15
ATOM 18957 O O . ALA A 1 34 ? -11.549 1.419 14.457 1.00 0.00 12 ALA A O 15
ATOM 18964 N N . LYS A 1 35 ? -13.217 0.534 13.227 1.00 0.00 13 LYS A N 15
ATOM 18965 C CA . LYS A 1 35 ? -14.268 1.250 13.936 1.00 0.00 13 LYS A CA 15
ATOM 18966 C C . LYS A 1 35 ? -14.249 0.923 15.423 1.00 0.00 13 LYS A C 15
ATOM 18967 O O . LYS A 1 35 ? -14.345 1.814 16.267 1.00 0.00 13 LYS A O 15
ATOM 18986 N N . ASP A 1 36 ? -14.100 -0.351 15.745 1.00 0.00 14 ASP A N 15
ATOM 18987 C CA . ASP A 1 36 ? -14.132 -0.788 17.132 1.00 0.00 14 ASP A CA 15
ATOM 18988 C C . ASP A 1 36 ? -12.873 -1.565 17.484 1.00 0.00 14 ASP A C 15
ATOM 18989 O O . ASP A 1 36 ? -12.925 -2.538 18.237 1.00 0.00 14 ASP A O 15
ATOM 18998 N N . GLY A 1 37 ? -11.740 -1.137 16.946 1.00 0.00 15 GLY A N 15
ATOM 18999 C CA . GLY A 1 37 ? -10.494 -1.791 17.260 1.00 0.00 15 GLY A CA 15
ATOM 19000 C C . GLY A 1 37 ? -9.336 -0.822 17.325 1.00 0.00 15 GLY A C 15
ATOM 19001 O O . GLY A 1 37 ? -9.343 0.118 18.119 1.00 0.00 15 GLY A O 15
ATOM 19005 N N . HIS A 1 38 ? -8.364 -1.031 16.459 1.00 0.00 16 HIS A N 15
ATOM 19006 C CA . HIS A 1 38 ? -7.137 -0.244 16.465 1.00 0.00 16 HIS A CA 15
ATOM 19007 C C . HIS A 1 38 ? -6.942 0.472 15.136 1.00 0.00 16 HIS A C 15
ATOM 19008 O O . HIS A 1 38 ? -7.676 0.226 14.177 1.00 0.00 16 HIS A O 15
ATOM 19023 N N . VAL A 1 39 ? -5.952 1.347 15.078 1.00 0.00 17 VAL A N 15
ATOM 19024 C CA . VAL A 1 39 ? -5.611 2.025 13.842 1.00 0.00 17 VAL A CA 15
ATOM 19025 C C . VAL A 1 39 ? -4.514 1.248 13.129 1.00 0.00 17 VAL A C 15
ATOM 19026 O O . VAL A 1 39 ? -3.392 1.143 13.624 1.00 0.00 17 VAL A O 15
ATOM 19039 N N . MET A 1 40 ? -4.842 0.703 11.976 1.00 0.00 18 MET A N 15
ATOM 19040 C CA . MET A 1 40 ? -3.911 -0.123 11.232 1.00 0.00 18 MET A CA 15
ATOM 19041 C C . MET A 1 40 ? -2.932 0.753 10.471 1.00 0.00 18 MET A C 15
ATOM 19042 O O . MET A 1 40 ? -3.311 1.496 9.567 1.00 0.00 18 MET A O 15
ATOM 19056 N N . HIS A 1 41 ? -1.675 0.685 10.874 1.00 0.00 19 HIS A N 15
ATOM 19057 C CA . HIS A 1 41 ? -0.614 1.435 10.222 1.00 0.00 19 HIS A CA 15
ATOM 19058 C C . HIS A 1 41 ? 0.185 0.496 9.339 1.00 0.00 19 HIS A C 15
ATOM 19059 O O . HIS A 1 41 ? 0.993 -0.288 9.834 1.00 0.00 19 HIS A O 15
ATOM 19074 N N . PHE A 1 42 ? -0.050 0.553 8.048 1.00 0.00 20 PHE A N 15
ATOM 19075 C CA . PHE A 1 42 ? 0.665 -0.300 7.124 1.00 0.00 20 PHE A CA 15
ATOM 19076 C C . PHE A 1 42 ? 1.091 0.490 5.902 1.00 0.00 20 PHE A C 15
ATOM 19077 O O . PHE A 1 42 ? 0.307 1.259 5.341 1.00 0.00 20 PHE A O 15
ATOM 19094 N N . ASP A 1 43 ? 2.340 0.324 5.510 1.00 0.00 21 ASP A N 15
ATOM 19095 C CA . ASP A 1 43 ? 2.861 1.024 4.353 1.00 0.00 21 ASP A CA 15
ATOM 19096 C C . ASP A 1 43 ? 2.780 0.142 3.116 1.00 0.00 21 ASP A C 15
ATOM 19097 O O . ASP A 1 43 ? 3.181 -1.025 3.128 1.00 0.00 21 ASP A O 15
ATOM 19106 N N . VAL A 1 44 ? 2.212 0.705 2.062 1.00 0.00 22 VAL A N 15
ATOM 19107 C CA . VAL A 1 44 ? 1.982 -0.022 0.827 1.00 0.00 22 VAL A CA 15
ATOM 19108 C C . VAL A 1 44 ? 3.065 0.300 -0.193 1.00 0.00 22 VAL A C 15
ATOM 19109 O O . VAL A 1 44 ? 3.189 1.443 -0.637 1.00 0.00 22 VAL A O 15
ATOM 19122 N N . PHE A 1 45 ? 3.852 -0.703 -0.546 1.00 0.00 23 PHE A N 15
ATOM 19123 C CA . PHE A 1 45 ? 4.866 -0.548 -1.577 1.00 0.00 23 PHE A CA 15
ATOM 19124 C C . PHE A 1 45 ? 4.266 -0.842 -2.945 1.00 0.00 23 PHE A C 15
ATOM 19125 O O . PHE A 1 45 ? 3.833 -1.966 -3.212 1.00 0.00 23 PHE A O 15
ATOM 19142 N N . THR A 1 46 ? 4.220 0.167 -3.799 1.00 0.00 24 THR A N 15
ATOM 19143 C CA . THR A 1 46 ? 3.700 -0.006 -5.148 1.00 0.00 24 THR A CA 15
ATOM 19144 C C . THR A 1 46 ? 4.707 0.469 -6.190 1.00 0.00 24 THR A C 15
ATOM 19145 O O . THR A 1 46 ? 5.488 1.387 -5.937 1.00 0.00 24 THR A O 15
ATOM 19156 N N . ASP A 1 47 ? 4.700 -0.170 -7.351 1.00 0.00 25 ASP A N 15
ATOM 19157 C CA . ASP A 1 47 ? 5.548 0.249 -8.464 1.00 0.00 25 ASP A CA 15
ATOM 19158 C C . ASP A 1 47 ? 4.795 1.204 -9.379 1.00 0.00 25 ASP A C 15
ATOM 19159 O O . ASP A 1 47 ? 5.337 2.218 -9.822 1.00 0.00 25 ASP A O 15
ATOM 19168 N N . VAL A 1 48 ? 3.540 0.874 -9.642 1.00 0.00 26 VAL A N 15
ATOM 19169 C CA . VAL A 1 48 ? 2.699 1.666 -10.527 1.00 0.00 26 VAL A CA 15
ATOM 19170 C C . VAL A 1 48 ? 2.573 3.104 -10.031 1.00 0.00 26 VAL A C 15
ATOM 19171 O O . VAL A 1 48 ? 2.231 3.347 -8.872 1.00 0.00 26 VAL A O 15
ATOM 19184 N N . ARG A 1 49 ? 2.881 4.050 -10.906 1.00 0.00 27 ARG A N 15
ATOM 19185 C CA . ARG A 1 49 ? 2.713 5.460 -10.596 1.00 0.00 27 ARG A CA 15
ATOM 19186 C C . ARG A 1 49 ? 1.237 5.832 -10.647 1.00 0.00 27 ARG A C 15
ATOM 19187 O O . ARG A 1 49 ? 0.717 6.221 -11.698 1.00 0.00 27 ARG A O 15
ATOM 19208 N N . ASP A 1 50 ? 0.564 5.672 -9.519 1.00 0.00 28 ASP A N 15
ATOM 19209 C CA . ASP A 1 50 ? -0.857 5.968 -9.424 1.00 0.00 28 ASP A CA 15
ATOM 19210 C C . ASP A 1 50 ? -1.295 5.972 -7.962 1.00 0.00 28 ASP A C 15
ATOM 19211 O O . ASP A 1 50 ? -0.874 5.112 -7.183 1.00 0.00 28 ASP A O 15
ATOM 19220 N N . ASP A 1 51 ? -2.103 6.952 -7.582 1.00 0.00 29 ASP A N 15
ATOM 19221 C CA . ASP A 1 51 ? -2.590 7.052 -6.206 1.00 0.00 29 ASP A CA 15
ATOM 19222 C C . ASP A 1 51 ? -3.903 6.294 -6.032 1.00 0.00 29 ASP A C 15
ATOM 19223 O O . ASP A 1 51 ? -4.173 5.738 -4.967 1.00 0.00 29 ASP A O 15
ATOM 19232 N N . LYS A 1 52 ? -4.710 6.261 -7.088 1.00 0.00 30 LYS A N 15
ATOM 19233 C CA . LYS A 1 52 ? -6.001 5.587 -7.041 1.00 0.00 30 LYS A CA 15
ATOM 19234 C C . LYS A 1 52 ? -5.811 4.093 -6.833 1.00 0.00 30 LYS A C 15
ATOM 19235 O O . LYS A 1 52 ? -6.496 3.476 -6.022 1.00 0.00 30 LYS A O 15
ATOM 19254 N N . LYS A 1 53 ? -4.863 3.525 -7.566 1.00 0.00 31 LYS A N 15
ATOM 19255 C CA . LYS A 1 53 ? -4.603 2.097 -7.504 1.00 0.00 31 LYS A CA 15
ATOM 19256 C C . LYS A 1 53 ? -4.062 1.700 -6.136 1.00 0.00 31 LYS A C 15
ATOM 19257 O O . LYS A 1 53 ? -4.265 0.576 -5.683 1.00 0.00 31 LYS A O 15
ATOM 19276 N N . ALA A 1 54 ? -3.396 2.635 -5.468 1.00 0.00 32 ALA A N 15
ATOM 19277 C CA . ALA A 1 54 ? -2.945 2.412 -4.101 1.00 0.00 32 ALA A CA 15
ATOM 19278 C C . ALA A 1 54 ? -4.148 2.202 -3.190 1.00 0.00 32 ALA A C 15
ATOM 19279 O O . ALA A 1 54 ? -4.159 1.303 -2.347 1.00 0.00 32 ALA A O 15
ATOM 19286 N N . ILE A 1 55 ? -5.167 3.032 -3.390 1.00 0.00 33 ILE A N 15
ATOM 19287 C CA . ILE A 1 55 ? -6.428 2.897 -2.675 1.00 0.00 33 ILE A CA 15
ATOM 19288 C C . ILE A 1 55 ? -7.076 1.559 -3.003 1.00 0.00 33 ILE A C 15
ATOM 19289 O O . ILE A 1 55 ? -7.565 0.852 -2.117 1.00 0.00 33 ILE A O 15
ATOM 19305 N N . GLU A 1 56 ? -7.072 1.223 -4.289 1.00 0.00 34 GLU A N 15
ATOM 19306 C CA . GLU A 1 56 ? -7.647 -0.026 -4.766 1.00 0.00 34 GLU A CA 15
ATOM 19307 C C . GLU A 1 56 ? -6.996 -1.216 -4.066 1.00 0.00 34 GLU A C 15
ATOM 19308 O O . GLU A 1 56 ? -7.688 -2.093 -3.552 1.00 0.00 34 GLU A O 15
ATOM 19320 N N . PHE A 1 57 ? -5.667 -1.212 -4.005 1.00 0.00 35 PHE A N 15
ATOM 19321 C CA . PHE A 1 57 ? -4.929 -2.314 -3.397 1.00 0.00 35 PHE A CA 15
ATOM 19322 C C . PHE A 1 57 ? -5.226 -2.412 -1.907 1.00 0.00 35 PHE A C 15
ATOM 19323 O O . PHE A 1 57 ? -5.419 -3.507 -1.377 1.00 0.00 35 PHE A O 15
ATOM 19340 N N . ALA A 1 58 ? -5.276 -1.263 -1.243 1.00 0.00 36 ALA A N 15
ATOM 19341 C CA . ALA A 1 58 ? -5.561 -1.217 0.184 1.00 0.00 36 ALA A CA 15
ATOM 19342 C C . ALA A 1 58 ? -6.927 -1.825 0.483 1.00 0.00 36 ALA A C 15
ATOM 19343 O O . ALA A 1 58 ? -7.059 -2.669 1.369 1.00 0.00 36 ALA A O 15
ATOM 19350 N N . LYS A 1 59 ? -7.936 -1.411 -0.277 1.00 0.00 37 LYS A N 15
ATOM 19351 C CA . LYS A 1 59 ? -9.292 -1.905 -0.074 1.00 0.00 37 LYS A CA 15
ATOM 19352 C C . LYS A 1 59 ? -9.397 -3.390 -0.408 1.00 0.00 37 LYS A C 15
ATOM 19353 O O . LYS A 1 59 ? -10.079 -4.137 0.292 1.00 0.00 37 LYS A O 15
ATOM 19372 N N . GLN A 1 60 ? -8.715 -3.816 -1.469 1.00 0.00 38 GLN A N 15
ATOM 19373 C CA . GLN A 1 60 ? -8.702 -5.228 -1.846 1.00 0.00 38 GLN A CA 15
ATOM 19374 C C . GLN A 1 60 ? -8.131 -6.075 -0.716 1.00 0.00 38 GLN A C 15
ATOM 19375 O O . GLN A 1 60 ? -8.690 -7.114 -0.361 1.00 0.00 38 GLN A O 15
ATOM 19389 N N . TRP A 1 61 ? -7.021 -5.616 -0.146 1.00 0.00 39 TRP A N 15
ATOM 19390 C CA . TRP A 1 61 ? -6.384 -6.322 0.956 1.00 0.00 39 TRP A CA 15
ATOM 19391 C C . TRP A 1 61 ? -7.297 -6.345 2.179 1.00 0.00 39 TRP A C 15
ATOM 19392 O O . TRP A 1 61 ? -7.480 -7.391 2.805 1.00 0.00 39 TRP A O 15
ATOM 19413 N N . LEU A 1 62 ? -7.881 -5.195 2.503 1.00 0.00 40 LEU A N 15
ATOM 19414 C CA . LEU A 1 62 ? -8.815 -5.102 3.620 1.00 0.00 40 LEU A CA 15
ATOM 19415 C C . LEU A 1 62 ? -9.988 -6.053 3.420 1.00 0.00 40 LEU A C 15
ATOM 19416 O O . LEU A 1 62 ? -10.398 -6.747 4.345 1.00 0.00 40 LEU A O 15
ATOM 19432 N N . SER A 1 63 ? -10.510 -6.099 2.203 1.00 0.00 41 SER A N 15
ATOM 19433 C CA . SER A 1 63 ? -11.618 -6.985 1.883 1.00 0.00 41 SER A CA 15
ATOM 19434 C C . SER A 1 63 ? -11.191 -8.447 2.006 1.00 0.00 41 SER A C 15
ATOM 19435 O O . SER A 1 63 ? -11.978 -9.303 2.412 1.00 0.00 41 SER A O 15
ATOM 19443 N N . SER A 1 64 ? -9.939 -8.724 1.679 1.00 0.00 42 SER A N 15
ATOM 19444 C CA . SER A 1 64 ? -9.414 -10.077 1.755 1.00 0.00 42 SER A CA 15
ATOM 19445 C C . SER A 1 64 ? -9.300 -10.527 3.213 1.00 0.00 42 SER A C 15
ATOM 19446 O O . SER A 1 64 ? -9.631 -11.664 3.548 1.00 0.00 42 SER A O 15
ATOM 19454 N N . ILE A 1 65 ? -8.855 -9.624 4.083 1.00 0.00 43 ILE A N 15
ATOM 19455 C CA . ILE A 1 65 ? -8.667 -9.956 5.493 1.00 0.00 43 ILE A CA 15
ATOM 19456 C C . ILE A 1 65 ? -9.952 -9.761 6.303 1.00 0.00 43 ILE A C 15
ATOM 19457 O O . ILE A 1 65 ? -10.022 -10.147 7.469 1.00 0.00 43 ILE A O 15
ATOM 19473 N N . GLY A 1 66 ? -10.961 -9.154 5.690 1.00 0.00 44 GLY A N 15
ATOM 19474 C CA . GLY A 1 66 ? -12.251 -9.009 6.347 1.00 0.00 44 GLY A CA 15
ATOM 19475 C C . GLY A 1 66 ? -12.437 -7.654 7.005 1.00 0.00 44 GLY A C 15
ATOM 19476 O O . GLY A 1 66 ? -13.455 -7.401 7.648 1.00 0.00 44 GLY A O 15
ATOM 19480 N N . GLU A 1 67 ? -11.470 -6.770 6.827 1.00 0.00 45 GLU A N 15
ATOM 19481 C CA . GLU A 1 67 ? -11.529 -5.439 7.419 1.00 0.00 45 GLU A CA 15
ATOM 19482 C C . GLU A 1 67 ? -12.085 -4.435 6.409 1.00 0.00 45 GLU A C 15
ATOM 19483 O O . GLU A 1 67 ? -11.676 -3.276 6.367 1.00 0.00 45 GLU A O 15
ATOM 19495 N N . GLU A 1 68 ? -13.053 -4.890 5.619 1.00 0.00 46 GLU A N 15
ATOM 19496 C CA . GLU A 1 68 ? -13.678 -4.060 4.589 1.00 0.00 46 GLU A CA 15
ATOM 19497 C C . GLU A 1 68 ? -14.782 -3.178 5.173 1.00 0.00 46 GLU A C 15
ATOM 19498 O O . GLU A 1 68 ? -15.638 -2.673 4.447 1.00 0.00 46 GLU A O 15
ATOM 19510 N N . GLY A 1 69 ? -14.747 -2.983 6.482 1.00 0.00 47 GLY A N 15
ATOM 19511 C CA . GLY A 1 69 ? -15.730 -2.147 7.136 1.00 0.00 47 GLY A CA 15
ATOM 19512 C C . GLY A 1 69 ? -15.142 -0.827 7.586 1.00 0.00 47 GLY A C 15
ATOM 19513 O O . GLY A 1 69 ? -15.478 -0.320 8.657 1.00 0.00 47 GLY A O 15
ATOM 19517 N N . ALA A 1 70 ? -14.255 -0.278 6.772 1.00 0.00 48 ALA A N 15
ATOM 19518 C CA . ALA A 1 70 ? -13.604 0.987 7.079 1.00 0.00 48 ALA A CA 15
ATOM 19519 C C . ALA A 1 70 ? -13.620 1.900 5.860 1.00 0.00 48 ALA A C 15
ATOM 19520 O O . ALA A 1 70 ? -13.908 1.453 4.748 1.00 0.00 48 ALA A O 15
ATOM 19527 N N . THR A 1 71 ? -13.314 3.171 6.066 1.00 0.00 49 THR A N 15
ATOM 19528 C CA . THR A 1 71 ? -13.337 4.145 4.985 1.00 0.00 49 THR A CA 15
ATOM 19529 C C . THR A 1 71 ? -11.922 4.488 4.532 1.00 0.00 49 THR A C 15
ATOM 19530 O O . THR A 1 71 ? -11.115 4.983 5.318 1.00 0.00 49 THR A O 15
ATOM 19541 N N . VAL A 1 72 ? -11.621 4.205 3.272 1.00 0.00 50 VAL A N 15
ATOM 19542 C CA . VAL A 1 72 ? -10.312 4.510 2.714 1.00 0.00 50 VAL A CA 15
ATOM 19543 C C . VAL A 1 72 ? -10.437 5.484 1.548 1.00 0.00 50 VAL A C 15
ATOM 19544 O 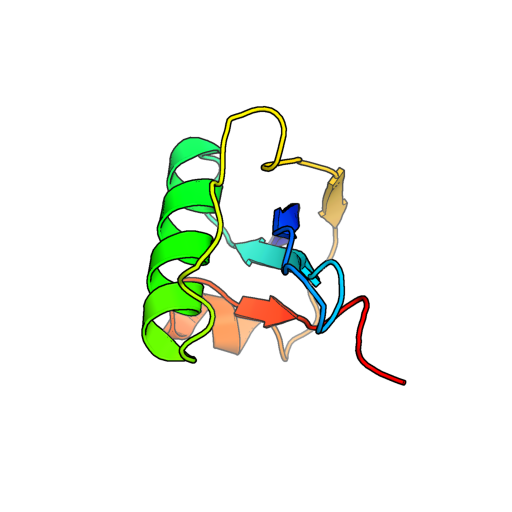O . VAL A 1 72 ? -10.885 5.113 0.458 1.00 0.00 50 VAL A O 15
ATOM 19557 N N . THR A 1 73 ? -10.075 6.732 1.792 1.00 0.00 51 THR A N 15
ATOM 19558 C CA . THR A 1 73 ? -10.021 7.731 0.741 1.00 0.00 51 THR A CA 15
ATOM 19559 C C . THR A 1 73 ? -8.571 8.129 0.479 1.00 0.00 51 THR A C 15
ATOM 19560 O O . THR A 1 73 ? -7.651 7.563 1.074 1.00 0.00 51 THR A O 15
ATOM 19571 N N . SER A 1 74 ? -8.373 9.115 -0.388 1.00 0.00 52 SER A N 15
ATOM 19572 C CA . SER A 1 74 ? -7.034 9.567 -0.757 1.00 0.00 52 SER A CA 15
ATOM 19573 C C . SER A 1 74 ? -6.321 10.255 0.414 1.00 0.00 52 SER A C 15
ATOM 19574 O O . SER A 1 74 ? -5.150 10.621 0.303 1.00 0.00 52 SER A O 15
ATOM 19582 N N . GLU A 1 75 ? -7.024 10.435 1.524 1.00 0.00 53 GLU A N 15
ATOM 19583 C CA . GLU A 1 75 ? -6.438 11.061 2.700 1.00 0.00 53 GLU A CA 15
ATOM 19584 C C . GLU A 1 75 ? -5.781 10.000 3.583 1.00 0.00 53 GLU A C 15
ATOM 19585 O O . GLU A 1 75 ? -4.684 10.202 4.104 1.00 0.00 53 GLU A O 15
ATOM 19597 N N . GLU A 1 76 ? -6.449 8.859 3.721 1.00 0.00 54 GLU A N 15
ATOM 19598 C CA . GLU A 1 76 ? -5.945 7.764 4.543 1.00 0.00 54 GLU A CA 15
ATOM 19599 C C . GLU A 1 76 ? -4.686 7.161 3.929 1.00 0.00 54 GLU A C 15
ATOM 19600 O O . GLU A 1 76 ? -3.761 6.765 4.641 1.00 0.00 54 GLU A O 15
ATOM 19612 N N . CYS A 1 77 ? -4.659 7.086 2.607 1.00 0.00 55 CYS A N 15
ATOM 19613 C CA . CYS A 1 77 ? -3.486 6.604 1.898 1.00 0.00 55 CYS A CA 15
ATOM 19614 C C . CYS A 1 77 ? -2.594 7.783 1.511 1.00 0.00 55 CYS A C 15
ATOM 19615 O O . CYS A 1 77 ? -2.792 8.422 0.477 1.00 0.00 55 CYS A O 15
ATOM 19623 N N . ARG A 1 78 ? -1.629 8.084 2.361 1.00 0.00 56 ARG A N 15
ATOM 19624 C CA . ARG A 1 78 ? -0.776 9.244 2.157 1.00 0.00 56 ARG A CA 15
ATOM 19625 C C . ARG A 1 78 ? 0.579 8.843 1.593 1.00 0.00 56 ARG A C 15
ATOM 19626 O O . ARG A 1 78 ? 1.291 8.016 2.165 1.00 0.00 56 ARG A O 15
ATOM 19647 N N . PHE A 1 79 ? 0.915 9.425 0.453 1.00 0.00 57 PHE A N 15
ATOM 19648 C CA . PHE A 1 79 ? 2.194 9.180 -0.192 1.00 0.00 57 PHE A CA 15
ATOM 19649 C C . PHE A 1 79 ? 3.283 9.976 0.510 1.00 0.00 57 PHE A C 15
ATOM 19650 O O . PHE A 1 79 ? 3.359 11.196 0.366 1.00 0.00 57 PHE A O 15
ATOM 19667 N N . CYS A 1 80 ? 4.105 9.291 1.284 1.00 0.00 58 CYS A N 15
ATOM 19668 C CA . CYS A 1 80 ? 5.158 9.953 2.035 1.00 0.00 58 CYS A CA 15
ATOM 19669 C C . CYS A 1 80 ? 6.396 10.165 1.173 1.00 0.00 58 CYS A C 15
ATOM 19670 O O . CYS A 1 80 ? 6.897 11.283 1.061 1.00 0.00 58 CYS A O 15
ATOM 19678 N N . HIS A 1 81 ? 6.884 9.099 0.547 1.00 0.00 59 HIS A N 15
ATOM 19679 C CA . HIS A 1 81 ? 8.065 9.209 -0.300 1.00 0.00 59 HIS A CA 15
ATOM 19680 C C . HIS A 1 81 ? 8.150 8.058 -1.287 1.00 0.00 59 HIS A C 15
ATOM 19681 O O . HIS A 1 81 ? 7.328 7.142 -1.275 1.00 0.00 59 HIS A O 15
ATOM 19696 N N . SER A 1 82 ? 9.163 8.122 -2.126 1.00 0.00 60 SER A N 15
ATOM 19697 C CA . SER A 1 82 ? 9.441 7.077 -3.091 1.00 0.00 60 SER A CA 15
ATOM 19698 C C . SER A 1 82 ? 10.946 6.859 -3.152 1.00 0.00 60 SER A C 15
ATOM 19699 O O . SER A 1 82 ? 11.709 7.819 -3.247 1.00 0.00 60 SER A O 15
ATOM 19707 N N . GLU A 1 83 ? 11.377 5.609 -3.073 1.00 0.00 61 GLU A N 15
ATOM 19708 C CA . GLU A 1 83 ? 12.801 5.311 -3.046 1.00 0.00 61 GLU A CA 15
ATOM 19709 C C . GLU A 1 83 ? 13.111 4.077 -3.879 1.00 0.00 61 GLU A C 15
ATOM 19710 O O . GLU A 1 83 ? 12.206 3.452 -4.436 1.00 0.00 61 GLU A O 15
ATOM 19722 N N . LYS A 1 84 ? 14.387 3.738 -3.969 1.00 0.00 62 LYS A N 15
ATOM 19723 C CA . LYS A 1 84 ? 14.806 2.553 -4.699 1.00 0.00 62 LYS A CA 15
ATOM 19724 C C . LYS A 1 84 ? 14.424 1.301 -3.927 1.00 0.00 62 LYS A C 15
ATOM 19725 O O . LYS A 1 84 ? 14.757 1.151 -2.751 1.00 0.00 62 LYS A O 15
ATOM 19744 N N . ALA A 1 85 ? 13.708 0.419 -4.594 1.00 0.00 63 ALA A N 15
ATOM 19745 C CA . ALA A 1 85 ? 13.152 -0.762 -3.964 1.00 0.00 63 ALA A CA 15
ATOM 19746 C C . ALA A 1 85 ? 14.200 -1.834 -3.713 1.00 0.00 63 ALA A C 15
ATOM 19747 O O . ALA A 1 85 ? 15.083 -2.059 -4.543 1.00 0.00 63 ALA A O 15
ATOM 19754 N N . PRO A 1 86 ? 14.118 -2.493 -2.549 1.00 0.00 64 PRO A N 15
ATOM 19755 C CA . PRO A 1 86 ? 14.898 -3.697 -2.267 1.00 0.00 64 PRO A CA 15
ATOM 19756 C C . PRO A 1 86 ? 14.612 -4.776 -3.310 1.00 0.00 64 PRO A C 15
ATOM 19757 O O . PRO A 1 86 ? 13.482 -4.903 -3.784 1.00 0.00 64 PRO A O 15
ATOM 19768 N N . ASP A 1 87 ? 15.622 -5.564 -3.643 1.00 0.00 65 ASP A N 15
ATOM 19769 C CA . ASP A 1 87 ? 15.564 -6.440 -4.813 1.00 0.00 65 ASP A CA 15
ATOM 19770 C C . ASP A 1 87 ? 14.467 -7.502 -4.706 1.00 0.00 65 ASP A C 15
ATOM 19771 O O . ASP A 1 87 ? 13.866 -7.882 -5.713 1.00 0.00 65 ASP A O 15
ATOM 19780 N N . GLU A 1 88 ? 14.182 -7.970 -3.497 1.00 0.00 66 GLU A N 15
ATOM 19781 C CA . GLU A 1 88 ? 13.211 -9.046 -3.322 1.00 0.00 66 GLU A CA 15
ATOM 19782 C C . GLU A 1 88 ? 11.777 -8.521 -3.362 1.00 0.00 66 GLU A C 15
ATOM 19783 O O . GLU A 1 88 ? 10.857 -9.239 -3.758 1.00 0.00 66 GLU A O 15
ATOM 19795 N N . VAL A 1 89 ? 11.582 -7.263 -2.980 1.00 0.00 67 VAL A N 15
ATOM 19796 C CA . VAL A 1 89 ? 10.237 -6.695 -2.940 1.00 0.00 67 VAL A CA 15
ATOM 19797 C C . VAL A 1 89 ? 9.763 -6.361 -4.347 1.00 0.00 67 VAL A C 15
ATOM 19798 O O . VAL A 1 89 ? 8.567 -6.329 -4.623 1.00 0.00 67 VAL A O 15
ATOM 19811 N N . ILE A 1 90 ? 10.721 -6.141 -5.235 1.00 0.00 68 ILE A N 15
ATOM 19812 C CA . ILE A 1 90 ? 10.436 -5.744 -6.604 1.00 0.00 68 ILE A CA 15
ATOM 19813 C C . ILE A 1 90 ? 9.653 -6.822 -7.342 1.00 0.00 68 ILE A C 15
ATOM 19814 O O . ILE A 1 90 ? 8.606 -6.546 -7.930 1.00 0.00 68 ILE A O 15
ATOM 19830 N N . GLU A 1 91 ? 10.134 -8.055 -7.279 1.00 0.00 69 GLU A N 15
ATOM 19831 C CA . GLU A 1 91 ? 9.445 -9.162 -7.923 1.00 0.00 69 GLU A CA 15
ATOM 19832 C C . GLU A 1 91 ? 8.137 -9.463 -7.197 1.00 0.00 69 GLU A C 15
ATOM 19833 O O . GLU A 1 91 ? 7.146 -9.847 -7.816 1.00 0.00 69 GLU A O 15
ATOM 19845 N N . ALA A 1 92 ? 8.130 -9.253 -5.885 1.00 0.00 70 ALA A N 15
ATOM 19846 C CA . ALA A 1 92 ? 6.935 -9.477 -5.081 1.00 0.00 70 ALA A CA 15
ATOM 19847 C C . ALA A 1 92 ? 5.804 -8.549 -5.518 1.00 0.00 70 ALA A C 15
ATOM 19848 O O . ALA A 1 92 ? 4.647 -8.962 -5.598 1.00 0.00 70 ALA A O 15
ATOM 19855 N N . ILE A 1 93 ? 6.149 -7.297 -5.808 1.00 0.00 71 ILE A N 15
ATOM 19856 C CA . ILE A 1 93 ? 5.175 -6.313 -6.270 1.00 0.00 71 ILE A CA 15
ATOM 19857 C C . ILE A 1 93 ? 4.727 -6.621 -7.701 1.00 0.00 71 ILE A C 15
ATOM 19858 O O . ILE A 1 93 ? 3.612 -6.295 -8.100 1.00 0.00 71 ILE A O 15
ATOM 19874 N N . LYS A 1 94 ? 5.594 -7.259 -8.469 1.00 0.00 72 LYS A N 15
ATOM 19875 C CA . LYS A 1 94 ? 5.239 -7.674 -9.822 1.00 0.00 72 LYS A CA 15
ATOM 19876 C C . LYS A 1 94 ? 4.300 -8.878 -9.781 1.00 0.00 72 LYS A C 15
ATOM 19877 O O . LYS A 1 94 ? 3.382 -9.000 -10.596 1.00 0.00 72 LYS A O 15
ATOM 19896 N N . GLN A 1 95 ? 4.538 -9.754 -8.818 1.00 0.00 73 GLN A N 15
ATOM 19897 C CA . GLN A 1 95 ? 3.757 -10.972 -8.655 1.00 0.00 73 GLN A CA 15
ATOM 19898 C C . GLN A 1 95 ? 2.404 -10.690 -7.996 1.00 0.00 73 GLN A C 15
ATOM 19899 O O . GLN A 1 95 ? 1.358 -11.075 -8.515 1.00 0.00 73 GLN A O 15
ATOM 19913 N N . ASN A 1 96 ? 2.428 -10.013 -6.855 1.00 0.00 74 ASN A N 15
ATOM 19914 C CA . ASN A 1 96 ? 1.210 -9.771 -6.082 1.00 0.00 74 ASN A CA 15
ATOM 19915 C C . ASN A 1 96 ? 0.493 -8.516 -6.552 1.00 0.00 74 ASN A C 15
ATOM 19916 O O . ASN A 1 96 ? -0.709 -8.361 -6.343 1.00 0.00 74 ASN A O 15
ATOM 19927 N N . GLY A 1 97 ? 1.237 -7.618 -7.178 1.00 0.00 75 GLY A N 15
ATOM 19928 C CA . GLY A 1 97 ? 0.677 -6.349 -7.596 1.00 0.00 75 GLY A CA 15
ATOM 19929 C C . GLY A 1 97 ? 0.979 -5.254 -6.593 1.00 0.00 75 GLY A C 15
ATOM 19930 O O . GLY A 1 97 ? 1.092 -4.081 -6.951 1.00 0.00 75 GLY A O 15
ATOM 19934 N N . TYR A 1 98 ? 1.132 -5.657 -5.338 1.00 0.00 76 TYR A N 15
ATOM 19935 C CA . TYR A 1 98 ? 1.369 -4.735 -4.238 1.00 0.00 76 TYR A CA 15
ATOM 19936 C C . TYR A 1 98 ? 2.069 -5.465 -3.096 1.00 0.00 76 TYR A C 15
ATOM 19937 O O . TYR A 1 98 ? 1.918 -6.678 -2.948 1.00 0.00 76 TYR A O 15
ATOM 19955 N N . PHE A 1 99 ? 2.842 -4.739 -2.304 1.00 0.00 77 PHE A N 15
ATOM 19956 C CA . PHE A 1 99 ? 3.459 -5.321 -1.121 1.00 0.00 77 PHE A CA 15
ATOM 19957 C C . PHE A 1 99 ? 2.984 -4.579 0.120 1.00 0.00 77 PHE A C 15
ATOM 19958 O O . PHE A 1 99 ? 3.187 -3.370 0.246 1.00 0.00 77 PHE A O 15
ATOM 19975 N N . ILE A 1 100 ? 2.333 -5.301 1.019 1.00 0.00 78 ILE A N 15
ATOM 19976 C CA . ILE A 1 100 ? 1.801 -4.707 2.236 1.00 0.00 78 ILE A CA 15
ATOM 19977 C C . ILE A 1 100 ? 2.686 -5.047 3.428 1.00 0.00 78 ILE A C 15
ATOM 19978 O O . ILE A 1 100 ? 2.832 -6.218 3.786 1.00 0.00 78 ILE A O 15
ATOM 19994 N N . TYR A 1 101 ? 3.284 -4.035 4.033 1.00 0.00 79 TYR A N 15
ATOM 19995 C CA . TYR A 1 101 ? 4.061 -4.238 5.243 1.00 0.00 79 TYR A CA 15
ATOM 19996 C C . TYR A 1 101 ? 3.259 -3.771 6.450 1.00 0.00 79 TYR A C 15
ATOM 19997 O O . TYR A 1 101 ? 2.782 -2.638 6.487 1.00 0.00 79 TYR A O 15
ATOM 20015 N N . LYS A 1 102 ? 3.096 -4.648 7.430 1.00 0.00 80 LYS A N 15
ATOM 20016 C CA . LYS A 1 102 ? 2.356 -4.302 8.632 1.00 0.00 80 LYS A CA 15
ATOM 20017 C C . LYS A 1 102 ? 3.268 -3.578 9.612 1.00 0.00 80 LYS A C 15
ATOM 20018 O O . LYS A 1 102 ? 4.006 -4.211 10.368 1.00 0.00 80 LYS A O 15
ATOM 20037 N N . MET A 1 103 ? 3.231 -2.253 9.574 1.00 0.00 81 MET A N 15
ATOM 20038 C CA . MET A 1 103 ? 4.110 -1.442 10.400 1.00 0.00 81 MET A CA 15
ATOM 20039 C C . MET A 1 103 ? 3.669 -1.469 11.862 1.00 0.00 81 MET A C 15
ATOM 20040 O O . MET A 1 103 ? 4.378 -1.983 12.724 1.00 0.00 81 MET A O 15
ATOM 20054 N N . GLU A 1 104 ? 2.488 -0.919 12.123 1.00 0.00 82 GLU A N 15
ATOM 20055 C CA . GLU A 1 104 ? 1.951 -0.807 13.478 1.00 0.00 82 GLU A CA 15
ATOM 20056 C C . GLU A 1 104 ? 0.443 -1.008 13.455 1.00 0.00 82 GLU A C 15
ATOM 20057 O O . GLU A 1 104 ? -0.165 -1.019 12.386 1.00 0.00 82 GLU A O 15
ATOM 20069 N N . GLY A 1 105 ? -0.160 -1.165 14.626 1.00 0.00 83 GLY A N 15
ATOM 20070 C CA . GLY A 1 105 ? -1.597 -1.378 14.699 1.00 0.00 83 GLY A CA 15
ATOM 20071 C C . GLY A 1 105 ? -2.023 -2.638 13.974 1.00 0.00 83 GLY A C 15
ATOM 20072 O O . GLY A 1 105 ? -3.141 -2.729 13.474 1.00 0.00 83 GLY A O 15
ATOM 20076 N N . CYS A 1 106 ? -1.117 -3.601 13.907 1.00 0.00 84 CYS A N 15
ATOM 20077 C CA . CYS A 1 106 ? -1.379 -4.852 13.212 1.00 0.00 84 CYS A CA 15
ATOM 20078 C C . CYS A 1 106 ? -0.990 -6.037 14.086 1.00 0.00 84 CYS A C 15
ATOM 20079 O O . CYS A 1 106 ? -1.268 -7.188 13.756 1.00 0.00 84 CYS A O 15
ATOM 20087 N N . ASN A 1 107 ? -0.343 -5.741 15.203 1.00 0.00 85 ASN A N 15
ATOM 20088 C CA . ASN A 1 107 ? 0.078 -6.767 16.142 1.00 0.00 85 ASN A CA 15
ATOM 20089 C C . ASN A 1 107 ? -0.419 -6.409 17.532 1.00 0.00 85 ASN A C 15
ATOM 20090 O O . ASN A 1 107 ? -1.413 -7.007 17.985 1.00 0.00 85 ASN A O 15
ATOM 20101 N N . MET A 1 23 ? 14.102 0.138 -10.536 1.00 0.00 1 MET A N 16
ATOM 20102 C CA . MET A 1 23 ? 12.727 0.166 -9.987 1.00 0.00 1 MET A CA 16
ATOM 20103 C C . MET A 1 23 ? 12.670 1.009 -8.718 1.00 0.00 1 MET A C 16
ATOM 20104 O O . MET A 1 23 ? 13.637 1.074 -7.957 1.00 0.00 1 MET A O 16
ATOM 20118 N N . GLN A 1 24 ? 11.542 1.670 -8.503 1.00 0.00 2 GLN A N 16
ATOM 20119 C CA . GLN A 1 24 ? 11.329 2.462 -7.302 1.00 0.00 2 GLN A CA 16
ATOM 20120 C C . GLN A 1 24 ? 9.998 2.086 -6.671 1.00 0.00 2 GLN A C 16
ATOM 20121 O O . GLN A 1 24 ? 9.074 1.663 -7.370 1.00 0.00 2 GLN A O 16
ATOM 20135 N N . ILE A 1 25 ? 9.896 2.228 -5.362 1.00 0.00 3 ILE A N 16
ATOM 20136 C CA . ILE A 1 25 ? 8.651 1.939 -4.674 1.00 0.00 3 ILE A CA 16
ATOM 20137 C C . ILE A 1 25 ? 7.989 3.215 -4.187 1.00 0.00 3 ILE A C 16
ATOM 20138 O O . ILE A 1 25 ? 8.637 4.087 -3.609 1.00 0.00 3 ILE A O 16
ATOM 20154 N N . HIS A 1 26 ? 6.699 3.328 -4.451 1.00 0.00 4 HIS A N 16
ATOM 20155 C CA . HIS A 1 26 ? 5.912 4.434 -3.939 1.00 0.00 4 HIS A CA 16
ATOM 20156 C C . HIS A 1 26 ? 5.231 4.006 -2.657 1.00 0.00 4 HIS A C 16
ATOM 20157 O O . HIS A 1 26 ? 4.323 3.177 -2.677 1.00 0.00 4 HIS A O 16
ATOM 20172 N N . VAL A 1 27 ? 5.694 4.551 -1.546 1.00 0.00 5 VAL A N 16
ATOM 20173 C CA . VAL A 1 27 ? 5.197 4.156 -0.242 1.00 0.00 5 VAL A CA 16
ATOM 20174 C C . VAL A 1 27 ? 3.958 4.955 0.133 1.00 0.00 5 VAL A C 16
ATOM 20175 O O . VAL A 1 27 ? 4.033 6.160 0.398 1.00 0.00 5 VAL A O 16
ATOM 20188 N N . TYR A 1 28 ? 2.822 4.282 0.122 1.00 0.00 6 TYR A N 16
ATOM 20189 C CA . TYR A 1 28 ? 1.571 4.882 0.547 1.00 0.00 6 TYR A CA 16
ATOM 20190 C C . TYR A 1 28 ? 1.227 4.418 1.954 1.00 0.00 6 TYR A C 16
ATOM 20191 O O . TYR A 1 28 ? 0.739 3.301 2.143 1.00 0.00 6 TYR A O 16
ATOM 20209 N N . ASP A 1 29 ? 1.511 5.259 2.939 1.00 0.00 7 ASP A N 16
ATOM 20210 C CA . ASP A 1 29 ? 1.186 4.935 4.322 1.00 0.00 7 ASP A CA 16
ATOM 20211 C C . ASP A 1 29 ? -0.317 5.034 4.506 1.00 0.00 7 ASP A C 16
ATOM 20212 O O . ASP A 1 29 ? -0.889 6.128 4.492 1.00 0.00 7 ASP A O 16
ATOM 20221 N N . THR A 1 30 ? -0.956 3.890 4.632 1.00 0.00 8 THR A N 16
ATOM 20222 C CA . THR A 1 30 ? -2.399 3.843 4.730 1.00 0.00 8 THR A CA 16
ATOM 20223 C C . THR A 1 30 ? -2.829 3.740 6.182 1.00 0.00 8 THR A C 16
ATOM 20224 O O . THR A 1 30 ? -2.705 2.684 6.802 1.00 0.00 8 THR A O 16
ATOM 20235 N N . TYR A 1 31 ? -3.319 4.846 6.726 1.00 0.00 9 TYR A N 16
ATOM 20236 C CA . TYR A 1 31 ? -3.759 4.883 8.108 1.00 0.00 9 TYR A CA 16
ATOM 20237 C C . TYR A 1 31 ? -5.181 4.354 8.204 1.00 0.00 9 TYR A C 16
ATOM 20238 O O . TYR A 1 31 ? -6.137 5.049 7.865 1.00 0.00 9 TYR A O 16
ATOM 20256 N N . VAL A 1 32 ? -5.316 3.118 8.649 1.00 0.00 10 VAL A N 16
ATOM 20257 C CA . VAL A 1 32 ? -6.622 2.503 8.796 1.00 0.00 10 VAL A CA 16
ATOM 20258 C C . VAL A 1 32 ? -6.964 2.340 10.268 1.00 0.00 10 VAL A C 16
ATOM 20259 O O . VAL A 1 32 ? -6.310 1.589 10.987 1.00 0.00 10 VAL A O 16
ATOM 20272 N N . LYS A 1 33 ? -7.969 3.066 10.722 1.00 0.00 11 LYS A N 16
ATOM 20273 C CA . LYS A 1 33 ? -8.440 2.915 12.083 1.00 0.00 11 LYS A CA 16
ATOM 20274 C C . LYS A 1 33 ? -9.220 1.611 12.201 1.00 0.00 11 LYS A C 16
ATOM 20275 O O . LYS A 1 33 ? -10.400 1.546 11.853 1.00 0.00 11 LYS A O 16
ATOM 20294 N N . ALA A 1 34 ? -8.530 0.573 12.658 1.00 0.00 12 ALA A N 16
ATOM 20295 C CA . ALA A 1 34 ? -9.089 -0.768 12.732 1.00 0.00 12 ALA A CA 16
ATOM 20296 C C . ALA A 1 34 ? -10.314 -0.806 13.630 1.00 0.00 12 ALA A C 16
ATOM 20297 O O . ALA A 1 34 ? -10.428 -0.016 14.571 1.00 0.00 12 ALA A O 16
ATOM 20304 N N . LYS A 1 35 ? -11.209 -1.742 13.352 1.00 0.00 13 LYS A N 16
ATOM 20305 C CA . LYS A 1 35 ? -12.467 -1.848 14.075 1.00 0.00 13 LYS A CA 16
ATOM 20306 C C . LYS A 1 35 ? -12.216 -2.281 15.516 1.00 0.00 13 LYS A C 16
ATOM 20307 O O . LYS A 1 35 ? -13.017 -2.013 16.413 1.00 0.00 13 LYS A O 16
ATOM 20326 N N . ASP A 1 36 ? -11.097 -2.960 15.723 1.00 0.00 14 ASP A N 16
ATOM 20327 C CA . ASP A 1 36 ? -10.664 -3.344 17.061 1.00 0.00 14 ASP A CA 16
ATOM 20328 C C . ASP A 1 36 ? -10.355 -2.105 17.902 1.00 0.00 14 ASP A C 16
ATOM 20329 O O . ASP A 1 36 ? -10.496 -2.118 19.127 1.00 0.00 14 ASP A O 16
ATOM 20338 N N . GLY A 1 37 ? -9.958 -1.028 17.237 1.00 0.00 15 GLY A N 16
ATOM 20339 C CA . GLY A 1 37 ? -9.660 0.207 17.936 1.00 0.00 15 GLY A CA 16
ATOM 20340 C C . GLY A 1 37 ? -8.177 0.505 17.993 1.00 0.00 15 GLY A C 16
ATOM 20341 O O . GLY A 1 37 ? -7.664 0.941 19.021 1.00 0.00 15 GLY A O 16
ATOM 20345 N N . HIS A 1 38 ? -7.485 0.274 16.887 1.00 0.00 16 HIS A N 16
ATOM 20346 C CA . HIS A 1 38 ? -6.054 0.531 16.810 1.00 0.00 16 HIS A CA 16
ATOM 20347 C C . HIS A 1 38 ? -5.740 1.227 15.495 1.00 0.00 16 HIS A C 16
ATOM 20348 O O . HIS A 1 38 ? -6.401 0.977 14.486 1.00 0.00 16 HIS A O 16
ATOM 20363 N N . VAL A 1 39 ? -4.748 2.105 15.504 1.00 0.00 17 VAL A N 16
ATOM 20364 C CA . VAL A 1 39 ? -4.338 2.785 14.286 1.00 0.00 17 VAL A CA 16
ATOM 20365 C C . VAL A 1 39 ? -3.494 1.844 13.437 1.00 0.00 17 VAL A C 16
ATOM 20366 O O . VAL A 1 39 ? -2.266 1.819 13.534 1.00 0.00 17 VAL A O 16
ATOM 20379 N N . MET A 1 40 ? -4.175 1.044 12.639 1.00 0.00 18 MET A N 16
ATOM 20380 C CA . MET A 1 40 ? -3.529 0.042 11.816 1.00 0.00 18 MET A CA 16
ATOM 20381 C C . MET A 1 40 ? -3.093 0.654 10.496 1.00 0.00 18 MET A C 16
ATOM 20382 O O . MET A 1 40 ? -3.856 0.697 9.534 1.00 0.00 18 MET A O 16
ATOM 20396 N N . HIS A 1 41 ? -1.878 1.159 10.463 1.00 0.00 19 HIS A N 16
ATOM 20397 C CA . HIS A 1 41 ? -1.354 1.753 9.249 1.00 0.00 19 HIS A CA 16
ATOM 20398 C C . HIS A 1 41 ? -0.190 0.924 8.731 1.00 0.00 19 HIS A C 16
ATOM 20399 O O . HIS A 1 41 ? 0.674 0.490 9.501 1.00 0.00 19 HIS A O 16
ATOM 20414 N N . PHE A 1 42 ? -0.186 0.688 7.435 1.00 0.00 20 PHE A N 16
ATOM 20415 C CA . PHE A 1 42 ? 0.785 -0.199 6.822 1.00 0.00 20 PHE A CA 16
ATOM 20416 C C . PHE A 1 42 ? 1.400 0.442 5.589 1.00 0.00 20 PHE A C 16
ATOM 20417 O O . PHE A 1 42 ? 0.916 1.469 5.107 1.00 0.00 20 PHE A O 16
ATOM 20434 N N . ASP A 1 43 ? 2.453 -0.176 5.075 1.00 0.00 21 ASP A N 16
ATOM 20435 C CA . ASP A 1 43 ? 3.159 0.349 3.918 1.00 0.00 21 ASP A CA 16
ATOM 20436 C C . ASP A 1 43 ? 2.656 -0.309 2.646 1.00 0.00 21 ASP A C 16
ATOM 20437 O O . ASP A 1 43 ? 2.837 -1.513 2.445 1.00 0.00 21 ASP A O 16
ATOM 20446 N N . VAL A 1 44 ? 2.003 0.473 1.803 1.00 0.00 22 VAL A N 16
ATOM 20447 C CA . VAL A 1 44 ? 1.579 -0.007 0.499 1.00 0.00 22 VAL A CA 16
ATOM 20448 C C . VAL A 1 44 ? 2.668 0.270 -0.526 1.00 0.00 22 VAL A C 16
ATOM 20449 O O . VAL A 1 44 ? 2.812 1.397 -1.002 1.00 0.00 22 VAL A O 16
ATOM 20462 N N . PHE A 1 45 ? 3.453 -0.750 -0.830 1.00 0.00 23 PHE A N 16
ATOM 20463 C CA . PHE A 1 45 ? 4.529 -0.615 -1.794 1.00 0.00 23 PHE A CA 16
ATOM 20464 C C . PHE A 1 45 ? 4.005 -0.857 -3.201 1.00 0.00 23 PHE A C 16
ATOM 20465 O O . PHE A 1 45 ? 3.667 -1.986 -3.562 1.00 0.00 23 PHE A O 16
ATOM 20482 N N . THR A 1 46 ? 3.916 0.207 -3.984 1.00 0.00 24 THR A N 16
ATOM 20483 C CA . THR A 1 46 ? 3.442 0.103 -5.354 1.00 0.00 24 THR A CA 16
ATOM 20484 C C . THR A 1 46 ? 4.423 0.752 -6.326 1.00 0.00 24 THR A C 16
ATOM 20485 O O . THR A 1 46 ? 4.978 1.817 -6.046 1.00 0.00 24 THR A O 16
ATOM 20496 N N . ASP A 1 47 ? 4.654 0.099 -7.457 1.00 0.00 25 ASP A N 16
ATOM 20497 C CA . ASP A 1 47 ? 5.496 0.664 -8.505 1.00 0.00 25 ASP A CA 16
ATOM 20498 C C . ASP A 1 47 ? 4.619 1.250 -9.603 1.00 0.00 25 ASP A C 16
ATOM 20499 O O . ASP A 1 47 ? 5.100 1.954 -10.493 1.00 0.00 25 ASP A O 16
ATOM 20508 N N . VAL A 1 48 ? 3.323 0.958 -9.515 1.00 0.00 26 VAL A N 16
ATOM 20509 C CA . VAL A 1 48 ? 2.349 1.409 -10.504 1.00 0.00 26 VAL A CA 16
ATOM 20510 C C . VAL A 1 48 ? 2.326 2.937 -10.604 1.00 0.00 26 VAL A C 16
ATOM 20511 O O . VAL A 1 48 ? 2.012 3.489 -11.658 1.00 0.00 26 VAL A O 16
ATOM 20524 N N . ARG A 1 49 ? 2.668 3.606 -9.497 1.00 0.00 27 ARG A N 16
ATOM 20525 C CA . ARG A 1 49 ? 2.787 5.066 -9.464 1.00 0.00 27 ARG A CA 16
ATOM 20526 C C . ARG A 1 49 ? 1.416 5.722 -9.607 1.00 0.00 27 ARG A C 16
ATOM 20527 O O . ARG A 1 49 ? 1.296 6.889 -9.979 1.00 0.00 27 ARG A O 16
ATOM 20548 N N . ASP A 1 50 ? 0.386 4.969 -9.266 1.00 0.00 28 ASP A N 16
ATOM 20549 C CA . ASP A 1 50 ? -0.987 5.437 -9.398 1.00 0.00 28 ASP A CA 16
ATOM 20550 C C . ASP A 1 50 ? -1.634 5.551 -8.024 1.00 0.00 28 ASP A C 16
ATOM 20551 O O . ASP A 1 50 ? -1.722 4.563 -7.291 1.00 0.00 28 ASP A O 16
ATOM 20560 N N . ASP A 1 51 ? -2.080 6.756 -7.687 1.00 0.00 29 ASP A N 16
ATOM 20561 C CA . ASP A 1 51 ? -2.641 7.037 -6.365 1.00 0.00 29 ASP A CA 16
ATOM 20562 C C . ASP A 1 51 ? -3.910 6.230 -6.126 1.00 0.00 29 ASP A C 16
ATOM 20563 O O . ASP A 1 51 ? -4.069 5.587 -5.087 1.00 0.00 29 ASP A O 16
ATOM 20572 N N . LYS A 1 52 ? -4.797 6.249 -7.108 1.00 0.00 30 LYS A N 16
ATOM 20573 C CA . LYS A 1 52 ? -6.074 5.561 -7.008 1.00 0.00 30 LYS A CA 16
ATOM 20574 C C . LYS A 1 52 ? -5.877 4.048 -6.966 1.00 0.00 30 LYS A C 16
ATOM 20575 O O . LYS A 1 52 ? -6.566 3.344 -6.232 1.00 0.00 30 LYS A O 16
ATOM 20594 N N . LYS A 1 53 ? -4.922 3.560 -7.747 1.00 0.00 31 LYS A N 16
ATOM 20595 C CA . LYS A 1 53 ? -4.640 2.132 -7.818 1.00 0.00 31 LYS A CA 16
ATOM 20596 C C . LYS A 1 53 ? -4.085 1.617 -6.494 1.00 0.00 31 LYS A C 16
ATOM 20597 O O . LYS A 1 53 ? -4.453 0.536 -6.038 1.00 0.00 31 LYS A O 16
ATOM 20616 N N . ALA A 1 54 ? -3.209 2.401 -5.875 1.00 0.00 32 ALA A N 16
ATOM 20617 C CA . ALA A 1 54 ? -2.642 2.038 -4.579 1.00 0.00 32 ALA A CA 16
ATOM 20618 C C . ALA A 1 54 ? -3.743 1.909 -3.532 1.00 0.00 32 ALA A C 16
ATOM 20619 O O . ALA A 1 54 ? -3.786 0.941 -2.769 1.00 0.00 32 ALA A O 16
ATOM 20626 N N . ILE A 1 55 ? -4.643 2.884 -3.516 1.00 0.00 33 ILE A N 16
ATOM 20627 C CA . ILE A 1 55 ? -5.777 2.868 -2.601 1.00 0.00 33 ILE A CA 16
ATOM 20628 C C . ILE A 1 55 ? -6.724 1.719 -2.936 1.00 0.00 33 ILE A C 16
ATOM 20629 O O . ILE A 1 55 ? -7.276 1.070 -2.046 1.00 0.00 33 ILE A O 16
ATOM 20645 N N . GLU A 1 56 ? -6.894 1.468 -4.227 1.00 0.00 34 GLU A N 16
ATOM 20646 C CA . GLU A 1 56 ? -7.740 0.382 -4.705 1.00 0.00 34 GLU A CA 16
ATOM 20647 C C . GLU A 1 56 ? -7.248 -0.963 -4.170 1.00 0.00 34 GLU A C 16
ATOM 20648 O O . GLU A 1 56 ? -8.046 -1.804 -3.748 1.00 0.00 34 GLU A O 16
ATOM 20660 N N . PHE A 1 57 ? -5.932 -1.148 -4.173 1.00 0.00 35 PHE A N 16
ATOM 20661 C CA . PHE A 1 57 ? -5.332 -2.362 -3.634 1.00 0.00 35 PHE A CA 16
ATOM 20662 C C . PHE A 1 57 ? -5.498 -2.425 -2.120 1.00 0.00 35 PHE A C 16
ATOM 20663 O O . PHE A 1 57 ? -5.723 -3.495 -1.556 1.00 0.00 35 PHE A O 16
ATOM 20680 N N . ALA A 1 58 ? -5.390 -1.276 -1.468 1.00 0.00 36 ALA A N 16
ATOM 20681 C CA . ALA A 1 58 ? -5.561 -1.201 -0.024 1.00 0.00 36 ALA A CA 16
ATOM 20682 C C . ALA A 1 58 ? -6.979 -1.605 0.371 1.00 0.00 36 ALA A C 16
ATOM 20683 O O . ALA A 1 58 ? -7.177 -2.347 1.334 1.00 0.00 36 ALA A O 16
ATOM 20690 N N . LYS A 1 59 ? -7.958 -1.129 -0.391 1.00 0.00 37 LYS A N 16
ATOM 20691 C CA . LYS A 1 59 ? -9.358 -1.443 -0.128 1.00 0.00 37 LYS A CA 16
ATOM 20692 C C . LYS A 1 59 ? -9.619 -2.942 -0.225 1.00 0.00 37 LYS A C 16
ATOM 20693 O O . LYS A 1 59 ? -10.204 -3.533 0.683 1.00 0.00 37 LYS A O 16
ATOM 20712 N N . GLN A 1 60 ? -9.168 -3.558 -1.316 1.00 0.00 38 GLN A N 16
ATOM 20713 C CA . GLN A 1 60 ? -9.420 -4.980 -1.540 1.00 0.00 38 GLN A CA 16
ATOM 20714 C C . GLN A 1 60 ? -8.652 -5.844 -0.544 1.00 0.00 38 GLN A C 16
ATOM 20715 O O . GLN A 1 60 ? -9.009 -6.995 -0.309 1.00 0.00 38 GLN A O 16
ATOM 20729 N N . TRP A 1 61 ? -7.600 -5.289 0.044 1.00 0.00 39 TRP A N 16
ATOM 20730 C CA . TRP A 1 61 ? -6.847 -5.999 1.066 1.00 0.00 39 TRP A CA 16
ATOM 20731 C C . TRP A 1 61 ? -7.600 -5.951 2.394 1.00 0.00 39 TRP A C 16
ATOM 20732 O O . TRP A 1 61 ? -7.662 -6.943 3.123 1.00 0.00 39 TRP A O 16
ATOM 20753 N N . LEU A 1 62 ? -8.192 -4.799 2.691 1.00 0.00 40 LEU A N 16
ATOM 20754 C CA . LEU A 1 62 ? -8.947 -4.619 3.924 1.00 0.00 40 LEU A CA 16
ATOM 20755 C C . LEU A 1 62 ? -10.210 -5.470 3.925 1.00 0.00 40 LEU A C 16
ATOM 20756 O O . LEU A 1 62 ? -10.535 -6.106 4.927 1.00 0.00 40 LEU A O 16
ATOM 20772 N N . SER A 1 63 ? -10.914 -5.494 2.802 1.00 0.00 41 SER A N 16
ATOM 20773 C CA . SER A 1 63 ? -12.116 -6.308 2.681 1.00 0.00 41 SER A CA 16
ATOM 20774 C C . SER A 1 63 ? -11.755 -7.794 2.645 1.00 0.00 41 SER A C 16
ATOM 20775 O O . SER A 1 63 ? -12.569 -8.655 2.980 1.00 0.00 41 SER A O 16
ATOM 20783 N N . SER A 1 64 ? -10.521 -8.079 2.253 1.00 0.00 42 SER A N 16
ATOM 20784 C CA . SER A 1 64 ? -10.020 -9.443 2.212 1.00 0.00 42 SER A CA 16
ATOM 20785 C C . SER A 1 64 ? -9.780 -9.975 3.627 1.00 0.00 42 SER A C 16
ATOM 20786 O O . SER A 1 64 ? -10.018 -11.152 3.903 1.00 0.00 42 SER A O 16
ATOM 20794 N N . ILE A 1 65 ? -9.320 -9.107 4.526 1.00 0.00 43 ILE A N 16
ATOM 20795 C CA . ILE A 1 65 ? -9.049 -9.516 5.904 1.00 0.00 43 ILE A CA 16
ATOM 20796 C C . ILE A 1 65 ? -10.264 -9.291 6.808 1.00 0.00 43 ILE A C 16
ATOM 20797 O O . ILE A 1 65 ? -10.363 -9.875 7.887 1.00 0.00 43 ILE A O 16
ATOM 20813 N N . GLY A 1 66 ? -11.181 -8.438 6.371 1.00 0.00 44 GLY A N 16
ATOM 20814 C CA . GLY A 1 66 ? -12.415 -8.240 7.110 1.00 0.00 44 GLY A CA 16
ATOM 20815 C C . GLY A 1 66 ? -12.470 -6.910 7.838 1.00 0.00 44 GLY A C 16
ATOM 20816 O O . GLY A 1 66 ? -13.479 -6.580 8.462 1.00 0.00 44 GLY A O 16
ATOM 20820 N N . GLU A 1 67 ? -11.395 -6.139 7.757 1.00 0.00 45 GLU A N 16
ATOM 20821 C CA . GLU A 1 67 ? -11.343 -4.838 8.411 1.00 0.00 45 GLU A CA 16
ATOM 20822 C C . GLU A 1 67 ? -11.824 -3.742 7.473 1.00 0.00 45 GLU A C 16
ATOM 20823 O O . GLU A 1 67 ? -11.086 -2.818 7.137 1.00 0.00 45 GLU A O 16
ATOM 20835 N N . GLU A 1 68 ? -13.074 -3.854 7.054 1.00 0.00 46 GLU A N 16
ATOM 20836 C CA . GLU A 1 68 ? -13.675 -2.865 6.175 1.00 0.00 46 GLU A CA 16
ATOM 20837 C C . GLU A 1 68 ? -14.408 -1.816 7.014 1.00 0.00 46 GLU A C 16
ATOM 20838 O O . GLU A 1 68 ? -15.526 -1.409 6.705 1.00 0.00 46 GLU A O 16
ATOM 20850 N N . GLY A 1 69 ? -13.761 -1.384 8.085 1.00 0.00 47 GLY A N 16
ATOM 20851 C CA . GLY A 1 69 ? -14.350 -0.393 8.963 1.00 0.00 47 GLY A CA 16
ATOM 20852 C C . GLY A 1 69 ? -13.723 0.968 8.775 1.00 0.00 47 GLY A C 16
ATOM 20853 O O . GLY A 1 69 ? -13.589 1.739 9.725 1.00 0.00 47 GLY A O 16
ATOM 20857 N N . ALA A 1 70 ? -13.330 1.261 7.544 1.00 0.00 48 ALA A N 16
ATOM 20858 C CA . ALA A 1 70 ? -12.678 2.520 7.232 1.00 0.00 48 ALA A CA 16
ATOM 20859 C C . ALA A 1 70 ? -12.909 2.912 5.781 1.00 0.00 48 ALA A C 16
ATOM 20860 O O . ALA A 1 70 ? -12.713 2.104 4.872 1.00 0.00 48 ALA A O 16
ATOM 20867 N N . THR A 1 71 ? -13.348 4.142 5.576 1.00 0.00 49 THR A N 16
ATOM 20868 C CA . THR A 1 71 ? -13.476 4.690 4.239 1.00 0.00 49 THR A CA 16
ATOM 20869 C C . THR A 1 71 ? -12.111 5.167 3.760 1.00 0.00 49 THR A C 16
ATOM 20870 O O . THR A 1 71 ? -11.652 6.248 4.136 1.00 0.00 49 THR A O 16
ATOM 20881 N N . VAL A 1 72 ? -11.455 4.350 2.952 1.00 0.00 50 VAL A N 16
ATOM 20882 C CA . VAL A 1 72 ? -10.091 4.628 2.539 1.00 0.00 50 VAL A CA 16
ATOM 20883 C C . VAL A 1 72 ? -10.059 5.605 1.372 1.00 0.00 50 VAL A C 16
ATOM 20884 O O . VAL A 1 72 ? -10.400 5.259 0.243 1.00 0.00 50 VAL A O 16
ATOM 20897 N N . THR A 1 73 ? -9.675 6.832 1.664 1.00 0.00 51 THR A N 16
ATOM 20898 C CA . THR A 1 73 ? -9.480 7.837 0.639 1.00 0.00 51 THR A CA 16
ATOM 20899 C C . THR A 1 73 ? -8.014 8.249 0.611 1.00 0.00 51 THR A C 16
ATOM 20900 O O . THR A 1 73 ? -7.199 7.673 1.336 1.00 0.00 51 THR A O 16
ATOM 20911 N N . SER A 1 74 ? -7.671 9.238 -0.207 1.00 0.00 52 SER A N 16
ATOM 20912 C CA . SER A 1 74 ? -6.301 9.733 -0.260 1.00 0.00 52 SER A CA 16
ATOM 20913 C C . SER A 1 74 ? -5.940 10.465 1.035 1.00 0.00 52 SER A C 16
ATOM 20914 O O . SER A 1 74 ? -4.779 10.794 1.274 1.00 0.00 52 SER A O 16
ATOM 20922 N N . GLU A 1 75 ? -6.948 10.721 1.865 1.00 0.00 53 GLU A N 16
ATOM 20923 C CA . GLU A 1 75 ? -6.730 11.296 3.174 1.00 0.00 53 GLU A CA 16
ATOM 20924 C C . GLU A 1 75 ? -6.250 10.221 4.145 1.00 0.00 53 GLU A C 16
ATOM 20925 O O . GLU A 1 75 ? -5.479 10.496 5.062 1.00 0.00 53 GLU A O 16
ATOM 20937 N N . GLU A 1 76 ? -6.706 8.992 3.926 1.00 0.00 54 GLU A N 16
ATOM 20938 C CA . GLU A 1 76 ? -6.322 7.867 4.772 1.00 0.00 54 GLU A CA 16
ATOM 20939 C C . GLU A 1 76 ? -5.044 7.233 4.239 1.00 0.00 54 GLU A C 16
ATOM 20940 O O . GLU A 1 76 ? -4.096 6.989 4.984 1.00 0.00 54 GLU A O 16
ATOM 20952 N N . CYS A 1 77 ? -5.033 6.971 2.940 1.00 0.00 55 CYS A N 16
ATOM 20953 C CA . CYS A 1 77 ? -3.867 6.418 2.276 1.00 0.00 55 CYS A CA 16
ATOM 20954 C C . CYS A 1 77 ? -3.051 7.555 1.680 1.00 0.00 55 CYS A C 16
ATOM 20955 O O . CYS A 1 77 ? -3.366 8.062 0.601 1.00 0.00 55 CYS A O 16
ATOM 20963 N N . ARG A 1 78 ? -2.022 7.977 2.399 1.00 0.00 56 ARG A N 16
ATOM 20964 C CA . ARG A 1 78 ? -1.255 9.143 1.997 1.00 0.00 56 ARG A CA 16
ATOM 20965 C C . ARG A 1 78 ? 0.116 8.759 1.466 1.00 0.00 56 ARG A C 16
ATOM 20966 O O . ARG A 1 78 ? 0.933 8.168 2.177 1.00 0.00 56 ARG A O 16
ATOM 20987 N N . PHE A 1 79 ? 0.350 9.091 0.203 1.00 0.00 57 PHE A N 16
ATOM 20988 C CA . PHE A 1 79 ? 1.652 8.905 -0.416 1.00 0.00 57 PHE A CA 16
ATOM 20989 C C . PHE A 1 79 ? 2.714 9.678 0.353 1.00 0.00 57 PHE A C 16
ATOM 20990 O O . PHE A 1 79 ? 2.610 10.893 0.525 1.00 0.00 57 PHE A O 16
ATOM 21007 N N . CYS A 1 80 ? 3.724 8.970 0.823 1.00 0.00 58 CYS A N 16
ATOM 21008 C CA . CYS A 1 80 ? 4.773 9.590 1.609 1.00 0.00 58 CYS A CA 16
ATOM 21009 C C . CYS A 1 80 ? 5.998 9.887 0.755 1.00 0.00 58 CYS A C 16
ATOM 21010 O O . CYS A 1 80 ? 6.428 11.036 0.657 1.00 0.00 58 CYS A O 16
ATOM 21018 N N . HIS A 1 81 ? 6.548 8.856 0.119 1.00 0.00 59 HIS A N 16
ATOM 21019 C CA . HIS A 1 81 ? 7.783 9.009 -0.645 1.00 0.00 59 HIS A CA 16
ATOM 21020 C C . HIS A 1 81 ? 8.019 7.835 -1.581 1.00 0.00 59 HIS A C 16
ATOM 21021 O O . HIS A 1 81 ? 7.372 6.792 -1.474 1.00 0.00 59 HIS A O 16
ATOM 21036 N N . SER A 1 82 ? 8.965 8.026 -2.483 1.00 0.00 60 SER A N 16
ATOM 21037 C CA . SER A 1 82 ? 9.419 6.983 -3.387 1.00 0.00 60 SER A CA 16
ATOM 21038 C C . SER A 1 82 ? 10.920 6.798 -3.217 1.00 0.00 60 SER A C 16
ATOM 21039 O O . SER A 1 82 ? 11.667 7.779 -3.211 1.00 0.00 60 SER A O 16
ATOM 21047 N N . GLU A 1 83 ? 11.368 5.561 -3.065 1.00 0.00 61 GLU A N 16
ATOM 21048 C CA . GLU A 1 83 ? 12.784 5.301 -2.840 1.00 0.00 61 GLU A CA 16
ATOM 21049 C C . GLU A 1 83 ? 13.163 3.872 -3.220 1.00 0.00 61 GLU A C 16
ATOM 21050 O O . GLU A 1 83 ? 12.386 3.169 -3.874 1.00 0.00 61 GLU A O 16
ATOM 21062 N N . LYS A 1 84 ? 14.366 3.465 -2.824 1.00 0.00 62 LYS A N 16
ATOM 21063 C CA . LYS A 1 84 ? 14.906 2.157 -3.175 1.00 0.00 62 LYS A CA 16
ATOM 21064 C C . LYS A 1 84 ? 14.198 1.040 -2.418 1.00 0.00 62 LYS A C 16
ATOM 21065 O O . LYS A 1 84 ? 13.701 1.242 -1.308 1.00 0.00 62 LYS A O 16
ATOM 21084 N N . ALA A 1 85 ? 14.163 -0.137 -3.025 1.00 0.00 63 ALA A N 16
ATOM 21085 C CA . ALA A 1 85 ? 13.485 -1.282 -2.442 1.00 0.00 63 ALA A CA 16
ATOM 21086 C C . ALA A 1 85 ? 14.376 -2.522 -2.453 1.00 0.00 63 ALA A C 16
ATOM 21087 O O . ALA A 1 85 ? 15.172 -2.717 -3.378 1.00 0.00 63 ALA A O 16
ATOM 21094 N N . PRO A 1 86 ? 14.257 -3.374 -1.421 1.00 0.00 64 PRO A N 16
ATOM 21095 C CA . PRO A 1 86 ? 15.003 -4.635 -1.339 1.00 0.00 64 PRO A CA 16
ATOM 21096 C C . PRO A 1 86 ? 14.600 -5.623 -2.435 1.00 0.00 64 PRO A C 16
ATOM 21097 O O . PRO A 1 86 ? 13.472 -5.585 -2.928 1.00 0.00 64 PRO A O 16
ATOM 21108 N N . ASP A 1 87 ? 15.527 -6.512 -2.791 1.00 0.00 65 ASP A N 16
ATOM 21109 C CA . ASP A 1 87 ? 15.338 -7.478 -3.877 1.00 0.00 65 ASP A CA 16
ATOM 21110 C C . ASP A 1 87 ? 14.022 -8.244 -3.766 1.00 0.00 65 ASP A C 16
ATOM 21111 O O . ASP A 1 87 ? 13.348 -8.475 -4.772 1.00 0.00 65 ASP A O 16
ATOM 21120 N N . GLU A 1 88 ? 13.672 -8.638 -2.546 1.00 0.00 66 GLU A N 16
ATOM 21121 C CA . GLU A 1 88 ? 12.481 -9.448 -2.305 1.00 0.00 66 GLU A CA 16
ATOM 21122 C C . GLU A 1 88 ? 11.215 -8.776 -2.838 1.00 0.00 66 GLU A C 16
ATOM 21123 O O . GLU A 1 88 ? 10.486 -9.358 -3.645 1.00 0.00 66 GLU A O 16
ATOM 21135 N N . VAL A 1 89 ? 10.968 -7.546 -2.404 1.00 0.00 67 VAL A N 16
ATOM 21136 C CA . VAL A 1 89 ? 9.742 -6.850 -2.773 1.00 0.00 67 VAL A CA 16
ATOM 21137 C C . VAL A 1 89 ? 9.739 -6.483 -4.253 1.00 0.00 67 VAL A C 16
ATOM 21138 O O . VAL A 1 89 ? 8.680 -6.359 -4.860 1.00 0.00 67 VAL A O 16
ATOM 21151 N N . ILE A 1 90 ? 10.930 -6.331 -4.831 1.00 0.00 68 ILE A N 16
ATOM 21152 C CA . ILE A 1 90 ? 11.065 -5.989 -6.244 1.00 0.00 68 ILE A CA 16
ATOM 21153 C C . ILE A 1 90 ? 10.284 -6.966 -7.116 1.00 0.00 68 ILE A C 16
ATOM 21154 O O . ILE A 1 90 ? 9.387 -6.573 -7.864 1.00 0.00 68 ILE A O 16
ATOM 21170 N N . GLU A 1 91 ? 10.610 -8.245 -6.990 1.00 0.00 69 GLU A N 16
ATOM 21171 C CA . GLU A 1 91 ? 9.983 -9.268 -7.809 1.00 0.00 69 GLU A CA 16
ATOM 21172 C C . GLU A 1 91 ? 8.511 -9.421 -7.439 1.00 0.00 69 GLU A C 16
ATOM 21173 O O . GLU A 1 91 ? 7.661 -9.622 -8.308 1.00 0.00 69 GLU A O 16
ATOM 21185 N N . ALA A 1 92 ? 8.213 -9.302 -6.151 1.00 0.00 70 ALA A N 16
ATOM 21186 C CA . ALA A 1 92 ? 6.850 -9.467 -5.668 1.00 0.00 70 ALA A CA 16
ATOM 21187 C C . ALA A 1 92 ? 5.927 -8.380 -6.208 1.00 0.00 70 ALA A C 16
ATOM 21188 O O . ALA A 1 92 ? 4.858 -8.675 -6.729 1.00 0.00 70 ALA A O 16
ATOM 21195 N N . ILE A 1 93 ? 6.346 -7.124 -6.105 1.00 0.00 71 ILE A N 16
ATOM 21196 C CA . ILE A 1 93 ? 5.514 -6.005 -6.540 1.00 0.00 71 ILE A CA 16
ATOM 21197 C C . ILE A 1 93 ? 5.269 -6.055 -8.048 1.00 0.00 71 ILE A C 16
ATOM 21198 O O . ILE A 1 93 ? 4.173 -5.757 -8.513 1.00 0.00 71 ILE A O 16
ATOM 21214 N N . LYS A 1 94 ? 6.280 -6.457 -8.807 1.00 0.00 72 LYS A N 16
ATOM 21215 C CA . LYS A 1 94 ? 6.149 -6.536 -10.261 1.00 0.00 72 LYS A CA 16
ATOM 21216 C C . LYS A 1 94 ? 5.222 -7.673 -10.675 1.00 0.00 72 LYS A C 16
ATOM 21217 O O . LYS A 1 94 ? 4.727 -7.708 -11.800 1.00 0.00 72 LYS A O 16
ATOM 21236 N N . GLN A 1 95 ? 4.991 -8.599 -9.762 1.00 0.00 73 GLN A N 16
ATOM 21237 C CA . GLN A 1 95 ? 4.116 -9.733 -10.032 1.00 0.00 73 GLN A CA 16
ATOM 21238 C C . GLN A 1 95 ? 2.729 -9.494 -9.436 1.00 0.00 73 GLN A C 16
ATOM 21239 O O . GLN A 1 95 ? 1.712 -9.645 -10.113 1.00 0.00 73 GLN A O 16
ATOM 21253 N N . ASN A 1 96 ? 2.697 -9.101 -8.167 1.00 0.00 74 ASN A N 16
ATOM 21254 C CA . A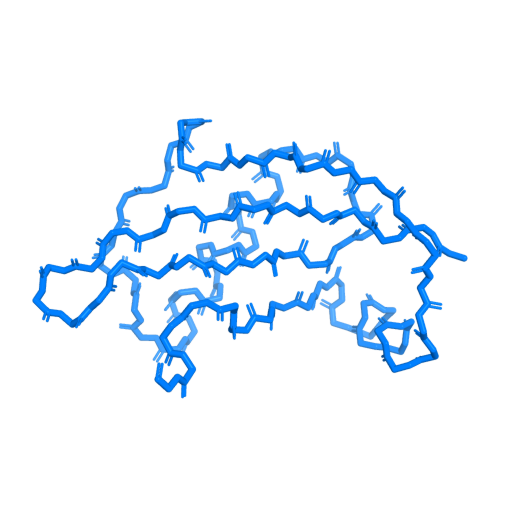SN A 1 96 ? 1.442 -8.950 -7.435 1.00 0.00 74 ASN A CA 16
ATOM 21255 C C . ASN A 1 96 ? 0.783 -7.616 -7.762 1.00 0.00 74 ASN A C 16
ATOM 21256 O O . ASN A 1 96 ? -0.435 -7.475 -7.671 1.00 0.00 74 ASN A O 16
ATOM 21267 N N . GLY A 1 97 ? 1.594 -6.638 -8.134 1.00 0.00 75 GLY A N 16
ATOM 21268 C CA . GLY A 1 97 ? 1.085 -5.306 -8.393 1.00 0.00 75 GLY A CA 16
ATOM 21269 C C . GLY A 1 97 ? 1.279 -4.395 -7.199 1.00 0.00 75 GLY A C 16
ATOM 21270 O O . GLY A 1 97 ? 1.312 -3.172 -7.333 1.00 0.00 75 GLY A O 16
ATOM 21274 N N . TYR A 1 98 ? 1.423 -5.003 -6.029 1.00 0.00 76 TYR A N 16
ATOM 21275 C CA . TYR A 1 98 ? 1.576 -4.265 -4.786 1.00 0.00 76 TYR A CA 16
ATOM 21276 C C . TYR A 1 98 ? 2.115 -5.181 -3.697 1.00 0.00 76 TYR A C 16
ATOM 21277 O O . TYR A 1 98 ? 1.943 -6.401 -3.760 1.00 0.00 76 TYR A O 16
ATOM 21295 N N . PHE A 1 99 ? 2.775 -4.597 -2.713 1.00 0.00 77 PHE A N 16
ATOM 21296 C CA . PHE A 1 99 ? 3.237 -5.345 -1.555 1.00 0.00 77 PHE A CA 16
ATOM 21297 C C . PHE A 1 99 ? 2.761 -4.656 -0.285 1.00 0.00 77 PHE A C 16
ATOM 21298 O O . PHE A 1 99 ? 2.972 -3.456 -0.108 1.00 0.00 77 PHE A O 16
ATOM 21315 N N . ILE A 1 100 ? 2.100 -5.406 0.583 1.00 0.00 78 ILE A N 16
ATOM 21316 C CA . ILE A 1 100 ? 1.570 -4.849 1.817 1.00 0.00 78 ILE A CA 16
ATOM 21317 C C . ILE A 1 100 ? 2.391 -5.308 3.013 1.00 0.00 78 ILE A C 16
ATOM 21318 O O . ILE A 1 100 ? 2.416 -6.493 3.343 1.00 0.00 78 ILE A O 16
ATOM 21334 N N . TYR A 1 101 ? 3.074 -4.376 3.651 1.00 0.00 79 TYR A N 16
ATOM 21335 C CA . TYR A 1 101 ? 3.778 -4.676 4.885 1.00 0.00 79 TYR A CA 16
ATOM 21336 C C . TYR A 1 101 ? 3.079 -4.001 6.053 1.00 0.00 79 TYR A C 16
ATOM 21337 O O . TYR A 1 101 ? 2.906 -2.782 6.061 1.00 0.00 79 TYR A O 16
ATOM 21355 N N . LYS A 1 102 ? 2.670 -4.795 7.032 1.00 0.00 80 LYS A N 16
ATOM 21356 C CA . LYS A 1 102 ? 1.998 -4.263 8.206 1.00 0.00 80 LYS A CA 16
ATOM 21357 C C . LYS A 1 102 ? 3.014 -3.591 9.118 1.00 0.00 80 LYS A C 16
ATOM 21358 O O . LYS A 1 102 ? 3.823 -4.268 9.753 1.00 0.00 80 LYS A O 16
ATOM 21377 N N . MET A 1 103 ? 2.997 -2.266 9.161 1.00 0.00 81 MET A N 16
ATOM 21378 C CA . MET A 1 103 ? 3.906 -1.534 10.031 1.00 0.00 81 MET A CA 16
ATOM 21379 C C . MET A 1 103 ? 3.425 -1.647 11.476 1.00 0.00 81 MET A C 16
ATOM 21380 O O . MET A 1 103 ? 3.989 -2.396 12.275 1.00 0.00 81 MET A O 16
ATOM 21394 N N . GLU A 1 104 ? 2.366 -0.914 11.794 1.00 0.00 82 GLU A N 16
ATOM 21395 C CA . GLU A 1 104 ? 1.680 -1.065 13.067 1.00 0.00 82 GLU A CA 16
ATOM 21396 C C . GLU A 1 104 ? 0.248 -1.505 12.807 1.00 0.00 82 GLU A C 16
ATOM 21397 O O . GLU A 1 104 ? -0.613 -0.683 12.494 1.00 0.00 82 GLU A O 16
ATOM 21409 N N . GLY A 1 105 ? 0.006 -2.802 12.895 1.00 0.00 83 GLY A N 16
ATOM 21410 C CA . GLY A 1 105 ? -1.312 -3.329 12.604 1.00 0.00 83 GLY A CA 16
ATOM 21411 C C . GLY A 1 105 ? -1.409 -4.811 12.875 1.00 0.00 83 GLY A C 16
ATOM 21412 O O . GLY A 1 105 ? -1.766 -5.590 11.993 1.00 0.00 83 GLY A O 16
ATOM 21416 N N . CYS A 1 106 ? -1.085 -5.188 14.100 1.00 0.00 84 CYS A N 16
ATOM 21417 C CA . CYS A 1 106 ? -1.122 -6.579 14.527 1.00 0.00 84 CYS A CA 16
ATOM 21418 C C . CYS A 1 106 ? -0.861 -6.646 16.023 1.00 0.00 84 CYS A C 16
ATOM 21419 O O . CYS A 1 106 ? -1.611 -7.274 16.776 1.00 0.00 84 CYS A O 16
ATOM 21427 N N . ASN A 1 107 ? 0.203 -5.976 16.439 1.00 0.00 85 ASN A N 16
ATOM 21428 C CA . ASN A 1 107 ? 0.527 -5.812 17.846 1.00 0.00 85 ASN A CA 16
ATOM 21429 C C . ASN A 1 107 ? 1.036 -4.399 18.070 1.00 0.00 85 ASN A C 16
ATOM 21430 O O . ASN A 1 107 ? 2.260 -4.180 17.949 1.00 0.00 85 ASN A O 16
ATOM 21441 N N . MET A 1 23 ? 14.053 -0.146 -9.378 1.00 0.00 1 MET A N 17
ATOM 21442 C CA . MET A 1 23 ? 12.620 0.216 -9.402 1.00 0.00 1 MET A CA 17
ATOM 21443 C C . MET A 1 23 ? 12.303 1.184 -8.269 1.00 0.00 1 MET A C 17
ATOM 21444 O O . MET A 1 23 ? 12.881 1.087 -7.187 1.00 0.00 1 MET A O 17
ATOM 21458 N N . GLN A 1 24 ? 11.405 2.124 -8.529 1.00 0.00 2 GLN A N 17
ATOM 21459 C CA . GLN A 1 24 ? 10.975 3.080 -7.521 1.00 0.00 2 GLN A CA 17
ATOM 21460 C C . GLN A 1 24 ? 9.689 2.610 -6.857 1.00 0.00 2 GLN A C 17
ATOM 21461 O O . GLN A 1 24 ? 8.693 2.349 -7.533 1.00 0.00 2 GLN A O 17
ATOM 21475 N N . ILE A 1 25 ? 9.708 2.502 -5.540 1.00 0.00 3 ILE A N 17
ATOM 21476 C CA . ILE A 1 25 ? 8.517 2.123 -4.803 1.00 0.00 3 ILE A CA 17
ATOM 21477 C C . ILE A 1 25 ? 7.759 3.347 -4.335 1.00 0.00 3 ILE A C 17
ATOM 21478 O O . ILE A 1 25 ? 8.310 4.228 -3.672 1.00 0.00 3 ILE A O 17
ATOM 21494 N N . HIS A 1 26 ? 6.497 3.401 -4.710 1.00 0.00 4 HIS A N 17
ATOM 21495 C CA . HIS A 1 26 ? 5.614 4.468 -4.289 1.00 0.00 4 HIS A CA 17
ATOM 21496 C C . HIS A 1 26 ? 5.080 4.124 -2.908 1.00 0.00 4 HIS A C 17
ATOM 21497 O O . HIS A 1 26 ? 4.266 3.213 -2.767 1.00 0.00 4 HIS A O 17
ATOM 21512 N N . VAL A 1 27 ? 5.578 4.823 -1.896 1.00 0.00 5 VAL A N 17
ATOM 21513 C CA . VAL A 1 27 ? 5.247 4.511 -0.513 1.00 0.00 5 VAL A CA 17
ATOM 21514 C C . VAL A 1 27 ? 3.940 5.172 -0.095 1.00 0.00 5 VAL A C 17
ATOM 21515 O O . VAL A 1 27 ? 3.881 6.390 0.100 1.00 0.00 5 VAL A O 17
ATOM 21528 N N . TYR A 1 28 ? 2.895 4.368 0.025 1.00 0.00 6 TYR A N 17
ATOM 21529 C CA . TYR A 1 28 ? 1.609 4.852 0.500 1.00 0.00 6 TYR A CA 17
ATOM 21530 C C . TYR A 1 28 ? 1.370 4.412 1.939 1.00 0.00 6 TYR A C 17
ATOM 21531 O O . TYR A 1 28 ? 0.962 3.279 2.196 1.00 0.00 6 TYR A O 17
ATOM 21549 N N . ASP A 1 29 ? 1.645 5.316 2.867 1.00 0.00 7 ASP A N 17
ATOM 21550 C CA . ASP A 1 29 ? 1.460 5.060 4.292 1.00 0.00 7 ASP A CA 17
ATOM 21551 C C . ASP A 1 29 ? -0.025 5.035 4.622 1.00 0.00 7 ASP A C 17
ATOM 21552 O O . ASP A 1 29 ? -0.686 6.071 4.630 1.00 0.00 7 ASP A O 17
ATOM 21561 N N . THR A 1 30 ? -0.549 3.848 4.874 1.00 0.00 8 THR A N 17
ATOM 21562 C CA . THR A 1 30 ? -1.981 3.669 5.011 1.00 0.00 8 THR A CA 17
ATOM 21563 C C . THR A 1 30 ? -2.370 3.346 6.452 1.00 0.00 8 THR A C 17
ATOM 21564 O O . THR A 1 30 ? -2.198 2.220 6.921 1.00 0.00 8 THR A O 17
ATOM 21575 N N . TYR A 1 31 ? -2.887 4.342 7.152 1.00 0.00 9 TYR A N 17
ATOM 21576 C CA . TYR A 1 31 ? -3.346 4.148 8.517 1.00 0.00 9 TYR A CA 17
ATOM 21577 C C . TYR A 1 31 ? -4.846 3.914 8.536 1.00 0.00 9 TYR A C 17
ATOM 21578 O O . TYR A 1 31 ? -5.635 4.860 8.574 1.00 0.00 9 TYR A O 17
ATOM 21596 N N . VAL A 1 32 ? -5.235 2.651 8.492 1.00 0.00 10 VAL A N 17
ATOM 21597 C CA . VAL A 1 32 ? -6.645 2.293 8.462 1.00 0.00 10 VAL A CA 17
ATOM 21598 C C . VAL A 1 32 ? -7.199 2.188 9.875 1.00 0.00 10 VAL A C 17
ATOM 21599 O O . VAL A 1 32 ? -6.899 1.240 10.605 1.00 0.00 10 VAL A O 17
ATOM 21612 N N . LYS A 1 33 ? -7.992 3.170 10.265 1.00 0.00 11 LYS A N 17
ATOM 21613 C CA . LYS A 1 33 ? -8.582 3.182 11.592 1.00 0.00 11 LYS A CA 17
ATOM 21614 C C . LYS A 1 33 ? -9.762 2.222 11.664 1.00 0.00 11 LYS A C 17
ATOM 21615 O O . LYS A 1 33 ? -10.885 2.570 11.293 1.00 0.00 11 LYS A O 17
ATOM 21634 N N . ALA A 1 34 ? -9.489 1.005 12.120 1.00 0.00 12 ALA A N 17
ATOM 21635 C CA . ALA A 1 34 ? -10.524 -0.005 12.283 1.00 0.00 12 ALA A CA 17
ATOM 21636 C C . ALA A 1 34 ? -11.531 0.431 13.338 1.00 0.00 12 ALA A C 17
ATOM 21637 O O . ALA A 1 34 ? -11.201 1.206 14.239 1.00 0.00 12 ALA A O 17
ATOM 21644 N N . LYS A 1 35 ? -12.750 -0.074 13.231 1.00 0.00 13 LYS A N 17
ATOM 21645 C CA . LYS A 1 35 ? -13.835 0.365 14.097 1.00 0.00 13 LYS A CA 17
ATOM 21646 C C . LYS A 1 35 ? -13.623 -0.122 15.523 1.00 0.00 13 LYS A C 17
ATOM 21647 O O . LYS A 1 35 ? -13.633 0.667 16.469 1.00 0.00 13 LYS A O 17
ATOM 21666 N N . ASP A 1 36 ? -13.427 -1.423 15.671 1.00 0.00 14 ASP A N 17
ATOM 21667 C CA . ASP A 1 36 ? -13.284 -2.018 16.994 1.00 0.00 14 ASP A CA 17
ATOM 21668 C C . ASP A 1 36 ? -11.961 -2.746 17.135 1.00 0.00 14 ASP A C 17
ATOM 21669 O O . ASP A 1 36 ? -11.644 -3.272 18.202 1.00 0.00 14 ASP A O 17
ATOM 21678 N N . GLY A 1 37 ? -11.194 -2.784 16.056 1.00 0.00 15 GLY A N 17
ATOM 21679 C CA . GLY A 1 37 ? -9.857 -3.330 16.126 1.00 0.00 15 GLY A CA 17
ATOM 21680 C C . GLY A 1 37 ? -8.877 -2.295 16.632 1.00 0.00 15 GLY A C 17
ATOM 21681 O O . GLY A 1 37 ? -8.844 -1.988 17.822 1.00 0.00 15 GLY A O 17
ATOM 21685 N N . HIS A 1 38 ? -8.096 -1.736 15.722 1.00 0.00 16 HIS A N 17
ATOM 21686 C CA . HIS A 1 38 ? -7.155 -0.676 16.059 1.00 0.00 16 HIS A CA 17
ATOM 21687 C C . HIS A 1 38 ? -6.671 0.004 14.790 1.00 0.00 16 HIS A C 17
ATOM 21688 O O . HIS A 1 38 ? -6.931 -0.484 13.690 1.00 0.00 16 HIS A O 17
ATOM 21703 N N . VAL A 1 39 ? -5.988 1.128 14.943 1.00 0.00 17 VAL A N 17
ATOM 21704 C CA . VAL A 1 39 ? -5.394 1.816 13.804 1.00 0.00 17 VAL A CA 17
ATOM 21705 C C . VAL A 1 39 ? -4.369 0.910 13.128 1.00 0.00 17 VAL A C 17
ATOM 21706 O O . VAL A 1 39 ? -3.295 0.652 13.675 1.00 0.00 17 VAL A O 17
ATOM 21719 N N . MET A 1 40 ? -4.722 0.407 11.956 1.00 0.00 18 MET A N 17
ATOM 21720 C CA . MET A 1 40 ? -3.866 -0.511 11.223 1.00 0.00 18 MET A CA 17
ATOM 21721 C C . MET A 1 40 ? -2.667 0.224 10.653 1.00 0.00 18 MET A C 17
ATOM 21722 O O . MET A 1 40 ? -2.800 1.045 9.745 1.00 0.00 18 MET A O 17
ATOM 21736 N N . HIS A 1 41 ? -1.504 -0.063 11.217 1.00 0.00 19 HIS A N 17
ATOM 21737 C CA . HIS A 1 41 ? -0.262 0.557 10.788 1.00 0.00 19 HIS A CA 17
ATOM 21738 C C . HIS A 1 41 ? 0.414 -0.282 9.709 1.00 0.00 19 HIS A C 17
ATOM 21739 O O . HIS A 1 41 ? 1.013 -1.320 10.009 1.00 0.00 19 HIS A O 17
ATOM 21754 N N . PHE A 1 42 ? 0.299 0.152 8.462 1.00 0.00 20 PHE A N 17
ATOM 21755 C CA . PHE A 1 42 ? 0.968 -0.515 7.355 1.00 0.00 20 PHE A CA 17
ATOM 21756 C C . PHE A 1 42 ? 1.107 0.440 6.178 1.00 0.00 20 PHE A C 17
ATOM 21757 O O . PHE A 1 42 ? 0.359 1.408 6.068 1.00 0.00 20 PHE A O 17
ATOM 21774 N N . ASP A 1 43 ? 2.069 0.184 5.313 1.00 0.00 21 ASP A N 17
ATOM 21775 C CA . ASP A 1 43 ? 2.238 0.991 4.116 1.00 0.00 21 ASP A CA 17
ATOM 21776 C C . ASP A 1 43 ? 2.304 0.109 2.881 1.00 0.00 21 ASP A C 17
ATOM 21777 O O . ASP A 1 43 ? 2.675 -1.065 2.952 1.00 0.00 21 ASP A O 17
ATOM 21786 N N . VAL A 1 44 ? 1.900 0.672 1.758 1.00 0.00 22 VAL A N 17
ATOM 21787 C CA . VAL A 1 44 ? 1.833 -0.067 0.512 1.00 0.00 22 VAL A CA 17
ATOM 21788 C C . VAL A 1 44 ? 2.945 0.363 -0.433 1.00 0.00 22 VAL A C 17
ATOM 21789 O O . VAL A 1 44 ? 2.988 1.514 -0.869 1.00 0.00 22 VAL A O 17
ATOM 21802 N N . PHE A 1 45 ? 3.847 -0.556 -0.732 1.00 0.00 23 PHE A N 17
ATOM 21803 C CA . PHE A 1 45 ? 4.878 -0.311 -1.726 1.00 0.00 23 PHE A CA 17
ATOM 21804 C C . PHE A 1 45 ? 4.384 -0.772 -3.087 1.00 0.00 23 PHE A C 17
ATOM 21805 O O . PHE A 1 45 ? 4.159 -1.963 -3.297 1.00 0.00 23 PHE A O 17
ATOM 21822 N N . THR A 1 46 ? 4.183 0.158 -4.005 1.00 0.00 24 THR A N 17
ATOM 21823 C CA . THR A 1 46 ? 3.731 -0.210 -5.336 1.00 0.00 24 THR A CA 17
ATOM 21824 C C . THR A 1 46 ? 4.568 0.466 -6.420 1.00 0.00 24 THR A C 17
ATOM 21825 O O . THR A 1 46 ? 5.123 1.545 -6.212 1.00 0.00 24 THR A O 17
ATOM 21836 N N . ASP A 1 47 ? 4.675 -0.202 -7.563 1.00 0.00 25 ASP A N 17
ATOM 21837 C CA . ASP A 1 47 ? 5.349 0.348 -8.737 1.00 0.00 25 ASP A CA 17
ATOM 21838 C C . ASP A 1 47 ? 4.363 1.179 -9.550 1.00 0.00 25 ASP A C 17
ATOM 21839 O O . ASP A 1 47 ? 4.747 2.052 -10.331 1.00 0.00 25 ASP A O 17
ATOM 21848 N N . VAL A 1 48 ? 3.080 0.918 -9.322 1.00 0.00 26 VAL A N 17
ATOM 21849 C CA . VAL A 1 48 ? 2.010 1.612 -10.020 1.00 0.00 26 VAL A CA 17
ATOM 21850 C C . VAL A 1 48 ? 2.038 3.103 -9.687 1.00 0.00 26 VAL A C 17
ATOM 21851 O O . VAL A 1 48 ? 2.303 3.491 -8.551 1.00 0.00 26 VAL A O 17
ATOM 21864 N N . ARG A 1 49 ? 1.774 3.935 -10.685 1.00 0.00 27 ARG A N 17
ATOM 21865 C CA . ARG A 1 49 ? 1.890 5.379 -10.527 1.00 0.00 27 ARG A CA 17
ATOM 21866 C C . ARG A 1 49 ? 0.515 6.003 -10.356 1.00 0.00 27 ARG A C 17
ATOM 21867 O O . ARG A 1 49 ? 0.315 7.192 -10.611 1.00 0.00 27 ARG A O 17
ATOM 21888 N N . ASP A 1 50 ? -0.425 5.202 -9.903 1.00 0.00 28 ASP A N 17
ATOM 21889 C CA . ASP A 1 50 ? -1.799 5.650 -9.777 1.00 0.00 28 ASP A CA 17
ATOM 21890 C C . ASP A 1 50 ? -2.242 5.596 -8.323 1.00 0.00 28 ASP A C 17
ATOM 21891 O O . ASP A 1 50 ? -2.220 4.537 -7.695 1.00 0.00 28 ASP A O 17
ATOM 21900 N N . ASP A 1 51 ? -2.636 6.749 -7.798 1.00 0.00 29 ASP A N 17
ATOM 21901 C CA . ASP A 1 51 ? -3.013 6.880 -6.392 1.00 0.00 29 ASP A CA 17
ATOM 21902 C C . ASP A 1 51 ? -4.273 6.080 -6.089 1.00 0.00 29 ASP A C 17
ATOM 21903 O O . ASP A 1 51 ? -4.410 5.497 -5.013 1.00 0.00 29 ASP A O 17
ATOM 21912 N N . LYS A 1 52 ? -5.184 6.040 -7.053 1.00 0.00 30 LYS A N 17
ATOM 21913 C CA . LYS A 1 52 ? -6.441 5.327 -6.885 1.00 0.00 30 LYS A CA 17
ATOM 21914 C C . LYS A 1 52 ? -6.186 3.826 -6.889 1.00 0.00 30 LYS A C 17
ATOM 21915 O O . LYS A 1 52 ? -6.822 3.075 -6.153 1.00 0.00 30 LYS A O 17
ATOM 21934 N N . LYS A 1 53 ? -5.245 3.395 -7.721 1.00 0.00 31 LYS A N 17
ATOM 21935 C CA . LYS A 1 53 ? -4.852 1.995 -7.766 1.00 0.00 31 LYS A CA 17
ATOM 21936 C C . LYS A 1 53 ? -4.191 1.568 -6.466 1.00 0.00 31 LYS A C 17
ATOM 21937 O O . LYS A 1 53 ? -4.397 0.451 -6.003 1.00 0.00 31 LYS A O 17
ATOM 21956 N N . ALA A 1 54 ? -3.403 2.459 -5.878 1.00 0.00 32 ALA A N 17
ATOM 21957 C CA . ALA A 1 54 ? -2.795 2.190 -4.582 1.00 0.00 32 ALA A CA 17
ATOM 21958 C C . ALA A 1 54 ? -3.879 1.945 -3.538 1.00 0.00 32 ALA A C 17
ATOM 21959 O O . ALA A 1 54 ? -3.793 1.010 -2.739 1.00 0.00 32 ALA A O 17
ATOM 21966 N N . ILE A 1 55 ? -4.903 2.790 -3.568 1.00 0.00 33 ILE A N 17
ATOM 21967 C CA . ILE A 1 55 ? -6.076 2.625 -2.719 1.00 0.00 33 ILE A CA 17
ATOM 21968 C C . ILE A 1 55 ? -6.772 1.303 -3.023 1.00 0.00 33 ILE A C 17
ATOM 21969 O O . ILE A 1 55 ? -7.172 0.571 -2.117 1.00 0.00 33 ILE A O 17
ATOM 21985 N N . GLU A 1 56 ? -6.904 1.007 -4.308 1.00 0.00 34 GLU A N 17
ATOM 21986 C CA . GLU A 1 56 ? -7.518 -0.229 -4.766 1.00 0.00 34 GLU A CA 17
ATOM 21987 C C . GLU A 1 56 ? -6.795 -1.442 -4.183 1.00 0.00 34 GLU A C 17
ATOM 21988 O O . GLU A 1 56 ? -7.423 -2.317 -3.590 1.00 0.00 34 GLU A O 17
ATOM 22000 N N . PHE A 1 57 ? -5.476 -1.469 -4.336 1.00 0.00 35 PHE A N 17
ATOM 22001 C CA . PHE A 1 57 ? -4.664 -2.579 -3.844 1.00 0.00 35 PHE A CA 17
ATOM 22002 C C . PHE A 1 57 ? -4.757 -2.698 -2.326 1.00 0.00 35 PHE A C 17
ATOM 22003 O O . PHE A 1 57 ? -4.843 -3.801 -1.785 1.00 0.00 35 PHE A O 17
ATOM 22020 N N . ALA A 1 58 ? -4.744 -1.557 -1.644 1.00 0.00 36 ALA A N 17
ATOM 22021 C CA . ALA A 1 58 ? -4.882 -1.537 -0.194 1.00 0.00 36 ALA A CA 17
ATOM 22022 C C . ALA A 1 58 ? -6.231 -2.115 0.215 1.00 0.00 36 ALA A C 17
ATOM 22023 O O . ALA A 1 58 ? -6.324 -2.909 1.153 1.00 0.00 36 ALA A O 17
ATOM 22030 N N . LYS A 1 59 ? -7.273 -1.725 -0.513 1.00 0.00 37 LYS A N 17
ATOM 22031 C CA . LYS A 1 59 ? -8.616 -2.222 -0.261 1.00 0.00 37 LYS A CA 17
ATOM 22032 C C . LYS A 1 59 ? -8.708 -3.721 -0.492 1.00 0.00 37 LYS A C 17
ATOM 22033 O O . LYS A 1 59 ? -9.401 -4.417 0.238 1.00 0.00 37 LYS A O 17
ATOM 22052 N N . GLN A 1 60 ? -8.009 -4.210 -1.508 1.00 0.00 38 GLN A N 17
ATOM 22053 C CA . GLN A 1 60 ? -8.016 -5.636 -1.835 1.00 0.00 38 GLN A CA 17
ATOM 22054 C C . GLN A 1 60 ? -7.587 -6.481 -0.639 1.00 0.00 38 GLN A C 17
ATOM 22055 O O . GLN A 1 60 ? -8.136 -7.559 -0.403 1.00 0.00 38 GLN A O 17
ATOM 22069 N N . TRP A 1 61 ? -6.615 -5.989 0.118 1.00 0.00 39 TRP A N 17
ATOM 22070 C CA . TRP A 1 61 ? -6.171 -6.677 1.322 1.00 0.00 39 TRP A CA 17
ATOM 22071 C C . TRP A 1 61 ? -7.174 -6.458 2.454 1.00 0.00 39 TRP A C 17
ATOM 22072 O O . TRP A 1 61 ? -7.474 -7.373 3.227 1.00 0.00 39 TRP A O 17
ATOM 22093 N N . LEU A 1 62 ? -7.711 -5.246 2.528 1.00 0.00 40 LEU A N 17
ATOM 22094 C CA . LEU A 1 62 ? -8.697 -4.899 3.547 1.00 0.00 40 LEU A CA 17
ATOM 22095 C C . LEU A 1 62 ? -9.986 -5.696 3.364 1.00 0.00 40 LEU A C 17
ATOM 22096 O O . LEU A 1 62 ? -10.685 -5.978 4.332 1.00 0.00 40 LEU A O 17
ATOM 22112 N N . SER A 1 63 ? -10.300 -6.049 2.124 1.00 0.00 41 SER A N 17
ATOM 22113 C CA . SER A 1 63 ? -11.466 -6.872 1.828 1.00 0.00 41 SER A CA 17
ATOM 22114 C C . SER A 1 63 ? -11.289 -8.285 2.377 1.00 0.00 41 SER A C 17
ATOM 22115 O O . SER A 1 63 ? -12.241 -8.903 2.857 1.00 0.00 41 SER A O 17
ATOM 22123 N N . SER A 1 64 ? -10.061 -8.782 2.320 1.00 0.00 42 SER A N 17
ATOM 22124 C CA . SER A 1 64 ? -9.759 -10.121 2.794 1.00 0.00 42 SER A CA 17
ATOM 22125 C C . SER A 1 64 ? -9.869 -10.201 4.314 1.00 0.00 42 SER A C 17
ATOM 22126 O O . SER A 1 64 ? -10.387 -11.176 4.854 1.00 0.00 42 SER A O 17
ATOM 22134 N N . ILE A 1 65 ? -9.398 -9.167 5.002 1.00 0.00 43 ILE A N 17
ATOM 22135 C CA . ILE A 1 65 ? -9.493 -9.128 6.458 1.00 0.00 43 ILE A CA 17
ATOM 22136 C C . ILE A 1 65 ? -10.832 -8.542 6.904 1.00 0.00 43 ILE A C 17
ATOM 22137 O O . ILE A 1 65 ? -11.184 -8.591 8.082 1.00 0.00 43 ILE A O 17
ATOM 22153 N N . GLY A 1 66 ? -11.569 -7.985 5.948 1.00 0.00 44 GLY A N 17
ATOM 22154 C CA . GLY A 1 66 ? -12.891 -7.452 6.225 1.00 0.00 44 GLY A CA 17
ATOM 22155 C C . GLY A 1 66 ? -12.860 -6.160 7.018 1.00 0.00 44 GLY A C 17
ATOM 22156 O O . GLY A 1 66 ? -13.770 -5.887 7.796 1.00 0.00 44 GLY A O 17
ATOM 22160 N N . GLU A 1 67 ? -11.826 -5.355 6.814 1.00 0.00 45 GLU A N 17
ATOM 22161 C CA . GLU A 1 67 ? -11.672 -4.111 7.564 1.00 0.00 45 GLU A CA 17
ATOM 22162 C C . GLU A 1 67 ? -11.750 -2.893 6.651 1.00 0.00 45 GLU A C 17
ATOM 22163 O O . GLU A 1 67 ? -11.351 -1.795 7.035 1.00 0.00 45 GLU A O 17
ATOM 22175 N N . GLU A 1 68 ? -12.304 -3.075 5.458 1.00 0.00 46 GLU A N 17
ATOM 22176 C CA . GLU A 1 68 ? -12.401 -1.983 4.489 1.00 0.00 46 GLU A CA 17
ATOM 22177 C C . GLU A 1 68 ? -13.573 -1.051 4.815 1.00 0.00 46 GLU A C 17
ATOM 22178 O O . GLU A 1 68 ? -14.076 -0.341 3.943 1.00 0.00 46 GLU A O 17
ATOM 22190 N N . GLY A 1 69 ? -13.993 -1.048 6.074 1.00 0.00 47 GLY A N 17
ATOM 22191 C CA . GLY A 1 69 ? -15.073 -0.180 6.498 1.00 0.00 47 GLY A CA 17
ATOM 22192 C C . GLY A 1 69 ? -14.638 1.268 6.587 1.00 0.00 47 GLY A C 17
ATOM 22193 O O . GLY A 1 69 ? -15.470 2.175 6.656 1.00 0.00 47 GLY A O 17
ATOM 22197 N N . ALA A 1 70 ? -13.331 1.480 6.593 1.00 0.00 48 ALA A N 17
ATOM 22198 C CA . ALA A 1 70 ? -12.775 2.820 6.592 1.00 0.00 48 ALA A CA 17
ATOM 22199 C C . ALA A 1 70 ? -12.740 3.362 5.171 1.00 0.00 48 ALA A C 17
ATOM 22200 O O . ALA A 1 70 ? -12.505 2.612 4.221 1.00 0.00 48 ALA A O 17
ATOM 22207 N N . THR A 1 71 ? -12.981 4.655 5.024 1.00 0.00 49 THR A N 17
ATOM 22208 C CA . THR A 1 71 ? -12.989 5.276 3.713 1.00 0.00 49 THR A CA 17
ATOM 22209 C C . THR A 1 71 ? -11.563 5.497 3.228 1.00 0.00 49 THR A C 17
ATOM 22210 O O . THR A 1 71 ? -10.960 6.539 3.482 1.00 0.00 49 THR A O 17
ATOM 22221 N N . VAL A 1 72 ? -11.024 4.507 2.535 1.00 0.00 50 VAL A N 17
ATOM 22222 C CA . VAL A 1 72 ? -9.646 4.566 2.090 1.00 0.00 50 VAL A CA 17
ATOM 22223 C C . VAL A 1 72 ? -9.494 5.609 0.993 1.00 0.00 50 VAL A C 17
ATOM 22224 O O . VAL A 1 72 ? -9.813 5.370 -0.169 1.00 0.00 50 VAL A O 17
ATOM 22237 N N . THR A 1 73 ? -9.057 6.787 1.402 1.00 0.00 51 THR A N 17
ATOM 22238 C CA . THR A 1 73 ? -8.787 7.872 0.485 1.00 0.00 51 THR A CA 17
ATOM 22239 C C . THR A 1 73 ? -7.422 8.461 0.787 1.00 0.00 51 THR A C 17
ATOM 22240 O O . THR A 1 73 ? -6.748 8.037 1.726 1.00 0.00 51 THR A O 17
ATOM 22251 N N . SER A 1 74 ? -7.055 9.451 0.001 1.00 0.00 52 SER A N 17
ATOM 22252 C CA . SER A 1 74 ? -5.799 10.166 0.115 1.00 0.00 52 SER A CA 17
ATOM 22253 C C . SER A 1 74 ? -5.492 10.616 1.549 1.00 0.00 52 SER A C 17
ATOM 22254 O O . SER A 1 74 ? -4.332 10.803 1.913 1.00 0.00 52 SER A O 17
ATOM 22262 N N . GLU A 1 75 ? -6.531 10.797 2.352 1.00 0.00 53 GLU A N 17
ATOM 22263 C CA . GLU A 1 75 ? -6.360 11.230 3.730 1.00 0.00 53 GLU A CA 17
ATOM 22264 C C . GLU A 1 75 ? -5.937 10.075 4.639 1.00 0.00 53 GLU A C 17
ATOM 22265 O O . GLU A 1 75 ? -5.151 10.268 5.562 1.00 0.00 53 GLU A O 17
ATOM 22277 N N . GLU A 1 76 ? -6.442 8.876 4.378 1.00 0.00 54 GLU A N 17
ATOM 22278 C CA . GLU A 1 76 ? -6.123 7.731 5.226 1.00 0.00 54 GLU A CA 17
ATOM 22279 C C . GLU A 1 76 ? -4.926 6.958 4.672 1.00 0.00 54 GLU A C 17
ATOM 22280 O O . GLU A 1 76 ? -4.177 6.334 5.424 1.00 0.00 54 GLU A O 17
ATOM 22292 N N . CYS A 1 77 ? -4.745 7.005 3.359 1.00 0.00 55 CYS A N 17
ATOM 22293 C CA . CYS A 1 77 ? -3.540 6.471 2.742 1.00 0.00 55 CYS A CA 17
ATOM 22294 C C . CYS A 1 77 ? -2.679 7.627 2.240 1.00 0.00 55 CYS A C 17
ATOM 22295 O O . CYS A 1 77 ? -2.881 8.146 1.141 1.00 0.00 55 CYS A O 17
ATOM 22303 N N . ARG A 1 78 ? -1.739 8.042 3.070 1.00 0.00 56 ARG A N 17
ATOM 22304 C CA . ARG A 1 78 ? -0.938 9.223 2.800 1.00 0.00 56 ARG A CA 17
ATOM 22305 C C . ARG A 1 78 ? 0.350 8.859 2.078 1.00 0.00 56 ARG A C 17
ATOM 22306 O O . ARG A 1 78 ? 1.123 8.023 2.545 1.00 0.00 56 ARG A O 17
ATOM 22327 N N . PHE A 1 79 ? 0.573 9.485 0.936 1.00 0.00 57 PHE A N 17
ATOM 22328 C CA . PHE A 1 79 ? 1.763 9.226 0.143 1.00 0.00 57 PHE A CA 17
ATOM 22329 C C . PHE A 1 79 ? 2.983 9.869 0.794 1.00 0.00 57 PHE A C 17
ATOM 22330 O O . PHE A 1 79 ? 2.999 11.073 1.052 1.00 0.00 57 PHE A O 17
ATOM 22347 N N . CYS A 1 80 ? 3.995 9.062 1.065 1.00 0.00 58 CYS A N 17
ATOM 22348 C CA . CYS A 1 80 ? 5.208 9.553 1.701 1.00 0.00 58 CYS A CA 17
ATOM 22349 C C . CYS A 1 80 ? 6.196 10.059 0.658 1.00 0.00 58 CYS A C 17
ATOM 22350 O O . CYS A 1 80 ? 6.510 11.250 0.613 1.00 0.00 58 CYS A O 17
ATOM 22358 N N . HIS A 1 81 ? 6.667 9.151 -0.190 1.00 0.00 59 HIS A N 17
ATOM 22359 C CA . HIS A 1 81 ? 7.646 9.480 -1.219 1.00 0.00 59 HIS A CA 17
ATOM 22360 C C . HIS A 1 81 ? 7.909 8.264 -2.092 1.00 0.00 59 HIS A C 17
ATOM 22361 O O . HIS A 1 81 ? 7.303 7.208 -1.897 1.00 0.00 59 HIS A O 17
ATOM 22376 N N . SER A 1 82 ? 8.821 8.416 -3.034 1.00 0.00 60 SER A N 17
ATOM 22377 C CA . SER A 1 82 ? 9.248 7.313 -3.875 1.00 0.00 60 SER A CA 17
ATOM 22378 C C . SER A 1 82 ? 10.743 7.077 -3.686 1.00 0.00 60 SER A C 17
ATOM 22379 O O . SER A 1 82 ? 11.543 8.003 -3.815 1.00 0.00 60 SER A O 17
ATOM 22387 N N . GLU A 1 83 ? 11.113 5.849 -3.354 1.00 0.00 61 GLU A N 17
ATOM 22388 C CA . GLU A 1 83 ? 12.513 5.513 -3.129 1.00 0.00 61 GLU A CA 17
ATOM 22389 C C . GLU A 1 83 ? 12.873 4.242 -3.884 1.00 0.00 61 GLU A C 17
ATOM 22390 O O . GLU A 1 83 ? 12.017 3.643 -4.536 1.00 0.00 61 GLU A O 17
ATOM 22402 N N . LYS A 1 84 ? 14.136 3.845 -3.811 1.00 0.00 62 LYS A N 17
ATOM 22403 C CA . LYS A 1 84 ? 14.576 2.613 -4.445 1.00 0.00 62 LYS A CA 17
ATOM 22404 C C . LYS A 1 84 ? 13.932 1.415 -3.758 1.00 0.00 62 LYS A C 17
ATOM 22405 O O . LYS A 1 84 ? 13.725 1.420 -2.546 1.00 0.00 62 LYS A O 17
ATOM 22424 N N . ALA A 1 85 ? 13.617 0.399 -4.533 1.00 0.00 63 ALA A N 17
ATOM 22425 C CA . ALA A 1 85 ? 12.962 -0.778 -3.998 1.00 0.00 63 ALA A CA 17
ATOM 22426 C C . ALA A 1 85 ? 13.969 -1.854 -3.632 1.00 0.00 63 ALA A C 17
ATOM 22427 O O . ALA A 1 85 ? 14.807 -2.229 -4.451 1.00 0.00 63 ALA A O 17
ATOM 22434 N N . PRO A 1 86 ? 13.919 -2.348 -2.389 1.00 0.00 64 PRO A N 17
ATOM 22435 C CA . PRO A 1 86 ? 14.691 -3.521 -1.987 1.00 0.00 64 PRO A CA 17
ATOM 22436 C C . PRO A 1 86 ? 14.267 -4.732 -2.805 1.00 0.00 64 PRO A C 17
ATOM 22437 O O . PRO A 1 86 ? 13.076 -5.020 -2.912 1.00 0.00 64 PRO A O 17
ATOM 22448 N N . ASP A 1 87 ? 15.234 -5.427 -3.384 1.00 0.00 65 ASP A N 17
ATOM 22449 C CA . ASP A 1 87 ? 14.954 -6.534 -4.299 1.00 0.00 65 ASP A CA 17
ATOM 22450 C C . ASP A 1 87 ? 14.059 -7.587 -3.647 1.00 0.00 65 ASP A C 17
ATOM 22451 O O . ASP A 1 87 ? 13.254 -8.238 -4.318 1.00 0.00 65 ASP A O 17
ATOM 22460 N N . GLU A 1 88 ? 14.180 -7.714 -2.331 1.00 0.00 66 GLU A N 17
ATOM 22461 C CA . GLU A 1 88 ? 13.380 -8.655 -1.549 1.00 0.00 66 GLU A CA 17
ATOM 22462 C C . GLU A 1 88 ? 11.872 -8.367 -1.652 1.00 0.00 66 GLU A C 17
ATOM 22463 O O . GLU A 1 88 ? 11.049 -9.253 -1.423 1.00 0.00 66 GLU A O 17
ATOM 22475 N N . VAL A 1 89 ? 11.505 -7.139 -2.003 1.00 0.00 67 VAL A N 17
ATOM 22476 C CA . VAL A 1 89 ? 10.092 -6.759 -2.052 1.00 0.00 67 VAL A CA 17
ATOM 22477 C C . VAL A 1 89 ? 9.580 -6.707 -3.490 1.00 0.00 67 VAL A C 17
ATOM 22478 O O . VAL A 1 89 ? 8.374 -6.657 -3.734 1.00 0.00 67 VAL A O 17
ATOM 22491 N N . ILE A 1 90 ? 10.503 -6.749 -4.437 1.00 0.00 68 ILE A N 17
ATOM 22492 C CA . ILE A 1 90 ? 10.185 -6.430 -5.821 1.00 0.00 68 ILE A CA 17
ATOM 22493 C C . ILE A 1 90 ? 9.450 -7.557 -6.531 1.00 0.00 68 ILE A C 17
ATOM 22494 O O . ILE A 1 90 ? 8.552 -7.300 -7.332 1.00 0.00 68 ILE A O 17
ATOM 22510 N N . GLU A 1 91 ? 9.799 -8.798 -6.232 1.00 0.00 69 GLU A N 17
ATOM 22511 C CA . GLU A 1 91 ? 9.129 -9.926 -6.866 1.00 0.00 69 GLU A CA 17
ATOM 22512 C C . GLU A 1 91 ? 7.659 -9.976 -6.447 1.00 0.00 69 GLU A C 17
ATOM 22513 O O . GLU A 1 91 ? 6.781 -10.250 -7.266 1.00 0.00 69 GLU A O 17
ATOM 22525 N N . ALA A 1 92 ? 7.397 -9.686 -5.178 1.00 0.00 70 ALA A N 17
ATOM 22526 C CA . ALA A 1 92 ? 6.030 -9.610 -4.675 1.00 0.00 70 ALA A CA 17
ATOM 22527 C C . ALA A 1 92 ? 5.234 -8.547 -5.426 1.00 0.00 70 ALA A C 17
ATOM 22528 O O . ALA A 1 92 ? 4.093 -8.782 -5.834 1.00 0.00 70 ALA A O 17
ATOM 22535 N N . ILE A 1 93 ? 5.847 -7.383 -5.618 1.00 0.00 71 ILE A N 17
ATOM 22536 C CA . ILE A 1 93 ? 5.221 -6.292 -6.360 1.00 0.00 71 ILE A CA 17
ATOM 22537 C C . ILE A 1 93 ? 5.061 -6.667 -7.833 1.00 0.00 71 ILE A C 17
ATOM 22538 O O . ILE A 1 93 ? 4.093 -6.285 -8.482 1.00 0.00 71 ILE A O 17
ATOM 22554 N N . LYS A 1 94 ? 6.011 -7.430 -8.346 1.00 0.00 72 LYS A N 17
ATOM 22555 C CA . LYS A 1 94 ? 5.977 -7.870 -9.732 1.00 0.00 72 LYS A CA 17
ATOM 22556 C C . LYS A 1 94 ? 4.800 -8.813 -9.979 1.00 0.00 72 LYS A C 17
ATOM 22557 O O . LYS A 1 94 ? 4.172 -8.774 -11.034 1.00 0.00 72 LYS A O 17
ATOM 22576 N N . GLN A 1 95 ? 4.501 -9.649 -8.998 1.00 0.00 73 GLN A N 17
ATOM 22577 C CA . GLN A 1 95 ? 3.428 -10.625 -9.136 1.00 0.00 73 GLN A CA 17
ATOM 22578 C C . GLN A 1 95 ? 2.068 -10.023 -8.783 1.00 0.00 73 GLN A C 17
ATOM 22579 O O . GLN A 1 95 ? 1.087 -10.227 -9.496 1.00 0.00 73 GLN A O 17
ATOM 22593 N N . ASN A 1 96 ? 2.010 -9.277 -7.688 1.00 0.00 74 ASN A N 17
ATOM 22594 C CA . ASN A 1 96 ? 0.735 -8.776 -7.174 1.00 0.00 74 ASN A CA 17
ATOM 22595 C C . ASN A 1 96 ? 0.433 -7.367 -7.666 1.00 0.00 74 ASN A C 17
ATOM 22596 O O . ASN A 1 96 ? -0.726 -7.000 -7.854 1.00 0.00 74 ASN A O 17
ATOM 22607 N N . GLY A 1 97 ? 1.475 -6.580 -7.874 1.00 0.00 75 GLY A N 17
ATOM 22608 C CA . GLY A 1 97 ? 1.290 -5.188 -8.232 1.00 0.00 75 GLY A CA 17
ATOM 22609 C C . GLY A 1 97 ? 1.412 -4.284 -7.023 1.00 0.00 75 GLY A C 17
ATOM 22610 O O . GLY A 1 97 ? 1.425 -3.059 -7.144 1.00 0.00 75 GLY A O 17
ATOM 22614 N N . TYR A 1 98 ? 1.516 -4.899 -5.852 1.00 0.00 76 TYR A N 17
ATOM 22615 C CA . TYR A 1 98 ? 1.593 -4.164 -4.600 1.00 0.00 76 TYR A CA 17
ATOM 22616 C C . TYR A 1 98 ? 2.290 -4.998 -3.534 1.00 0.00 76 TYR A C 17
ATOM 22617 O O . TYR A 1 98 ? 2.257 -6.229 -3.578 1.00 0.00 76 TYR A O 17
ATOM 22635 N N . PHE A 1 99 ? 2.936 -4.324 -2.599 1.00 0.00 77 PHE A N 17
ATOM 22636 C CA . PHE A 1 99 ? 3.531 -4.980 -1.450 1.00 0.00 77 PHE A CA 17
ATOM 22637 C C . PHE A 1 99 ? 2.986 -4.359 -0.173 1.00 0.00 77 PHE A C 17
ATOM 22638 O O . PHE A 1 99 ? 3.265 -3.199 0.131 1.00 0.00 77 PHE A O 17
ATOM 22655 N N . ILE A 1 100 ? 2.183 -5.120 0.551 1.00 0.00 78 ILE A N 17
ATOM 22656 C CA . ILE A 1 100 ? 1.624 -4.651 1.806 1.00 0.00 78 ILE A CA 17
ATOM 22657 C C . ILE A 1 100 ? 2.621 -4.872 2.934 1.00 0.00 78 ILE A C 17
ATOM 22658 O O . ILE A 1 100 ? 2.765 -5.988 3.437 1.00 0.00 78 ILE A O 17
ATOM 22674 N N . TYR A 1 101 ? 3.329 -3.822 3.308 1.00 0.00 79 TYR A N 17
ATOM 22675 C CA . TYR A 1 101 ? 4.252 -3.917 4.420 1.00 0.00 79 TYR A CA 17
ATOM 22676 C C . TYR A 1 101 ? 3.512 -3.671 5.720 1.00 0.00 79 TYR A C 17
ATOM 22677 O O . TYR A 1 101 ? 3.064 -2.557 5.995 1.00 0.00 79 TYR A O 17
ATOM 22695 N N . LYS A 1 102 ? 3.375 -4.716 6.512 1.00 0.00 80 LYS A N 17
ATOM 22696 C CA . LYS A 1 102 ? 2.725 -4.601 7.801 1.00 0.00 80 LYS A CA 17
ATOM 22697 C C . LYS A 1 102 ? 3.682 -3.955 8.789 1.00 0.00 80 LYS A C 17
ATOM 22698 O O . LYS A 1 102 ? 4.514 -4.631 9.390 1.00 0.00 80 LYS A O 17
ATOM 22717 N N . MET A 1 103 ? 3.581 -2.635 8.908 1.00 0.00 81 MET A N 17
ATOM 22718 C CA . MET A 1 103 ? 4.457 -1.862 9.781 1.00 0.00 81 MET A CA 17
ATOM 22719 C C . MET A 1 103 ? 4.405 -2.399 11.205 1.00 0.00 81 MET A C 17
ATOM 22720 O O . MET A 1 103 ? 5.407 -2.876 11.738 1.00 0.00 81 MET A O 17
ATOM 22734 N N . GLU A 1 104 ? 3.226 -2.330 11.805 1.00 0.00 82 GLU A N 17
ATOM 22735 C CA . GLU A 1 104 ? 3.020 -2.856 13.147 1.00 0.00 82 GLU A CA 17
ATOM 22736 C C . GLU A 1 104 ? 1.528 -3.079 13.385 1.00 0.00 82 GLU A C 17
ATOM 22737 O O . GLU A 1 104 ? 1.071 -3.207 14.520 1.00 0.00 82 GLU A O 17
ATOM 22749 N N . GLY A 1 105 ? 0.771 -3.132 12.292 1.00 0.00 83 GLY A N 17
ATOM 22750 C CA . GLY A 1 105 ? -0.664 -3.323 12.384 1.00 0.00 83 GLY A CA 17
ATOM 22751 C C . GLY A 1 105 ? -1.034 -4.704 12.881 1.00 0.00 83 GLY A C 17
ATOM 22752 O O . GLY A 1 105 ? -2.058 -4.878 13.546 1.00 0.00 83 GLY A O 17
ATOM 22756 N N . CYS A 1 106 ? -0.199 -5.680 12.566 1.00 0.00 84 CYS A N 17
ATOM 22757 C CA . CYS A 1 106 ? -0.423 -7.049 12.998 1.00 0.00 84 CYS A CA 17
ATOM 22758 C C . CYS A 1 106 ? 0.494 -7.382 14.166 1.00 0.00 84 CYS A C 17
ATOM 22759 O O . CYS A 1 106 ? 1.684 -7.640 13.984 1.00 0.00 84 CYS A O 17
ATOM 22767 N N . ASN A 1 107 ? -0.067 -7.348 15.365 1.00 0.00 85 ASN A N 17
ATOM 22768 C CA . ASN A 1 107 ? 0.706 -7.550 16.582 1.00 0.00 85 ASN A CA 17
ATOM 22769 C C . ASN A 1 107 ? 0.796 -9.035 16.913 1.00 0.00 85 ASN A C 17
ATOM 22770 O O . ASN A 1 107 ? 1.893 -9.612 16.778 1.00 0.00 85 ASN A O 17
ATOM 22781 N N . MET A 1 23 ? 14.018 0.151 -9.620 1.00 0.00 1 MET A N 18
ATOM 22782 C CA . MET A 1 23 ? 12.566 0.151 -9.346 1.00 0.00 1 MET A CA 18
ATOM 22783 C C . MET A 1 23 ? 12.257 1.057 -8.160 1.00 0.00 1 MET A C 18
ATOM 22784 O O . MET A 1 23 ? 12.765 0.849 -7.059 1.00 0.00 1 MET A O 18
ATOM 22798 N N . GLN A 1 24 ? 11.435 2.069 -8.396 1.00 0.00 2 GLN A N 18
ATOM 22799 C CA . GLN A 1 24 ? 11.073 3.026 -7.360 1.00 0.00 2 GLN A CA 18
ATOM 22800 C C . GLN A 1 24 ? 9.687 2.710 -6.823 1.00 0.00 2 GLN A C 18
ATOM 22801 O O . GLN A 1 24 ? 8.714 2.662 -7.578 1.00 0.00 2 GLN A O 18
ATOM 22815 N N . ILE A 1 25 ? 9.599 2.487 -5.523 1.00 0.00 3 ILE A N 18
ATOM 22816 C CA . ILE A 1 25 ? 8.332 2.139 -4.901 1.00 0.00 3 ILE A CA 18
ATOM 22817 C C . ILE A 1 25 ? 7.646 3.362 -4.323 1.00 0.00 3 ILE A C 18
ATOM 22818 O O . ILE A 1 25 ? 8.240 4.128 -3.562 1.00 0.00 3 ILE A O 18
ATOM 22834 N N . HIS A 1 26 ? 6.394 3.550 -4.703 1.00 0.00 4 HIS A N 18
ATOM 22835 C CA . HIS A 1 26 ? 5.585 4.623 -4.156 1.00 0.00 4 HIS A CA 18
ATOM 22836 C C . HIS A 1 26 ? 5.029 4.201 -2.811 1.00 0.00 4 HIS A C 18
ATOM 22837 O O . HIS A 1 26 ? 4.221 3.276 -2.726 1.00 0.00 4 HIS A O 18
ATOM 22852 N N . VAL A 1 27 ? 5.490 4.861 -1.762 1.00 0.00 5 VAL A N 18
ATOM 22853 C CA . VAL A 1 27 ? 5.088 4.518 -0.411 1.00 0.00 5 VAL A CA 18
ATOM 22854 C C . VAL A 1 27 ? 3.778 5.197 -0.047 1.00 0.00 5 VAL A C 18
ATOM 22855 O O . VAL A 1 27 ? 3.742 6.402 0.219 1.00 0.00 5 VAL A O 18
ATOM 22868 N N . TYR A 1 28 ? 2.704 4.425 -0.071 1.00 0.00 6 TYR A N 18
ATOM 22869 C CA . TYR A 1 28 ? 1.412 4.904 0.384 1.00 0.00 6 TYR A CA 18
ATOM 22870 C C . TYR A 1 28 ? 1.088 4.286 1.734 1.00 0.00 6 TYR A C 18
ATOM 22871 O O . TYR A 1 28 ? 0.487 3.213 1.808 1.00 0.00 6 TYR A O 18
ATOM 22889 N N . ASP A 1 29 ? 1.516 4.934 2.800 1.00 0.00 7 ASP A N 18
ATOM 22890 C CA . ASP A 1 29 ? 1.264 4.434 4.127 1.00 0.00 7 ASP A CA 18
ATOM 22891 C C . ASP A 1 29 ? -0.158 4.777 4.548 1.00 0.00 7 ASP A C 18
ATOM 22892 O O . ASP A 1 29 ? -0.556 5.940 4.586 1.00 0.00 7 ASP A O 18
ATOM 22901 N N . THR A 1 30 ? -0.930 3.751 4.835 1.00 0.00 8 THR A N 18
ATOM 22902 C CA . THR A 1 30 ? -2.341 3.922 5.113 1.00 0.00 8 THR A CA 18
ATOM 22903 C C . THR A 1 30 ? -2.616 3.863 6.613 1.00 0.00 8 THR A C 18
ATOM 22904 O O . THR A 1 30 ? -2.083 3.005 7.316 1.00 0.00 8 THR A O 18
ATOM 22915 N N . TYR A 1 31 ? -3.418 4.802 7.097 1.00 0.00 9 TYR A N 18
ATOM 22916 C CA . TYR A 1 31 ? -3.838 4.825 8.492 1.00 0.00 9 TYR A CA 18
ATOM 22917 C C . TYR A 1 31 ? -5.280 4.351 8.615 1.00 0.00 9 TYR A C 18
ATOM 22918 O O . TYR A 1 31 ? -6.197 5.171 8.638 1.00 0.00 9 TYR A O 18
ATOM 22936 N N . VAL A 1 32 ? -5.488 3.044 8.680 1.00 0.00 10 VAL A N 18
ATOM 22937 C CA . VAL A 1 32 ? -6.840 2.502 8.780 1.00 0.00 10 VAL A CA 18
ATOM 22938 C C . VAL A 1 32 ? -7.260 2.369 10.239 1.00 0.00 10 VAL A C 18
ATOM 22939 O O . VAL A 1 32 ? -6.626 1.655 11.014 1.00 0.00 10 VAL A O 18
ATOM 22952 N N . LYS A 1 33 ? -8.320 3.064 10.614 1.00 0.00 11 LYS A N 18
ATOM 22953 C CA . LYS A 1 33 ? -8.844 2.973 11.970 1.00 0.00 11 LYS A CA 18
ATOM 22954 C C . LYS A 1 33 ? -9.735 1.743 12.085 1.00 0.00 11 LYS A C 18
ATOM 22955 O O . LYS A 1 33 ? -10.912 1.778 11.727 1.00 0.00 11 LYS A O 18
ATOM 22974 N N . ALA A 1 34 ? -9.160 0.650 12.560 1.00 0.00 12 ALA A N 18
ATOM 22975 C CA . ALA A 1 34 ? -9.872 -0.613 12.640 1.00 0.00 12 ALA A CA 18
ATOM 22976 C C . ALA A 1 34 ? -10.845 -0.628 13.811 1.00 0.00 12 ALA A C 18
ATOM 22977 O O . ALA A 1 34 ? -10.615 0.023 14.834 1.00 0.00 12 ALA A O 18
ATOM 22984 N N . LYS A 1 35 ? -11.921 -1.392 13.655 1.00 0.00 13 LYS A N 18
ATOM 22985 C CA . LYS A 1 35 ? -12.933 -1.545 14.697 1.00 0.00 13 LYS A CA 18
ATOM 22986 C C . LYS A 1 35 ? -12.325 -2.189 15.936 1.00 0.00 13 LYS A C 18
ATOM 22987 O O . LYS A 1 35 ? -12.843 -2.056 17.044 1.00 0.00 13 LYS A O 18
ATOM 23006 N N . ASP A 1 36 ? -11.206 -2.871 15.726 1.00 0.00 14 ASP A N 18
ATOM 23007 C CA . ASP A 1 36 ? -10.460 -3.524 16.797 1.00 0.00 14 ASP A CA 18
ATOM 23008 C C . ASP A 1 36 ? -9.726 -2.505 17.667 1.00 0.00 14 ASP A C 18
ATOM 23009 O O . ASP A 1 36 ? -8.908 -2.874 18.510 1.00 0.00 14 ASP A O 18
ATOM 23018 N N . GLY A 1 37 ? -9.993 -1.222 17.436 1.00 0.00 15 GLY A N 18
ATOM 23019 C CA . GLY A 1 37 ? -9.367 -0.173 18.220 1.00 0.00 15 GLY A CA 18
ATOM 23020 C C . GLY A 1 37 ? -7.897 -0.031 17.899 1.00 0.00 15 GLY A C 18
ATOM 23021 O O . GLY A 1 37 ? -7.110 0.445 18.714 1.00 0.00 15 GLY A O 18
ATOM 23025 N N . HIS A 1 38 ? -7.530 -0.445 16.700 1.00 0.00 16 HIS A N 18
ATOM 23026 C CA . HIS A 1 38 ? -6.142 -0.430 16.279 1.00 0.00 16 HIS A CA 18
ATOM 23027 C C . HIS A 1 38 ? -5.960 0.449 15.058 1.00 0.00 16 HIS A C 18
ATOM 23028 O O . HIS A 1 38 ? -6.702 0.336 14.081 1.00 0.00 16 HIS A O 18
ATOM 23043 N N . VAL A 1 39 ? -4.986 1.340 15.129 1.00 0.00 17 VAL A N 18
ATOM 23044 C CA . VAL A 1 39 ? -4.618 2.155 13.991 1.00 0.00 17 VAL A CA 18
ATOM 23045 C C . VAL A 1 39 ? -3.710 1.348 13.078 1.00 0.00 17 VAL A C 18
ATOM 23046 O O . VAL A 1 39 ? -2.513 1.206 13.338 1.00 0.00 17 VAL A O 18
ATOM 23059 N N . MET A 1 40 ? -4.289 0.799 12.028 1.00 0.00 18 MET A N 18
ATOM 23060 C CA . MET A 1 40 ? -3.554 -0.057 11.120 1.00 0.00 18 MET A CA 18
ATOM 23061 C C . MET A 1 40 ? -2.742 0.790 10.160 1.00 0.00 18 MET A C 18
ATOM 23062 O O . MET A 1 40 ? -3.232 1.210 9.114 1.00 0.00 18 MET A O 18
ATOM 23076 N N . HIS A 1 41 ? -1.512 1.078 10.552 1.00 0.00 19 HIS A N 18
ATOM 23077 C CA . HIS A 1 41 ? -0.611 1.846 9.716 1.00 0.00 19 HIS A CA 18
ATOM 23078 C C . HIS A 1 41 ? 0.324 0.907 8.976 1.00 0.00 19 HIS A C 18
ATOM 23079 O O . HIS A 1 41 ? 1.286 0.393 9.544 1.00 0.00 19 HIS A O 18
ATOM 23094 N N . PHE A 1 42 ? 0.015 0.669 7.718 1.00 0.00 20 PHE A N 18
ATOM 23095 C CA . PHE A 1 42 ? 0.821 -0.202 6.885 1.00 0.00 20 PHE A CA 18
ATOM 23096 C C . PHE A 1 42 ? 1.255 0.536 5.631 1.00 0.00 20 PHE A C 18
ATOM 23097 O O . PHE A 1 42 ? 0.550 1.428 5.155 1.00 0.00 20 PHE A O 18
ATOM 23114 N N . ASP A 1 43 ? 2.412 0.171 5.108 1.00 0.00 21 ASP A N 18
ATOM 23115 C CA . ASP A 1 43 ? 2.958 0.838 3.937 1.00 0.00 21 ASP A CA 18
ATOM 23116 C C . ASP A 1 43 ? 2.605 0.068 2.678 1.00 0.00 21 ASP A C 18
ATOM 23117 O O . ASP A 1 43 ? 3.016 -1.081 2.506 1.00 0.00 21 ASP A O 18
ATOM 23126 N N . VAL A 1 44 ? 1.826 0.692 1.811 1.00 0.00 22 VAL A N 18
ATOM 23127 C CA . VAL A 1 44 ? 1.487 0.091 0.535 1.00 0.00 22 VAL A CA 18
ATOM 23128 C C . VAL A 1 44 ? 2.547 0.450 -0.498 1.00 0.00 22 VAL A C 18
ATOM 23129 O O . VAL A 1 44 ? 2.540 1.547 -1.056 1.00 0.00 22 VAL A O 18
ATOM 23142 N N . PHE A 1 45 ? 3.478 -0.463 -0.717 1.00 0.00 23 PHE A N 18
ATOM 23143 C CA . PHE A 1 45 ? 4.522 -0.254 -1.706 1.00 0.00 23 PHE A CA 18
ATOM 23144 C C . PHE A 1 45 ? 4.012 -0.647 -3.081 1.00 0.00 23 PHE A C 18
ATOM 23145 O O . PHE A 1 45 ? 3.677 -1.808 -3.323 1.00 0.00 23 PHE A O 18
ATOM 23162 N N . THR A 1 46 ? 3.937 0.325 -3.973 1.00 0.00 24 THR A N 18
ATOM 23163 C CA . THR A 1 46 ? 3.424 0.085 -5.309 1.00 0.00 24 THR A CA 18
ATOM 23164 C C . THR A 1 46 ? 4.371 0.617 -6.378 1.00 0.00 24 THR A C 18
ATOM 23165 O O . THR A 1 46 ? 4.986 1.675 -6.213 1.00 0.00 24 THR A O 18
ATOM 23176 N N . ASP A 1 47 ? 4.505 -0.140 -7.459 1.00 0.00 25 ASP A N 18
ATOM 23177 C CA . ASP A 1 47 ? 5.257 0.309 -8.625 1.00 0.00 25 ASP A CA 18
ATOM 23178 C C . ASP A 1 47 ? 4.390 1.243 -9.456 1.00 0.00 25 ASP A C 18
ATOM 23179 O O . ASP A 1 47 ? 4.873 2.216 -10.042 1.00 0.00 25 ASP A O 18
ATOM 23188 N N . VAL A 1 48 ? 3.097 0.935 -9.484 1.00 0.00 26 VAL A N 18
ATOM 23189 C CA . VAL A 1 48 ? 2.116 1.776 -10.147 1.00 0.00 26 VAL A CA 18
ATOM 23190 C C . VAL A 1 48 ? 2.110 3.155 -9.505 1.00 0.00 26 VAL A C 18
ATOM 23191 O O . VAL A 1 48 ? 1.840 3.298 -8.314 1.00 0.00 26 VAL A O 18
ATOM 23204 N N . ARG A 1 49 ? 2.403 4.166 -10.299 1.00 0.00 27 ARG A N 18
ATOM 23205 C CA . ARG A 1 49 ? 2.577 5.515 -9.786 1.00 0.00 27 ARG A CA 18
ATOM 23206 C C . ARG A 1 49 ? 1.280 6.309 -9.888 1.00 0.00 27 ARG A C 18
ATOM 23207 O O . ARG A 1 49 ? 1.284 7.517 -10.130 1.00 0.00 27 ARG A O 18
ATOM 23228 N N . ASP A 1 50 ? 0.176 5.617 -9.662 1.00 0.00 28 ASP A N 18
ATOM 23229 C CA . ASP A 1 50 ? -1.143 6.232 -9.674 1.00 0.00 28 ASP A CA 18
ATOM 23230 C C . ASP A 1 50 ? -1.631 6.446 -8.243 1.00 0.00 28 ASP A C 18
ATOM 23231 O O . ASP A 1 50 ? -1.203 5.743 -7.325 1.00 0.00 28 ASP A O 18
ATOM 23240 N N . ASP A 1 51 ? -2.510 7.422 -8.058 1.00 0.00 29 ASP A N 18
ATOM 23241 C CA . ASP A 1 51 ? -3.040 7.747 -6.734 1.00 0.00 29 ASP A CA 18
ATOM 23242 C C . ASP A 1 51 ? -4.252 6.880 -6.404 1.00 0.00 29 ASP A C 18
ATOM 23243 O O . ASP A 1 51 ? -4.340 6.291 -5.326 1.00 0.00 29 ASP A O 18
ATOM 23252 N N . LYS A 1 52 ? -5.164 6.776 -7.361 1.00 0.00 30 LYS A N 18
ATOM 23253 C CA . LYS A 1 52 ? -6.432 6.090 -7.149 1.00 0.00 30 LYS A CA 18
ATOM 23254 C C . LYS A 1 52 ? -6.221 4.582 -7.046 1.00 0.00 30 LYS A C 18
ATOM 23255 O O . LYS A 1 52 ? -6.847 3.909 -6.224 1.00 0.00 30 LYS A O 18
ATOM 23274 N N . LYS A 1 53 ? -5.331 4.059 -7.881 1.00 0.00 31 LYS A N 18
ATOM 23275 C CA . LYS A 1 53 ? -5.003 2.639 -7.868 1.00 0.00 31 LYS A CA 18
ATOM 23276 C C . LYS A 1 53 ? -4.453 2.217 -6.514 1.00 0.00 31 LYS A C 18
ATOM 23277 O O . LYS A 1 53 ? -4.786 1.146 -6.013 1.00 0.00 31 LYS A O 18
ATOM 23296 N N . ALA A 1 54 ? -3.624 3.066 -5.920 1.00 0.00 32 ALA A N 18
ATOM 23297 C CA . ALA A 1 54 ? -3.041 2.783 -4.615 1.00 0.00 32 ALA A CA 18
ATOM 23298 C C . ALA A 1 54 ? -4.134 2.597 -3.569 1.00 0.00 32 ALA A C 18
ATOM 23299 O O . ALA A 1 54 ? -4.124 1.628 -2.805 1.00 0.00 32 ALA A O 18
ATOM 23306 N N . ILE A 1 55 ? -5.083 3.521 -3.560 1.00 0.00 33 ILE A N 18
ATOM 23307 C CA . ILE A 1 55 ? -6.211 3.461 -2.643 1.00 0.00 33 ILE A CA 18
ATOM 23308 C C . ILE A 1 55 ? -7.056 2.217 -2.908 1.00 0.00 33 ILE A C 18
ATOM 23309 O O . ILE A 1 55 ? -7.563 1.574 -1.982 1.00 0.00 33 ILE A O 18
ATOM 23325 N N . GLU A 1 56 ? -7.203 1.876 -4.180 1.00 0.00 34 GLU A N 18
ATOM 23326 C CA . GLU A 1 56 ? -7.944 0.688 -4.569 1.00 0.00 34 GLU A CA 18
ATOM 23327 C C . GLU A 1 56 ? -7.244 -0.565 -4.053 1.00 0.00 34 GLU A C 18
ATOM 23328 O O . GLU A 1 56 ? -7.884 -1.448 -3.481 1.00 0.00 34 GLU A O 18
ATOM 23340 N N . PHE A 1 57 ? -5.927 -0.614 -4.220 1.00 0.00 35 PHE A N 18
ATOM 23341 C CA . PHE A 1 57 ? -5.139 -1.774 -3.807 1.00 0.00 35 PHE A CA 18
ATOM 23342 C C . PHE A 1 57 ? -5.189 -1.959 -2.296 1.00 0.00 35 PHE A C 18
ATOM 23343 O O . PHE A 1 57 ? -5.229 -3.088 -1.804 1.00 0.00 35 PHE A O 18
ATOM 23360 N N . ALA A 1 58 ? -5.192 -0.851 -1.565 1.00 0.00 36 ALA A N 18
ATOM 23361 C CA . ALA A 1 58 ? -5.317 -0.897 -0.113 1.00 0.00 36 ALA A CA 18
ATOM 23362 C C . ALA A 1 58 ? -6.630 -1.560 0.291 1.00 0.00 36 ALA A C 18
ATOM 23363 O O . ALA A 1 58 ? -6.677 -2.367 1.219 1.00 0.00 36 ALA A O 18
ATOM 23370 N N . LYS A 1 59 ? -7.695 -1.230 -0.431 1.00 0.00 37 LYS A N 18
ATOM 23371 C CA . LYS A 1 59 ? -9.004 -1.810 -0.163 1.00 0.00 37 LYS A CA 18
ATOM 23372 C C . LYS A 1 59 ? -9.069 -3.258 -0.628 1.00 0.00 37 LYS A C 18
ATOM 23373 O O . LYS A 1 59 ? -9.836 -4.054 -0.092 1.00 0.00 37 LYS A O 18
ATOM 23392 N N . GLN A 1 60 ? -8.263 -3.596 -1.621 1.00 0.00 38 GLN A N 18
ATOM 23393 C CA . GLN A 1 60 ? -8.162 -4.979 -2.083 1.00 0.00 38 GLN A CA 18
ATOM 23394 C C . GLN A 1 60 ? -7.687 -5.877 -0.947 1.00 0.00 38 GLN A C 18
ATOM 23395 O O . GLN A 1 60 ? -8.242 -6.952 -0.719 1.00 0.00 38 GLN A O 18
ATOM 23409 N N . TRP A 1 61 ? -6.672 -5.417 -0.225 1.00 0.00 39 TRP A N 18
ATOM 23410 C CA . TRP A 1 61 ? -6.143 -6.162 0.909 1.00 0.00 39 TRP A CA 18
ATOM 23411 C C . TRP A 1 61 ? -7.184 -6.243 2.024 1.00 0.00 39 TRP A C 18
ATOM 23412 O O . TRP A 1 61 ? -7.324 -7.272 2.687 1.00 0.00 39 TRP A O 18
ATOM 23433 N N . LEU A 1 62 ? -7.931 -5.160 2.211 1.00 0.00 40 LEU A N 18
ATOM 23434 C CA . LEU A 1 62 ? -9.006 -5.136 3.196 1.00 0.00 40 LEU A CA 18
ATOM 23435 C C . LEU A 1 62 ? -10.082 -6.160 2.838 1.00 0.00 40 LEU A C 18
ATOM 23436 O O . LEU A 1 62 ? -10.649 -6.813 3.713 1.00 0.00 40 LEU A O 18
ATOM 23452 N N . SER A 1 63 ? -10.353 -6.302 1.548 1.00 0.00 41 SER A N 18
ATOM 23453 C CA . SER A 1 63 ? -11.297 -7.299 1.069 1.00 0.00 41 SER A CA 18
ATOM 23454 C C . SER A 1 63 ? -10.752 -8.700 1.337 1.00 0.00 41 SER A C 18
ATOM 23455 O O . SER A 1 63 ? -11.496 -9.607 1.710 1.00 0.00 41 SER A O 18
ATOM 23463 N N . SER A 1 64 ? -9.443 -8.854 1.168 1.00 0.00 42 SER A N 18
ATOM 23464 C CA . SER A 1 64 ? -8.777 -10.128 1.398 1.00 0.00 42 SER A CA 18
ATOM 23465 C C . SER A 1 64 ? -8.964 -10.589 2.845 1.00 0.00 42 SER A C 18
ATOM 23466 O O . SER A 1 64 ? -9.293 -11.747 3.095 1.00 0.00 42 SER A O 18
ATOM 23474 N N . ILE A 1 65 ? -8.776 -9.676 3.795 1.00 0.00 43 ILE A N 18
ATOM 23475 C CA . ILE A 1 65 ? -8.896 -10.022 5.208 1.00 0.00 43 ILE A CA 18
ATOM 23476 C C . ILE A 1 65 ? -10.358 -10.091 5.655 1.00 0.00 43 ILE A C 18
ATOM 23477 O O . ILE A 1 65 ? -10.658 -10.568 6.746 1.00 0.00 43 ILE A O 18
ATOM 23493 N N . GLY A 1 66 ? -11.266 -9.612 4.811 1.00 0.00 44 GLY A N 18
ATOM 23494 C CA . GLY A 1 66 ? -12.684 -9.752 5.098 1.00 0.00 44 GLY A CA 18
ATOM 23495 C C . GLY A 1 66 ? -13.329 -8.483 5.625 1.00 0.00 44 GLY A C 18
ATOM 23496 O O . GLY A 1 66 ? -14.470 -8.509 6.088 1.00 0.00 44 GLY A O 18
ATOM 23500 N N . GLU A 1 67 ? -12.608 -7.371 5.557 1.00 0.00 45 GLU A N 18
ATOM 23501 C CA . GLU A 1 67 ? -13.147 -6.088 5.999 1.00 0.00 45 GLU A CA 18
ATOM 23502 C C . GLU A 1 67 ? -13.694 -5.306 4.809 1.00 0.00 45 GLU A C 18
ATOM 23503 O O . GLU A 1 67 ? -14.238 -4.212 4.966 1.00 0.00 45 GLU A O 18
ATOM 23515 N N . GLU A 1 68 ? -13.531 -5.891 3.620 1.00 0.00 46 GLU A N 18
ATOM 23516 C CA . GLU A 1 68 ? -13.997 -5.308 2.359 1.00 0.00 46 GLU A CA 18
ATOM 23517 C C . GLU A 1 68 ? -13.239 -4.032 2.009 1.00 0.00 46 GLU A C 18
ATOM 23518 O O . GLU A 1 68 ? -12.361 -4.040 1.150 1.00 0.00 46 GLU A O 18
ATOM 23530 N N . GLY A 1 69 ? -13.567 -2.945 2.684 1.00 0.00 47 GLY A N 18
ATOM 23531 C CA . GLY A 1 69 ? -12.937 -1.681 2.393 1.00 0.00 47 GLY A CA 18
ATOM 23532 C C . GLY A 1 69 ? -13.490 -0.560 3.238 1.00 0.00 47 GLY A C 18
ATOM 23533 O O . GLY A 1 69 ? -14.581 -0.051 2.970 1.00 0.00 47 GLY A O 18
ATOM 23537 N N . ALA A 1 70 ? -12.743 -0.185 4.267 1.00 0.00 48 ALA A N 18
ATOM 23538 C CA . ALA A 1 70 ? -13.116 0.928 5.128 1.00 0.00 48 ALA A CA 18
ATOM 23539 C C . ALA A 1 70 ? -12.979 2.251 4.378 1.00 0.00 48 ALA A C 18
ATOM 23540 O O . ALA A 1 70 ? -12.680 2.264 3.182 1.00 0.00 48 ALA A O 18
ATOM 23547 N N . THR A 1 71 ? -13.197 3.357 5.073 1.00 0.00 49 THR A N 18
ATOM 23548 C CA . THR A 1 71 ? -13.072 4.667 4.459 1.00 0.00 49 THR A CA 18
ATOM 23549 C C . THR A 1 71 ? -11.602 4.988 4.183 1.00 0.00 49 THR A C 18
ATOM 23550 O O . THR A 1 71 ? -10.901 5.534 5.032 1.00 0.00 49 THR A O 18
ATOM 23561 N N . VAL A 1 72 ? -11.135 4.598 3.007 1.00 0.00 50 VAL A N 18
ATOM 23562 C CA . VAL A 1 72 ? -9.761 4.849 2.613 1.00 0.00 50 VAL A CA 18
ATOM 23563 C C . VAL A 1 72 ? -9.698 5.994 1.615 1.00 0.00 50 VAL A C 18
ATOM 23564 O O . VAL A 1 72 ? -10.135 5.862 0.471 1.00 0.00 50 VAL A O 18
ATOM 23577 N N . THR A 1 73 ? -9.187 7.122 2.067 1.00 0.00 51 THR A N 18
ATOM 23578 C CA . THR A 1 73 ? -9.009 8.283 1.215 1.00 0.00 51 THR A CA 18
ATOM 23579 C C . THR A 1 73 ? -7.529 8.467 0.895 1.00 0.00 51 THR A C 18
ATOM 23580 O O . THR A 1 73 ? -6.710 7.619 1.248 1.00 0.00 51 THR A O 18
ATOM 23591 N N . SER A 1 74 ? -7.185 9.574 0.251 1.00 0.00 52 SER A N 18
ATOM 23592 C CA . SER A 1 74 ? -5.790 9.903 -0.007 1.00 0.00 52 SER A CA 18
ATOM 23593 C C . SER A 1 74 ? -5.210 10.576 1.238 1.00 0.00 52 SER A C 18
ATOM 23594 O O . SER A 1 74 ? -4.007 10.818 1.346 1.00 0.00 52 SER A O 18
ATOM 23602 N N . GLU A 1 75 ? -6.098 10.875 2.180 1.00 0.00 53 GLU A N 18
ATOM 23603 C CA . GLU A 1 75 ? -5.712 11.383 3.484 1.00 0.00 53 GLU A CA 18
ATOM 23604 C C . GLU A 1 75 ? -5.393 10.212 4.412 1.00 0.00 53 GLU A C 18
ATOM 23605 O O . GLU A 1 75 ? -4.440 10.261 5.194 1.00 0.00 53 GLU A O 18
ATOM 23617 N N . GLU A 1 76 ? -6.198 9.159 4.310 1.00 0.00 54 GLU A N 18
ATOM 23618 C CA . GLU A 1 76 ? -5.967 7.935 5.067 1.00 0.00 54 GLU A CA 18
ATOM 23619 C C . GLU A 1 76 ? -4.806 7.148 4.465 1.00 0.00 54 GLU A C 18
ATOM 23620 O O . GLU A 1 76 ? -3.926 6.677 5.183 1.00 0.00 54 GLU A O 18
ATOM 23632 N N . CYS A 1 77 ? -4.819 6.999 3.145 1.00 0.00 55 CYS A N 18
ATOM 23633 C CA . CYS A 1 77 ? -3.721 6.365 2.434 1.00 0.00 55 CYS A CA 18
ATOM 23634 C C . CYS A 1 77 ? -2.782 7.450 1.929 1.00 0.00 55 CYS A C 18
ATOM 23635 O O . CYS A 1 77 ? -3.013 8.046 0.879 1.00 0.00 55 CYS A O 18
ATOM 23643 N N . ARG A 1 78 ? -1.740 7.715 2.697 1.00 0.00 56 ARG A N 18
ATOM 23644 C CA . ARG A 1 78 ? -0.918 8.893 2.486 1.00 0.00 56 ARG A CA 18
ATOM 23645 C C . ARG A 1 78 ? 0.331 8.568 1.676 1.00 0.00 56 ARG A C 18
ATOM 23646 O O . ARG A 1 78 ? 1.002 7.570 1.919 1.00 0.00 56 ARG A O 18
ATOM 23667 N N . PHE A 1 79 ? 0.634 9.418 0.708 1.00 0.00 57 PHE A N 18
ATOM 23668 C CA . PHE A 1 79 ? 1.819 9.245 -0.113 1.00 0.00 57 PHE A CA 18
ATOM 23669 C C . PHE A 1 79 ? 2.992 10.020 0.472 1.00 0.00 57 PHE A C 18
ATOM 23670 O O . PHE A 1 79 ? 3.025 11.249 0.413 1.00 0.00 57 PHE A O 18
ATOM 23687 N N . CYS A 1 80 ? 3.943 9.305 1.049 1.00 0.00 58 CYS A N 18
ATOM 23688 C CA . CYS A 1 80 ? 5.139 9.940 1.579 1.00 0.00 58 CYS A CA 18
ATOM 23689 C C . CYS A 1 80 ? 6.123 10.260 0.457 1.00 0.00 58 CYS A C 18
ATOM 23690 O O . CYS A 1 80 ? 6.377 11.428 0.165 1.00 0.00 58 CYS A O 18
ATOM 23698 N N . HIS A 1 81 ? 6.658 9.228 -0.186 1.00 0.00 59 HIS A N 18
ATOM 23699 C CA . HIS A 1 81 ? 7.599 9.420 -1.286 1.00 0.00 59 HIS A CA 18
ATOM 23700 C C . HIS A 1 81 ? 7.800 8.123 -2.057 1.00 0.00 59 HIS A C 18
ATOM 23701 O O . HIS A 1 81 ? 7.185 7.105 -1.746 1.00 0.00 59 HIS A O 18
ATOM 23716 N N . SER A 1 82 ? 8.660 8.177 -3.056 1.00 0.00 60 SER A N 18
ATOM 23717 C CA . SER A 1 82 ? 9.029 7.003 -3.825 1.00 0.00 60 SER A CA 18
ATOM 23718 C C . SER A 1 82 ? 10.509 6.715 -3.613 1.00 0.00 60 SER A C 18
ATOM 23719 O O . SER A 1 82 ? 11.362 7.503 -4.020 1.00 0.00 60 SER A O 18
ATOM 23727 N N . GLU A 1 83 ? 10.815 5.601 -2.965 1.00 0.00 61 GLU A N 18
ATOM 23728 C CA . GLU A 1 83 ? 12.189 5.312 -2.582 1.00 0.00 61 GLU A CA 18
ATOM 23729 C C . GLU A 1 83 ? 12.693 4.031 -3.234 1.00 0.00 61 GLU A C 18
ATOM 23730 O O . GLU A 1 83 ? 11.986 3.402 -4.026 1.00 0.00 61 GLU A O 18
ATOM 23742 N N . LYS A 1 84 ? 13.919 3.658 -2.890 1.00 0.00 62 LYS A N 18
ATOM 23743 C CA . LYS A 1 84 ? 14.574 2.502 -3.483 1.00 0.00 62 LYS A CA 18
ATOM 23744 C C . LYS A 1 84 ? 13.904 1.218 -3.014 1.00 0.00 62 LYS A C 18
ATOM 23745 O O . LYS A 1 84 ? 13.493 1.105 -1.856 1.00 0.00 62 LYS A O 18
ATOM 23764 N N . ALA A 1 85 ? 13.791 0.254 -3.909 1.00 0.00 63 ALA A N 18
ATOM 23765 C CA . ALA A 1 85 ? 13.114 -0.991 -3.597 1.00 0.00 63 ALA A CA 18
ATOM 23766 C C . ALA A 1 85 ? 14.093 -2.156 -3.517 1.00 0.00 63 ALA A C 18
ATOM 23767 O O . ALA A 1 85 ? 14.741 -2.501 -4.504 1.00 0.00 63 ALA A O 18
ATOM 23774 N N . PRO A 1 86 ? 14.224 -2.766 -2.331 1.00 0.00 64 PRO A N 18
ATOM 23775 C CA . PRO A 1 86 ? 15.033 -3.967 -2.146 1.00 0.00 64 PRO A CA 18
ATOM 23776 C C . PRO A 1 86 ? 14.337 -5.191 -2.732 1.00 0.00 64 PRO A C 18
ATOM 23777 O O . PRO A 1 86 ? 13.112 -5.204 -2.866 1.00 0.00 64 PRO A O 18
ATOM 23788 N N . ASP A 1 87 ? 15.117 -6.224 -3.050 1.00 0.00 65 ASP A N 18
ATOM 23789 C CA . ASP A 1 87 ? 14.591 -7.442 -3.684 1.00 0.00 65 ASP A CA 18
ATOM 23790 C C . ASP A 1 87 ? 13.452 -8.057 -2.870 1.00 0.00 65 ASP A C 18
ATOM 23791 O O . ASP A 1 87 ? 12.596 -8.758 -3.411 1.00 0.00 65 ASP A O 18
ATOM 23800 N N . GLU A 1 88 ? 13.446 -7.760 -1.573 1.00 0.00 66 GLU A N 18
ATOM 23801 C CA . GLU A 1 88 ? 12.400 -8.216 -0.661 1.00 0.00 66 GLU A CA 18
ATOM 23802 C C . GLU A 1 88 ? 11.011 -7.932 -1.232 1.00 0.00 66 GLU A C 18
ATOM 23803 O O . GLU A 1 88 ? 10.151 -8.813 -1.274 1.00 0.00 66 GLU A O 18
ATOM 23815 N N . VAL A 1 89 ? 10.808 -6.700 -1.684 1.00 0.00 67 VAL A N 18
ATOM 23816 C CA . VAL A 1 89 ? 9.512 -6.280 -2.198 1.00 0.00 67 VAL A CA 18
ATOM 23817 C C . VAL A 1 89 ? 9.438 -6.449 -3.712 1.00 0.00 67 VAL A C 18
ATOM 23818 O O . VAL A 1 89 ? 8.348 -6.542 -4.275 1.00 0.00 67 VAL A O 18
ATOM 23831 N N . ILE A 1 90 ? 10.603 -6.500 -4.358 1.00 0.00 68 ILE A N 18
ATOM 23832 C CA . ILE A 1 90 ? 10.681 -6.638 -5.811 1.00 0.00 68 ILE A CA 18
ATOM 23833 C C . ILE A 1 90 ? 9.890 -7.853 -6.285 1.00 0.00 68 ILE A C 18
ATOM 23834 O O . ILE A 1 90 ? 8.930 -7.723 -7.046 1.00 0.00 68 ILE A O 18
ATOM 23850 N N . GLU A 1 91 ? 10.277 -9.026 -5.799 1.00 0.00 69 GLU A N 18
ATOM 23851 C CA . GLU A 1 91 ? 9.634 -10.273 -6.194 1.00 0.00 69 GLU A CA 18
ATOM 23852 C C . GLU A 1 91 ? 8.146 -10.276 -5.862 1.00 0.00 69 GLU A C 18
ATOM 23853 O O . GLU A 1 91 ? 7.349 -10.896 -6.565 1.00 0.00 69 GLU A O 18
ATOM 23865 N N . ALA A 1 92 ? 7.772 -9.579 -4.802 1.00 0.00 70 ALA A N 18
ATOM 23866 C CA . ALA A 1 92 ? 6.384 -9.545 -4.365 1.00 0.00 70 ALA A CA 18
ATOM 23867 C C . ALA A 1 92 ? 5.532 -8.694 -5.303 1.00 0.00 70 ALA A C 18
ATOM 23868 O O . ALA A 1 92 ? 4.521 -9.160 -5.833 1.00 0.00 70 ALA A O 18
ATOM 23875 N N . ILE A 1 93 ? 5.959 -7.459 -5.521 1.00 0.00 71 ILE A N 18
ATOM 23876 C CA . ILE A 1 93 ? 5.203 -6.508 -6.332 1.00 0.00 71 ILE A CA 18
ATOM 23877 C C . ILE A 1 93 ? 5.152 -6.945 -7.796 1.00 0.00 71 ILE A C 18
ATOM 23878 O O . ILE A 1 93 ? 4.163 -6.716 -8.491 1.00 0.00 71 ILE A O 18
ATOM 23894 N N . LYS A 1 94 ? 6.213 -7.582 -8.258 1.00 0.00 72 LYS A N 18
ATOM 23895 C CA . LYS A 1 94 ? 6.265 -8.067 -9.633 1.00 0.00 72 LYS A CA 18
ATOM 23896 C C . LYS A 1 94 ? 5.349 -9.264 -9.828 1.00 0.00 72 LYS A C 18
ATOM 23897 O O . LYS A 1 94 ? 4.884 -9.537 -10.936 1.00 0.00 72 LYS A O 18
ATOM 23916 N N . GLN A 1 95 ? 5.086 -9.963 -8.742 1.00 0.00 73 GLN A N 18
ATOM 23917 C CA . GLN A 1 95 ? 4.250 -11.152 -8.790 1.00 0.00 73 GLN A CA 18
ATOM 23918 C C . GLN A 1 95 ? 2.768 -10.799 -8.689 1.00 0.00 73 GLN A C 18
ATOM 23919 O O . GLN A 1 95 ? 1.992 -11.135 -9.583 1.00 0.00 73 GLN A O 18
ATOM 23933 N N . ASN A 1 96 ? 2.370 -10.119 -7.616 1.00 0.00 74 ASN A N 18
ATOM 23934 C CA . ASN A 1 96 ? 0.953 -9.830 -7.407 1.00 0.00 74 ASN A CA 18
ATOM 23935 C C . ASN A 1 96 ? 0.589 -8.425 -7.888 1.00 0.00 74 ASN A C 18
ATOM 23936 O O . ASN A 1 96 ? -0.463 -8.229 -8.498 1.00 0.00 74 ASN A O 18
ATOM 23947 N N . GLY A 1 97 ? 1.457 -7.453 -7.637 1.00 0.00 75 GLY A N 18
ATOM 23948 C CA . GLY A 1 97 ? 1.185 -6.096 -8.076 1.00 0.00 75 GLY A CA 18
ATOM 23949 C C . GLY A 1 97 ? 1.509 -5.052 -7.021 1.00 0.00 75 GLY A C 18
ATOM 23950 O O . GLY A 1 97 ? 1.880 -3.926 -7.354 1.00 0.00 75 GLY A O 18
ATOM 23954 N N . TYR A 1 98 ? 1.369 -5.416 -5.754 1.00 0.00 76 TYR A N 18
ATOM 23955 C CA . TYR A 1 98 ? 1.619 -4.486 -4.657 1.00 0.00 76 TYR A CA 18
ATOM 23956 C C . TYR A 1 98 ? 2.206 -5.206 -3.447 1.00 0.00 76 TYR A C 18
ATOM 23957 O O . TYR A 1 98 ? 2.240 -6.433 -3.402 1.00 0.00 76 TYR A O 18
ATOM 23975 N N . PHE A 1 99 ? 2.687 -4.442 -2.480 1.00 0.00 77 PHE A N 18
ATOM 23976 C CA . PHE A 1 99 ? 3.227 -5.019 -1.259 1.00 0.00 77 PHE A CA 18
ATOM 23977 C C . PHE A 1 99 ? 2.652 -4.310 -0.039 1.00 0.00 77 PHE A C 18
ATOM 23978 O O . PHE A 1 99 ? 2.812 -3.101 0.121 1.00 0.00 77 PHE A O 18
ATOM 23995 N N . ILE A 1 100 ? 1.974 -5.068 0.806 1.00 0.00 78 ILE A N 18
ATOM 23996 C CA . ILE A 1 100 ? 1.419 -4.530 2.038 1.00 0.00 78 ILE A CA 18
ATOM 23997 C C . ILE A 1 100 ? 2.392 -4.770 3.187 1.00 0.00 78 ILE A C 18
ATOM 23998 O O . ILE A 1 100 ? 2.513 -5.888 3.690 1.00 0.00 78 ILE A O 18
ATOM 24014 N N . TYR A 1 101 ? 3.104 -3.726 3.577 1.00 0.00 79 TYR A N 18
ATOM 24015 C CA . TYR A 1 101 ? 4.103 -3.843 4.625 1.00 0.00 79 TYR A CA 18
ATOM 24016 C C . TYR A 1 101 ? 3.477 -3.700 6.006 1.00 0.00 79 TYR A C 18
ATOM 24017 O O . TYR A 1 101 ? 2.984 -2.632 6.369 1.00 0.00 79 TYR A O 18
ATOM 24035 N N . LYS A 1 102 ? 3.485 -4.787 6.764 1.00 0.00 80 LYS A N 18
ATOM 24036 C CA . LYS A 1 102 ? 3.073 -4.744 8.157 1.00 0.00 80 LYS A CA 18
ATOM 24037 C C . LYS A 1 102 ? 4.125 -4.011 8.981 1.00 0.00 80 LYS A C 18
ATOM 24038 O O . LYS A 1 102 ? 5.159 -4.585 9.328 1.00 0.00 80 LYS A O 18
ATOM 24057 N N . MET A 1 103 ? 3.876 -2.735 9.255 1.00 0.00 81 MET A N 18
ATOM 24058 C CA . MET A 1 103 ? 4.814 -1.920 10.018 1.00 0.00 81 MET A CA 18
ATOM 24059 C C . MET A 1 103 ? 5.066 -2.537 11.391 1.00 0.00 81 MET A C 18
ATOM 24060 O O . MET A 1 103 ? 6.208 -2.830 11.748 1.00 0.00 81 MET A O 18
ATOM 24074 N N . GLU A 1 104 ? 3.991 -2.738 12.145 1.00 0.00 82 GLU A N 18
ATOM 24075 C CA . GLU A 1 104 ? 4.061 -3.416 13.438 1.00 0.00 82 GLU A CA 18
ATOM 24076 C C . GLU A 1 104 ? 2.659 -3.598 13.995 1.00 0.00 82 GLU A C 18
ATOM 24077 O O . GLU A 1 104 ? 2.273 -4.707 14.365 1.00 0.00 82 GLU A O 18
ATOM 24089 N N . GLY A 1 105 ? 1.908 -2.501 14.022 1.00 0.00 83 GLY A N 18
ATOM 24090 C CA . GLY A 1 105 ? 0.567 -2.506 14.578 1.00 0.00 83 GLY A CA 18
ATOM 24091 C C . GLY A 1 105 ? -0.345 -3.539 13.947 1.00 0.00 83 GLY A C 18
ATOM 24092 O O . GLY A 1 105 ? -0.698 -3.435 12.771 1.00 0.00 83 GLY A O 18
ATOM 24096 N N . CYS A 1 106 ? -0.691 -4.552 14.727 1.00 0.00 84 CYS A N 18
ATOM 24097 C CA . CYS A 1 106 ? -1.634 -5.574 14.309 1.00 0.00 84 CYS A CA 18
ATOM 24098 C C . CYS A 1 106 ? -2.496 -5.989 15.496 1.00 0.00 84 CYS A C 18
ATOM 24099 O O . CYS A 1 106 ? -3.726 -5.940 15.438 1.00 0.00 84 CYS A O 18
ATOM 24107 N N . ASN A 1 107 ? -1.839 -6.365 16.586 1.00 0.00 85 ASN A N 18
ATOM 24108 C CA . ASN A 1 107 ? -2.535 -6.768 17.800 1.00 0.00 85 ASN A CA 18
ATOM 24109 C C . ASN A 1 107 ? -1.819 -6.226 19.034 1.00 0.00 85 ASN A C 18
ATOM 24110 O O . ASN A 1 107 ? -0.936 -6.915 19.578 1.00 0.00 85 ASN A O 18
ATOM 24121 N N . MET A 1 23 ? 14.449 0.820 -10.461 1.00 0.00 1 MET A N 19
ATOM 24122 C CA . MET A 1 23 ? 13.087 0.455 -10.021 1.00 0.00 1 MET A CA 19
ATOM 24123 C C . MET A 1 23 ? 12.771 1.113 -8.683 1.00 0.00 1 MET A C 19
ATOM 24124 O O . MET A 1 23 ? 13.416 0.827 -7.672 1.00 0.00 1 MET A O 19
ATOM 24138 N N . GLN A 1 24 ? 11.790 1.999 -8.681 1.00 0.00 2 GLN A N 19
ATOM 24139 C CA . GLN A 1 24 ? 11.391 2.691 -7.466 1.00 0.00 2 GLN A CA 19
ATOM 24140 C C . GLN A 1 24 ? 9.988 2.270 -7.060 1.00 0.00 2 GLN A C 19
ATOM 24141 O O . GLN A 1 24 ? 9.137 2.001 -7.912 1.00 0.00 2 GLN A O 19
ATOM 24155 N N . ILE A 1 25 ? 9.751 2.206 -5.763 1.00 0.00 3 ILE A N 19
ATOM 24156 C CA . ILE A 1 25 ? 8.439 1.856 -5.251 1.00 0.00 3 ILE A CA 19
ATOM 24157 C C . ILE A 1 25 ? 7.779 3.058 -4.598 1.00 0.00 3 ILE A C 19
ATOM 24158 O O . ILE A 1 25 ? 8.455 3.942 -4.064 1.00 0.00 3 ILE A O 19
ATOM 24174 N N . HIS A 1 26 ? 6.462 3.091 -4.657 1.00 0.00 4 HIS A N 19
ATOM 24175 C CA . HIS A 1 26 ? 5.691 4.136 -4.008 1.00 0.00 4 HIS A CA 19
ATOM 24176 C C . HIS A 1 26 ? 5.354 3.722 -2.591 1.00 0.00 4 HIS A C 19
ATOM 24177 O O . HIS A 1 26 ? 4.732 2.685 -2.379 1.00 0.00 4 HIS A O 19
ATOM 24192 N N . VAL A 1 27 ? 5.773 4.524 -1.630 1.00 0.00 5 VAL A N 19
ATOM 24193 C CA . VAL A 1 27 ? 5.501 4.238 -0.232 1.00 0.00 5 VAL A CA 19
ATOM 24194 C C . VAL A 1 27 ? 4.273 5.010 0.235 1.00 0.00 5 VAL A C 19
ATOM 24195 O O . VAL A 1 27 ? 4.316 6.236 0.370 1.00 0.00 5 VAL A O 19
ATOM 24208 N N . TYR A 1 28 ? 3.174 4.300 0.445 1.00 0.00 6 TYR A N 19
ATOM 24209 C CA . TYR A 1 28 ? 1.947 4.921 0.929 1.00 0.00 6 TYR A CA 19
ATOM 24210 C C . TYR A 1 28 ? 1.651 4.509 2.366 1.00 0.00 6 TYR A C 19
ATOM 24211 O O . TYR A 1 28 ? 1.218 3.382 2.620 1.00 0.00 6 TYR A O 19
ATOM 24229 N N . ASP A 1 29 ? 1.902 5.418 3.297 1.00 0.00 7 ASP A N 19
ATOM 24230 C CA . ASP A 1 29 ? 1.546 5.207 4.695 1.00 0.00 7 ASP A CA 19
ATOM 24231 C C . ASP A 1 29 ? 0.036 5.298 4.833 1.00 0.00 7 ASP A C 19
ATOM 24232 O O . ASP A 1 29 ? -0.545 6.378 4.712 1.00 0.00 7 ASP A O 19
ATOM 24241 N N . THR A 1 30 ? -0.601 4.165 5.044 1.00 0.00 8 THR A N 19
ATOM 24242 C CA . THR A 1 30 ? -2.047 4.105 5.011 1.00 0.00 8 THR A CA 19
ATOM 24243 C C . THR A 1 30 ? -2.640 3.955 6.407 1.00 0.00 8 THR A C 19
ATOM 24244 O O . THR A 1 30 ? -2.338 3.001 7.128 1.00 0.00 8 THR A O 19
ATOM 24255 N N . TYR A 1 31 ? -3.469 4.919 6.783 1.00 0.00 9 TYR A N 19
ATOM 24256 C CA . TYR A 1 31 ? -4.211 4.858 8.031 1.00 0.00 9 TYR A CA 19
ATOM 24257 C C . TYR A 1 31 ? -5.520 4.106 7.833 1.00 0.00 9 TYR A C 19
ATOM 24258 O O . TYR A 1 31 ? -6.479 4.653 7.290 1.00 0.00 9 TYR A O 19
ATOM 24276 N N . VAL A 1 32 ? -5.567 2.859 8.259 1.00 0.00 10 VAL A N 19
ATOM 24277 C CA . VAL A 1 32 ? -6.804 2.101 8.210 1.00 0.00 10 VAL A CA 19
ATOM 24278 C C . VAL A 1 32 ? -7.361 1.920 9.611 1.00 0.00 10 VAL A C 19
ATOM 24279 O O . VAL A 1 32 ? -6.798 1.192 10.431 1.00 0.00 10 VAL A O 19
ATOM 24292 N N . LYS A 1 33 ? -8.454 2.606 9.889 1.00 0.00 11 LYS A N 19
ATOM 24293 C CA . LYS A 1 33 ? -9.066 2.557 11.201 1.00 0.00 11 LYS A CA 19
ATOM 24294 C C . LYS A 1 33 ? -9.976 1.345 11.318 1.00 0.00 11 LYS A C 19
ATOM 24295 O O . LYS A 1 33 ? -11.060 1.315 10.733 1.00 0.00 11 LYS A O 19
ATOM 24314 N N . ALA A 1 34 ? -9.521 0.333 12.037 1.00 0.00 12 ALA A N 19
ATOM 24315 C CA . ALA A 1 34 ? -10.378 -0.789 12.366 1.00 0.00 12 ALA A CA 19
ATOM 24316 C C . ALA A 1 34 ? -11.364 -0.349 13.437 1.00 0.00 12 ALA A C 19
ATOM 24317 O O . ALA A 1 34 ? -11.023 0.476 14.287 1.00 0.00 12 ALA A O 19
ATOM 24324 N N . LYS A 1 35 ? -12.572 -0.888 13.401 1.00 0.00 13 LYS A N 19
ATOM 24325 C CA . LYS A 1 35 ? -13.642 -0.415 14.271 1.00 0.00 13 LYS A CA 19
ATOM 24326 C C . LYS A 1 35 ? -13.294 -0.640 15.740 1.00 0.00 13 LYS A C 19
ATOM 24327 O O . LYS A 1 35 ? -13.598 0.192 16.595 1.00 0.00 13 LYS A O 19
ATOM 24346 N N . ASP A 1 36 ? -12.647 -1.761 16.026 1.00 0.00 14 ASP A N 19
ATOM 24347 C CA . ASP A 1 36 ? -12.193 -2.053 17.381 1.00 0.00 14 ASP A CA 19
ATOM 24348 C C . ASP A 1 36 ? -10.921 -2.892 17.325 1.00 0.00 14 ASP A C 19
ATOM 24349 O O . ASP A 1 36 ? -10.579 -3.607 18.266 1.00 0.00 14 ASP A O 19
ATOM 24358 N N . GLY A 1 37 ? -10.209 -2.783 16.215 1.00 0.00 15 GLY A N 19
ATOM 24359 C CA . GLY A 1 37 ? -9.031 -3.603 16.013 1.00 0.00 15 GLY A CA 19
ATOM 24360 C C . GLY A 1 37 ? -7.775 -2.783 15.821 1.00 0.00 15 GLY A C 19
ATOM 24361 O O . GLY A 1 37 ? -6.851 -3.220 15.137 1.00 0.00 15 GLY A O 19
ATOM 24365 N N . HIS A 1 38 ? -7.758 -1.585 16.419 1.00 0.00 16 HIS A N 19
ATOM 24366 C CA . HIS A 1 38 ? -6.595 -0.689 16.374 1.00 0.00 16 HIS A CA 19
ATOM 24367 C C . HIS A 1 38 ? -6.442 -0.051 14.993 1.00 0.00 16 HIS A C 19
ATOM 24368 O O . HIS A 1 38 ? -6.794 -0.641 13.972 1.00 0.00 16 HIS A O 19
ATOM 24383 N N . VAL A 1 39 ? -5.946 1.174 14.973 1.00 0.00 17 VAL A N 19
ATOM 24384 C CA . VAL A 1 39 ? -5.667 1.856 13.720 1.00 0.00 17 VAL A CA 19
ATOM 24385 C C . VAL A 1 39 ? -4.433 1.250 13.070 1.00 0.00 17 VAL A C 19
ATOM 24386 O O . VAL A 1 39 ? -3.316 1.418 13.558 1.00 0.00 17 VAL A O 19
ATOM 24399 N N . MET A 1 40 ? -4.644 0.553 11.970 1.00 0.00 18 MET A N 19
ATOM 24400 C CA . MET A 1 40 ? -3.580 -0.184 11.315 1.00 0.00 18 MET A CA 19
ATOM 24401 C C . MET A 1 40 ? -2.723 0.749 10.478 1.00 0.00 18 MET A C 19
ATOM 24402 O O . MET A 1 40 ? -3.212 1.372 9.535 1.00 0.00 18 MET A O 19
ATOM 24416 N N . HIS A 1 41 ? -1.458 0.865 10.847 1.00 0.00 19 HIS A N 19
ATOM 24417 C CA . HIS A 1 41 ? -0.510 1.658 10.075 1.00 0.00 19 HIS A CA 19
ATOM 24418 C C . HIS A 1 41 ? 0.369 0.728 9.256 1.00 0.00 19 HIS A C 19
ATOM 24419 O O . HIS A 1 41 ? 1.102 -0.090 9.814 1.00 0.00 19 HIS A O 19
ATOM 24434 N N . PHE A 1 42 ? 0.286 0.834 7.945 1.00 0.00 20 PHE A N 19
ATOM 24435 C CA . PHE A 1 42 ? 1.111 0.014 7.077 1.00 0.00 20 PHE A CA 19
ATOM 24436 C C . PHE A 1 42 ? 1.519 0.780 5.831 1.00 0.00 20 PHE A C 19
ATOM 24437 O O . PHE A 1 42 ? 0.794 1.664 5.367 1.00 0.00 20 PHE A O 19
ATOM 24454 N N . ASP A 1 43 ? 2.686 0.441 5.306 1.00 0.00 21 ASP A N 19
ATOM 24455 C CA . ASP A 1 43 ? 3.202 1.080 4.108 1.00 0.00 21 ASP A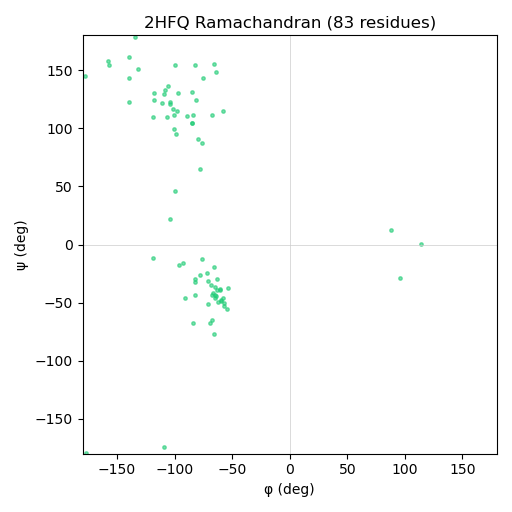 CA 19
ATOM 24456 C C . ASP A 1 43 ? 2.861 0.237 2.895 1.00 0.00 21 ASP A C 19
ATOM 24457 O O . ASP A 1 43 ? 3.346 -0.889 2.754 1.00 0.00 21 ASP A O 19
ATOM 24466 N N . VAL A 1 44 ? 2.010 0.764 2.035 1.00 0.00 22 VAL A N 19
ATOM 24467 C CA . VAL A 1 44 ? 1.693 0.089 0.792 1.00 0.00 22 VAL A CA 19
ATOM 24468 C C . VAL A 1 44 ? 2.755 0.420 -0.238 1.00 0.00 22 VAL A C 19
ATOM 24469 O O . VAL A 1 44 ? 2.773 1.523 -0.787 1.00 0.00 22 VAL A O 19
ATOM 24482 N N . PHE A 1 45 ? 3.654 -0.517 -0.476 1.00 0.00 23 PHE A N 19
ATOM 24483 C CA . PHE A 1 45 ? 4.686 -0.332 -1.476 1.00 0.00 23 PHE A CA 19
ATOM 24484 C C . PHE A 1 45 ? 4.114 -0.698 -2.828 1.00 0.00 23 PHE A C 19
ATOM 24485 O O . PHE A 1 45 ? 3.867 -1.863 -3.103 1.00 0.00 23 PHE A O 19
ATOM 24502 N N . THR A 1 46 ? 3.867 0.298 -3.651 1.00 0.00 24 THR A N 19
ATOM 24503 C CA . THR A 1 46 ? 3.151 0.075 -4.892 1.00 0.00 24 THR A CA 19
ATOM 24504 C C . THR A 1 46 ? 3.962 0.527 -6.102 1.00 0.00 24 THR A C 19
ATOM 24505 O O . THR A 1 46 ? 4.716 1.497 -6.029 1.00 0.00 24 THR A O 19
ATOM 24516 N N . ASP A 1 47 ? 3.812 -0.194 -7.203 1.00 0.00 25 ASP A N 19
ATOM 24517 C CA . ASP A 1 47 ? 4.440 0.180 -8.466 1.00 0.00 25 ASP A CA 19
ATOM 24518 C C . ASP A 1 47 ? 3.640 1.277 -9.157 1.00 0.00 25 ASP A C 19
ATOM 24519 O O . ASP A 1 47 ? 4.197 2.242 -9.684 1.00 0.00 25 ASP A O 19
ATOM 24528 N N . VAL A 1 48 ? 2.325 1.124 -9.122 1.00 0.00 26 VAL A N 19
ATOM 24529 C CA . VAL A 1 48 ? 1.413 2.012 -9.829 1.00 0.00 26 VAL A CA 19
ATOM 24530 C C . VAL A 1 48 ? 1.472 3.437 -9.273 1.00 0.00 26 VAL A C 19
ATOM 24531 O O . VAL A 1 48 ? 1.613 3.640 -8.065 1.00 0.00 26 VAL A O 19
ATOM 24544 N N . ARG A 1 49 ? 1.362 4.420 -10.163 1.00 0.00 27 ARG A N 19
ATOM 24545 C CA . ARG A 1 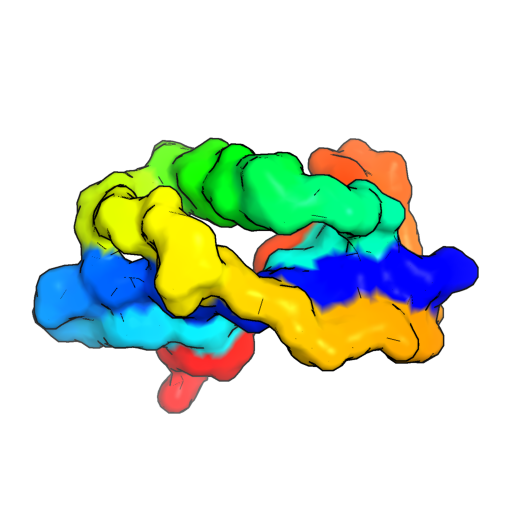49 ? 1.400 5.827 -9.771 1.00 0.00 27 ARG A CA 19
ATOM 24546 C C . ARG A 1 49 ? -0.008 6.398 -9.651 1.00 0.00 27 ARG A C 19
ATOM 24547 O O . ARG A 1 49 ? -0.215 7.610 -9.731 1.00 0.00 27 ARG A O 19
ATOM 24568 N N . ASP A 1 50 ? -0.964 5.517 -9.436 1.00 0.00 28 ASP A N 19
ATOM 24569 C CA . ASP A 1 50 ? -2.360 5.908 -9.305 1.00 0.00 28 ASP A CA 19
ATOM 24570 C C . ASP A 1 50 ? -2.786 5.855 -7.847 1.00 0.00 28 ASP A C 19
ATOM 24571 O O . ASP A 1 50 ? -2.701 4.802 -7.211 1.00 0.00 28 ASP A O 19
ATOM 24580 N N . ASP A 1 51 ? -3.247 6.985 -7.323 1.00 0.00 29 ASP A N 19
ATOM 24581 C CA . ASP A 1 51 ? -3.736 7.050 -5.947 1.00 0.00 29 ASP A CA 19
ATOM 24582 C C . ASP A 1 51 ? -4.924 6.110 -5.777 1.00 0.00 29 ASP A C 19
ATOM 24583 O O . ASP A 1 51 ? -5.045 5.419 -4.765 1.00 0.00 29 ASP A O 19
ATOM 24592 N N . LYS A 1 52 ? -5.779 6.072 -6.795 1.00 0.00 30 LYS A N 19
ATOM 24593 C CA . LYS A 1 52 ? -6.922 5.173 -6.813 1.00 0.00 30 LYS A CA 19
ATOM 24594 C C . LYS A 1 52 ? -6.468 3.725 -6.706 1.00 0.00 30 LYS A C 19
ATOM 24595 O O . LYS A 1 52 ? -7.097 2.917 -6.029 1.00 0.00 30 LYS A O 19
ATOM 24614 N N . LYS A 1 53 ? -5.359 3.415 -7.364 1.00 0.00 31 LYS A N 19
ATOM 24615 C CA . LYS A 1 53 ? -4.875 2.048 -7.435 1.00 0.00 31 LYS A CA 19
ATOM 24616 C C . LYS A 1 53 ? -4.247 1.631 -6.111 1.00 0.00 31 LYS A C 19
ATOM 24617 O O . LYS A 1 53 ? -4.434 0.503 -5.661 1.00 0.00 31 LYS A O 19
ATOM 24636 N N . ALA A 1 54 ? -3.515 2.549 -5.488 1.00 0.00 32 ALA A N 19
ATOM 24637 C CA . ALA A 1 54 ? -2.921 2.292 -4.181 1.00 0.00 32 ALA A CA 19
ATOM 24638 C C . ALA A 1 54 ? -4.015 2.014 -3.158 1.00 0.00 32 ALA A C 19
ATOM 24639 O O . ALA A 1 54 ? -3.958 1.029 -2.417 1.00 0.00 32 ALA A O 19
ATOM 24646 N N . ILE A 1 55 ? -5.022 2.881 -3.142 1.00 0.00 33 ILE A N 19
ATOM 24647 C CA . ILE A 1 55 ? -6.187 2.696 -2.288 1.00 0.00 33 ILE A CA 19
ATOM 24648 C C . ILE A 1 55 ? -6.888 1.382 -2.622 1.00 0.00 33 ILE A C 19
ATOM 24649 O O . ILE A 1 55 ? -7.277 0.621 -1.734 1.00 0.00 33 ILE A O 19
ATOM 24665 N N . GLU A 1 56 ? -7.024 1.122 -3.915 1.00 0.00 34 GLU A N 19
ATOM 24666 C CA . GLU A 1 56 ? -7.700 -0.070 -4.405 1.00 0.00 34 GLU A CA 19
ATOM 24667 C C . GLU A 1 56 ? -7.003 -1.336 -3.916 1.00 0.00 34 GLU A C 19
ATOM 24668 O O . GLU A 1 56 ? -7.654 -2.262 -3.440 1.00 0.00 34 GLU A O 19
ATOM 24680 N N . PHE A 1 57 ? -5.678 -1.366 -4.023 1.00 0.00 35 PHE A N 19
ATOM 24681 C CA . PHE A 1 57 ? -4.902 -2.515 -3.563 1.00 0.00 35 PHE A CA 19
ATOM 24682 C C . PHE A 1 57 ? -5.094 -2.734 -2.067 1.00 0.00 35 PHE A C 19
ATOM 24683 O O . PHE A 1 57 ? -5.236 -3.869 -1.609 1.00 0.00 35 PHE A O 19
ATOM 24700 N N . ALA A 1 58 ? -5.111 -1.640 -1.315 1.00 0.00 36 ALA A N 19
ATOM 24701 C CA . ALA A 1 58 ? -5.317 -1.705 0.124 1.00 0.00 36 ALA A CA 19
ATOM 24702 C C . ALA A 1 58 ? -6.701 -2.257 0.449 1.00 0.00 36 ALA A C 19
ATOM 24703 O O . ALA A 1 58 ? -6.849 -3.107 1.325 1.00 0.00 36 ALA A O 19
ATOM 24710 N N . LYS A 1 59 ? -7.713 -1.785 -0.274 1.00 0.00 37 LYS A N 19
ATOM 24711 C CA . LYS A 1 59 ? -9.083 -2.233 -0.045 1.00 0.00 37 LYS A CA 19
ATOM 24712 C C . LYS A 1 59 ? -9.280 -3.675 -0.500 1.00 0.00 37 LYS A C 19
ATOM 24713 O O . LYS A 1 59 ? -10.043 -4.419 0.109 1.00 0.00 37 LYS A O 19
ATOM 24732 N N . GLN A 1 60 ? -8.594 -4.069 -1.565 1.00 0.00 38 GLN A N 19
ATOM 24733 C CA . GLN A 1 60 ? -8.622 -5.461 -2.009 1.00 0.00 38 GLN A CA 19
ATOM 24734 C C . GLN A 1 60 ? -8.067 -6.368 -0.915 1.00 0.00 38 GLN A C 19
ATOM 24735 O O . GLN A 1 60 ? -8.568 -7.473 -0.690 1.00 0.00 38 GLN A O 19
ATOM 24749 N N . TRP A 1 61 ? -7.043 -5.881 -0.225 1.00 0.00 39 TRP A N 19
ATOM 24750 C CA . TRP A 1 61 ? -6.474 -6.585 0.915 1.00 0.00 39 TRP A CA 19
ATOM 24751 C C . TRP A 1 61 ? -7.468 -6.585 2.079 1.00 0.00 39 TRP A C 19
ATOM 24752 O O . TRP A 1 61 ? -7.685 -7.612 2.727 1.00 0.00 39 TRP A O 19
ATOM 24773 N N . LEU A 1 62 ? -8.086 -5.431 2.320 1.00 0.00 40 LEU A N 19
ATOM 24774 C CA . LEU A 1 62 ? -9.102 -5.297 3.361 1.00 0.00 40 LEU A CA 19
ATOM 24775 C C . LEU A 1 62 ? -10.271 -6.245 3.109 1.00 0.00 40 LEU A C 19
ATOM 24776 O O . LEU A 1 62 ? -10.800 -6.853 4.038 1.00 0.00 40 LEU A O 19
ATOM 24792 N N . SER A 1 63 ? -10.670 -6.372 1.851 1.00 0.00 41 SER A N 19
ATOM 24793 C CA . SER A 1 63 ? -11.749 -7.277 1.481 1.00 0.00 41 SER A CA 19
ATOM 24794 C C . SER A 1 63 ? -11.377 -8.721 1.806 1.00 0.00 41 SER A C 19
ATOM 24795 O O . SER A 1 63 ? -12.220 -9.502 2.250 1.00 0.00 41 SER A O 19
ATOM 24803 N N . SER A 1 64 ? -10.104 -9.055 1.628 1.00 0.00 42 SER A N 19
ATOM 24804 C CA . SER A 1 64 ? -9.631 -10.410 1.865 1.00 0.00 42 SER A CA 19
ATOM 24805 C C . SER A 1 64 ? -9.618 -10.727 3.360 1.00 0.00 42 SER A C 19
ATOM 24806 O O . SER A 1 64 ? -9.967 -11.834 3.768 1.00 0.00 42 SER A O 19
ATOM 24814 N N . ILE A 1 65 ? -9.229 -9.751 4.179 1.00 0.00 43 ILE A N 19
ATOM 24815 C CA . ILE A 1 65 ? -9.170 -9.961 5.624 1.00 0.00 43 ILE A CA 19
ATOM 24816 C C . ILE A 1 65 ? -10.551 -9.821 6.265 1.00 0.00 43 ILE A C 19
ATOM 24817 O O . ILE A 1 65 ? -10.725 -10.102 7.449 1.00 0.00 43 ILE A O 19
ATOM 24833 N N . GLY A 1 66 ? -11.528 -9.375 5.480 1.00 0.00 44 GLY A N 19
ATOM 24834 C CA . GLY A 1 66 ? -12.900 -9.342 5.953 1.00 0.00 44 GLY A CA 19
ATOM 24835 C C . GLY A 1 66 ? -13.358 -7.968 6.401 1.00 0.00 44 GLY A C 19
ATOM 24836 O O . GLY A 1 66 ? -14.385 -7.837 7.067 1.00 0.00 44 GLY A O 19
ATOM 24840 N N . GLU A 1 67 ? -12.603 -6.941 6.046 1.00 0.00 45 GLU A N 19
ATOM 24841 C CA . GLU A 1 67 ? -12.987 -5.572 6.366 1.00 0.00 45 GLU A CA 19
ATOM 24842 C C . GLU A 1 67 ? -13.680 -4.921 5.176 1.00 0.00 45 GLU A C 19
ATOM 24843 O O . GLU A 1 67 ? -14.247 -3.835 5.298 1.00 0.00 45 GLU A O 19
ATOM 24855 N N . GLU A 1 68 ? -13.633 -5.610 4.036 1.00 0.00 46 GLU A N 19
ATOM 24856 C CA . GLU A 1 68 ? -14.188 -5.110 2.777 1.00 0.00 46 GLU A CA 19
ATOM 24857 C C . GLU A 1 68 ? -13.485 -3.825 2.342 1.00 0.00 46 GLU A C 19
ATOM 24858 O O . GLU A 1 68 ? -12.491 -3.868 1.620 1.00 0.00 46 GLU A O 19
ATOM 24870 N N . GLY A 1 69 ? -13.985 -2.697 2.808 1.00 0.00 47 GLY A N 19
ATOM 24871 C CA . GLY A 1 69 ? -13.403 -1.426 2.459 1.00 0.00 47 GLY A CA 19
ATOM 24872 C C . GLY A 1 69 ? -13.725 -0.368 3.485 1.00 0.00 47 GLY A C 19
ATOM 24873 O O . GLY A 1 69 ? -14.796 0.236 3.443 1.00 0.00 47 GLY A O 19
ATOM 24877 N N . ALA A 1 70 ? -12.813 -0.159 4.423 1.00 0.00 48 ALA A N 19
ATOM 24878 C CA . ALA A 1 70 ? -12.982 0.873 5.437 1.00 0.00 48 ALA A CA 19
ATOM 24879 C C . ALA A 1 70 ? -12.802 2.254 4.817 1.00 0.00 48 ALA A C 19
ATOM 24880 O O . ALA A 1 70 ? -12.619 2.372 3.603 1.00 0.00 48 ALA A O 19
ATOM 24887 N N . THR A 1 71 ? -12.868 3.290 5.640 1.00 0.00 49 THR A N 19
ATOM 24888 C CA . THR A 1 71 ? -12.657 4.648 5.167 1.00 0.00 49 THR A CA 19
ATOM 24889 C C . THR A 1 71 ? -11.216 4.831 4.698 1.00 0.00 49 THR A C 19
ATOM 24890 O O . THR A 1 71 ? -10.314 5.047 5.506 1.00 0.00 49 THR A O 19
ATOM 24901 N N . VAL A 1 72 ? -11.002 4.688 3.398 1.00 0.00 50 VAL A N 19
ATOM 24902 C CA . VAL A 1 72 ? -9.682 4.860 2.817 1.00 0.00 50 VAL A CA 19
ATOM 24903 C C . VAL A 1 72 ? -9.752 5.804 1.626 1.00 0.00 50 VAL A C 19
ATOM 24904 O O . VAL A 1 72 ? -10.118 5.399 0.518 1.00 0.00 50 VAL A O 19
ATOM 24917 N N . THR A 1 73 ? -9.447 7.064 1.864 1.00 0.00 51 THR A N 19
ATOM 24918 C CA . THR A 1 73 ? -9.400 8.052 0.804 1.00 0.00 51 THR A CA 19
ATOM 24919 C C . THR A 1 73 ? -8.044 8.751 0.800 1.00 0.00 51 THR A C 19
ATOM 24920 O O . THR A 1 73 ? -7.111 8.303 1.474 1.00 0.00 51 THR A O 19
ATOM 24931 N N . SER A 1 74 ? -7.942 9.842 0.048 1.00 0.00 52 SER A N 19
ATOM 24932 C CA . SER A 1 74 ? -6.701 10.605 -0.066 1.00 0.00 52 SER A CA 19
ATOM 24933 C C . SER A 1 74 ? -6.191 11.067 1.302 1.00 0.00 52 SER A C 19
ATOM 24934 O O . SER A 1 74 ? -4.994 11.290 1.485 1.00 0.00 52 SER A O 19
ATOM 24942 N N . GLU A 1 75 ? -7.096 11.203 2.258 1.00 0.00 53 GLU A N 19
ATOM 24943 C CA . GLU A 1 75 ? -6.738 11.670 3.581 1.00 0.00 53 GLU A CA 19
ATOM 24944 C C . GLU A 1 75 ? -6.039 10.575 4.385 1.00 0.00 53 GLU A C 19
ATOM 24945 O O . GLU A 1 75 ? -5.022 10.827 5.035 1.00 0.00 53 GLU A O 19
ATOM 24957 N N . GLU A 1 76 ? -6.570 9.360 4.323 1.00 0.00 54 GLU A N 19
ATOM 24958 C CA . GLU A 1 76 ? -6.044 8.253 5.118 1.00 0.00 54 GLU A CA 19
ATOM 24959 C C . GLU A 1 76 ? -4.746 7.703 4.532 1.00 0.00 54 GLU A C 19
ATOM 24960 O O . GLU A 1 76 ? -3.868 7.257 5.269 1.00 0.00 54 GLU A O 19
ATOM 24972 N N . CYS A 1 77 ? -4.624 7.726 3.213 1.00 0.00 55 CYS A N 19
ATOM 24973 C CA . CYS A 1 77 ? -3.420 7.225 2.565 1.00 0.00 55 CYS A CA 19
ATOM 24974 C C . CYS A 1 77 ? -2.452 8.371 2.279 1.00 0.00 55 CYS A C 19
ATOM 24975 O O . CYS A 1 77 ? -2.748 9.277 1.499 1.00 0.00 55 CYS A O 19
ATOM 24983 N N . ARG A 1 78 ? -1.302 8.345 2.935 1.00 0.00 56 ARG A N 19
ATOM 24984 C CA . ARG A 1 78 ? -0.306 9.386 2.753 1.00 0.00 56 ARG A CA 19
ATOM 24985 C C . ARG A 1 78 ? 0.815 8.907 1.847 1.00 0.00 56 ARG A C 19
ATOM 24986 O O . ARG A 1 78 ? 1.419 7.864 2.087 1.00 0.00 56 ARG A O 19
ATOM 25007 N N . PHE A 1 79 ? 1.089 9.665 0.802 1.00 0.00 57 PHE A N 19
ATOM 25008 C CA . PHE A 1 79 ? 2.217 9.369 -0.059 1.00 0.00 57 PHE A CA 19
ATOM 25009 C C . PHE A 1 79 ? 3.498 9.865 0.598 1.00 0.00 57 PHE A C 19
ATOM 25010 O O . PHE A 1 79 ? 3.730 11.071 0.697 1.00 0.00 57 PHE A O 19
ATOM 25027 N N . CYS A 1 80 ? 4.307 8.934 1.074 1.00 0.00 58 CYS A N 19
ATOM 25028 C CA . CYS A 1 80 ? 5.556 9.279 1.726 1.00 0.00 58 CYS A CA 19
ATOM 25029 C C . CYS A 1 80 ? 6.579 9.732 0.693 1.00 0.00 58 CYS A C 19
ATOM 25030 O O . CYS A 1 80 ? 7.055 10.866 0.737 1.00 0.00 58 CYS A O 19
ATOM 25038 N N . HIS A 1 81 ? 6.894 8.841 -0.242 1.00 0.00 59 HIS A N 19
ATOM 25039 C CA . HIS A 1 81 ? 7.884 9.114 -1.282 1.00 0.00 59 HIS A CA 19
ATOM 25040 C C . HIS A 1 81 ? 8.064 7.891 -2.173 1.00 0.00 59 HIS A C 19
ATOM 25041 O O . HIS A 1 81 ? 7.404 6.868 -1.977 1.00 0.00 59 HIS A O 19
ATOM 25056 N N . SER A 1 82 ? 8.963 8.003 -3.136 1.00 0.00 60 SER A N 19
ATOM 25057 C CA . SER A 1 82 ? 9.309 6.891 -4.004 1.00 0.00 60 SER A CA 19
ATOM 25058 C C . SER A 1 82 ? 10.806 6.613 -3.903 1.00 0.00 60 SER A C 19
ATOM 25059 O O . SER A 1 82 ? 11.625 7.492 -4.172 1.00 0.00 60 SER A O 19
ATOM 25067 N N . GLU A 1 83 ? 11.165 5.401 -3.501 1.00 0.00 61 GLU A N 19
ATOM 25068 C CA . GLU A 1 83 ? 12.567 5.063 -3.293 1.00 0.00 61 GLU A CA 19
ATOM 25069 C C . GLU A 1 83 ? 12.908 3.701 -3.885 1.00 0.00 61 GLU A C 19
ATOM 25070 O O . GLU A 1 83 ? 12.020 2.955 -4.309 1.00 0.00 61 GLU A O 19
ATOM 25082 N N . LYS A 1 84 ? 14.198 3.394 -3.914 1.00 0.00 62 LYS A N 19
ATOM 25083 C CA . LYS A 1 84 ? 14.679 2.111 -4.398 1.00 0.00 62 LYS A CA 19
ATOM 25084 C C . LYS A 1 84 ? 14.360 1.018 -3.383 1.00 0.00 62 LYS A C 19
ATOM 25085 O O . LYS A 1 84 ? 14.671 1.145 -2.197 1.00 0.00 62 LYS A O 19
ATOM 25104 N N . ALA A 1 85 ? 13.738 -0.049 -3.849 1.00 0.00 63 ALA A N 19
ATOM 25105 C CA . ALA A 1 85 ? 13.316 -1.126 -2.970 1.00 0.00 63 ALA A CA 19
ATOM 25106 C C . ALA A 1 85 ? 14.310 -2.279 -2.983 1.00 0.00 63 ALA A C 19
ATOM 25107 O O . ALA A 1 85 ? 15.017 -2.482 -3.972 1.00 0.00 63 ALA A O 19
ATOM 25114 N N . PRO A 1 86 ? 14.387 -3.037 -1.877 1.00 0.00 64 PRO A N 19
ATOM 25115 C CA . PRO A 1 86 ? 15.179 -4.264 -1.821 1.00 0.00 64 PRO A CA 19
ATOM 25116 C C . PRO A 1 86 ? 14.697 -5.266 -2.861 1.00 0.00 64 PRO A C 19
ATOM 25117 O O . PRO A 1 86 ? 13.495 -5.383 -3.106 1.00 0.00 64 PRO A O 19
ATOM 25128 N N . ASP A 1 87 ? 15.636 -5.984 -3.459 1.00 0.00 65 ASP A N 19
ATOM 25129 C CA . ASP A 1 87 ? 15.340 -6.897 -4.565 1.00 0.00 65 ASP A CA 19
ATOM 25130 C C . ASP A 1 87 ? 14.268 -7.921 -4.190 1.00 0.00 65 ASP A C 19
ATOM 25131 O O . ASP A 1 87 ? 13.500 -8.369 -5.041 1.00 0.00 65 ASP A O 19
ATOM 25140 N N . GLU A 1 88 ? 14.205 -8.265 -2.908 1.00 0.00 66 GLU A N 19
ATOM 25141 C CA . GLU A 1 88 ? 13.249 -9.251 -2.418 1.00 0.00 66 GLU A CA 19
ATOM 25142 C C . GLU A 1 88 ? 11.807 -8.827 -2.702 1.00 0.00 66 GLU A C 19
ATOM 25143 O O . GLU A 1 88 ? 11.016 -9.604 -3.233 1.00 0.00 66 GLU A O 19
ATOM 25155 N N . VAL A 1 89 ? 11.472 -7.583 -2.371 1.00 0.00 67 VAL A N 19
ATOM 25156 C CA . VAL A 1 89 ? 10.100 -7.109 -2.519 1.00 0.00 67 VAL A CA 19
ATOM 25157 C C . VAL A 1 89 ? 9.796 -6.750 -3.969 1.00 0.00 67 VAL A C 19
ATOM 25158 O O . VAL A 1 89 ? 8.636 -6.587 -4.347 1.00 0.00 67 VAL A O 19
ATOM 25171 N N . ILE A 1 90 ? 10.843 -6.649 -4.783 1.00 0.00 68 ILE A N 19
ATOM 25172 C CA . ILE A 1 90 ? 10.683 -6.341 -6.200 1.00 0.00 68 ILE A CA 19
ATOM 25173 C C . ILE A 1 90 ? 9.878 -7.434 -6.890 1.00 0.00 68 ILE A C 19
ATOM 25174 O O . ILE A 1 90 ? 9.110 -7.174 -7.817 1.00 0.00 68 ILE A O 19
ATOM 25190 N N . GLU A 1 91 ? 10.051 -8.661 -6.419 1.00 0.00 69 GLU A N 19
ATOM 25191 C CA . GLU A 1 91 ? 9.290 -9.789 -6.936 1.00 0.00 69 GLU A CA 19
ATOM 25192 C C . GLU A 1 91 ? 7.798 -9.580 -6.710 1.00 0.00 69 GLU A C 19
ATOM 25193 O O . GLU A 1 91 ? 6.996 -9.770 -7.620 1.00 0.00 69 GLU A O 19
ATOM 25205 N N . ALA A 1 92 ? 7.438 -9.152 -5.506 1.00 0.00 70 ALA A N 19
ATOM 25206 C CA . ALA A 1 92 ? 6.042 -8.899 -5.170 1.00 0.00 70 ALA A CA 19
ATOM 25207 C C . ALA A 1 92 ? 5.490 -7.727 -5.975 1.00 0.00 70 ALA A C 19
ATOM 25208 O O . ALA A 1 92 ? 4.348 -7.759 -6.435 1.00 0.00 70 ALA A O 19
ATOM 25215 N N . ILE A 1 93 ? 6.315 -6.702 -6.156 1.00 0.00 71 ILE A N 19
ATOM 25216 C CA . ILE A 1 93 ? 5.923 -5.520 -6.918 1.00 0.00 71 ILE A CA 19
ATOM 25217 C C . ILE A 1 93 ? 5.732 -5.865 -8.396 1.00 0.00 71 ILE A C 19
ATOM 25218 O O . ILE A 1 93 ? 4.846 -5.339 -9.063 1.00 0.00 71 ILE A O 19
ATOM 25234 N N . LYS A 1 94 ? 6.565 -6.761 -8.896 1.00 0.00 72 LYS A N 19
ATOM 25235 C CA . LYS A 1 94 ? 6.477 -7.198 -10.284 1.00 0.00 72 LYS A CA 19
ATOM 25236 C C . LYS A 1 94 ? 5.323 -8.184 -10.476 1.00 0.00 72 LYS A C 19
ATOM 25237 O O . LYS A 1 94 ? 4.706 -8.239 -11.540 1.00 0.00 72 LYS A O 19
ATOM 25256 N N . GLN A 1 95 ? 5.031 -8.949 -9.434 1.00 0.00 73 GLN A N 19
ATOM 25257 C CA . GLN A 1 95 ? 3.992 -9.969 -9.493 1.00 0.00 73 GLN A CA 19
ATOM 25258 C C . GLN A 1 95 ? 2.609 -9.371 -9.240 1.00 0.00 73 GLN A C 19
ATOM 25259 O O . GLN A 1 95 ? 1.757 -9.359 -10.127 1.00 0.00 73 GLN A O 19
ATOM 25273 N N . ASN A 1 96 ? 2.393 -8.867 -8.033 1.00 0.00 74 ASN A N 19
ATOM 25274 C CA . ASN A 1 96 ? 1.077 -8.377 -7.636 1.00 0.00 74 ASN A CA 19
ATOM 25275 C C . ASN A 1 96 ? 0.941 -6.884 -7.894 1.00 0.00 74 ASN A C 19
ATOM 25276 O O . ASN A 1 96 ? -0.167 -6.371 -8.052 1.00 0.00 74 ASN A O 19
ATOM 25287 N N . GLY A 1 97 ? 2.069 -6.189 -7.932 1.00 0.00 75 GLY A N 19
ATOM 25288 C CA . GLY A 1 97 ? 2.051 -4.762 -8.204 1.00 0.00 75 GLY A CA 19
ATOM 25289 C C . GLY A 1 97 ? 2.180 -3.931 -6.945 1.00 0.00 75 GLY A C 19
ATOM 25290 O O . GLY A 1 97 ? 2.349 -2.711 -7.009 1.00 0.00 75 GLY A O 19
ATOM 25294 N N . TYR A 1 98 ? 2.114 -4.594 -5.800 1.00 0.00 76 TYR A N 19
ATOM 25295 C CA . TYR A 1 98 ? 2.163 -3.916 -4.514 1.00 0.00 76 TYR A CA 19
ATOM 25296 C C . TYR A 1 98 ? 2.639 -4.879 -3.430 1.00 0.00 76 TYR A C 19
ATOM 25297 O O . TYR A 1 98 ? 2.584 -6.098 -3.605 1.00 0.00 76 TYR A O 19
ATOM 25315 N N . PHE A 1 99 ? 3.110 -4.321 -2.328 1.00 0.00 77 PHE A N 19
ATOM 25316 C CA . PHE A 1 99 ? 3.519 -5.104 -1.176 1.00 0.00 77 PHE A CA 19
ATOM 25317 C C . PHE A 1 99 ? 3.018 -4.436 0.100 1.00 0.00 77 PHE A C 19
ATOM 25318 O O . PHE A 1 99 ? 3.300 -3.261 0.348 1.00 0.00 77 PHE A O 19
ATOM 25335 N N . ILE A 1 100 ? 2.262 -5.178 0.893 1.00 0.00 78 ILE A N 19
ATOM 25336 C CA . ILE A 1 100 ? 1.707 -4.650 2.130 1.00 0.00 78 ILE A CA 19
ATOM 25337 C C . ILE A 1 100 ? 2.615 -4.974 3.309 1.00 0.00 78 ILE A C 19
ATOM 25338 O O . ILE A 1 100 ? 2.719 -6.131 3.724 1.00 0.00 78 ILE A O 19
ATOM 25354 N N . TYR A 1 101 ? 3.289 -3.962 3.827 1.00 0.00 79 TYR A N 19
ATOM 25355 C CA . TYR A 1 101 ? 4.088 -4.125 5.029 1.00 0.00 79 TYR A CA 19
ATOM 25356 C C . TYR A 1 101 ? 3.457 -3.362 6.180 1.00 0.00 79 TYR A C 19
ATOM 25357 O O . TYR A 1 101 ? 3.360 -2.136 6.142 1.00 0.00 79 TYR A O 19
ATOM 25375 N N . LYS A 1 102 ? 3.029 -4.087 7.198 1.00 0.00 80 LYS A N 19
ATOM 25376 C CA . LYS A 1 102 ? 2.438 -3.466 8.368 1.00 0.00 80 LYS A CA 19
ATOM 25377 C C . LYS A 1 102 ? 3.534 -2.938 9.286 1.00 0.00 80 LYS A C 19
ATOM 25378 O O . LYS A 1 102 ? 4.505 -3.638 9.574 1.00 0.00 80 LYS A O 19
ATOM 25397 N N . MET A 1 103 ? 3.378 -1.696 9.718 1.00 0.00 81 MET A N 19
ATOM 25398 C CA . MET A 1 103 ? 4.378 -1.032 10.544 1.00 0.00 81 MET A CA 19
ATOM 25399 C C . MET A 1 103 ? 4.299 -1.532 11.981 1.00 0.00 81 MET A C 19
ATOM 25400 O O . MET A 1 103 ? 5.291 -1.989 12.553 1.00 0.00 81 MET A O 19
ATOM 25414 N N . GLU A 1 104 ? 3.110 -1.441 12.553 1.00 0.00 82 GLU A N 19
ATOM 25415 C CA . GLU A 1 104 ? 2.885 -1.870 13.918 1.00 0.00 82 GLU A CA 19
ATOM 25416 C C . GLU A 1 104 ? 1.546 -2.586 14.030 1.00 0.00 82 GLU A C 19
ATOM 25417 O O . GLU A 1 104 ? 0.730 -2.535 13.109 1.00 0.00 82 GLU A O 19
ATOM 25429 N N . GLY A 1 105 ? 1.331 -3.264 15.148 1.00 0.00 83 GLY A N 19
ATOM 25430 C CA . GLY A 1 105 ? 0.161 -4.109 15.286 1.00 0.00 83 GLY A CA 19
ATOM 25431 C C . GLY A 1 105 ? 0.386 -5.466 14.649 1.00 0.00 83 GLY A C 19
ATOM 25432 O O . GLY A 1 105 ? -0.536 -6.266 14.510 1.00 0.00 83 GLY A O 19
ATOM 25436 N N . CYS A 1 106 ? 1.629 -5.717 14.263 1.00 0.00 84 CYS A N 19
ATOM 25437 C CA . CYS A 1 106 ? 2.006 -6.956 13.607 1.00 0.00 84 CYS A CA 19
ATOM 25438 C C . CYS A 1 106 ? 3.184 -7.609 14.326 1.00 0.00 84 CYS A C 19
ATOM 25439 O O . CYS A 1 106 ? 4.339 -7.251 14.104 1.00 0.00 84 CYS A O 19
ATOM 25447 N N . ASN A 1 107 ? 2.884 -8.541 15.215 1.00 0.00 85 ASN A N 19
ATOM 25448 C CA . ASN A 1 107 ? 3.915 -9.243 15.971 1.00 0.00 85 ASN A CA 19
ATOM 25449 C C . ASN A 1 107 ? 3.672 -10.739 15.908 1.00 0.00 85 ASN A C 19
ATOM 25450 O O . ASN A 1 107 ? 4.200 -11.382 14.978 1.00 0.00 85 ASN A O 19
ATOM 25461 N N . MET A 1 23 ? 11.959 1.283 -12.199 1.00 0.00 1 MET A N 20
ATOM 25462 C CA . MET A 1 23 ? 11.065 0.757 -11.146 1.00 0.00 1 MET A CA 20
ATOM 25463 C C . MET A 1 23 ? 11.560 1.192 -9.771 1.00 0.00 1 MET A C 20
ATOM 25464 O O . MET A 1 23 ? 12.713 0.949 -9.410 1.00 0.00 1 MET A O 20
ATOM 25478 N N . GLN A 1 24 ? 10.683 1.838 -9.017 1.00 0.00 2 GLN A N 20
ATOM 25479 C CA . GLN A 1 24 ? 11.029 2.375 -7.707 1.00 0.00 2 GLN A CA 20
ATOM 25480 C C . GLN A 1 24 ? 9.811 2.311 -6.795 1.00 0.00 2 GLN A C 20
ATOM 25481 O O . GLN A 1 24 ? 8.687 2.562 -7.234 1.00 0.00 2 GLN A O 20
ATOM 25495 N N . ILE A 1 25 ? 10.033 1.963 -5.536 1.00 0.00 3 ILE A N 20
ATOM 25496 C CA . ILE A 1 25 ? 8.936 1.787 -4.595 1.00 0.00 3 ILE A CA 20
ATOM 25497 C C . ILE A 1 25 ? 8.290 3.112 -4.224 1.00 0.00 3 ILE A C 20
ATOM 25498 O O . ILE A 1 25 ? 8.954 4.049 -3.775 1.00 0.00 3 ILE A O 20
ATOM 25514 N N . HIS A 1 26 ? 6.993 3.188 -4.449 1.00 0.00 4 HIS A N 20
ATOM 25515 C CA . HIS A 1 26 ? 6.196 4.298 -3.970 1.00 0.00 4 HIS A CA 20
ATOM 25516 C C . HIS A 1 26 ? 5.596 3.913 -2.630 1.00 0.00 4 HIS A C 20
ATOM 25517 O O . HIS A 1 26 ? 4.792 2.985 -2.554 1.00 0.00 4 HIS A O 20
ATOM 25532 N N . VAL A 1 27 ? 6.017 4.597 -1.577 1.00 0.00 5 VAL A N 20
ATOM 25533 C CA . VAL A 1 27 ? 5.584 4.266 -0.229 1.00 0.00 5 VAL A CA 20
ATOM 25534 C C . VAL A 1 27 ? 4.283 4.978 0.113 1.00 0.00 5 VAL A C 20
ATOM 25535 O O . VAL A 1 27 ? 4.258 6.200 0.290 1.00 0.00 5 VAL A O 20
ATOM 25548 N N . TYR A 1 28 ? 3.204 4.215 0.179 1.00 0.00 6 TYR A N 20
ATOM 25549 C CA . TYR A 1 28 ? 1.917 4.750 0.589 1.00 0.00 6 TYR A CA 20
ATOM 25550 C C . TYR A 1 28 ? 1.556 4.263 1.989 1.00 0.00 6 TYR A C 20
ATOM 25551 O O . TYR A 1 28 ? 0.993 3.178 2.148 1.00 0.00 6 TYR A O 20
ATOM 25569 N N . ASP A 1 29 ? 1.908 5.049 3.002 1.00 0.00 7 ASP A N 20
ATOM 25570 C CA . ASP A 1 29 ? 1.499 4.753 4.373 1.00 0.00 7 ASP A CA 20
ATOM 25571 C C . ASP A 1 29 ? 0.001 4.972 4.497 1.00 0.00 7 ASP A C 20
ATOM 25572 O O . ASP A 1 29 ? -0.479 6.108 4.493 1.00 0.00 7 ASP A O 20
ATOM 25581 N N . THR A 1 30 ? -0.734 3.876 4.564 1.00 0.00 8 THR A N 20
ATOM 25582 C CA . THR A 1 30 ? -2.181 3.930 4.529 1.00 0.00 8 THR A CA 20
ATOM 25583 C C . THR A 1 30 ? -2.775 3.633 5.900 1.00 0.00 8 THR A C 20
ATOM 25584 O O . THR A 1 30 ? -2.516 2.578 6.484 1.00 0.00 8 THR A O 20
ATOM 25595 N N . TYR A 1 31 ? -3.552 4.576 6.410 1.00 0.00 9 TYR A N 20
ATOM 25596 C CA . TYR A 1 31 ? -4.220 4.413 7.693 1.00 0.00 9 TYR A CA 20
ATOM 25597 C C . TYR A 1 31 ? -5.543 3.683 7.513 1.00 0.00 9 TYR A C 20
ATOM 25598 O O . TYR A 1 31 ? -6.367 4.069 6.687 1.00 0.00 9 TYR A O 20
ATOM 25616 N N . VAL A 1 32 ? -5.735 2.615 8.263 1.00 0.00 10 VAL A N 20
ATOM 25617 C CA . VAL A 1 32 ? -6.993 1.896 8.246 1.00 0.00 10 VAL A CA 20
ATOM 25618 C C . VAL A 1 32 ? -7.597 1.881 9.643 1.00 0.00 10 VAL A C 20
ATOM 25619 O O . VAL A 1 32 ? -7.054 1.264 10.564 1.00 0.00 10 VAL A O 20
ATOM 25632 N N . LYS A 1 33 ? -8.706 2.584 9.804 1.00 0.00 11 LYS A N 20
ATOM 25633 C CA . LYS A 1 33 ? -9.364 2.663 11.093 1.00 0.00 11 LYS A CA 20
ATOM 25634 C C . LYS A 1 33 ? -10.172 1.400 11.353 1.00 0.00 11 LYS A C 20
ATOM 25635 O O . LYS A 1 33 ? -11.210 1.171 10.725 1.00 0.00 11 LYS A O 20
ATOM 25654 N N . ALA A 1 34 ? -9.681 0.565 12.253 1.00 0.00 12 ALA A N 20
ATOM 25655 C CA . ALA A 1 34 ? -10.426 -0.602 12.670 1.00 0.00 12 ALA A CA 20
ATOM 25656 C C . ALA A 1 34 ? -11.516 -0.182 13.640 1.00 0.00 12 ALA A C 20
ATOM 25657 O O . ALA A 1 34 ? -11.358 0.792 14.378 1.00 0.00 12 ALA A O 20
ATOM 25664 N N . LYS A 1 35 ? -12.619 -0.906 13.627 1.00 0.00 13 LYS A N 20
ATOM 25665 C CA . LYS A 1 35 ? -13.767 -0.563 14.451 1.00 0.00 13 LYS A CA 20
ATOM 25666 C C . LYS A 1 35 ? -13.430 -0.685 15.933 1.00 0.00 13 LYS A C 20
ATOM 25667 O O . LYS A 1 35 ? -13.839 0.149 16.739 1.00 0.00 13 LYS A O 20
ATOM 25686 N N . ASP A 1 36 ? -12.673 -1.716 16.286 1.00 0.00 14 ASP A N 20
ATOM 25687 C CA . ASP A 1 36 ? -12.246 -1.900 17.670 1.00 0.00 14 ASP A CA 20
ATOM 25688 C C . ASP A 1 36 ? -10.868 -2.557 17.747 1.00 0.00 14 ASP A C 20
ATOM 25689 O O . ASP A 1 36 ? -10.189 -2.481 18.773 1.00 0.00 14 ASP A O 20
ATOM 25698 N N . GLY A 1 37 ? -10.441 -3.173 16.652 1.00 0.00 15 GLY A N 20
ATOM 25699 C CA . GLY A 1 37 ? -9.174 -3.885 16.638 1.00 0.00 15 GLY A CA 20
ATOM 25700 C C . GLY A 1 37 ? -7.972 -2.986 16.402 1.00 0.00 15 GLY A C 20
ATOM 25701 O O . GLY A 1 37 ? -6.977 -3.431 15.831 1.00 0.00 15 GLY A O 20
ATOM 25705 N N . HIS A 1 38 ? -8.075 -1.722 16.829 1.00 0.00 16 HIS A N 20
ATOM 25706 C CA . HIS A 1 38 ? -6.957 -0.770 16.781 1.00 0.00 16 HIS A CA 20
ATOM 25707 C C . HIS A 1 38 ? -6.679 -0.272 15.365 1.00 0.00 16 HIS A C 20
ATOM 25708 O O . HIS A 1 38 ? -6.686 -1.032 14.399 1.00 0.00 16 HIS A O 20
ATOM 25723 N N . VAL A 1 39 ? -6.425 1.024 15.264 1.00 0.00 17 VAL A N 20
ATOM 25724 C CA . VAL A 1 39 ? -6.124 1.655 13.985 1.00 0.00 17 VAL A CA 20
ATOM 25725 C C . VAL A 1 39 ? -4.776 1.175 13.464 1.00 0.00 17 VAL A C 20
ATOM 25726 O O . VAL A 1 39 ? -3.732 1.463 14.050 1.00 0.00 17 VAL A O 20
ATOM 25739 N N . MET A 1 40 ? -4.809 0.439 12.367 1.00 0.00 18 MET A N 20
ATOM 25740 C CA . MET A 1 40 ? -3.602 -0.120 11.785 1.00 0.00 18 MET A CA 20
ATOM 25741 C C . MET A 1 40 ? -3.185 0.691 10.572 1.00 0.00 18 MET A C 20
ATOM 25742 O O . MET A 1 40 ? -4.030 1.165 9.817 1.00 0.00 18 MET A O 20
ATOM 25756 N N . HIS A 1 41 ? -1.892 0.872 10.395 1.00 0.00 19 HIS A N 20
ATOM 25757 C CA . HIS A 1 41 ? -1.385 1.521 9.200 1.00 0.00 19 HIS A CA 20
ATOM 25758 C C . HIS A 1 41 ? -0.099 0.845 8.762 1.00 0.00 19 HIS A C 20
ATOM 25759 O O . HIS A 1 41 ? 0.745 0.503 9.591 1.00 0.00 19 HIS A O 20
ATOM 25774 N N . PHE A 1 42 ? 0.029 0.643 7.467 1.00 0.00 20 PHE A N 20
ATOM 25775 C CA . PHE A 1 42 ? 1.122 -0.135 6.907 1.00 0.00 20 PHE A CA 20
ATOM 25776 C C . PHE A 1 42 ? 1.692 0.552 5.677 1.00 0.00 20 PHE A C 20
ATOM 25777 O O . PHE A 1 42 ? 1.097 1.500 5.155 1.00 0.00 20 PHE A O 20
ATOM 25794 N N . ASP A 1 43 ? 2.828 0.061 5.207 1.00 0.00 21 ASP A N 20
ATOM 25795 C CA . ASP A 1 43 ? 3.487 0.646 4.049 1.00 0.00 21 ASP A CA 20
ATOM 25796 C C . ASP A 1 43 ? 3.100 -0.107 2.787 1.00 0.00 21 ASP A C 20
ATOM 25797 O O . ASP A 1 43 ? 3.454 -1.276 2.615 1.00 0.00 21 ASP A O 20
ATOM 25806 N N . VAL A 1 44 ? 2.349 0.552 1.919 1.00 0.00 22 VAL A N 20
ATOM 25807 C CA . VAL A 1 44 ? 2.008 -0.020 0.628 1.00 0.00 22 VAL A CA 20
ATOM 25808 C C . VAL A 1 44 ? 3.092 0.320 -0.385 1.00 0.00 22 VAL A C 20
ATOM 25809 O O . VAL A 1 44 ? 3.199 1.463 -0.827 1.00 0.00 22 VAL A O 20
ATOM 25822 N N . PHE A 1 45 ? 3.914 -0.662 -0.717 1.00 0.00 23 PHE A N 20
ATOM 25823 C CA . PHE A 1 45 ? 4.974 -0.474 -1.696 1.00 0.00 23 PHE A CA 20
ATOM 25824 C C . PHE A 1 45 ? 4.507 -0.903 -3.079 1.00 0.00 23 PHE A C 20
ATOM 25825 O O . PHE A 1 45 ? 4.249 -2.081 -3.318 1.00 0.00 23 PHE A O 20
ATOM 25842 N N . THR A 1 46 ? 4.384 0.049 -3.983 1.00 0.00 24 THR A N 20
ATOM 25843 C CA . THR A 1 46 ? 4.032 -0.267 -5.357 1.00 0.00 24 THR A CA 20
ATOM 25844 C C . THR A 1 46 ? 4.826 0.607 -6.318 1.00 0.00 24 THR A C 20
ATOM 25845 O O . THR A 1 46 ? 5.319 1.668 -5.937 1.00 0.00 24 THR A O 20
ATOM 25856 N N . ASP A 1 47 ? 4.970 0.153 -7.554 1.00 0.00 25 ASP A N 20
ATOM 25857 C CA . ASP A 1 47 ? 5.674 0.928 -8.568 1.00 0.00 25 ASP A CA 20
ATOM 25858 C C . ASP A 1 47 ? 4.684 1.760 -9.370 1.00 0.00 25 ASP A C 20
ATOM 25859 O O . ASP A 1 47 ? 5.060 2.699 -10.070 1.00 0.00 25 ASP A O 20
ATOM 25868 N N . VAL A 1 48 ? 3.407 1.422 -9.248 1.00 0.00 26 VAL A N 20
ATOM 25869 C CA . VAL A 1 48 ? 2.356 2.133 -9.960 1.00 0.00 26 VAL A CA 20
ATOM 25870 C C . VAL A 1 48 ? 2.303 3.591 -9.512 1.00 0.00 26 VAL A C 20
ATOM 25871 O O . VAL A 1 48 ? 2.326 3.888 -8.314 1.00 0.00 26 VAL A O 20
ATOM 25884 N N . ARG A 1 49 ? 2.274 4.499 -10.472 1.00 0.00 27 ARG A N 20
ATOM 25885 C CA . ARG A 1 49 ? 2.158 5.914 -10.170 1.00 0.00 27 ARG A CA 20
ATOM 25886 C C . ARG A 1 49 ? 0.707 6.341 -10.320 1.00 0.00 27 ARG A C 20
ATOM 25887 O O . ARG A 1 49 ? 0.303 6.848 -11.367 1.00 0.00 27 ARG A O 20
ATOM 25908 N N . ASP A 1 50 ? -0.076 6.084 -9.285 1.00 0.00 28 ASP A N 20
ATOM 25909 C CA . ASP A 1 50 ? -1.497 6.404 -9.294 1.00 0.00 28 ASP A CA 20
ATOM 25910 C C . ASP A 1 50 ? -2.074 6.257 -7.893 1.00 0.00 28 ASP A C 20
ATOM 25911 O O . ASP A 1 50 ? -1.846 5.248 -7.225 1.00 0.00 28 ASP A O 20
ATOM 25920 N N . ASP A 1 51 ? -2.823 7.258 -7.459 1.00 0.00 29 ASP A N 20
ATOM 25921 C CA . ASP A 1 51 ? -3.359 7.286 -6.104 1.00 0.00 29 ASP A CA 20
ATOM 25922 C C . ASP A 1 51 ? -4.617 6.438 -6.005 1.00 0.00 29 ASP A C 20
ATOM 25923 O O . ASP A 1 51 ? -4.880 5.816 -4.977 1.00 0.00 29 ASP A O 20
ATOM 25932 N N . LYS A 1 52 ? -5.380 6.401 -7.087 1.00 0.00 30 LYS A N 20
ATOM 25933 C CA . LYS A 1 52 ? -6.634 5.662 -7.116 1.00 0.00 30 LYS A CA 20
ATOM 25934 C C . LYS A 1 52 ? -6.362 4.168 -7.035 1.00 0.00 30 LYS A C 20
ATOM 25935 O O . LYS A 1 52 ? -7.014 3.440 -6.285 1.00 0.00 30 LYS A O 20
ATOM 25954 N N . LYS A 1 53 ? -5.383 3.723 -7.810 1.00 0.00 31 LYS A N 20
ATOM 25955 C CA . LYS A 1 53 ? -5.001 2.322 -7.842 1.00 0.00 31 LYS A CA 20
ATOM 25956 C C . LYS A 1 53 ? -4.429 1.900 -6.492 1.00 0.00 31 LYS A C 20
ATOM 25957 O O . LYS A 1 53 ? -4.616 0.766 -6.054 1.00 0.00 31 LYS A O 20
ATOM 25976 N N . ALA A 1 54 ? -3.741 2.830 -5.833 1.00 0.00 32 ALA A N 20
ATOM 25977 C CA . ALA A 1 54 ? -3.187 2.581 -4.506 1.00 0.00 32 ALA A CA 20
ATOM 25978 C C . ALA A 1 54 ? -4.307 2.382 -3.490 1.00 0.00 32 ALA A C 20
ATOM 25979 O O . ALA A 1 54 ? -4.262 1.460 -2.671 1.00 0.00 32 ALA A O 20
ATOM 25986 N N . ILE A 1 55 ? -5.313 3.251 -3.558 1.00 0.00 33 ILE A N 20
ATOM 25987 C CA . ILE A 1 55 ? -6.503 3.126 -2.724 1.00 0.00 33 ILE A CA 20
ATOM 25988 C C . ILE A 1 55 ? -7.176 1.776 -2.964 1.00 0.00 33 ILE A C 20
ATOM 25989 O O . ILE A 1 55 ? -7.625 1.109 -2.026 1.00 0.00 33 ILE A O 20
ATOM 26005 N N . GLU A 1 56 ? -7.221 1.376 -4.228 1.00 0.00 34 GLU A N 20
ATOM 26006 C CA . GLU A 1 56 ? -7.776 0.088 -4.614 1.00 0.00 34 GLU A CA 20
ATOM 26007 C C . GLU A 1 56 ? -7.023 -1.052 -3.932 1.00 0.00 34 GLU A C 20
ATOM 26008 O O . GLU A 1 56 ? -7.637 -1.965 -3.374 1.00 0.00 34 GLU A O 20
ATOM 26020 N N . PHE A 1 57 ? -5.692 -0.986 -3.976 1.00 0.00 35 PHE A N 20
ATOM 26021 C CA . PHE A 1 57 ? -4.842 -2.022 -3.391 1.00 0.00 35 PHE A CA 20
ATOM 26022 C C . PHE A 1 57 ? -5.112 -2.172 -1.899 1.00 0.00 35 PHE A C 20
ATOM 26023 O O . PHE A 1 57 ? -5.211 -3.287 -1.385 1.00 0.00 35 PHE A O 20
ATOM 26040 N N . ALA A 1 58 ? -5.239 -1.042 -1.215 1.00 0.00 36 ALA A N 20
ATOM 26041 C CA . ALA A 1 58 ? -5.493 -1.038 0.218 1.00 0.00 36 ALA A CA 20
ATOM 26042 C C . ALA A 1 58 ? -6.796 -1.760 0.544 1.00 0.00 36 ALA A C 20
ATOM 26043 O O . ALA A 1 58 ? -6.853 -2.569 1.470 1.00 0.00 36 ALA A O 20
ATOM 26050 N N . LYS A 1 59 ? -7.835 -1.481 -0.237 1.00 0.00 37 LYS A N 20
ATOM 26051 C CA . LYS A 1 59 ? -9.142 -2.088 -0.013 1.00 0.00 37 LYS A CA 20
ATOM 26052 C C . LYS A 1 59 ? -9.109 -3.587 -0.285 1.00 0.00 37 LYS A C 20
ATOM 26053 O O . LYS A 1 59 ? -9.792 -4.355 0.390 1.00 0.00 37 LYS A O 20
ATOM 26072 N N . GLN A 1 60 ? -8.312 -3.996 -1.267 1.00 0.00 38 GLN A N 20
ATOM 26073 C CA . GLN A 1 60 ? -8.180 -5.411 -1.614 1.00 0.00 38 GLN A CA 20
ATOM 26074 C C . GLN A 1 60 ? -7.717 -6.220 -0.410 1.00 0.00 38 GLN A C 20
ATOM 26075 O O . GLN A 1 60 ? -8.278 -7.272 -0.099 1.00 0.00 38 GLN A O 20
ATOM 26089 N N . TRP A 1 61 ? -6.703 -5.709 0.272 1.00 0.00 39 TRP A N 20
ATOM 26090 C CA . TRP A 1 61 ? -6.173 -6.363 1.457 1.00 0.00 39 TRP A CA 20
ATOM 26091 C C . TRP A 1 61 ? -7.222 -6.376 2.568 1.00 0.00 39 TRP A C 20
ATOM 26092 O O . TRP A 1 61 ? -7.395 -7.376 3.268 1.00 0.00 39 TRP A O 20
ATOM 26113 N N . LEU A 1 62 ? -7.941 -5.267 2.703 1.00 0.00 40 LEU A N 20
ATOM 26114 C CA . LEU A 1 62 ? -8.969 -5.130 3.728 1.00 0.00 40 LEU A CA 20
ATOM 26115 C C . LEU A 1 62 ? -10.117 -6.108 3.497 1.00 0.00 40 LEU A C 20
ATOM 26116 O O . LEU A 1 62 ? -10.595 -6.748 4.435 1.00 0.00 40 LEU A O 20
ATOM 26132 N N . SER A 1 63 ? -10.561 -6.224 2.254 1.00 0.00 41 SER A N 20
ATOM 26133 C CA . SER A 1 63 ? -11.610 -7.170 1.908 1.00 0.00 41 SER A CA 20
ATOM 26134 C C . SER A 1 63 ? -11.154 -8.600 2.194 1.00 0.00 41 SER A C 20
ATOM 26135 O O . SER A 1 63 ? -11.943 -9.444 2.618 1.00 0.00 41 SER A O 20
ATOM 26143 N N . SER A 1 64 ? -9.867 -8.848 1.992 1.00 0.00 42 SER A N 20
ATOM 26144 C CA . SER A 1 64 ? -9.299 -10.172 2.178 1.00 0.00 42 SER A CA 20
ATOM 26145 C C . SER A 1 64 ? -9.224 -10.546 3.664 1.00 0.00 42 SER A C 20
ATOM 26146 O O . SER A 1 64 ? -9.598 -11.655 4.049 1.00 0.00 42 SER A O 20
ATOM 26154 N N . ILE A 1 65 ? -8.752 -9.621 4.500 1.00 0.00 43 ILE A N 20
ATOM 26155 C CA . ILE A 1 65 ? -8.573 -9.907 5.924 1.00 0.00 43 ILE A CA 20
ATOM 26156 C C . ILE A 1 65 ? -9.910 -10.001 6.661 1.00 0.00 43 ILE A C 20
ATOM 26157 O O . ILE A 1 65 ? -10.001 -10.633 7.714 1.00 0.00 43 ILE A O 20
ATOM 26173 N N . GLY A 1 66 ? -10.943 -9.375 6.114 1.00 0.00 44 GLY A N 20
ATOM 26174 C CA . GLY A 1 66 ? -12.257 -9.473 6.718 1.00 0.00 44 GLY A CA 20
ATOM 26175 C C . GLY A 1 66 ? -12.916 -8.126 6.930 1.00 0.00 44 GLY A C 20
ATOM 26176 O O . GLY A 1 66 ? -14.121 -8.055 7.175 1.00 0.00 44 GLY A O 20
ATOM 26180 N N . GLU A 1 67 ? -12.134 -7.056 6.836 1.00 0.00 45 GLU A N 20
ATOM 26181 C CA . GLU A 1 67 ? -12.668 -5.706 6.982 1.00 0.00 45 GLU A CA 20
ATOM 26182 C C . GLU A 1 67 ? -13.717 -5.426 5.919 1.00 0.00 45 GLU A C 20
ATOM 26183 O O . GLU A 1 67 ? -14.694 -4.719 6.171 1.00 0.00 45 GLU A O 20
ATOM 26195 N N . GLU A 1 68 ? -13.496 -5.994 4.733 1.00 0.00 46 GLU A N 20
ATOM 26196 C CA . GLU A 1 68 ? -14.412 -5.866 3.602 1.00 0.00 46 GLU A CA 20
ATOM 26197 C C . GLU A 1 68 ? -14.401 -4.444 3.043 1.00 0.00 46 GLU A C 20
ATOM 26198 O O . GLU A 1 68 ? -13.838 -4.194 1.977 1.00 0.00 46 GLU A O 20
ATOM 26210 N N . GLY A 1 69 ? -14.998 -3.518 3.777 1.00 0.00 47 GLY A N 20
ATOM 26211 C CA . GLY A 1 69 ? -15.099 -2.154 3.313 1.00 0.00 47 GLY A CA 20
ATOM 26212 C C . GLY A 1 69 ? -14.764 -1.151 4.395 1.00 0.00 47 GLY A C 20
ATOM 26213 O O . GLY A 1 69 ? -15.527 -0.968 5.345 1.00 0.00 47 GLY A O 20
ATOM 26217 N N . ALA A 1 70 ? -13.615 -0.512 4.260 1.00 0.00 48 ALA A N 20
ATOM 26218 C CA . ALA A 1 70 ? -13.205 0.532 5.181 1.00 0.00 48 ALA A CA 20
ATOM 26219 C C . ALA A 1 70 ? -12.980 1.827 4.420 1.00 0.00 48 ALA A C 20
ATOM 26220 O O . ALA A 1 70 ? -12.729 1.805 3.214 1.00 0.00 48 ALA A O 20
ATOM 26227 N N . THR A 1 71 ? -13.081 2.945 5.117 1.00 0.00 49 THR A N 20
ATOM 26228 C CA . THR A 1 71 ? -12.920 4.249 4.498 1.00 0.00 49 THR A CA 20
ATOM 26229 C C . THR A 1 71 ? -11.473 4.485 4.076 1.00 0.00 49 THR A C 20
ATOM 26230 O O . THR A 1 71 ? -10.603 4.727 4.912 1.00 0.00 49 THR A O 20
ATOM 26241 N N . VAL A 1 72 ? -11.218 4.393 2.778 1.00 0.00 50 VAL A N 20
ATOM 26242 C CA . VAL A 1 72 ? -9.889 4.649 2.247 1.00 0.00 50 VAL A CA 20
ATOM 26243 C C . VAL A 1 72 ? -9.948 5.783 1.232 1.00 0.00 50 VAL A C 20
ATOM 26244 O O . VAL A 1 72 ? -10.390 5.600 0.098 1.00 0.00 50 VAL A O 20
ATOM 26257 N N . THR A 1 73 ? -9.539 6.962 1.660 1.00 0.00 51 THR A N 20
ATOM 26258 C CA . THR A 1 73 ? -9.540 8.134 0.801 1.00 0.00 51 THR A CA 20
ATOM 26259 C C . THR A 1 73 ? -8.132 8.704 0.690 1.00 0.00 51 THR A C 20
ATOM 26260 O O . THR A 1 73 ? -7.166 8.067 1.118 1.00 0.00 51 THR A O 20
ATOM 26271 N N . SER A 1 74 ? -8.021 9.910 0.140 1.00 0.00 52 SER A N 20
ATOM 26272 C CA . SER A 1 74 ? -6.742 10.605 0.058 1.00 0.00 52 SER A CA 20
ATOM 26273 C C . SER A 1 74 ? -6.289 11.042 1.451 1.00 0.00 52 SER A C 20
ATOM 26274 O O . SER A 1 74 ? -5.180 11.542 1.636 1.00 0.00 52 SER A O 20
ATOM 26282 N N . GLU A 1 75 ? -7.168 10.856 2.426 1.00 0.00 53 GLU A N 20
ATOM 26283 C CA . GLU A 1 75 ? -6.870 11.188 3.807 1.00 0.00 53 GLU A CA 20
ATOM 26284 C C . GLU A 1 75 ? -6.088 10.056 4.462 1.00 0.00 53 GLU A C 20
ATOM 26285 O O . GLU A 1 75 ? -5.119 10.287 5.187 1.00 0.00 53 GLU A O 20
ATOM 26297 N N . GLU A 1 76 ? -6.518 8.829 4.192 1.00 0.00 54 GLU A N 20
ATOM 26298 C CA . GLU A 1 76 ? -5.935 7.657 4.827 1.00 0.00 54 GLU A CA 20
ATOM 26299 C C . GLU A 1 76 ? -4.764 7.118 4.013 1.00 0.00 54 GLU A C 20
ATOM 26300 O O . GLU A 1 76 ? -3.728 6.755 4.567 1.00 0.00 54 GLU A O 20
ATOM 26312 N N . CYS A 1 77 ? -4.931 7.064 2.698 1.00 0.00 55 CYS A N 20
ATOM 26313 C CA . CYS A 1 77 ? -3.878 6.577 1.822 1.00 0.00 55 CYS A CA 20
ATOM 26314 C C . CYS A 1 77 ? -3.083 7.757 1.279 1.00 0.00 55 CYS A C 20
ATOM 26315 O O . CYS A 1 77 ? -3.583 8.536 0.465 1.00 0.00 55 CYS A O 20
ATOM 26323 N N . ARG A 1 78 ? -1.853 7.900 1.747 1.00 0.00 56 ARG A N 20
ATOM 26324 C CA . ARG A 1 78 ? -1.033 9.048 1.392 1.00 0.00 56 ARG A CA 20
ATOM 26325 C C . ARG A 1 78 ? 0.301 8.603 0.812 1.00 0.00 56 ARG A C 20
ATOM 26326 O O . ARG A 1 78 ? 0.841 7.568 1.201 1.00 0.00 56 ARG A O 20
ATOM 26347 N N . PHE A 1 79 ? 0.832 9.388 -0.114 1.00 0.00 57 PHE A N 20
ATOM 26348 C CA . PHE A 1 79 ? 2.150 9.128 -0.666 1.00 0.00 57 PHE A CA 20
ATOM 26349 C C . PHE A 1 79 ? 3.195 9.796 0.213 1.00 0.00 57 PHE A C 20
ATOM 26350 O O . PHE A 1 79 ? 3.250 11.024 0.300 1.00 0.00 57 PHE A O 20
ATOM 26367 N N . CYS A 1 80 ? 4.003 8.991 0.878 1.00 0.00 58 CYS A N 20
ATOM 26368 C CA . CYS A 1 80 ? 4.990 9.514 1.807 1.00 0.00 58 CYS A CA 20
ATOM 26369 C C . CYS A 1 80 ? 6.328 9.771 1.126 1.00 0.00 58 CYS A C 20
ATOM 26370 O O . CYS A 1 80 ? 6.910 10.843 1.286 1.00 0.00 58 CYS A O 20
ATOM 26378 N N . HIS A 1 81 ? 6.814 8.798 0.363 1.00 0.00 59 HIS A N 20
ATOM 26379 C CA . HIS A 1 81 ? 8.125 8.920 -0.261 1.00 0.00 59 HIS A CA 20
ATOM 26380 C C . HIS A 1 81 ? 8.340 7.816 -1.283 1.00 0.00 59 HIS A C 20
ATOM 26381 O O . HIS A 1 81 ? 7.529 6.901 -1.418 1.00 0.00 59 HIS A O 20
ATOM 26396 N N . SER A 1 82 ? 9.433 7.937 -1.996 1.00 0.00 60 SER A N 20
ATOM 26397 C CA . SER A 1 82 ? 9.854 6.949 -2.976 1.00 0.00 60 SER A CA 20
ATOM 26398 C C . SER A 1 82 ? 11.373 6.876 -2.943 1.00 0.00 60 SER A C 20
ATOM 26399 O O . SER A 1 82 ? 12.032 7.912 -2.827 1.00 0.00 60 SER A O 20
ATOM 26407 N N . GLU A 1 83 ? 11.936 5.679 -3.028 1.00 0.00 61 GLU A N 20
ATOM 26408 C CA . GLU A 1 83 ? 13.359 5.513 -2.767 1.00 0.00 61 GLU A CA 20
ATOM 26409 C C . GLU A 1 83 ? 13.871 4.195 -3.320 1.00 0.00 61 GLU A C 20
ATOM 26410 O O . GLU A 1 83 ? 13.096 3.409 -3.863 1.00 0.00 61 G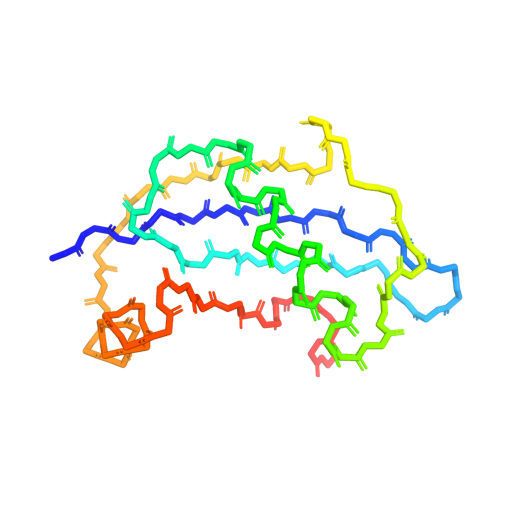LU A O 20
ATOM 26422 N N . LYS A 1 84 ? 15.173 3.968 -3.162 1.00 0.00 62 LYS A N 20
ATOM 26423 C CA . LYS A 1 84 ? 15.831 2.773 -3.679 1.00 0.00 62 LYS A CA 20
ATOM 26424 C C . LYS A 1 84 ? 15.134 1.509 -3.191 1.00 0.00 62 LYS A C 20
ATOM 26425 O O . LYS A 1 84 ? 15.178 1.178 -2.004 1.00 0.00 62 LYS A O 20
ATOM 26444 N N . ALA A 1 85 ? 14.487 0.818 -4.113 1.00 0.00 63 ALA A N 20
ATOM 26445 C CA . ALA A 1 85 ? 13.723 -0.373 -3.789 1.00 0.00 63 ALA A CA 20
ATOM 26446 C C . ALA A 1 85 ? 14.616 -1.595 -3.630 1.00 0.00 63 ALA A C 20
ATOM 26447 O O . ALA A 1 85 ? 15.456 -1.875 -4.488 1.00 0.00 63 ALA A O 20
ATOM 26454 N N . PRO A 1 86 ? 14.453 -2.331 -2.517 1.00 0.00 64 PRO A N 20
ATOM 26455 C CA . PRO A 1 86 ? 15.109 -3.625 -2.327 1.00 0.00 64 PRO A CA 20
ATOM 26456 C C . PRO A 1 86 ? 14.700 -4.608 -3.420 1.00 0.00 64 PRO A C 20
ATOM 26457 O O . PRO A 1 86 ? 13.553 -4.602 -3.869 1.00 0.00 64 PRO A O 20
ATOM 26468 N N . ASP A 1 87 ? 15.628 -5.454 -3.838 1.00 0.00 65 ASP A N 20
ATOM 26469 C CA . ASP A 1 87 ? 15.389 -6.359 -4.960 1.00 0.00 65 ASP A CA 20
ATOM 26470 C C . ASP A 1 87 ? 14.242 -7.326 -4.673 1.00 0.00 65 ASP A C 20
ATOM 26471 O O . ASP A 1 87 ? 13.412 -7.592 -5.542 1.00 0.00 65 ASP A O 20
ATOM 26480 N N . GLU A 1 88 ? 14.183 -7.821 -3.442 1.00 0.00 66 GLU A N 20
ATOM 26481 C CA . GLU A 1 88 ? 13.212 -8.843 -3.070 1.00 0.00 66 GLU A CA 20
ATOM 26482 C C . GLU A 1 88 ? 11.778 -8.304 -3.075 1.00 0.00 66 GLU A C 20
ATOM 26483 O O . GLU A 1 88 ? 10.842 -9.023 -3.436 1.00 0.00 66 GLU A O 20
ATOM 26495 N N . VAL A 1 89 ? 11.601 -7.039 -2.705 1.00 0.00 67 VAL A N 20
ATOM 26496 C CA . VAL A 1 89 ? 10.260 -6.461 -2.635 1.00 0.00 67 VAL A CA 20
ATOM 26497 C C . VAL A 1 89 ? 9.714 -6.196 -4.034 1.00 0.00 67 VAL A C 20
ATOM 26498 O O . VAL A 1 89 ? 8.506 -6.061 -4.225 1.00 0.00 67 VAL A O 20
ATOM 26511 N N . ILE A 1 90 ? 10.617 -6.146 -5.009 1.00 0.00 68 ILE A N 20
ATOM 26512 C CA . ILE A 1 90 ? 10.239 -5.963 -6.402 1.00 0.00 68 ILE A CA 20
ATOM 26513 C C . ILE A 1 90 ? 9.379 -7.132 -6.869 1.00 0.00 68 ILE A C 20
ATOM 26514 O O . ILE A 1 90 ? 8.403 -6.952 -7.600 1.00 0.00 68 ILE A O 20
ATOM 26530 N N . GLU A 1 91 ? 9.735 -8.325 -6.406 1.00 0.00 69 GLU A N 20
ATOM 26531 C CA . GLU A 1 91 ? 9.018 -9.542 -6.758 1.00 0.00 69 GLU A CA 20
ATOM 26532 C C . GLU A 1 91 ? 7.561 -9.460 -6.316 1.00 0.00 69 GLU A C 20
ATOM 26533 O O . GLU A 1 91 ? 6.648 -9.802 -7.067 1.00 0.00 69 GLU A O 20
ATOM 26545 N N . ALA A 1 92 ? 7.352 -8.983 -5.097 1.00 0.00 70 ALA A N 20
ATOM 26546 C CA . ALA A 1 92 ? 6.013 -8.878 -4.532 1.00 0.00 70 ALA A CA 20
ATOM 26547 C C . ALA A 1 92 ? 5.163 -7.889 -5.324 1.00 0.00 70 ALA A C 20
ATOM 26548 O O . ALA A 1 92 ? 3.972 -8.123 -5.556 1.00 0.00 70 ALA A O 20
ATOM 26555 N N . ILE A 1 93 ? 5.785 -6.794 -5.748 1.00 0.00 71 ILE A N 20
ATOM 26556 C CA . ILE A 1 93 ? 5.100 -5.780 -6.541 1.00 0.00 71 ILE A CA 20
ATOM 26557 C C . ILE A 1 93 ? 4.723 -6.338 -7.913 1.00 0.00 71 ILE A C 20
ATOM 26558 O O . ILE A 1 93 ? 3.719 -5.948 -8.499 1.00 0.00 71 ILE A O 20
ATOM 26574 N N . LYS A 1 94 ? 5.525 -7.265 -8.415 1.00 0.00 72 LYS A N 20
ATOM 26575 C CA . LYS A 1 94 ? 5.213 -7.932 -9.671 1.00 0.00 72 LYS A CA 20
ATOM 26576 C C . LYS A 1 94 ? 3.983 -8.816 -9.518 1.00 0.00 72 LYS A C 20
ATOM 26577 O O . LYS A 1 94 ? 3.000 -8.670 -10.244 1.00 0.00 72 LYS A O 20
ATOM 26596 N N . GLN A 1 95 ? 4.053 -9.717 -8.549 1.00 0.00 73 GLN A N 20
ATOM 26597 C CA . GLN A 1 95 ? 3.050 -10.764 -8.381 1.00 0.00 73 GLN A CA 20
ATOM 26598 C C . GLN A 1 95 ? 1.708 -10.206 -7.913 1.00 0.00 73 GLN A C 20
ATOM 26599 O O . GLN A 1 95 ? 0.665 -10.503 -8.497 1.00 0.00 73 GLN A O 20
ATOM 26613 N N . ASN A 1 96 ? 1.728 -9.398 -6.863 1.00 0.00 74 ASN A N 20
ATOM 26614 C CA . ASN A 1 96 ? 0.486 -8.909 -6.271 1.00 0.00 74 ASN A CA 20
ATOM 26615 C C . ASN A 1 96 ? 0.123 -7.533 -6.806 1.00 0.00 74 ASN A C 20
ATOM 26616 O O . ASN A 1 96 ? -1.025 -7.106 -6.710 1.00 0.00 74 ASN A O 20
ATOM 26627 N N . GLY A 1 97 ? 1.103 -6.841 -7.370 1.00 0.00 75 GLY A N 20
ATOM 26628 C CA . GLY A 1 97 ? 0.879 -5.483 -7.833 1.00 0.00 75 GLY A CA 20
ATOM 26629 C C . GLY A 1 97 ? 1.214 -4.473 -6.757 1.00 0.00 75 GLY A C 20
ATOM 26630 O O . GLY A 1 97 ? 1.334 -3.273 -7.018 1.00 0.00 75 GLY A O 20
ATOM 26634 N N . TYR A 1 98 ? 1.373 -4.973 -5.540 1.00 0.00 76 TYR A N 20
ATOM 26635 C CA . TYR A 1 98 ? 1.666 -4.139 -4.389 1.00 0.00 76 TYR A CA 20
ATOM 26636 C C . TYR A 1 98 ? 2.234 -4.986 -3.259 1.00 0.00 76 TYR A C 20
ATOM 26637 O O . TYR A 1 98 ? 1.821 -6.128 -3.058 1.00 0.00 76 TYR A O 20
ATOM 26655 N N . PHE A 1 99 ? 3.192 -4.433 -2.542 1.00 0.00 77 PHE A N 20
ATOM 26656 C CA . PHE A 1 99 ? 3.770 -5.105 -1.395 1.00 0.00 77 PHE A CA 20
ATOM 26657 C C . PHE A 1 99 ? 3.278 -4.455 -0.110 1.00 0.00 77 PHE A C 20
ATOM 26658 O O . PHE A 1 99 ? 3.545 -3.281 0.144 1.00 0.00 77 PHE A O 20
ATOM 26675 N N . ILE A 1 100 ? 2.542 -5.216 0.681 1.00 0.00 78 ILE A N 20
ATOM 26676 C CA . ILE A 1 100 ? 2.039 -4.724 1.951 1.00 0.00 78 ILE A CA 20
ATOM 26677 C C . ILE A 1 100 ? 3.040 -5.018 3.056 1.00 0.00 78 ILE A C 20
ATOM 26678 O O . ILE A 1 100 ? 3.256 -6.176 3.420 1.00 0.00 78 ILE A O 20
ATOM 26694 N N . TYR A 1 101 ? 3.672 -3.977 3.561 1.00 0.00 79 TYR A N 20
ATOM 26695 C CA . TYR A 1 101 ? 4.589 -4.117 4.673 1.00 0.00 79 TYR A CA 20
ATOM 26696 C C . TYR A 1 101 ? 3.863 -3.799 5.970 1.00 0.00 79 TYR A C 20
ATOM 26697 O O . TYR A 1 101 ? 3.547 -2.641 6.244 1.00 0.00 79 TYR A O 20
ATOM 26715 N N . LYS A 1 102 ? 3.571 -4.832 6.747 1.00 0.00 80 LYS A N 20
ATOM 26716 C CA . LYS A 1 102 ? 2.852 -4.670 8.000 1.00 0.00 80 LYS A CA 20
ATOM 26717 C C . LYS A 1 102 ? 3.688 -3.915 9.022 1.00 0.00 80 LYS A C 20
ATOM 26718 O O . LYS A 1 102 ? 4.571 -4.486 9.666 1.00 0.00 80 LYS A O 20
ATOM 26737 N N . MET A 1 103 ? 3.419 -2.627 9.149 1.00 0.00 81 MET A N 20
ATOM 26738 C CA . MET A 1 103 ? 4.085 -1.806 10.144 1.00 0.00 81 MET A CA 20
ATOM 26739 C C . MET A 1 103 ? 3.553 -2.159 11.532 1.00 0.00 81 MET A C 20
ATOM 26740 O O . MET A 1 103 ? 2.470 -2.742 11.651 1.00 0.00 81 MET A O 20
ATOM 26754 N N . GLU A 1 104 ? 4.317 -1.819 12.567 1.00 0.00 82 GLU A N 20
ATOM 26755 C CA . GLU A 1 104 ? 3.926 -2.092 13.948 1.00 0.00 82 GLU A CA 20
ATOM 26756 C C . GLU A 1 104 ? 2.499 -1.618 14.234 1.00 0.00 82 GLU A C 20
ATOM 26757 O O . GLU A 1 104 ? 2.126 -0.479 13.935 1.00 0.00 82 GLU A O 20
ATOM 26769 N N . GLY A 1 105 ? 1.705 -2.510 14.806 1.00 0.00 83 GLY A N 20
ATOM 26770 C CA . GLY A 1 105 ? 0.315 -2.207 15.069 1.00 0.00 83 GLY A CA 20
ATOM 26771 C C . GLY A 1 105 ? -0.610 -3.097 14.272 1.00 0.00 83 GLY A C 20
ATOM 26772 O O . GLY A 1 105 ? -1.784 -3.241 14.602 1.00 0.00 83 GLY A O 20
ATOM 26776 N N . CYS A 1 106 ? -0.074 -3.690 13.217 1.00 0.00 84 CYS A N 20
ATOM 26777 C CA . CYS A 1 106 ? -0.835 -4.606 12.383 1.00 0.00 84 CYS A CA 20
ATOM 26778 C C . CYS A 1 106 ? -0.525 -6.047 12.773 1.00 0.00 84 CYS A C 20
ATOM 26779 O O . CYS A 1 106 ? 0.612 -6.365 13.127 1.00 0.00 84 CYS A O 20
ATOM 26787 N N . ASN A 1 107 ? -1.531 -6.910 12.725 1.00 0.00 85 ASN A N 20
ATOM 26788 C CA . ASN A 1 107 ? -1.331 -8.326 13.008 1.00 0.00 85 ASN A CA 20
ATOM 26789 C C . ASN A 1 107 ? -1.181 -9.092 11.700 1.00 0.00 85 ASN A C 20
ATOM 26790 O O . ASN A 1 107 ? -0.038 -9.238 11.219 1.00 0.00 85 ASN A O 20
#

Sequence (85 aa):
MQIHVYDTYVKAKDGHVMHFDVFTDVRDDKKAIEFAKQWLSSIGEEGATVTSEECRFCHSEKAPDEVIEAIKQNGYFIYKMEGCNMQIHVYDTYVKAKDGHVMHFDVFTDVRDDKKAIEFAKQWLSSIGEEGATVTSEECRFCHSEKAPDEVIEAIKQNGYFIYKMEGCNMQIHVYDTYVKAKDGHVMHFDVFTDVRDDKKAIEFAKQWLSSIGEEGATVTSEECRFCHSEKAPDEVIEAIKQNGYFIYKMEGCNMQIHVYDTYVKAKDGHVMHFDVFTDVRDDKKAIEFAKQWLSSIGEEGATVTSEECRFCHSEKAPDEVIEAIKQNGYFIYKMEGCNMQIHVYDTYVKAKDGHVMHFDVFTDVRDDKKAIEFAKQWLSSIGEEGATVTSEECRFCHSEKAPDEVIEAIKQNGYFIYKMEGCNMQIHVYDTYVKAKDGHVMHFDVFTDVRDDKKAIEFAKQWLSSIGEEGATVTSEECRFCHSEKAPDEVIEAIKQNGYFIYKMEGCNMQIHVYDTYVKAKDGHVMHFDVFTDVRDDKKAIEFAKQWLSSIGEEGATVTSEECRFCHSEKAPDEVIEAIKQNGYFIYKMEGCNMQIHVYDTYVKAKDGHVMHFDVFTDVRDDKKAIEFAKQWLSSIGEEGATVTSEECRFCHSEKAPDEVIEAIKQNGYFIYKMEGCNMQIHVYDTYVKAKDGHVMHFDVFTDVRDDKKAIEFAKQWLSSIGEEGATVTSEECRFCHSEKAPDEVIEAIKQNGYFIYKMEGCNMQIHVYDTYVKAKDGHVMHFDVFTDVRDDKKAIEFAKQWLSSIGEEGATVTSEECRFCHSEKAPDEVIEAIKQNGYFIYKMEGCNMQIHVYDTYVKAKDGHVMHFDVFTDVRDDKKAIEFAKQWLSSIGEEGATVTSEECRFCHSEKAPDEVIEAIKQNGYFIYKMEGCNMQIHVYDTYVKAKDGHVMHFDVFTDVRDDKKAIEFAKQWLSSIGEEGATVTSEECRFCHSEKAPDEVIEAIKQNGYFIYKMEGCNMQIHVYDTYVKAKDGHVMHFDVFTDVRDDKKAIEFAKQWLSSIGEEGATVTSEECRFCHSEKAPDEVIEAIKQNGYFIYKMEGCNMQIHVYDTYVKAKDGHVMHFDVFTDVRDDKKAIEFAKQWLSSIGEEGATVTSEECRFCHSEKAPDEVIEAIKQNGYFIYKMEGCNMQIHVYDTYVKAKDGHVMHFDVFTDVRDDKKAIEFAKQWLSSIGEEGATVTSEECRFCHSEKAPDEVIEAIKQNGYFIYKMEGCNMQIHVYDTYVKAKDGHVMHFDVFTDVRDDKKAIEFAKQWLSSIGEEGATVTSEECRFCHSEKAPDEVIEAIKQNGYFIYKMEGCNMQIHVYDTYVKAKDGHVMHFDVFTDVRDDKKAIEFAKQWLSSIGEEGATVTSEECRFCHSEKAPDEVIEAIKQNGYFIYKMEGCNMQIHVYDTYVKAKDGHVMHFDVFTDVRDDKKAIEFAKQWLSSIGEEGATVTSEECRFCHSEKAPDEVIEAIKQNGYFIYKMEGCNMQIHVYDTYVKAKDGHVMHFDVFTDVRDDKKAIEFAKQWLSSIGEEGATVTSEECRFCHSEKAPDEVIEAIKQNGYFIYKMEGCNMQIHVYDTYVKAKDGHVMHFDVFTDVRDDKKAIEFAKQWLSSIGEEGATVTSEECRFCHSEKAPDEVIEAIKQNGYFIYKMEGCN

CATH classification: 3.10.510.10

Radius of gyration: 12.23 Å; Cα contacts (8 Å, |Δi|>4): 152; chains: 1; bounding box: 30×22×29 Å

Organism: Nitrosomonas europaea (strain ATCC 19718 / CIP 103999 / KCTC 2705 / NBRC 14298) (NCBI:txid228410)

Solvent-accessible surface area: 5549 Å² total; per-residue (Å²): 106,106,3,14,11,10,2,2,67,2,128,28,200,126,57,84,76,5,38,0,6,0,29,0,75,52,214,39,88,124,72,1,32,70,25,0,104,96,33,3,59,92,74,61,66,110,74,28,106,15,64,88,145,21,18,116,103,52,90,52,83,191,26,80,123,132,11,41,78,16,7,129,134,107,31,52,71,14,114,91,73,87,36,81,174